Protein 5VCH (pdb70)

Nearest PDB structures (foldseek):
  5ve8-assembly2_B  TM=9.968E-01  e=1.366E-95  Kluyveromyces lactis
  5ve8-assembly1_A  TM=9.782E-01  e=2.622E-95  Kluyveromyces lactis
  5w0v-assembly1_A  TM=9.753E-01  e=1.033E-93  Kluyveromyces lactis
  5w0v-assembly2_B  TM=9.896E-01  e=2.270E-92  Kluyveromyces lactis
  5j3v-assembly2_B  TM=5.264E-01  e=2.386E-11  Homo sapiens

Sequence (2025 aa):
ALPALIHILQNSSNDGIKQLAGVEARKQVSKDAATQTSVKQSLLNSAFNEGKDAVRHANARVIASIGSEWPELIPNLLQAACDSNPKIRETAIFIILSLLESFNANLALHIDDFLNLFAQTINDSASLETRSLSAQALSYVSSLIEEEGEINPQYAAKFASLIPSVVQVLDATIREGDTTNTKLIFNCLNDFLLLDSQLTGNTIADLVKLALQIAVNSDVDEDIRVFAVQFVTSALVYRKSKINQAKLGPEITLAALKVASEEIDVEDELTNEDENTPALTALRLISNASGELSPSQVGVPIIEHLPTLSSSNPFERRSILLAISVLVTGSPDYTLSQFDKIIPATVTGLKDSEAVVQLAALKCIVQLSTNLQDEVARYHEQYLPLVIDIIDSAKHVVIYKYATLALDGLLEFIAHNDIIKYLDPLNKLFQLETQQSPKLRAAIVSAIGSCAFAAGSGFVPYFKTSVQYLQQFIQNVSQIEGLSEDDIELKALTFENISTGRAVKSAAFAEYAEPLVNAAYEAIKTDSARLRESGYAFIANAKVYGKDFAPFLQTIIPEIFKTLEQEEYTVNTGIAYEKEVAAAALSELAIASKEHFLEYVEPSLKVLAEQVNESYGLKETALHSWAIVKAVLLTANLKEGEYPKGVPSGSYVDASALAVIQTVREVSLNNVIEEVETSVISVFQDLSELRLFGPIIIDNGDSTHLDQLCCCREALSVLKGEHACQTILDASETEATLLDVALDIYVALSTNLVGGFAQVFTTAKPVILQLCQSKSKNKRSFAVGALSEIALGRDENPFIQELLEALIISLTNDKSLEVRCNASYGVGLLIEYSSFDVSAIYSPVLKSLYEILSVADEKNLATEDDEATKEIVDRTFSNVCGCVARILKHQNLVPLEHTIPALLSHLPFNTAFEEYDPIFKLFLKLFQEQNSTIINEAPKVIAIFATVFEKESERIELETNSTLGREENLEKRKQFQSEEIKQQVIELLKHLNQQFNGAVAQNPVLAQVIALPALIHILQNSSNDGIKQLAGVEARKQVSKHWGSLDAATQTSVKQSLLNSAFNEGKDAVRHANARVIASIGSEELDEKKWPELIPNLLQAACDSNPKIRETAIFIILSLLESFNANLALHIDDFLNLFAQTINDSASLETRSLSAQALSYVSSLIEEEGEINPQYAAKFASLIPSVVQVLDATIREGDTTNTKLIFNCLNDFLLLDSQLTGNTIADLVKLALQIAVNSDVDEDIRVFAVQFVTSALVYRKSKINQAKLGPEITLAALKVASEEIDVEDELTNEDEENTPALTALRLISNASGELSPSQVGVPIIEHLPTLSSSNPFERRSILLAISVLVTGSPDYTLSQFDKIIPATVTGLKDSEAVVQLAALKCIVQLSTNLQDEVARYHEQYLPLVIDIIDSAKHVVIYKYATLALDGLLEFIAHNDIIKYLDPLNKLFQLETQQSPKLRAAIVSAIGSCAFAAGSGFVPYFKTSVQYLQQFIQNVSQIEGLSEDDIELKALTFENISTGRAVKSAAFAEYAEPLVNAAYEAIKTDSARLRESGYAFIANAKVYGKDFAPFLQTIIPEIFKTLEQEEYTVNTGIAYEKEVAAAALSELAIASKEHFLEYVEEPSLKVLAEQVNESYGLKETALHSWAIVKAVLLTANLKEGEYPKGVPSGSYVDASALAVIQTVREVSLNNVIEEVETSVISVFQDLSELRLFGPIIIDNGDSTHLDQLCREALSVLKGEHACQTIDASETEATLLDVALDIYVALSTNLVGGFAQVFTTAKPVILQLCQSKSKNKRSFAVGALSEIALGRDENPFIQELLEALIISLTNDKSLEVRCNASYGVGLLIEYSSFDVSAIYSPVLKSLYEILSVADEKNLDDEATKEIVDRTFSNVCGCVARILKHQNLVPLEHTIPALLSHLPFNTAFEEYDPIFKLFLKLFQEQNSTIINEAPKVIAIFATVFEKESERIELETNSTLGREENLEKRKQFQSEEIKQQVIELLKHLNQQFNGAVAQNPVLAQVIA

Secondary structure (DSSP, 8-state):
-THHHHHHHHH-SSHHHHHHHHHHHHHHS----S--HHHHHHHHHHHHH-SSHHHHHHHHHHHHHHHH--TTHHHHHHHHTT-SSHHHHHHHHHHHHHHHHTT-GGGGGGHHHHHHHHHHHTT-SS-HHHHHHHHHHHHHHHHHHTTSSS--HHHHHHHHHHHHHHHHHHHHHHHTT-HHHHHHHHHHHHHHHTS-HHHHTT-HHHHHHHHHHHHH-TTS-HHHHHHHHHHHHHHHHHHHHHHHHHT-HHHHHHHHHHHHHS---HHHHHH-----SHHHHHHHHHHHHHHHS-GGGTHHHHHHHS-----S-HHHHHHHHHHHHHHTTT-HHHHHHTHHHHHHHHHHHHT-SSHHHHHHHHHHHHHHHHHSHHHHHTTHHHHHHHHHHHHHT--SHHHHHHHHHHHHHHHHTS-HHHHHHHHTT--TTT---S---HHHHHHHHHHHHHHHHHHGGGGHHHHHHHHHHHGGGGSSTT--TT--HHHHHHHHHHHHHHH---SS-HHHHGGGHHHHHHHHHHHHHSS-HHHHHHHHHHHH--TTTGGGGGGGHHHHHHHHHHHHHS------HHHHHHHHHHHHHHHHHHTTTGGGGSSSHHHHHHHHHHHHHH-SS-HHHHHH--HHHHHHHHHTT--TT-PPPS--SS-SS-HHHHHHHHHHHHHHHHTTTT------HHHHHHHH--TTT-GGG--TT--HHHHHHHHHHHHHHHT-STTT---PPPHHHHHHHHHHHHHHHHHHHHHGGGGHHHHHHHHHHHHHHTT-S-HHHHHHHHHHHHHHHH--TT-TTHHHHHHHHHHHHHH-S-HHHHHHHHHHHHHHHHH--S--HHHHHHHHHHHHHHHHHHHHHHHS-SS-HHHHHHHHHHHHHHHHHHH---S-GGGS-HHHHHHHHHTT-S-SS-GGGHHHHHHHHHHHHHTT-HHHHTTHHHHHHHHHHHHHHHHHHHHHHHHSPTT--TTHHHH-S-S-HHHHHHHHHHHHHHHHTTTTHHHHSHHHHHHH-/-HHHHHHHHH-S-HHHHHHHHHHHHHHHHHHTTSS-HHHHHHHHHHHHHHHHH-SSHHHHHHHHHHHHHHHHHHHHTT--TTHHHHHHHHTT-SSHHHHHHHHHHHHHHHHTT-GGGGGGHHHHHHHHHHHTT-SS-HHHHHHHHHHHHHHHHHHHHSSS--HHHHHHHHHHHHHHHHHHHHHHHTT-HHHHHHHHHHHHHHHHS-HHHHTTHHHHHHHHHHHHHH-TTS-HHHHHHHHHHHHHHHHH-HHHHHHTT-HHHHHHHHHHHHHS---HHHHHH------SHHHHHHHHHHHHHHHS-GGGTHHHHHHHS-----S-HHHHHHHHHHHHHHHHH-HHHHHHTHHHHHHHHHHHHT-SSHHHHHHHHHHHHHHHHHSHHHHHTTHHHHHHHHHHHHHT--SHHHHHHHHHHHHHHHHTS-HHHHHHHHTT--TTT---S---HHHHHHHHHHHHHHHHHHGGGGHHHHHHHHHHHHTTSSSTT--TT--HHHHHHHHHHHHHHH---SS-HHHHTTTHHHHHHHHHHHHHSS-HHHHHHHHHHHH--TTTGGGGGGGHHHHHHHHHHHHHS------HHHHHHHHHHHHHHHHHHHHHGGGGHHHHHHHHHHHHHHHHH-SS-HHHHHH--HHHHHHHHHTT--TT----S--SS-SS-HHHHHHHHHHHHHHHHTTTT------HHHHHHHH--TTT-GGG--TT--HHHHHHHHHHHHHHHT-STTT-----HHHHHHHHHHHHHHHHHHHHHTTTTHHHHHHHHHHHHHHTT-S-HHHHHHHHHHHHHHHH--TT-TTHHHHHHHHHHHHHH-S-HHHHHHHHHHHHHHHHH--S--HHHHHHHHHHHHHHHHHHHHHH--HHHHHHHHHHHHHHHHHHHH---S-GGGS-HHHHHHHHHTT-S-SS-GGGHHHHHHHHHHHHHTT-HHHHHTHHHHHHHHHHHHHHHHHHHHHHHHSPTT--TTTTTT-S-S-HHHHHHHHHHHHHHHHHT-GGGTTSHHHHHHH-

InterPro domains:
  IPR001494 Importin-beta, N-terminal domain [PF03810] (26-90)
  IPR001494 Importin-beta, N-terminal domain [PS50166] (26-93)
  IPR001494 Importin-beta, N-terminal domain [SM00913] (26-93)
  IPR011989 Armadillo-like helical [G3DSA:1.25.10.10] (1-1103)
  IPR016024 Armadillo-type fold [SSF48371] (2-711)
  IPR016024 Armadillo-type fold [SSF48371] (764-1100)
  IPR021133 HEAT, type 2 [PS50077] (399-437)
  IPR034085 TOG domain [SM01349] (348-597)
  IPR040122 Importin beta family [PTHR10527] (9-1095)
  IPR057672 IPO4/5-like, TPR repeats domain [PF25780] (97-230)
  IPR058584 Importin subunit beta-1/Transportin-1-like, TPR repeats [PF25574] (397-535)

Radius of gyration: 43.53 Å; Cα contacts (8 Å, |Δi|>4): 2813; chains: 2; bounding box: 102×116×120 Å

Foldseek 3Di:
DLVVLLVQLLDDPDNVRVLVSLVVSLVCLPVDDPPPVVSLVSLVVQLQDPDDNSSNLSSLLSNQSVVLVCVCLVVVLLVQLPDPDPSSVLSSLSSVQSNLVVVRVCVLVCLPSLLVSLLPQLPPPPDLSSVLSSLLSLLSSLVSQVPDPDRDLVSLVSLLVCPVSLVVSLVVCQVVVVVVSNLSSLVSLLSLLQGDCSNNPLCNVVLLVVLLVQLLPPVGDFQSNLSSLVSNLSCLVRPVVSCVVVLCLQVLQVSLLNQLLDDDDQVCVQAPDDDRGSNRSSLVSLLSSLQRFFCVRRVVSLLVCLVVCPDPRVSNVLSSLSSLLSNCVRPVPVSQQCCLPNVVSLLSQLVDPRVSSNLSSLSSLLSNCVRVPLSSLVCCVSLVVSLVVCCVPPPGPSSVLSSLSSLLSNLLNHAQVVLLVVLPVVVVLVVCVVDDPLSNVLSSLSSNLSSLQSNQQPCLVVLVVLCVVLVVLLPPLQDDPPDDPSSLSSNLSSLLSNLNCLRHADVSCVVCCVVSLVSLLSQLVHPFLSSVLSSLSSLLSLLRQFQVCLVCCVPVVVSLLVLLPDDQPVRNVSSVSSNLSSLSSLLSVLQRNQPSCVVVLVVLLVSLLVCLVDPDRCNLVSLLSVSNLVSPCVSVVQFFQPEDAAAALADPDDPVSLVSLVSSLVVLLVCQALHQALVCLSSLVSVLVCRTRAPSSLGNPDNPSVLSLLVSLLCLLVQNGNNRVSPRGGVSSVSSNLSSLSSLLSNLLRHVLNSQVVCVVNVVSLLVLCVDPDPSSVLSSLLSLLSSLVSALSHPCLPVSLVSLLCQLQDPPDLLSVLSSLQSNLRSLLNDDDDCLVPPVVSVVSLVVSLVVLVVVVVPPPSGVVSVVSSLSSLLSSLLSVLSCVSVVVSDDCQPSVVSNLVSPPGDFPLVSCASVLVSVLVCVVVVPVRCVVVVVSVLVRVLVLQVLQVVLVVCVVSRRRPPCPCVCGSHNDNDVVSVVSVLVVLLVVCVPPVRPNCVRPRSVVSND/DVVLLVCLQDPPDPVSVLVSLVVLLVCCVVCPPVDDPVVVVVSQVSLVCCLLPPDDPSSNLSSLLNNLSNVLVCVVVVNCVCLLVVLLVQCPDPDVSSVQSSLSSLQSNLVVVRVSCLVCLVSLLVSLVPQCVPVPDLSSNLSSLNSVLSSLVSQPPPPHRDLVSLVSQLVCPVSLVVSLVVCQVVVPVVSNLSSLVSLLSVLVGDQSNNPLNNVVLLVVLLVQLLPPVGDFQSNLSSLVSNLSCLVRPVVSCVVVLCLQVLQVSLLNQQLDDDDQVCVQAPPDVDGGSNRSSLVSLLSSLQRAACVRRVVSLLVCLVVCVDPRLSNVLSSLSSLLSNCVRPVPVSLVCCVPNVVSLLSQLVDPRLSSNLSSLSSLLSNCVRVPLSSLVVCVSLVVSLVVCCVPPPGVSSVLSSLSSLLSSLLNHAQVVLLVVVVVVVVLVVCVVDDDLSNVLSSLSSNLSSLQSNQQSCLVVLPVVCVVLVVLLPPLQDDPPDDPSSLSSNLSSLLSNLNCLRYADVSCPVCVVVSLVSLLSQLVHPFLSSVLSSLSSLLSLLRQFQNCLVCCVVVVVSLLVLLPDDQPVRNVSSLSSNLSSLSSLLSNLLRNQVSCVVVLVVLLVSLLVCLVDPDRCNLSSLLSLSNLVSPCVSQVQFFQPEDAADAQADPGDPVSLVSLVSSLVVLLVCQQLPQALVCLSSLVSVLVCRGRAPSSQGNPDCPSVLSLLVSLLCLLVQNGNNRVSVGGVSSLSSVLSSLSSLLSNLLRHVLSSAVSCPSCVVSLLVQCVDPDPSSVLSSLLSLLSSLVSALSHPCLVVSLVSLLCQLQDPPDLLSVLSSLSSNLRSLLNDDDDCLVPLVVSLVSLVVSLVVLVVCVVPPPVSVVSSLSSLLSSLLSVLSCVNCVPSDDCVPPVVSNLVSPPGPFPLVSVASVLVSLLVCVVVVPPPSVVVVVSVLVRVLVLLVLQVVLVVCVVSRRRPPCPCVCGSHNDPDPVSVVVVLVVLVVVCVPDHVCSCVRVSSVVSND

B-factor: mean 42.07, std 18.31, range [6.62, 131.08]

Solvent-accessible surface area: 85277 Å² total

Organism: Kluyveromyces lactis (strain ATCC 8585 / CBS 2359 / DSM 70799 / NBRC 1267 / NRRL Y-1140 / WM37) (NCBI:txid284590)

Structure (mmCIF, N/CA/C/O backbone):
data_5VCH
#
_entry.id   5VCH
#
_cell.length_a   79.050
_cell.length_b   88.120
_cell.length_c   102.010
_cell.angle_alpha   79.19
_cell.angle_beta   80.03
_cell.angle_gamma   70.98
#
_symmetry.space_group_name_H-M   'P 1'
#
loop_
_entity.id
_entity.type
_entity.pdbx_description
1 polymer Kap123
2 water water
#
loop_
_atom_site.group_PDB
_atom_site.id
_atom_site.type_symbol
_atom_site.label_atom_id
_atom_site.label_alt_id
_atom_site.label_comp_id
_atom_site.label_asym_id
_atom_site.label_entity_id
_atom_site.label_seq_id
_atom_site.pdbx_PDB_ins_code
_atom_site.Cartn_x
_atom_site.Cartn_y
_atom_site.Cartn_z
_atom_site.occupancy
_atom_site.B_iso_or_equiv
_atom_site.auth_seq_id
_atom_site.auth_comp_id
_atom_site.auth_asym_id
_atom_site.auth_atom_id
_atom_site.pdbx_PDB_model_num
ATOM 1 N N . ALA A 1 43 ? 72.166 -0.584 122.698 1.00 79.73 40 ALA A N 1
ATOM 2 C CA . ALA A 1 43 ? 72.691 -1.932 122.535 1.00 78.93 40 ALA A CA 1
ATOM 3 C C . ALA A 1 43 ? 73.964 -1.936 121.683 1.00 84.41 40 ALA A C 1
ATOM 4 O O . ALA A 1 43 ? 74.905 -1.198 121.987 1.00 82.42 40 ALA A O 1
ATOM 6 N N . LEU A 1 44 ? 73.942 -2.754 120.621 1.00 93.04 41 LEU A N 1
ATOM 7 C CA . LEU A 1 44 ? 75.106 -2.982 119.762 1.00 93.96 41 LEU A CA 1
ATOM 8 C C . LEU A 1 44 ? 75.726 -1.706 119.197 1.00 92.64 41 LEU A C 1
ATOM 9 O O . LEU A 1 44 ? 76.958 -1.563 119.271 1.00 89.64 41 LEU A O 1
ATOM 14 N N . PRO A 1 45 ? 74.958 -0.744 118.638 1.00 95.72 42 PRO A N 1
ATOM 15 C CA . PRO A 1 45 ? 75.581 0.301 117.807 1.00 92.34 42 PRO A CA 1
ATOM 16 C C . PRO A 1 45 ? 76.578 1.164 118.564 1.00 89.83 42 PRO A C 1
ATOM 17 O O . PRO A 1 45 ? 77.190 2.072 117.986 1.00 90.96 42 PRO A O 1
ATOM 21 N N . ALA A 1 46 ? 76.714 0.896 119.865 1.00 86.76 43 ALA A N 1
ATOM 22 C CA . ALA A 1 46 ? 77.744 1.515 120.686 1.00 80.70 43 ALA A CA 1
ATOM 23 C C . ALA A 1 46 ? 79.096 0.836 120.502 1.00 74.32 43 ALA A C 1
ATOM 24 O O . ALA A 1 46 ? 80.129 1.512 120.543 1.00 74.53 43 ALA A O 1
ATOM 26 N N . LEU A 1 47 ? 79.105 -0.487 120.294 1.00 71.52 44 LEU A N 1
ATOM 27 C CA . LEU A 1 47 ? 80.344 -1.197 119.983 1.00 70.78 44 LEU A CA 1
ATOM 28 C C . LEU A 1 47 ? 80.959 -0.721 118.662 1.00 75.54 44 LEU A C 1
ATOM 29 O O . LEU A 1 47 ? 82.180 -0.809 118.472 1.00 68.16 44 LEU A O 1
ATOM 34 N N . ILE A 1 48 ? 80.131 -0.238 117.730 1.00 82.01 45 ILE A N 1
ATOM 35 C CA . ILE A 1 48 ? 80.656 0.417 116.537 1.00 86.69 45 ILE A CA 1
ATOM 36 C C . ILE A 1 48 ? 81.296 1.750 116.901 1.00 91.87 45 ILE A C 1
ATOM 37 O O . ILE A 1 48 ? 82.356 2.104 116.373 1.00 93.22 45 ILE A O 1
ATOM 42 N N . HIS A 1 49 ? 80.669 2.511 117.804 1.00 94.57 46 HIS A N 1
ATOM 43 C CA . HIS A 1 49 ? 81.251 3.785 118.219 1.00 94.96 46 HIS A CA 1
ATOM 44 C C . HIS A 1 49 ? 82.612 3.578 118.874 1.00 82.22 46 HIS A C 1
ATOM 45 O O . HIS A 1 49 ? 83.566 4.311 118.591 1.00 86.76 46 HIS A O 1
ATOM 52 N N . ILE A 1 50 ? 82.717 2.589 119.764 1.00 67.25 47 ILE A N 1
ATOM 53 C CA . ILE A 1 50 ? 84.014 2.262 120.350 1.00 64.22 47 ILE A CA 1
ATOM 54 C C . ILE A 1 50 ? 85.023 1.928 119.259 1.00 69.57 47 ILE A C 1
ATOM 55 O O . ILE A 1 50 ? 86.207 2.262 119.369 1.00 73.85 47 ILE A O 1
ATOM 60 N N . LEU A 1 51 ? 84.576 1.246 118.199 1.00 73.96 48 LEU A N 1
ATOM 61 C CA . LEU A 1 51 ? 85.495 0.806 117.149 1.00 69.95 48 LEU A CA 1
ATOM 62 C C . LEU A 1 51 ? 86.172 2.002 116.485 1.00 65.95 48 LEU A C 1
ATOM 63 O O . LEU A 1 51 ? 87.395 2.025 116.305 1.00 65.60 48 LEU A O 1
ATOM 68 N N . GLN A 1 52 ? 85.384 3.008 116.120 1.00 69.38 49 GLN A N 1
ATOM 69 C CA . GLN A 1 52 ? 85.906 4.173 115.419 1.00 72.09 49 GLN A CA 1
ATOM 70 C C . GLN A 1 52 ? 86.861 5.018 116.274 1.00 80.85 49 GLN A C 1
ATOM 71 O O . GLN A 1 52 ? 87.704 5.731 115.716 1.00 88.34 49 GLN A O 1
ATOM 77 N N . ASN A 1 53 ? 86.753 4.978 117.613 1.00 72.58 50 ASN A N 1
ATOM 78 C CA . ASN A 1 53 ? 87.125 6.148 118.407 1.00 61.52 50 ASN A CA 1
ATOM 79 C C . ASN A 1 53 ? 88.131 5.948 119.546 1.00 60.10 50 ASN A C 1
ATOM 80 O O . ASN A 1 53 ? 88.773 6.933 119.923 1.00 65.78 50 ASN A O 1
ATOM 85 N N . SER A 1 54 ? 88.287 4.756 120.124 1.00 62.15 51 SER A N 1
ATOM 86 C CA . SER A 1 54 ? 89.209 4.616 121.254 1.00 70.82 51 SER A CA 1
ATOM 87 C C . SER A 1 54 ? 90.615 5.082 120.887 1.00 85.16 51 SER A C 1
ATOM 88 O O . SER A 1 54 ? 91.079 4.897 119.756 1.00 84.00 51 SER A O 1
ATOM 91 N N . SER A 1 55 ? 91.295 5.701 121.862 1.00 97.80 52 SER A N 1
ATOM 92 C CA . SER A 1 55 ? 92.729 5.937 121.718 1.00 101.77 52 SER A CA 1
ATOM 93 C C . SER A 1 55 ? 93.481 4.614 121.689 1.00 104.67 52 SER A C 1
ATOM 94 O O . SER A 1 55 ? 94.414 4.437 120.895 1.00 106.79 52 SER A O 1
ATOM 97 N N . ASN A 1 56 ? 93.071 3.670 122.537 1.00 105.18 53 ASN A N 1
ATOM 98 C CA . ASN A 1 56 ? 93.585 2.309 122.491 1.00 104.36 53 ASN A CA 1
ATOM 99 C C . ASN A 1 56 ? 93.130 1.639 121.197 1.00 106.23 53 ASN A C 1
ATOM 100 O O . ASN A 1 56 ? 91.926 1.451 120.983 1.00 107.44 53 ASN A O 1
ATOM 105 N N . ASP A 1 57 ? 94.085 1.292 120.322 1.00 104.96 54 ASP A N 1
ATOM 106 C CA . ASP A 1 57 ? 93.734 0.552 119.110 1.00 98.99 54 ASP A CA 1
ATOM 107 C C . ASP A 1 57 ? 93.270 -0.865 119.440 1.00 91.12 54 ASP A C 1
ATOM 108 O O . ASP A 1 57 ? 92.336 -1.377 118.812 1.00 87.05 54 ASP A O 1
ATOM 113 N N . GLY A 1 58 ? 93.900 -1.511 120.427 1.00 87.67 55 GLY A N 1
ATOM 114 C CA . GLY A 1 58 ? 93.456 -2.830 120.848 1.00 85.32 55 GLY A CA 1
ATOM 115 C C . GLY A 1 58 ? 92.043 -2.850 121.391 1.00 88.72 55 GLY A C 1
ATOM 116 O O . GLY A 1 58 ? 91.421 -3.920 121.434 1.00 88.06 55 GLY A O 1
ATOM 117 N N . ILE A 1 59 ? 91.518 -1.688 121.798 1.00 90.12 56 ILE A N 1
ATOM 118 C CA . ILE A 1 59 ? 90.118 -1.569 122.203 1.00 87.49 56 ILE A CA 1
ATOM 119 C C . ILE A 1 59 ? 89.204 -1.455 120.982 1.00 79.63 56 ILE A C 1
ATOM 120 O O . ILE A 1 59 ? 88.151 -2.099 120.927 1.00 84.54 56 ILE A O 1
ATOM 125 N N . LYS A 1 60 ? 89.578 -0.639 119.989 1.00 67.34 57 LYS A N 1
ATOM 126 C CA . LYS A 1 60 ? 88.835 -0.629 118.728 1.00 62.26 57 LYS A CA 1
ATOM 127 C C . LYS A 1 60 ? 88.805 -2.017 118.100 1.00 57.73 57 LYS A C 1
ATOM 128 O O . LYS A 1 60 ? 87.797 -2.421 117.510 1.00 58.81 57 LYS A O 1
ATOM 134 N N . GLN A 1 61 ? 89.922 -2.739 118.178 1.00 54.57 58 GLN A N 1
ATOM 135 C CA . GLN A 1 61 ? 90.020 -4.058 117.569 1.00 63.51 58 GLN A CA 1
ATOM 136 C C . GLN A 1 61 ? 89.091 -5.054 118.244 1.00 65.74 58 GLN A C 1
ATOM 137 O O . GLN A 1 61 ? 88.297 -5.729 117.575 1.00 57.29 58 GLN A O 1
ATOM 143 N N . LEU A 1 62 ? 89.204 -5.187 119.570 1.00 66.55 59 LEU A N 1
ATOM 144 C CA . LEU A 1 62 ? 88.377 -6.154 120.280 1.00 67.07 59 LEU A CA 1
ATOM 145 C C . LEU A 1 62 ? 86.930 -5.689 120.364 1.00 59.92 59 LEU A C 1
ATOM 146 O O . LEU A 1 62 ? 86.023 -6.520 120.469 1.00 57.32 59 LEU A O 1
ATOM 151 N N . ALA A 1 63 ? 86.682 -4.380 120.298 1.00 58.14 60 ALA A N 1
ATOM 152 C CA . ALA A 1 63 ? 85.309 -3.930 120.098 1.00 56.92 60 ALA A CA 1
ATOM 153 C C . ALA A 1 63 ? 84.748 -4.531 118.814 1.00 62.43 60 ALA A C 1
ATOM 154 O O . ALA A 1 63 ? 83.654 -5.106 118.807 1.00 68.66 60 ALA A O 1
ATOM 156 N N . GLY A 1 64 ? 85.517 -4.451 117.725 1.00 62.53 61 GLY A N 1
ATOM 157 C CA . GLY A 1 64 ? 85.073 -5.007 116.458 1.00 60.52 61 GLY A CA 1
ATOM 158 C C . GLY A 1 64 ? 84.956 -6.519 116.485 1.00 61.95 61 GLY A C 1
ATOM 159 O O . GLY A 1 64 ? 84.046 -7.088 115.876 1.00 70.54 61 GLY A O 1
ATOM 160 N N . VAL A 1 65 ? 85.891 -7.192 117.166 1.00 57.58 62 VAL A N 1
ATOM 161 C CA . VAL A 1 65 ? 85.855 -8.650 117.266 1.00 52.31 62 VAL A CA 1
ATOM 162 C C . VAL A 1 65 ? 84.601 -9.099 117.998 1.00 61.26 62 VAL A C 1
ATOM 163 O O . VAL A 1 65 ? 83.993 -10.122 117.655 1.00 57.43 62 VAL A O 1
ATOM 167 N N . GLU A 1 66 ? 84.205 -8.351 119.028 1.00 78.02 63 GLU A N 1
ATOM 168 C CA . GLU A 1 66 ? 82.931 -8.614 119.684 1.00 88.91 63 GLU A CA 1
ATOM 169 C C . GLU A 1 66 ? 81.778 -8.055 118.864 1.00 89.78 63 GLU A C 1
ATOM 170 O O . GLU A 1 66 ? 80.706 -8.667 118.795 1.00 100.12 63 GLU A O 1
ATOM 176 N N . ALA A 1 67 ? 81.986 -6.908 118.218 1.00 78.84 64 ALA A N 1
ATOM 177 C CA . ALA A 1 67 ? 80.891 -6.255 117.504 1.00 78.84 64 ALA A CA 1
ATOM 178 C C . ALA A 1 67 ? 80.357 -7.129 116.372 1.00 75.94 64 ALA A C 1
ATOM 179 O O . ALA A 1 67 ? 79.146 -7.152 116.118 1.00 74.18 64 ALA A O 1
ATOM 181 N N . ARG A 1 68 ? 81.235 -7.850 115.667 1.00 74.19 65 ARG A N 1
ATOM 182 C CA . ARG A 1 68 ? 80.735 -8.792 114.670 1.00 76.47 65 ARG A CA 1
ATOM 183 C C . ARG A 1 68 ? 79.767 -9.780 115.314 1.00 83.56 65 ARG A C 1
ATOM 184 O O . ARG A 1 68 ? 78.618 -9.918 114.876 1.00 84.73 65 ARG A O 1
ATOM 192 N N . LYS A 1 69 ? 80.205 -10.446 116.388 1.00 80.34 66 LYS A N 1
ATOM 193 C CA . LYS A 1 69 ? 79.381 -11.400 117.132 1.00 77.59 66 LYS A CA 1
ATOM 194 C C . LYS A 1 69 ? 77.959 -10.897 117.347 1.00 73.14 66 LYS A C 1
ATOM 195 O O . LYS A 1 69 ? 77.011 -11.686 117.378 1.00 80.81 66 LYS A O 1
ATOM 201 N N . GLN A 1 70 ? 77.801 -9.588 117.491 1.00 65.47 67 GLN A N 1
ATOM 202 C CA . GLN A 1 70 ? 76.533 -9.010 117.908 1.00 69.28 67 GLN A CA 1
ATOM 203 C C . GLN A 1 70 ? 75.560 -8.806 116.760 1.00 73.70 67 GLN A C 1
ATOM 204 O O . GLN A 1 70 ? 74.365 -8.628 117.009 1.00 76.47 67 GLN A O 1
ATOM 210 N N . VAL A 1 71 ? 76.035 -8.850 115.513 1.00 78.18 68 VAL A N 1
ATOM 211 C CA . VAL A 1 71 ? 75.290 -8.252 114.403 1.00 83.63 68 VAL A CA 1
ATOM 212 C C . VAL A 1 71 ? 73.924 -8.907 114.229 1.00 84.51 68 VAL A C 1
ATOM 213 O O . VAL A 1 71 ? 72.919 -8.219 114.005 1.00 84.67 68 VAL A O 1
ATOM 217 N N . SER A 1 72 ? 73.867 -10.242 114.292 1.00 84.39 69 SER A N 1
ATOM 218 C CA . SER A 1 72 ? 72.621 -10.964 114.042 1.00 84.60 69 SER A CA 1
ATOM 219 C C . SER A 1 72 ? 71.552 -10.565 115.056 1.00 83.05 69 SER A C 1
ATOM 220 O O . SER A 1 72 ? 70.549 -9.923 114.713 1.00 80.33 69 SER A O 1
ATOM 223 N N . LYS A 1 73 ? 71.759 -10.944 116.310 1.00 80.56 70 LYS A N 1
ATOM 224 C CA . LYS A 1 73 ? 70.860 -10.532 117.368 1.00 74.61 70 LYS A CA 1
ATOM 225 C C . LYS A 1 73 ? 70.851 -9.022 117.500 1.00 61.00 70 LYS A C 1
ATOM 226 O O . LYS A 1 73 ? 70.211 -8.487 118.397 1.00 68.08 70 LYS A O 1
ATOM 232 N N . ASP A 1 79 ? 66.766 -3.756 114.679 1.00 83.71 76 ASP A N 1
ATOM 233 C CA . ASP A 1 79 ? 66.816 -2.794 113.581 1.00 92.92 76 ASP A CA 1
ATOM 234 C C . ASP A 1 79 ? 67.103 -1.374 114.095 1.00 95.25 76 ASP A C 1
ATOM 235 O O . ASP A 1 79 ? 67.225 -1.155 115.304 1.00 98.68 76 ASP A O 1
ATOM 240 N N . ALA A 1 80 ? 67.202 -0.422 113.163 1.00 84.29 77 ALA A N 1
ATOM 241 C CA . ALA A 1 80 ? 67.334 0.997 113.471 1.00 77.25 77 ALA A CA 1
ATOM 242 C C . ALA A 1 80 ? 67.075 1.791 112.196 1.00 76.57 77 ALA A C 1
ATOM 243 O O . ALA A 1 80 ? 67.616 1.444 111.144 1.00 76.57 77 ALA A O 1
ATOM 245 N N . ALA A 1 81 ? 66.243 2.835 112.279 1.00 78.02 78 ALA A N 1
ATOM 246 C CA . ALA A 1 81 ? 65.937 3.643 111.100 1.00 80.27 78 ALA A CA 1
ATOM 247 C C . ALA A 1 81 ? 67.221 3.977 110.352 1.00 82.37 78 ALA A C 1
ATOM 248 O O . ALA A 1 81 ? 67.511 3.405 109.294 1.00 75.71 78 ALA A O 1
ATOM 250 N N . THR A 1 82 ? 68.004 4.894 110.912 1.00 92.61 79 THR A N 1
ATOM 251 C CA . THR A 1 82 ? 69.332 5.173 110.385 1.00 92.27 79 THR A CA 1
ATOM 252 C C . THR A 1 82 ? 70.277 4.020 110.695 1.00 95.73 79 THR A C 1
ATOM 253 O O . THR A 1 82 ? 70.965 4.036 111.722 1.00 96.74 79 THR A O 1
ATOM 257 N N . GLN A 1 83 ? 70.284 2.998 109.835 1.00 98.14 80 GLN A N 1
ATOM 258 C CA . GLN A 1 83 ? 71.414 2.082 109.741 1.00 93.36 80 GLN A CA 1
ATOM 259 C C . GLN A 1 83 ? 72.418 2.540 108.695 1.00 85.82 80 GLN A C 1
ATOM 260 O O . GLN A 1 83 ? 73.472 1.907 108.541 1.00 84.96 80 GLN A O 1
ATOM 266 N N . THR A 1 84 ? 72.107 3.623 107.976 1.00 78.98 81 THR A N 1
ATOM 267 C CA . THR A 1 84 ? 73.051 4.191 107.022 1.00 80.73 81 THR A CA 1
ATOM 268 C C . THR A 1 84 ? 74.248 4.816 107.732 1.00 82.78 81 THR A C 1
ATOM 269 O O . THR A 1 84 ? 75.357 4.836 107.181 1.00 79.23 81 THR A O 1
ATOM 273 N N . SER A 1 85 ? 74.046 5.311 108.957 1.00 89.38 82 SER A N 1
ATOM 274 C CA . SER A 1 85 ? 75.147 5.893 109.721 1.00 90.34 82 SER A CA 1
ATOM 275 C C . SER A 1 85 ? 76.232 4.862 110.018 1.00 84.92 82 SER A C 1
ATOM 276 O O . SER A 1 85 ? 77.427 5.167 109.929 1.00 85.45 82 SER A O 1
ATOM 279 N N . VAL A 1 86 ? 75.837 3.637 110.376 1.00 82.75 83 VAL A N 1
ATOM 280 C CA . VAL A 1 86 ? 76.813 2.634 110.804 1.00 79.74 83 VAL A CA 1
ATOM 281 C C . VAL A 1 86 ? 77.544 1.995 109.622 1.00 76.71 83 VAL A C 1
ATOM 282 O O . VAL A 1 86 ? 78.725 1.646 109.741 1.00 79.38 83 VAL A O 1
ATOM 286 N N . LYS A 1 87 ? 76.876 1.815 108.480 1.00 74.54 84 LYS A N 1
ATOM 287 C CA . LYS A 1 87 ? 77.576 1.377 107.276 1.00 72.45 84 LYS A CA 1
ATOM 288 C C . LYS A 1 87 ? 78.662 2.376 106.884 1.00 77.17 84 LYS A C 1
ATOM 289 O O . LYS A 1 87 ? 79.855 2.044 106.853 1.00 74.99 84 LYS A O 1
ATOM 295 N N . GLN A 1 88 ? 78.257 3.613 106.573 1.00 75.68 85 GLN A N 1
ATOM 296 C CA . GLN A 1 88 ? 79.193 4.594 106.034 1.00 74.44 85 GLN A CA 1
ATOM 297 C C . GLN A 1 88 ? 80.314 4.923 107.018 1.00 72.81 85 GLN A C 1
ATOM 298 O O . GLN A 1 88 ? 81.447 5.200 106.599 1.00 71.26 85 GLN A O 1
ATOM 304 N N . SER A 1 89 ? 80.029 4.895 108.322 1.00 69.22 86 SER A N 1
ATOM 305 C CA . SER A 1 89 ? 81.100 5.005 109.309 1.00 68.13 86 SER A CA 1
ATOM 306 C C . SER A 1 89 ? 82.110 3.869 109.151 1.00 65.88 86 SER A C 1
ATOM 307 O O . SER A 1 89 ? 83.326 4.096 109.153 1.00 60.87 86 SER A O 1
ATOM 310 N N . LEU A 1 90 ? 81.617 2.633 108.996 1.00 68.17 87 LEU A N 1
ATOM 311 C CA . LEU A 1 90 ? 82.498 1.470 108.896 1.00 68.08 87 LEU A CA 1
ATOM 312 C C . LEU A 1 90 ? 83.301 1.489 107.596 1.00 57.46 87 LEU A C 1
ATOM 313 O O . LEU A 1 90 ? 84.519 1.252 107.603 1.00 45.97 87 LEU A O 1
ATOM 318 N N . LEU A 1 91 ? 82.631 1.752 106.464 1.00 56.85 88 LEU A N 1
ATOM 319 C CA . LEU A 1 91 ? 83.340 1.830 105.188 1.00 50.61 88 LEU A CA 1
ATOM 320 C C . LEU A 1 91 ? 84.444 2.862 105.260 1.00 49.78 88 LEU A C 1
ATOM 321 O O . LEU A 1 91 ? 85.548 2.642 104.744 1.00 53.10 88 LEU A O 1
ATOM 326 N N . ASN A 1 92 ? 84.153 4.009 105.874 1.00 48.32 89 ASN A N 1
ATOM 327 C CA . ASN A 1 92 ? 85.168 5.041 106.023 1.00 48.84 89 ASN A CA 1
ATOM 328 C C . ASN A 1 92 ? 86.330 4.554 106.890 1.00 43.81 89 ASN A C 1
ATOM 329 O O . ASN A 1 92 ? 87.498 4.711 106.518 1.00 37.83 89 ASN A O 1
ATOM 334 N N . SER A 1 93 ? 86.031 3.907 108.019 1.00 42.13 90 SER A N 1
ATOM 335 C CA . SER A 1 93 ? 87.095 3.397 108.884 1.00 45.81 90 SER A CA 1
ATOM 336 C C . SER A 1 93 ? 87.876 2.255 108.236 1.00 47.09 90 SER A C 1
ATOM 337 O O . SER A 1 93 ? 89.081 2.106 108.477 1.00 46.40 90 SER A O 1
ATOM 340 N N . ALA A 1 94 ? 87.205 1.416 107.442 1.00 43.51 91 ALA A N 1
ATOM 341 C CA . ALA A 1 94 ? 87.876 0.265 106.849 1.00 33.30 91 ALA A CA 1
ATOM 342 C C . ALA A 1 94 ? 89.022 0.678 105.928 1.00 45.31 91 ALA A C 1
ATOM 343 O O . ALA A 1 94 ? 90.030 -0.039 105.828 1.00 41.98 91 ALA A O 1
ATOM 345 N N . PHE A 1 95 ? 88.881 1.817 105.236 1.00 47.28 92 PHE A N 1
ATOM 346 C CA . PHE A 1 95 ? 89.851 2.275 104.249 1.00 39.75 92 PHE A CA 1
ATOM 347 C C . PHE A 1 95 ? 90.820 3.331 104.770 1.00 49.36 92 PHE A C 1
ATOM 348 O O . PHE A 1 95 ? 91.705 3.752 104.016 1.00 52.56 92 PHE A O 1
ATOM 356 N N . ASN A 1 96 ? 90.629 3.844 105.990 1.00 56.72 93 ASN A N 1
ATOM 357 C CA . ASN A 1 96 ? 91.470 4.919 106.508 1.00 53.85 93 ASN A CA 1
ATOM 358 C C . ASN A 1 96 ? 92.290 4.588 107.740 1.00 46.91 93 ASN A C 1
ATOM 359 O O . ASN A 1 96 ? 93.305 5.246 107.971 1.00 53.89 93 ASN A O 1
ATOM 364 N N . GLU A 1 97 ? 91.876 3.629 108.548 1.00 43.63 94 GLU A N 1
ATOM 365 C CA . GLU A 1 97 ? 92.598 3.360 109.777 1.00 46.56 94 GLU A CA 1
ATOM 366 C C . GLU A 1 97 ? 94.060 3.037 109.460 1.00 48.93 94 GLU A C 1
ATOM 367 O O . GLU A 1 97 ? 94.382 2.455 108.420 1.00 48.29 94 GLU A O 1
ATOM 373 N N . GLY A 1 98 ? 94.952 3.419 110.376 1.00 52.33 95 GLY A N 1
ATOM 374 C CA . GLY A 1 98 ? 96.379 3.246 110.137 1.00 49.16 95 GLY A CA 1
ATOM 375 C C . GLY A 1 98 ? 96.856 1.803 110.174 1.00 48.62 95 GLY A C 1
ATOM 376 O O . GLY A 1 98 ? 97.697 1.404 109.367 1.00 49.18 95 GLY A O 1
ATOM 377 N N . LYS A 1 99 ? 96.362 1.011 111.121 1.00 51.03 96 LYS A N 1
ATOM 378 C CA . LYS A 1 99 ? 96.813 -0.368 111.255 1.00 55.77 96 LYS A CA 1
ATOM 379 C C . LYS A 1 99 ? 95.870 -1.311 110.516 1.00 54.35 96 LYS A C 1
ATOM 380 O O . LYS A 1 99 ? 94.675 -1.043 110.375 1.00 55.27 96 LYS A O 1
ATOM 386 N N . ASP A 1 100 ? 96.424 -2.431 110.050 1.00 44.74 97 ASP A N 1
ATOM 387 C CA . ASP A 1 100 ? 95.635 -3.360 109.247 1.00 43.36 97 ASP A CA 1
ATOM 388 C C . ASP A 1 100 ? 94.622 -4.117 110.101 1.00 46.57 97 ASP A C 1
ATOM 389 O O . ASP A 1 100 ? 93.483 -4.337 109.667 1.00 43.98 97 ASP A O 1
ATOM 394 N N . ALA A 1 101 ? 95.016 -4.529 111.314 1.00 44.10 98 ALA A N 1
ATOM 395 C CA . ALA A 1 101 ? 94.098 -5.281 112.163 1.00 37.30 98 ALA A CA 1
ATOM 396 C C . ALA A 1 101 ? 92.820 -4.488 112.425 1.00 40.57 98 ALA A C 1
ATOM 397 O O . ALA A 1 101 ? 91.730 -5.070 112.522 1.00 42.57 98 ALA A O 1
ATOM 399 N N . VAL A 1 102 ? 92.932 -3.164 112.541 1.00 28.70 99 VAL A N 1
ATOM 400 C CA . VAL A 1 102 ? 91.744 -2.342 112.746 1.00 44.90 99 VAL A CA 1
ATOM 401 C C . VAL A 1 102 ? 90.952 -2.158 111.457 1.00 47.40 99 VAL A C 1
ATOM 402 O O . VAL A 1 102 ? 89.722 -2.010 111.495 1.00 55.18 99 VAL A O 1
ATOM 406 N N . ARG A 1 103 ? 91.629 -2.106 110.313 1.00 35.69 100 ARG A N 1
ATOM 407 C CA . ARG A 1 103 ? 90.924 -2.158 109.035 1.00 40.01 100 ARG A CA 1
ATOM 408 C C . ARG A 1 103 ? 90.091 -3.426 108.927 1.00 34.14 100 ARG A C 1
ATOM 409 O O . ARG A 1 103 ? 88.885 -3.375 108.661 1.00 38.78 100 ARG A O 1
ATOM 417 N N . HIS A 1 104 ? 90.728 -4.579 109.122 1.00 32.25 101 HIS A N 1
ATOM 418 C CA . HIS A 1 104 ? 90.018 -5.840 108.974 1.00 39.15 101 HIS A CA 1
ATOM 419 C C . HIS A 1 104 ? 88.819 -5.906 109.921 1.00 45.12 101 HIS A C 1
ATOM 420 O O . HIS A 1 104 ? 87.731 -6.373 109.542 1.00 38.20 101 HIS A O 1
ATOM 427 N N . ALA A 1 105 ? 88.990 -5.412 111.149 1.00 46.03 102 ALA A N 1
ATOM 428 C CA . ALA A 1 105 ? 87.908 -5.473 112.121 1.00 43.48 102 ALA A CA 1
ATOM 429 C C . ALA A 1 105 ? 86.664 -4.783 111.582 1.00 45.39 102 ALA A C 1
ATOM 430 O O . ALA A 1 105 ? 85.556 -5.325 111.652 1.00 48.30 102 ALA A O 1
ATOM 432 N N . ASN A 1 106 ? 86.829 -3.575 111.043 1.00 45.60 103 ASN A N 1
ATOM 433 C CA . ASN A 1 106 ? 85.710 -2.896 110.403 1.00 47.34 103 ASN A CA 1
ATOM 434 C C . ASN A 1 106 ? 85.180 -3.696 109.218 1.00 48.97 103 ASN A C 1
ATOM 435 O O . ASN A 1 106 ? 83.957 -3.796 109.020 1.00 48.97 103 ASN A O 1
ATOM 440 N N . ALA A 1 107 ? 86.083 -4.280 108.422 1.00 45.37 104 ALA A N 1
ATOM 441 C CA . ALA A 1 107 ? 85.660 -5.055 107.256 1.00 48.09 104 ALA A CA 1
ATOM 442 C C . ALA A 1 107 ? 84.752 -6.207 107.662 1.00 51.95 104 ALA A C 1
ATOM 443 O O . ALA A 1 107 ? 83.674 -6.404 107.093 1.00 62.74 104 ALA A O 1
ATOM 445 N N . ARG A 1 108 ? 85.156 -6.963 108.674 1.00 50.79 105 ARG A N 1
ATOM 446 C CA . ARG A 1 108 ? 84.354 -8.104 109.078 1.00 47.88 105 ARG A CA 1
ATOM 447 C C . ARG A 1 108 ? 82.966 -7.678 109.542 1.00 50.21 105 ARG A C 1
ATOM 448 O O . ARG A 1 108 ? 81.981 -8.374 109.283 1.00 55.27 105 ARG A O 1
ATOM 456 N N . VAL A 1 109 ? 82.856 -6.528 110.204 1.00 52.60 106 VAL A N 1
ATOM 457 C CA . VAL A 1 109 ? 81.538 -6.062 110.621 1.00 59.96 106 VAL A CA 1
ATOM 458 C C . VAL A 1 109 ? 80.707 -5.653 109.412 1.00 68.28 106 VAL A C 1
ATOM 459 O O . VAL A 1 109 ? 79.481 -5.826 109.396 1.00 72.71 106 VAL A O 1
ATOM 463 N N . ILE A 1 110 ? 81.343 -5.077 108.391 1.00 67.71 107 ILE A N 1
ATOM 464 C CA . ILE A 1 110 ? 80.590 -4.724 107.189 1.00 67.35 107 ILE A CA 1
ATOM 465 C C . ILE A 1 110 ? 79.928 -5.966 106.615 1.00 65.16 107 ILE A C 1
ATOM 466 O O . ILE A 1 110 ? 78.740 -5.955 106.268 1.00 66.80 107 ILE A O 1
ATOM 471 N N . ALA A 1 111 ? 80.692 -7.061 106.524 1.00 58.84 108 ALA A N 1
ATOM 472 C CA . ALA A 1 111 ? 80.187 -8.280 105.899 1.00 56.16 108 ALA A CA 1
ATOM 473 C C . ALA A 1 111 ? 79.018 -8.854 106.681 1.00 54.05 108 ALA A C 1
ATOM 474 O O . ALA A 1 111 ? 77.934 -9.068 106.128 1.00 56.48 108 ALA A O 1
ATOM 476 N N . SER A 1 112 ? 79.199 -9.065 107.986 1.00 55.21 109 SER A N 1
ATOM 477 C CA . SER A 1 112 ? 78.094 -9.597 108.780 1.00 60.28 109 SER A CA 1
ATOM 478 C C . SER A 1 112 ? 76.858 -8.733 108.576 1.00 60.63 109 SER A C 1
ATOM 479 O O . SER A 1 112 ? 75.737 -9.243 108.486 1.00 62.18 109 SER A O 1
ATOM 482 N N . ILE A 1 113 ? 77.058 -7.416 108.471 1.00 65.73 110 ILE A N 1
ATOM 483 C CA . ILE A 1 113 ? 75.989 -6.522 108.038 1.00 71.29 110 ILE A CA 1
ATOM 484 C C . ILE A 1 113 ? 75.549 -6.870 106.621 1.00 76.18 110 ILE A C 1
ATOM 485 O O . ILE A 1 113 ? 74.352 -6.856 106.301 1.00 74.91 110 ILE A O 1
ATOM 490 N N . GLY A 1 114 ? 76.510 -7.226 105.763 1.00 77.31 111 GLY A N 1
ATOM 491 C CA . GLY A 1 114 ? 76.217 -7.456 104.357 1.00 77.17 111 GLY A CA 1
ATOM 492 C C . GLY A 1 114 ? 75.154 -8.508 104.097 1.00 79.12 111 GLY A C 1
ATOM 493 O O . GLY A 1 114 ? 74.398 -8.399 103.127 1.00 81.67 111 GLY A O 1
ATOM 494 N N . SER A 1 115 ? 75.067 -9.534 104.947 1.00 75.05 112 SER A N 1
ATOM 495 C CA . SER A 1 115 ? 74.051 -10.558 104.722 1.00 78.21 112 SER A CA 1
ATOM 496 C C . SER A 1 115 ? 72.653 -9.952 104.684 1.00 80.79 112 SER A C 1
ATOM 497 O O . SER A 1 115 ? 71.823 -10.337 103.851 1.00 89.06 112 SER A O 1
ATOM 500 N N . GLU A 1 116 ? 72.381 -8.987 105.552 1.00 72.95 113 GLU A N 1
ATOM 501 C CA . GLU A 1 116 ? 71.067 -8.377 105.594 1.00 64.05 113 GLU A CA 1
ATOM 502 C C . GLU A 1 116 ? 71.164 -6.876 105.382 1.00 57.35 113 GLU A C 1
ATOM 503 O O . GLU A 1 116 ? 71.413 -6.415 104.275 1.00 54.09 113 GLU A O 1
ATOM 509 N N . TRP A 1 123 ? 70.624 -3.199 100.255 1.00 65.94 120 TRP A N 1
ATOM 510 C CA . TRP A 1 123 ? 71.952 -2.618 100.118 1.00 64.69 120 TRP A CA 1
ATOM 511 C C . TRP A 1 123 ? 72.544 -2.965 98.757 1.00 66.31 120 TRP A C 1
ATOM 512 O O . TRP A 1 123 ? 73.674 -3.462 98.670 1.00 61.12 120 TRP A O 1
ATOM 523 N N . PRO A 1 124 ? 71.797 -2.661 97.692 1.00 69.40 121 PRO A N 1
ATOM 524 C CA . PRO A 1 124 ? 72.203 -3.129 96.355 1.00 67.58 121 PRO A CA 1
ATOM 525 C C . PRO A 1 124 ? 73.539 -2.577 95.890 1.00 63.57 121 PRO A C 1
ATOM 526 O O . PRO A 1 124 ? 74.117 -3.128 94.949 1.00 64.36 121 PRO A O 1
ATOM 530 N N . GLU A 1 125 ? 74.025 -1.490 96.491 1.00 63.74 122 GLU A N 1
ATOM 531 C CA . GLU A 1 125 ? 75.266 -0.835 96.082 1.00 64.98 122 GLU A CA 1
ATOM 532 C C . GLU A 1 125 ? 76.532 -1.490 96.632 1.00 65.15 122 GLU A C 1
ATOM 533 O O . GLU A 1 125 ? 77.623 -1.201 96.127 1.00 64.20 122 GLU A O 1
ATOM 539 N N . LEU A 1 126 ? 76.430 -2.345 97.654 1.00 62.44 123 LEU A N 1
ATOM 540 C CA . LEU A 1 126 ? 77.634 -2.809 98.343 1.00 55.96 123 LEU A CA 1
ATOM 541 C C . LEU A 1 126 ? 78.555 -3.596 97.412 1.00 57.70 123 LEU A C 1
ATOM 542 O O . LEU A 1 126 ? 79.728 -3.242 97.229 1.00 61.78 123 LEU A O 1
ATOM 547 N N . ILE A 1 127 ? 78.042 -4.659 96.801 1.00 47.84 124 ILE A N 1
ATOM 548 C CA . ILE A 1 127 ? 78.874 -5.525 95.967 1.00 46.10 124 ILE A CA 1
ATOM 549 C C . ILE A 1 127 ? 79.364 -4.759 94.739 1.00 47.62 124 ILE A C 1
ATOM 550 O O . ILE A 1 127 ? 80.528 -4.914 94.337 1.00 45.57 124 ILE A O 1
ATOM 555 N N . PRO A 1 128 ? 78.524 -3.939 94.095 1.00 54.08 125 PRO A N 1
ATOM 556 C CA . PRO A 1 128 ? 79.026 -3.165 92.951 1.00 49.60 125 PRO A CA 1
ATOM 557 C C . PRO A 1 128 ? 80.127 -2.207 93.332 1.00 44.14 125 PRO A C 1
ATOM 558 O O . PRO A 1 128 ? 81.044 -1.977 92.534 1.00 44.15 125 PRO A O 1
ATOM 562 N N . ASN A 1 129 ? 80.025 -1.597 94.517 1.00 47.93 126 ASN A N 1
ATOM 563 C CA . ASN A 1 129 ? 81.054 -0.670 94.975 1.00 45.50 126 ASN A CA 1
ATOM 564 C C . ASN A 1 129 ? 82.342 -1.379 95.338 1.00 41.63 126 ASN A C 1
ATOM 565 O O . ASN A 1 129 ? 83.426 -0.818 95.149 1.00 45.77 126 ASN A O 1
ATOM 570 N N . LEU A 1 130 ? 82.251 -2.593 95.875 1.00 41.33 127 LEU A N 1
ATOM 571 C CA . LEU A 1 130 ? 83.463 -3.338 96.184 1.00 35.91 127 LEU A CA 1
ATOM 572 C C . LEU A 1 130 ? 84.159 -3.798 94.907 1.00 40.15 127 LEU A C 1
ATOM 573 O O . LEU A 1 130 ? 85.382 -3.691 94.791 1.00 43.47 127 LEU A O 1
ATOM 578 N N . LEU A 1 131 ? 83.392 -4.259 93.911 1.00 40.44 128 LEU A N 1
ATOM 579 C CA . LEU A 1 131 ? 84.004 -4.670 92.653 1.00 37.88 128 LEU A CA 1
ATOM 580 C C . LEU A 1 131 ? 84.718 -3.495 92.010 1.00 39.43 128 LEU A C 1
ATOM 581 O O . LEU A 1 131 ? 85.792 -3.651 91.416 1.00 44.91 128 LEU A O 1
ATOM 586 N N . GLN A 1 132 ? 84.144 -2.304 92.147 1.00 34.63 129 GLN A N 1
ATOM 587 C CA . GLN A 1 132 ? 84.797 -1.086 91.686 1.00 34.57 129 GLN A CA 1
ATOM 588 C C . GLN A 1 132 ? 86.060 -0.797 92.497 1.00 38.52 129 GLN A C 1
ATOM 589 O O . GLN A 1 132 ? 87.119 -0.490 91.935 1.00 36.06 129 GLN A O 1
ATOM 595 N N . ALA A 1 133 ? 85.960 -0.857 93.827 1.00 38.02 130 ALA A N 1
ATOM 596 C CA . ALA A 1 133 ? 87.128 -0.585 94.656 1.00 32.64 130 ALA A CA 1
ATOM 597 C C . ALA A 1 133 ? 88.250 -1.585 94.414 1.00 33.18 130 ALA A C 1
ATOM 598 O O . ALA A 1 133 ? 89.429 -1.231 94.504 1.00 37.20 130 ALA A O 1
ATOM 600 N N . ALA A 1 134 ? 87.919 -2.837 94.131 1.00 28.30 131 ALA A N 1
ATOM 601 C CA . ALA A 1 134 ? 88.985 -3.807 93.899 1.00 29.45 131 ALA A CA 1
ATOM 602 C C . ALA A 1 134 ? 89.794 -3.495 92.643 1.00 32.39 131 ALA A C 1
ATOM 603 O O . ALA A 1 134 ? 90.866 -4.078 92.453 1.00 31.92 131 ALA A O 1
ATOM 605 N N . CYS A 1 135 ? 89.319 -2.585 91.791 1.00 28.30 132 CYS A N 1
ATOM 606 C CA . CYS A 1 135 ? 90.033 -2.202 90.581 1.00 25.59 132 CYS A CA 1
ATOM 607 C C . CYS A 1 135 ? 90.557 -0.783 90.666 1.00 27.90 132 CYS A C 1
ATOM 608 O O . CYS A 1 135 ? 90.874 -0.170 89.641 1.00 36.91 132 CYS A O 1
ATOM 611 N N . ASP A 1 136 ? 90.661 -0.251 91.868 1.00 27.37 133 ASP A N 1
ATOM 612 C CA . ASP A 1 136 ? 91.146 1.106 92.023 1.00 31.72 133 ASP A CA 1
ATOM 613 C C . ASP A 1 136 ? 92.634 1.197 91.705 1.00 24.78 133 ASP A C 1
ATOM 614 O O . ASP A 1 136 ? 93.393 0.238 91.874 1.00 30.82 133 ASP A O 1
ATOM 619 N N . SER A 1 137 ? 93.047 2.372 91.240 1.00 25.24 134 SER A N 1
ATOM 620 C CA . SER A 1 137 ? 94.462 2.618 90.998 1.00 25.23 134 SER A CA 1
ATOM 621 C C . SER A 1 137 ? 95.272 2.480 92.281 1.00 34.01 134 SER A C 1
ATOM 622 O O . SER A 1 137 ? 96.476 2.213 92.235 1.00 24.49 134 SER A O 1
ATOM 625 N N . ASN A 1 138 ? 94.646 2.724 93.423 1.00 32.83 135 ASN A N 1
ATOM 626 C CA . ASN A 1 138 ? 95.354 2.746 94.692 1.00 29.79 135 ASN A CA 1
ATOM 627 C C . ASN A 1 138 ? 95.468 1.332 95.251 1.00 25.08 135 ASN A C 1
ATOM 628 O O . ASN A 1 138 ? 94.444 0.714 95.568 1.00 29.01 135 ASN A O 1
ATOM 633 N N . PRO A 1 139 ? 96.678 0.783 95.376 1.00 27.63 136 PRO A N 1
ATOM 634 C CA . PRO A 1 139 ? 96.799 -0.635 95.792 1.00 22.42 136 PRO A CA 1
ATOM 635 C C . PRO A 1 139 ? 96.200 -0.947 97.160 1.00 28.88 136 PRO A C 1
ATOM 636 O O . PRO A 1 139 ? 95.638 -2.035 97.336 1.00 31.87 136 PRO A O 1
ATOM 640 N N . LYS A 1 140 ? 96.284 -0.042 98.136 1.00 22.33 137 LYS A N 1
ATOM 641 C CA . LYS A 1 140 ? 95.686 -0.352 99.436 1.00 29.12 137 LYS A CA 1
ATOM 642 C C . LYS A 1 140 ? 94.169 -0.384 99.374 1.00 31.20 137 LYS A C 1
ATOM 643 O O . LYS A 1 140 ? 93.525 -1.121 100.135 1.00 30.39 137 LYS A O 1
ATOM 649 N N . ILE A 1 141 ? 93.573 0.433 98.508 1.00 31.55 138 ILE A N 1
ATOM 650 C CA . ILE A 1 141 ? 92.125 0.393 98.376 1.00 31.06 138 ILE A CA 1
ATOM 651 C C . ILE A 1 141 ? 91.708 -0.935 97.784 1.00 27.24 138 ILE A C 1
ATOM 652 O O . ILE A 1 141 ? 90.716 -1.533 98.216 1.00 28.87 138 ILE A O 1
ATOM 657 N N . ARG A 1 142 ? 92.465 -1.422 96.791 1.00 24.75 139 ARG A N 1
ATOM 658 C CA . ARG A 1 142 ? 92.190 -2.739 96.221 1.00 27.52 139 ARG A CA 1
ATOM 659 C C . ARG A 1 142 ? 92.254 -3.810 97.295 1.00 29.37 139 ARG A C 1
ATOM 660 O O . ARG A 1 142 ? 91.331 -4.622 97.451 1.00 30.55 139 ARG A O 1
ATOM 668 N N . GLU A 1 143 ? 93.300 -3.775 98.100 1.00 30.56 140 GLU A N 1
ATOM 669 C CA . GLU A 1 143 ? 93.509 -4.845 99.063 1.00 28.82 140 GLU A CA 1
ATOM 670 C C . GLU A 1 143 ? 92.360 -4.915 100.060 1.00 24.23 140 GLU A C 1
ATOM 671 O O . GLU A 1 143 ? 91.787 -5.982 100.282 1.00 29.93 140 GLU A O 1
ATOM 677 N N . THR A 1 144 ? 91.959 -3.777 100.615 1.00 28.20 141 THR A N 1
ATOM 678 C CA . THR A 1 144 ? 90.891 -3.780 101.618 1.00 32.76 141 THR A CA 1
ATOM 679 C C . THR A 1 144 ? 89.537 -4.156 101.028 1.00 29.57 141 THR A C 1
ATOM 680 O O . THR A 1 144 ? 88.681 -4.704 101.736 1.00 32.01 141 THR A O 1
ATOM 684 N N . ALA A 1 145 ? 89.293 -3.815 99.764 1.00 32.50 142 ALA A N 1
ATOM 685 C CA . ALA A 1 145 ? 88.057 -4.251 99.118 1.00 28.19 142 ALA A CA 1
ATOM 686 C C . ALA A 1 145 ? 88.037 -5.767 98.959 1.00 26.56 142 ALA A C 1
ATOM 687 O O . ALA A 1 145 ? 87.041 -6.430 99.284 1.00 31.20 142 ALA A O 1
ATOM 689 N N . ILE A 1 146 ? 89.141 -6.338 98.474 1.00 25.89 143 ILE A N 1
ATOM 690 C CA . ILE A 1 146 ? 89.215 -7.786 98.324 1.00 28.57 143 ILE A CA 1
ATOM 691 C C . ILE A 1 146 ? 89.019 -8.468 99.668 1.00 25.66 143 ILE A C 1
ATOM 692 O O . ILE A 1 146 ? 88.294 -9.462 99.776 1.00 24.04 143 ILE A O 1
ATOM 697 N N . PHE A 1 147 ? 89.633 -7.931 100.720 1.00 26.72 144 PHE A N 1
ATOM 698 C CA . PHE A 1 147 ? 89.416 -8.506 102.039 1.00 26.62 144 PHE A CA 1
ATOM 699 C C . PHE A 1 147 ? 87.938 -8.497 102.402 1.00 29.30 144 PHE A C 1
ATOM 700 O O . PHE A 1 147 ? 87.411 -9.502 102.871 1.00 33.34 144 PHE A O 1
ATOM 708 N N . ILE A 1 148 ? 87.235 -7.394 102.133 1.00 43.14 145 ILE A N 1
ATOM 709 C CA . ILE A 1 148 ? 85.809 -7.337 102.455 1.00 39.47 145 ILE A CA 1
ATOM 710 C C . ILE A 1 148 ? 85.029 -8.312 101.582 1.00 35.82 145 ILE A C 1
ATOM 711 O O . ILE A 1 148 ? 84.094 -8.976 102.054 1.00 30.60 145 ILE A O 1
ATOM 716 N N . ILE A 1 149 ? 85.370 -8.394 100.286 1.00 36.09 146 ILE A N 1
ATOM 717 C CA . ILE A 1 149 ? 84.720 -9.396 99.440 1.00 30.48 146 ILE A CA 1
ATOM 718 C C . ILE A 1 149 ? 84.954 -10.775 100.008 1.00 31.48 146 ILE A C 1
ATOM 719 O O . ILE A 1 149 ? 84.058 -11.628 100.005 1.00 33.63 146 ILE A O 1
ATOM 724 N N . LEU A 1 150 ? 86.177 -11.026 100.476 1.00 27.96 147 LEU A N 1
ATOM 725 C CA . LEU A 1 150 ? 86.495 -12.334 101.033 1.00 32.82 147 LEU A CA 1
ATOM 726 C C . LEU A 1 150 ? 85.632 -12.621 102.256 1.00 34.44 147 LEU A C 1
ATOM 727 O O . LEU A 1 150 ? 85.146 -13.741 102.431 1.00 37.49 147 LEU A O 1
ATOM 732 N N . SER A 1 151 ? 85.472 -11.627 103.137 1.00 31.83 148 SER A N 1
ATOM 733 C CA . SER A 1 151 ? 84.630 -11.802 104.316 1.00 40.05 148 SER A CA 1
ATOM 734 C C . SER A 1 151 ? 83.173 -12.035 103.941 1.00 41.46 148 SER A C 1
ATOM 735 O O . SER A 1 151 ? 82.454 -12.736 104.658 1.00 45.56 148 SER A O 1
ATOM 738 N N . LEU A 1 152 ? 82.702 -11.425 102.855 1.00 47.03 149 LEU A N 1
ATOM 739 C CA . LEU A 1 152 ? 81.350 -11.722 102.398 1.00 44.32 149 LEU A CA 1
ATOM 740 C C . LEU A 1 152 ? 81.242 -13.174 101.955 1.00 45.41 149 LEU A C 1
ATOM 741 O O . LEU A 1 152 ? 80.325 -13.898 102.366 1.00 40.84 149 LEU A O 1
ATOM 746 N N . LEU A 1 153 ? 82.198 -13.636 101.144 1.00 42.53 150 LEU A N 1
ATOM 747 C CA . LEU A 1 153 ? 82.139 -15.030 100.735 1.00 43.73 150 LEU A CA 1
ATOM 748 C C . LEU A 1 153 ? 82.155 -15.945 101.951 1.00 44.57 150 LEU A C 1
ATOM 749 O O . LEU A 1 153 ? 81.492 -16.990 101.951 1.00 46.23 150 LEU A O 1
ATOM 754 N N . GLU A 1 154 ? 82.863 -15.538 103.010 1.00 39.83 151 GLU A N 1
ATOM 755 C CA . GLU A 1 154 ? 82.944 -16.314 104.245 1.00 42.14 151 GLU A CA 1
ATOM 756 C C . GLU A 1 154 ? 81.603 -16.449 104.975 1.00 38.93 151 GLU A C 1
ATOM 757 O O . GLU A 1 154 ? 81.475 -17.338 105.817 1.00 46.16 151 GLU A O 1
ATOM 763 N N . SER A 1 155 ? 80.615 -15.585 104.707 1.00 47.46 152 SER A N 1
ATOM 764 C CA . SER A 1 155 ? 79.286 -15.696 105.319 1.00 46.88 152 SER A CA 1
ATOM 765 C C . SER A 1 155 ? 78.358 -16.675 104.605 1.00 51.95 152 SER A C 1
ATOM 766 O O . SER A 1 155 ? 77.244 -16.914 105.092 1.00 49.76 152 SER A O 1
ATOM 769 N N . PHE A 1 156 ? 78.748 -17.181 103.433 1.00 54.75 153 PHE A N 1
ATOM 770 C CA . PHE A 1 156 ? 77.935 -18.110 102.643 1.00 50.43 153 PHE A CA 1
ATOM 771 C C . PHE A 1 156 ? 76.546 -17.551 102.343 1.00 58.74 153 PHE A C 1
ATOM 772 O O . PHE A 1 156 ? 75.585 -18.307 102.182 1.00 72.78 153 PHE A O 1
ATOM 780 N N . ASN A 1 157 ? 76.416 -16.235 102.223 1.00 53.10 154 ASN A N 1
ATOM 781 C CA . ASN A 1 157 ? 75.135 -15.684 101.814 1.00 59.23 154 ASN A CA 1
ATOM 782 C C . ASN A 1 157 ? 74.720 -16.276 100.470 1.00 64.49 154 ASN A C 1
ATOM 783 O O . ASN A 1 157 ? 75.534 -16.405 99.550 1.00 68.24 154 ASN A O 1
ATOM 788 N N . ALA A 1 158 ? 73.436 -16.637 100.361 1.00 65.96 155 ALA A N 1
ATOM 789 C CA . ALA A 1 158 ? 72.967 -17.360 99.179 1.00 67.03 155 ALA A CA 1
ATOM 790 C C . ALA A 1 158 ? 73.035 -16.491 97.926 1.00 72.81 155 ALA A C 1
ATOM 791 O O . ALA A 1 158 ? 73.325 -16.994 96.832 1.00 74.33 155 ALA A O 1
ATOM 793 N N . ASN A 1 159 ? 72.770 -15.187 98.060 1.00 71.92 156 ASN A N 1
ATOM 794 C CA . ASN A 1 159 ? 72.733 -14.320 96.889 1.00 67.37 156 ASN A CA 1
ATOM 795 C C . ASN A 1 159 ? 74.111 -14.027 96.333 1.00 68.21 156 ASN A C 1
ATOM 796 O O . ASN A 1 159 ? 74.205 -13.418 95.261 1.00 71.53 156 ASN A O 1
ATOM 801 N N . LEU A 1 160 ? 75.177 -14.447 97.015 1.00 65.11 157 LEU A N 1
ATOM 802 C CA . LEU A 1 160 ? 76.492 -14.333 96.403 1.00 62.96 157 LEU A CA 1
ATOM 803 C C . LEU A 1 160 ? 76.579 -15.200 95.159 1.00 63.25 157 LEU A C 1
ATOM 804 O O . LEU A 1 160 ? 77.321 -14.875 94.224 1.00 62.82 157 LEU A O 1
ATOM 809 N N . ALA A 1 161 ? 75.797 -16.284 95.114 1.00 53.79 158 ALA A N 1
ATOM 810 C CA . ALA A 1 161 ? 75.802 -17.152 93.947 1.00 51.89 158 ALA A CA 1
ATOM 811 C C . ALA A 1 161 ? 75.442 -16.401 92.672 1.00 55.57 158 ALA A C 1
ATOM 812 O O . ALA A 1 161 ? 75.821 -16.834 91.581 1.00 62.17 158 ALA A O 1
ATOM 814 N N . LEU A 1 162 ? 74.743 -15.275 92.782 1.00 52.17 159 LEU A N 1
ATOM 815 C CA . LEU A 1 162 ? 74.384 -14.485 91.611 1.00 55.41 159 LEU A CA 1
ATOM 816 C C . LEU A 1 162 ? 75.570 -13.744 91.001 1.00 61.01 159 LEU A C 1
ATOM 817 O O . LEU A 1 162 ? 75.379 -13.037 90.008 1.00 65.00 159 LEU A O 1
ATOM 822 N N . HIS A 1 163 ? 76.773 -13.846 91.576 1.00 59.40 160 HIS A N 1
ATOM 823 C CA . HIS A 1 163 ? 77.922 -13.094 91.084 1.00 54.34 160 HIS A CA 1
ATOM 824 C C . HIS A 1 163 ? 79.090 -13.981 90.624 1.00 42.79 160 HIS A C 1
ATOM 825 O O . HIS A 1 163 ? 80.195 -13.469 90.424 1.00 36.44 160 HIS A O 1
ATOM 832 N N . ILE A 1 164 ? 78.858 -15.280 90.383 1.00 42.34 161 ILE A N 1
ATOM 833 C CA . ILE A 1 164 ? 79.941 -16.205 90.023 1.00 43.25 161 ILE A CA 1
ATOM 834 C C . ILE A 1 164 ? 80.814 -15.637 88.916 1.00 52.63 161 ILE A C 1
ATOM 835 O O . ILE A 1 164 ? 82.052 -15.712 88.972 1.00 49.82 161 ILE A O 1
ATOM 840 N N . ASP A 1 165 ? 80.176 -15.125 87.857 1.00 53.16 162 ASP A N 1
ATOM 841 C CA . ASP A 1 165 ? 80.928 -14.609 86.719 1.00 42.68 162 ASP A CA 1
ATOM 842 C C . ASP A 1 165 ? 81.717 -13.369 87.094 1.00 40.35 162 ASP A C 1
ATOM 843 O O . ASP A 1 165 ? 82.896 -13.247 86.739 1.00 43.73 162 ASP A O 1
ATOM 848 N N . ASP A 1 166 ? 81.102 -12.435 87.818 1.00 36.66 163 ASP A N 1
ATOM 849 C CA . ASP A 1 166 ? 81.850 -11.239 88.195 1.00 44.14 163 ASP A CA 1
ATOM 850 C C . ASP A 1 166 ? 83.030 -11.576 89.101 1.00 42.05 163 ASP A C 1
ATOM 851 O O . ASP A 1 166 ? 84.086 -10.939 89.016 1.00 46.95 163 ASP A O 1
ATOM 856 N N . PHE A 1 167 ? 82.860 -12.551 89.997 1.00 46.21 164 PHE A N 1
ATOM 857 C CA . PHE A 1 167 ? 83.959 -12.959 90.867 1.00 46.41 164 PHE A CA 1
ATOM 858 C C . PHE A 1 167 ? 85.067 -13.646 90.079 1.00 44.36 164 PHE A C 1
ATOM 859 O O . PHE A 1 167 ? 86.253 -13.347 90.281 1.00 52.37 164 PHE A O 1
ATOM 867 N N . LEU A 1 168 ? 84.707 -14.543 89.156 1.00 41.65 165 LEU A N 1
ATOM 868 C CA . LEU A 1 168 ? 85.716 -15.176 88.310 1.00 36.25 165 LEU A CA 1
ATOM 869 C C . LEU A 1 168 ? 86.512 -14.145 87.513 1.00 40.51 165 LEU A C 1
ATOM 870 O O . LEU A 1 168 ? 87.733 -14.270 87.364 1.00 40.23 165 LEU A O 1
ATOM 875 N N . ASN A 1 169 ? 85.829 -13.146 86.946 1.00 38.30 166 ASN A N 1
ATOM 876 C CA . ASN A 1 169 ? 86.527 -12.145 86.146 1.00 41.99 166 ASN A CA 1
ATOM 877 C C . ASN A 1 169 ? 87.339 -11.218 87.024 1.00 40.84 166 ASN A C 1
ATOM 878 O O . ASN A 1 169 ? 88.402 -10.737 86.604 1.00 34.83 166 ASN A O 1
ATOM 883 N N . LEU A 1 170 ? 86.837 -10.918 88.228 1.00 33.30 167 LEU A N 1
ATOM 884 C CA . LEU A 1 170 ? 87.606 -10.065 89.129 1.00 35.37 167 LEU A CA 1
ATOM 885 C C . LEU A 1 170 ? 88.883 -10.763 89.563 1.00 34.85 167 LEU A C 1
ATOM 886 O O . LEU A 1 170 ? 89.987 -10.215 89.432 1.00 35.69 167 LEU A O 1
ATOM 891 N N . PHE A 1 171 ? 88.746 -11.989 90.058 1.00 32.98 168 PHE A N 1
ATOM 892 C CA . PHE A 1 171 ? 89.888 -12.706 90.608 1.00 30.67 168 PHE A CA 1
ATOM 893 C C . PHE A 1 171 ? 90.899 -13.106 89.539 1.00 33.74 168 PHE A C 1
ATOM 894 O O . PHE A 1 171 ? 92.089 -13.188 89.838 1.00 44.83 168 PHE A O 1
ATOM 902 N N . ALA A 1 172 ? 90.482 -13.322 88.289 1.00 36.41 169 ALA A N 1
ATOM 903 C CA . ALA A 1 172 ? 91.479 -13.594 87.250 1.00 30.56 169 ALA A CA 1
ATOM 904 C C . ALA A 1 172 ? 92.445 -12.433 87.139 1.00 35.74 169 ALA A C 1
ATOM 905 O O . ALA A 1 172 ? 93.600 -12.597 86.726 1.00 40.52 169 ALA A O 1
ATOM 907 N N . GLN A 1 173 ? 91.973 -11.249 87.491 1.00 33.70 170 GLN A N 1
ATOM 908 C CA . GLN A 1 173 ? 92.802 -10.063 87.483 1.00 39.46 170 GLN A CA 1
ATOM 909 C C . GLN A 1 173 ? 93.568 -9.920 88.799 1.00 37.64 170 GLN A C 1
ATOM 910 O O . GLN A 1 173 ? 94.800 -9.934 88.820 1.00 40.15 170 GLN A O 1
ATOM 916 N N . THR A 1 174 ? 92.860 -9.859 89.922 1.00 33.57 171 THR A N 1
ATOM 917 C CA . THR A 1 174 ? 93.547 -9.487 91.150 1.00 37.31 171 THR A CA 1
ATOM 918 C C . THR A 1 174 ? 94.495 -10.573 91.633 1.00 36.99 171 THR A C 1
ATOM 919 O O . THR A 1 174 ? 95.395 -10.272 92.417 1.00 43.84 171 THR A O 1
ATOM 923 N N . ILE A 1 175 ? 94.315 -11.820 91.185 1.00 35.41 172 ILE A N 1
ATOM 924 C CA . ILE A 1 175 ? 95.239 -12.899 91.556 1.00 36.99 172 ILE A CA 1
ATOM 925 C C . ILE A 1 175 ? 96.677 -12.535 91.193 1.00 35.09 172 ILE A C 1
ATOM 926 O O . ILE A 1 175 ? 97.625 -12.968 91.865 1.00 31.44 172 ILE A O 1
ATOM 931 N N . ASN A 1 176 ? 96.870 -11.748 90.129 1.00 32.26 173 ASN A N 1
ATOM 932 C CA . ASN A 1 176 ? 98.204 -11.312 89.728 1.00 31.85 173 ASN A CA 1
ATOM 933 C C . ASN A 1 176 ? 98.472 -9.829 90.018 1.00 27.24 173 ASN A C 1
ATOM 934 O O . ASN A 1 176 ? 99.267 -9.186 89.322 1.00 28.67 173 ASN A O 1
ATOM 939 N N . ASP A 1 177 ? 97.862 -9.280 91.071 1.00 30.53 174 ASP A N 1
ATOM 940 C CA . ASP A 1 177 ? 98.136 -7.898 91.467 1.00 28.96 174 ASP A CA 1
ATOM 941 C C . ASP A 1 177 ? 99.639 -7.687 91.669 1.00 34.16 174 ASP A C 1
ATOM 942 O O . ASP A 1 177 ? 100.242 -8.251 92.584 1.00 36.01 174 ASP A O 1
ATOM 947 N N . SER A 1 178 ? 100.236 -6.837 90.833 1.00 37.60 175 SER A N 1
ATOM 948 C CA . SER A 1 178 ? 101.680 -6.641 90.859 1.00 40.14 175 SER A CA 1
ATOM 949 C C . SER A 1 178 ? 102.163 -5.829 92.050 1.00 39.00 175 SER A C 1
ATOM 950 O O . SER A 1 178 ? 103.376 -5.744 92.258 1.00 46.07 175 SER A O 1
ATOM 953 N N . ALA A 1 179 ? 101.264 -5.202 92.812 1.00 36.94 176 ALA A N 1
ATOM 954 C CA . ALA A 1 179 ? 101.680 -4.289 93.868 1.00 32.28 176 ALA A CA 1
ATOM 955 C C . ALA A 1 179 ? 101.476 -4.841 95.266 1.00 32.46 176 ALA A C 1
ATOM 956 O O . ALA A 1 179 ? 102.040 -4.293 96.214 1.00 28.54 176 ALA A O 1
ATOM 958 N N . SER A 1 180 ? 100.616 -5.833 95.438 1.00 37.22 177 SER A N 1
ATOM 959 C CA . SER A 1 180 ? 100.369 -6.383 96.768 1.00 34.97 177 SER A CA 1
ATOM 960 C C . SER A 1 180 ? 100.315 -7.899 96.657 1.00 29.54 177 SER A C 1
ATOM 961 O O . SER A 1 180 ? 99.335 -8.457 96.155 1.00 24.87 177 SER A O 1
ATOM 964 N N . LEU A 1 181 ? 101.349 -8.559 97.169 1.00 31.00 178 LEU A N 1
ATOM 965 C CA . LEU A 1 181 ? 101.278 -10.000 97.346 1.00 30.59 178 LEU A CA 1
ATOM 966 C C . LEU A 1 181 ? 100.066 -10.370 98.193 1.00 27.35 178 LEU A C 1
ATOM 967 O O . LEU A 1 181 ? 99.391 -11.364 97.918 1.00 23.84 178 LEU A O 1
ATOM 972 N N . GLU A 1 182 ? 99.762 -9.565 99.215 1.00 26.35 179 GLU A N 1
ATOM 973 C CA . GLU A 1 182 ? 98.597 -9.838 100.058 1.00 23.41 179 GLU A CA 1
ATOM 974 C C . GLU A 1 182 ? 97.307 -9.877 99.234 1.00 19.70 179 GLU A C 1
ATOM 975 O O . GLU A 1 182 ? 96.421 -10.701 99.483 1.00 26.68 179 GLU A O 1
ATOM 981 N N . THR A 1 183 ? 97.183 -8.993 98.249 1.00 22.99 180 THR A N 1
ATOM 982 C CA . THR A 1 183 ? 96.012 -9.002 97.382 1.00 24.94 180 THR A CA 1
ATOM 983 C C . THR A 1 183 ? 95.945 -10.276 96.540 1.00 24.41 180 THR A C 1
ATOM 984 O O . THR A 1 183 ? 94.855 -10.770 96.227 1.00 30.19 180 THR A O 1
ATOM 988 N N . ARG A 1 184 ? 97.092 -10.782 96.102 1.00 29.30 181 ARG A N 1
ATOM 989 C CA . ARG A 1 184 ? 97.094 -12.028 95.341 1.00 29.15 181 ARG A CA 1
ATOM 990 C C . ARG A 1 184 ? 96.683 -13.211 96.230 1.00 23.41 181 ARG A C 1
ATOM 991 O O . ARG A 1 184 ? 95.908 -14.079 95.809 1.00 19.76 181 ARG A O 1
ATOM 999 N N . SER A 1 185 ? 97.181 -13.240 97.474 1.00 21.47 182 SER A N 1
ATOM 1000 C CA . SER A 1 185 ? 96.833 -14.308 98.405 1.00 25.18 182 SER A CA 1
ATOM 1001 C C . SER A 1 185 ? 95.360 -14.252 98.787 1.00 37.31 182 SER A C 1
ATOM 1002 O O . SER A 1 185 ? 94.715 -15.297 98.945 1.00 45.67 182 SER A O 1
ATOM 1005 N N . LEU A 1 186 ? 94.823 -13.048 99.019 1.00 45.70 183 LEU A N 1
ATOM 1006 C CA . LEU A 1 186 ? 93.391 -12.938 99.297 1.00 36.42 183 LEU A CA 1
ATOM 1007 C C . LEU A 1 186 ? 92.567 -13.367 98.088 1.00 34.99 183 LEU A C 1
ATOM 1008 O O . LEU A 1 186 ? 91.488 -13.954 98.242 1.00 39.76 183 LEU A O 1
ATOM 1013 N N . SER A 1 187 ? 93.052 -13.089 96.878 1.00 20.35 184 SER A N 1
ATOM 1014 C CA . SER A 1 187 ? 92.328 -13.545 95.698 1.00 22.30 184 SER A CA 1
ATOM 1015 C C . SER A 1 187 ? 92.338 -15.056 95.603 1.00 31.55 184 SER A C 1
ATOM 1016 O O . SER A 1 187 ? 91.323 -15.666 95.249 1.00 43.54 184 SER A O 1
ATOM 1019 N N . ALA A 1 188 ? 93.467 -15.685 95.934 1.00 34.32 185 ALA A N 1
ATOM 1020 C CA . ALA A 1 188 ? 93.485 -17.142 95.955 1.00 36.91 185 ALA A CA 1
ATOM 1021 C C . ALA A 1 188 ? 92.468 -17.644 96.957 1.00 27.03 185 ALA A C 1
ATOM 1022 O O . ALA A 1 188 ? 91.551 -18.391 96.602 1.00 24.08 185 ALA A O 1
ATOM 1024 N N . GLN A 1 189 ? 92.535 -17.130 98.187 1.00 27.73 186 GLN A N 1
ATOM 1025 C CA . GLN A 1 189 ? 91.625 -17.600 99.223 1.00 29.01 186 GLN A CA 1
ATOM 1026 C C . GLN A 1 189 ? 90.170 -17.450 98.791 1.00 38.32 186 GLN A C 1
ATOM 1027 O O . GLN A 1 189 ? 89.352 -18.340 99.050 1.00 45.24 186 GLN A O 1
ATOM 1033 N N . ALA A 1 190 ? 89.819 -16.336 98.133 1.00 44.81 187 ALA A N 1
ATOM 1034 C CA . ALA A 1 190 ? 88.432 -16.159 97.704 1.00 37.64 187 ALA A CA 1
ATOM 1035 C C . ALA A 1 190 ? 88.015 -17.235 96.712 1.00 45.27 187 ALA A C 1
ATOM 1036 O O . ALA A 1 190 ? 86.847 -17.647 96.703 1.00 45.43 187 ALA A O 1
ATOM 1038 N N . LEU A 1 191 ? 88.947 -17.694 95.868 1.00 46.19 188 LEU A N 1
ATOM 1039 C CA . LEU A 1 191 ? 88.585 -18.637 94.812 1.00 51.14 188 LEU A CA 1
ATOM 1040 C C . LEU A 1 191 ? 88.009 -19.934 95.368 1.00 55.09 188 LEU A C 1
ATOM 1041 O O . LEU A 1 191 ? 87.194 -20.589 94.700 1.00 51.75 188 LEU A O 1
ATOM 1046 N N . SER A 1 192 ? 88.418 -20.327 96.574 1.00 50.90 189 SER A N 1
ATOM 1047 C CA . SER A 1 192 ? 87.833 -21.518 97.173 1.00 56.91 189 SER A CA 1
ATOM 1048 C C . SER A 1 192 ? 86.318 -21.380 97.259 1.00 55.61 189 SER A C 1
ATOM 1049 O O . SER A 1 192 ? 85.572 -22.270 96.833 1.00 59.19 189 SER A O 1
ATOM 1052 N N . TYR A 1 193 ? 85.846 -20.233 97.746 1.00 41.60 190 TYR A N 1
ATOM 1053 C CA . TYR A 1 193 ? 84.411 -20.019 97.849 1.00 36.74 190 TYR A CA 1
ATOM 1054 C C . TYR A 1 193 ? 83.750 -19.953 96.479 1.00 45.47 190 TYR A C 1
ATOM 1055 O O . TYR A 1 193 ? 82.596 -20.382 96.324 1.00 46.66 190 TYR A O 1
ATOM 1064 N N . VAL A 1 194 ? 84.463 -19.446 95.472 1.00 46.31 191 VAL A N 1
ATOM 1065 C CA . VAL A 1 194 ? 83.852 -19.328 94.155 1.00 42.61 191 VAL A CA 1
ATOM 1066 C C . VAL A 1 194 ? 83.631 -20.702 93.542 1.00 45.84 191 VAL A C 1
ATOM 1067 O O . VAL A 1 194 ? 82.591 -20.943 92.925 1.00 38.79 191 VAL A O 1
ATOM 1071 N N . SER A 1 195 ? 84.612 -21.614 93.677 1.00 49.24 192 SER A N 1
ATOM 1072 C CA . SER A 1 195 ? 84.469 -22.955 93.105 1.00 51.47 192 SER A CA 1
ATOM 1073 C C . SER A 1 195 ? 83.320 -23.716 93.759 1.00 53.64 192 SER A C 1
ATOM 1074 O O . SER A 1 195 ? 82.537 -24.399 93.082 1.00 50.85 192 SER A O 1
ATOM 1077 N N . SER A 1 196 ? 83.224 -23.627 95.083 1.00 49.44 193 SER A N 1
ATOM 1078 C CA . SER A 1 196 ? 82.097 -24.217 95.777 1.00 47.74 193 SER A CA 1
ATOM 1079 C C . SER A 1 196 ? 80.783 -23.627 95.268 1.00 53.55 193 SER A C 1
ATOM 1080 O O . SER A 1 196 ? 79.823 -24.360 95.014 1.00 63.02 193 SER A O 1
ATOM 1083 N N . LEU A 1 197 ? 80.724 -22.307 95.091 1.00 54.23 194 LEU A N 1
ATOM 1084 C CA . LEU A 1 197 ? 79.520 -21.690 94.535 1.00 56.72 194 LEU A CA 1
ATOM 1085 C C . LEU A 1 197 ? 79.177 -22.256 93.155 1.00 52.99 194 LEU A C 1
ATOM 1086 O O . LEU A 1 197 ? 77.998 -22.416 92.819 1.00 60.40 194 LEU A O 1
ATOM 1091 N N . ILE A 1 198 ? 80.191 -22.532 92.330 1.00 48.02 195 ILE A N 1
ATOM 1092 C CA . ILE A 1 198 ? 79.946 -23.002 90.970 1.00 55.66 195 ILE A CA 1
ATOM 1093 C C . ILE A 1 198 ? 79.453 -24.441 90.967 1.00 64.75 195 ILE A C 1
ATOM 1094 O O . ILE A 1 198 ? 78.772 -24.859 90.024 1.00 71.71 195 ILE A O 1
ATOM 1099 N N . GLU A 1 199 ? 79.769 -25.209 92.000 1.00 61.72 196 GLU A N 1
ATOM 1100 C CA . GLU A 1 199 ? 79.332 -26.595 92.093 1.00 58.39 196 GLU A CA 1
ATOM 1101 C C . GLU A 1 199 ? 77.981 -26.743 92.761 1.00 58.28 196 GLU A C 1
ATOM 1102 O O . GLU A 1 199 ? 77.528 -27.877 92.949 1.00 52.66 196 GLU A O 1
ATOM 1108 N N . GLU A 1 200 ? 77.341 -25.638 93.147 1.00 68.24 197 GLU A N 1
ATOM 1109 C CA . GLU A 1 200 ? 75.955 -25.705 93.578 1.00 71.15 197 GLU A CA 1
ATOM 1110 C C . GLU A 1 200 ? 74.985 -25.607 92.416 1.00 69.84 197 GLU A C 1
ATOM 1111 O O . GLU A 1 200 ? 73.785 -25.805 92.621 1.00 70.70 197 GLU A O 1
ATOM 1117 N N . GLU A 1 201 ? 75.459 -25.312 91.206 1.00 74.22 198 GLU A N 1
ATOM 1118 C CA . GLU A 1 201 ? 74.544 -25.326 90.075 1.00 78.32 198 GLU A CA 1
ATOM 1119 C C . GLU A 1 201 ? 74.145 -26.769 89.774 1.00 79.38 198 GLU A C 1
ATOM 1120 O O . GLU A 1 201 ? 74.925 -27.707 89.963 1.00 74.98 198 GLU A O 1
ATOM 1126 N N . GLY A 1 202 ? 72.908 -26.947 89.311 1.00 88.27 199 GLY A N 1
ATOM 1127 C CA . GLY A 1 202 ? 72.447 -28.292 88.999 1.00 98.90 199 GLY A CA 1
ATOM 1128 C C . GLY A 1 202 ? 73.382 -28.987 88.031 1.00 107.32 199 GLY A C 1
ATOM 1129 O O . GLY A 1 202 ? 73.789 -30.134 88.238 1.00 109.43 199 GLY A O 1
ATOM 1130 N N . GLU A 1 203 ? 73.756 -28.277 86.973 1.00 112.68 200 GLU A N 1
ATOM 1131 C CA . GLU A 1 203 ? 74.756 -28.705 86.008 1.00 112.95 200 GLU A CA 1
ATOM 1132 C C . GLU A 1 203 ? 75.852 -27.651 86.030 1.00 103.32 200 GLU A C 1
ATOM 1133 O O . GLU A 1 203 ? 75.580 -26.473 85.776 1.00 110.32 200 GLU A O 1
ATOM 1139 N N . ILE A 1 204 ? 77.089 -28.059 86.325 1.00 84.96 201 ILE A N 1
ATOM 1140 C CA . ILE A 1 204 ? 78.139 -27.060 86.469 1.00 71.44 201 ILE A CA 1
ATOM 1141 C C . ILE A 1 204 ? 78.294 -26.319 85.154 1.00 69.47 201 ILE A C 1
ATOM 1142 O O . ILE A 1 204 ? 78.318 -26.916 84.069 1.00 68.36 201 ILE A O 1
ATOM 1147 N N . ASN A 1 205 ? 78.386 -25.010 85.242 1.00 62.60 202 ASN A N 1
ATOM 1148 C CA . ASN A 1 205 ? 78.484 -24.227 84.035 1.00 62.12 202 ASN A CA 1
ATOM 1149 C C . ASN A 1 205 ? 79.816 -24.558 83.366 1.00 66.96 202 ASN A C 1
ATOM 1150 O O . ASN A 1 205 ? 80.859 -24.531 84.030 1.00 73.99 202 ASN A O 1
ATOM 1155 N N . PRO A 1 206 ? 79.817 -24.957 82.088 1.00 74.05 203 PRO A N 1
ATOM 1156 C CA . PRO A 1 206 ? 81.094 -25.308 81.444 1.00 71.74 203 PRO A CA 1
ATOM 1157 C C . PRO A 1 206 ? 82.026 -24.130 81.315 1.00 72.32 203 PRO A C 1
ATOM 1158 O O . PRO A 1 206 ? 83.252 -24.292 81.363 1.00 65.67 203 PRO A O 1
ATOM 1162 N N . GLN A 1 207 ? 81.466 -22.939 81.153 1.00 74.64 204 GLN A N 1
ATOM 1163 C CA . GLN A 1 207 ? 82.288 -21.752 81.066 1.00 79.30 204 GLN A CA 1
ATOM 1164 C C . GLN A 1 207 ? 82.896 -21.355 82.406 1.00 68.81 204 GLN A C 1
ATOM 1165 O O . GLN A 1 207 ? 84.016 -20.819 82.445 1.00 73.19 204 GLN A O 1
ATOM 1171 N N . TYR A 1 208 ? 82.197 -21.599 83.510 1.00 53.21 205 TYR A N 1
ATOM 1172 C CA . TYR A 1 208 ? 82.785 -21.280 84.803 1.00 49.05 205 TYR A CA 1
ATOM 1173 C C . TYR A 1 208 ? 83.951 -22.205 85.079 1.00 48.57 205 TYR A C 1
ATOM 1174 O O . TYR A 1 208 ? 85.038 -21.765 85.467 1.00 45.81 205 TYR A O 1
ATOM 1183 N N . ALA A 1 209 ? 83.752 -23.496 84.823 1.00 51.45 206 ALA A N 1
ATOM 1184 C CA . ALA A 1 209 ? 84.810 -24.464 85.062 1.00 48.00 206 ALA A CA 1
ATOM 1185 C C . ALA A 1 209 ? 86.066 -24.103 84.278 1.00 54.25 206 ALA A C 1
ATOM 1186 O O . ALA A 1 209 ? 87.179 -24.118 84.822 1.00 59.50 206 ALA A O 1
ATOM 1188 N N . ALA A 1 210 ? 85.909 -23.742 83.004 1.00 51.48 207 ALA A N 1
ATOM 1189 C CA . ALA A 1 210 ? 87.078 -23.438 82.190 1.00 51.09 207 ALA A CA 1
ATOM 1190 C C . ALA A 1 210 ? 87.813 -22.219 82.731 1.00 54.11 207 ALA A C 1
ATOM 1191 O O . ALA A 1 210 ? 89.042 -22.241 82.880 1.00 56.72 207 ALA A O 1
ATOM 1193 N N . LYS A 1 211 ? 87.075 -21.145 83.050 1.00 52.97 208 LYS A N 1
ATOM 1194 C CA . LYS A 1 211 ? 87.717 -19.963 83.625 1.00 43.62 208 LYS A CA 1
ATOM 1195 C C . LYS A 1 211 ? 88.429 -20.313 84.913 1.00 41.40 208 LYS A C 1
ATOM 1196 O O . LYS A 1 211 ? 89.592 -19.945 85.112 1.00 43.60 208 LYS A O 1
ATOM 1202 N N . PHE A 1 212 ? 87.745 -21.043 85.798 1.00 41.83 209 PHE A N 1
ATOM 1203 C CA . PHE A 1 212 ? 88.351 -21.360 87.084 1.00 45.96 209 PHE A CA 1
ATOM 1204 C C . PHE A 1 212 ? 89.618 -22.175 86.881 1.00 51.85 209 PHE A C 1
ATOM 1205 O O . PHE A 1 212 ? 90.658 -21.882 87.488 1.00 53.80 209 PHE A O 1
ATOM 1213 N N . ALA A 1 213 ? 89.572 -23.166 85.987 1.00 51.16 210 ALA A N 1
ATOM 1214 C CA . ALA A 1 213 ? 90.772 -23.945 85.707 1.00 47.71 210 ALA A CA 1
ATOM 1215 C C . ALA A 1 213 ? 91.906 -23.053 85.216 1.00 50.00 210 ALA A C 1
ATOM 1216 O O . ALA A 1 213 ? 93.065 -23.245 85.601 1.00 54.02 210 ALA A O 1
ATOM 1218 N N . SER A 1 214 ? 91.587 -22.042 84.398 1.00 49.99 211 SER A N 1
ATOM 1219 C CA . SER A 1 214 ? 92.621 -21.128 83.912 1.00 43.65 211 SER A CA 1
ATOM 1220 C C . SER A 1 214 ? 93.331 -20.419 85.053 1.00 38.85 211 SER A C 1
ATOM 1221 O O . SER A 1 214 ? 94.503 -20.057 84.918 1.00 44.37 211 SER A O 1
ATOM 1224 N N . LEU A 1 215 ? 92.633 -20.168 86.164 1.00 33.28 212 LEU A N 1
ATOM 1225 C CA . LEU A 1 215 ? 93.262 -19.496 87.295 1.00 35.11 212 LEU A CA 1
ATOM 1226 C C . LEU A 1 215 ? 94.254 -20.387 88.050 1.00 42.68 212 LEU A C 1
ATOM 1227 O O . LEU A 1 215 ? 95.056 -19.863 88.833 1.00 39.06 212 LEU A O 1
ATOM 1232 N N . ILE A 1 216 ? 94.215 -21.718 87.865 1.00 42.94 213 ILE A N 1
ATOM 1233 C CA . ILE A 1 216 ? 95.016 -22.592 88.724 1.00 37.69 213 ILE A CA 1
ATOM 1234 C C . ILE A 1 216 ? 96.507 -22.323 88.544 1.00 31.31 213 ILE A C 1
ATOM 1235 O O . ILE A 1 216 ? 97.193 -22.078 89.550 1.00 32.73 213 ILE A O 1
ATOM 1240 N N . PRO A 1 217 ? 97.042 -22.251 87.333 1.00 30.74 214 PRO A N 1
ATOM 1241 C CA . PRO A 1 217 ? 98.445 -21.827 87.186 1.00 28.78 214 PRO A CA 1
ATOM 1242 C C . PRO A 1 217 ? 98.774 -20.499 87.860 1.00 40.07 214 PRO A C 1
ATOM 1243 O O . PRO A 1 217 ? 99.915 -20.333 88.324 1.00 43.15 214 PRO A O 1
ATOM 1247 N N . SER A 1 218 ? 97.827 -19.549 87.944 1.00 36.38 215 SER A N 1
ATOM 1248 C CA . SER A 1 218 ? 98.139 -18.292 88.628 1.00 35.75 215 SER A CA 1
ATOM 1249 C C . SER A 1 218 ? 98.314 -18.523 90.115 1.00 33.36 215 SER A C 1
ATOM 1250 O O . SER A 1 218 ? 99.226 -17.953 90.740 1.00 24.99 215 SER A O 1
ATOM 1253 N N . VAL A 1 219 ? 97.467 -19.378 90.696 1.00 27.59 216 VAL A N 1
ATOM 1254 C CA . VAL A 1 219 ? 97.621 -19.672 92.112 1.00 31.01 216 VAL A CA 1
ATOM 1255 C C . VAL A 1 219 ? 98.997 -20.256 92.364 1.00 23.53 216 VAL A C 1
ATOM 1256 O O . VAL A 1 219 ? 99.658 -19.924 93.357 1.00 29.60 216 VAL A O 1
ATOM 1260 N N . VAL A 1 220 ? 99.465 -21.113 91.457 1.00 21.69 217 VAL A N 1
ATOM 1261 C CA . VAL A 1 220 ? 100.795 -21.684 91.635 1.00 31.57 217 VAL A CA 1
ATOM 1262 C C . VAL A 1 220 ? 101.848 -20.588 91.650 1.00 32.85 217 VAL A C 1
ATOM 1263 O O . VAL A 1 220 ? 102.810 -20.637 92.427 1.00 36.60 217 VAL A O 1
ATOM 1267 N N . GLN A 1 221 ? 101.673 -19.573 90.805 1.00 33.58 218 GLN A N 1
ATOM 1268 C CA . GLN A 1 221 ? 102.596 -18.447 90.814 1.00 29.03 218 GLN A CA 1
ATOM 1269 C C . GLN A 1 221 ? 102.555 -17.710 92.136 1.00 21.81 218 GLN A C 1
ATOM 1270 O O . GLN A 1 221 ? 103.598 -17.294 92.655 1.00 23.31 218 GLN A O 1
ATOM 1276 N N . VAL A 1 222 ? 101.362 -17.514 92.692 1.00 21.14 219 VAL A N 1
ATOM 1277 C CA . VAL A 1 222 ? 101.278 -16.848 93.984 1.00 20.44 219 VAL A CA 1
ATOM 1278 C C . VAL A 1 222 ? 102.051 -17.640 95.017 1.00 30.37 219 VAL A C 1
ATOM 1279 O O . VAL A 1 222 ? 102.779 -17.078 95.846 1.00 35.05 219 VAL A O 1
ATOM 1283 N N . LEU A 1 223 ? 101.927 -18.964 94.965 1.00 35.51 220 LEU A N 1
ATOM 1284 C CA . LEU A 1 223 ? 102.633 -19.807 95.915 1.00 26.88 220 LEU A CA 1
ATOM 1285 C C . LEU A 1 223 ? 104.131 -19.604 95.788 1.00 21.63 220 LEU A C 1
ATOM 1286 O O . LEU A 1 223 ? 104.821 -19.354 96.782 1.00 21.34 220 LEU A O 1
ATOM 1291 N N . ASP A 1 224 ? 104.652 -19.643 94.559 1.00 21.60 221 ASP A N 1
ATOM 1292 C CA . ASP A 1 224 ? 106.078 -19.381 94.393 1.00 23.51 221 ASP A CA 1
ATOM 1293 C C . ASP A 1 224 ? 106.420 -17.978 94.859 1.00 28.70 221 ASP A C 1
ATOM 1294 O O . ASP A 1 224 ? 107.460 -17.760 95.495 1.00 35.83 221 ASP A O 1
ATOM 1299 N N . ALA A 1 225 ? 105.524 -17.023 94.622 1.00 24.74 222 ALA A N 1
ATOM 1300 C CA . ALA A 1 225 ? 105.765 -15.679 95.116 1.00 23.96 222 ALA A CA 1
ATOM 1301 C C . ALA A 1 225 ? 105.877 -15.671 96.633 1.00 23.73 222 ALA A C 1
ATOM 1302 O O . ALA A 1 225 ? 106.796 -15.061 97.189 1.00 27.61 222 ALA A O 1
ATOM 1304 N N . THR A 1 226 ? 104.956 -16.346 97.330 1.00 20.54 223 THR A N 1
ATOM 1305 C CA . THR A 1 226 ? 105.015 -16.289 98.787 1.00 24.76 223 THR A CA 1
ATOM 1306 C C . THR A 1 226 ? 106.261 -16.973 99.329 1.00 38.80 223 THR A C 1
ATOM 1307 O O . THR A 1 226 ? 106.791 -16.575 100.378 1.00 36.82 223 THR A O 1
ATOM 1311 N N . ILE A 1 227 ? 106.719 -18.027 98.661 1.00 36.86 224 ILE A N 1
ATOM 1312 C CA . ILE A 1 227 ? 107.901 -18.715 99.149 1.00 38.59 224 ILE A CA 1
ATOM 1313 C C . ILE A 1 227 ? 109.130 -17.870 98.893 1.00 38.31 224 ILE A C 1
ATOM 1314 O O . ILE A 1 227 ? 109.997 -17.714 99.760 1.00 43.26 224 ILE A O 1
ATOM 1319 N N . ARG A 1 228 ? 109.213 -17.292 97.704 1.00 40.68 225 ARG A N 1
ATOM 1320 C CA . ARG A 1 228 ? 110.316 -16.395 97.399 1.00 40.20 225 ARG A CA 1
ATOM 1321 C C . ARG A 1 228 ? 110.383 -15.246 98.396 1.00 37.52 225 ARG A C 1
ATOM 1322 O O . ARG A 1 228 ? 111.469 -14.876 98.856 1.00 39.21 225 ARG A O 1
ATOM 1330 N N . GLU A 1 229 ? 109.237 -14.665 98.736 1.00 32.93 226 GLU A N 1
ATOM 1331 C CA . GLU A 1 229 ? 109.216 -13.503 99.613 1.00 38.48 226 GLU A CA 1
ATOM 1332 C C . GLU A 1 229 ? 109.323 -13.858 101.087 1.00 39.69 226 GLU A C 1
ATOM 1333 O O . GLU A 1 229 ? 109.347 -12.949 101.922 1.00 46.47 226 GLU A O 1
ATOM 1339 N N . GLY A 1 230 ? 109.366 -15.138 101.437 1.00 36.03 227 GLY A N 1
ATOM 1340 C CA . GLY A 1 230 ? 109.410 -15.507 102.837 1.00 32.13 227 GLY A CA 1
ATOM 1341 C C . GLY A 1 230 ? 108.137 -15.234 103.614 1.00 37.00 227 GLY A C 1
ATOM 1342 O O . GLY A 1 230 ? 108.191 -15.083 104.846 1.00 35.47 227 GLY A O 1
ATOM 1343 N N . ASP A 1 231 ? 106.981 -15.216 102.941 1.00 38.18 228 ASP A N 1
ATOM 1344 C CA . ASP A 1 231 ? 105.706 -14.860 103.578 1.00 32.39 228 ASP A CA 1
ATOM 1345 C C . ASP A 1 231 ? 104.952 -16.141 103.925 1.00 31.95 228 ASP A C 1
ATOM 1346 O O . ASP A 1 231 ? 103.938 -16.497 103.315 1.00 34.99 228 ASP A O 1
ATOM 1351 N N . THR A 1 232 ? 105.426 -16.797 104.990 1.00 37.14 229 THR A N 1
ATOM 1352 C CA . THR A 1 232 ? 104.965 -18.141 105.345 1.00 33.60 229 THR A CA 1
ATOM 1353 C C . THR A 1 232 ? 103.506 -18.164 105.780 1.00 32.63 229 THR A C 1
ATOM 1354 O O . THR A 1 232 ? 102.826 -19.181 105.600 1.00 40.96 229 THR A O 1
ATOM 1358 N N . THR A 1 233 ? 103.001 -17.065 106.336 1.00 38.13 230 THR A N 1
ATOM 1359 C CA . THR A 1 233 ? 101.572 -16.976 106.631 1.00 40.59 230 THR A CA 1
ATOM 1360 C C . THR A 1 233 ? 100.737 -17.184 105.369 1.00 36.12 230 THR A C 1
ATOM 1361 O O . THR A 1 233 ? 99.729 -17.899 105.382 1.00 32.45 230 THR A O 1
ATOM 1365 N N . ASN A 1 234 ? 101.112 -16.519 104.274 1.00 31.10 231 ASN A N 1
ATOM 1366 C CA . ASN A 1 234 ? 100.345 -16.656 103.042 1.00 26.01 231 ASN A CA 1
ATOM 1367 C C . ASN A 1 234 ? 100.710 -17.909 102.269 1.00 26.38 231 ASN A C 1
ATOM 1368 O O . ASN A 1 234 ? 99.899 -18.378 101.470 1.00 24.17 231 ASN A O 1
ATOM 1373 N N . THR A 1 235 ? 101.928 -18.433 102.450 1.00 28.20 232 THR A N 1
ATOM 1374 C CA . THR A 1 235 ? 102.244 -19.742 101.886 1.00 34.82 232 THR A CA 1
ATOM 1375 C C . THR A 1 235 ? 101.273 -20.787 102.411 1.00 31.93 232 THR A C 1
ATOM 1376 O O . THR A 1 235 ? 100.712 -21.572 101.640 1.00 30.28 232 THR A O 1
ATOM 1380 N N . LYS A 1 236 ? 101.019 -20.766 103.719 1.00 32.99 233 LYS A N 1
ATOM 1381 C CA . LYS A 1 236 ? 100.057 -21.689 104.310 1.00 34.89 233 LYS A CA 1
ATOM 1382 C C . LYS A 1 236 ? 98.686 -21.536 103.675 1.00 30.81 233 LYS A C 1
ATOM 1383 O O . LYS A 1 236 ? 98.030 -22.526 103.346 1.00 31.30 233 LYS A O 1
ATOM 1389 N N . LEU A 1 237 ? 98.217 -20.300 103.526 1.00 39.43 234 LEU A N 1
ATOM 1390 C CA . LEU A 1 237 ? 96.878 -20.097 102.981 1.00 30.66 234 LEU A CA 1
ATOM 1391 C C . LEU A 1 237 ? 96.784 -20.600 101.549 1.00 23.32 234 LEU A C 1
ATOM 1392 O O . LEU A 1 237 ? 95.740 -21.114 101.132 1.00 20.73 234 LEU A O 1
ATOM 1397 N N . ILE A 1 238 ? 97.857 -20.447 100.771 1.00 22.99 235 ILE A N 1
ATOM 1398 C CA . ILE A 1 238 ? 97.853 -20.938 99.389 1.00 26.31 235 ILE A CA 1
ATOM 1399 C C . ILE A 1 238 ? 97.852 -22.461 99.349 1.00 31.26 235 ILE A C 1
ATOM 1400 O O . ILE A 1 238 ? 97.284 -23.077 98.437 1.00 26.60 235 ILE A O 1
ATOM 1405 N N . PHE A 1 239 ? 98.528 -23.102 100.301 1.00 40.66 236 PHE A N 1
ATOM 1406 C CA . PHE A 1 239 ? 98.454 -24.557 100.335 1.00 29.97 236 PHE A CA 1
ATOM 1407 C C . PHE A 1 239 ? 97.045 -25.018 100.696 1.00 28.81 236 PHE A C 1
ATOM 1408 O O . PHE A 1 239 ? 96.521 -25.961 100.086 1.00 28.13 236 PHE A O 1
ATOM 1416 N N . ASN A 1 240 ? 96.367 -24.309 101.603 1.00 21.07 237 ASN A N 1
ATOM 1417 C CA . ASN A 1 240 ? 94.951 -24.616 101.818 1.00 26.26 237 ASN A CA 1
ATOM 1418 C C . ASN A 1 240 ? 94.153 -24.506 100.520 1.00 27.62 237 ASN A C 1
ATOM 1419 O O . ASN A 1 240 ? 93.217 -25.283 100.294 1.00 30.36 237 ASN A O 1
ATOM 1424 N N . CYS A 1 241 ? 94.479 -23.524 99.671 1.00 26.64 238 CYS A N 1
ATOM 1425 C CA . CYS A 1 241 ? 93.751 -23.382 98.411 1.00 32.10 238 CYS A CA 1
ATOM 1426 C C . CYS A 1 241 ? 93.985 -24.577 97.503 1.00 34.25 238 CYS A C 1
ATOM 1427 O O . CYS A 1 241 ? 93.043 -25.087 96.885 1.00 35.62 238 CYS A O 1
ATOM 1430 N N . LEU A 1 242 ? 95.248 -25.013 97.380 1.00 38.98 239 LEU A N 1
ATOM 1431 C CA . LEU A 1 242 ? 95.554 -26.181 96.560 1.00 30.00 239 LEU A CA 1
ATOM 1432 C C . LEU A 1 242 ? 94.894 -27.436 97.142 1.00 33.96 239 LEU A C 1
ATOM 1433 O O . LEU A 1 242 ? 94.353 -28.274 96.403 1.00 20.70 239 LEU A O 1
ATOM 1438 N N . ASN A 1 243 ? 94.864 -27.552 98.474 1.00 38.10 240 ASN A N 1
ATOM 1439 C CA . ASN A 1 243 ? 94.159 -28.681 99.078 1.00 37.69 240 ASN A CA 1
ATOM 1440 C C . ASN A 1 243 ? 92.701 -28.700 98.642 1.00 33.11 240 ASN A C 1
ATOM 1441 O O . ASN A 1 243 ? 92.165 -29.755 98.294 1.00 38.83 240 ASN A O 1
ATOM 1446 N N . ASP A 1 244 ? 92.049 -27.534 98.636 1.00 33.92 241 ASP A N 1
ATOM 1447 C CA . ASP A 1 244 ? 90.653 -27.445 98.212 1.00 38.62 241 ASP A CA 1
ATOM 1448 C C . ASP A 1 244 ? 90.465 -27.815 96.752 1.00 30.77 241 ASP A C 1
ATOM 1449 O O . ASP A 1 244 ? 89.375 -28.244 96.361 1.00 43.21 241 ASP A O 1
ATOM 1454 N N . PHE A 1 245 ? 91.481 -27.607 95.922 1.00 27.59 242 PHE A N 1
ATOM 1455 C CA . PHE A 1 245 ? 91.392 -28.031 94.525 1.00 29.64 242 PHE A CA 1
ATOM 1456 C C . PHE A 1 245 ? 91.244 -29.544 94.401 1.00 33.12 242 PHE A C 1
ATOM 1457 O O . PHE A 1 245 ? 90.746 -30.042 93.383 1.00 32.77 242 PHE A O 1
ATOM 1465 N N . LEU A 1 246 ? 91.746 -30.300 95.384 1.00 31.87 243 LEU A N 1
ATOM 1466 C CA . LEU A 1 246 ? 91.703 -31.749 95.259 1.00 36.91 243 LEU A CA 1
ATOM 1467 C C . LEU A 1 246 ? 90.272 -32.238 95.301 1.00 39.88 243 LEU A C 1
ATOM 1468 O O . LEU A 1 246 ? 89.901 -33.153 94.560 1.00 38.72 243 LEU A O 1
ATOM 1473 N N . LEU A 1 247 ? 89.457 -31.618 96.160 1.00 43.83 244 LEU A N 1
ATOM 1474 C CA . LEU A 1 247 ? 88.058 -31.977 96.323 1.00 43.18 244 LEU A CA 1
ATOM 1475 C C . LEU A 1 247 ? 87.220 -31.622 95.110 1.00 48.97 244 LEU A C 1
ATOM 1476 O O . LEU A 1 247 ? 86.094 -32.108 94.991 1.00 58.99 244 LEU A O 1
ATOM 1481 N N . LEU A 1 248 ? 87.707 -30.748 94.238 1.00 50.17 245 LEU A N 1
ATOM 1482 C CA . LEU A 1 248 ? 86.857 -30.246 93.169 1.00 45.51 245 LEU A CA 1
ATOM 1483 C C . LEU A 1 248 ? 86.618 -31.293 92.098 1.00 45.53 245 LEU A C 1
ATOM 1484 O O . LEU A 1 248 ? 87.474 -32.130 91.807 1.00 48.33 245 LEU A O 1
ATOM 1489 N N . ASP A 1 249 ? 85.431 -31.213 91.504 1.00 47.93 246 ASP A N 1
ATOM 1490 C CA . ASP A 1 249 ? 85.144 -31.886 90.251 1.00 47.96 246 ASP A CA 1
ATOM 1491 C C . ASP A 1 249 ? 86.243 -31.574 89.245 1.00 47.87 246 ASP A C 1
ATOM 1492 O O . ASP A 1 249 ? 86.803 -30.478 89.237 1.00 55.59 246 ASP A O 1
ATOM 1497 N N . SER A 1 250 ? 86.571 -32.562 88.411 1.00 54.89 247 SER A N 1
ATOM 1498 C CA . SER A 1 250 ? 87.703 -32.430 87.496 1.00 56.17 247 SER A CA 1
ATOM 1499 C C . SER A 1 250 ? 87.512 -31.300 86.492 1.00 54.55 247 SER A C 1
ATOM 1500 O O . SER A 1 250 ? 88.498 -30.745 85.989 1.00 51.65 247 SER A O 1
ATOM 1503 N N . GLN A 1 251 ? 86.266 -30.957 86.162 1.00 64.44 248 GLN A N 1
ATOM 1504 C CA . GLN A 1 251 ? 86.056 -29.917 85.162 1.00 67.18 248 GLN A CA 1
ATOM 1505 C C . GLN A 1 251 ? 86.391 -28.536 85.690 1.00 64.85 248 GLN A C 1
ATOM 1506 O O . GLN A 1 251 ? 86.536 -27.607 84.890 1.00 67.12 248 GLN A O 1
ATOM 1512 N N . LEU A 1 252 ? 86.523 -28.387 87.009 1.00 66.80 249 LEU A N 1
ATOM 1513 C CA . LEU A 1 252 ? 86.990 -27.160 87.646 1.00 60.23 249 LEU A CA 1
ATOM 1514 C C . LEU A 1 252 ? 88.513 -27.097 87.716 1.00 61.67 249 LEU A C 1
ATOM 1515 O O . LEU A 1 252 ? 89.097 -26.027 87.514 1.00 68.65 249 LEU A O 1
ATOM 1520 N N . THR A 1 253 ? 89.168 -28.237 87.952 1.00 58.08 250 THR A N 1
ATOM 1521 C CA . THR A 1 253 ? 90.611 -28.306 88.146 1.00 56.34 250 THR A CA 1
ATOM 1522 C C . THR A 1 253 ? 91.374 -28.625 86.870 1.00 65.00 250 THR A C 1
ATOM 1523 O O . THR A 1 253 ? 92.606 -28.546 86.871 1.00 66.47 250 THR A O 1
ATOM 1527 N N . GLY A 1 254 ? 90.685 -28.998 85.795 1.00 72.13 251 GLY A N 1
ATOM 1528 C CA . GLY A 1 254 ? 91.356 -29.341 84.552 1.00 68.87 251 GLY A CA 1
ATOM 1529 C C . GLY A 1 254 ? 92.281 -30.530 84.729 1.00 62.87 251 GLY A C 1
ATOM 1530 O O . GLY A 1 254 ? 92.003 -31.458 85.495 1.00 59.77 251 GLY A O 1
ATOM 1531 N N . ASN A 1 255 ? 93.420 -30.487 84.044 1.00 62.34 252 ASN A N 1
ATOM 1532 C CA . ASN A 1 255 ? 94.358 -31.601 84.004 1.00 64.77 252 ASN A CA 1
ATOM 1533 C C . ASN A 1 255 ? 95.436 -31.490 85.076 1.00 54.27 252 ASN A C 1
ATOM 1534 O O . ASN A 1 255 ? 96.391 -32.274 85.070 1.00 50.67 252 ASN A O 1
ATOM 1539 N N . THR A 1 256 ? 95.283 -30.538 85.996 1.00 49.44 253 THR A N 1
ATOM 1540 C CA . THR A 1 256 ? 96.401 -29.995 86.756 1.00 49.63 253 THR A CA 1
ATOM 1541 C C . THR A 1 256 ? 96.920 -30.924 87.853 1.00 51.03 253 THR A C 1
ATOM 1542 O O . THR A 1 256 ? 98.111 -30.865 88.185 1.00 57.50 253 THR A O 1
ATOM 1546 N N . ILE A 1 257 ? 96.069 -31.776 88.434 1.00 42.10 254 ILE A N 1
ATOM 1547 C CA . ILE A 1 257 ? 96.341 -32.262 89.791 1.00 38.87 254 ILE A CA 1
ATOM 1548 C C . ILE A 1 257 ? 97.676 -32.997 89.874 1.00 33.89 254 ILE A C 1
ATOM 1549 O O . ILE A 1 257 ? 98.453 -32.790 90.818 1.00 33.82 254 ILE A O 1
ATOM 1554 N N . ALA A 1 258 ? 97.990 -33.839 88.893 1.00 36.95 255 ALA A N 1
ATOM 1555 C CA . ALA A 1 258 ? 99.300 -34.486 88.918 1.00 34.13 255 ALA A CA 1
ATOM 1556 C C . ALA A 1 258 ? 100.425 -33.451 88.958 1.00 40.22 255 ALA A C 1
ATOM 1557 O O . ALA A 1 258 ? 101.404 -33.616 89.695 1.00 42.15 255 ALA A O 1
ATOM 1559 N N . ASP A 1 259 ? 100.292 -32.359 88.194 1.00 41.12 256 ASP A N 1
ATOM 1560 C CA . ASP A 1 259 ? 101.343 -31.341 88.165 1.00 34.40 256 ASP A CA 1
ATOM 1561 C C . ASP A 1 259 ? 101.449 -30.592 89.494 1.00 28.13 256 ASP A C 1
ATOM 1562 O O . ASP A 1 259 ? 102.552 -30.219 89.919 1.00 24.83 256 ASP A O 1
ATOM 1567 N N . LEU A 1 260 ? 100.322 -30.361 90.169 1.00 25.15 257 LEU A N 1
ATOM 1568 C CA . LEU A 1 260 ? 100.400 -29.873 91.533 1.00 22.64 257 LEU A CA 1
ATOM 1569 C C . LEU A 1 260 ? 101.157 -30.852 92.433 1.00 27.08 257 LEU A C 1
ATOM 1570 O O . LEU A 1 260 ? 101.951 -30.428 93.283 1.00 29.49 257 LEU A O 1
ATOM 1575 N N . VAL A 1 261 ? 100.928 -32.164 92.272 1.00 24.49 258 VAL A N 1
ATOM 1576 C CA . VAL A 1 261 ? 101.669 -33.138 93.080 1.00 24.39 258 VAL A CA 1
ATOM 1577 C C . VAL A 1 261 ? 103.163 -33.005 92.815 1.00 26.22 258 VAL A C 1
ATOM 1578 O O . VAL A 1 261 ? 103.963 -32.827 93.742 1.00 24.47 258 VAL A O 1
ATOM 1582 N N . LYS A 1 262 ? 103.551 -33.027 91.539 1.00 26.13 259 LYS A N 1
ATOM 1583 C CA . LYS A 1 262 ? 104.965 -32.933 91.193 1.00 30.61 259 LYS A CA 1
ATOM 1584 C C . LYS A 1 262 ? 105.592 -31.652 91.731 1.00 33.83 259 LYS A C 1
ATOM 1585 O O . LYS A 1 262 ? 106.728 -31.664 92.228 1.00 28.59 259 LYS A O 1
ATOM 1591 N N . LEU A 1 263 ? 104.873 -30.533 91.621 1.00 30.33 260 LEU A N 1
ATOM 1592 C CA . LEU A 1 263 ? 105.392 -29.275 92.138 1.00 23.15 260 LEU A CA 1
ATOM 1593 C C . LEU A 1 263 ? 105.515 -29.327 93.647 1.00 26.87 260 LEU A C 1
ATOM 1594 O O . LEU A 1 263 ? 106.473 -28.788 94.213 1.00 37.47 260 LEU A O 1
ATOM 1599 N N . ALA A 1 264 ? 104.571 -29.992 94.324 1.00 27.82 261 ALA A N 1
ATOM 1600 C CA . ALA A 1 264 ? 104.716 -30.126 95.766 1.00 20.63 261 ALA A CA 1
ATOM 1601 C C . ALA A 1 264 ? 105.920 -30.982 96.120 1.00 20.99 261 ALA A C 1
ATOM 1602 O O . ALA A 1 264 ? 106.592 -30.726 97.125 1.00 24.58 261 ALA A O 1
ATOM 1604 N N . LEU A 1 265 ? 106.233 -31.983 95.305 1.00 28.29 262 LEU A N 1
ATOM 1605 C CA . LEU A 1 265 ? 107.382 -32.815 95.638 1.00 32.90 262 LEU A CA 1
ATOM 1606 C C . LEU A 1 265 ? 108.677 -32.022 95.531 1.00 31.72 262 LEU A C 1
ATOM 1607 O O . LEU A 1 265 ? 109.564 -32.136 96.389 1.00 29.42 262 LEU A O 1
ATOM 1612 N N . GLN A 1 266 ? 108.789 -31.184 94.505 1.00 35.40 263 GLN A N 1
ATOM 1613 C CA . GLN A 1 266 ? 109.993 -30.373 94.367 1.00 33.05 263 GLN A CA 1
ATOM 1614 C C . GLN A 1 266 ? 110.189 -29.468 95.571 1.00 27.64 263 GLN A C 1
ATOM 1615 O O . GLN A 1 266 ? 111.309 -29.336 96.076 1.00 36.23 263 GLN A O 1
ATOM 1621 N N . ILE A 1 267 ? 109.118 -28.856 96.075 1.00 24.89 264 ILE A N 1
ATOM 1622 C CA . ILE A 1 267 ? 109.279 -28.065 97.291 1.00 30.93 264 ILE A CA 1
ATOM 1623 C C . ILE A 1 267 ? 109.719 -28.946 98.460 1.00 33.75 264 ILE A C 1
ATOM 1624 O O . ILE A 1 267 ? 110.599 -28.566 99.244 1.00 33.71 264 ILE A O 1
ATOM 1629 N N . ALA A 1 268 ? 109.128 -30.141 98.590 1.00 36.58 265 ALA A N 1
ATOM 1630 C CA . ALA A 1 268 ? 109.358 -30.963 99.781 1.00 24.60 265 ALA A CA 1
ATOM 1631 C C . ALA A 1 268 ? 110.806 -31.432 99.869 1.00 26.26 265 ALA A C 1
ATOM 1632 O O . ALA A 1 268 ? 111.389 -31.468 100.960 1.00 27.58 265 ALA A O 1
ATOM 1634 N N . VAL A 1 269 ? 111.403 -31.811 98.739 1.00 26.99 266 VAL A N 1
ATOM 1635 C CA . VAL A 1 269 ? 112.780 -32.300 98.766 1.00 35.31 266 VAL A CA 1
ATOM 1636 C C . VAL A 1 269 ? 113.813 -31.186 98.832 1.00 37.87 266 VAL A C 1
ATOM 1637 O O . VAL A 1 269 ? 114.994 -31.473 99.051 1.00 40.99 266 VAL A O 1
ATOM 1641 N N . ASN A 1 270 ? 113.415 -29.933 98.597 1.00 38.63 267 ASN A N 1
ATOM 1642 C CA . ASN A 1 270 ? 114.331 -28.791 98.589 1.00 38.02 267 ASN A CA 1
ATOM 1643 C C . ASN A 1 270 ? 114.677 -28.387 100.020 1.00 36.02 267 ASN A C 1
ATOM 1644 O O . ASN A 1 270 ? 113.902 -27.700 100.691 1.00 34.23 267 ASN A O 1
ATOM 1649 N N . SER A 1 271 ? 115.859 -28.783 100.494 1.00 42.42 268 SER A N 1
ATOM 1650 C CA . SER A 1 271 ? 116.227 -28.464 101.871 1.00 46.90 268 SER A CA 1
ATOM 1651 C C . SER A 1 271 ? 116.487 -26.971 102.091 1.00 47.25 268 SER A C 1
ATOM 1652 O O . SER A 1 271 ? 116.483 -26.522 103.245 1.00 40.75 268 SER A O 1
ATOM 1655 N N . ASP A 1 272 ? 116.687 -26.192 101.015 1.00 45.64 269 ASP A N 1
ATOM 1656 C CA . ASP A 1 272 ? 116.797 -24.740 101.146 1.00 43.81 269 ASP A CA 1
ATOM 1657 C C . ASP A 1 272 ? 115.490 -24.118 101.628 1.00 45.06 269 ASP A C 1
ATOM 1658 O O . ASP A 1 272 ? 115.503 -23.105 102.336 1.00 54.08 269 ASP A O 1
ATOM 1663 N N . VAL A 1 273 ? 114.351 -24.665 101.204 1.00 34.46 270 VAL A N 1
ATOM 1664 C CA . VAL A 1 273 ? 113.071 -24.184 101.699 1.00 32.13 270 VAL A CA 1
ATOM 1665 C C . VAL A 1 273 ? 112.953 -24.411 103.205 1.00 33.05 270 VAL A C 1
ATOM 1666 O O . VAL A 1 273 ? 113.440 -25.410 103.749 1.00 39.40 270 VAL A O 1
ATOM 1670 N N . ASP A 1 274 ? 112.270 -23.491 103.879 1.00 37.75 271 ASP A N 1
ATOM 1671 C CA . ASP A 1 274 ? 111.981 -23.634 105.304 1.00 39.41 271 ASP A CA 1
ATOM 1672 C C . ASP A 1 274 ? 111.210 -24.913 105.585 1.00 39.50 271 ASP A C 1
ATOM 1673 O O . ASP A 1 274 ? 110.339 -25.315 104.817 1.00 38.03 271 ASP A O 1
ATOM 1678 N N . GLU A 1 275 ? 111.490 -25.507 106.751 1.00 49.79 272 GLU A N 1
ATOM 1679 C CA . GLU A 1 275 ? 110.922 -26.810 107.097 1.00 52.32 272 GLU A CA 1
ATOM 1680 C C . GLU A 1 275 ? 109.403 -26.767 107.168 1.00 40.46 272 GLU A C 1
ATOM 1681 O O . GLU A 1 275 ? 108.728 -27.684 106.689 1.00 40.94 272 GLU A O 1
ATOM 1687 N N . ASP A 1 276 ? 108.844 -25.719 107.767 1.00 32.49 273 ASP A N 1
ATOM 1688 C CA . ASP A 1 276 ? 107.391 -25.682 107.913 1.00 41.82 273 ASP A CA 1
ATOM 1689 C C . ASP A 1 276 ? 106.685 -25.628 106.551 1.00 30.28 273 ASP A C 1
ATOM 1690 O O . ASP A 1 276 ? 105.607 -26.213 106.389 1.00 32.04 273 ASP A O 1
ATOM 1695 N N . ILE A 1 277 ? 107.284 -24.958 105.559 1.00 23.81 274 ILE A N 1
ATOM 1696 C CA . ILE A 1 277 ? 106.740 -24.966 104.197 1.00 23.22 274 ILE A CA 1
ATOM 1697 C C . ILE A 1 277 ? 106.839 -26.361 103.596 1.00 31.85 274 ILE A C 1
ATOM 1698 O O . ILE A 1 277 ? 105.936 -26.825 102.894 1.00 33.47 274 ILE A O 1
ATOM 1703 N N . ARG A 1 278 ? 107.939 -27.053 103.882 1.00 31.79 275 ARG A N 1
ATOM 1704 C CA . ARG A 1 278 ? 108.129 -28.414 103.417 1.00 28.49 275 ARG A CA 1
ATOM 1705 C C . ARG A 1 278 ? 107.076 -29.356 103.992 1.00 25.16 275 ARG A C 1
ATOM 1706 O O . ARG A 1 278 ? 106.543 -30.213 103.275 1.00 26.88 275 ARG A O 1
ATOM 1714 N N . VAL A 1 279 ? 106.749 -29.210 105.277 1.00 24.23 276 VAL A N 1
ATOM 1715 C CA . VAL A 1 279 ? 105.687 -30.042 105.838 1.00 25.75 276 VAL A CA 1
ATOM 1716 C C . VAL A 1 279 ? 104.378 -29.802 105.098 1.00 26.92 276 VAL A C 1
ATOM 1717 O O . VAL A 1 279 ? 103.687 -30.752 104.725 1.00 35.66 276 VAL A O 1
ATOM 1721 N N . PHE A 1 280 ? 104.047 -28.535 104.808 1.00 31.22 277 PHE A N 1
ATOM 1722 C CA . PHE A 1 280 ? 102.823 -28.241 104.054 1.00 27.62 277 PHE A CA 1
ATOM 1723 C C . PHE A 1 280 ? 102.790 -29.047 102.773 1.00 24.34 277 PHE A C 1
ATOM 1724 O O . PHE A 1 280 ? 101.744 -29.573 102.378 1.00 18.15 277 PHE A O 1
ATOM 1732 N N . ALA A 1 281 ? 103.935 -29.095 102.088 1.00 27.81 278 ALA A N 1
ATOM 1733 C CA . ALA A 1 281 ? 104.048 -29.741 100.791 1.00 23.61 278 ALA A CA 1
ATOM 1734 C C . ALA A 1 281 ? 103.910 -31.245 100.926 1.00 25.91 278 ALA A C 1
ATOM 1735 O O . ALA A 1 281 ? 103.148 -31.879 100.185 1.00 25.38 278 ALA A O 1
ATOM 1737 N N . VAL A 1 282 ? 104.634 -31.834 101.881 1.00 30.86 279 VAL A N 1
ATOM 1738 C CA . VAL A 1 282 ? 104.473 -33.260 102.137 1.00 28.57 279 VAL A CA 1
ATOM 1739 C C . VAL A 1 282 ? 103.023 -33.562 102.443 1.00 23.82 279 VAL A C 1
ATOM 1740 O O . VAL A 1 282 ? 102.453 -34.534 101.936 1.00 27.52 279 VAL A O 1
ATOM 1744 N N . GLN A 1 283 ? 102.400 -32.718 103.274 1.00 22.28 280 GLN A N 1
ATOM 1745 C CA . GLN A 1 283 ? 101.017 -32.950 103.681 1.00 19.94 280 GLN A CA 1
ATOM 1746 C C . GLN A 1 283 ? 100.066 -32.852 102.508 1.00 19.85 280 GLN A C 1
ATOM 1747 O O . GLN A 1 283 ? 99.045 -33.540 102.483 1.00 29.93 280 GLN A O 1
ATOM 1753 N N . PHE A 1 284 ? 100.347 -31.957 101.553 1.00 21.31 281 PHE A N 1
ATOM 1754 C CA . PHE A 1 284 ? 99.478 -31.849 100.388 1.00 18.60 281 PHE A CA 1
ATOM 1755 C C . PHE A 1 284 ? 99.494 -33.142 99.594 1.00 23.39 281 PHE A C 1
ATOM 1756 O O . PHE A 1 284 ? 98.438 -33.659 99.214 1.00 29.90 281 PHE A O 1
ATOM 1764 N N . VAL A 1 285 ? 100.679 -33.710 99.374 1.00 28.76 282 VAL A N 1
ATOM 1765 C CA . VAL A 1 285 ? 100.744 -34.933 98.589 1.00 25.02 282 VAL A CA 1
ATOM 1766 C C . VAL A 1 285 ? 99.998 -36.049 99.300 1.00 29.34 282 VAL A C 1
ATOM 1767 O O . VAL A 1 285 ? 99.245 -36.810 98.671 1.00 20.05 282 VAL A O 1
ATOM 1771 N N . THR A 1 286 ? 100.181 -36.153 100.623 1.00 19.22 283 THR A N 1
ATOM 1772 C CA . THR A 1 286 ? 99.441 -37.146 101.393 1.00 25.90 283 THR A CA 1
ATOM 1773 C C . THR A 1 286 ? 97.950 -36.972 101.149 1.00 30.86 283 THR A C 1
ATOM 1774 O O . THR A 1 286 ? 97.232 -37.926 100.812 1.00 27.78 283 THR A O 1
ATOM 1778 N N . SER A 1 287 ? 97.489 -35.728 101.216 1.00 20.04 284 SER A N 1
ATOM 1779 C CA . SER A 1 287 ? 96.081 -35.468 101.001 1.00 25.98 284 SER A CA 1
ATOM 1780 C C . SER A 1 287 ? 95.652 -35.863 99.586 1.00 27.56 284 SER A C 1
ATOM 1781 O O . SER A 1 287 ? 94.501 -36.251 99.380 1.00 31.30 284 SER A O 1
ATOM 1784 N N . ALA A 1 288 ? 96.545 -35.739 98.593 1.00 29.28 285 ALA A N 1
ATOM 1785 C CA . ALA A 1 288 ? 96.219 -36.151 97.226 1.00 25.19 285 ALA A CA 1
ATOM 1786 C C . ALA A 1 288 ? 96.092 -37.669 97.105 1.00 28.82 285 ALA A C 1
ATOM 1787 O O . ALA A 1 288 ? 95.397 -38.172 96.210 1.00 30.67 285 ALA A O 1
ATOM 1789 N N . LEU A 1 289 ? 96.786 -38.414 97.961 1.00 31.73 286 LEU A N 1
ATOM 1790 C CA . LEU A 1 289 ? 96.624 -39.865 97.976 1.00 30.84 286 LEU A CA 1
ATOM 1791 C C . LEU A 1 289 ? 95.241 -40.249 98.473 1.00 26.46 286 LEU A C 1
ATOM 1792 O O . LEU A 1 289 ? 94.606 -41.153 97.932 1.00 27.69 286 LEU A O 1
ATOM 1797 N N . VAL A 1 290 ? 94.731 -39.526 99.457 1.00 32.25 287 VAL A N 1
ATOM 1798 C CA . VAL A 1 290 ? 93.424 -39.854 100.004 1.00 37.09 287 VAL A CA 1
ATOM 1799 C C . VAL A 1 290 ? 92.319 -39.453 99.040 1.00 39.12 287 VAL A C 1
ATOM 1800 O O . VAL A 1 290 ? 91.274 -40.102 98.987 1.00 51.89 287 VAL A O 1
ATOM 1804 N N . TYR A 1 291 ? 92.487 -38.344 98.316 1.00 37.70 288 TYR A N 1
ATOM 1805 C CA . TYR A 1 291 ? 91.384 -37.827 97.514 1.00 33.92 288 TYR A CA 1
ATOM 1806 C C . TYR A 1 291 ? 91.552 -37.971 96.010 1.00 37.14 288 TYR A C 1
ATOM 1807 O O . TYR A 1 291 ? 90.542 -37.935 95.301 1.00 40.04 288 TYR A O 1
ATOM 1816 N N . ARG A 1 292 ? 92.776 -38.110 95.488 1.00 33.18 289 ARG A N 1
ATOM 1817 C CA . ARG A 1 292 ? 92.933 -38.144 94.032 1.00 34.52 289 ARG A CA 1
ATOM 1818 C C . ARG A 1 292 ? 93.881 -39.240 93.581 1.00 36.67 289 ARG A C 1
ATOM 1819 O O . ARG A 1 292 ? 94.660 -39.051 92.644 1.00 40.87 289 ARG A O 1
ATOM 1827 N N . LYS A 1 293 ? 93.795 -40.427 94.183 1.00 38.92 290 LYS A N 1
ATOM 1828 C CA . LYS A 1 293 ? 94.778 -41.453 93.855 1.00 36.55 290 LYS A CA 1
ATOM 1829 C C . LYS A 1 293 ? 94.675 -41.892 92.398 1.00 34.09 290 LYS A C 1
ATOM 1830 O O . LYS A 1 293 ? 95.678 -42.317 91.807 1.00 30.77 290 LYS A O 1
ATOM 1836 N N . SER A 1 294 ? 93.495 -41.790 91.787 1.00 34.05 291 SER A N 1
ATOM 1837 C CA . SER A 1 294 ? 93.395 -42.168 90.376 1.00 41.74 291 SER A CA 1
ATOM 1838 C C . SER A 1 294 ? 94.319 -41.317 89.502 1.00 43.02 291 SER A C 1
ATOM 1839 O O . SER A 1 294 ? 94.936 -41.836 88.564 1.00 42.60 291 SER A O 1
ATOM 1842 N N . LYS A 1 295 ? 94.447 -40.012 89.809 1.00 35.33 292 LYS A N 1
ATOM 1843 C CA . LYS A 1 295 ? 95.392 -39.169 89.081 1.00 41.27 292 LYS A CA 1
ATOM 1844 C C . LYS A 1 295 ? 96.842 -39.544 89.384 1.00 37.86 292 LYS A C 1
ATOM 1845 O O . LYS A 1 295 ? 97.693 -39.560 88.481 1.00 35.14 292 LYS A O 1
ATOM 1851 N N . ILE A 1 296 ? 97.154 -39.835 90.642 1.00 32.96 293 ILE A N 1
ATOM 1852 C CA . ILE A 1 296 ? 98.502 -40.298 90.951 1.00 35.09 293 ILE A CA 1
ATOM 1853 C C . ILE A 1 296 ? 98.828 -41.536 90.124 1.00 30.21 293 ILE A C 1
ATOM 1854 O O . ILE A 1 296 ? 99.928 -41.670 89.579 1.00 37.42 293 ILE A O 1
ATOM 1859 N N . ASN A 1 297 ? 97.875 -42.455 90.011 1.00 32.80 294 ASN A N 1
ATOM 1860 C CA . ASN A 1 297 ? 98.114 -43.667 89.234 1.00 38.92 294 ASN A CA 1
ATOM 1861 C C . ASN A 1 297 ? 98.241 -43.351 87.751 1.00 38.88 294 ASN A C 1
ATOM 1862 O O . ASN A 1 297 ? 99.092 -43.920 87.062 1.00 37.20 294 ASN A O 1
ATOM 1867 N N . GLN A 1 298 ? 97.395 -42.458 87.237 1.00 47.20 295 GLN A N 1
ATOM 1868 C CA . GLN A 1 298 ? 97.440 -42.136 85.813 1.00 54.47 295 GLN A CA 1
ATOM 1869 C C . GLN A 1 298 ? 98.785 -41.549 85.423 1.00 49.11 295 GLN A C 1
ATOM 1870 O O . GLN A 1 298 ? 99.338 -41.898 84.376 1.00 48.50 295 GLN A O 1
ATOM 1876 N N . ALA A 1 299 ? 99.362 -40.706 86.281 1.00 42.29 296 ALA A N 1
ATOM 1877 C CA . ALA A 1 299 ? 100.709 -40.211 86.032 1.00 40.96 296 ALA A CA 1
ATOM 1878 C C . ALA A 1 299 ? 101.786 -41.176 86.509 1.00 45.79 296 ALA A C 1
ATOM 1879 O O . ALA A 1 299 ? 102.972 -40.934 86.251 1.00 47.77 296 ALA A O 1
ATOM 1881 N N . LYS A 1 300 ? 101.406 -42.256 87.187 1.00 38.52 297 LYS A N 1
ATOM 1882 C CA . LYS A 1 300 ? 102.365 -43.199 87.759 1.00 46.45 297 LYS A CA 1
ATOM 1883 C C . LYS A 1 300 ? 103.407 -42.476 88.609 1.00 41.23 297 LYS A C 1
ATOM 1884 O O . LYS A 1 300 ? 104.608 -42.730 88.524 1.00 39.82 297 LYS A O 1
ATOM 1890 N N . LEU A 1 301 ? 102.924 -41.574 89.457 1.00 32.55 298 LEU A N 1
ATOM 1891 C CA . LEU A 1 301 ? 103.792 -40.843 90.358 1.00 28.83 298 LEU A CA 1
ATOM 1892 C C . LEU A 1 301 ? 104.148 -41.619 91.617 1.00 36.15 298 LEU A C 1
ATOM 1893 O O . LEU A 1 301 ? 104.973 -41.142 92.403 1.00 42.26 298 LEU A O 1
ATOM 1898 N N . GLY A 1 302 ? 103.562 -42.791 91.836 1.00 35.22 299 GLY A N 1
ATOM 1899 C CA . GLY A 1 302 ? 103.799 -43.517 93.056 1.00 30.07 299 GLY A CA 1
ATOM 1900 C C . GLY A 1 302 ? 105.276 -43.642 93.385 1.00 26.30 299 GLY A C 1
ATOM 1901 O O . GLY A 1 302 ? 105.712 -43.337 94.496 1.00 26.39 299 GLY A O 1
ATOM 1902 N N . PRO A 1 303 ? 106.076 -44.124 92.436 1.00 31.23 300 PRO A N 1
ATOM 1903 C CA . PRO A 1 303 ? 107.518 -44.250 92.719 1.00 34.50 300 PRO A CA 1
ATOM 1904 C C . PRO A 1 303 ? 108.217 -42.932 93.012 1.00 36.92 300 PRO A C 1
ATOM 1905 O O . PRO A 1 303 ? 109.094 -42.890 93.884 1.00 38.79 300 PRO A O 1
ATOM 1909 N N . GLU A 1 304 ? 107.845 -41.844 92.333 1.00 32.85 301 GLU A N 1
ATOM 1910 C CA . GLU A 1 304 ? 108.475 -40.560 92.626 1.00 34.57 301 GLU A CA 1
ATOM 1911 C C . GLU A 1 304 ? 108.079 -40.060 94.012 1.00 32.33 301 GLU A C 1
ATOM 1912 O O . GLU A 1 304 ? 108.926 -39.558 94.765 1.00 26.47 301 GLU A O 1
ATOM 1918 N N . ILE A 1 305 ? 106.797 -40.200 94.372 1.00 30.02 302 ILE A N 1
ATOM 1919 C CA . ILE A 1 305 ? 106.364 -39.877 95.726 1.00 22.90 302 ILE A CA 1
ATOM 1920 C C . ILE A 1 305 ? 107.175 -40.669 96.742 1.00 22.81 302 ILE A C 1
ATOM 1921 O O . ILE A 1 305 ? 107.683 -40.118 97.725 1.00 29.07 302 ILE A O 1
ATOM 1926 N N . THR A 1 306 ? 107.328 -41.972 96.512 1.00 23.33 303 THR A N 1
ATOM 1927 C CA . THR A 1 306 ? 108.026 -42.806 97.483 1.00 23.31 303 THR A CA 1
ATOM 1928 C C . THR A 1 306 ? 109.482 -42.388 97.618 1.00 27.82 303 THR A C 1
ATOM 1929 O O . THR A 1 306 ? 110.031 -42.351 98.728 1.00 30.40 303 THR A O 1
ATOM 1933 N N . LEU A 1 307 ? 110.140 -42.098 96.494 1.00 28.26 304 LEU A N 1
ATOM 1934 C CA . LEU A 1 307 ? 111.564 -41.809 96.570 1.00 33.50 304 LEU A CA 1
ATOM 1935 C C . LEU A 1 307 ? 111.809 -40.438 97.177 1.00 25.30 304 LEU A C 1
ATOM 1936 O O . LEU A 1 307 ? 112.747 -40.262 97.960 1.00 32.86 304 LEU A O 1
ATOM 1941 N N . ALA A 1 308 ? 110.967 -39.463 96.840 1.00 24.67 305 ALA A N 1
ATOM 1942 C CA . ALA A 1 308 ? 111.046 -38.140 97.461 1.00 25.89 305 ALA A CA 1
ATOM 1943 C C . ALA A 1 308 ? 110.902 -38.242 98.970 1.00 30.24 305 ALA A C 1
ATOM 1944 O O . ALA A 1 308 ? 111.719 -37.700 99.727 1.00 30.41 305 ALA A O 1
ATOM 1946 N N . ALA A 1 309 ? 109.860 -38.948 99.422 1.00 32.72 306 ALA A N 1
ATOM 1947 C CA . ALA A 1 309 ? 109.650 -39.134 100.853 1.00 29.85 306 ALA A CA 1
ATOM 1948 C C . ALA A 1 309 ? 110.844 -39.822 101.503 1.00 25.46 306 ALA A C 1
ATOM 1949 O O . ALA A 1 309 ? 111.260 -39.462 102.609 1.00 28.06 306 ALA A O 1
ATOM 1951 N N . LEU A 1 310 ? 111.416 -40.812 100.829 1.00 29.38 307 LEU A N 1
ATOM 1952 C CA . LEU A 1 310 ? 112.581 -41.486 101.391 1.00 31.59 307 LEU A CA 1
ATOM 1953 C C . LEU A 1 310 ? 113.754 -40.522 101.547 1.00 31.75 307 LEU A C 1
ATOM 1954 O O . LEU A 1 310 ? 114.527 -40.617 102.508 1.00 30.94 307 LEU A O 1
ATOM 1959 N N . LYS A 1 311 ? 113.914 -39.590 100.608 1.00 25.71 308 LYS A N 1
ATOM 1960 C CA . LYS A 1 311 ? 115.000 -38.627 100.731 1.00 28.80 308 LYS A CA 1
ATOM 1961 C C . LYS A 1 311 ? 114.774 -37.688 101.919 1.00 27.81 308 LYS A C 1
ATOM 1962 O O . LYS A 1 311 ? 115.681 -37.468 102.732 1.00 27.11 308 LYS A O 1
ATOM 1968 N N . VAL A 1 312 ? 113.563 -37.146 102.059 1.00 29.01 309 VAL A N 1
ATOM 1969 C CA . VAL A 1 312 ? 113.274 -36.294 103.211 1.00 26.30 309 VAL A CA 1
ATOM 1970 C C . VAL A 1 312 ? 113.523 -37.032 104.521 1.00 30.51 309 VAL A C 1
ATOM 1971 O O . VAL A 1 312 ? 114.078 -36.466 105.474 1.00 36.11 309 VAL A O 1
ATOM 1975 N N . ALA A 1 313 ? 113.102 -38.299 104.609 1.00 29.92 310 ALA A N 1
ATOM 1976 C CA . ALA A 1 313 ? 113.308 -39.026 105.859 1.00 27.53 310 ALA A CA 1
ATOM 1977 C C . ALA A 1 313 ? 114.781 -39.295 106.132 1.00 29.23 310 ALA A C 1
ATOM 1978 O O . ALA A 1 313 ? 115.149 -39.583 107.276 1.00 26.47 310 ALA A O 1
ATOM 1980 N N . SER A 1 314 ? 115.625 -39.209 105.106 1.00 29.00 311 SER A N 1
ATOM 1981 C CA . SER A 1 314 ? 117.050 -39.420 105.264 1.00 28.68 311 SER A CA 1
ATOM 1982 C C . SER A 1 314 ? 117.765 -38.210 105.820 1.00 33.61 311 SER A C 1
ATOM 1983 O O . SER A 1 314 ? 118.913 -38.343 106.242 1.00 42.99 311 SER A O 1
ATOM 1986 N N . GLU A 1 315 ? 117.114 -37.053 105.870 1.00 33.74 312 GLU A N 1
ATOM 1987 C CA . GLU A 1 315 ? 117.769 -35.883 106.434 1.00 32.48 312 GLU A CA 1
ATOM 1988 C C . GLU A 1 315 ? 118.053 -36.115 107.913 1.00 39.39 312 GLU A C 1
ATOM 1989 O O . GLU A 1 315 ? 117.366 -36.883 108.585 1.00 41.60 312 GLU A O 1
ATOM 1995 N N . GLU A 1 316 ? 119.096 -35.471 108.423 1.00 41.83 313 GLU A N 1
ATOM 1996 C CA . GLU A 1 316 ? 119.445 -35.758 109.801 1.00 45.80 313 GLU A CA 1
ATOM 1997 C C . GLU A 1 316 ? 118.379 -35.209 110.734 1.00 34.47 313 GLU A C 1
ATOM 1998 O O . GLU A 1 316 ? 117.623 -34.306 110.397 1.00 33.77 313 GLU A O 1
ATOM 2004 N N . ILE A 1 317 ? 118.306 -35.803 111.917 1.00 36.07 314 ILE A N 1
ATOM 2005 C CA . ILE A 1 317 ? 117.322 -35.454 112.923 1.00 34.88 314 ILE A CA 1
ATOM 2006 C C . ILE A 1 317 ? 118.086 -35.292 114.226 1.00 42.91 314 ILE A C 1
ATOM 2007 O O . ILE A 1 317 ? 119.282 -35.598 114.315 1.00 49.39 314 ILE A O 1
ATOM 2012 N N . ASP A 1 318 ? 117.391 -34.814 115.251 1.00 33.56 315 ASP A N 1
ATOM 2013 C CA . ASP A 1 318 ? 118.051 -34.620 116.535 1.00 38.23 315 ASP A CA 1
ATOM 2014 C C . ASP A 1 318 ? 118.226 -35.994 117.179 1.00 36.05 315 ASP A C 1
ATOM 2015 O O . ASP A 1 318 ? 117.244 -36.627 117.582 1.00 34.89 315 ASP A O 1
ATOM 2020 N N . VAL A 1 319 ? 119.476 -36.471 117.248 1.00 37.45 316 VAL A N 1
ATOM 2021 C CA . VAL A 1 319 ? 119.717 -37.851 117.668 1.00 43.23 316 VAL A CA 1
ATOM 2022 C C . VAL A 1 319 ? 119.390 -38.043 119.145 1.00 47.24 316 VAL A C 1
ATOM 2023 O O . VAL A 1 319 ? 118.774 -39.045 119.534 1.00 44.66 316 VAL A O 1
ATOM 2027 N N . GLU A 1 320 ? 119.820 -37.107 119.996 1.00 46.58 317 GLU A N 1
ATOM 2028 C CA . GLU A 1 320 ? 119.572 -37.273 121.425 1.00 47.15 317 GLU A CA 1
ATOM 2029 C C . GLU A 1 320 ? 118.086 -37.149 121.757 1.00 40.45 317 GLU A C 1
ATOM 2030 O O . GLU A 1 320 ? 117.601 -37.805 122.685 1.00 45.02 317 GLU A O 1
ATOM 2036 N N . ASP A 1 321 ? 117.346 -36.304 121.049 1.00 38.83 318 ASP A N 1
ATOM 2037 C CA . ASP A 1 321 ? 115.904 -36.309 121.262 1.00 42.84 318 ASP A CA 1
ATOM 2038 C C . ASP A 1 321 ? 115.300 -37.663 120.889 1.00 44.63 318 ASP A C 1
ATOM 2039 O O . ASP A 1 321 ? 114.475 -38.217 121.629 1.00 42.88 318 ASP A O 1
ATOM 2044 N N . GLU A 1 322 ? 115.732 -38.229 119.764 1.00 38.49 319 GLU A N 1
ATOM 2045 C CA . GLU A 1 322 ? 115.158 -39.484 119.296 1.00 34.03 319 GLU A CA 1
ATOM 2046 C C . GLU A 1 322 ? 115.376 -40.607 120.295 1.00 39.71 319 GLU A C 1
ATOM 2047 O O . GLU A 1 322 ? 114.523 -41.490 120.436 1.00 41.51 319 GLU A O 1
ATOM 2053 N N . LEU A 1 323 ? 116.520 -40.609 120.975 1.00 37.20 320 LEU A N 1
ATOM 2054 C CA . LEU A 1 323 ? 116.861 -41.707 121.860 1.00 40.19 320 LEU A CA 1
ATOM 2055 C C . LEU A 1 323 ? 116.298 -41.564 123.269 1.00 47.06 320 LEU A C 1
ATOM 2056 O O . LEU A 1 323 ? 116.343 -42.543 124.027 1.00 48.82 320 LEU A O 1
ATOM 2061 N N . THR A 1 324 ? 115.796 -40.381 123.658 1.00 49.27 321 THR A N 1
ATOM 2062 C CA . THR A 1 324 ? 115.277 -40.198 125.012 1.00 50.57 321 THR A CA 1
ATOM 2063 C C . THR A 1 324 ? 113.810 -39.758 125.090 1.00 40.15 321 THR A C 1
ATOM 2064 O O . THR A 1 324 ? 113.160 -40.037 126.102 1.00 47.48 321 THR A O 1
ATOM 2068 N N . ASN A 1 325 ? 113.265 -39.121 124.062 1.00 38.27 322 ASN A N 1
ATOM 2069 C CA . ASN A 1 325 ? 111.913 -38.566 124.140 1.00 57.37 322 ASN A CA 1
ATOM 2070 C C . ASN A 1 325 ? 110.850 -39.670 124.098 1.00 54.52 322 ASN A C 1
ATOM 2071 O O . ASN A 1 325 ? 110.754 -40.415 123.114 1.00 46.89 322 ASN A O 1
ATOM 2076 N N . GLU A 1 326 ? 110.010 -39.724 125.131 1.00 57.33 323 GLU A N 1
ATOM 2077 C CA . GLU A 1 326 ? 108.948 -40.728 125.249 1.00 65.99 323 GLU A CA 1
ATOM 2078 C C . GLU A 1 326 ? 107.574 -40.152 124.879 1.00 72.18 323 GLU A C 1
ATOM 2079 O O . GLU A 1 326 ? 106.628 -40.159 125.675 1.00 74.99 323 GLU A O 1
ATOM 2085 N N . ASP A 1 327 ? 107.456 -39.667 123.636 1.00 70.99 324 ASP A N 1
ATOM 2086 C CA . ASP A 1 327 ? 106.190 -39.122 123.131 1.00 67.71 324 ASP A CA 1
ATOM 2087 C C . ASP A 1 327 ? 105.868 -39.652 121.739 1.00 68.86 324 ASP A C 1
ATOM 2088 O O . ASP A 1 327 ? 104.971 -39.141 121.056 1.00 69.93 324 ASP A O 1
ATOM 2093 N N . GLU A 1 334 ? 103.031 -34.349 115.233 1.00 65.06 331 GLU A N 1
ATOM 2094 C CA . GLU A 1 334 ? 103.581 -34.798 113.960 1.00 66.10 331 GLU A CA 1
ATOM 2095 C C . GLU A 1 334 ? 103.729 -33.594 113.035 1.00 66.25 331 GLU A C 1
ATOM 2096 O O . GLU A 1 334 ? 102.779 -33.161 112.381 1.00 66.98 331 GLU A O 1
ATOM 2102 N N . ASN A 1 335 ? 104.934 -33.032 113.008 1.00 65.20 332 ASN A N 1
ATOM 2103 C CA . ASN A 1 335 ? 105.126 -31.828 112.197 1.00 56.64 332 ASN A CA 1
ATOM 2104 C C . ASN A 1 335 ? 106.581 -31.607 111.812 1.00 59.21 332 ASN A C 1
ATOM 2105 O O . ASN A 1 335 ? 106.955 -30.458 111.558 1.00 66.32 332 ASN A O 1
ATOM 2110 N N . THR A 1 336 ? 107.411 -32.638 111.779 1.00 57.06 333 THR A N 1
ATOM 2111 C CA . THR A 1 336 ? 108.710 -32.530 111.137 1.00 58.32 333 THR A CA 1
ATOM 2112 C C . THR A 1 336 ? 108.605 -32.962 109.689 1.00 46.82 333 THR A C 1
ATOM 2113 O O . THR A 1 336 ? 107.671 -33.667 109.306 1.00 49.70 333 THR A O 1
ATOM 2117 N N . PRO A 1 337 ? 109.546 -32.548 108.849 1.00 35.98 334 PRO A N 1
ATOM 2118 C CA . PRO A 1 337 ? 109.585 -33.124 107.495 1.00 41.15 334 PRO A CA 1
ATOM 2119 C C . PRO A 1 337 ? 109.871 -34.609 107.539 1.00 44.31 334 PRO A C 1
ATOM 2120 O O . PRO A 1 337 ? 109.230 -35.398 106.830 1.00 47.69 334 PRO A O 1
ATOM 2124 N N . ALA A 1 338 ? 110.810 -35.014 108.395 1.00 49.63 335 ALA A N 1
ATOM 2125 C CA . ALA A 1 338 ? 111.147 -36.429 108.513 1.00 52.01 335 ALA A CA 1
ATOM 2126 C C . ALA A 1 338 ? 109.958 -37.253 108.993 1.00 46.66 335 ALA A C 1
ATOM 2127 O O . ALA A 1 338 ? 109.725 -38.354 108.488 1.00 48.19 335 ALA A O 1
ATOM 2129 N N . LEU A 1 339 ? 109.201 -36.756 109.978 1.00 43.39 336 LEU A N 1
ATOM 2130 C CA . LEU A 1 339 ? 108.041 -37.523 110.433 1.00 38.04 336 LEU A CA 1
ATOM 2131 C C . LEU A 1 339 ? 106.903 -37.494 109.419 1.00 32.08 336 LEU A C 1
ATOM 2132 O O . LEU A 1 339 ? 106.239 -38.512 109.195 1.00 37.11 336 LEU A O 1
ATOM 2137 N N . THR A 1 340 ? 106.649 -36.353 108.790 1.00 29.76 337 THR A N 1
ATOM 2138 C CA . THR A 1 340 ? 105.539 -36.338 107.849 1.00 34.22 337 THR A CA 1
ATOM 2139 C C . THR A 1 340 ? 105.864 -37.179 106.631 1.00 25.93 337 THR A C 1
ATOM 2140 O O . THR A 1 340 ? 104.952 -37.710 105.986 1.00 19.65 337 THR A O 1
ATOM 2144 N N . ALA A 1 341 ? 107.154 -37.276 106.297 1.00 23.55 338 ALA A N 1
ATOM 2145 C CA . ALA A 1 341 ? 107.583 -38.109 105.183 1.00 21.24 338 ALA A CA 1
ATOM 2146 C C . ALA A 1 341 ? 107.261 -39.576 105.443 1.00 20.58 338 ALA A C 1
ATOM 2147 O O . ALA A 1 341 ? 106.794 -40.283 104.545 1.00 23.00 338 ALA A O 1
ATOM 2149 N N . LEU A 1 342 ? 107.479 -40.045 106.674 1.00 20.88 339 LEU A N 1
ATOM 2150 C CA . LEU A 1 342 ? 107.115 -41.411 106.998 1.00 20.99 339 LEU A CA 1
ATOM 2151 C C . LEU A 1 342 ? 105.617 -41.589 106.912 1.00 24.34 339 LEU A C 1
ATOM 2152 O O . LEU A 1 342 ? 105.123 -42.608 106.419 1.00 32.17 339 LEU A O 1
ATOM 2157 N N . ARG A 1 343 ? 104.873 -40.596 107.344 1.00 21.12 340 ARG A N 1
ATOM 2158 C CA . ARG A 1 343 ? 103.434 -40.718 107.204 1.00 22.96 340 ARG A CA 1
ATOM 2159 C C . ARG A 1 343 ? 103.037 -40.754 105.730 1.00 21.43 340 ARG A C 1
ATOM 2160 O O . ARG A 1 343 ? 102.070 -41.436 105.363 1.00 19.93 340 ARG A O 1
ATOM 2168 N N . LEU A 1 344 ? 103.771 -40.047 104.866 1.00 19.69 341 LEU A N 1
ATOM 2169 C CA . LEU A 1 344 ? 103.473 -40.107 103.441 1.00 19.67 341 LEU A CA 1
ATOM 2170 C C . LEU A 1 344 ? 103.738 -41.502 102.893 1.00 20.05 341 LEU A C 1
ATOM 2171 O O . LEU A 1 344 ? 102.931 -42.045 102.140 1.00 24.72 341 LEU A O 1
ATOM 2176 N N . ILE A 1 345 ? 104.867 -42.100 103.259 1.00 20.33 342 ILE A N 1
ATOM 2177 C CA . ILE A 1 345 ? 105.144 -43.469 102.842 1.00 22.42 342 ILE A CA 1
ATOM 2178 C C . ILE A 1 345 ? 104.058 -44.395 103.342 1.00 20.78 342 ILE A C 1
ATOM 2179 O O . ILE A 1 345 ? 103.495 -45.199 102.588 1.00 21.07 342 ILE A O 1
ATOM 2184 N N . SER A 1 346 ? 103.724 -44.273 104.618 1.00 20.64 343 SER A N 1
ATOM 2185 C CA . SER A 1 346 ? 102.688 -45.129 105.182 1.00 23.02 343 SER A CA 1
ATOM 2186 C C . SER A 1 346 ? 101.394 -45.013 104.389 1.00 20.91 343 SER A C 1
ATOM 2187 O O . SER A 1 346 ? 100.783 -46.025 104.042 1.00 24.11 343 SER A O 1
ATOM 2190 N N . ASN A 1 347 ? 100.988 -43.793 104.034 1.00 25.70 344 ASN A N 1
ATOM 2191 C CA . ASN A 1 347 ? 99.729 -43.644 103.310 1.00 20.84 344 ASN A CA 1
ATOM 2192 C C . ASN A 1 347 ? 99.854 -44.142 101.882 1.00 21.17 344 ASN A C 1
ATOM 2193 O O . ASN A 1 347 ? 98.915 -44.747 101.351 1.00 23.56 344 ASN A O 1
ATOM 2198 N N . ALA A 1 348 ? 101.000 -43.903 101.235 1.00 28.69 345 ALA A N 1
ATOM 2199 C CA . ALA A 1 348 ? 101.184 -44.430 99.885 1.00 21.58 345 ALA A CA 1
ATOM 2200 C C . ALA A 1 348 ? 101.100 -45.952 99.891 1.00 26.92 345 ALA A C 1
ATOM 2201 O O . ALA A 1 348 ? 100.485 -46.556 99.010 1.00 22.81 345 ALA A O 1
ATOM 2203 N N . SER A 1 349 ? 101.672 -46.585 100.911 1.00 31.16 346 SER A N 1
ATOM 2204 C CA . SER A 1 349 ? 101.616 -48.035 100.995 1.00 25.87 346 SER A CA 1
ATOM 2205 C C . SER A 1 349 ? 100.188 -48.541 101.134 1.00 22.91 346 SER A C 1
ATOM 2206 O O . SER A 1 349 ? 99.849 -49.607 100.612 1.00 23.62 346 SER A O 1
ATOM 2209 N N . GLY A 1 350 ? 99.340 -47.815 101.856 1.00 25.91 347 GLY A N 1
ATOM 2210 C CA . GLY A 1 350 ? 97.944 -48.224 101.955 1.00 23.31 347 GLY A CA 1
ATOM 2211 C C . GLY A 1 350 ? 97.157 -47.925 100.692 1.00 24.69 347 GLY A C 1
ATOM 2212 O O . GLY A 1 350 ? 96.249 -48.673 100.320 1.00 32.04 347 GLY A O 1
ATOM 2213 N N . GLU A 1 351 ? 97.484 -46.817 100.021 1.00 27.47 348 GLU A N 1
ATOM 2214 C CA . GLU A 1 351 ? 96.653 -46.340 98.920 1.00 28.10 348 GLU A CA 1
ATOM 2215 C C . GLU A 1 351 ? 96.982 -47.002 97.592 1.00 24.82 348 GLU A C 1
ATOM 2216 O O . GLU A 1 351 ? 96.078 -47.193 96.773 1.00 25.82 348 GLU A O 1
ATOM 2222 N N . LEU A 1 352 ? 98.244 -47.326 97.342 1.00 24.58 349 LEU A N 1
ATOM 2223 C CA . LEU A 1 352 ? 98.678 -47.761 96.025 1.00 25.41 349 LEU A CA 1
ATOM 2224 C C . LEU A 1 352 ? 99.116 -49.224 96.040 1.00 29.03 349 LEU A C 1
ATOM 2225 O O . LEU A 1 352 ? 99.371 -49.819 97.092 1.00 38.01 349 LEU A O 1
ATOM 2230 N N . SER A 1 353 ? 99.217 -49.801 94.845 1.00 27.06 350 SER A N 1
ATOM 2231 C CA . SER A 1 353 ? 99.729 -51.153 94.725 1.00 27.69 350 SER A CA 1
ATOM 2232 C C . SER A 1 353 ? 101.209 -51.198 95.114 1.00 30.29 350 SER A C 1
ATOM 2233 O O . SER A 1 353 ? 101.938 -50.207 94.957 1.00 27.20 350 SER A O 1
ATOM 2236 N N . PRO A 1 354 ? 101.668 -52.330 95.657 1.00 27.18 351 PRO A N 1
ATOM 2237 C CA . PRO A 1 354 ? 103.051 -52.401 96.147 1.00 26.73 351 PRO A CA 1
ATOM 2238 C C . PRO A 1 354 ? 104.108 -52.184 95.082 1.00 27.50 351 PRO A C 1
ATOM 2239 O O . PRO A 1 354 ? 105.213 -51.729 95.412 1.00 29.76 351 PRO A O 1
ATOM 2243 N N . SER A 1 355 ? 103.820 -52.486 93.818 1.00 28.60 352 SER A N 1
ATOM 2244 C CA . SER A 1 355 ? 104.789 -52.163 92.776 1.00 37.36 352 SER A CA 1
ATOM 2245 C C . SER A 1 355 ? 105.139 -50.674 92.761 1.00 38.45 352 SER A C 1
ATOM 2246 O O . SER A 1 355 ? 106.196 -50.297 92.249 1.00 44.25 352 SER A O 1
ATOM 2249 N N . GLN A 1 356 ? 104.259 -49.813 93.270 1.00 29.06 353 GLN A N 1
ATOM 2250 C CA . GLN A 1 356 ? 104.485 -48.373 93.205 1.00 29.02 353 GLN A CA 1
ATOM 2251 C C . GLN A 1 356 ? 105.158 -47.793 94.438 1.00 30.71 353 GLN A C 1
ATOM 2252 O O . GLN A 1 356 ? 105.522 -46.616 94.409 1.00 31.38 353 GLN A O 1
ATOM 2258 N N . VAL A 1 357 ? 105.287 -48.553 95.527 1.00 32.36 354 VAL A N 1
ATOM 2259 C CA . VAL A 1 357 ? 105.756 -48.008 96.799 1.00 24.61 354 VAL A CA 1
ATOM 2260 C C . VAL A 1 357 ? 106.774 -48.945 97.430 1.00 24.85 354 VAL A C 1
ATOM 2261 O O . VAL A 1 357 ? 107.936 -48.578 97.649 1.00 29.67 354 VAL A O 1
ATOM 2265 N N . GLY A 1 358 ? 106.327 -50.149 97.763 1.00 25.01 355 GLY A N 1
ATOM 2266 C CA . GLY A 1 358 ? 107.222 -51.115 98.365 1.00 25.30 355 GLY A CA 1
ATOM 2267 C C . GLY A 1 358 ? 108.339 -51.555 97.438 1.00 31.11 355 GLY A C 1
ATOM 2268 O O . GLY A 1 358 ? 109.479 -51.737 97.868 1.00 32.13 355 GLY A O 1
ATOM 2269 N N . VAL A 1 359 ? 108.029 -51.768 96.166 1.00 27.21 356 VAL A N 1
ATOM 2270 C CA . VAL A 1 359 ? 109.068 -52.176 95.232 1.00 28.50 356 VAL A CA 1
ATOM 2271 C C . VAL A 1 359 ? 110.160 -51.123 95.140 1.00 32.90 356 VAL A C 1
ATOM 2272 O O . VAL A 1 359 ? 111.336 -51.461 95.373 1.00 31.34 356 VAL A O 1
ATOM 2276 N N . PRO A 1 360 ? 109.868 -49.843 94.899 1.00 32.90 357 PRO A N 1
ATOM 2277 C CA . PRO A 1 360 ? 110.934 -48.832 94.962 1.00 28.39 357 PRO A CA 1
ATOM 2278 C C . PRO A 1 360 ? 111.730 -48.882 96.249 1.00 34.25 357 PRO A C 1
ATOM 2279 O O . PRO A 1 360 ? 112.955 -48.724 96.218 1.00 36.39 357 PRO A O 1
ATOM 2283 N N . ILE A 1 361 ? 111.063 -49.102 97.386 1.00 32.07 358 ILE A N 1
ATOM 2284 C CA . ILE A 1 361 ? 111.756 -49.106 98.674 1.00 30.99 358 ILE A CA 1
ATOM 2285 C C . ILE A 1 361 ? 112.739 -50.269 98.750 1.00 27.65 358 ILE A C 1
ATOM 2286 O O . ILE A 1 361 ? 113.902 -50.094 99.119 1.00 28.32 358 ILE A O 1
ATOM 2291 N N . ILE A 1 362 ? 112.279 -51.478 98.414 1.00 35.20 359 ILE A N 1
ATOM 2292 C CA . ILE A 1 362 ? 113.145 -52.658 98.461 1.00 30.61 359 ILE A CA 1
ATOM 2293 C C . ILE A 1 362 ? 114.266 -52.544 97.421 1.00 34.02 359 ILE A C 1
ATOM 2294 O O . ILE A 1 362 ? 115.381 -53.016 97.656 1.00 39.33 359 ILE A O 1
ATOM 2299 N N . GLU A 1 363 ? 114.017 -51.911 96.268 1.00 33.00 360 GLU A N 1
ATOM 2300 C CA . GLU A 1 363 ? 115.126 -51.665 95.340 1.00 35.96 360 GLU A CA 1
ATOM 2301 C C . GLU A 1 363 ? 116.250 -50.892 96.011 1.00 40.67 360 GLU A C 1
ATOM 2302 O O . GLU A 1 363 ? 117.426 -51.222 95.839 1.00 45.41 360 GLU A O 1
ATOM 2308 N N . HIS A 1 364 ? 115.911 -49.858 96.779 1.00 37.43 361 HIS A N 1
ATOM 2309 C CA . HIS A 1 364 ? 116.928 -49.018 97.395 1.00 33.57 361 HIS A CA 1
ATOM 2310 C C . HIS A 1 364 ? 117.463 -49.587 98.695 1.00 34.90 361 HIS A C 1
ATOM 2311 O O . HIS A 1 364 ? 118.387 -49.003 99.259 1.00 38.12 361 HIS A O 1
ATOM 2318 N N . LEU A 1 365 ? 116.931 -50.710 99.178 1.00 33.61 362 LEU A N 1
ATOM 2319 C CA . LEU A 1 365 ? 117.416 -51.245 100.447 1.00 37.03 362 LEU A CA 1
ATOM 2320 C C . LEU A 1 365 ? 118.904 -51.591 100.407 1.00 42.82 362 LEU A C 1
ATOM 2321 O O . LEU A 1 365 ? 119.615 -51.233 101.359 1.00 42.96 362 LEU A O 1
ATOM 2326 N N . PRO A 1 366 ? 119.438 -52.246 99.372 1.00 45.75 363 PRO A N 1
ATOM 2327 C CA . PRO A 1 366 ? 120.883 -52.561 99.389 1.00 44.07 363 PRO A CA 1
ATOM 2328 C C . PRO A 1 366 ? 121.787 -51.354 99.611 1.00 38.52 363 PRO A C 1
ATOM 2329 O O . PRO A 1 366 ? 122.607 -51.356 100.534 1.00 38.17 363 PRO A O 1
ATOM 2333 N N . THR A 1 367 ? 121.635 -50.300 98.821 1.00 37.35 364 THR A N 1
ATOM 2334 C CA . THR A 1 367 ? 122.584 -49.203 98.915 1.00 44.33 364 THR A CA 1
ATOM 2335 C C . THR A 1 367 ? 122.366 -48.332 100.161 1.00 52.50 364 THR A C 1
ATOM 2336 O O . THR A 1 367 ? 123.340 -47.886 100.778 1.00 63.99 364 THR A O 1
ATOM 2348 N N . LEU A 1 369 ? 121.079 -49.306 103.198 1.00 34.69 366 LEU A N 1
ATOM 2349 C CA . LEU A 1 369 ? 121.458 -50.015 104.414 1.00 36.76 366 LEU A CA 1
ATOM 2350 C C . LEU A 1 369 ? 122.968 -50.111 104.583 1.00 46.83 366 LEU A C 1
ATOM 2351 O O . LEU A 1 369 ? 123.439 -50.356 105.699 1.00 47.67 366 LEU A O 1
ATOM 2356 N N . SER A 1 370 ? 123.732 -50.001 103.499 1.00 52.74 367 SER A N 1
ATOM 2357 C CA . SER A 1 370 ? 125.186 -50.014 103.571 1.00 58.44 367 SER A CA 1
ATOM 2358 C C . SER A 1 370 ? 125.775 -48.606 103.581 1.00 61.05 367 SER A C 1
ATOM 2359 O O . SER A 1 370 ? 126.995 -48.450 103.737 1.00 66.34 367 SER A O 1
ATOM 2362 N N . SER A 1 371 ? 124.938 -47.581 103.447 1.00 51.16 368 SER A N 1
ATOM 2363 C CA . SER A 1 371 ? 125.452 -46.228 103.340 1.00 48.05 368 SER A CA 1
ATOM 2364 C C . SER A 1 371 ? 126.325 -45.914 104.543 1.00 51.45 368 SER A C 1
ATOM 2365 O O . SER A 1 371 ? 126.149 -46.473 105.626 1.00 58.34 368 SER A O 1
ATOM 2368 N N . SER A 1 372 ? 127.331 -45.071 104.320 1.00 52.01 369 SER A N 1
ATOM 2369 C CA . SER A 1 372 ? 128.119 -44.535 105.424 1.00 53.98 369 SER A CA 1
ATOM 2370 C C . SER A 1 372 ? 127.322 -43.518 106.232 1.00 47.34 369 SER A C 1
ATOM 2371 O O . SER A 1 372 ? 127.669 -43.234 107.382 1.00 54.18 369 SER A O 1
ATOM 2374 N N . ASN A 1 373 ? 126.272 -42.970 105.654 1.00 42.44 370 ASN A N 1
ATOM 2375 C CA . ASN A 1 373 ? 125.381 -42.021 106.302 1.00 40.85 370 ASN A CA 1
ATOM 2376 C C . ASN A 1 373 ? 124.397 -42.762 107.201 1.00 49.24 370 ASN A C 1
ATOM 2377 O O . ASN A 1 373 ? 123.512 -43.475 106.702 1.00 46.05 370 ASN A O 1
ATOM 2382 N N . PRO A 1 374 ? 124.509 -42.630 108.524 1.00 52.74 371 PRO A N 1
ATOM 2383 C CA . PRO A 1 374 ? 123.637 -43.427 109.394 1.00 49.70 371 PRO A CA 1
ATOM 2384 C C . PRO A 1 374 ? 122.181 -43.028 109.261 1.00 47.56 371 PRO A C 1
ATOM 2385 O O . PRO A 1 374 ? 121.294 -43.876 109.405 1.00 55.51 371 PRO A O 1
ATOM 2389 N N . PHE A 1 375 ? 121.908 -41.762 108.973 1.00 41.25 372 PHE A N 1
ATOM 2390 C CA . PHE A 1 375 ? 120.536 -41.338 108.742 1.00 34.69 372 PHE A CA 1
ATOM 2391 C C . PHE A 1 375 ? 119.906 -42.010 107.531 1.00 32.27 372 PHE A C 1
ATOM 2392 O O . PHE A 1 375 ? 118.680 -41.997 107.416 1.00 32.67 372 PHE A O 1
ATOM 2400 N N . GLU A 1 376 ? 120.698 -42.551 106.600 1.00 33.27 373 GLU A N 1
ATOM 2401 C CA . GLU A 1 376 ? 120.098 -43.315 105.504 1.00 33.94 373 GLU A CA 1
ATOM 2402 C C . GLU A 1 376 ? 119.867 -44.763 105.900 1.00 33.50 373 GLU A C 1
ATOM 2403 O O . GLU A 1 376 ? 118.857 -45.361 105.516 1.00 43.20 373 GLU A O 1
ATOM 2409 N N . ARG A 1 377 ? 120.782 -45.345 106.667 1.00 33.53 374 ARG A N 1
ATOM 2410 C CA . ARG A 1 377 ? 120.498 -46.660 107.210 1.00 33.79 374 ARG A CA 1
ATOM 2411 C C . ARG A 1 377 ? 119.256 -46.613 108.080 1.00 36.71 374 ARG A C 1
ATOM 2412 O O . ARG A 1 377 ? 118.372 -47.471 107.968 1.00 38.11 374 ARG A O 1
ATOM 2420 N N . ARG A 1 378 ? 119.146 -45.577 108.909 1.00 31.71 375 ARG A N 1
ATOM 2421 C CA . ARG A 1 378 ? 117.947 -45.383 109.717 1.00 34.48 375 ARG A CA 1
ATOM 2422 C C . ARG A 1 378 ? 116.712 -45.190 108.846 1.00 28.81 375 ARG A C 1
ATOM 2423 O O . ARG A 1 378 ? 115.641 -45.727 109.139 1.00 35.30 375 ARG A O 1
ATOM 2431 N N . SER A 1 379 ? 116.855 -44.461 107.748 1.00 29.80 376 SER A N 1
ATOM 2432 C CA . SER A 1 379 ? 115.707 -44.093 106.937 1.00 27.29 376 SER A CA 1
ATOM 2433 C C . SER A 1 379 ? 115.092 -45.305 106.253 1.00 29.30 376 SER A C 1
ATOM 2434 O O . SER A 1 379 ? 113.864 -45.387 106.104 1.00 25.65 376 SER A O 1
ATOM 2437 N N . ILE A 1 380 ? 115.931 -46.238 105.786 1.00 27.71 377 ILE A N 1
ATOM 2438 C CA . ILE A 1 380 ? 115.413 -47.373 105.034 1.00 27.40 377 ILE A CA 1
ATOM 2439 C C . ILE A 1 380 ? 114.681 -48.334 105.957 1.00 26.89 377 ILE A C 1
ATOM 2440 O O . ILE A 1 380 ? 113.652 -48.915 105.591 1.00 30.76 377 ILE A O 1
ATOM 2445 N N . LEU A 1 381 ? 115.200 -48.522 107.166 1.00 30.19 378 LEU A N 1
ATOM 2446 C CA . LEU A 1 381 ? 114.527 -49.400 108.108 1.00 28.99 378 LEU A CA 1
ATOM 2447 C C . LEU A 1 381 ? 113.160 -48.847 108.471 1.00 30.19 378 LEU A C 1
ATOM 2448 O O . LEU A 1 381 ? 112.164 -49.589 108.462 1.00 25.44 378 LEU A O 1
ATOM 2453 N N . LEU A 1 382 ? 113.091 -47.533 108.752 1.00 30.39 379 LEU A N 1
ATOM 2454 C CA . LEU A 1 382 ? 111.831 -46.890 109.096 1.00 24.82 379 LEU A CA 1
ATOM 2455 C C . LEU A 1 382 ? 110.889 -46.885 107.909 1.00 23.96 379 LEU A C 1
ATOM 2456 O O . LEU A 1 382 ? 109.667 -46.978 108.079 1.00 23.33 379 LEU A O 1
ATOM 2461 N N . ALA A 1 383 ? 111.430 -46.790 106.700 1.00 25.03 380 ALA A N 1
ATOM 2462 C CA . ALA A 1 383 ? 110.583 -46.909 105.522 1.00 23.55 380 ALA A CA 1
ATOM 2463 C C . ALA A 1 383 ? 109.878 -48.251 105.499 1.00 23.49 380 ALA A C 1
ATOM 2464 O O . ALA A 1 383 ? 108.665 -48.320 105.269 1.00 22.94 380 ALA A O 1
ATOM 2466 N N . ILE A 1 384 ? 110.627 -49.339 105.719 1.00 24.17 381 ILE A N 1
ATOM 2467 C CA . ILE A 1 384 ? 110.007 -50.662 105.738 1.00 24.22 381 ILE A CA 1
ATOM 2468 C C . ILE A 1 384 ? 109.024 -50.763 106.890 1.00 27.16 381 ILE A C 1
ATOM 2469 O O . ILE A 1 384 ? 107.939 -51.338 106.744 1.00 29.08 381 ILE A O 1
ATOM 2474 N N . SER A 1 385 ? 109.358 -50.163 108.041 1.00 23.95 382 SER A N 1
ATOM 2475 C CA . SER A 1 385 ? 108.476 -50.273 109.205 1.00 24.03 382 SER A CA 1
ATOM 2476 C C . SER A 1 385 ? 107.116 -49.653 108.922 1.00 23.94 382 SER A C 1
ATOM 2477 O O . SER A 1 385 ? 106.100 -50.061 109.498 1.00 23.23 382 SER A O 1
ATOM 2480 N N . VAL A 1 386 ? 107.067 -48.675 108.034 1.00 22.72 383 VAL A N 1
ATOM 2481 C CA . VAL A 1 386 ? 105.804 -48.020 107.745 1.00 23.86 383 VAL A CA 1
ATOM 2482 C C . VAL A 1 386 ? 105.178 -48.568 106.463 1.00 25.47 383 VAL A C 1
ATOM 2483 O O . VAL A 1 386 ? 103.985 -48.339 106.207 1.00 33.60 383 VAL A O 1
ATOM 2487 N N . LEU A 1 387 ? 105.926 -49.354 105.698 1.00 22.42 384 LEU A N 1
ATOM 2488 C CA . LEU A 1 387 ? 105.398 -50.017 104.513 1.00 22.59 384 LEU A CA 1
ATOM 2489 C C . LEU A 1 387 ? 104.476 -51.178 104.866 1.00 22.89 384 LEU A C 1
ATOM 2490 O O . LEU A 1 387 ? 103.481 -51.412 104.171 1.00 23.03 384 LEU A O 1
ATOM 2495 N N . VAL A 1 388 ? 104.806 -51.932 105.925 1.00 23.17 385 VAL A N 1
ATOM 2496 C CA . VAL A 1 388 ? 104.234 -53.266 106.135 1.00 23.66 385 VAL A CA 1
ATOM 2497 C C . VAL A 1 388 ? 102.738 -53.200 106.425 1.00 23.72 385 VAL A C 1
ATOM 2498 O O . VAL A 1 388 ? 101.983 -54.084 106.019 1.00 24.20 385 VAL A O 1
ATOM 2502 N N . THR A 1 389 ? 102.281 -52.189 107.157 1.00 23.42 386 THR A N 1
ATOM 2503 C CA . THR A 1 389 ? 100.862 -52.146 107.517 1.00 26.02 386 THR A CA 1
ATOM 2504 C C . THR A 1 389 ? 99.980 -52.095 106.280 1.00 23.84 386 THR A C 1
ATOM 2505 O O . THR A 1 389 ? 98.943 -52.762 106.217 1.00 30.64 386 THR A O 1
ATOM 2509 N N . GLY A 1 390 ? 100.351 -51.268 105.307 1.00 23.36 387 GLY A N 1
ATOM 2510 C CA . GLY A 1 390 ? 99.549 -51.144 104.104 1.00 23.62 387 GLY A CA 1
ATOM 2511 C C . GLY A 1 390 ? 99.753 -52.260 103.106 1.00 24.20 387 GLY A C 1
ATOM 2512 O O . GLY A 1 390 ? 98.854 -52.549 102.309 1.00 24.83 387 GLY A O 1
ATOM 2513 N N . SER A 1 391 ? 100.929 -52.878 103.108 1.00 24.15 388 SER A N 1
ATOM 2514 C CA . SER A 1 391 ? 101.263 -53.931 102.154 1.00 24.79 388 SER A CA 1
ATOM 2515 C C . SER A 1 391 ? 101.874 -55.133 102.864 1.00 25.07 388 SER A C 1
ATOM 2516 O O . SER A 1 391 ? 103.028 -55.495 102.630 1.00 25.14 388 SER A O 1
ATOM 2519 N N . PRO A 1 392 ? 101.110 -55.787 103.741 1.00 25.39 389 PRO A N 1
ATOM 2520 C CA . PRO A 1 392 ? 101.701 -56.883 104.520 1.00 25.68 389 PRO A CA 1
ATOM 2521 C C . PRO A 1 392 ? 102.078 -58.075 103.659 1.00 26.36 389 PRO A C 1
ATOM 2522 O O . PRO A 1 392 ? 103.110 -58.697 103.919 1.00 26.46 389 PRO A O 1
ATOM 2526 N N . ASP A 1 393 ? 101.285 -58.404 102.626 1.00 26.98 390 ASP A N 1
ATOM 2527 C CA . ASP A 1 393 ? 101.619 -59.561 101.785 1.00 27.81 390 ASP A CA 1
ATOM 2528 C C . ASP A 1 393 ? 102.883 -59.321 100.982 1.00 27.73 390 ASP A C 1
ATOM 2529 O O . ASP A 1 393 ? 103.731 -60.210 100.890 1.00 28.17 390 ASP A O 1
ATOM 2534 N N . TYR A 1 394 ? 103.025 -58.130 100.393 1.00 27.30 391 TYR A N 1
ATOM 2535 C CA . TYR A 1 394 ? 104.243 -57.835 99.659 1.00 29.34 391 TYR A CA 1
ATOM 2536 C C . TYR A 1 394 ? 105.447 -57.831 100.586 1.00 26.99 391 TYR A C 1
ATOM 2537 O O . TYR A 1 394 ? 106.499 -58.373 100.240 1.00 27.54 391 TYR A O 1
ATOM 2546 N N . THR A 1 395 ? 105.312 -57.218 101.765 1.00 26.20 392 THR A N 1
ATOM 2547 C CA . THR A 1 395 ? 106.405 -57.212 102.730 1.00 26.02 392 THR A CA 1
ATOM 2548 C C . THR A 1 395 ? 106.816 -58.635 103.101 1.00 26.67 392 THR A C 1
ATOM 2549 O O . THR A 1 395 ? 108.006 -58.954 103.149 1.00 27.06 392 THR A O 1
ATOM 2553 N N . LEU A 1 396 ? 105.846 -59.504 103.374 1.00 26.92 393 LEU A N 1
ATOM 2554 C CA . LEU A 1 396 ? 106.172 -60.889 103.718 1.00 31.37 393 LEU A CA 1
ATOM 2555 C C . LEU A 1 396 ? 106.962 -61.572 102.607 1.00 28.36 393 LEU A C 1
ATOM 2556 O O . LEU A 1 396 ? 107.927 -62.293 102.877 1.00 28.84 393 LEU A O 1
ATOM 2561 N N . SER A 1 397 ? 106.576 -61.341 101.349 1.00 28.66 394 SER A N 1
ATOM 2562 C CA . SER A 1 397 ? 107.284 -61.926 100.214 1.00 29.62 394 SER A CA 1
ATOM 2563 C C . SER A 1 397 ? 108.713 -61.421 100.089 1.00 29.73 394 SER A C 1
ATOM 2564 O O . SER A 1 397 ? 109.525 -62.062 99.423 1.00 32.00 394 SER A O 1
ATOM 2567 N N . GLN A 1 398 ? 109.048 -60.298 100.710 1.00 28.93 395 GLN A N 1
ATOM 2568 C CA . GLN A 1 398 ? 110.400 -59.770 100.667 1.00 29.21 395 GLN A CA 1
ATOM 2569 C C . GLN A 1 398 ? 111.214 -60.108 101.911 1.00 29.23 395 GLN A C 1
ATOM 2570 O O . GLN A 1 398 ? 112.319 -59.595 102.076 1.00 29.53 395 GLN A O 1
ATOM 2576 N N . PHE A 1 399 ? 110.703 -60.985 102.772 1.00 34.20 396 PHE A N 1
ATOM 2577 C CA . PHE A 1 399 ? 111.410 -61.343 104.003 1.00 31.47 396 PHE A CA 1
ATOM 2578 C C . PHE A 1 399 ? 112.818 -61.857 103.757 1.00 31.22 396 PHE A C 1
ATOM 2579 O O . PHE A 1 399 ? 113.677 -61.743 104.639 1.00 30.62 396 PHE A O 1
ATOM 2587 N N . ASP A 1 400 ? 113.067 -62.484 102.603 1.00 31.68 397 ASP A N 1
ATOM 2588 C CA . ASP A 1 400 ? 114.420 -62.964 102.348 1.00 35.19 397 ASP A CA 1
ATOM 2589 C C . ASP A 1 400 ? 115.425 -61.810 102.360 1.00 36.09 397 ASP A C 1
ATOM 2590 O O . ASP A 1 400 ? 116.577 -61.997 102.778 1.00 35.25 397 ASP A O 1
ATOM 2595 N N . LYS A 1 401 ? 114.983 -60.598 102.001 1.00 34.46 398 LYS A N 1
ATOM 2596 C CA . LYS A 1 401 ? 115.790 -59.390 102.066 1.00 31.98 398 LYS A CA 1
ATOM 2597 C C . LYS A 1 401 ? 115.576 -58.602 103.347 1.00 35.72 398 LYS A C 1
ATOM 2598 O O . LYS A 1 401 ? 116.526 -58.015 103.867 1.00 38.54 398 LYS A O 1
ATOM 2604 N N . ILE A 1 402 ? 114.343 -58.542 103.849 1.00 43.98 399 ILE A N 1
ATOM 2605 C CA . ILE A 1 402 ? 114.025 -57.644 104.958 1.00 29.10 399 ILE A CA 1
ATOM 2606 C C . ILE A 1 402 ? 114.587 -58.175 106.270 1.00 29.59 399 ILE A C 1
ATOM 2607 O O . ILE A 1 402 ? 115.152 -57.420 107.061 1.00 33.32 399 ILE A O 1
ATOM 2612 N N . ILE A 1 403 ? 114.423 -59.466 106.551 1.00 31.83 400 ILE A N 1
ATOM 2613 C CA . ILE A 1 403 ? 114.903 -59.996 107.836 1.00 30.84 400 ILE A CA 1
ATOM 2614 C C . ILE A 1 403 ? 116.404 -59.808 107.996 1.00 31.69 400 ILE A C 1
ATOM 2615 O O . ILE A 1 403 ? 116.830 -59.265 109.026 1.00 40.06 400 ILE A O 1
ATOM 2620 N N . PRO A 1 404 ? 117.248 -60.237 107.061 1.00 38.07 401 PRO A N 1
ATOM 2621 C CA . PRO A 1 404 ? 118.677 -59.913 107.185 1.00 41.17 401 PRO A CA 1
ATOM 2622 C C . PRO A 1 404 ? 118.917 -58.434 107.418 1.00 33.73 401 PRO A C 1
ATOM 2623 O O . PRO A 1 404 ? 119.792 -58.055 108.200 1.00 35.74 401 PRO A O 1
ATOM 2627 N N . ALA A 1 405 ? 118.136 -57.586 106.768 1.00 32.62 402 ALA A N 1
ATOM 2628 C CA . ALA A 1 405 ? 118.309 -56.149 106.917 1.00 32.38 402 ALA A CA 1
ATOM 2629 C C . ALA A 1 405 ? 118.026 -55.692 108.345 1.00 37.15 402 ALA A C 1
ATOM 2630 O O . ALA A 1 405 ? 118.771 -54.872 108.897 1.00 34.39 402 ALA A O 1
ATOM 2632 N N . THR A 1 406 ? 116.956 -56.206 108.970 1.00 37.52 403 THR A N 1
ATOM 2633 C CA . THR A 1 406 ? 116.705 -55.859 110.372 1.00 32.63 403 THR A CA 1
ATOM 2634 C C . THR A 1 406 ? 117.822 -56.377 111.270 1.00 32.59 403 THR A C 1
ATOM 2635 O O . THR A 1 406 ? 118.150 -55.758 112.283 1.00 33.14 403 THR A O 1
ATOM 2639 N N . VAL A 1 407 ? 118.394 -57.534 110.932 1.00 33.39 404 VAL A N 1
ATOM 2640 C CA . VAL A 1 407 ? 119.485 -58.086 111.729 1.00 34.98 404 VAL A CA 1
ATOM 2641 C C . VAL A 1 407 ? 120.741 -57.243 111.558 1.00 42.17 404 VAL A C 1
ATOM 2642 O O . VAL A 1 407 ? 121.456 -56.966 112.529 1.00 42.95 404 VAL A O 1
ATOM 2646 N N . THR A 1 408 ? 121.041 -56.837 110.320 1.00 36.18 405 THR A N 1
ATOM 2647 C CA . THR A 1 408 ? 122.123 -55.882 110.101 1.00 37.37 405 THR A CA 1
ATOM 2648 C C . THR A 1 408 ? 121.893 -54.610 110.905 1.00 37.18 405 THR A C 1
ATOM 2649 O O . THR A 1 408 ? 122.825 -54.062 111.505 1.00 43.88 405 THR A O 1
ATOM 2653 N N . GLY A 1 409 ? 120.655 -54.125 110.930 1.00 41.34 406 GLY A N 1
ATOM 2654 C CA . GLY A 1 409 ? 120.372 -52.897 111.651 1.00 34.95 406 GLY A CA 1
ATOM 2655 C C . GLY A 1 409 ? 120.592 -53.028 113.142 1.00 35.87 406 GLY A C 1
ATOM 2656 O O . GLY A 1 409 ? 121.100 -52.107 113.779 1.00 36.73 406 GLY A O 1
ATOM 2657 N N . LEU A 1 410 ? 120.210 -54.174 113.720 1.00 35.84 407 LEU A N 1
ATOM 2658 C CA . LEU A 1 410 ? 120.434 -54.396 115.149 1.00 36.95 407 LEU A CA 1
ATOM 2659 C C . LEU A 1 410 ? 121.913 -54.389 115.504 1.00 39.10 407 LEU A C 1
ATOM 2660 O O . LEU A 1 410 ? 122.270 -54.124 116.657 1.00 43.06 407 LEU A O 1
ATOM 2665 N N . LYS A 1 411 ? 122.781 -54.718 114.549 1.00 44.52 408 LYS A N 1
ATOM 2666 C CA . LYS A 1 411 ? 124.223 -54.785 114.760 1.00 45.50 408 LYS A CA 1
ATOM 2667 C C . LYS A 1 411 ? 124.926 -53.470 114.451 1.00 46.62 408 LYS A C 1
ATOM 2668 O O . LYS A 1 411 ? 126.153 -53.395 114.579 1.00 44.99 408 LYS A O 1
ATOM 2674 N N . ASP A 1 412 ? 124.184 -52.458 114.009 1.00 44.59 409 ASP A N 1
ATOM 2675 C CA . ASP A 1 412 ? 124.766 -51.166 113.677 1.00 42.97 409 ASP A CA 1
ATOM 2676 C C . ASP A 1 412 ? 125.462 -50.592 114.900 1.00 47.33 409 ASP A C 1
ATOM 2677 O O . ASP A 1 412 ? 125.157 -50.959 116.036 1.00 47.37 409 ASP A O 1
ATOM 2682 N N . SER A 1 413 ? 126.455 -49.731 114.665 1.00 50.79 410 SER A N 1
ATOM 2683 C CA . SER A 1 413 ? 127.115 -49.084 115.796 1.00 50.79 410 SER A CA 1
ATOM 2684 C C . SER A 1 413 ? 126.289 -47.922 116.341 1.00 47.75 410 SER A C 1
ATOM 2685 O O . SER A 1 413 ? 126.356 -47.621 117.538 1.00 47.33 410 SER A O 1
ATOM 2688 N N . GLU A 1 414 ? 125.517 -47.268 115.481 1.00 44.32 411 GLU A N 1
ATOM 2689 C CA . GLU A 1 414 ? 124.699 -46.123 115.853 1.00 43.23 411 GLU A CA 1
ATOM 2690 C C . GLU A 1 414 ? 123.379 -46.533 116.491 1.00 41.54 411 GLU A C 1
ATOM 2691 O O . GLU A 1 414 ? 122.596 -47.264 115.886 1.00 46.70 411 GLU A O 1
ATOM 2697 N N . ALA A 1 415 ? 123.098 -46.003 117.689 1.00 44.09 412 ALA A N 1
ATOM 2698 C CA . ALA A 1 415 ? 121.854 -46.350 118.378 1.00 42.21 412 ALA A CA 1
ATOM 2699 C C . ALA A 1 415 ? 120.616 -45.955 117.582 1.00 40.50 412 ALA A C 1
ATOM 2700 O O . ALA A 1 415 ? 119.601 -46.653 117.634 1.00 46.18 412 ALA A O 1
ATOM 2702 N N . VAL A 1 416 ? 120.672 -44.852 116.843 1.00 42.38 413 VAL A N 1
ATOM 2703 C CA . VAL A 1 416 ? 119.517 -44.448 116.057 1.00 35.75 413 VAL A CA 1
ATOM 2704 C C . VAL A 1 416 ? 119.210 -45.484 115.005 1.00 37.37 413 VAL A C 1
ATOM 2705 O O . VAL A 1 416 ? 118.051 -45.655 114.611 1.00 34.72 413 VAL A O 1
ATOM 2709 N N . VAL A 1 417 ? 120.240 -46.135 114.471 1.00 45.40 414 VAL A N 1
ATOM 2710 C CA . VAL A 1 417 ? 119.990 -47.217 113.529 1.00 34.73 414 VAL A CA 1
ATOM 2711 C C . VAL A 1 417 ? 119.488 -48.447 114.266 1.00 34.59 414 VAL A C 1
ATOM 2712 O O . VAL A 1 417 ? 118.572 -49.128 113.801 1.00 34.27 414 VAL A O 1
ATOM 2716 N N . GLN A 1 418 ? 120.055 -48.748 115.433 1.00 36.07 415 GLN A N 1
ATOM 2717 C CA . GLN A 1 418 ? 119.544 -49.885 116.187 1.00 36.03 415 GLN A CA 1
ATOM 2718 C C . GLN A 1 418 ? 118.078 -49.693 116.559 1.00 38.97 415 GLN A C 1
ATOM 2719 O O . GLN A 1 418 ? 117.278 -50.628 116.449 1.00 33.72 415 GLN A O 1
ATOM 2725 N N . LEU A 1 419 ? 117.706 -48.489 117.007 1.00 37.70 416 LEU A N 1
ATOM 2726 C CA . LEU A 1 419 ? 116.300 -48.207 117.295 1.00 34.09 416 LEU A CA 1
ATOM 2727 C C . LEU A 1 419 ? 115.449 -48.329 116.041 1.00 31.82 416 LEU A C 1
ATOM 2728 O O . LEU A 1 419 ? 114.320 -48.834 116.088 1.00 32.58 416 LEU A O 1
ATOM 2733 N N . ALA A 1 420 ? 115.964 -47.851 114.915 1.00 31.05 417 ALA A N 1
ATOM 2734 C CA . ALA A 1 420 ? 115.223 -47.973 113.675 1.00 29.59 417 ALA A CA 1
ATOM 2735 C C . ALA A 1 420 ? 114.954 -49.441 113.342 1.00 33.66 417 ALA A C 1
ATOM 2736 O O . ALA A 1 420 ? 113.820 -49.820 113.036 1.00 28.31 417 ALA A O 1
ATOM 2738 N N . ALA A 1 421 ? 115.968 -50.297 113.475 1.00 31.81 418 ALA A N 1
ATOM 2739 C CA . ALA A 1 421 ? 115.749 -51.716 113.247 1.00 30.38 418 ALA A CA 1
ATOM 2740 C C . ALA A 1 421 ? 114.696 -52.275 114.198 1.00 30.08 418 ALA A C 1
ATOM 2741 O O . ALA A 1 421 ? 113.831 -53.044 113.774 1.00 29.32 418 ALA A O 1
ATOM 2743 N N . LEU A 1 422 ? 114.743 -51.890 115.482 1.00 30.85 419 LEU A N 1
ATOM 2744 C CA . LEU A 1 422 ? 113.759 -52.364 116.460 1.00 30.85 419 LEU A CA 1
ATOM 2745 C C . LEU A 1 422 ? 112.348 -51.906 116.120 1.00 29.55 419 LEU A C 1
ATOM 2746 O O . LEU A 1 422 ? 111.391 -52.671 116.242 1.00 29.23 419 LEU A O 1
ATOM 2751 N N . LYS A 1 423 ? 112.194 -50.661 115.701 1.00 28.93 420 LYS A N 1
ATOM 2752 C CA . LYS A 1 423 ? 110.874 -50.202 115.313 1.00 27.80 420 LYS A CA 1
ATOM 2753 C C . LYS A 1 423 ? 110.360 -50.998 114.137 1.00 26.94 420 LYS A C 1
ATOM 2754 O O . LYS A 1 423 ? 109.172 -51.307 114.073 1.00 29.62 420 LYS A O 1
ATOM 2760 N N . CYS A 1 424 ? 111.241 -51.329 113.192 1.00 26.95 421 CYS A N 1
ATOM 2761 C CA . CYS A 1 424 ? 110.822 -52.123 112.049 1.00 26.36 421 CYS A CA 1
ATOM 2762 C C . CYS A 1 424 ? 110.306 -53.489 112.501 1.00 31.61 421 CYS A C 1
ATOM 2763 O O . CYS A 1 424 ? 109.225 -53.926 112.084 1.00 26.15 421 CYS A O 1
ATOM 2766 N N . ILE A 1 425 ? 111.040 -54.150 113.402 1.00 27.64 422 ILE A N 1
ATOM 2767 C CA . ILE A 1 425 ? 110.643 -55.470 113.871 1.00 28.06 422 ILE A CA 1
ATOM 2768 C C . ILE A 1 425 ? 109.296 -55.402 114.585 1.00 37.18 422 ILE A C 1
ATOM 2769 O O . ILE A 1 425 ? 108.406 -56.224 114.339 1.00 31.47 422 ILE A O 1
ATOM 2774 N N . VAL A 1 426 ? 109.120 -54.418 115.474 1.00 28.09 423 VAL A N 1
ATOM 2775 C CA . VAL A 1 426 ? 107.845 -54.271 116.172 1.00 28.15 423 VAL A CA 1
ATOM 2776 C C . VAL A 1 426 ? 106.719 -54.185 115.157 1.00 27.20 423 VAL A C 1
ATOM 2777 O O . VAL A 1 426 ? 105.648 -54.777 115.324 1.00 27.37 423 VAL A O 1
ATOM 2781 N N . GLN A 1 427 ? 106.951 -53.451 114.081 1.00 26.36 424 GLN A N 1
ATOM 2782 C CA . GLN A 1 427 ? 105.921 -53.295 113.071 1.00 26.01 424 GLN A CA 1
ATOM 2783 C C . GLN A 1 427 ? 105.685 -54.599 112.309 1.00 27.15 424 GLN A C 1
ATOM 2784 O O . GLN A 1 427 ? 104.536 -54.967 112.036 1.00 25.61 424 GLN A O 1
ATOM 2790 N N . LEU A 1 428 ? 106.754 -55.316 111.962 1.00 25.88 425 LEU A N 1
ATOM 2791 C CA . LEU A 1 428 ? 106.577 -56.610 111.313 1.00 26.08 425 LEU A CA 1
ATOM 2792 C C . LEU A 1 428 ? 105.804 -57.576 112.208 1.00 26.72 425 LEU A C 1
ATOM 2793 O O . LEU A 1 428 ? 104.918 -58.279 111.725 1.00 26.80 425 LEU A O 1
ATOM 2798 N N . SER A 1 429 ? 106.111 -57.619 113.517 1.00 27.35 426 SER A N 1
ATOM 2799 C CA . SER A 1 429 ? 105.401 -58.537 114.418 1.00 28.16 426 SER A CA 1
ATOM 2800 C C . SER A 1 429 ? 103.917 -58.212 114.497 1.00 28.13 426 SER A C 1
ATOM 2801 O O . SER A 1 429 ? 103.073 -59.109 114.461 1.00 38.56 426 SER A O 1
ATOM 2804 N N . THR A 1 430 ? 103.586 -56.933 114.615 1.00 27.73 427 THR A N 1
ATOM 2805 C CA . THR A 1 430 ? 102.196 -56.509 114.718 1.00 27.85 427 THR A CA 1
ATOM 2806 C C . THR A 1 430 ? 101.376 -56.980 113.526 1.00 27.58 427 THR A C 1
ATOM 2807 O O . THR A 1 430 ? 100.210 -57.341 113.679 1.00 28.20 427 THR A O 1
ATOM 2811 N N . ASN A 1 431 ? 101.950 -56.932 112.322 1.00 26.83 428 ASN A N 1
ATOM 2812 C CA . ASN A 1 431 ? 101.222 -57.255 111.106 1.00 26.69 428 ASN A CA 1
ATOM 2813 C C . ASN A 1 431 ? 101.451 -58.672 110.580 1.00 27.33 428 ASN A C 1
ATOM 2814 O O . ASN A 1 431 ? 100.609 -59.178 109.836 1.00 30.13 428 ASN A O 1
ATOM 2819 N N . LEU A 1 432 ? 102.562 -59.317 110.912 1.00 27.25 429 LEU A N 1
ATOM 2820 C CA . LEU A 1 432 ? 102.913 -60.624 110.370 1.00 29.94 429 LEU A CA 1
ATOM 2821 C C . LEU A 1 432 ? 103.360 -61.548 111.518 1.00 37.60 429 LEU A C 1
ATOM 2822 O O . LEU A 1 432 ? 104.459 -62.093 111.534 1.00 47.03 429 LEU A O 1
ATOM 2827 N N . GLN A 1 433 ? 102.447 -61.804 112.444 1.00 37.96 430 GLN A N 1
ATOM 2828 C CA . GLN A 1 433 ? 102.772 -62.200 113.814 1.00 32.83 430 GLN A CA 1
ATOM 2829 C C . GLN A 1 433 ? 103.702 -63.408 113.924 1.00 26.87 430 GLN A C 1
ATOM 2830 O O . GLN A 1 433 ? 104.890 -63.271 114.221 1.00 27.47 430 GLN A O 1
ATOM 2836 N N . ASP A 1 434 ? 103.197 -64.590 113.623 1.00 26.33 431 ASP A N 1
ATOM 2837 C CA . ASP A 1 434 ? 104.020 -65.782 113.742 1.00 27.44 431 ASP A CA 1
ATOM 2838 C C . ASP A 1 434 ? 105.090 -65.862 112.651 1.00 30.02 431 ASP A C 1
ATOM 2839 O O . ASP A 1 434 ? 106.082 -66.576 112.821 1.00 26.78 431 ASP A O 1
ATOM 2844 N N . GLU A 1 435 ? 104.925 -65.127 111.547 1.00 29.39 432 GLU A N 1
ATOM 2845 C CA . GLU A 1 435 ? 105.924 -65.156 110.486 1.00 25.97 432 GLU A CA 1
ATOM 2846 C C . GLU A 1 435 ? 107.238 -64.538 110.940 1.00 26.85 432 GLU A C 1
ATOM 2847 O O . GLU A 1 435 ? 108.308 -64.972 110.504 1.00 36.17 432 GLU A O 1
ATOM 2853 N N . VAL A 1 436 ? 107.185 -63.503 111.786 1.00 27.36 433 VAL A N 1
ATOM 2854 C CA . VAL A 1 436 ? 108.406 -62.915 112.326 1.00 28.28 433 VAL A CA 1
ATOM 2855 C C . VAL A 1 436 ? 108.975 -63.800 113.415 1.00 28.83 433 VAL A C 1
ATOM 2856 O O . VAL A 1 436 ? 110.192 -63.974 113.523 1.00 29.48 433 VAL A O 1
ATOM 2860 N N . ALA A 1 437 ? 108.109 -64.361 114.255 1.00 28.67 434 ALA A N 1
ATOM 2861 C CA . ALA A 1 437 ? 108.599 -65.151 115.382 1.00 29.31 434 ALA A CA 1
ATOM 2862 C C . ALA A 1 437 ? 109.428 -66.360 114.941 1.00 33.93 434 ALA A C 1
ATOM 2863 O O . ALA A 1 437 ? 110.274 -66.816 115.717 1.00 38.11 434 ALA A O 1
ATOM 2865 N N . ARG A 1 438 ? 109.239 -66.861 113.705 1.00 28.64 435 ARG A N 1
ATOM 2866 C CA . ARG A 1 438 ? 110.052 -67.973 113.207 1.00 28.74 435 ARG A CA 1
ATOM 2867 C C . ARG A 1 438 ? 111.535 -67.656 113.243 1.00 29.63 435 ARG A C 1
ATOM 2868 O O . ARG A 1 438 ? 112.357 -68.567 113.394 1.00 34.53 435 ARG A O 1
ATOM 2876 N N . TYR A 1 439 ? 111.906 -66.387 113.118 1.00 29.93 436 TYR A N 1
ATOM 2877 C CA . TYR A 1 439 ? 113.307 -65.989 113.160 1.00 30.86 436 TYR A CA 1
ATOM 2878 C C . TYR A 1 439 ? 113.802 -65.721 114.569 1.00 31.81 436 TYR A C 1
ATOM 2879 O O . TYR A 1 439 ? 114.852 -65.100 114.735 1.00 32.66 436 TYR A O 1
ATOM 2888 N N . HIS A 1 440 ? 113.101 -66.229 115.588 1.00 31.78 437 HIS A N 1
ATOM 2889 C CA . HIS A 1 440 ? 113.454 -65.896 116.970 1.00 34.13 437 HIS A CA 1
ATOM 2890 C C . HIS A 1 440 ? 114.889 -66.283 117.306 1.00 33.77 437 HIS A C 1
ATOM 2891 O O . HIS A 1 440 ? 115.521 -65.661 118.160 1.00 37.81 437 HIS A O 1
ATOM 2898 N N . GLU A 1 441 ? 115.407 -67.328 116.683 1.00 35.22 438 GLU A N 1
ATOM 2899 C CA . GLU A 1 441 ? 116.739 -67.801 117.029 1.00 37.51 438 GLU A CA 1
ATOM 2900 C C . GLU A 1 441 ? 117.819 -66.761 116.741 1.00 35.53 438 GLU A C 1
ATOM 2901 O O . GLU A 1 441 ? 118.791 -66.661 117.487 1.00 39.26 438 GLU A O 1
ATOM 2907 N N . GLN A 1 442 ? 117.709 -66.021 115.633 1.00 41.44 439 GLN A N 1
ATOM 2908 C CA . GLN A 1 442 ? 118.632 -64.908 115.413 1.00 45.75 439 GLN A CA 1
ATOM 2909 C C . GLN A 1 442 ? 118.287 -63.685 116.260 1.00 46.67 439 GLN A C 1
ATOM 2910 O O . GLN A 1 442 ? 119.191 -63.004 116.749 1.00 45.24 439 GLN A O 1
ATOM 2916 N N . TYR A 1 443 ? 116.992 -63.350 116.376 1.00 49.33 440 TYR A N 1
ATOM 2917 C CA . TYR A 1 443 ? 116.583 -62.087 116.993 1.00 36.39 440 TYR A CA 1
ATOM 2918 C C . TYR A 1 443 ? 116.817 -62.085 118.505 1.00 36.27 440 TYR A C 1
ATOM 2919 O O . TYR A 1 443 ? 117.375 -61.123 119.054 1.00 37.13 440 TYR A O 1
ATOM 2928 N N . LEU A 1 444 ? 116.388 -63.150 119.199 1.00 36.15 441 LEU A N 1
ATOM 2929 C CA . LEU A 1 444 ? 116.375 -63.122 120.663 1.00 36.95 441 LEU A CA 1
ATOM 2930 C C . LEU A 1 444 ? 117.739 -62.837 121.257 1.00 40.66 441 LEU A C 1
ATOM 2931 O O . LEU A 1 444 ? 117.836 -61.971 122.145 1.00 42.93 441 LEU A O 1
ATOM 2936 N N . PRO A 1 445 ? 118.816 -63.494 120.830 1.00 40.97 442 PRO A N 1
ATOM 2937 C CA . PRO A 1 445 ? 120.136 -63.125 121.360 1.00 42.18 442 PRO A CA 1
ATOM 2938 C C . PRO A 1 445 ? 120.489 -61.670 121.098 1.00 42.34 442 PRO A C 1
ATOM 2939 O O . PRO A 1 445 ? 121.049 -60.999 121.972 1.00 41.54 442 PRO A O 1
ATOM 2943 N N . LEU A 1 446 ? 120.160 -61.157 119.910 1.00 46.60 443 LEU A N 1
ATOM 2944 C CA . LEU A 1 446 ? 120.485 -59.773 119.581 1.00 44.04 443 LEU A CA 1
ATOM 2945 C C . LEU A 1 446 ? 119.678 -58.791 120.425 1.00 40.07 443 LEU A C 1
ATOM 2946 O O . LEU A 1 446 ? 120.225 -57.813 120.945 1.00 41.58 443 LEU A O 1
ATOM 2951 N N . VAL A 1 447 ? 118.382 -59.053 120.590 1.00 44.99 444 VAL A N 1
ATOM 2952 C CA . VAL A 1 447 ? 117.505 -58.134 121.309 1.00 42.74 444 VAL A CA 1
ATOM 2953 C C . VAL A 1 447 ? 117.847 -58.087 122.795 1.00 41.05 444 VAL A C 1
ATOM 2954 O O . VAL A 1 447 ? 117.770 -57.022 123.423 1.00 40.77 444 VAL A O 1
ATOM 2958 N N . ILE A 1 448 ? 118.177 -59.238 123.397 1.00 41.70 445 ILE A N 1
ATOM 2959 C CA . ILE A 1 448 ? 118.569 -59.237 124.808 1.00 41.75 445 ILE A CA 1
ATOM 2960 C C . ILE A 1 448 ? 119.855 -58.453 124.999 1.00 42.90 445 ILE A C 1
ATOM 2961 O O . ILE A 1 448 ? 119.950 -57.587 125.874 1.00 43.73 445 ILE A O 1
ATOM 2966 N N . ASP A 1 449 ? 120.855 -58.716 124.158 1.00 49.12 446 ASP A N 1
ATOM 2967 C CA . ASP A 1 449 ? 122.122 -58.011 124.320 1.00 50.68 446 ASP A CA 1
ATOM 2968 C C . ASP A 1 449 ? 121.907 -56.511 124.272 1.00 46.85 446 ASP A C 1
ATOM 2969 O O . ASP A 1 449 ? 122.587 -55.756 124.978 1.00 52.26 446 ASP A O 1
ATOM 2974 N N . ILE A 1 450 ? 120.978 -56.055 123.425 1.00 45.74 447 ILE A N 1
ATOM 2975 C CA . ILE A 1 450 ? 120.684 -54.627 123.362 1.00 44.75 447 ILE A CA 1
ATOM 2976 C C . ILE A 1 450 ? 120.025 -54.158 124.654 1.00 44.01 447 ILE A C 1
ATOM 2977 O O . ILE A 1 450 ? 120.321 -53.068 125.153 1.00 44.91 447 ILE A O 1
ATOM 2982 N N . ILE A 1 451 ? 119.117 -54.967 125.213 1.00 48.64 448 ILE A N 1
ATOM 2983 C CA . ILE A 1 451 ? 118.495 -54.628 126.493 1.00 43.88 448 ILE A CA 1
ATOM 2984 C C . ILE A 1 451 ? 119.558 -54.519 127.573 1.00 45.38 448 ILE A C 1
ATOM 2985 O O . ILE A 1 451 ? 119.580 -53.563 128.359 1.00 46.23 448 ILE A O 1
ATOM 2990 N N . ASP A 1 452 ? 120.464 -55.493 127.616 1.00 45.80 449 ASP A N 1
ATOM 2991 C CA . ASP A 1 452 ? 121.493 -55.499 128.646 1.00 47.30 449 ASP A CA 1
ATOM 2992 C C . ASP A 1 452 ? 122.411 -54.295 128.532 1.00 48.29 449 ASP A C 1
ATOM 2993 O O . ASP A 1 452 ? 122.826 -53.730 129.546 1.00 49.49 449 ASP A O 1
ATOM 2998 N N . SER A 1 453 ? 122.745 -53.882 127.314 1.00 47.89 450 SER A N 1
ATOM 2999 C CA . SER A 1 453 ? 123.712 -52.806 127.142 1.00 50.26 450 SER A CA 1
ATOM 3000 C C . SER A 1 453 ? 123.086 -51.499 126.665 1.00 48.60 450 SER A C 1
ATOM 3001 O O . SER A 1 453 ? 123.803 -50.626 126.175 1.00 51.15 450 SER A O 1
ATOM 3004 N N . ALA A 1 454 ? 121.782 -51.318 126.842 1.00 51.44 451 ALA A N 1
ATOM 3005 C CA . ALA A 1 454 ? 121.138 -50.097 126.369 1.00 49.22 451 ALA A CA 1
ATOM 3006 C C . ALA A 1 454 ? 121.587 -48.914 127.211 1.00 48.79 451 ALA A C 1
ATOM 3007 O O . ALA A 1 454 ? 121.727 -49.020 128.430 1.00 49.61 451 ALA A O 1
ATOM 3009 N N . LYS A 1 455 ? 121.828 -47.782 126.550 1.00 49.10 452 LYS A N 1
ATOM 3010 C CA . LYS A 1 455 ? 122.182 -46.553 127.243 1.00 52.91 452 LYS A CA 1
ATOM 3011 C C . LYS A 1 455 ? 121.119 -45.480 127.118 1.00 54.01 452 LYS A C 1
ATOM 3012 O O . LYS A 1 455 ? 121.320 -44.372 127.621 1.00 58.11 452 LYS A O 1
ATOM 3018 N N . HIS A 1 456 ? 120.008 -45.767 126.448 1.00 56.30 453 HIS A N 1
ATOM 3019 C CA . HIS A 1 456 ? 118.923 -44.816 126.268 1.00 50.50 453 HIS A CA 1
ATOM 3020 C C . HIS A 1 456 ? 117.601 -45.492 126.588 1.00 47.23 453 HIS A C 1
ATOM 3021 O O . HIS A 1 456 ? 117.418 -46.686 126.338 1.00 50.61 453 HIS A O 1
ATOM 3028 N N . VAL A 1 457 ? 116.676 -44.713 127.139 1.00 47.40 454 VAL A N 1
ATOM 3029 C CA . VAL A 1 457 ? 115.413 -45.269 127.601 1.00 46.60 454 VAL A CA 1
ATOM 3030 C C . VAL A 1 457 ? 114.545 -45.743 126.426 1.00 52.66 454 VAL A C 1
ATOM 3031 O O . VAL A 1 457 ? 113.801 -46.722 126.541 1.00 44.25 454 VAL A O 1
ATOM 3035 N N . VAL A 1 458 ? 114.606 -45.042 125.293 1.00 57.43 455 VAL A N 1
ATOM 3036 C CA . VAL A 1 458 ? 113.758 -45.378 124.158 1.00 43.57 455 VAL A CA 1
ATOM 3037 C C . VAL A 1 458 ? 114.239 -46.647 123.482 1.00 42.77 455 VAL A C 1
ATOM 3038 O O . VAL A 1 458 ? 113.434 -47.406 122.938 1.00 41.62 455 VAL A O 1
ATOM 3042 N N . ILE A 1 459 ? 115.548 -46.897 123.491 1.00 43.43 456 ILE A N 1
ATOM 3043 C CA . ILE A 1 459 ? 116.067 -48.167 122.998 1.00 42.83 456 ILE A CA 1
ATOM 3044 C C . ILE A 1 459 ? 115.595 -49.297 123.891 1.00 42.47 456 ILE A C 1
ATOM 3045 O O . ILE A 1 459 ? 115.171 -50.353 123.414 1.00 41.46 456 ILE A O 1
ATOM 3050 N N . TYR A 1 460 ? 115.686 -49.093 125.203 1.00 43.38 457 TYR A N 1
ATOM 3051 C CA . TYR A 1 460 ? 115.236 -50.094 126.151 1.00 43.22 457 TYR A CA 1
ATOM 3052 C C . TYR A 1 460 ? 113.751 -50.405 125.984 1.00 45.48 457 TYR A C 1
ATOM 3053 O O . TYR A 1 460 ? 113.343 -51.569 126.044 1.00 41.45 457 TYR A O 1
ATOM 3062 N N . LYS A 1 461 ? 112.922 -49.386 125.774 1.00 41.99 458 LYS A N 1
ATOM 3063 C CA . LYS A 1 461 ? 111.509 -49.659 125.588 1.00 41.02 458 LYS A CA 1
ATOM 3064 C C . LYS A 1 461 ? 111.291 -50.496 124.337 1.00 39.77 458 LYS A C 1
ATOM 3065 O O . LYS A 1 461 ? 110.662 -51.561 124.382 1.00 39.03 458 LYS A O 1
ATOM 3071 N N . TYR A 1 462 ? 111.808 -50.029 123.205 1.00 39.59 459 TYR A N 1
ATOM 3072 C CA . TYR A 1 462 ? 111.560 -50.724 121.950 1.00 38.45 459 TYR A CA 1
ATOM 3073 C C . TYR A 1 462 ? 112.241 -52.081 121.890 1.00 38.19 459 TYR A C 1
ATOM 3074 O O . TYR A 1 462 ? 111.785 -52.951 121.151 1.00 37.19 459 TYR A O 1
ATOM 3083 N N . ALA A 1 463 ? 113.352 -52.272 122.605 1.00 39.12 460 ALA A N 1
ATOM 3084 C CA . ALA A 1 463 ? 113.916 -53.609 122.701 1.00 38.97 460 ALA A CA 1
ATOM 3085 C C . ALA A 1 463 ? 112.960 -54.529 123.439 1.00 38.52 460 ALA A C 1
ATOM 3086 O O . ALA A 1 463 ? 112.676 -55.641 122.988 1.00 37.73 460 ALA A O 1
ATOM 3088 N N . THR A 1 464 ? 112.437 -54.075 124.575 1.00 39.09 461 THR A N 1
ATOM 3089 C CA . THR A 1 464 ? 111.476 -54.881 125.311 1.00 38.78 461 THR A CA 1
ATOM 3090 C C . THR A 1 464 ? 110.238 -55.157 124.476 1.00 37.55 461 THR A C 1
ATOM 3091 O O . THR A 1 464 ? 109.709 -56.271 124.471 1.00 36.94 461 THR A O 1
ATOM 3095 N N . LEU A 1 465 ? 109.759 -54.155 123.768 1.00 37.22 462 LEU A N 1
ATOM 3096 C CA . LEU A 1 465 ? 108.549 -54.332 122.988 1.00 36.14 462 LEU A CA 1
ATOM 3097 C C . LEU A 1 465 ? 108.799 -55.243 121.788 1.00 35.22 462 LEU A C 1
ATOM 3098 O O . LEU A 1 465 ? 107.914 -56.003 121.389 1.00 34.35 462 LEU A O 1
ATOM 3103 N N . ALA A 1 466 ? 109.992 -55.192 121.202 1.00 35.46 463 ALA A N 1
ATOM 3104 C CA . ALA A 1 466 ? 110.327 -56.152 120.158 1.00 34.73 463 ALA A CA 1
ATOM 3105 C C . ALA A 1 466 ? 110.375 -57.567 120.722 1.00 37.51 463 ALA A C 1
ATOM 3106 O O . ALA A 1 466 ? 109.818 -58.510 120.135 1.00 33.75 463 ALA A O 1
ATOM 3108 N N . LEU A 1 467 ? 111.010 -57.727 121.881 1.00 35.56 464 LEU A N 1
ATOM 3109 C CA . LEU A 1 467 ? 111.042 -59.025 122.528 1.00 35.63 464 LEU A CA 1
ATOM 3110 C C . LEU A 1 467 ? 109.624 -59.520 122.770 1.00 34.96 464 LEU A C 1
ATOM 3111 O O . LEU A 1 467 ? 109.276 -60.656 122.419 1.00 34.32 464 LEU A O 1
ATOM 3116 N N . ASP A 1 468 ? 108.769 -58.634 123.284 1.00 35.10 465 ASP A N 1
ATOM 3117 C CA . ASP A 1 468 ? 107.362 -58.942 123.530 1.00 34.59 465 ASP A CA 1
ATOM 3118 C C . ASP A 1 468 ? 106.690 -59.506 122.277 1.00 33.38 465 ASP A C 1
ATOM 3119 O O . ASP A 1 468 ? 106.078 -60.583 122.318 1.00 32.93 465 ASP A O 1
ATOM 3127 N N . GLY A 1 469 ? 106.838 -58.815 121.143 1.00 32.92 466 GLY A N 1
ATOM 3128 C CA . GLY A 1 469 ? 106.135 -59.225 119.938 1.00 31.84 466 GLY A CA 1
ATOM 3129 C C . GLY A 1 469 ? 106.617 -60.557 119.394 1.00 31.39 466 GLY A C 1
ATOM 3130 O O . GLY A 1 469 ? 105.833 -61.334 118.845 1.00 30.60 466 GLY A O 1
ATOM 3131 N N . LEU A 1 470 ? 107.917 -60.827 119.527 1.00 36.73 467 LEU A N 1
ATOM 3132 C CA . LEU A 1 470 ? 108.472 -62.125 119.170 1.00 31.73 467 LEU A CA 1
ATOM 3133 C C . LEU A 1 470 ? 107.942 -63.214 120.081 1.00 31.83 467 LEU A C 1
ATOM 3134 O O . LEU A 1 470 ? 107.399 -64.221 119.618 1.00 42.29 467 LEU A O 1
ATOM 3139 N N . LEU A 1 471 ? 108.091 -63.029 121.389 1.00 44.21 468 LEU A N 1
ATOM 3140 C CA . LEU A 1 471 ? 107.731 -64.091 122.317 1.00 36.72 468 LEU A CA 1
ATOM 3141 C C . LEU A 1 471 ? 106.277 -64.490 122.151 1.00 32.25 468 LEU A C 1
ATOM 3142 O O . LEU A 1 471 ? 105.936 -65.671 122.253 1.00 37.11 468 LEU A O 1
ATOM 3147 N N . GLU A 1 472 ? 105.407 -63.519 121.868 1.00 32.66 469 GLU A N 1
ATOM 3148 C CA . GLU A 1 472 ? 103.979 -63.795 121.861 1.00 31.33 469 GLU A CA 1
ATOM 3149 C C . GLU A 1 472 ? 103.610 -64.835 120.817 1.00 31.47 469 GLU A C 1
ATOM 3150 O O . GLU A 1 472 ? 102.681 -65.620 121.034 1.00 30.63 469 GLU A O 1
ATOM 3161 N N . PHE A 1 473 ? 104.321 -64.876 119.692 1.00 29.93 470 PHE A N 1
ATOM 3162 C CA . PHE A 1 473 ? 103.963 -65.781 118.613 1.00 29.05 470 PHE A CA 1
ATOM 3163 C C . PHE A 1 473 ? 105.012 -66.875 118.383 1.00 29.18 470 PHE A C 1
ATOM 3164 O O . PHE A 1 473 ? 104.994 -67.536 117.342 1.00 40.95 470 PHE A O 1
ATOM 3172 N N . ILE A 1 474 ? 105.917 -67.101 119.333 1.00 30.08 471 ILE A N 1
ATOM 3173 C CA . ILE A 1 474 ? 106.860 -68.202 119.182 1.00 30.55 471 ILE A CA 1
ATOM 3174 C C . ILE A 1 474 ? 106.090 -69.516 119.179 1.00 36.83 471 ILE A C 1
ATOM 3175 O O . ILE A 1 474 ? 105.061 -69.658 119.852 1.00 39.61 471 ILE A O 1
ATOM 3180 N N . ALA A 1 475 ? 106.562 -70.469 118.374 1.00 44.00 472 ALA A N 1
ATOM 3181 C CA . ALA A 1 475 ? 105.948 -71.794 118.343 1.00 49.36 472 ALA A CA 1
ATOM 3182 C C . ALA A 1 475 ? 105.954 -72.406 119.731 1.00 52.41 472 ALA A C 1
ATOM 3183 O O . ALA A 1 475 ? 106.907 -72.243 120.501 1.00 45.37 472 ALA A O 1
ATOM 3185 N N . HIS A 1 476 ? 104.873 -73.111 120.056 1.00 68.16 473 HIS A N 1
ATOM 3186 C CA . HIS A 1 476 ? 104.718 -73.579 121.425 1.00 75.08 473 HIS A CA 1
ATOM 3187 C C . HIS A 1 476 ? 105.895 -74.445 121.845 1.00 67.79 473 HIS A C 1
ATOM 3188 O O . HIS A 1 476 ? 106.403 -74.307 122.962 1.00 68.09 473 HIS A O 1
ATOM 3195 N N . ASN A 1 477 ? 106.337 -75.350 120.967 1.00 60.92 474 ASN A N 1
ATOM 3196 C CA . ASN A 1 477 ? 107.491 -76.183 121.290 1.00 59.84 474 ASN A CA 1
ATOM 3197 C C . ASN A 1 477 ? 108.711 -75.340 121.622 1.00 57.06 474 ASN A C 1
ATOM 3198 O O . ASN A 1 477 ? 109.391 -75.586 122.624 1.00 62.78 474 ASN A O 1
ATOM 3203 N N . ASP A 1 478 ? 108.998 -74.332 120.795 1.00 47.79 475 ASP A N 1
ATOM 3204 C CA . ASP A 1 478 ? 110.223 -73.545 120.947 1.00 46.43 475 ASP A CA 1
ATOM 3205 C C . ASP A 1 478 ? 110.215 -72.682 122.208 1.00 40.97 475 ASP A C 1
ATOM 3206 O O . ASP A 1 478 ? 111.274 -72.417 122.790 1.00 39.62 475 ASP A O 1
ATOM 3211 N N . ILE A 1 479 ? 109.055 -72.160 122.602 1.00 33.65 476 ILE A N 1
ATOM 3212 C CA . ILE A 1 479 ? 109.051 -71.265 123.757 1.00 36.03 476 ILE A CA 1
ATOM 3213 C C . ILE A 1 479 ? 109.535 -72.002 124.979 1.00 35.62 476 ILE A C 1
ATOM 3214 O O . ILE A 1 479 ? 110.096 -71.396 125.898 1.00 44.01 476 ILE A O 1
ATOM 3219 N N . ILE A 1 480 ? 109.323 -73.316 125.025 1.00 35.70 477 ILE A N 1
ATOM 3220 C CA . ILE A 1 480 ? 109.639 -74.065 126.235 1.00 37.20 477 ILE A CA 1
ATOM 3221 C C . ILE A 1 480 ? 111.142 -74.098 126.478 1.00 37.99 477 ILE A C 1
ATOM 3222 O O . ILE A 1 480 ? 111.584 -74.010 127.624 1.00 39.42 477 ILE A O 1
ATOM 3227 N N . LYS A 1 481 ? 111.954 -74.201 125.417 1.00 42.21 478 LYS A N 1
ATOM 3228 C CA . LYS A 1 481 ? 113.404 -74.066 125.591 1.00 45.12 478 LYS A CA 1
ATOM 3229 C C . LYS A 1 481 ? 113.796 -72.713 126.170 1.00 45.56 478 LYS A C 1
ATOM 3230 O O . LYS A 1 481 ? 114.833 -72.596 126.830 1.00 50.06 478 LYS A O 1
ATOM 3236 N N . TYR A 1 482 ? 113.012 -71.674 125.912 1.00 39.19 479 TYR A N 1
ATOM 3237 C CA . TYR A 1 482 ? 113.353 -70.350 126.397 1.00 41.71 479 TYR A CA 1
ATOM 3238 C C . TYR A 1 482 ? 112.651 -69.970 127.691 1.00 40.37 479 TYR A C 1
ATOM 3239 O O . TYR A 1 482 ? 113.098 -69.040 128.370 1.00 42.04 479 TYR A O 1
ATOM 3248 N N . LEU A 1 483 ? 111.581 -70.677 128.057 1.00 42.48 480 LEU A N 1
ATOM 3249 C CA . LEU A 1 483 ? 110.618 -70.134 129.012 1.00 39.86 480 LEU A CA 1
ATOM 3250 C C . LEU A 1 483 ? 111.268 -69.810 130.343 1.00 40.69 480 LEU A C 1
ATOM 3251 O O . LEU A 1 483 ? 110.970 -68.772 130.951 1.00 43.45 480 LEU A O 1
ATOM 3256 N N . ASP A 1 484 ? 112.138 -70.680 130.823 1.00 45.12 481 ASP A N 1
ATOM 3257 C CA . ASP A 1 484 ? 112.671 -70.453 132.165 1.00 43.13 481 ASP A CA 1
ATOM 3258 C C . ASP A 1 484 ? 113.726 -69.349 132.229 1.00 43.66 481 ASP A C 1
ATOM 3259 O O . ASP A 1 484 ? 113.669 -68.473 133.107 1.00 44.36 481 ASP A O 1
ATOM 3264 N N . PRO A 1 485 ? 114.732 -69.370 131.361 1.00 43.60 482 PRO A N 1
ATOM 3265 C CA . PRO A 1 485 ? 115.648 -68.226 131.316 1.00 47.08 482 PRO A CA 1
ATOM 3266 C C . PRO A 1 485 ? 114.947 -66.919 130.958 1.00 43.12 482 PRO A C 1
ATOM 3267 O O . PRO A 1 485 ? 115.315 -65.867 131.483 1.00 43.78 482 PRO A O 1
ATOM 3271 N N . LEU A 1 486 ? 113.927 -66.950 130.103 1.00 41.79 483 LEU A N 1
ATOM 3272 C CA . LEU A 1 486 ? 113.220 -65.709 129.803 1.00 41.14 483 LEU A CA 1
ATOM 3273 C C . LEU A 1 486 ? 112.518 -65.172 131.039 1.00 41.82 483 LEU A C 1
ATOM 3274 O O . LEU A 1 486 ? 112.618 -63.981 131.367 1.00 42.20 483 LEU A O 1
ATOM 3287 N N . ASN A 1 488 ? 113.069 -65.576 134.127 1.00 45.49 485 ASN A N 1
ATOM 3288 C CA . ASN A 1 488 ? 113.952 -65.050 135.155 1.00 46.32 485 ASN A CA 1
ATOM 3289 C C . ASN A 1 488 ? 114.500 -63.694 134.767 1.00 46.29 485 ASN A C 1
ATOM 3290 O O . ASN A 1 488 ? 114.738 -62.854 135.632 1.00 47.27 485 ASN A O 1
ATOM 3295 N N . LYS A 1 489 ? 114.746 -63.481 133.478 1.00 45.26 486 LYS A N 1
ATOM 3296 C CA . LYS A 1 489 ? 115.267 -62.202 133.003 1.00 45.23 486 LYS A CA 1
ATOM 3297 C C . LYS A 1 489 ? 114.217 -61.095 133.072 1.00 44.79 486 LYS A C 1
ATOM 3298 O O . LYS A 1 489 ? 114.530 -59.963 133.440 1.00 45.43 486 LYS A O 1
ATOM 3304 N N . LEU A 1 490 ? 112.974 -61.391 132.689 1.00 43.75 487 LEU A N 1
ATOM 3305 C CA . LEU A 1 490 ? 111.947 -60.356 132.675 1.00 43.34 487 LEU A CA 1
ATOM 3306 C C . LEU A 1 490 ? 111.625 -59.871 134.079 1.00 44.49 487 LEU A C 1
ATOM 3307 O O . LEU A 1 490 ? 111.407 -58.669 134.292 1.00 44.77 487 LEU A O 1
ATOM 3312 N N . PHE A 1 491 ? 111.561 -60.783 135.045 1.00 45.23 488 PHE A N 1
ATOM 3313 C CA . PHE A 1 491 ? 111.317 -60.342 136.411 1.00 46.46 488 PHE A CA 1
ATOM 3314 C C . PHE A 1 491 ? 112.527 -59.643 137.003 1.00 47.70 488 PHE A C 1
ATOM 3315 O O . PHE A 1 491 ? 112.366 -58.699 137.780 1.00 48.51 488 PHE A O 1
ATOM 3323 N N . GLN A 1 492 ? 113.741 -60.038 136.632 1.00 47.91 489 GLN A N 1
ATOM 3324 C CA . GLN A 1 492 ? 114.866 -59.222 137.061 1.00 49.04 489 GLN A CA 1
ATOM 3325 C C . GLN A 1 492 ? 114.757 -57.818 136.484 1.00 52.10 489 GLN A C 1
ATOM 3326 O O . GLN A 1 492 ? 114.958 -56.826 137.197 1.00 49.61 489 GLN A O 1
ATOM 3340 N N . LEU A 1 494 ? 112.040 -56.280 135.581 1.00 46.71 491 LEU A N 1
ATOM 3341 C CA . LEU A 1 494 ? 110.910 -55.643 136.233 1.00 46.94 491 LEU A CA 1
ATOM 3342 C C . LEU A 1 494 ? 111.319 -55.022 137.556 1.00 48.52 491 LEU A C 1
ATOM 3343 O O . LEU A 1 494 ? 110.819 -53.955 137.933 1.00 48.93 491 LEU A O 1
ATOM 3348 N N . GLU A 1 495 ? 112.196 -55.701 138.298 1.00 49.48 492 GLU A N 1
ATOM 3349 C CA . GLU A 1 495 ? 112.696 -55.159 139.553 1.00 51.08 492 GLU A CA 1
ATOM 3350 C C . GLU A 1 495 ? 113.583 -53.951 139.310 1.00 51.56 492 GLU A C 1
ATOM 3351 O O . GLU A 1 495 ? 113.414 -52.897 139.930 1.00 52.36 492 GLU A O 1
ATOM 3357 N N . THR A 1 496 ? 114.555 -54.106 138.417 1.00 52.08 493 THR A N 1
ATOM 3358 C CA . THR A 1 496 ? 115.550 -53.070 138.193 1.00 51.76 493 THR A CA 1
ATOM 3359 C C . THR A 1 496 ? 114.905 -51.773 137.729 1.00 53.69 493 THR A C 1
ATOM 3360 O O . THR A 1 496 ? 115.199 -50.696 138.255 1.00 64.54 493 THR A O 1
ATOM 3364 N N . GLN A 1 497 ? 114.023 -51.851 136.740 1.00 54.54 494 GLN A N 1
ATOM 3365 C CA . GLN A 1 497 ? 113.441 -50.653 136.163 1.00 49.55 494 GLN A CA 1
ATOM 3366 C C . GLN A 1 497 ? 112.305 -50.130 137.027 1.00 49.96 494 GLN A C 1
ATOM 3367 O O . GLN A 1 497 ? 111.490 -50.899 137.543 1.00 49.79 494 GLN A O 1
ATOM 3373 N N . GLN A 1 498 ? 112.265 -48.804 137.190 1.00 56.11 495 GLN A N 1
ATOM 3374 C CA . GLN A 1 498 ? 111.217 -48.143 137.951 1.00 52.45 495 GLN A CA 1
ATOM 3375 C C . GLN A 1 498 ? 110.369 -47.221 137.103 1.00 50.37 495 GLN A C 1
ATOM 3376 O O . GLN A 1 498 ? 109.304 -46.805 137.564 1.00 53.19 495 GLN A O 1
ATOM 3382 N N . SER A 1 499 ? 110.816 -46.866 135.907 1.00 49.66 496 SER A N 1
ATOM 3383 C CA . SER A 1 499 ? 109.956 -46.123 134.999 1.00 50.83 496 SER A CA 1
ATOM 3384 C C . SER A 1 499 ? 108.675 -46.917 134.765 1.00 51.25 496 SER A C 1
ATOM 3385 O O . SER A 1 499 ? 108.743 -48.123 134.516 1.00 50.84 496 SER A O 1
ATOM 3388 N N . PRO A 1 500 ? 107.500 -46.302 134.876 1.00 52.29 497 PRO A N 1
ATOM 3389 C CA . PRO A 1 500 ? 106.270 -47.032 134.536 1.00 46.77 497 PRO A CA 1
ATOM 3390 C C . PRO A 1 500 ? 106.105 -47.306 133.049 1.00 45.35 497 PRO A C 1
ATOM 3391 O O . PRO A 1 500 ? 105.405 -48.255 132.684 1.00 44.41 497 PRO A O 1
ATOM 3395 N N . LYS A 1 501 ? 106.693 -46.494 132.174 1.00 45.23 498 LYS A N 1
ATOM 3396 C CA . LYS A 1 501 ? 106.689 -46.826 130.756 1.00 43.96 498 LYS A CA 1
ATOM 3397 C C . LYS A 1 501 ? 107.452 -48.119 130.506 1.00 43.40 498 LYS A C 1
ATOM 3398 O O . LYS A 1 501 ? 107.037 -48.951 129.688 1.00 47.26 498 LYS A O 1
ATOM 3404 N N . LEU A 1 502 ? 108.597 -48.285 131.169 1.00 44.25 499 LEU A N 1
ATOM 3405 C CA . LEU A 1 502 ? 109.384 -49.495 130.998 1.00 43.89 499 LEU A CA 1
ATOM 3406 C C . LEU A 1 502 ? 108.745 -50.678 131.717 1.00 43.71 499 LEU A C 1
ATOM 3407 O O . LEU A 1 502 ? 108.712 -51.790 131.177 1.00 54.96 499 LEU A O 1
ATOM 3412 N N . ARG A 1 503 ? 108.207 -50.471 132.915 1.00 44.56 500 ARG A N 1
ATOM 3413 C CA . ARG A 1 503 ? 107.548 -51.586 133.588 1.00 44.47 500 ARG A CA 1
ATOM 3414 C C . ARG A 1 503 ? 106.352 -52.089 132.788 1.00 43.21 500 ARG A C 1
ATOM 3415 O O . ARG A 1 503 ? 106.097 -53.294 132.730 1.00 42.67 500 ARG A O 1
ATOM 3423 N N . ALA A 1 504 ? 105.605 -51.182 132.171 1.00 42.81 501 ALA A N 1
ATOM 3424 C CA . ALA A 1 504 ? 104.459 -51.600 131.388 1.00 41.68 501 ALA A CA 1
ATOM 3425 C C . ALA A 1 504 ? 104.883 -52.527 130.254 1.00 40.54 501 ALA A C 1
ATOM 3426 O O . ALA A 1 504 ? 104.234 -53.542 129.999 1.00 39.80 501 ALA A O 1
ATOM 3428 N N . ALA A 1 505 ? 105.979 -52.199 129.573 1.00 40.47 502 ALA A N 1
ATOM 3429 C CA . ALA A 1 505 ? 106.447 -53.031 128.475 1.00 39.49 502 ALA A CA 1
ATOM 3430 C C . ALA A 1 505 ? 106.950 -54.385 128.961 1.00 39.56 502 ALA A C 1
ATOM 3431 O O . ALA A 1 505 ? 106.888 -55.360 128.211 1.00 38.67 502 ALA A O 1
ATOM 3433 N N . ILE A 1 506 ? 107.496 -54.453 130.174 1.00 40.68 503 ILE A N 1
ATOM 3434 C CA . ILE A 1 506 ? 107.968 -55.720 130.718 1.00 40.92 503 ILE A CA 1
ATOM 3435 C C . ILE A 1 506 ? 106.801 -56.598 131.113 1.00 40.58 503 ILE A C 1
ATOM 3436 O O . ILE A 1 506 ? 106.826 -57.811 130.906 1.00 40.13 503 ILE A O 1
ATOM 3441 N N . VAL A 1 507 ? 105.769 -56.007 131.708 1.00 40.89 504 VAL A N 1
ATOM 3442 C CA . VAL A 1 507 ? 104.598 -56.784 132.096 1.00 40.68 504 VAL A CA 1
ATOM 3443 C C . VAL A 1 507 ? 103.956 -57.412 130.866 1.00 42.07 504 VAL A C 1
ATOM 3444 O O . VAL A 1 507 ? 103.516 -58.569 130.897 1.00 38.95 504 VAL A O 1
ATOM 3448 N N . SER A 1 508 ? 103.899 -56.660 129.762 1.00 38.57 505 SER A N 1
ATOM 3449 C CA . SER A 1 508 ? 103.354 -57.198 128.520 1.00 37.29 505 SER A CA 1
ATOM 3450 C C . SER A 1 508 ? 104.186 -58.365 128.004 1.00 36.83 505 SER A C 1
ATOM 3451 O O . SER A 1 508 ? 103.638 -59.355 127.524 1.00 36.08 505 SER A O 1
ATOM 3458 N N . ALA A 1 509 ? 105.511 -58.245 128.051 1.00 37.30 506 ALA A N 1
ATOM 3459 C CA . ALA A 1 509 ? 106.358 -59.348 127.638 1.00 37.02 506 ALA A CA 1
ATOM 3460 C C . ALA A 1 509 ? 106.107 -60.581 128.496 1.00 37.37 506 ALA A C 1
ATOM 3461 O O . ALA A 1 509 ? 106.083 -61.702 127.986 1.00 36.78 506 ALA A O 1
ATOM 3463 N N . ILE A 1 510 ? 105.901 -60.399 129.798 1.00 38.38 507 ILE A N 1
ATOM 3464 C CA . ILE A 1 510 ? 105.622 -61.539 130.666 1.00 38.85 507 ILE A CA 1
ATOM 3465 C C . ILE A 1 510 ? 104.310 -62.205 130.267 1.00 38.02 507 ILE A C 1
ATOM 3466 O O . ILE A 1 510 ? 104.229 -63.428 130.165 1.00 38.90 507 ILE A O 1
ATOM 3471 N N . GLY A 1 511 ? 103.253 -61.428 130.089 1.00 37.68 508 GLY A N 1
ATOM 3472 C CA . GLY A 1 511 ? 101.987 -62.016 129.684 1.00 36.95 508 GLY A CA 1
ATOM 3473 C C . GLY A 1 511 ? 102.079 -62.758 128.364 1.00 48.31 508 GLY A C 1
ATOM 3474 O O . GLY A 1 511 ? 101.437 -63.794 128.170 1.00 35.34 508 GLY A O 1
ATOM 3477 N N . SER A 1 512 ? 102.863 -62.224 127.432 1.00 35.28 509 SER A N 1
ATOM 3478 C CA . SER A 1 512 ? 103.083 -62.884 126.162 1.00 34.25 509 SER A CA 1
ATOM 3479 C C . SER A 1 512 ? 103.794 -64.216 126.326 1.00 34.43 509 SER A C 1
ATOM 3480 O O . SER A 1 512 ? 103.577 -65.126 125.520 1.00 33.66 509 SER A O 1
ATOM 3488 N N . CYS A 1 513 ? 104.673 -64.342 127.322 1.00 35.47 510 CYS A N 1
ATOM 3489 C CA . CYS A 1 513 ? 105.222 -65.652 127.640 1.00 35.81 510 CYS A CA 1
ATOM 3490 C C . CYS A 1 513 ? 104.118 -66.619 128.031 1.00 35.74 510 CYS A C 1
ATOM 3491 O O . CYS A 1 513 ? 104.055 -67.743 127.527 1.00 35.28 510 CYS A O 1
ATOM 3494 N N . ALA A 1 514 ? 103.234 -66.196 128.934 1.00 36.26 511 ALA A N 1
ATOM 3495 C CA . ALA A 1 514 ? 102.128 -67.058 129.324 1.00 38.05 511 ALA A CA 1
ATOM 3496 C C . ALA A 1 514 ? 101.303 -67.487 128.113 1.00 35.05 511 ALA A C 1
ATOM 3497 O O . ALA A 1 514 ? 100.913 -68.652 127.996 1.00 36.78 511 ALA A O 1
ATOM 3499 N N . PHE A 1 515 ? 101.011 -66.548 127.220 1.00 34.26 512 PHE A N 1
ATOM 3500 C CA . PHE A 1 515 ? 100.184 -66.818 126.050 1.00 33.13 512 PHE A CA 1
ATOM 3501 C C . PHE A 1 515 ? 100.815 -67.886 125.174 1.00 32.53 512 PHE A C 1
ATOM 3502 O O . PHE A 1 515 ? 100.145 -68.824 124.737 1.00 32.04 512 PHE A O 1
ATOM 3518 N N . ALA A 1 516 ? 102.110 -67.759 124.916 1.00 32.65 513 ALA A N 1
ATOM 3519 C CA . ALA A 1 516 ? 102.789 -68.734 124.090 1.00 32.19 513 ALA A CA 1
ATOM 3520 C C . ALA A 1 516 ? 102.904 -70.071 124.811 1.00 39.60 513 ALA A C 1
ATOM 3521 O O . ALA A 1 516 ? 102.703 -71.121 124.202 1.00 32.31 513 ALA A O 1
ATOM 3523 N N . ALA A 1 517 ? 103.187 -70.060 126.116 1.00 33.92 514 ALA A N 1
ATOM 3524 C CA . ALA A 1 517 ? 103.466 -71.314 126.811 1.00 34.65 514 ALA A CA 1
ATOM 3525 C C . ALA A 1 517 ? 102.211 -72.117 127.142 1.00 39.90 514 ALA A C 1
ATOM 3526 O O . ALA A 1 517 ? 102.303 -73.337 127.307 1.00 34.96 514 ALA A O 1
ATOM 3528 N N . GLY A 1 518 ? 101.052 -71.478 127.251 1.00 50.35 515 GLY A N 1
ATOM 3529 C CA . GLY A 1 518 ? 99.864 -72.214 127.655 1.00 34.57 515 GLY A CA 1
ATOM 3530 C C . GLY A 1 518 ? 100.069 -72.864 129.014 1.00 35.91 515 GLY A C 1
ATOM 3531 O O . GLY A 1 518 ? 100.414 -72.208 130.007 1.00 36.81 515 GLY A O 1
ATOM 3532 N N . SER A 1 519 ? 99.852 -74.181 129.059 1.00 36.10 516 SER A N 1
ATOM 3533 C CA . SER A 1 519 ? 99.975 -74.935 130.300 1.00 37.43 516 SER A CA 1
ATOM 3534 C C . SER A 1 519 ? 101.409 -75.027 130.788 1.00 38.21 516 SER A C 1
ATOM 3535 O O . SER A 1 519 ? 101.621 -75.229 131.983 1.00 39.48 516 SER A O 1
ATOM 3538 N N . GLY A 1 520 ? 102.392 -74.857 129.908 1.00 37.58 517 GLY A N 1
ATOM 3539 C CA . GLY A 1 520 ? 103.765 -74.717 130.357 1.00 38.36 517 GLY A CA 1
ATOM 3540 C C . GLY A 1 520 ? 104.012 -73.514 131.251 1.00 39.07 517 GLY A C 1
ATOM 3541 O O . GLY A 1 520 ? 105.097 -73.406 131.825 1.00 39.94 517 GLY A O 1
ATOM 3542 N N . PHE A 1 521 ? 103.050 -72.606 131.368 1.00 38.77 518 PHE A N 1
ATOM 3543 C CA . PHE A 1 521 ? 103.195 -71.478 132.265 1.00 39.53 518 PHE A CA 1
ATOM 3544 C C . PHE A 1 521 ? 102.875 -71.819 133.719 1.00 40.93 518 PHE A C 1
ATOM 3545 O O . PHE A 1 521 ? 103.242 -71.049 134.607 1.00 41.83 518 PHE A O 1
ATOM 3553 N N . VAL A 1 522 ? 102.237 -72.952 133.994 1.00 41.23 519 VAL A N 1
ATOM 3554 C CA . VAL A 1 522 ? 101.776 -73.248 135.351 1.00 42.61 519 VAL A CA 1
ATOM 3555 C C . VAL A 1 522 ? 102.866 -73.053 136.405 1.00 43.96 519 VAL A C 1
ATOM 3556 O O . VAL A 1 522 ? 102.569 -72.506 137.474 1.00 44.97 519 VAL A O 1
ATOM 3560 N N . PRO A 1 523 ? 104.115 -73.478 136.181 1.00 44.12 520 PRO A N 1
ATOM 3561 C CA . PRO A 1 523 ? 105.130 -73.308 137.236 1.00 45.53 520 PRO A CA 1
ATOM 3562 C C . PRO A 1 523 ? 105.329 -71.870 137.660 1.00 45.79 520 PRO A C 1
ATOM 3563 O O . PRO A 1 523 ? 105.748 -71.613 138.793 1.00 47.14 520 PRO A O 1
ATOM 3567 N N . TYR A 1 524 ? 105.026 -70.915 136.788 1.00 52.08 521 TYR A N 1
ATOM 3568 C CA . TYR A 1 524 ? 105.261 -69.512 137.047 1.00 44.77 521 TYR A CA 1
ATOM 3569 C C . TYR A 1 524 ? 104.008 -68.765 137.457 1.00 44.79 521 TYR A C 1
ATOM 3570 O O . TYR A 1 524 ? 104.070 -67.552 137.664 1.00 44.94 521 TYR A O 1
ATOM 3579 N N . PHE A 1 525 ? 102.863 -69.433 137.507 1.00 44.63 522 PHE A N 1
ATOM 3580 C CA . PHE A 1 525 ? 101.613 -68.702 137.659 1.00 44.47 522 PHE A CA 1
ATOM 3581 C C . PHE A 1 525 ? 101.498 -68.048 139.026 1.00 45.92 522 PHE A C 1
ATOM 3582 O O . PHE A 1 525 ? 101.145 -66.868 139.129 1.00 61.84 522 PHE A O 1
ATOM 3590 N N . LYS A 1 526 ? 101.773 -68.792 140.095 1.00 47.26 523 LYS A N 1
ATOM 3591 C CA . LYS A 1 526 ? 101.567 -68.229 141.421 1.00 48.72 523 LYS A CA 1
ATOM 3592 C C . LYS A 1 526 ? 102.594 -67.142 141.729 1.00 49.18 523 LYS A C 1
ATOM 3593 O O . LYS A 1 526 ? 102.238 -66.088 142.268 1.00 49.69 523 LYS A O 1
ATOM 3599 N N . THR A 1 527 ? 103.868 -67.351 141.382 1.00 49.06 524 THR A N 1
ATOM 3600 C CA . THR A 1 527 ? 104.843 -66.288 141.618 1.00 49.51 524 THR A CA 1
ATOM 3601 C C . THR A 1 527 ? 104.508 -65.036 140.821 1.00 49.52 524 THR A C 1
ATOM 3602 O O . THR A 1 527 ? 104.589 -63.924 141.354 1.00 49.08 524 THR A O 1
ATOM 3606 N N . SER A 1 528 ? 104.116 -65.189 139.555 1.00 46.94 525 SER A N 1
ATOM 3607 C CA . SER A 1 528 ? 103.799 -64.027 138.737 1.00 45.97 525 SER A CA 1
ATOM 3608 C C . SER A 1 528 ? 102.643 -63.228 139.319 1.00 46.37 525 SER A C 1
ATOM 3609 O O . SER A 1 528 ? 102.696 -61.997 139.379 1.00 46.52 525 SER A O 1
ATOM 3612 N N . VAL A 1 529 ? 101.566 -63.904 139.714 1.00 46.59 526 VAL A N 1
ATOM 3613 C CA . VAL A 1 529 ? 100.422 -63.175 140.254 1.00 47.05 526 VAL A CA 1
ATOM 3614 C C . VAL A 1 529 ? 100.779 -62.518 141.576 1.00 48.64 526 VAL A C 1
ATOM 3615 O O . VAL A 1 529 ? 100.428 -61.355 141.819 1.00 48.95 526 VAL A O 1
ATOM 3619 N N . GLN A 1 530 ? 101.481 -63.241 142.452 1.00 49.78 527 GLN A N 1
ATOM 3620 C CA . GLN A 1 530 ? 101.917 -62.616 143.692 1.00 51.31 527 GLN A CA 1
ATOM 3621 C C . GLN A 1 530 ? 102.573 -61.299 143.372 1.00 51.09 527 GLN A C 1
ATOM 3622 O O . GLN A 1 530 ? 102.202 -60.244 143.898 1.00 52.88 527 GLN A O 1
ATOM 3628 N N . TYR A 1 531 ? 103.533 -61.350 142.460 1.00 50.20 528 TYR A N 1
ATOM 3629 C CA . TYR A 1 531 ? 104.330 -60.179 142.167 1.00 50.13 528 TYR A CA 1
ATOM 3630 C C . TYR A 1 531 ? 103.473 -59.079 141.570 1.00 49.39 528 TYR A C 1
ATOM 3631 O O . TYR A 1 531 ? 103.441 -57.953 142.076 1.00 65.88 528 TYR A O 1
ATOM 3640 N N . LEU A 1 532 ? 102.721 -59.407 140.529 1.00 54.72 529 LEU A N 1
ATOM 3641 C CA . LEU A 1 532 ? 101.982 -58.409 139.773 1.00 47.23 529 LEU A CA 1
ATOM 3642 C C . LEU A 1 532 ? 100.784 -57.873 140.541 1.00 47.98 529 LEU A C 1
ATOM 3643 O O . LEU A 1 532 ? 100.273 -56.804 140.206 1.00 47.75 529 LEU A O 1
ATOM 3648 N N . GLN A 1 533 ? 100.313 -58.586 141.560 1.00 53.33 530 GLN A N 1
ATOM 3649 C CA . GLN A 1 533 ? 99.234 -58.027 142.359 1.00 56.63 530 GLN A CA 1
ATOM 3650 C C . GLN A 1 533 ? 99.632 -56.684 142.948 1.00 56.14 530 GLN A C 1
ATOM 3651 O O . GLN A 1 533 ? 98.758 -55.872 143.267 1.00 57.37 530 GLN A O 1
ATOM 3657 N N . GLN A 1 534 ? 100.934 -56.422 143.069 1.00 51.11 531 GLN A N 1
ATOM 3658 C CA . GLN A 1 534 ? 101.374 -55.162 143.642 1.00 52.09 531 GLN A CA 1
ATOM 3659 C C . GLN A 1 534 ? 100.979 -53.981 142.764 1.00 54.90 531 GLN A C 1
ATOM 3660 O O . GLN A 1 534 ? 100.724 -52.887 143.276 1.00 61.95 531 GLN A O 1
ATOM 3666 N N . PHE A 1 535 ? 100.925 -54.174 141.445 1.00 54.17 532 PHE A N 1
ATOM 3667 C CA . PHE A 1 535 ? 100.552 -53.108 140.520 1.00 49.03 532 PHE A CA 1
ATOM 3668 C C . PHE A 1 535 ? 99.048 -52.928 140.378 1.00 48.80 532 PHE A C 1
ATOM 3669 O O . PHE A 1 535 ? 98.619 -52.065 139.609 1.00 48.22 532 PHE A O 1
ATOM 3677 N N . ILE A 1 536 ? 98.228 -53.723 141.055 1.00 49.25 533 ILE A N 1
ATOM 3678 C CA . ILE A 1 536 ? 96.790 -53.510 140.943 1.00 50.20 533 ILE A CA 1
ATOM 3679 C C . ILE A 1 536 ? 96.198 -53.396 142.337 1.00 58.70 533 ILE A C 1
ATOM 3680 O O . ILE A 1 536 ? 95.211 -54.058 142.669 1.00 54.98 533 ILE A O 1
ATOM 3685 N N . GLN A 1 537 ? 96.784 -52.533 143.153 1.00 67.36 534 GLN A N 1
ATOM 3686 C CA . GLN A 1 537 ? 96.202 -52.165 144.432 1.00 66.57 534 GLN A CA 1
ATOM 3687 C C . GLN A 1 537 ? 95.506 -50.830 144.265 1.00 60.44 534 GLN A C 1
ATOM 3688 O O . GLN A 1 537 ? 95.901 -50.011 143.434 1.00 63.11 534 GLN A O 1
ATOM 3694 N N . ASN A 1 538 ? 94.429 -50.641 145.010 1.00 60.86 535 ASN A N 1
ATOM 3695 C CA . ASN A 1 538 ? 93.683 -49.388 144.960 1.00 71.06 535 ASN A CA 1
ATOM 3696 C C . ASN A 1 538 ? 93.263 -49.032 143.531 1.00 62.72 535 ASN A C 1
ATOM 3697 O O . ASN A 1 538 ? 93.454 -47.910 143.059 1.00 63.37 535 ASN A O 1
ATOM 3702 N N . VAL A 1 539 ? 92.667 -50.005 142.844 1.00 60.10 536 VAL A N 1
ATOM 3703 C CA . VAL A 1 539 ? 92.219 -49.788 141.471 1.00 51.80 536 VAL A CA 1
ATOM 3704 C C . VAL A 1 539 ? 91.286 -48.588 141.404 1.00 54.65 536 VAL A C 1
ATOM 3705 O O . VAL A 1 539 ? 91.357 -47.767 140.481 1.00 51.20 536 VAL A O 1
ATOM 3709 N N . SER A 1 540 ? 90.414 -48.459 142.400 1.00 55.96 537 SER A N 1
ATOM 3710 C CA . SER A 1 540 ? 89.346 -47.473 142.386 1.00 59.63 537 SER A CA 1
ATOM 3711 C C . SER A 1 540 ? 89.856 -46.041 142.446 1.00 55.95 537 SER A C 1
ATOM 3712 O O . SER A 1 540 ? 89.108 -45.113 142.128 1.00 55.86 537 SER A O 1
ATOM 3715 N N . GLN A 1 541 ? 91.098 -45.838 142.847 1.00 55.56 538 GLN A N 1
ATOM 3716 C CA . GLN A 1 541 ? 91.612 -44.516 143.171 1.00 55.66 538 GLN A CA 1
ATOM 3717 C C . GLN A 1 541 ? 92.500 -44.053 142.019 1.00 56.15 538 GLN A C 1
ATOM 3718 O O . GLN A 1 541 ? 93.630 -44.525 141.870 1.00 58.63 538 GLN A O 1
ATOM 3724 N N . ILE A 1 542 ? 91.997 -43.125 141.203 1.00 54.19 539 ILE A N 1
ATOM 3725 C CA . ILE A 1 542 ? 92.715 -42.664 140.019 1.00 58.92 539 ILE A CA 1
ATOM 3726 C C . ILE A 1 542 ? 93.237 -41.253 140.164 1.00 63.16 539 ILE A C 1
ATOM 3727 O O . ILE A 1 542 ? 93.831 -40.719 139.212 1.00 65.44 539 ILE A O 1
ATOM 3732 N N . GLU A 1 543 ? 93.028 -40.620 141.309 1.00 76.82 540 GLU A N 1
ATOM 3733 C CA . GLU A 1 543 ? 93.440 -39.238 141.513 1.00 78.03 540 GLU A CA 1
ATOM 3734 C C . GLU A 1 543 ? 94.887 -39.228 141.986 1.00 69.39 540 GLU A C 1
ATOM 3735 O O . GLU A 1 543 ? 95.217 -39.847 143.003 1.00 64.37 540 GLU A O 1
ATOM 3741 N N . GLY A 1 544 ? 95.744 -38.537 141.243 1.00 65.69 541 GLY A N 1
ATOM 3742 C CA . GLY A 1 544 ? 97.153 -38.487 141.559 1.00 64.98 541 GLY A CA 1
ATOM 3743 C C . GLY A 1 544 ? 98.016 -39.454 140.785 1.00 64.13 541 GLY A C 1
ATOM 3744 O O . GLY A 1 544 ? 99.209 -39.573 141.091 1.00 63.11 541 GLY A O 1
ATOM 3745 N N . LEU A 1 545 ? 97.444 -40.180 139.829 1.00 66.50 542 LEU A N 1
ATOM 3746 C CA . LEU A 1 545 ? 98.188 -41.102 138.990 1.00 52.72 542 LEU A CA 1
ATOM 3747 C C . LEU A 1 545 ? 98.444 -40.480 137.627 1.00 51.83 542 LEU A C 1
ATOM 3748 O O . LEU A 1 545 ? 97.544 -39.883 137.037 1.00 51.65 542 LEU A O 1
ATOM 3753 N N . SER A 1 546 ? 99.652 -40.666 137.1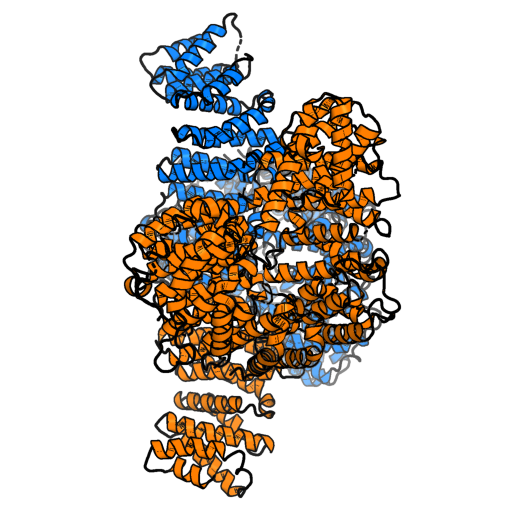07 1.00 51.31 543 SER A N 1
ATOM 3754 C CA . SER A 1 546 ? 99.931 -40.208 135.756 1.00 50.43 543 SER A CA 1
ATOM 3755 C C . SER A 1 546 ? 99.323 -41.155 134.723 1.00 52.13 543 SER A C 1
ATOM 3756 O O . SER A 1 546 ? 99.049 -42.330 134.996 1.00 48.37 543 SER A O 1
ATOM 3759 N N . GLU A 1 547 ? 99.150 -40.637 133.508 1.00 48.19 544 GLU A N 1
ATOM 3760 C CA . GLU A 1 547 ? 98.647 -41.475 132.431 1.00 46.74 544 GLU A CA 1
ATOM 3761 C C . GLU A 1 547 ? 99.434 -42.782 132.346 1.00 46.28 544 GLU A C 1
ATOM 3762 O O . GLU A 1 547 ? 98.853 -43.849 132.125 1.00 50.70 544 GLU A O 1
ATOM 3768 N N . ASP A 1 548 ? 100.755 -42.725 132.536 1.00 49.55 545 ASP A N 1
ATOM 3769 C CA . ASP A 1 548 ? 101.554 -43.949 132.486 1.00 45.61 545 ASP A CA 1
ATOM 3770 C C . ASP A 1 548 ? 101.275 -44.856 133.678 1.00 46.04 545 ASP A C 1
ATOM 3771 O O . ASP A 1 548 ? 101.269 -46.080 133.534 1.00 45.27 545 ASP A O 1
ATOM 3776 N N . ASP A 1 549 ? 101.063 -44.288 134.870 1.00 51.86 546 ASP A N 1
ATOM 3777 C CA . ASP A 1 549 ? 100.720 -45.137 136.010 1.00 53.30 546 ASP A CA 1
ATOM 3778 C C . ASP A 1 549 ? 99.419 -45.882 135.745 1.00 47.09 546 ASP A C 1
ATOM 3779 O O . ASP A 1 549 ? 99.243 -47.030 136.166 1.00 46.89 546 ASP A O 1
ATOM 3784 N N . ILE A 1 550 ? 98.488 -45.220 135.065 1.00 48.54 547 ILE A N 1
ATOM 3785 C CA . ILE A 1 550 ? 97.227 -45.845 134.715 1.00 46.05 547 ILE A CA 1
ATOM 3786 C C . ILE A 1 550 ? 97.465 -46.987 133.744 1.00 44.62 547 ILE A C 1
ATOM 3787 O O . ILE A 1 550 ? 96.941 -48.087 133.927 1.00 44.23 547 ILE A O 1
ATOM 3792 N N . GLU A 1 551 ? 98.314 -46.764 132.740 1.00 43.92 548 GLU A N 1
ATOM 3793 C CA . GLU A 1 551 ? 98.616 -47.799 131.762 1.00 42.61 548 GLU A CA 1
ATOM 3794 C C . GLU A 1 551 ? 99.246 -49.016 132.409 1.00 42.64 548 GLU A C 1
ATOM 3795 O O . GLU A 1 551 ? 98.894 -50.147 132.071 1.00 44.54 548 GLU A O 1
ATOM 3801 N N . LEU A 1 552 ? 100.171 -48.817 133.344 1.00 43.64 549 LEU A N 1
ATOM 3802 C CA . LEU A 1 552 ? 100.813 -49.964 133.981 1.00 43.79 549 LEU A CA 1
ATOM 3803 C C . LEU A 1 552 ? 99.800 -50.809 134.743 1.00 49.93 549 LEU A C 1
ATOM 3804 O O . LEU A 1 552 ? 99.851 -52.047 134.707 1.00 43.51 549 LEU A O 1
ATOM 3809 N N . LYS A 1 553 ? 98.864 -50.155 135.428 1.00 44.80 550 LYS A N 1
ATOM 3810 C CA . LYS A 1 553 ? 97.786 -50.861 136.114 1.00 45.10 550 LYS A CA 1
ATOM 3811 C C . LYS A 1 553 ? 96.915 -51.619 135.124 1.00 43.84 550 LYS A C 1
ATOM 3812 O O . LYS A 1 553 ? 96.556 -52.774 135.351 1.00 43.63 550 LYS A O 1
ATOM 3818 N N . ALA A 1 554 ? 96.531 -50.957 134.036 1.00 43.08 551 ALA A N 1
ATOM 3819 C CA . ALA A 1 554 ? 95.673 -51.575 133.039 1.00 45.37 551 ALA A CA 1
ATOM 3820 C C . ALA A 1 554 ? 96.355 -52.768 132.385 1.00 40.90 551 ALA A C 1
ATOM 3821 O O . ALA A 1 554 ? 95.733 -53.808 132.186 1.00 40.35 551 ALA A O 1
ATOM 3823 N N . LEU A 1 555 ? 97.627 -52.633 132.033 1.00 40.70 552 LEU A N 1
ATOM 3824 C CA . LEU A 1 555 ? 98.332 -53.739 131.409 1.00 39.83 552 LEU A CA 1
ATOM 3825 C C . LEU A 1 555 ? 98.480 -54.926 132.347 1.00 40.28 552 LEU A C 1
ATOM 3826 O O . LEU A 1 555 ? 98.599 -56.059 131.880 1.00 39.54 552 LEU A O 1
ATOM 3831 N N . THR A 1 556 ? 98.531 -54.701 133.654 1.00 41.53 553 THR A N 1
ATOM 3832 C CA . THR A 1 556 ? 98.651 -55.835 134.565 1.00 42.07 553 THR A CA 1
ATOM 3833 C C . THR A 1 556 ? 97.347 -56.624 134.625 1.00 42.75 553 THR A C 1
ATOM 3834 O O . THR A 1 556 ? 97.359 -57.864 134.598 1.00 41.51 553 THR A O 1
ATOM 3838 N N . PHE A 1 557 ? 96.213 -55.922 134.676 1.00 42.02 554 PHE A N 1
ATOM 3839 C CA . PHE A 1 557 ? 94.922 -56.590 134.562 1.00 44.93 554 PHE A CA 1
ATOM 3840 C C . PHE A 1 557 ? 94.841 -57.413 133.281 1.00 43.83 554 PHE A C 1
ATOM 3841 O O . PHE A 1 557 ? 94.382 -58.560 133.286 1.00 46.31 554 PHE A O 1
ATOM 3849 N N . GLU A 1 558 ? 95.265 -56.838 132.168 1.00 39.41 555 GLU A N 1
ATOM 3850 C CA . GLU A 1 558 ? 95.112 -57.544 130.912 1.00 38.10 555 GLU A CA 1
ATOM 3851 C C . GLU A 1 558 ? 95.981 -58.789 130.888 1.00 37.80 555 GLU A C 1
ATOM 3852 O O . GLU A 1 558 ? 95.538 -59.859 130.447 1.00 37.17 555 GLU A O 1
ATOM 3858 N N . ASN A 1 559 ? 97.224 -58.670 131.338 1.00 38.29 556 ASN A N 1
ATOM 3859 C CA . ASN A 1 559 ? 98.125 -59.804 131.243 1.00 38.05 556 ASN A CA 1
ATOM 3860 C C . ASN A 1 559 ? 97.876 -60.846 132.333 1.00 38.84 556 ASN A C 1
ATOM 3861 O O . ASN A 1 559 ? 98.136 -62.028 132.111 1.00 38.49 556 ASN A O 1
ATOM 3871 N N . ILE A 1 560 ? 97.349 -60.460 133.491 1.00 39.95 557 ILE A N 1
ATOM 3872 C CA . ILE A 1 560 ? 96.971 -61.488 134.446 1.00 40.71 557 ILE A CA 1
ATOM 3873 C C . ILE A 1 560 ? 95.823 -62.311 133.885 1.00 40.01 557 ILE A C 1
ATOM 3874 O O . ILE A 1 560 ? 95.823 -63.534 133.978 1.00 39.99 557 ILE A O 1
ATOM 3879 N N . SER A 1 561 ? 94.842 -61.667 133.266 1.00 39.48 558 SER A N 1
ATOM 3880 C CA . SER A 1 561 ? 93.764 -62.430 132.649 1.00 38.80 558 SER A CA 1
ATOM 3881 C C . SER A 1 561 ? 94.286 -63.306 131.517 1.00 37.60 558 SER A C 1
ATOM 3882 O O . SER A 1 561 ? 93.719 -64.370 131.247 1.00 37.26 558 SER A O 1
ATOM 3885 N N . THR A 1 562 ? 95.357 -62.877 130.843 1.00 37.04 559 THR A N 1
ATOM 3886 C CA . THR A 1 562 ? 95.962 -63.703 129.800 1.00 36.02 559 THR A CA 1
ATOM 3887 C C . THR A 1 562 ? 96.614 -64.937 130.393 1.00 36.49 559 THR A C 1
ATOM 3888 O O . THR A 1 562 ? 96.666 -65.985 129.742 1.00 35.84 559 THR A O 1
ATOM 3906 N N . GLY A 1 564 ? 95.373 -66.397 133.012 1.00 38.87 561 GLY A N 1
ATOM 3907 C CA . GLY A 1 564 ? 94.191 -67.228 133.196 1.00 39.64 561 GLY A CA 1
ATOM 3908 C C . GLY A 1 564 ? 93.801 -67.989 131.944 1.00 40.80 561 GLY A C 1
ATOM 3909 O O . GLY A 1 564 ? 93.218 -69.068 132.019 1.00 42.19 561 GLY A O 1
ATOM 3910 N N . ARG A 1 565 ? 94.084 -67.426 130.776 1.00 39.83 562 ARG A N 1
ATOM 3911 C CA . ARG A 1 565 ? 93.858 -68.156 129.544 1.00 35.50 562 ARG A CA 1
ATOM 3912 C C . ARG A 1 565 ? 94.881 -69.273 129.356 1.00 35.36 562 ARG A C 1
ATOM 3913 O O . ARG A 1 565 ? 94.557 -70.328 128.803 1.00 39.31 562 ARG A O 1
ATOM 3921 N N . ALA A 1 566 ? 96.127 -69.055 129.779 1.00 35.81 563 ALA A N 1
ATOM 3922 C CA . ALA A 1 566 ? 97.174 -70.060 129.594 1.00 35.76 563 ALA A CA 1
ATOM 3923 C C . ALA A 1 566 ? 96.968 -71.256 130.512 1.00 36.70 563 ALA A C 1
ATOM 3924 O O . ALA A 1 566 ? 96.839 -72.395 130.056 1.00 36.37 563 ALA A O 1
ATOM 3926 N N . VAL A 1 567 ? 96.971 -71.029 131.782 1.00 44.72 564 VAL A N 1
ATOM 3927 C CA . VAL A 1 567 ? 96.606 -72.047 132.756 1.00 43.46 564 VAL A CA 1
ATOM 3928 C C . VAL A 1 567 ? 95.098 -71.947 132.832 1.00 54.10 564 VAL A C 1
ATOM 3929 O O . VAL A 1 567 ? 94.548 -70.859 132.648 1.00 77.16 564 VAL A O 1
ATOM 3933 N N . LYS A 1 568 ? 94.398 -73.030 133.057 1.00 45.24 565 LYS A N 1
ATOM 3934 C CA . LYS A 1 568 ? 92.968 -72.880 132.845 1.00 39.11 565 LYS A CA 1
ATOM 3935 C C . LYS A 1 568 ? 92.271 -72.596 134.172 1.00 40.51 565 LYS A C 1
ATOM 3936 O O . LYS A 1 568 ? 92.889 -72.084 135.108 1.00 45.20 565 LYS A O 1
ATOM 3942 N N . SER A 1 569 ? 90.975 -72.914 134.251 1.00 40.74 566 SER A N 1
ATOM 3943 C CA . SER A 1 569 ? 90.143 -72.464 135.367 1.00 42.47 566 SER A CA 1
ATOM 3944 C C . SER A 1 569 ? 90.624 -73.026 136.699 1.00 48.99 566 SER A C 1
ATOM 3945 O O . SER A 1 569 ? 90.644 -72.310 137.710 1.00 52.39 566 SER A O 1
ATOM 3948 N N . ALA A 1 570 ? 91.009 -74.305 136.732 1.00 51.28 567 ALA A N 1
ATOM 3949 C CA . ALA A 1 570 ? 91.440 -74.895 137.999 1.00 53.29 567 ALA A CA 1
ATOM 3950 C C . ALA A 1 570 ? 92.663 -74.175 138.559 1.00 55.53 567 ALA A C 1
ATOM 3951 O O . ALA A 1 570 ? 92.693 -73.809 139.739 1.00 57.89 567 ALA A O 1
ATOM 3953 N N . ALA A 1 571 ? 93.676 -73.933 137.721 1.00 52.39 568 ALA A N 1
ATOM 3954 C CA . ALA A 1 571 ? 94.884 -73.279 138.219 1.00 50.15 568 ALA A CA 1
ATOM 3955 C C . ALA A 1 571 ? 94.643 -71.824 138.589 1.00 54.48 568 ALA A C 1
ATOM 3956 O O . ALA A 1 571 ? 95.398 -71.265 139.396 1.00 66.60 568 ALA A O 1
ATOM 3958 N N . PHE A 1 572 ? 93.600 -71.210 138.046 1.00 49.60 569 PHE A N 1
ATOM 3959 C CA . PHE A 1 572 ? 93.273 -69.822 138.339 1.00 56.53 569 PHE A CA 1
ATOM 3960 C C . PHE A 1 572 ? 92.412 -69.699 139.592 1.00 46.32 569 PHE A C 1
ATOM 3961 O O . PHE A 1 572 ? 92.148 -68.581 140.049 1.00 46.79 569 PHE A O 1
ATOM 3969 N N . ALA A 1 573 ? 91.996 -70.829 140.167 1.00 47.85 570 ALA A N 1
ATOM 3970 C CA . ALA A 1 573 ? 90.937 -70.817 141.170 1.00 52.14 570 ALA A CA 1
ATOM 3971 C C . ALA A 1 573 ? 91.326 -69.973 142.371 1.00 54.46 570 ALA A C 1
ATOM 3972 O O . ALA A 1 573 ? 90.489 -69.261 142.941 1.00 62.19 570 ALA A O 1
ATOM 3974 N N . GLU A 1 574 ? 92.600 -70.004 142.744 1.00 50.23 571 GLU A N 1
ATOM 3975 C CA . GLU A 1 574 ? 93.029 -69.264 143.922 1.00 55.93 571 GLU A CA 1
ATOM 3976 C C . GLU A 1 574 ? 92.641 -67.788 143.847 1.00 52.71 571 GLU A C 1
ATOM 3977 O O . GLU A 1 574 ? 92.113 -67.228 144.810 1.00 53.96 571 GLU A O 1
ATOM 3983 N N . TYR A 1 575 ? 92.860 -67.149 142.699 1.00 52.78 572 TYR A N 1
ATOM 3984 C CA . TYR A 1 575 ? 92.752 -65.697 142.607 1.00 51.54 572 TYR A CA 1
ATOM 3985 C C . TYR A 1 575 ? 91.491 -65.230 141.920 1.00 50.07 572 TYR A C 1
ATOM 3986 O O . TYR A 1 575 ? 91.289 -64.022 141.793 1.00 54.90 572 TYR A O 1
ATOM 3995 N N . ALA A 1 576 ? 90.623 -66.142 141.501 1.00 51.59 573 ALA A N 1
ATOM 3996 C CA . ALA A 1 576 ? 89.500 -65.722 140.682 1.00 47.81 573 ALA A CA 1
ATOM 3997 C C . ALA A 1 576 ? 88.703 -64.642 141.387 1.00 52.37 573 ALA A C 1
ATOM 3998 O O . ALA A 1 576 ? 88.424 -63.591 140.810 1.00 56.85 573 ALA A O 1
ATOM 4000 N N . GLU A 1 577 ? 88.388 -64.851 142.668 1.00 60.58 574 GLU A N 1
ATOM 4001 C CA . GLU A 1 577 ? 87.506 -63.911 143.358 1.00 59.54 574 GLU A CA 1
ATOM 4002 C C . GLU A 1 577 ? 88.157 -62.555 143.550 1.00 53.33 574 GLU A C 1
ATOM 4003 O O . GLU A 1 577 ? 87.539 -61.538 143.191 1.00 53.17 574 GLU A O 1
ATOM 4009 N N . PRO A 1 578 ? 89.349 -62.447 144.131 1.00 57.12 575 PRO A N 1
ATOM 4010 C CA . PRO A 1 578 ? 89.950 -61.116 144.276 1.00 52.36 575 PRO A CA 1
ATOM 4011 C C . PRO A 1 578 ? 90.207 -60.433 142.942 1.00 50.71 575 PRO A C 1
ATOM 4012 O O . PRO A 1 578 ? 89.916 -59.238 142.799 1.00 50.74 575 PRO A O 1
ATOM 4016 N N . LEU A 1 579 ? 90.731 -61.165 141.952 1.00 49.34 576 LEU A N 1
ATOM 4017 C CA . LEU A 1 579 ? 90.985 -60.560 140.647 1.00 49.18 576 LEU A CA 1
ATOM 4018 C C . LEU A 1 579 ? 89.692 -60.125 139.974 1.00 47.31 576 LEU A C 1
ATOM 4019 O O . LEU A 1 579 ? 89.603 -59.016 139.437 1.00 46.89 576 LEU A O 1
ATOM 4024 N N . VAL A 1 580 ? 88.672 -60.975 139.997 1.00 47.43 577 VAL A N 1
ATOM 4025 C CA . VAL A 1 580 ? 87.405 -60.577 139.401 1.00 47.09 577 VAL A CA 1
ATOM 4026 C C . VAL A 1 580 ? 86.846 -59.363 140.123 1.00 48.25 577 VAL A C 1
ATOM 4027 O O . VAL A 1 580 ? 86.355 -58.423 139.492 1.00 50.71 577 VAL A O 1
ATOM 4031 N N . ASN A 1 581 ? 86.930 -59.339 141.451 1.00 54.57 578 ASN A N 1
ATOM 4032 C CA . ASN A 1 581 ? 86.418 -58.174 142.166 1.00 52.91 578 ASN A CA 1
ATOM 4033 C C . ASN A 1 581 ? 87.197 -56.923 141.786 1.00 50.58 578 ASN A C 1
ATOM 4034 O O . ASN A 1 581 ? 86.613 -55.857 141.565 1.00 50.73 578 ASN A O 1
ATOM 4039 N N . ALA A 1 582 ? 88.518 -57.043 141.682 1.00 50.09 579 ALA A N 1
ATOM 4040 C CA . ALA A 1 582 ? 89.327 -55.914 141.251 1.00 49.66 579 ALA A CA 1
ATOM 4041 C C . ALA A 1 582 ? 88.913 -55.411 139.871 1.00 48.30 579 ALA A C 1
ATOM 4042 O O . ALA A 1 582 ? 88.814 -54.197 139.659 1.00 52.27 579 ALA A O 1
ATOM 4044 N N . ALA A 1 583 ? 88.662 -56.320 138.917 1.00 47.06 580 ALA A N 1
ATOM 4045 C CA . ALA A 1 583 ? 88.274 -55.873 137.579 1.00 52.86 580 ALA A CA 1
ATOM 4046 C C . ALA A 1 583 ? 86.900 -55.218 137.588 1.00 56.22 580 ALA A C 1
ATOM 4047 O O . ALA A 1 583 ? 86.658 -54.262 136.837 1.00 45.89 580 ALA A O 1
ATOM 4049 N N . TYR A 1 584 ? 85.988 -55.708 138.425 1.00 51.29 581 TYR A N 1
ATOM 4050 C CA . TYR A 1 584 ? 84.700 -55.040 138.511 1.00 52.36 581 TYR A CA 1
ATOM 4051 C C . TYR A 1 584 ? 84.830 -53.640 139.098 1.00 53.84 581 TYR A C 1
ATOM 4052 O O . TYR A 1 584 ? 83.965 -52.794 138.850 1.00 58.43 581 TYR A O 1
ATOM 4061 N N . GLU A 1 585 ? 85.893 -53.380 139.862 1.00 49.68 582 GLU A N 1
ATOM 4062 C CA . GLU A 1 585 ? 86.214 -52.010 140.252 1.00 52.77 582 GLU A CA 1
ATOM 4063 C C . GLU A 1 585 ? 86.650 -51.192 139.048 1.00 49.31 582 GLU A C 1
ATOM 4064 O O . GLU A 1 585 ? 86.214 -50.050 138.866 1.00 49.69 582 GLU A O 1
ATOM 4070 N N . ALA A 1 586 ? 87.525 -51.768 138.221 1.00 48.85 583 ALA A N 1
ATOM 4071 C CA . ALA A 1 586 ? 88.026 -51.072 137.043 1.00 46.88 583 ALA A CA 1
ATOM 4072 C C . ALA A 1 586 ? 86.889 -50.512 136.198 1.00 46.53 583 ALA A C 1
ATOM 4073 O O . ALA A 1 586 ? 86.954 -49.368 135.737 1.00 46.54 583 ALA A O 1
ATOM 4075 N N . ILE A 1 587 ? 85.834 -51.304 135.995 1.00 46.31 584 ILE A N 1
ATOM 4076 C CA . ILE A 1 587 ? 84.736 -50.923 135.107 1.00 48.19 584 ILE A CA 1
ATOM 4077 C C . ILE A 1 587 ? 83.976 -49.692 135.588 1.00 50.00 584 ILE A C 1
ATOM 4078 O O . ILE A 1 587 ? 83.414 -48.947 134.772 1.00 49.28 584 ILE A O 1
ATOM 4083 N N . LYS A 1 588 ? 83.905 -49.472 136.903 1.00 57.57 585 LYS A N 1
ATOM 4084 C CA . LYS A 1 588 ? 83.172 -48.335 137.463 1.00 65.21 585 LYS A CA 1
ATOM 4085 C C . LYS A 1 588 ? 84.024 -47.078 137.574 1.00 64.73 585 LYS A C 1
ATOM 4086 O O . LYS A 1 588 ? 83.486 -45.973 137.724 1.00 56.96 585 LYS A O 1
ATOM 4092 N N . THR A 1 589 ? 85.330 -47.231 137.428 1.00 65.45 586 THR A N 1
ATOM 4093 C CA . THR A 1 589 ? 86.302 -46.173 137.571 1.00 57.86 586 THR A CA 1
ATOM 4094 C C . THR A 1 589 ? 86.079 -45.079 136.512 1.00 61.37 586 THR A C 1
ATOM 4095 O O . THR A 1 589 ? 85.237 -45.202 135.614 1.00 60.45 586 THR A O 1
ATOM 4099 N N . ASP A 1 590 ? 86.816 -43.972 136.660 1.00 66.00 587 ASP A N 1
ATOM 4100 C CA . ASP A 1 590 ? 86.717 -42.810 135.776 1.00 69.27 587 ASP A CA 1
ATOM 4101 C C . ASP A 1 590 ? 87.828 -42.742 134.737 1.00 68.64 587 ASP A C 1
ATOM 4102 O O . ASP A 1 590 ? 87.922 -41.744 134.013 1.00 65.21 587 ASP A O 1
ATOM 4107 N N . SER A 1 591 ? 88.686 -43.755 134.678 1.00 66.43 588 SER A N 1
ATOM 4108 C CA . SER A 1 591 ? 89.668 -43.903 133.617 1.00 46.77 588 SER A CA 1
ATOM 4109 C C . SER A 1 591 ? 89.064 -44.757 132.513 1.00 52.84 588 SER A C 1
ATOM 4110 O O . SER A 1 591 ? 88.672 -45.902 132.757 1.00 53.21 588 SER A O 1
ATOM 4113 N N . ALA A 1 592 ? 88.994 -44.209 131.299 1.00 46.26 589 ALA A N 1
ATOM 4114 C CA . ALA A 1 592 ? 88.563 -45.025 130.175 1.00 43.40 589 ALA A CA 1
ATOM 4115 C C . ALA A 1 592 ? 89.567 -46.138 129.910 1.00 42.35 589 ALA A C 1
ATOM 4116 O O . ALA A 1 592 ? 89.183 -47.258 129.567 1.00 42.21 589 ALA A O 1
ATOM 4118 N N . ARG A 1 593 ? 90.857 -45.855 130.083 1.00 42.45 590 ARG A N 1
ATOM 4119 C CA . ARG A 1 593 ? 91.868 -46.881 129.886 1.00 41.61 590 ARG A CA 1
ATOM 4120 C C . ARG A 1 593 ? 91.695 -48.009 130.888 1.00 41.86 590 ARG A C 1
ATOM 4121 O O . ARG A 1 593 ? 91.837 -49.188 130.548 1.00 40.99 590 ARG A O 1
ATOM 4129 N N . LEU A 1 594 ? 91.383 -47.661 132.128 1.00 43.13 591 LEU A N 1
ATOM 4130 C CA . LEU A 1 594 ? 91.232 -48.661 133.173 1.00 43.59 591 LEU A CA 1
ATOM 4131 C C . LEU A 1 594 ? 89.956 -49.471 132.973 1.00 43.22 591 LEU A C 1
ATOM 4132 O O . LEU A 1 594 ? 89.954 -50.693 133.155 1.00 42.85 591 LEU A O 1
ATOM 4137 N N . ARG A 1 595 ? 88.860 -48.813 132.600 1.00 43.39 592 ARG A N 1
ATOM 4138 C CA . ARG A 1 595 ? 87.652 -49.544 132.256 1.00 43.00 592 ARG A CA 1
ATOM 4139 C C . ARG A 1 595 ? 87.915 -50.496 131.092 1.00 42.27 592 ARG A C 1
ATOM 4140 O O . ARG A 1 595 ? 87.430 -51.632 131.083 1.00 41.09 592 ARG A O 1
ATOM 4148 N N . GLU A 1 596 ? 88.681 -50.048 130.095 1.00 40.67 593 GLU A N 1
ATOM 4149 C CA . GLU A 1 596 ? 89.024 -50.932 128.992 1.00 39.29 593 GLU A CA 1
ATOM 4150 C C . GLU A 1 596 ? 89.701 -52.193 129.512 1.00 39.07 593 GLU A C 1
ATOM 4151 O O . GLU A 1 596 ? 89.370 -53.306 129.091 1.00 38.32 593 GLU A O 1
ATOM 4157 N N . SER A 1 597 ? 90.637 -52.047 130.448 1.00 39.79 594 SER A N 1
ATOM 4158 C CA . SER A 1 597 ? 91.332 -53.231 130.931 1.00 42.68 594 SER A CA 1
ATOM 4159 C C . SER A 1 597 ? 90.409 -54.113 131.770 1.00 41.42 594 SER A C 1
ATOM 4160 O O . SER A 1 597 ? 90.608 -55.330 131.842 1.00 39.84 594 SER A O 1
ATOM 4163 N N . GLY A 1 598 ? 89.395 -53.534 132.404 1.00 41.15 595 GLY A N 1
ATOM 4164 C CA . GLY A 1 598 ? 88.423 -54.363 133.084 1.00 41.68 595 GLY A CA 1
ATOM 4165 C C . GLY A 1 598 ? 87.667 -55.240 132.113 1.00 40.64 595 GLY A C 1
ATOM 4166 O O . GLY A 1 598 ? 87.510 -56.440 132.327 1.00 40.51 595 GLY A O 1
ATOM 4167 N N . TYR A 1 599 ? 87.221 -54.651 131.006 1.00 39.92 596 TYR A N 1
ATOM 4168 C CA . TYR A 1 599 ? 86.486 -55.411 130.009 1.00 38.94 596 TYR A CA 1
ATOM 4169 C C . TYR A 1 599 ? 87.367 -56.470 129.363 1.00 37.83 596 TYR A C 1
ATOM 4170 O O . TYR A 1 599 ? 86.915 -57.593 129.123 1.00 37.39 596 TYR A O 1
ATOM 4179 N N . ALA A 1 600 ? 88.627 -56.140 129.077 1.00 37.44 597 ALA A N 1
ATOM 4180 C CA . ALA A 1 600 ? 89.537 -57.156 128.563 1.00 36.55 597 ALA A CA 1
ATOM 4181 C C . ALA A 1 600 ? 89.702 -58.289 129.562 1.00 37.08 597 ALA A C 1
ATOM 4182 O O . ALA A 1 600 ? 89.789 -59.460 129.176 1.00 36.44 597 ALA A O 1
ATOM 4184 N N . PHE A 1 601 ? 89.736 -57.960 130.855 1.00 38.31 598 PHE A N 1
ATOM 4185 C CA . PHE A 1 601 ? 89.855 -58.992 131.874 1.00 39.00 598 PHE A CA 1
ATOM 4186 C C . PHE A 1 601 ? 88.639 -59.905 131.850 1.00 38.98 598 PHE A C 1
ATOM 4187 O O . PHE A 1 601 ? 88.764 -61.132 131.887 1.00 38.76 598 PHE A O 1
ATOM 4195 N N . ILE A 1 602 ? 87.450 -59.310 131.770 1.00 39.26 599 ILE A N 1
ATOM 4196 C CA . ILE A 1 602 ? 86.214 -60.081 131.726 1.00 39.34 599 ILE A CA 1
ATOM 4197 C C . ILE A 1 602 ? 86.147 -60.946 130.475 1.00 38.00 599 ILE A C 1
ATOM 4198 O O . ILE A 1 602 ? 85.682 -62.089 130.527 1.00 42.92 599 ILE A O 1
ATOM 4203 N N . ALA A 1 603 ? 86.593 -60.422 129.330 1.00 36.95 600 ALA A N 1
ATOM 4204 C CA . ALA A 1 603 ? 86.518 -61.193 128.095 1.00 35.70 600 ALA A CA 1
ATOM 4205 C C . ALA A 1 603 ? 87.226 -62.525 128.249 1.00 43.05 600 ALA A C 1
ATOM 4206 O O . ALA A 1 603 ? 86.693 -63.579 127.881 1.00 35.07 600 ALA A O 1
ATOM 4208 N N . ASN A 1 604 ? 88.423 -62.499 128.826 1.00 38.91 601 ASN A N 1
ATOM 4209 C CA . ASN A 1 604 ? 89.157 -63.733 129.058 1.00 35.67 601 ASN A CA 1
ATOM 4210 C C . ASN A 1 604 ? 88.475 -64.615 130.108 1.00 36.65 601 ASN A C 1
ATOM 4211 O O . ASN A 1 604 ? 88.485 -65.848 129.997 1.00 36.45 601 ASN A O 1
ATOM 4224 N N . ALA A 1 606 ? 85.461 -64.976 130.497 1.00 39.44 603 ALA A N 1
ATOM 4225 C CA . ALA A 1 606 ? 84.409 -65.685 129.782 1.00 37.16 603 ALA A CA 1
ATOM 4226 C C . ALA A 1 606 ? 84.965 -66.906 129.075 1.00 36.26 603 ALA A C 1
ATOM 4227 O O . ALA A 1 606 ? 84.360 -67.976 129.110 1.00 36.41 603 ALA A O 1
ATOM 4229 N N . LYS A 1 607 ? 86.140 -66.780 128.459 1.00 41.29 604 LYS A N 1
ATOM 4230 C CA . LYS A 1 607 ? 86.778 -67.944 127.857 1.00 34.66 604 LYS A CA 1
ATOM 4231 C C . LYS A 1 607 ? 87.143 -68.980 128.903 1.00 35.55 604 LYS A C 1
ATOM 4232 O O . LYS A 1 607 ? 87.104 -70.181 128.631 1.00 39.65 604 LYS A O 1
ATOM 4238 N N . VAL A 1 608 ? 87.530 -68.545 130.067 1.00 36.60 605 VAL A N 1
ATOM 4239 C CA . VAL A 1 608 ? 87.973 -69.458 131.053 1.00 37.50 605 VAL A CA 1
ATOM 4240 C C . VAL A 1 608 ? 86.896 -70.172 131.857 1.00 45.73 605 VAL A C 1
ATOM 4241 O O . VAL A 1 608 ? 86.949 -71.334 132.052 1.00 38.75 605 VAL A O 1
ATOM 4245 N N . TYR A 1 609 ? 85.849 -69.477 132.167 1.00 43.98 606 TYR A N 1
ATOM 4246 C CA . TYR A 1 609 ? 84.813 -70.032 132.955 1.00 40.21 606 TYR A CA 1
ATOM 4247 C C . TYR A 1 609 ? 83.537 -70.394 132.294 1.00 39.88 606 TYR A C 1
ATOM 4248 O O . TYR A 1 609 ? 82.687 -70.854 132.947 1.00 40.93 606 TYR A O 1
ATOM 4257 N N . GLY A 1 610 ? 83.423 -70.228 131.011 1.00 38.57 607 GLY A N 1
ATOM 4258 C CA . GLY A 1 610 ? 82.216 -70.511 130.292 1.00 38.29 607 GLY A CA 1
ATOM 4259 C C . GLY A 1 610 ? 80.903 -70.120 130.909 1.00 39.51 607 GLY A C 1
ATOM 4260 O O . GLY A 1 610 ? 80.684 -69.045 131.289 1.00 40.04 607 GLY A O 1
ATOM 4261 N N . LYS A 1 611 ? 80.054 -71.087 131.141 1.00 40.05 608 LYS A N 1
ATOM 4262 C CA . LYS A 1 611 ? 78.763 -70.814 131.730 1.00 45.49 608 LYS A CA 1
ATOM 4263 C C . LYS A 1 611 ? 78.766 -70.573 133.231 1.00 43.82 608 LYS A C 1
ATOM 4264 O O . LYS A 1 611 ? 77.840 -70.144 133.741 1.00 54.69 608 LYS A O 1
ATOM 4270 N N . ASP A 1 612 ? 79.877 -70.730 133.900 1.00 43.01 609 ASP A N 1
ATOM 4271 C CA . ASP A 1 612 ? 80.031 -70.397 135.269 1.00 44.48 609 ASP A CA 1
ATOM 4272 C C . ASP A 1 612 ? 80.131 -68.902 135.512 1.00 44.60 609 ASP A C 1
ATOM 4273 O O . ASP A 1 612 ? 79.884 -68.458 136.562 1.00 45.97 609 ASP A O 1
ATOM 4278 N N . PHE A 1 613 ? 80.406 -68.105 134.489 1.00 43.29 610 PHE A N 1
ATOM 4279 C CA . PHE A 1 613 ? 80.447 -66.704 134.592 1.00 43.47 610 PHE A CA 1
ATOM 4280 C C . PHE A 1 613 ? 79.055 -66.035 134.512 1.00 46.17 610 PHE A C 1
ATOM 4281 O O . PHE A 1 613 ? 78.908 -64.868 134.665 1.00 44.43 610 PHE A O 1
ATOM 4289 N N . ALA A 1 614 ? 78.006 -66.793 134.320 1.00 46.84 611 ALA A N 1
ATOM 4290 C CA . ALA A 1 614 ? 76.692 -66.233 134.227 1.00 44.80 611 ALA A CA 1
ATOM 4291 C C . ALA A 1 614 ? 76.131 -65.519 135.431 1.00 47.84 611 ALA A C 1
ATOM 4292 O O . ALA A 1 614 ? 75.262 -64.703 135.303 1.00 52.34 611 ALA A O 1
ATOM 4294 N N . PRO A 1 615 ? 76.539 -65.892 136.622 1.00 49.06 612 PRO A N 1
ATOM 4295 C CA . PRO A 1 615 ? 76.016 -65.087 137.737 1.00 51.38 612 PRO A CA 1
ATOM 4296 C C . PRO A 1 615 ? 76.414 -63.622 137.665 1.00 55.01 612 PRO A C 1
ATOM 4297 O O . PRO A 1 615 ? 75.745 -62.782 138.275 1.00 61.09 612 PRO A O 1
ATOM 4301 N N . PHE A 1 616 ? 77.456 -63.283 136.912 1.00 54.58 613 PHE A N 1
ATOM 4302 C CA . PHE A 1 616 ? 77.964 -61.921 136.842 1.00 47.56 613 PHE A CA 1
ATOM 4303 C C . PHE A 1 616 ? 77.286 -61.080 135.773 1.00 46.83 613 PHE A C 1
ATOM 4304 O O . PHE A 1 616 ? 77.556 -59.872 135.700 1.00 46.83 613 PHE A O 1
ATOM 4312 N N . LEU A 1 617 ? 76.430 -61.693 134.944 1.00 48.76 614 LEU A N 1
ATOM 4313 C CA . LEU A 1 617 ? 75.819 -60.988 133.822 1.00 45.52 614 LEU A CA 1
ATOM 4314 C C . LEU A 1 617 ? 74.954 -59.846 134.303 1.00 54.45 614 LEU A C 1
ATOM 4315 O O . LEU A 1 617 ? 75.032 -58.726 133.778 1.00 50.16 614 LEU A O 1
ATOM 4320 N N . GLN A 1 618 ? 74.115 -60.115 135.308 1.00 52.65 615 GLN A N 1
ATOM 4321 C CA . GLN A 1 618 ? 73.194 -59.099 135.792 1.00 49.66 615 GLN A CA 1
ATOM 4322 C C . GLN A 1 618 ? 73.951 -57.837 136.166 1.00 49.89 615 GLN A C 1
ATOM 4323 O O . GLN A 1 618 ? 73.457 -56.723 135.958 1.00 52.73 615 GLN A O 1
ATOM 4329 N N . THR A 1 619 ? 75.168 -57.997 136.697 1.00 50.78 616 THR A N 1
ATOM 4330 C CA . THR A 1 619 ? 76.005 -56.865 137.093 1.00 49.94 616 THR A CA 1
ATOM 4331 C C . THR A 1 619 ? 76.761 -56.234 135.928 1.00 48.47 616 THR A C 1
ATOM 4332 O O . THR A 1 619 ? 76.856 -55.006 135.840 1.00 48.63 616 THR A O 1
ATOM 4336 N N . ILE A 1 620 ? 77.333 -57.054 135.046 1.00 47.32 617 ILE A N 1
ATOM 4337 C CA . ILE A 1 620 ? 78.272 -56.540 134.056 1.00 45.53 617 ILE A CA 1
ATOM 4338 C C . ILE A 1 620 ? 77.561 -55.882 132.883 1.00 44.90 617 ILE A C 1
ATOM 4339 O O . ILE A 1 620 ? 77.928 -54.782 132.464 1.00 44.71 617 ILE A O 1
ATOM 4344 N N . ILE A 1 621 ? 76.533 -56.520 132.331 1.00 47.59 618 ILE A N 1
ATOM 4345 C CA . ILE A 1 621 ? 75.924 -55.996 131.104 1.00 46.77 618 ILE A CA 1
ATOM 4346 C C . ILE A 1 621 ? 75.479 -54.557 131.294 1.00 44.92 618 ILE A C 1
ATOM 4347 O O . ILE A 1 621 ? 75.715 -53.734 130.396 1.00 44.48 618 ILE A O 1
ATOM 4352 N N . PRO A 1 622 ? 74.858 -54.171 132.407 1.00 47.94 619 PRO A N 1
ATOM 4353 C CA . PRO A 1 622 ? 74.488 -52.757 132.554 1.00 47.43 619 PRO A CA 1
ATOM 4354 C C . PRO A 1 622 ? 75.683 -51.828 132.445 1.00 47.00 619 PRO A C 1
ATOM 4355 O O . PRO A 1 622 ? 75.549 -50.724 131.904 1.00 47.05 619 PRO A O 1
ATOM 4359 N N . GLU A 1 623 ? 76.854 -52.236 132.943 1.00 46.66 620 GLU A N 1
ATOM 4360 C CA . GLU A 1 623 ? 78.044 -51.408 132.762 1.00 46.41 620 GLU A CA 1
ATOM 4361 C C . GLU A 1 623 ? 78.458 -51.338 131.293 1.00 46.74 620 GLU A C 1
ATOM 4362 O O . GLU A 1 623 ? 78.800 -50.260 130.787 1.00 44.50 620 GLU A O 1
ATOM 4368 N N . ILE A 1 624 ? 78.412 -52.469 130.584 1.00 43.51 621 ILE A N 1
ATOM 4369 C CA . ILE A 1 624 ? 78.811 -52.482 129.181 1.00 42.05 621 ILE A CA 1
ATOM 4370 C C . ILE A 1 624 ? 77.886 -51.603 128.349 1.00 42.16 621 ILE A C 1
ATOM 4371 O O . ILE A 1 624 ? 78.340 -50.814 127.510 1.00 44.90 621 ILE A O 1
ATOM 4376 N N . PHE A 1 625 ? 76.578 -51.719 128.564 1.00 42.97 622 PHE A N 1
ATOM 4377 C CA . PHE A 1 625 ? 75.652 -50.890 127.805 1.00 43.20 622 PHE A CA 1
ATOM 4378 C C . PHE A 1 625 ? 75.967 -49.423 128.019 1.00 48.87 622 PHE A C 1
ATOM 4379 O O . PHE A 1 625 ? 75.925 -48.623 127.075 1.00 43.61 622 PHE A O 1
ATOM 4387 N N . LYS A 1 626 ? 76.308 -49.064 129.260 1.00 47.64 623 LYS A N 1
ATOM 4388 C CA . LYS A 1 626 ? 76.681 -47.696 129.586 1.00 45.82 623 LYS A CA 1
ATOM 4389 C C . LYS A 1 626 ? 77.934 -47.286 128.825 1.00 44.74 623 LYS A C 1
ATOM 4390 O O . LYS A 1 626 ? 77.982 -46.205 128.228 1.00 44.84 623 LYS A O 1
ATOM 4396 N N . THR A 1 627 ? 78.949 -48.162 128.802 1.00 44.94 624 THR A N 1
ATOM 4397 C CA . THR A 1 627 ? 80.183 -47.869 128.068 1.00 44.52 624 THR A CA 1
ATOM 4398 C C . THR A 1 627 ? 79.909 -47.658 126.582 1.00 41.78 624 THR A C 1
ATOM 4399 O O . THR A 1 627 ? 80.439 -46.722 125.974 1.00 41.63 624 THR A O 1
ATOM 4403 N N . LEU A 1 628 ? 79.071 -48.511 125.986 1.00 41.22 625 LEU A N 1
ATOM 4404 C CA . LEU A 1 628 ? 78.847 -48.453 124.543 1.00 49.85 625 LEU A CA 1
ATOM 4405 C C . LEU A 1 628 ? 78.089 -47.196 124.128 1.00 49.16 625 LEU A C 1
ATOM 4406 O O . LEU A 1 628 ? 78.266 -46.710 123.009 1.00 40.45 625 LEU A O 1
ATOM 4411 N N . GLU A 1 629 ? 77.235 -46.664 125.001 1.00 52.58 626 GLU A N 1
ATOM 4412 C CA . GLU A 1 629 ? 76.403 -45.510 124.670 1.00 59.19 626 GLU A CA 1
ATOM 4413 C C . GLU A 1 629 ? 77.105 -44.157 124.851 1.00 57.75 626 GLU A C 1
ATOM 4414 O O . GLU A 1 629 ? 76.568 -43.144 124.393 1.00 59.83 626 GLU A O 1
ATOM 4420 N N . GLN A 1 630 ? 78.271 -44.108 125.500 1.00 56.75 627 GLN A N 1
ATOM 4421 C CA . GLN A 1 630 ? 78.943 -42.842 125.780 1.00 44.63 627 GLN A CA 1
ATOM 4422 C C . GLN A 1 630 ? 79.092 -41.991 124.527 1.00 52.20 627 GLN A C 1
ATOM 4423 O O . GLN A 1 630 ? 79.250 -42.500 123.411 1.00 52.52 627 GLN A O 1
ATOM 4429 N N . GLU A 1 631 ? 79.064 -40.675 124.736 1.00 47.05 628 GLU A N 1
ATOM 4430 C CA . GLU A 1 631 ? 79.446 -39.726 123.702 1.00 51.84 628 GLU A CA 1
ATOM 4431 C C . GLU A 1 631 ? 80.911 -39.938 123.338 1.00 49.11 628 GLU A C 1
ATOM 4432 O O . GLU A 1 631 ? 81.757 -40.181 124.202 1.00 50.02 628 GLU A O 1
ATOM 4438 N N . GLU A 1 632 ? 81.210 -39.887 122.048 1.00 47.97 629 GLU A N 1
ATOM 4439 C CA . GLU A 1 632 ? 82.560 -40.182 121.607 1.00 51.00 629 GLU A CA 1
ATOM 4440 C C . GLU A 1 632 ? 83.391 -38.931 121.376 1.00 52.75 629 GLU A C 1
ATOM 4441 O O . GLU A 1 632 ? 84.621 -39.024 121.301 1.00 52.99 629 GLU A O 1
ATOM 4447 N N . TYR A 1 633 ? 82.747 -37.773 121.286 1.00 60.89 630 TYR A N 1
ATOM 4448 C CA . TYR A 1 633 ? 83.410 -36.478 121.187 1.00 57.91 630 TYR A CA 1
ATOM 4449 C C . TYR A 1 633 ? 83.460 -35.739 122.510 1.00 57.28 630 TYR A C 1
ATOM 4450 O O . TYR A 1 633 ? 84.531 -35.330 122.945 1.00 62.86 630 TYR A O 1
ATOM 4459 N N . THR A 1 660 ? 88.963 -33.735 118.436 1.00 82.34 657 THR A N 1
ATOM 4460 C CA . THR A 1 660 ? 88.129 -33.941 119.614 1.00 86.02 657 THR A CA 1
ATOM 4461 C C . THR A 1 660 ? 87.356 -35.259 119.518 1.00 77.91 657 THR A C 1
ATOM 4462 O O . THR A 1 660 ? 86.212 -35.354 119.967 1.00 75.96 657 THR A O 1
ATOM 4466 N N . VAL A 1 661 ? 87.982 -36.268 118.920 1.00 72.47 658 VAL A N 1
ATOM 4467 C CA . VAL A 1 661 ? 87.505 -37.642 119.020 1.00 65.79 658 VAL A CA 1
ATOM 4468 C C . VAL A 1 661 ? 88.212 -38.270 120.212 1.00 57.25 658 VAL A C 1
ATOM 4469 O O . VAL A 1 661 ? 89.445 -38.355 120.234 1.00 64.39 658 VAL A O 1
ATOM 4473 N N . ASN A 1 662 ? 87.438 -38.727 121.196 1.00 43.15 659 ASN A N 1
ATOM 4474 C CA . ASN A 1 662 ? 88.023 -39.252 122.427 1.00 42.07 659 ASN A CA 1
ATOM 4475 C C . ASN A 1 662 ? 88.525 -40.657 122.156 1.00 47.17 659 ASN A C 1
ATOM 4476 O O . ASN A 1 662 ? 87.774 -41.630 122.257 1.00 61.27 659 ASN A O 1
ATOM 4481 N N . THR A 1 663 ? 89.827 -40.759 121.871 1.00 50.88 660 THR A N 1
ATOM 4482 C CA . THR A 1 663 ? 90.417 -42.030 121.460 1.00 47.73 660 THR A CA 1
ATOM 4483 C C . THR A 1 663 ? 90.306 -43.080 122.561 1.00 50.82 660 THR A C 1
ATOM 4484 O O . THR A 1 663 ? 90.104 -44.270 122.277 1.00 46.45 660 THR A O 1
ATOM 4488 N N . GLY A 1 664 ? 90.456 -42.657 123.824 1.00 48.49 661 GLY A N 1
ATOM 4489 C CA . GLY A 1 664 ? 90.330 -43.583 124.941 1.00 45.91 661 GLY A CA 1
ATOM 4490 C C . GLY A 1 664 ? 88.965 -44.240 125.018 1.00 43.60 661 GLY A C 1
ATOM 4491 O O . GLY A 1 664 ? 88.858 -45.431 125.320 1.00 41.49 661 GLY A O 1
ATOM 4492 N N . ILE A 1 665 ? 87.901 -43.473 124.753 1.00 43.13 662 ILE A N 1
ATOM 4493 C CA . ILE A 1 665 ? 86.566 -44.059 124.718 1.00 40.37 662 ILE A CA 1
ATOM 4494 C C . ILE A 1 665 ? 86.412 -45.002 123.530 1.00 39.00 662 ILE A C 1
ATOM 4495 O O . ILE A 1 665 ? 85.650 -45.976 123.590 1.00 38.62 662 ILE A O 1
ATOM 4500 N N . ALA A 1 666 ? 87.112 -44.737 122.435 1.00 38.31 663 ALA A N 1
ATOM 4501 C CA . ALA A 1 666 ? 86.967 -45.600 121.272 1.00 39.33 663 ALA A CA 1
ATOM 4502 C C . ALA A 1 666 ? 87.587 -46.963 121.535 1.00 36.27 663 ALA A C 1
ATOM 4503 O O . ALA A 1 666 ? 87.015 -47.996 121.165 1.00 35.55 663 ALA A O 1
ATOM 4505 N N . TYR A 1 667 ? 88.747 -46.982 122.189 1.00 36.46 664 TYR A N 1
ATOM 4506 C CA . TYR A 1 667 ? 89.363 -48.244 122.577 1.00 35.89 664 TYR A CA 1
ATOM 4507 C C . TYR A 1 667 ? 88.501 -48.976 123.590 1.00 36.29 664 TYR A C 1
ATOM 4508 O O . TYR A 1 667 ? 88.262 -50.181 123.461 1.00 35.62 664 TYR A O 1
ATOM 4517 N N . GLU A 1 668 ? 88.006 -48.253 124.593 1.00 37.46 665 GLU A N 1
ATOM 4518 C CA . GLU A 1 668 ? 87.138 -48.875 125.579 1.00 39.83 665 GLU A CA 1
ATOM 4519 C C . GLU A 1 668 ? 85.920 -49.516 124.927 1.00 37.48 665 GLU A C 1
ATOM 4520 O O . GLU A 1 668 ? 85.516 -50.618 125.299 1.00 37.30 665 GLU A O 1
ATOM 4526 N N . LYS A 1 669 ? 85.300 -48.832 123.974 1.00 37.32 666 LYS A N 1
ATOM 4527 C CA . LYS A 1 669 ? 84.129 -49.412 123.337 1.00 36.89 666 LYS A CA 1
ATOM 4528 C C . LYS A 1 669 ? 84.486 -50.670 122.545 1.00 35.59 666 LYS A C 1
ATOM 4529 O O . LYS A 1 669 ? 83.740 -51.651 122.570 1.00 35.34 666 LYS A O 1
ATOM 4535 N N . GLU A 1 670 ? 85.634 -50.668 121.860 1.00 34.84 667 GLU A N 1
ATOM 4536 C CA . GLU A 1 670 ? 86.057 -51.845 121.110 1.00 33.67 667 GLU A CA 1
ATOM 4537 C C . GLU A 1 670 ? 86.142 -53.057 122.015 1.00 33.69 667 GLU A C 1
ATOM 4538 O O . GLU A 1 670 ? 85.675 -54.150 121.666 1.00 33.08 667 GLU A O 1
ATOM 4544 N N . VAL A 1 671 ? 86.738 -52.875 123.190 1.00 34.45 668 VAL A N 1
ATOM 4545 C CA . VAL A 1 671 ? 86.984 -53.997 124.079 1.00 34.56 668 VAL A CA 1
ATOM 4546 C C . VAL A 1 671 ? 85.710 -54.395 124.809 1.00 35.22 668 VAL A C 1
ATOM 4547 O O . VAL A 1 671 ? 85.456 -55.576 125.021 1.00 35.00 668 VAL A O 1
ATOM 4551 N N . ALA A 1 672 ? 84.869 -53.432 125.171 1.00 36.11 669 ALA A N 1
ATOM 4552 C CA . ALA A 1 672 ? 83.597 -53.777 125.800 1.00 36.82 669 ALA A CA 1
ATOM 4553 C C . ALA A 1 672 ? 82.711 -54.582 124.863 1.00 36.05 669 ALA A C 1
ATOM 4554 O O . ALA A 1 672 ? 81.996 -55.490 125.301 1.00 36.29 669 ALA A O 1
ATOM 4556 N N . ALA A 1 673 ? 82.707 -54.233 123.576 1.00 35.22 670 ALA A N 1
ATOM 4557 C CA . ALA A 1 673 ? 81.918 -54.985 122.613 1.00 34.48 670 ALA A CA 1
ATOM 4558 C C . ALA A 1 673 ? 82.426 -56.413 122.507 1.00 33.69 670 ALA A C 1
ATOM 4559 O O . ALA A 1 673 ? 81.637 -57.358 122.402 1.00 33.54 670 ALA A O 1
ATOM 4561 N N . ALA A 1 674 ? 83.743 -56.589 122.543 1.00 33.25 671 ALA A N 1
ATOM 4562 C CA . ALA A 1 674 ? 84.314 -57.924 122.534 1.00 32.63 671 ALA A CA 1
ATOM 4563 C C . ALA A 1 674 ? 83.952 -58.682 123.813 1.00 36.61 671 ALA A C 1
ATOM 4564 O O . ALA A 1 674 ? 83.650 -59.879 123.776 1.00 44.71 671 ALA A O 1
ATOM 4566 N N . ALA A 1 675 ? 83.965 -58.003 124.951 1.00 34.53 672 ALA A N 1
ATOM 4567 C CA . ALA A 1 675 ? 83.523 -58.629 126.187 1.00 35.48 672 ALA A CA 1
ATOM 4568 C C . ALA A 1 675 ? 82.086 -59.104 126.065 1.00 35.72 672 ALA A C 1
ATOM 4569 O O . ALA A 1 675 ? 81.761 -60.232 126.439 1.00 35.85 672 ALA A O 1
ATOM 4571 N N . LEU A 1 676 ? 81.203 -58.253 125.555 1.00 35.86 673 LEU A N 1
ATOM 4572 C CA . LEU A 1 676 ? 79.813 -58.657 125.413 1.00 36.16 673 LEU A CA 1
ATOM 4573 C C . LEU A 1 676 ? 79.704 -59.891 124.536 1.00 35.14 673 LEU A C 1
ATOM 4574 O O . LEU A 1 676 ? 78.945 -60.818 124.843 1.00 35.47 673 LEU A O 1
ATOM 4579 N N . SER A 1 677 ? 80.486 -59.931 123.453 1.00 33.96 674 SER A N 1
ATOM 4580 C CA . SER A 1 677 ? 80.452 -61.069 122.545 1.00 32.97 674 SER A CA 1
ATOM 4581 C C . SER A 1 677 ? 80.894 -62.334 123.253 1.00 33.06 674 SER A C 1
ATOM 4582 O O . SER A 1 677 ? 80.246 -63.377 123.138 1.00 33.00 674 SER A O 1
ATOM 4585 N N . GLU A 1 678 ? 82.023 -62.267 123.960 1.00 33.25 675 GLU A N 1
ATOM 4586 C CA . GLU A 1 678 ? 82.537 -63.448 124.642 1.00 33.41 675 GLU A CA 1
ATOM 4587 C C . GLU A 1 678 ? 81.565 -63.936 125.709 1.00 34.56 675 GLU A C 1
ATOM 4588 O O . GLU A 1 678 ? 81.357 -65.145 125.860 1.00 34.59 675 GLU A O 1
ATOM 4594 N N . LEU A 1 679 ? 80.960 -63.006 126.454 1.00 35.58 676 LEU A N 1
ATOM 4595 C CA . LEU A 1 679 ? 79.979 -63.379 127.469 1.00 36.80 676 LEU A CA 1
ATOM 4596 C C . LEU A 1 679 ? 78.769 -64.051 126.843 1.00 36.64 676 LEU A C 1
ATOM 4597 O O . LEU A 1 679 ? 78.181 -64.963 127.432 1.00 37.31 676 LEU A O 1
ATOM 4602 N N . ALA A 1 680 ? 78.345 -63.601 125.701 1.00 35.86 677 ALA A N 1
ATOM 4603 C CA . ALA A 1 680 ? 77.223 -64.201 125.049 1.00 35.68 677 ALA A CA 1
ATOM 4604 C C . ALA A 1 680 ? 77.535 -65.610 124.572 1.00 37.15 677 ALA A C 1
ATOM 4605 O O . ALA A 1 680 ? 76.761 -66.469 124.742 1.00 35.45 677 ALA A O 1
ATOM 4607 N N . ILE A 1 681 ? 78.714 -65.849 124.055 1.00 33.91 678 ILE A N 1
ATOM 4608 C CA . ILE A 1 681 ? 79.073 -67.161 123.662 1.00 33.31 678 ILE A CA 1
ATOM 4609 C C . ILE A 1 681 ? 79.533 -68.035 124.795 1.00 37.10 678 ILE A C 1
ATOM 4610 O O . ILE A 1 681 ? 80.024 -69.064 124.559 1.00 47.00 678 ILE A O 1
ATOM 4615 N N . ALA A 1 682 ? 79.453 -67.597 126.023 1.00 37.73 679 ALA A N 1
ATOM 4616 C CA . ALA A 1 682 ? 79.909 -68.365 127.115 1.00 35.93 679 ALA A CA 1
ATOM 4617 C C . ALA A 1 682 ? 78.884 -68.402 128.183 1.00 40.83 679 ALA A C 1
ATOM 4618 O O . ALA A 1 682 ? 79.178 -68.816 129.200 1.00 48.33 679 ALA A O 1
ATOM 4620 N N . SER A 1 683 ? 77.657 -68.092 127.916 1.00 37.90 680 SER A N 1
ATOM 4621 C CA . SER A 1 683 ? 76.654 -68.026 128.901 1.00 39.09 680 SER A CA 1
ATOM 4622 C C . SER A 1 683 ? 75.567 -68.930 128.387 1.00 58.15 680 SER A C 1
ATOM 4623 O O . SER A 1 683 ? 74.871 -69.581 129.171 1.00 75.50 680 SER A O 1
ATOM 4626 N N . LYS A 1 684 ? 75.374 -68.932 127.089 1.00 55.05 681 LYS A N 1
ATOM 4627 C CA . LYS A 1 684 ? 74.352 -69.710 126.418 1.00 38.96 681 LYS A CA 1
ATOM 4628 C C . LYS A 1 684 ? 73.000 -69.296 126.931 1.00 39.90 681 LYS A C 1
ATOM 4629 O O . LYS A 1 684 ? 72.709 -68.194 127.069 1.00 41.19 681 LYS A O 1
ATOM 4635 N N . GLU A 1 685 ? 72.161 -70.225 127.270 1.00 45.88 682 GLU A N 1
ATOM 4636 C CA . GLU A 1 685 ? 70.855 -69.925 127.773 1.00 48.99 682 GLU A CA 1
ATOM 4637 C C . GLU A 1 685 ? 70.606 -68.771 128.736 1.00 51.32 682 GLU A C 1
ATOM 4638 O O . GLU A 1 685 ? 69.524 -68.253 128.807 1.00 50.68 682 GLU A O 1
ATOM 4644 N N . HIS A 1 686 ? 71.637 -68.355 129.448 1.00 50.70 683 HIS A N 1
ATOM 4645 C CA . HIS A 1 686 ? 71.598 -67.246 130.354 1.00 47.09 683 HIS A CA 1
ATOM 4646 C C . HIS A 1 686 ? 71.988 -65.914 129.724 1.00 46.13 683 HIS A C 1
ATOM 4647 O O . HIS A 1 686 ? 72.408 -65.033 130.423 1.00 47.94 683 HIS A O 1
ATOM 4654 N N . PHE A 1 687 ? 71.843 -65.764 128.422 1.00 41.47 684 PHE A N 1
ATOM 4655 C CA . PHE A 1 687 ? 72.192 -64.555 127.764 1.00 40.93 684 PHE A CA 1
ATOM 4656 C C . PHE A 1 687 ? 71.004 -64.312 126.880 1.00 45.65 684 PHE A C 1
ATOM 4657 O O . PHE A 1 687 ? 71.046 -63.531 125.976 1.00 54.73 684 PHE A O 1
ATOM 4665 N N . LEU A 1 688 ? 69.894 -64.905 127.220 1.00 46.49 685 LEU A N 1
ATOM 4666 C CA . LEU A 1 688 ? 68.708 -64.794 126.445 1.00 48.89 685 LEU A CA 1
ATOM 4667 C C . LEU A 1 688 ? 67.844 -63.657 126.810 1.00 47.63 685 LEU A C 1
ATOM 4668 O O . LEU A 1 688 ? 66.998 -63.272 126.072 1.00 46.40 685 LEU A O 1
ATOM 4673 N N . GLU A 1 689 ? 68.057 -63.138 127.988 1.00 49.93 686 GLU A N 1
ATOM 4674 C CA . GLU A 1 689 ? 67.329 -62.011 128.460 1.00 57.29 686 GLU A CA 1
ATOM 4675 C C . GLU A 1 689 ? 68.049 -60.787 127.961 1.00 53.29 686 GLU A C 1
ATOM 4676 O O . GLU A 1 689 ? 67.485 -59.755 127.889 1.00 58.65 686 GLU A O 1
ATOM 4682 N N . TYR A 1 690 ? 69.298 -60.929 127.603 1.00 45.56 687 TYR A N 1
ATOM 4683 C CA . TYR A 1 690 ? 70.074 -59.789 127.145 1.00 45.58 687 TYR A CA 1
ATOM 4684 C C . TYR A 1 690 ? 70.174 -59.682 125.628 1.00 43.81 687 TYR A C 1
ATOM 4685 O O . TYR A 1 690 ? 70.689 -58.675 125.132 1.00 43.42 687 TYR A O 1
ATOM 4694 N N . VAL A 1 691 ? 69.658 -60.666 124.886 1.00 45.56 688 VAL A N 1
ATOM 4695 C CA . VAL A 1 691 ? 69.824 -60.691 123.434 1.00 39.42 688 VAL A CA 1
ATOM 4696 C C . VAL A 1 691 ? 69.193 -59.458 122.799 1.00 42.91 688 VAL A C 1
ATOM 4697 O O . VAL A 1 691 ? 69.865 -58.682 122.110 1.00 47.18 688 VAL A O 1
ATOM 4701 N N . GLU A 1 692 ? 67.888 -59.273 123.001 1.00 42.21 689 GLU A N 1
ATOM 4702 C CA . GLU A 1 692 ? 67.197 -58.130 122.404 1.00 44.77 689 GLU A CA 1
ATOM 4703 C C . GLU A 1 692 ? 67.769 -56.800 122.864 1.00 45.66 689 GLU A C 1
ATOM 4704 O O . GLU A 1 692 ? 67.971 -55.912 122.017 1.00 49.06 689 GLU A O 1
ATOM 4710 N N . PRO A 1 693 ? 68.012 -56.570 124.155 1.00 42.68 690 PRO A N 1
ATOM 4711 C CA . PRO A 1 693 ? 68.646 -55.302 124.542 1.00 43.03 690 PRO A CA 1
ATOM 4712 C C . PRO A 1 693 ? 70.035 -55.138 123.953 1.00 45.00 690 PRO A C 1
ATOM 4713 O O . PRO A 1 693 ? 70.399 -54.020 123.562 1.00 44.24 690 PRO A O 1
ATOM 4717 N N . SER A 1 694 ? 70.825 -56.217 123.880 1.00 40.59 691 SER A N 1
ATOM 4718 C CA . SER A 1 694 ? 72.148 -56.121 123.262 1.00 39.85 691 SER A CA 1
ATOM 4719 C C . SER A 1 694 ? 72.062 -55.768 121.781 1.00 38.32 691 SER A C 1
ATOM 4720 O O . SER A 1 694 ? 72.804 -54.906 121.302 1.00 37.87 691 SER A O 1
ATOM 4723 N N . LEU A 1 695 ? 71.178 -56.430 121.026 1.00 42.52 692 LEU A N 1
ATOM 4724 C CA . LEU A 1 695 ? 71.030 -56.054 119.620 1.00 37.28 692 LEU A CA 1
ATOM 4725 C C . LEU A 1 695 ? 70.570 -54.604 119.472 1.00 43.07 692 LEU A C 1
ATOM 4726 O O . LEU A 1 695 ? 70.998 -53.904 118.547 1.00 42.45 692 LEU A O 1
ATOM 4731 N N . LYS A 1 696 ? 69.695 -54.126 120.356 1.00 39.54 693 LYS A N 1
ATOM 4732 C CA . LYS A 1 696 ? 69.276 -52.735 120.220 1.00 45.53 693 LYS A CA 1
ATOM 4733 C C . LYS A 1 696 ? 70.421 -51.769 120.525 1.00 42.32 693 LYS A C 1
ATOM 4734 O O . LYS A 1 696 ? 70.554 -50.733 119.862 1.00 42.88 693 LYS A O 1
ATOM 4740 N N . VAL A 1 697 ? 71.238 -52.061 121.538 1.00 40.36 694 VAL A N 1
ATOM 4741 C CA . VAL A 1 697 ? 72.352 -51.171 121.844 1.00 40.32 694 VAL A CA 1
ATOM 4742 C C . VAL A 1 697 ? 73.363 -51.177 120.705 1.00 38.90 694 VAL A C 1
ATOM 4743 O O . VAL A 1 697 ? 73.832 -50.124 120.267 1.00 38.90 694 VAL A O 1
ATOM 4747 N N . LEU A 1 698 ? 73.704 -52.364 120.197 1.00 37.74 695 LEU A N 1
ATOM 4748 C CA . LEU A 1 698 ? 74.713 -52.457 119.144 1.00 36.43 695 LEU A CA 1
ATOM 4749 C C . LEU A 1 698 ? 74.223 -51.823 117.850 1.00 41.50 695 LEU A C 1
ATOM 4750 O O . LEU A 1 698 ? 74.948 -51.039 117.227 1.00 35.86 695 LEU A O 1
ATOM 4755 N N . ALA A 1 699 ? 72.976 -52.114 117.454 1.00 39.78 696 ALA A N 1
ATOM 4756 C CA . ALA A 1 699 ? 72.388 -51.483 116.273 1.00 36.49 696 ALA A CA 1
ATOM 4757 C C . ALA A 1 699 ? 72.426 -49.965 116.372 1.00 38.55 696 ALA A C 1
ATOM 4758 O O . ALA A 1 699 ? 72.674 -49.270 115.377 1.00 40.23 696 ALA A O 1
ATOM 4760 N N . GLU A 1 700 ? 72.191 -49.428 117.562 1.00 38.56 697 GLU A N 1
ATOM 4761 C CA . GLU A 1 700 ? 72.275 -47.984 117.729 1.00 45.03 697 GLU A CA 1
ATOM 4762 C C . GLU A 1 700 ? 73.695 -47.489 117.455 1.00 42.63 697 GLU A C 1
ATOM 4763 O O . GLU A 1 700 ? 73.892 -46.451 116.807 1.00 40.94 697 GLU A O 1
ATOM 4769 N N . GLN A 1 701 ? 74.700 -48.235 117.924 1.00 41.14 698 GLN A N 1
ATOM 4770 C CA . GLN A 1 701 ? 76.094 -47.898 117.638 1.00 37.35 698 GLN A CA 1
ATOM 4771 C C . GLN A 1 701 ? 76.438 -48.037 116.152 1.00 38.13 698 GLN A C 1
ATOM 4772 O O . GLN A 1 701 ? 77.204 -47.221 115.617 1.00 38.78 698 GLN A O 1
ATOM 4778 N N . VAL A 1 702 ? 75.908 -49.061 115.462 1.00 35.52 699 VAL A N 1
ATOM 4779 C CA . VAL A 1 702 ? 76.179 -49.165 114.027 1.00 34.59 699 VAL A CA 1
ATOM 4780 C C . VAL A 1 702 ? 75.661 -47.929 113.301 1.00 46.08 699 VAL A C 1
ATOM 4781 O O . VAL A 1 702 ? 76.320 -47.390 112.400 1.00 45.67 699 VAL A O 1
ATOM 4785 N N . ASN A 1 703 ? 74.455 -47.485 113.661 1.00 44.07 700 ASN A N 1
ATOM 4786 C CA . ASN A 1 703 ? 73.853 -46.323 113.025 1.00 47.04 700 ASN A CA 1
ATOM 4787 C C . ASN A 1 703 ? 74.575 -45.040 113.383 1.00 44.85 700 ASN A C 1
ATOM 4788 O O . ASN A 1 703 ? 74.703 -44.148 112.538 1.00 43.71 700 ASN A O 1
ATOM 4793 N N . GLU A 1 704 ? 75.044 -44.909 114.622 1.00 46.49 701 GLU A N 1
ATOM 4794 C CA . GLU A 1 704 ? 75.434 -43.589 115.080 1.00 43.00 701 GLU A CA 1
ATOM 4795 C C . GLU A 1 704 ? 76.891 -43.431 115.470 1.00 40.39 701 GLU A C 1
ATOM 4796 O O . GLU A 1 704 ? 77.318 -42.299 115.681 1.00 51.21 701 GLU A O 1
ATOM 4802 N N . SER A 1 705 ? 77.679 -44.491 115.544 1.00 46.75 702 SER A N 1
ATOM 4803 C CA . SER A 1 705 ? 78.995 -44.329 116.145 1.00 45.23 702 SER A CA 1
ATOM 4804 C C . SER A 1 705 ? 80.041 -43.965 115.099 1.00 46.11 702 SER A C 1
ATOM 4805 O O . SER A 1 705 ? 79.892 -44.234 113.906 1.00 47.94 702 SER A O 1
ATOM 4808 N N . TYR A 1 706 ? 81.128 -43.368 115.583 1.00 49.56 703 TYR A N 1
ATOM 4809 C CA . TYR A 1 706 ? 82.175 -42.856 114.712 1.00 58.11 703 TYR A CA 1
ATOM 4810 C C . TYR A 1 706 ? 83.143 -43.939 114.275 1.00 54.04 703 TYR A C 1
ATOM 4811 O O . TYR A 1 706 ? 83.589 -43.947 113.124 1.00 63.25 703 TYR A O 1
ATOM 4820 N N . GLY A 1 707 ? 83.507 -44.837 115.182 1.00 44.05 704 GLY A N 1
ATOM 4821 C CA . GLY A 1 707 ? 84.518 -45.815 114.858 1.00 41.04 704 GLY A CA 1
ATOM 4822 C C . GLY A 1 707 ? 84.190 -47.215 115.318 1.00 39.07 704 GLY A C 1
ATOM 4823 O O . GLY A 1 707 ? 85.039 -48.109 115.243 1.00 41.40 704 GLY A O 1
ATOM 4824 N N . LEU A 1 708 ? 82.973 -47.420 115.818 1.00 40.70 705 LEU A N 1
ATOM 4825 C CA . LEU A 1 708 ? 82.568 -48.711 116.345 1.00 33.52 705 LEU A CA 1
ATOM 4826 C C . LEU A 1 708 ? 81.617 -49.459 115.417 1.00 32.90 705 LEU A C 1
ATOM 4827 O O . LEU A 1 708 ? 81.159 -50.549 115.781 1.00 37.86 705 LEU A O 1
ATOM 4832 N N . LYS A 1 709 ? 81.322 -48.922 114.226 1.00 32.74 706 LYS A N 1
ATOM 4833 C CA . LYS A 1 709 ? 80.358 -49.576 113.345 1.00 32.26 706 LYS A CA 1
ATOM 4834 C C . LYS A 1 709 ? 80.787 -50.999 113.031 1.00 31.13 706 LYS A C 1
ATOM 4835 O O . LYS A 1 709 ? 80.041 -51.948 113.282 1.00 39.00 706 LYS A O 1
ATOM 4841 N N . GLU A 1 710 ? 82.007 -51.176 112.523 1.00 30.41 707 GLU A N 1
ATOM 4842 C CA . GLU A 1 710 ? 82.404 -52.512 112.108 1.00 29.38 707 GLU A CA 1
ATOM 4843 C C . GLU A 1 710 ? 82.325 -53.461 113.284 1.00 31.98 707 GLU A C 1
ATOM 4844 O O . GLU A 1 710 ? 81.718 -54.534 113.187 1.00 29.06 707 GLU A O 1
ATOM 4850 N N . THR A 1 711 ? 82.907 -53.059 114.420 1.00 30.04 708 THR A N 1
ATOM 4851 C CA . THR A 1 711 ? 82.918 -53.920 115.593 1.00 30.22 708 THR A CA 1
ATOM 4852 C C . THR A 1 711 ? 81.511 -54.140 116.127 1.00 30.84 708 THR A C 1
ATOM 4853 O O . THR A 1 711 ? 81.132 -55.275 116.437 1.00 31.65 708 THR A O 1
ATOM 4857 N N . ALA A 1 712 ? 80.703 -53.085 116.193 1.00 31.66 709 ALA A N 1
ATOM 4858 C CA . ALA A 1 712 ? 79.325 -53.257 116.642 1.00 32.34 709 ALA A CA 1
ATOM 4859 C C . ALA A 1 712 ? 78.588 -54.297 115.799 1.00 31.66 709 ALA A C 1
ATOM 4860 O O . ALA A 1 712 ? 77.866 -55.140 116.336 1.00 37.09 709 ALA A O 1
ATOM 4862 N N . LEU A 1 713 ? 78.745 -54.244 114.477 1.00 30.90 710 LEU A N 1
ATOM 4863 C CA . LEU A 1 713 ? 78.058 -55.203 113.617 1.00 37.16 710 LEU A CA 1
ATOM 4864 C C . LEU A 1 713 ? 78.632 -56.605 113.794 1.00 29.76 710 LEU A C 1
ATOM 4865 O O . LEU A 1 713 ? 77.898 -57.603 113.791 1.00 29.39 710 LEU A O 1
ATOM 4870 N N . HIS A 1 714 ? 79.943 -56.694 113.943 1.00 29.06 711 HIS A N 1
ATOM 4871 C CA . HIS A 1 714 ? 80.565 -57.982 114.182 1.00 28.45 711 HIS A CA 1
ATOM 4872 C C . HIS A 1 714 ? 80.044 -58.619 115.470 1.00 29.11 711 HIS A C 1
ATOM 4873 O O . HIS A 1 714 ? 79.816 -59.833 115.533 1.00 28.81 711 HIS A O 1
ATOM 4880 N N . SER A 1 715 ? 79.848 -57.803 116.506 1.00 30.09 712 SER A N 1
ATOM 4881 C CA . SER A 1 715 ? 79.347 -58.293 117.773 1.00 30.88 712 SER A CA 1
ATOM 4882 C C . SER A 1 715 ? 77.915 -58.762 117.658 1.00 31.23 712 SER A C 1
ATOM 4883 O O . SER A 1 715 ? 77.510 -59.669 118.383 1.00 32.19 712 SER A O 1
ATOM 4894 N N . TRP A 1 717 ? 76.603 -60.297 115.120 1.00 29.72 714 TRP A N 1
ATOM 4895 C CA . TRP A 1 717 ? 76.674 -61.657 114.607 1.00 31.78 714 TRP A CA 1
ATOM 4896 C C . TRP A 1 717 ? 77.217 -62.596 115.664 1.00 29.66 714 TRP A C 1
ATOM 4897 O O . TRP A 1 717 ? 76.819 -63.765 115.710 1.00 31.33 714 TRP A O 1
ATOM 4908 N N . ALA A 1 718 ? 78.097 -62.103 116.536 1.00 29.40 715 ALA A N 1
ATOM 4909 C CA . ALA A 1 718 ? 78.524 -62.923 117.666 1.00 29.76 715 ALA A CA 1
ATOM 4910 C C . ALA A 1 718 ? 77.337 -63.267 118.544 1.00 30.78 715 ALA A C 1
ATOM 4911 O O . ALA A 1 718 ? 77.204 -64.404 118.994 1.00 30.91 715 ALA A O 1
ATOM 4913 N N . ILE A 1 719 ? 76.453 -62.300 118.792 1.00 31.58 716 ILE A N 1
ATOM 4914 C CA . ILE A 1 719 ? 75.250 -62.604 119.562 1.00 32.65 716 ILE A CA 1
ATOM 4915 C C . ILE A 1 719 ? 74.432 -63.670 118.844 1.00 32.30 716 ILE A C 1
ATOM 4916 O O . ILE A 1 719 ? 73.917 -64.603 119.468 1.00 32.84 716 ILE A O 1
ATOM 4921 N N . VAL A 1 720 ? 74.307 -63.551 117.517 1.00 31.46 717 VAL A N 1
ATOM 4922 C CA . VAL A 1 720 ? 73.573 -64.538 116.729 1.00 31.09 717 VAL A CA 1
ATOM 4923 C C . VAL A 1 720 ? 74.225 -65.906 116.860 1.00 30.56 717 VAL A C 1
ATOM 4924 O O . VAL A 1 720 ? 73.558 -66.916 117.103 1.00 39.27 717 VAL A O 1
ATOM 4928 N N . LYS A 1 721 ? 75.547 -65.951 116.728 1.00 31.40 718 LYS A N 1
ATOM 4929 C CA . LYS A 1 721 ? 76.264 -67.208 116.868 1.00 29.36 718 LYS A CA 1
ATOM 4930 C C . LYS A 1 721 ? 75.980 -67.854 118.220 1.00 30.36 718 LYS A C 1
ATOM 4931 O O . LYS A 1 721 ? 75.841 -69.075 118.315 1.00 30.37 718 LYS A O 1
ATOM 4937 N N . ALA A 1 722 ? 75.907 -67.049 119.281 1.00 31.28 719 ALA A N 1
ATOM 4938 C CA . ALA A 1 722 ? 75.587 -67.572 120.602 1.00 32.39 719 ALA A CA 1
ATOM 4939 C C . ALA A 1 722 ? 74.161 -68.119 120.646 1.00 34.62 719 ALA A C 1
ATOM 4940 O O . ALA A 1 722 ? 73.922 -69.212 121.168 1.00 33.55 719 ALA A O 1
ATOM 4942 N N . VAL A 1 723 ? 73.196 -67.373 120.100 1.00 33.62 720 VAL A N 1
ATOM 4943 C CA . VAL A 1 723 ? 71.818 -67.861 120.057 1.00 33.98 720 VAL A CA 1
ATOM 4944 C C . VAL A 1 723 ? 71.721 -69.154 119.249 1.00 33.28 720 VAL A C 1
ATOM 4945 O O . VAL A 1 723 ? 71.001 -70.082 119.620 1.00 33.94 720 VAL A O 1
ATOM 4949 N N . LEU A 1 724 ? 72.442 -69.248 118.143 1.00 32.00 721 LEU A N 1
ATOM 4950 C CA . LEU A 1 724 ? 72.346 -70.466 117.348 1.00 31.37 721 LEU A CA 1
ATOM 4951 C C . LEU A 1 724 ? 72.991 -71.648 118.062 1.00 42.39 721 LEU A C 1
ATOM 4952 O O . LEU A 1 724 ? 72.496 -72.774 117.981 1.00 42.30 721 LEU A O 1
ATOM 4957 N N . LEU A 1 725 ? 74.100 -71.421 118.763 1.00 42.94 722 LEU A N 1
ATOM 4958 C CA . LEU A 1 725 ? 74.709 -72.516 119.505 1.00 34.92 722 LEU A CA 1
ATOM 4959 C C . LEU A 1 725 ? 73.838 -72.916 120.685 1.00 33.11 722 LEU A C 1
ATOM 4960 O O . LEU A 1 725 ? 73.679 -74.105 120.973 1.00 34.75 722 LEU A O 1
ATOM 4965 N N . THR A 1 726 ? 73.265 -71.939 121.380 1.00 34.00 723 THR A N 1
ATOM 4966 C CA . THR A 1 726 ? 72.375 -72.266 122.481 1.00 36.39 723 THR A CA 1
ATOM 4967 C C . THR A 1 726 ? 71.189 -73.093 122.015 1.00 37.86 723 THR A C 1
ATOM 4968 O O . THR A 1 726 ? 70.625 -73.857 122.801 1.00 48.09 723 THR A O 1
ATOM 4972 N N . ALA A 1 727 ? 70.775 -72.938 120.762 1.00 34.95 724 ALA A N 1
ATOM 4973 C CA . ALA A 1 727 ? 69.724 -73.776 120.199 1.00 39.27 724 ALA A CA 1
ATOM 4974 C C . ALA A 1 727 ? 70.248 -75.120 119.691 1.00 38.43 724 ALA A C 1
ATOM 4975 O O . ALA A 1 727 ? 69.491 -75.885 119.090 1.00 48.82 724 ALA A O 1
ATOM 4977 N N . ASN A 1 728 ? 71.523 -75.414 119.910 1.00 38.56 725 ASN A N 1
ATOM 4978 C CA . ASN A 1 728 ? 72.145 -76.672 119.517 1.00 42.32 725 ASN A CA 1
ATOM 4979 C C . ASN A 1 728 ? 72.088 -76.903 118.012 1.00 46.95 725 ASN A C 1
ATOM 4980 O O . ASN A 1 728 ? 71.811 -78.011 117.543 1.00 49.32 725 ASN A O 1
ATOM 4985 N N . LEU A 1 729 ? 72.340 -75.837 117.256 1.00 40.83 726 LEU A N 1
ATOM 4986 C CA . LEU A 1 729 ? 72.778 -75.943 115.871 1.00 34.05 726 LEU A CA 1
ATOM 4987 C C . LEU A 1 729 ? 74.291 -76.076 115.907 1.00 40.59 726 LEU A C 1
ATOM 4988 O O . LEU A 1 729 ? 74.994 -75.119 116.227 1.00 57.77 726 LEU A O 1
ATOM 4993 N N . LYS A 1 730 ? 74.792 -77.266 115.626 1.00 41.66 727 LYS A N 1
ATOM 4994 C CA . LYS A 1 730 ? 76.222 -77.490 115.682 1.00 41.58 727 LYS A CA 1
ATOM 4995 C C . LYS A 1 730 ? 76.883 -76.952 114.426 1.00 39.31 727 LYS A C 1
ATOM 4996 O O . LYS A 1 730 ? 76.325 -76.999 113.326 1.00 37.56 727 LYS A O 1
ATOM 5002 N N . GLU A 1 731 ? 78.095 -76.447 114.603 1.00 36.87 728 GLU A N 1
ATOM 5003 C CA . GLU A 1 731 ? 78.779 -75.765 113.528 1.00 34.17 728 GLU A CA 1
ATOM 5004 C C . GLU A 1 731 ? 78.945 -76.704 112.349 1.00 37.15 728 GLU A C 1
ATOM 5005 O O . GLU A 1 731 ? 79.256 -77.878 112.520 1.00 40.60 728 GLU A O 1
ATOM 5011 N N . GLY A 1 732 ? 78.648 -76.208 111.155 1.00 35.08 729 GLY A N 1
ATOM 5012 C CA . GLY A 1 732 ? 78.743 -77.024 109.968 1.00 24.11 729 GLY A CA 1
ATOM 5013 C C . GLY A 1 732 ? 77.712 -78.120 109.815 1.00 28.46 729 GLY A C 1
ATOM 5014 O O . GLY A 1 732 ? 77.764 -78.841 108.812 1.00 36.94 729 GLY A O 1
ATOM 5015 N N . GLU A 1 733 ? 76.759 -78.262 110.733 1.00 32.20 730 GLU A N 1
ATOM 5016 C CA . GLU A 1 733 ? 75.747 -79.321 110.620 1.00 33.47 730 GLU A CA 1
ATOM 5017 C C . GLU A 1 733 ? 74.416 -78.779 110.124 1.00 37.96 730 GLU A C 1
ATOM 5018 O O . GLU A 1 733 ? 73.366 -79.101 110.668 1.00 53.58 730 GLU A O 1
ATOM 5024 N N . TYR A 1 734 ? 74.406 -78.050 109.112 1.00 38.53 731 TYR A N 1
ATOM 5025 C CA . TYR A 1 734 ? 73.125 -77.553 108.666 1.00 36.40 731 TYR A CA 1
ATOM 5026 C C . TYR A 1 734 ? 72.666 -78.333 107.436 1.00 40.15 731 TYR A C 1
ATOM 5027 O O . TYR A 1 734 ? 73.472 -78.957 106.746 1.00 33.42 731 TYR A O 1
ATOM 5036 N N . PRO A 1 735 ? 71.370 -78.319 107.126 1.00 33.15 732 PRO A N 1
ATOM 5037 C CA . PRO A 1 735 ? 70.905 -78.954 105.885 1.00 27.04 732 PRO A CA 1
ATOM 5038 C C . PRO A 1 735 ? 71.271 -78.106 104.673 1.00 30.44 732 PRO A C 1
ATOM 5039 O O . PRO A 1 735 ? 70.956 -76.913 104.628 1.00 25.70 732 PRO A O 1
ATOM 5043 N N . LYS A 1 736 ? 71.932 -78.730 103.688 1.00 23.37 733 LYS A N 1
ATOM 5044 C CA . LYS A 1 736 ? 72.331 -78.024 102.473 1.00 22.62 733 LYS A CA 1
ATOM 5045 C C . LYS A 1 736 ? 71.128 -77.647 101.598 1.00 24.60 733 LYS A C 1
ATOM 5046 O O . LYS A 1 736 ? 70.027 -78.179 101.725 1.00 29.89 733 LYS A O 1
ATOM 5052 N N . GLY A 1 737 ? 71.351 -76.714 100.688 1.00 26.68 734 GLY A N 1
ATOM 5053 C CA . GLY A 1 737 ? 70.335 -76.366 99.719 1.00 22.59 734 GLY A CA 1
ATOM 5054 C C . GLY A 1 737 ? 69.495 -75.181 100.163 1.00 28.02 734 GLY A C 1
ATOM 5055 O O . GLY A 1 737 ? 69.495 -74.766 101.324 1.00 38.86 734 GLY A O 1
ATOM 5056 N N . VAL A 1 738 ? 68.767 -74.622 99.206 1.00 27.16 735 VAL A N 1
ATOM 5057 C CA . VAL A 1 738 ? 67.882 -73.517 99.568 1.00 28.58 735 VAL A CA 1
ATOM 5058 C C . VAL A 1 738 ? 66.857 -74.026 100.560 1.00 31.55 735 VAL A C 1
ATOM 5059 O O . VAL A 1 738 ? 66.268 -75.105 100.337 1.00 29.58 735 VAL A O 1
ATOM 5063 N N . PRO A 1 739 ? 66.644 -73.337 101.681 1.00 35.53 736 PRO A N 1
ATOM 5064 C CA . PRO A 1 739 ? 65.633 -73.765 102.666 1.00 34.87 736 PRO A CA 1
ATOM 5065 C C . PRO A 1 739 ? 64.246 -73.301 102.236 1.00 43.10 736 PRO A C 1
ATOM 5066 O O . PRO A 1 739 ? 64.001 -72.103 102.071 1.00 37.70 736 PRO A O 1
ATOM 5070 N N . SER A 1 740 ? 63.330 -74.252 102.053 1.00 48.98 737 SER A N 1
ATOM 5071 C CA . SER A 1 740 ? 61.967 -73.878 101.685 1.00 46.54 737 SER A CA 1
ATOM 5072 C C . SER A 1 740 ? 61.245 -73.209 102.840 1.00 42.50 737 SER A C 1
ATOM 5073 O O . SER A 1 740 ? 60.315 -72.427 102.616 1.00 41.76 737 SER A O 1
ATOM 5076 N N . GLY A 1 741 ? 61.616 -73.555 104.071 1.00 43.91 738 GLY A N 1
ATOM 5077 C CA . GLY A 1 741 ? 61.116 -72.941 105.282 1.00 41.94 738 GLY A CA 1
ATOM 5078 C C . GLY A 1 741 ? 62.260 -72.537 106.196 1.00 41.52 738 GLY A C 1
ATOM 5079 O O . GLY A 1 741 ? 63.019 -71.623 105.875 1.00 42.37 738 GLY A O 1
ATOM 5080 N N . SER A 1 742 ? 62.410 -73.218 107.330 1.00 42.03 739 SER A N 1
ATOM 5081 C CA . SER A 1 742 ? 63.415 -72.864 108.320 1.00 34.88 739 SER A CA 1
ATOM 5082 C C . SER A 1 742 ? 63.818 -74.115 109.081 1.00 32.69 739 SER A C 1
ATOM 5083 O O . SER A 1 742 ? 62.964 -74.921 109.454 1.00 34.17 739 SER A O 1
ATOM 5086 N N . TYR A 1 743 ? 65.121 -74.267 109.311 1.00 33.02 740 TYR A N 1
ATOM 5087 C CA . TYR A 1 743 ? 65.643 -75.296 110.196 1.00 30.63 740 TYR A CA 1
ATOM 5088 C C . TYR A 1 743 ? 66.018 -74.721 111.546 1.00 31.81 740 TYR A C 1
ATOM 5089 O O . TYR A 1 743 ? 66.674 -75.389 112.353 1.00 36.61 740 TYR A O 1
ATOM 5098 N N . VAL A 1 744 ? 65.573 -73.508 111.820 1.00 32.08 741 VAL A N 1
ATOM 5099 C CA . VAL A 1 744 ? 65.815 -72.846 113.082 1.00 32.45 741 VAL A CA 1
ATOM 5100 C C . VAL A 1 744 ? 64.473 -72.382 113.630 1.00 38.63 741 VAL A C 1
ATOM 5101 O O . VAL A 1 744 ? 63.572 -72.027 112.867 1.00 41.43 741 VAL A O 1
ATOM 5105 N N . ASP A 1 745 ? 64.337 -72.374 114.959 1.00 40.28 742 ASP A N 1
ATOM 5106 C CA . ASP A 1 745 ? 63.042 -72.027 115.535 1.00 46.97 742 ASP A CA 1
ATOM 5107 C C . ASP A 1 745 ? 62.765 -70.536 115.344 1.00 45.45 742 ASP A C 1
ATOM 5108 O O . ASP A 1 745 ? 63.647 -69.757 114.992 1.00 48.00 742 ASP A O 1
ATOM 5113 N N . ALA A 1 746 ? 61.508 -70.143 115.574 1.00 45.29 743 ALA A N 1
ATOM 5114 C CA . ALA A 1 746 ? 61.063 -68.805 115.189 1.00 44.23 743 ALA A CA 1
ATOM 5115 C C . ALA A 1 746 ? 61.808 -67.719 115.953 1.00 45.02 743 ALA A C 1
ATOM 5116 O O . ALA A 1 746 ? 62.044 -66.625 115.423 1.00 46.78 743 ALA A O 1
ATOM 5118 N N . SER A 1 747 ? 62.147 -67.977 117.217 1.00 48.70 744 SER A N 1
ATOM 5119 C CA . SER A 1 747 ? 62.895 -66.988 117.992 1.00 44.26 744 SER A CA 1
ATOM 5120 C C . SER A 1 747 ? 64.274 -66.747 117.396 1.00 41.11 744 SER A C 1
ATOM 5121 O O . SER A 1 747 ? 64.722 -65.599 117.268 1.00 44.06 744 SER A O 1
ATOM 5124 N N . ALA A 1 748 ? 64.953 -67.826 117.011 1.00 36.40 745 ALA A N 1
ATOM 5125 C CA . ALA A 1 748 ? 66.271 -67.722 116.409 1.00 34.97 745 ALA A CA 1
ATOM 5126 C C . ALA A 1 748 ? 66.204 -67.059 115.036 1.00 37.73 745 ALA A C 1
ATOM 5127 O O . ALA A 1 748 ? 67.027 -66.194 114.712 1.00 33.50 745 ALA A O 1
ATOM 5129 N N . LEU A 1 749 ? 65.224 -67.438 114.219 1.00 34.27 746 LEU A N 1
ATOM 5130 C CA . LEU A 1 749 ? 65.141 -66.861 112.886 1.00 36.09 746 LEU A CA 1
ATOM 5131 C C . LEU A 1 749 ? 64.954 -65.352 112.975 1.00 37.97 746 LEU A C 1
ATOM 5132 O O . LEU A 1 749 ? 65.498 -64.597 112.159 1.00 39.32 746 LEU A O 1
ATOM 5137 N N . ALA A 1 750 ? 64.199 -64.895 113.979 1.00 35.45 747 ALA A N 1
ATOM 5138 C CA . ALA A 1 750 ? 63.966 -63.465 114.149 1.00 36.13 747 ALA A CA 1
ATOM 5139 C C . ALA A 1 750 ? 65.248 -62.731 114.495 1.00 35.55 747 ALA A C 1
ATOM 5140 O O . ALA A 1 750 ? 65.485 -61.618 114.011 1.00 43.29 747 ALA A O 1
ATOM 5142 N N . VAL A 1 751 ? 66.068 -63.315 115.363 1.00 39.32 748 VAL A N 1
ATOM 5143 C CA . VAL A 1 751 ? 67.372 -62.723 115.656 1.00 37.33 748 VAL A CA 1
ATOM 5144 C C . VAL A 1 751 ? 68.237 -62.687 114.403 1.00 33.31 748 VAL A C 1
ATOM 5145 O O . VAL A 1 751 ? 68.944 -61.709 114.146 1.00 32.97 748 VAL A O 1
ATOM 5149 N N . ILE A 1 752 ? 68.211 -63.766 113.614 1.00 32.54 749 ILE A N 1
ATOM 5150 C CA . ILE A 1 752 ? 69.007 -63.817 112.393 1.00 31.25 749 ILE A CA 1
ATOM 5151 C C . ILE A 1 752 ? 68.571 -62.720 111.435 1.00 45.52 749 ILE A C 1
ATOM 5152 O O . ILE A 1 752 ? 69.396 -62.017 110.842 1.00 46.82 749 ILE A O 1
ATOM 5157 N N . GLN A 1 753 ? 67.261 -62.578 111.249 1.00 32.15 750 GLN A N 1
ATOM 5158 C CA . GLN A 1 753 ? 66.766 -61.629 110.266 1.00 32.28 750 GLN A CA 1
ATOM 5159 C C . GLN A 1 753 ? 67.127 -60.215 110.660 1.00 35.10 750 GLN A C 1
ATOM 5160 O O . GLN A 1 753 ? 67.406 -59.372 109.795 1.00 35.27 750 GLN A O 1
ATOM 5166 N N . THR A 1 754 ? 67.112 -59.934 111.964 1.00 37.49 751 THR A N 1
ATOM 5167 C CA . THR A 1 754 ? 67.493 -58.615 112.448 1.00 34.37 751 THR A CA 1
ATOM 5168 C C . THR A 1 754 ? 68.875 -58.252 111.939 1.00 33.52 751 THR A C 1
ATOM 5169 O O . THR A 1 754 ? 69.066 -57.225 111.274 1.00 33.90 751 THR A O 1
ATOM 5173 N N . VAL A 1 755 ? 69.856 -59.105 112.235 1.00 32.18 752 VAL A N 1
ATOM 5174 C CA . VAL A 1 755 ? 71.236 -58.793 111.876 1.00 31.77 752 VAL A CA 1
ATOM 5175 C C . VAL A 1 755 ? 71.432 -58.882 110.360 1.00 30.34 752 VAL A C 1
ATOM 5176 O O . VAL A 1 755 ? 72.201 -58.112 109.775 1.00 29.94 752 VAL A O 1
ATOM 5180 N N . ARG A 1 756 ? 70.741 -59.818 109.699 1.00 30.05 753 ARG A N 1
ATOM 5181 C CA . ARG A 1 756 ? 70.827 -59.900 108.244 1.00 29.29 753 ARG A CA 1
ATOM 5182 C C . ARG A 1 756 ? 70.433 -58.575 107.593 1.00 32.94 753 ARG A C 1
ATOM 5183 O O . ARG A 1 756 ? 71.101 -58.107 106.663 1.00 36.01 753 ARG A O 1
ATOM 5191 N N . GLU A 1 757 ? 69.371 -57.937 108.093 1.00 30.94 754 GLU A N 1
ATOM 5192 C CA . GLU A 1 757 ? 68.944 -56.640 107.560 1.00 38.12 754 GLU A CA 1
ATOM 5193 C C . GLU A 1 757 ? 70.017 -55.576 107.757 1.00 38.22 754 GLU A C 1
ATOM 5194 O O . GLU A 1 757 ? 70.346 -54.824 106.827 1.00 38.66 754 GLU A O 1
ATOM 5200 N N . VAL A 1 758 ? 70.550 -55.479 108.981 1.00 35.61 755 VAL A N 1
ATOM 5201 C CA . VAL A 1 758 ? 71.585 -54.496 109.278 1.00 31.79 755 VAL A CA 1
ATOM 5202 C C . VAL A 1 758 ? 72.816 -54.735 108.412 1.00 36.08 755 VAL A C 1
ATOM 5203 O O . VAL A 1 758 ? 73.441 -53.785 107.925 1.00 37.63 755 VAL A O 1
ATOM 5207 N N . SER A 1 759 ? 73.179 -56.002 108.190 1.00 29.68 756 SER A N 1
ATOM 5208 C CA . SER A 1 759 ? 74.335 -56.285 107.347 1.00 29.41 756 SER A CA 1
ATOM 5209 C C . SER A 1 759 ? 74.143 -55.733 105.945 1.00 28.48 756 SER A C 1
ATOM 5210 O O . SER A 1 759 ? 75.002 -55.011 105.429 1.00 31.29 756 SER A O 1
ATOM 5213 N N . LEU A 1 760 ? 73.017 -56.060 105.309 1.00 33.02 757 LEU A N 1
ATOM 5214 C CA . LEU A 1 760 ? 72.832 -55.656 103.918 1.00 28.52 757 LEU A CA 1
ATOM 5215 C C . LEU A 1 760 ? 72.641 -54.157 103.783 1.00 34.61 757 LEU A C 1
ATOM 5216 O O . LEU A 1 760 ? 72.960 -53.592 102.731 1.00 39.52 757 LEU A O 1
ATOM 5221 N N . ASN A 1 761 ? 72.085 -53.501 104.801 1.00 30.38 758 ASN A N 1
ATOM 5222 C CA . ASN A 1 761 ? 71.978 -52.046 104.752 1.00 33.49 758 ASN A CA 1
ATOM 5223 C C . ASN A 1 761 ? 73.331 -51.359 104.887 1.00 31.04 758 ASN A C 1
ATOM 5224 O O . ASN A 1 761 ? 73.457 -50.186 104.534 1.00 37.23 758 ASN A O 1
ATOM 5229 N N . ASN A 1 762 ? 74.332 -52.041 105.422 1.00 30.36 759 ASN A N 1
ATOM 5230 C CA . ASN A 1 762 ? 75.665 -51.478 105.533 1.00 30.02 759 ASN A CA 1
ATOM 5231 C C . ASN A 1 762 ? 76.595 -51.930 104.424 1.00 33.88 759 ASN A C 1
ATOM 5232 O O . ASN A 1 762 ? 77.801 -51.709 104.512 1.00 37.05 759 ASN A O 1
ATOM 5237 N N . VAL A 1 763 ? 76.068 -52.555 103.385 1.00 36.16 760 VAL A N 1
ATOM 5238 C CA . VAL A 1 763 ? 76.871 -52.802 102.202 1.00 32.39 760 VAL A CA 1
ATOM 5239 C C . VAL A 1 763 ? 76.218 -52.105 101.009 1.00 34.98 760 VAL A C 1
ATOM 5240 O O . VAL A 1 763 ? 76.907 -51.557 100.145 1.00 43.34 760 VAL A O 1
ATOM 5244 N N . ILE A 1 764 ? 74.889 -52.054 100.978 1.00 39.08 761 ILE A N 1
ATOM 5245 C CA . ILE A 1 764 ? 74.201 -51.317 99.919 1.00 35.08 761 ILE A CA 1
ATOM 5246 C C . ILE A 1 764 ? 74.567 -49.838 99.999 1.00 32.63 761 ILE A C 1
ATOM 5247 O O . ILE A 1 764 ? 74.347 -49.187 101.025 1.00 40.92 761 ILE A O 1
ATOM 5252 N N . GLU A 1 765 ? 75.146 -49.307 98.915 1.00 35.72 762 GLU A N 1
ATOM 5253 C CA . GLU A 1 765 ? 75.578 -47.911 98.792 1.00 39.18 762 GLU A CA 1
ATOM 5254 C C . GLU A 1 765 ? 76.682 -47.546 99.776 1.00 37.30 762 GLU A C 1
ATOM 5255 O O . GLU A 1 765 ? 76.907 -46.368 100.048 1.00 43.69 762 GLU A O 1
ATOM 5261 N N . GLU A 1 766 ? 77.407 -48.518 100.309 1.00 36.75 763 GLU A N 1
ATOM 5262 C CA . GLU A 1 766 ? 78.388 -48.215 101.339 1.00 33.69 763 GLU A CA 1
ATOM 5263 C C . GLU A 1 766 ? 79.675 -47.655 100.728 1.00 38.43 763 GLU A C 1
ATOM 5264 O O . GLU A 1 766 ? 80.279 -48.273 99.841 1.00 34.00 763 GLU A O 1
ATOM 5270 N N . VAL A 1 767 ? 80.114 -46.494 101.226 1.00 36.28 764 VAL A N 1
ATOM 5271 C CA . VAL A 1 767 ? 81.288 -45.858 100.636 1.00 39.15 764 VAL A CA 1
ATOM 5272 C C . VAL A 1 767 ? 82.610 -46.376 101.215 1.00 34.78 764 VAL A C 1
ATOM 5273 O O . VAL A 1 767 ? 83.635 -46.339 100.525 1.00 37.03 764 VAL A O 1
ATOM 5277 N N . GLU A 1 768 ? 82.650 -46.829 102.470 1.00 31.91 765 GLU A N 1
ATOM 5278 C CA . GLU A 1 768 ? 83.919 -47.279 103.061 1.00 29.52 765 GLU A CA 1
ATOM 5279 C C . GLU A 1 768 ? 84.186 -48.735 102.702 1.00 30.64 765 GLU A C 1
ATOM 5280 O O . GLU A 1 768 ? 83.388 -49.625 103.036 1.00 32.66 765 GLU A O 1
ATOM 5286 N N . THR A 1 769 ? 85.334 -48.991 102.077 1.00 27.90 766 THR A N 1
ATOM 5287 C CA . THR A 1 769 ? 85.654 -50.362 101.725 1.00 29.51 766 THR A CA 1
ATOM 5288 C C . THR A 1 769 ? 85.895 -51.190 102.970 1.00 36.35 766 THR A C 1
ATOM 5289 O O . THR A 1 769 ? 85.590 -52.391 102.990 1.00 39.41 766 THR A O 1
ATOM 5293 N N . SER A 1 770 ? 86.442 -50.576 104.017 1.00 33.25 767 SER A N 1
ATOM 5294 C CA . SER A 1 770 ? 86.636 -51.322 105.247 1.00 26.84 767 SER A CA 1
ATOM 5295 C C . SER A 1 770 ? 85.301 -51.820 105.781 1.00 26.88 767 SER A C 1
ATOM 5296 O O . SER A 1 770 ? 85.214 -52.943 106.278 1.00 27.49 767 SER A O 1
ATOM 5307 N N . VAL A 1 772 ? 82.528 -52.574 103.904 1.00 26.54 769 VAL A N 1
ATOM 5308 C CA . VAL A 1 772 ? 82.171 -53.673 103.002 1.00 25.79 769 VAL A CA 1
ATOM 5309 C C . VAL A 1 772 ? 83.012 -54.904 103.301 1.00 24.99 769 VAL A C 1
ATOM 5310 O O . VAL A 1 772 ? 82.484 -56.007 103.449 1.00 30.51 769 VAL A O 1
ATOM 5314 N N . ILE A 1 773 ? 84.337 -54.746 103.367 1.00 24.82 770 ILE A N 1
ATOM 5315 C CA . ILE A 1 773 ? 85.189 -55.893 103.676 1.00 24.15 770 ILE A CA 1
ATOM 5316 C C . ILE A 1 773 ? 84.675 -56.590 104.921 1.00 24.22 770 ILE A C 1
ATOM 5317 O O . ILE A 1 773 ? 84.524 -57.818 104.960 1.00 23.70 770 ILE A O 1
ATOM 5322 N N . SER A 1 774 ? 84.378 -55.801 105.951 1.00 24.95 771 SER A N 1
ATOM 5323 C CA . SER A 1 774 ? 83.998 -56.346 107.247 1.00 29.81 771 SER A CA 1
ATOM 5324 C C . SER A 1 774 ? 82.650 -57.044 107.188 1.00 25.15 771 SER A C 1
ATOM 5325 O O . SER A 1 774 ? 82.475 -58.092 107.809 1.00 27.92 771 SER A O 1
ATOM 5328 N N . VAL A 1 775 ? 81.672 -56.469 106.487 1.00 25.43 772 VAL A N 1
ATOM 5329 C CA . VAL A 1 775 ? 80.379 -57.139 106.347 1.00 25.44 772 VAL A CA 1
ATOM 5330 C C . VAL A 1 775 ? 80.525 -58.455 105.587 1.00 24.56 772 VAL A C 1
ATOM 5331 O O . VAL A 1 775 ? 79.955 -59.481 105.984 1.00 25.69 772 VAL A O 1
ATOM 5335 N N . PHE A 1 776 ? 81.280 -58.449 104.487 1.00 24.01 773 PHE A N 1
ATOM 5336 C CA . PHE A 1 776 ? 81.464 -59.669 103.708 1.00 23.22 773 PHE A CA 1
ATOM 5337 C C . PHE A 1 776 ? 82.143 -60.747 104.533 1.00 22.87 773 PHE A C 1
ATOM 5338 O O . PHE A 1 776 ? 81.772 -61.924 104.462 1.00 22.51 773 PHE A O 1
ATOM 5346 N N . GLN A 1 777 ? 83.142 -60.365 105.330 1.00 23.03 774 GLN A N 1
ATOM 5347 C CA . GLN A 1 777 ? 83.848 -61.343 106.152 1.00 22.80 774 GLN A CA 1
ATOM 5348 C C . GLN A 1 777 ? 82.905 -61.994 107.153 1.00 23.15 774 GLN A C 1
ATOM 5349 O O . GLN A 1 777 ? 82.902 -63.216 107.313 1.00 22.83 774 GLN A O 1
ATOM 5355 N N . ASP A 1 778 ? 82.095 -61.186 107.845 1.00 26.63 775 ASP A N 1
ATOM 5356 C CA . ASP A 1 778 ? 81.120 -61.744 108.775 1.00 24.34 775 ASP A CA 1
ATOM 5357 C C . ASP A 1 778 ? 80.134 -62.658 108.059 1.00 24.04 775 ASP A C 1
ATOM 5358 O O . ASP A 1 778 ? 79.847 -63.751 108.542 1.00 29.59 775 ASP A O 1
ATOM 5363 N N . LEU A 1 779 ? 79.616 -62.251 106.898 1.00 23.87 776 LEU A N 1
ATOM 5364 C CA . LEU A 1 779 ? 78.596 -63.079 106.250 1.00 23.69 776 LEU A CA 1
ATOM 5365 C C . LEU A 1 779 ? 79.152 -64.435 105.827 1.00 22.94 776 LEU A C 1
ATOM 5366 O O . LEU A 1 779 ? 78.498 -65.465 106.025 1.00 29.85 776 LEU A O 1
ATOM 5371 N N . SER A 1 780 ? 80.362 -64.455 105.253 1.00 22.35 777 SER A N 1
ATOM 5372 C CA . SER A 1 780 ? 81.003 -65.713 104.877 1.00 21.71 777 SER A CA 1
ATOM 5373 C C . SER A 1 780 ? 81.204 -66.609 106.079 1.00 21.89 777 SER A C 1
ATOM 5374 O O . SER A 1 780 ? 81.032 -67.828 105.993 1.00 26.22 777 SER A O 1
ATOM 5377 N N . GLU A 1 781 ? 81.629 -66.032 107.193 1.00 22.35 778 GLU A N 1
ATOM 5378 C CA . GLU A 1 781 ? 81.916 -66.854 108.354 1.00 22.60 778 GLU A CA 1
ATOM 5379 C C . GLU A 1 781 ? 80.639 -67.490 108.879 1.00 23.07 778 GLU A C 1
ATOM 5380 O O . GLU A 1 781 ? 80.600 -68.696 109.137 1.00 23.00 778 GLU A O 1
ATOM 5394 N N . LEU A 1 783 ? 77.718 -67.915 107.257 1.00 23.21 780 LEU A N 1
ATOM 5395 C CA . LEU A 1 783 ? 77.254 -68.880 106.265 1.00 22.78 780 LEU A CA 1
ATOM 5396 C C . LEU A 1 783 ? 78.018 -70.194 106.391 1.00 22.36 780 LEU A C 1
ATOM 5397 O O . LEU A 1 783 ? 77.419 -71.266 106.340 1.00 22.42 780 LEU A O 1
ATOM 5402 N N . ARG A 1 784 ? 79.333 -70.127 106.618 1.00 22.03 781 ARG A N 1
ATOM 5403 C CA . ARG A 1 784 ? 80.144 -71.334 106.744 1.00 21.70 781 ARG A CA 1
ATOM 5404 C C . ARG A 1 784 ? 79.750 -72.142 107.958 1.00 22.31 781 ARG A C 1
ATOM 5405 O O . ARG A 1 784 ? 79.708 -73.368 107.894 1.00 22.22 781 ARG A O 1
ATOM 5413 N N . LEU A 1 785 ? 79.519 -71.485 109.090 1.00 22.99 782 LEU A N 1
ATOM 5414 C CA . LEU A 1 785 ? 79.211 -72.212 110.316 1.00 23.68 782 LEU A CA 1
ATOM 5415 C C . LEU A 1 785 ? 77.769 -72.719 110.361 1.00 31.06 782 LEU A C 1
ATOM 5416 O O . LEU A 1 785 ? 77.534 -73.862 110.768 1.00 33.80 782 LEU A O 1
ATOM 5421 N N . PHE A 1 786 ? 76.792 -71.905 109.940 1.00 26.97 783 PHE A N 1
ATOM 5422 C CA . PHE A 1 786 ? 75.386 -72.192 110.196 1.00 25.09 783 PHE A CA 1
ATOM 5423 C C . PHE A 1 786 ? 74.520 -72.324 108.950 1.00 28.73 783 PHE A C 1
ATOM 5424 O O . PHE A 1 786 ? 73.321 -72.600 109.078 1.00 29.15 783 PHE A O 1
ATOM 5432 N N . GLY A 1 787 ? 75.080 -72.134 107.760 1.00 26.88 784 GLY A N 1
ATOM 5433 C CA . GLY A 1 787 ? 74.394 -72.454 106.531 1.00 27.26 784 GLY A CA 1
ATOM 5434 C C . GLY A 1 787 ? 73.547 -71.318 105.996 1.00 29.86 784 GLY A C 1
ATOM 5435 O O . GLY A 1 787 ? 73.554 -70.194 106.523 1.00 24.27 784 GLY A O 1
ATOM 5436 N N . PRO A 1 788 ? 72.762 -71.618 104.950 1.00 31.18 785 PRO A N 1
ATOM 5437 C CA . PRO A 1 788 ? 72.097 -70.556 104.187 1.00 26.28 785 PRO A CA 1
ATOM 5438 C C . PRO A 1 788 ? 70.999 -69.852 104.956 1.00 28.21 785 PRO A C 1
ATOM 5439 O O . PRO A 1 788 ? 70.541 -68.791 104.508 1.00 25.20 785 PRO A O 1
ATOM 5443 N N . ILE A 1 789 ? 70.572 -70.396 106.099 1.00 29.28 786 ILE A N 1
ATOM 5444 C CA . ILE A 1 789 ? 69.575 -69.731 106.933 1.00 26.69 786 ILE A CA 1
ATOM 5445 C C . ILE A 1 789 ? 70.039 -68.355 107.352 1.00 26.86 786 ILE A C 1
ATOM 5446 O O . ILE A 1 789 ? 69.222 -67.515 107.732 1.00 33.41 786 ILE A O 1
ATOM 5451 N N . ILE A 1 790 ? 71.343 -68.110 107.336 1.00 26.15 787 ILE A N 1
ATOM 5452 C CA . ILE A 1 790 ? 71.848 -66.780 107.656 1.00 26.30 787 ILE A CA 1
ATOM 5453 C C . ILE A 1 790 ? 71.337 -65.753 106.645 1.00 30.26 787 ILE A C 1
ATOM 5454 O O . ILE A 1 790 ? 70.966 -64.636 107.008 1.00 27.04 787 ILE A O 1
ATOM 5459 N N . ILE A 1 791 ? 71.340 -66.102 105.355 1.00 34.52 788 ILE A N 1
ATOM 5460 C CA . ILE A 1 791 ? 71.004 -65.128 104.321 1.00 25.76 788 ILE A CA 1
ATOM 5461 C C . ILE A 1 791 ? 69.575 -65.269 103.810 1.00 37.96 788 ILE A C 1
ATOM 5462 O O . ILE A 1 791 ? 69.057 -64.324 103.195 1.00 26.73 788 ILE A O 1
ATOM 5475 N N . ASP A 1 793 ? 65.502 -67.559 104.138 1.00 32.33 790 ASP A N 1
ATOM 5476 C CA . ASP A 1 793 ? 64.588 -68.487 104.788 1.00 35.84 790 ASP A CA 1
ATOM 5477 C C . ASP A 1 793 ? 63.272 -68.514 104.013 1.00 36.65 790 ASP A C 1
ATOM 5478 O O . ASP A 1 793 ? 62.947 -67.586 103.266 1.00 35.73 790 ASP A O 1
ATOM 5483 N N . ASN A 1 794 ? 62.520 -69.600 104.166 1.00 39.58 791 ASN A N 1
ATOM 5484 C CA . ASN A 1 794 ? 61.156 -69.656 103.619 1.00 50.34 791 ASN A CA 1
ATOM 5485 C C . ASN A 1 794 ? 61.111 -69.308 102.125 1.00 44.53 791 ASN A C 1
ATOM 5486 O O . ASN A 1 794 ? 60.210 -68.609 101.656 1.00 48.76 791 ASN A O 1
ATOM 5491 N N . GLY A 1 795 ? 62.081 -69.806 101.368 1.00 29.48 792 GLY A N 1
ATOM 5492 C CA . GLY A 1 795 ? 62.060 -69.664 99.932 1.00 29.00 792 GLY A CA 1
ATOM 5493 C C . GLY A 1 795 ? 62.186 -68.252 99.411 1.00 44.06 792 GLY A C 1
ATOM 5494 O O . GLY A 1 795 ? 62.111 -68.044 98.196 1.00 51.44 792 GLY A O 1
ATOM 5495 N N . ASP A 1 796 ? 62.400 -67.278 100.277 1.00 39.69 793 ASP A N 1
ATOM 5496 C CA . ASP A 1 796 ? 62.473 -65.880 99.875 1.00 38.20 793 ASP A CA 1
ATOM 5497 C C . ASP A 1 796 ? 63.941 -65.482 99.742 1.00 40.98 793 ASP A C 1
ATOM 5498 O O . ASP A 1 796 ? 64.667 -65.410 100.736 1.00 41.96 793 ASP A O 1
ATOM 5503 N N . SER A 1 797 ? 64.368 -65.195 98.515 1.00 37.23 794 SER A N 1
ATOM 5504 C CA . SER A 1 797 ? 65.764 -64.917 98.226 1.00 30.99 794 SER A CA 1
ATOM 5505 C C . SER A 1 797 ? 66.048 -63.437 98.050 1.00 32.46 794 SER A C 1
ATOM 5506 O O . SER A 1 797 ? 67.051 -63.078 97.427 1.00 39.73 794 SER A O 1
ATOM 5509 N N . THR A 1 798 ? 65.217 -62.570 98.619 1.00 36.82 795 THR A N 1
ATOM 5510 C CA . THR A 1 798 ? 65.437 -61.133 98.471 1.00 38.41 795 THR A CA 1
ATOM 5511 C C . THR A 1 798 ? 66.819 -60.718 98.948 1.00 32.51 795 THR A C 1
ATOM 5512 O O . THR A 1 798 ? 67.528 -59.982 98.255 1.00 39.88 795 THR A O 1
ATOM 5516 N N . HIS A 1 799 ? 67.205 -61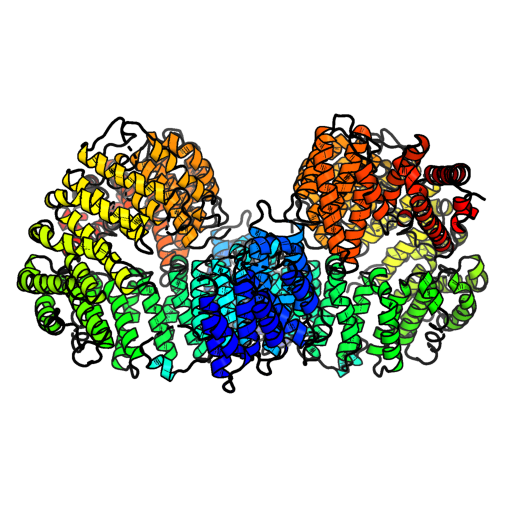.142 100.156 1.00 31.35 796 HIS A N 1
ATOM 5517 C CA . HIS A 1 799 ? 68.508 -60.736 100.680 1.00 28.54 796 HIS A CA 1
ATOM 5518 C C . HIS A 1 799 ? 69.656 -61.460 99.990 1.00 32.05 796 HIS A C 1
ATOM 5519 O O . HIS A 1 799 ? 70.728 -60.875 99.803 1.00 39.97 796 HIS A O 1
ATOM 5526 N N . LEU A 1 800 ? 69.461 -62.722 99.618 1.00 25.95 797 LEU A N 1
ATOM 5527 C CA . LEU A 1 800 ? 70.471 -63.429 98.860 1.00 24.92 797 LEU A CA 1
ATOM 5528 C C . LEU A 1 800 ? 70.776 -62.698 97.563 1.00 32.57 797 LEU A C 1
ATOM 5529 O O . LEU A 1 800 ? 71.940 -62.474 97.217 1.00 35.83 797 LEU A O 1
ATOM 5534 N N . ASP A 1 801 ? 69.736 -62.322 96.821 1.00 30.38 798 ASP A N 1
ATOM 5535 C CA . ASP A 1 801 ? 69.968 -61.626 95.558 1.00 33.43 798 ASP A CA 1
ATOM 5536 C C . ASP A 1 801 ? 70.593 -60.254 95.783 1.00 31.21 798 ASP A C 1
ATOM 5537 O O . ASP A 1 801 ? 71.456 -59.829 95.001 1.00 26.63 798 ASP A O 1
ATOM 5542 N N . GLN A 1 802 ? 70.188 -59.553 96.849 1.00 26.33 799 GLN A N 1
ATOM 5543 C CA . GLN A 1 802 ? 70.854 -58.296 97.183 1.00 32.61 799 GLN A CA 1
ATOM 5544 C C . GLN A 1 802 ? 72.340 -58.518 97.442 1.00 29.47 799 GLN A C 1
ATOM 5545 O O . GLN A 1 802 ? 73.196 -57.744 96.976 1.00 25.71 799 GLN A O 1
ATOM 5551 N N . LEU A 1 803 ? 72.665 -59.577 98.184 1.00 29.30 800 LEU A N 1
ATOM 5552 C CA . LEU A 1 803 ? 74.057 -59.835 98.538 1.00 24.55 800 LEU A CA 1
ATOM 5553 C C . LEU A 1 803 ? 74.883 -60.132 97.296 1.00 23.84 800 LEU A C 1
ATOM 5554 O O . LEU A 1 803 ? 75.947 -59.533 97.088 1.00 31.04 800 LEU A O 1
ATOM 5559 N N A CYS A 1 804 ? 74.390 -61.039 96.445 0.73 23.52 801 CYS A N 1
ATOM 5560 N N C CYS A 1 804 ? 74.425 -61.066 96.454 0.18 23.49 801 CYS A N 1
ATOM 5561 C CA A CYS A 1 804 ? 75.110 -61.379 95.222 0.73 22.91 801 CYS A CA 1
ATOM 5562 C CA B CYS A 1 804 ? 75.909 -62.031 94.459 0.09 22.25 801 CYS A CA 1
ATOM 5563 C CA C CYS A 1 804 ? 75.178 -61.350 95.235 0.18 22.90 801 CYS A CA 1
ATOM 5564 C C A CYS A 1 804 ? 75.270 -60.169 94.315 0.73 23.84 801 CYS A C 1
ATOM 5565 C C C CYS A 1 804 ? 75.323 -60.096 94.387 0.18 24.47 801 CYS A C 1
ATOM 5566 O O A CYS A 1 804 ? 76.331 -59.965 93.715 0.73 25.46 801 CYS A O 1
ATOM 5567 O O C CYS A 1 804 ? 76.414 -59.798 93.886 0.18 25.81 801 CYS A O 1
ATOM 5574 N N . ARG A 1 805 ? 74.234 -59.342 94.218 1.00 24.13 802 ARG A N 1
ATOM 5575 C CA . ARG A 1 805 ? 74.325 -58.113 93.444 1.00 24.68 802 ARG A CA 1
ATOM 5576 C C . ARG A 1 805 ? 75.477 -57.253 93.937 1.00 27.09 802 ARG A C 1
ATOM 5577 O O . ARG A 1 805 ? 76.277 -56.751 93.143 1.00 28.19 802 ARG A O 1
ATOM 5585 N N . GLU A 1 806 ? 75.573 -57.055 95.253 1.00 27.89 803 GLU A N 1
ATOM 5586 C CA . GLU A 1 806 ? 76.665 -56.242 95.776 1.00 24.93 803 GLU A CA 1
ATOM 5587 C C . GLU A 1 806 ? 78.016 -56.890 95.494 1.00 27.30 803 GLU A C 1
ATOM 5588 O O . GLU A 1 806 ? 78.948 -56.236 95.006 1.00 24.12 803 GLU A O 1
ATOM 5594 N N . ALA A 1 807 ? 78.132 -58.186 95.799 1.00 24.09 804 ALA A N 1
ATOM 5595 C CA . ALA A 1 807 ? 79.386 -58.895 95.616 1.00 24.60 804 ALA A CA 1
ATOM 5596 C C . ALA A 1 807 ? 79.806 -58.859 94.156 1.00 29.78 804 ALA A C 1
ATOM 5597 O O . ALA A 1 807 ? 80.959 -58.535 93.831 1.00 30.04 804 ALA A O 1
ATOM 5599 N N . LEU A 1 808 ? 78.866 -59.151 93.256 1.00 22.53 805 LEU A N 1
ATOM 5600 C CA . LEU A 1 808 ? 79.191 -59.112 91.837 1.00 26.34 805 LEU A CA 1
ATOM 5601 C C . LEU A 1 808 ? 79.738 -57.753 91.461 1.00 30.68 805 LEU A C 1
ATOM 5602 O O . LEU A 1 808 ? 80.738 -57.649 90.742 1.00 30.45 805 LEU A O 1
ATOM 5607 N N . SER A 1 809 ? 79.100 -56.698 91.970 1.00 28.26 806 SER A N 1
ATOM 5608 C CA . SER A 1 809 ? 79.519 -55.341 91.664 1.00 28.47 806 SER A CA 1
ATOM 5609 C C . SER A 1 809 ? 80.944 -55.101 92.141 1.00 31.63 806 SER A C 1
ATOM 5610 O O . SER A 1 809 ? 81.765 -54.525 91.416 1.00 24.44 806 SER A O 1
ATOM 5613 N N . VAL A 1 810 ? 81.257 -55.551 93.359 1.00 29.54 807 VAL A N 1
ATOM 5614 C CA . VAL A 1 810 ? 82.623 -55.454 93.853 1.00 26.59 807 VAL A CA 1
ATOM 5615 C C . VAL A 1 810 ? 83.587 -56.193 92.934 1.00 23.83 807 VAL A C 1
ATOM 5616 O O . VAL A 1 810 ? 84.682 -55.695 92.646 1.00 32.50 807 VAL A O 1
ATOM 5620 N N . LEU A 1 811 ? 83.214 -57.397 92.474 1.00 22.47 808 LEU A N 1
ATOM 5621 C CA . LEU A 1 811 ? 84.097 -58.144 91.573 1.00 21.97 808 LEU A CA 1
ATOM 5622 C C . LEU A 1 811 ? 84.386 -57.348 90.311 1.00 25.13 808 LEU A C 1
ATOM 5623 O O . LEU A 1 811 ? 85.518 -57.350 89.818 1.00 30.80 808 LEU A O 1
ATOM 5628 N N . LYS A 1 812 ? 83.383 -56.623 89.798 1.00 29.67 809 LYS A N 1
ATOM 5629 C CA . LYS A 1 812 ? 83.534 -55.788 88.610 1.00 24.40 809 LYS A CA 1
ATOM 5630 C C . LYS A 1 812 ? 84.187 -54.443 88.881 1.00 26.77 809 LYS A C 1
ATOM 5631 O O . LYS A 1 812 ? 84.508 -53.740 87.921 1.00 38.95 809 LYS A O 1
ATOM 5637 N N . GLY A 1 813 ? 84.357 -54.041 90.139 1.00 24.44 810 GLY A N 1
ATOM 5638 C CA . GLY A 1 813 ? 84.940 -52.742 90.413 1.00 25.19 810 GLY A CA 1
ATOM 5639 C C . GLY A 1 813 ? 83.972 -51.593 90.344 1.00 34.85 810 GLY A C 1
ATOM 5640 O O . GLY A 1 813 ? 84.400 -50.440 90.246 1.00 42.28 810 GLY A O 1
ATOM 5641 N N . GLU A 1 814 ? 82.669 -51.870 90.414 1.00 30.66 811 GLU A N 1
ATOM 5642 C CA . GLU A 1 814 ? 81.630 -50.876 90.178 1.00 32.92 811 GLU A CA 1
ATOM 5643 C C . GLU A 1 814 ? 80.815 -50.543 91.428 1.00 39.99 811 GLU A C 1
ATOM 5644 O O . GLU A 1 814 ? 79.779 -49.885 91.315 1.00 49.73 811 GLU A O 1
ATOM 5650 N N . HIS A 1 815 ? 81.214 -51.023 92.604 1.00 36.34 812 HIS A N 1
ATOM 5651 C CA . HIS A 1 815 ? 80.459 -50.750 93.819 1.00 33.06 812 HIS A CA 1
ATOM 5652 C C . HIS A 1 815 ? 80.756 -49.347 94.352 1.00 35.57 812 HIS A C 1
ATOM 5653 O O . HIS A 1 815 ? 81.848 -48.798 94.157 1.00 28.23 812 HIS A O 1
ATOM 5660 N N . ALA A 1 816 ? 79.779 -48.791 95.079 1.00 31.40 813 ALA A N 1
ATOM 5661 C CA . ALA A 1 816 ? 79.931 -47.445 95.624 1.00 35.09 813 ALA A CA 1
ATOM 5662 C C . ALA A 1 816 ? 81.251 -47.280 96.369 1.00 38.00 813 ALA A C 1
ATOM 5663 O O . ALA A 1 816 ? 81.870 -46.212 96.307 1.00 42.07 813 ALA A O 1
ATOM 5665 N N . CYS A 1 817 ? 81.697 -48.324 97.087 1.00 31.83 814 CYS A N 1
ATOM 5666 C CA . CYS A 1 817 ? 82.915 -48.196 97.883 1.00 30.53 814 CYS A CA 1
ATOM 5667 C C . CYS A 1 817 ? 84.169 -48.138 97.024 1.00 30.00 814 CYS A C 1
ATOM 5668 O O . CYS A 1 817 ? 85.225 -47.757 97.529 1.00 31.77 814 CYS A O 1
ATOM 5671 N N . GLN A 1 818 ? 84.081 -48.510 95.748 1.00 29.27 815 GLN A N 1
ATOM 5672 C CA . GLN A 1 818 ? 85.214 -48.415 94.827 1.00 35.27 815 GLN A CA 1
ATOM 5673 C C . GLN A 1 818 ? 85.180 -47.185 93.910 1.00 41.46 815 GLN A C 1
ATOM 5674 O O . GLN A 1 818 ? 86.234 -46.762 93.427 1.00 40.39 815 GLN A O 1
ATOM 5680 N N . THR A 1 819 ? 83.999 -46.627 93.621 1.00 45.10 816 THR A N 1
ATOM 5681 C CA . THR A 1 819 ? 83.831 -45.570 92.630 1.00 46.00 816 THR A CA 1
ATOM 5682 C C . THR A 1 819 ? 83.789 -44.151 93.217 1.00 47.90 816 THR A C 1
ATOM 5683 O O . THR A 1 819 ? 83.054 -43.302 92.705 1.00 54.30 816 THR A O 1
ATOM 5687 N N . ILE A 1 820 ? 84.562 -43.849 94.252 1.00 51.97 817 ILE A N 1
ATOM 5688 C CA . ILE A 1 820 ? 84.568 -42.468 94.732 1.00 61.35 817 ILE A CA 1
ATOM 5689 C C . ILE A 1 820 ? 85.357 -41.580 93.770 1.00 66.57 817 ILE A C 1
ATOM 5690 O O . ILE A 1 820 ? 86.567 -41.395 93.921 1.00 67.63 817 ILE A O 1
ATOM 5695 N N . LEU A 1 832 ? 94.357 -52.980 86.142 1.00 52.03 829 LEU A N 1
ATOM 5696 C CA . LEU A 1 832 ? 95.237 -52.175 86.981 1.00 62.19 829 LEU A CA 1
ATOM 5697 C C . LEU A 1 832 ? 95.871 -53.038 88.056 1.00 69.03 829 LEU A C 1
ATOM 5698 O O . LEU A 1 832 ? 95.337 -54.091 88.404 1.00 73.85 829 LEU A O 1
ATOM 5703 N N . ASP A 1 833 ? 97.001 -52.601 88.603 1.00 69.88 830 ASP A N 1
ATOM 5704 C CA . ASP A 1 833 ? 97.528 -53.228 89.810 1.00 75.09 830 ASP A CA 1
ATOM 5705 C C . ASP A 1 833 ? 96.872 -52.589 91.035 1.00 61.68 830 ASP A C 1
ATOM 5706 O O . ASP A 1 833 ? 96.821 -51.359 91.154 1.00 53.28 830 ASP A O 1
ATOM 5711 N N . ALA A 1 834 ? 96.369 -53.430 91.937 1.00 46.66 831 ALA A N 1
ATOM 5712 C CA . ALA A 1 834 ? 95.529 -52.992 93.042 1.00 40.50 831 ALA A CA 1
ATOM 5713 C C . ALA A 1 834 ? 96.334 -52.882 94.330 1.00 34.56 831 ALA A C 1
ATOM 5714 O O . ALA A 1 834 ? 97.308 -53.611 94.528 1.00 35.25 831 ALA A O 1
ATOM 5716 N N . SER A 1 835 ? 95.921 -51.967 95.209 1.00 25.74 832 SER A N 1
ATOM 5717 C CA . SER A 1 835 ? 96.440 -51.998 96.571 1.00 25.78 832 SER A CA 1
ATOM 5718 C C . SER A 1 835 ? 96.059 -53.316 97.232 1.00 24.90 832 SER A C 1
ATOM 5719 O O . SER A 1 835 ? 95.194 -54.036 96.757 1.00 33.98 832 SER A O 1
ATOM 5722 N N . GLU A 1 836 ? 96.712 -53.636 98.345 1.00 24.87 833 GLU A N 1
ATOM 5723 C CA . GLU A 1 836 ? 96.312 -54.840 99.074 1.00 28.55 833 GLU A CA 1
ATOM 5724 C C . GLU A 1 836 ? 94.921 -54.681 99.688 1.00 24.06 833 GLU A C 1
ATOM 5725 O O . GLU A 1 836 ? 94.139 -55.630 99.734 1.00 33.78 833 GLU A O 1
ATOM 5731 N N . THR A 1 837 ? 94.574 -53.492 100.144 1.00 25.07 834 THR A N 1
ATOM 5732 C CA . THR A 1 837 ? 93.211 -53.290 100.600 1.00 24.73 834 THR A CA 1
ATOM 5733 C C . THR A 1 837 ? 92.238 -53.636 99.489 1.00 25.44 834 THR A C 1
ATOM 5734 O O . THR A 1 837 ? 91.277 -54.377 99.700 1.00 28.38 834 THR A O 1
ATOM 5738 N N . GLU A 1 838 ? 92.492 -53.127 98.281 1.00 24.58 835 GLU A N 1
ATOM 5739 C CA . GLU A 1 838 ? 91.640 -53.455 97.149 1.00 24.28 835 GLU A CA 1
ATOM 5740 C C . GLU A 1 838 ? 91.652 -54.957 96.852 1.00 24.36 835 GLU A C 1
ATOM 5741 O O . GLU A 1 838 ? 90.620 -55.533 96.497 1.00 27.06 835 GLU A O 1
ATOM 5747 N N . ALA A 1 839 ? 92.797 -55.619 97.031 1.00 23.15 836 ALA A N 1
ATOM 5748 C CA . ALA A 1 839 ? 92.852 -57.071 96.861 1.00 22.39 836 ALA A CA 1
ATOM 5749 C C . ALA A 1 839 ? 92.024 -57.806 97.924 1.00 22.03 836 ALA A C 1
ATOM 5750 O O . ALA A 1 839 ? 91.433 -58.853 97.650 1.00 21.48 836 ALA A O 1
ATOM 5752 N N . THR A 1 840 ? 92.012 -57.300 99.153 1.00 22.38 837 THR A N 1
ATOM 5753 C CA . THR A 1 840 ? 91.204 -57.920 100.193 1.00 22.17 837 THR A CA 1
ATOM 5754 C C . THR A 1 840 ? 89.728 -57.828 99.846 1.00 26.21 837 THR A C 1
ATOM 5755 O O . THR A 1 840 ? 88.982 -58.794 100.011 1.00 24.89 837 THR A O 1
ATOM 5759 N N . LEU A 1 841 ? 89.290 -56.667 99.363 1.00 22.64 838 LEU A N 1
ATOM 5760 C CA . LEU A 1 841 ? 87.903 -56.535 98.952 1.00 23.15 838 LEU A CA 1
ATOM 5761 C C . LEU A 1 841 ? 87.563 -57.570 97.882 1.00 29.67 838 LEU A C 1
ATOM 5762 O O . LEU A 1 841 ? 86.484 -58.175 97.907 1.00 21.89 838 LEU A O 1
ATOM 5767 N N . LEU A 1 842 ? 88.485 -57.810 96.946 1.00 26.53 839 LEU A N 1
ATOM 5768 C CA . LEU A 1 842 ? 88.236 -58.837 95.941 1.00 26.28 839 LEU A CA 1
ATOM 5769 C C . LEU A 1 842 ? 88.162 -60.218 96.578 1.00 20.74 839 LEU A C 1
ATOM 5770 O O . LEU A 1 842 ? 87.222 -60.979 96.347 1.00 23.51 839 LEU A O 1
ATOM 5775 N N . ASP A 1 843 ? 89.144 -60.547 97.394 1.00 20.66 840 ASP A N 1
ATOM 5776 C CA . ASP A 1 843 ? 89.178 -61.839 98.052 1.00 20.22 840 ASP A CA 1
ATOM 5777 C C . ASP A 1 843 ? 87.884 -62.109 98.816 1.00 20.25 840 ASP A C 1
ATOM 5778 O O . ASP A 1 843 ? 87.252 -63.160 98.647 1.00 19.88 840 ASP A O 1
ATOM 5783 N N . VAL A 1 844 ? 87.459 -61.169 99.658 1.00 20.75 841 VAL A N 1
ATOM 5784 C CA . VAL A 1 844 ? 86.275 -61.440 100.455 1.00 20.89 841 VAL A CA 1
ATOM 5785 C C . VAL A 1 844 ? 85.019 -61.401 99.598 1.00 20.89 841 VAL A C 1
ATOM 5786 O O . VAL A 1 844 ? 84.017 -62.023 99.946 1.00 20.87 841 VAL A O 1
ATOM 5790 N N . ALA A 1 845 ? 85.029 -60.703 98.466 1.00 24.91 842 ALA A N 1
ATOM 5791 C CA . ALA A 1 845 ? 83.862 -60.794 97.597 1.00 23.44 842 ALA A CA 1
ATOM 5792 C C . ALA A 1 845 ? 83.784 -62.182 96.979 1.00 24.95 842 ALA A C 1
ATOM 5793 O O . ALA A 1 845 ? 82.742 -62.843 97.032 1.00 20.31 842 ALA A O 1
ATOM 5795 N N . LEU A 1 846 ? 84.894 -62.656 96.423 1.00 19.98 843 LEU A N 1
ATOM 5796 C CA . LEU A 1 846 ? 84.917 -64.021 95.937 1.00 19.44 843 LEU A CA 1
ATOM 5797 C C . LEU A 1 846 ? 84.460 -64.977 97.020 1.00 19.30 843 LEU A C 1
ATOM 5798 O O . LEU A 1 846 ? 83.748 -65.954 96.757 1.00 19.29 843 LEU A O 1
ATOM 5803 N N . ASP A 1 847 ? 84.835 -64.703 98.257 1.00 19.99 844 ASP A N 1
ATOM 5804 C CA . ASP A 1 847 ? 84.581 -65.690 99.283 1.00 19.45 844 ASP A CA 1
ATOM 5805 C C . ASP A 1 847 ? 83.108 -65.773 99.659 1.00 19.74 844 ASP A C 1
ATOM 5806 O O . ASP A 1 847 ? 82.683 -66.798 100.210 1.00 19.67 844 ASP A O 1
ATOM 5811 N N . ILE A 1 848 ? 82.317 -64.731 99.386 1.00 20.14 845 ILE A N 1
ATOM 5812 C CA . ILE A 1 848 ? 80.866 -64.861 99.496 1.00 20.45 845 ILE A CA 1
ATOM 5813 C C . ILE A 1 848 ? 80.374 -66.015 98.607 1.00 24.83 845 ILE A C 1
ATOM 5814 O O . ILE A 1 848 ? 79.643 -66.907 99.053 1.00 20.08 845 ILE A O 1
ATOM 5819 N N . TYR A 1 849 ? 80.796 -66.026 97.340 1.00 19.70 846 TYR A N 1
ATOM 5820 C CA . TYR A 1 849 ? 80.380 -67.090 96.437 1.00 19.35 846 TYR A CA 1
ATOM 5821 C C . TYR A 1 849 ? 80.911 -68.437 96.894 1.00 23.60 846 TYR A C 1
ATOM 5822 O O . TYR A 1 849 ? 80.218 -69.457 96.782 1.00 21.45 846 TYR A O 1
ATOM 5831 N N . VAL A 1 850 ? 82.150 -68.470 97.383 1.00 28.82 847 VAL A N 1
ATOM 5832 C CA . VAL A 1 850 ? 82.711 -69.732 97.852 1.00 28.63 847 VAL A CA 1
ATOM 5833 C C . VAL A 1 850 ? 81.815 -70.327 98.921 1.00 18.78 847 VAL A C 1
ATOM 5834 O O . VAL A 1 850 ? 81.378 -71.474 98.821 1.00 26.28 847 VAL A O 1
ATOM 5838 N N . ALA A 1 851 ? 81.518 -69.540 99.953 1.00 19.24 848 ALA A N 1
ATOM 5839 C CA . ALA A 1 851 ? 80.674 -69.995 101.047 1.00 19.65 848 ALA A CA 1
ATOM 5840 C C . ALA A 1 851 ? 79.280 -70.400 100.556 1.00 27.87 848 ALA A C 1
ATOM 5841 O O . ALA A 1 851 ? 78.717 -71.404 101.012 1.00 19.96 848 ALA A O 1
ATOM 5843 N N . LEU A 1 852 ? 78.703 -69.646 99.617 1.00 24.87 849 LEU A N 1
ATOM 5844 C CA . LEU A 1 852 ? 77.376 -70.020 99.120 1.00 25.60 849 LEU A CA 1
ATOM 5845 C C . LEU A 1 852 ? 77.413 -71.339 98.343 1.00 26.75 849 LEU A C 1
ATOM 5846 O O . LEU A 1 852 ? 76.489 -72.157 98.453 1.00 23.85 849 LEU A O 1
ATOM 5851 N N . SER A 1 853 ? 78.464 -71.577 97.549 1.00 21.48 850 SER A N 1
ATOM 5852 C CA . SER A 1 853 ? 78.543 -72.858 96.849 1.00 18.74 850 SER A CA 1
ATOM 5853 C C . SER A 1 853 ? 78.525 -74.019 97.838 1.00 18.84 850 SER A C 1
ATOM 5854 O O . SER A 1 853 ? 77.870 -75.040 97.606 1.00 18.89 850 SER A O 1
ATOM 5857 N N . THR A 1 854 ? 79.215 -73.884 98.961 1.00 18.95 851 THR A N 1
ATOM 5858 C CA . THR A 1 854 ? 79.141 -74.954 99.945 1.00 19.43 851 THR A CA 1
ATOM 5859 C C . THR A 1 854 ? 77.778 -75.005 100.624 1.00 24.44 851 THR A C 1
ATOM 5860 O O . THR A 1 854 ? 77.315 -76.090 100.995 1.00 21.20 851 THR A O 1
ATOM 5864 N N . ASN A 1 855 ? 77.120 -73.856 100.806 1.00 26.34 852 ASN A N 1
ATOM 5865 C CA . ASN A 1 855 ? 75.801 -73.869 101.432 1.00 20.83 852 ASN A CA 1
ATOM 5866 C C . ASN A 1 855 ? 74.778 -74.560 100.543 1.00 26.51 852 ASN A C 1
ATOM 5867 O O . ASN A 1 855 ? 74.053 -75.447 100.995 1.00 31.28 852 ASN A O 1
ATOM 5872 N N . LEU A 1 856 ? 74.645 -74.072 99.350 1.00 20.53 853 LEU A N 1
ATOM 5873 C CA . LEU A 1 856 ? 73.733 -74.522 98.361 1.00 24.71 853 LEU A CA 1
ATOM 5874 C C . LEU A 1 856 ? 73.849 -75.817 97.578 1.00 32.13 853 LEU A C 1
ATOM 5875 O O . LEU A 1 856 ? 72.852 -76.396 97.251 1.00 31.70 853 LEU A O 1
ATOM 5880 N N . VAL A 1 857 ? 75.073 -76.175 97.225 1.00 29.87 854 VAL A N 1
ATOM 5881 C CA . VAL A 1 857 ? 75.448 -77.311 96.430 1.00 21.63 854 VAL A CA 1
ATOM 5882 C C . VAL A 1 857 ? 74.781 -77.077 95.145 1.00 19.22 854 VAL A C 1
ATOM 5883 O O . VAL A 1 857 ? 74.829 -76.036 94.693 1.00 31.27 854 VAL A O 1
ATOM 5887 N N . GLY A 1 858 ? 74.043 -78.013 94.606 1.00 23.26 855 GLY A N 1
ATOM 5888 C CA . GLY A 1 858 ? 73.353 -77.862 93.367 1.00 19.43 855 GLY A CA 1
ATOM 5889 C C . GLY A 1 858 ? 72.595 -76.584 93.159 1.00 22.39 855 GLY A C 1
ATOM 5890 O O . GLY A 1 858 ? 72.611 -76.049 92.100 1.00 32.24 855 GLY A O 1
ATOM 5891 N N . GLY A 1 859 ? 71.960 -76.079 94.207 1.00 22.06 856 GLY A N 1
ATOM 5892 C CA . GLY A 1 859 ? 71.229 -74.858 94.272 1.00 25.31 856 GLY A CA 1
ATOM 5893 C C . GLY A 1 859 ? 71.956 -73.608 93.939 1.00 28.36 856 GLY A C 1
ATOM 5894 O O . GLY A 1 859 ? 71.386 -72.664 93.652 1.00 37.73 856 GLY A O 1
ATOM 5895 N N . PHE A 1 860 ? 73.228 -73.604 94.079 1.00 31.44 857 PHE A N 1
ATOM 5896 C CA . PHE A 1 860 ? 74.062 -72.527 93.757 1.00 33.55 857 PHE A CA 1
ATOM 5897 C C . PHE A 1 860 ? 74.192 -72.209 92.300 1.00 26.80 857 PHE A C 1
ATOM 5898 O O . PHE A 1 860 ? 74.498 -71.121 92.005 1.00 33.88 857 PHE A O 1
ATOM 5906 N N . ALA A 1 861 ? 73.893 -73.129 91.409 1.00 27.64 858 ALA A N 1
ATOM 5907 C CA . ALA A 1 861 ? 74.204 -72.926 89.997 1.00 26.08 858 ALA A CA 1
ATOM 5908 C C . ALA A 1 861 ? 73.470 -71.719 89.444 1.00 24.70 858 ALA A C 1
ATOM 5909 O O . ALA A 1 861 ? 74.029 -70.938 88.661 1.00 26.64 858 ALA A O 1
ATOM 5911 N N . GLN A 1 862 ? 72.226 -71.529 89.869 1.00 34.00 859 GLN A N 1
ATOM 5912 C CA . GLN A 1 862 ? 71.456 -70.397 89.380 1.00 42.13 859 GLN A CA 1
ATOM 5913 C C . GLN A 1 862 ? 72.009 -69.081 89.908 1.00 38.28 859 GLN A C 1
ATOM 5914 O O . GLN A 1 862 ? 71.984 -68.075 89.198 1.00 46.56 859 GLN A O 1
ATOM 5920 N N . VAL A 1 863 ? 72.541 -69.067 91.130 1.00 38.70 860 VAL A N 1
ATOM 5921 C CA . VAL A 1 863 ? 73.107 -67.836 91.676 1.00 32.53 860 VAL A CA 1
ATOM 5922 C C . VAL A 1 863 ? 74.418 -67.508 90.994 1.00 32.24 860 VAL A C 1
ATOM 5923 O O . VAL A 1 863 ? 74.745 -66.338 90.775 1.00 44.73 860 VAL A O 1
ATOM 5927 N N . PHE A 1 864 ? 75.180 -68.538 90.636 1.00 34.61 861 PHE A N 1
ATOM 5928 C CA . PHE A 1 864 ? 76.535 -68.407 90.106 1.00 24.46 861 PHE A CA 1
ATOM 5929 C C . PHE A 1 864 ? 76.557 -67.847 88.685 1.00 32.50 861 PHE A C 1
ATOM 5930 O O . PHE A 1 864 ? 77.594 -67.339 88.235 1.00 34.78 861 PHE A O 1
ATOM 5938 N N . THR A 1 865 ? 75.440 -67.946 87.967 1.00 38.19 862 THR A N 1
ATOM 5939 C CA . THR A 1 865 ? 75.437 -67.703 86.527 1.00 35.38 862 THR A CA 1
ATOM 5940 C C . THR A 1 865 ? 75.955 -66.322 86.177 1.00 27.87 862 THR A C 1
ATOM 5941 O O . THR A 1 865 ? 76.687 -66.159 85.192 1.00 30.13 862 THR A O 1
ATOM 5945 N N . THR A 1 866 ? 75.583 -65.309 86.953 1.00 29.84 863 THR A N 1
ATOM 5946 C CA . THR A 1 866 ? 76.028 -63.961 86.606 1.00 35.80 863 THR A CA 1
ATOM 5947 C C . THR A 1 866 ? 77.494 -63.763 86.938 1.00 31.17 863 THR A C 1
ATOM 5948 O O . THR A 1 866 ? 78.222 -63.081 86.205 1.00 31.23 863 THR A O 1
ATOM 5952 N N . ALA A 1 867 ? 77.946 -64.344 88.041 1.00 24.28 864 ALA A N 1
ATOM 5953 C CA . ALA A 1 867 ? 79.312 -64.096 88.465 1.00 27.19 864 ALA A CA 1
ATOM 5954 C C . ALA A 1 867 ? 80.315 -64.962 87.724 1.00 27.65 864 ALA A C 1
ATOM 5955 O O . ALA A 1 867 ? 81.490 -64.579 87.638 1.00 30.92 864 ALA A O 1
ATOM 5957 N N . LYS A 1 868 ? 79.871 -66.096 87.164 1.00 20.81 865 LYS A N 1
ATOM 5958 C CA . LYS A 1 868 ? 80.811 -67.048 86.579 1.00 18.96 865 LYS A CA 1
ATOM 5959 C C . LYS A 1 868 ? 81.647 -66.443 85.462 1.00 23.96 865 LYS A C 1
ATOM 5960 O O . LYS A 1 868 ? 82.881 -66.577 85.505 1.00 29.22 865 LYS A O 1
ATOM 5966 N N . PRO A 1 869 ? 81.079 -65.758 84.469 1.00 21.81 866 PRO A N 1
ATOM 5967 C CA . PRO A 1 869 ? 81.940 -65.136 83.436 1.00 22.76 866 PRO A CA 1
ATOM 5968 C C . PRO A 1 869 ? 82.929 -64.112 83.986 1.00 23.23 866 PRO A C 1
ATOM 5969 O O . PRO A 1 869 ? 84.067 -64.031 83.497 1.00 23.23 866 PRO A O 1
ATOM 5973 N N . VAL A 1 870 ? 82.521 -63.301 84.971 1.00 23.52 867 VAL A N 1
ATOM 5974 C CA . VAL A 1 870 ? 83.447 -62.346 85.589 1.00 23.52 867 VAL A CA 1
ATOM 5975 C C . VAL A 1 870 ? 84.591 -63.054 86.309 1.00 22.40 867 VAL A C 1
ATOM 5976 O O . VAL A 1 870 ? 85.742 -62.594 86.282 1.00 25.42 867 VAL A O 1
ATOM 5980 N N . ILE A 1 871 ? 84.297 -64.151 87.005 1.00 19.53 868 ILE A N 1
ATOM 5981 C CA . ILE A 1 871 ? 85.367 -64.831 87.723 1.00 19.24 868 ILE A CA 1
ATOM 5982 C C . ILE A 1 871 ? 86.314 -65.520 86.745 1.00 19.96 868 ILE A C 1
ATOM 5983 O O . ILE A 1 871 ? 87.541 -65.436 86.897 1.00 21.61 868 ILE A O 1
ATOM 5988 N N . LEU A 1 872 ? 85.770 -66.173 85.703 1.00 22.85 869 LEU A N 1
ATOM 5989 C CA . LEU A 1 872 ? 86.613 -66.735 84.639 1.00 25.78 869 LEU A CA 1
ATOM 5990 C C . LEU A 1 872 ? 87.480 -65.657 83.989 1.00 21.01 869 LEU A C 1
ATOM 5991 O O . LEU A 1 872 ? 88.632 -65.898 83.630 1.00 24.38 869 LEU A O 1
ATOM 5996 N N . GLN A 1 873 ? 86.933 -64.467 83.811 1.00 19.81 870 GLN A N 1
ATOM 5997 C CA . GLN A 1 873 ? 87.713 -63.352 83.287 1.00 20.41 870 GLN A CA 1
ATOM 5998 C C . GLN A 1 873 ? 88.787 -62.884 84.273 1.00 25.10 870 GLN A C 1
ATOM 5999 O O . GLN A 1 873 ? 89.915 -62.586 83.870 1.00 31.30 870 GLN A O 1
ATOM 6005 N N . LEU A 1 874 ? 88.478 -62.824 85.569 1.00 20.19 871 LEU A N 1
ATOM 6006 C CA . LEU A 1 874 ? 89.521 -62.467 86.525 1.00 21.91 871 LEU A CA 1
ATOM 6007 C C . LEU A 1 874 ? 90.680 -63.458 86.524 1.00 29.38 871 LEU A C 1
ATOM 6008 O O . LEU A 1 874 ? 91.802 -63.087 86.884 1.00 33.79 871 LEU A O 1
ATOM 6013 N N . CYS A 1 875 ? 90.422 -64.734 86.193 1.00 22.52 872 CYS A N 1
ATOM 6014 C CA . CYS A 1 875 ? 91.499 -65.710 86.033 1.00 20.44 872 CYS A CA 1
ATOM 6015 C C . CYS A 1 875 ? 92.493 -65.296 84.958 1.00 28.93 872 CYS A C 1
ATOM 6016 O O . CYS A 1 875 ? 93.603 -65.835 84.916 1.00 28.90 872 CYS A O 1
ATOM 6019 N N . GLN A 1 876 ? 92.114 -64.383 84.064 1.00 31.76 873 GLN A N 1
ATOM 6020 C CA . GLN A 1 876 ? 93.009 -63.933 83.007 1.00 32.35 873 GLN A CA 1
ATOM 6021 C C . GLN A 1 876 ? 93.595 -62.567 83.292 1.00 24.83 873 GLN A C 1
ATOM 6022 O O . GLN A 1 876 ? 94.253 -61.996 82.424 1.00 28.36 873 GLN A O 1
ATOM 6028 N N . SER A 1 877 ? 93.380 -62.026 84.484 1.00 25.86 874 SER A N 1
ATOM 6029 C CA . SER A 1 877 ? 93.803 -60.655 84.746 1.00 22.70 874 SER A CA 1
ATOM 6030 C C . SER A 1 877 ? 95.294 -60.489 84.490 1.00 25.68 874 SER A C 1
ATOM 6031 O O . SER A 1 877 ? 96.094 -61.410 84.695 1.00 33.80 874 SER A O 1
ATOM 6034 N N . LYS A 1 878 ? 95.671 -59.291 84.045 1.00 29.52 875 LYS A N 1
ATOM 6035 C CA . LYS A 1 878 ? 97.094 -58.983 83.970 1.00 37.20 875 LYS A CA 1
ATOM 6036 C C . LYS A 1 878 ? 97.747 -59.046 85.342 1.00 33.06 875 LYS A C 1
ATOM 6037 O O . LYS A 1 878 ? 98.974 -59.166 85.426 1.00 39.39 875 LYS A O 1
ATOM 6043 N N . SER A 1 879 ? 96.960 -58.982 86.418 1.00 31.54 876 SER A N 1
ATOM 6044 C CA . SER A 1 879 ? 97.494 -59.005 87.774 1.00 28.60 876 SER A CA 1
ATOM 6045 C C . SER A 1 879 ? 97.606 -60.434 88.279 1.00 35.04 876 SER A C 1
ATOM 6046 O O . SER A 1 879 ? 96.614 -61.170 88.332 1.00 40.24 876 SER A O 1
ATOM 6049 N N . LYS A 1 880 ? 98.812 -60.811 88.683 1.00 35.13 877 LYS A N 1
ATOM 6050 C CA . LYS A 1 880 ? 99.031 -62.171 89.132 1.00 34.27 877 LYS A CA 1
ATOM 6051 C C . LYS A 1 880 ? 98.196 -62.467 90.368 1.00 31.05 877 LYS A C 1
ATOM 6052 O O . LYS A 1 880 ? 97.584 -63.538 90.468 1.00 31.02 877 LYS A O 1
ATOM 6058 N N . ASN A 1 881 ? 98.151 -61.529 91.320 1.00 21.54 878 ASN A N 1
ATOM 6059 C CA . ASN A 1 881 ? 97.412 -61.790 92.551 1.00 24.12 878 ASN A CA 1
ATOM 6060 C C . ASN A 1 881 ? 95.925 -61.970 92.273 1.00 23.98 878 ASN A C 1
ATOM 6061 O O . ASN A 1 881 ? 95.285 -62.856 92.845 1.00 25.78 878 ASN A O 1
ATOM 6066 N N . LYS A 1 882 ? 95.356 -61.168 91.379 1.00 22.36 879 LYS A N 1
ATOM 6067 C CA . LYS A 1 882 ? 93.962 -61.406 91.032 1.00 30.63 879 LYS A CA 1
ATOM 6068 C C . LYS A 1 882 ? 93.788 -62.787 90.419 1.00 27.76 879 LYS A C 1
ATOM 6069 O O . LYS A 1 882 ? 92.850 -63.511 90.769 1.00 30.68 879 LYS A O 1
ATOM 6075 N N . ARG A 1 883 ? 94.698 -63.184 89.527 1.00 26.27 880 ARG A N 1
ATOM 6076 C CA . ARG A 1 883 ? 94.585 -64.510 88.936 1.00 27.29 880 ARG A CA 1
ATOM 6077 C C . ARG A 1 883 ? 94.657 -65.578 90.019 1.00 21.15 880 ARG A C 1
ATOM 6078 O O . ARG A 1 883 ? 93.921 -66.568 89.985 1.00 27.00 880 ARG A O 1
ATOM 6086 N N . SER A 1 884 ? 95.513 -65.372 91.009 1.00 19.46 881 SER A N 1
ATOM 6087 C CA . SER A 1 884 ? 95.652 -66.345 92.077 1.00 20.32 881 SER A CA 1
ATOM 6088 C C . SER A 1 884 ? 94.367 -66.458 92.898 1.00 22.41 881 SER A C 1
ATOM 6089 O O . SER A 1 884 ? 93.940 -67.564 93.250 1.00 23.51 881 SER A O 1
ATOM 6092 N N . PHE A 1 885 ? 93.737 -65.328 93.219 1.00 21.90 882 PHE A N 1
ATOM 6093 C CA . PHE A 1 885 ? 92.480 -65.352 93.976 1.00 27.31 882 PHE A CA 1
ATOM 6094 C C . PHE A 1 885 ? 91.374 -66.031 93.187 1.00 18.68 882 PHE A C 1
ATOM 6095 O O . PHE A 1 885 ? 90.575 -66.805 93.735 1.00 21.44 882 PHE A O 1
ATOM 6103 N N . ALA A 1 886 ? 91.269 -65.685 91.910 1.00 18.66 883 ALA A N 1
ATOM 6104 C CA . ALA A 1 886 ? 90.170 -66.172 91.097 1.00 20.47 883 ALA A CA 1
ATOM 6105 C C . ALA A 1 886 ? 90.260 -67.682 90.913 1.00 20.75 883 ALA A C 1
ATOM 6106 O O . ALA A 1 886 ? 89.300 -68.416 91.181 1.00 23.38 883 ALA A O 1
ATOM 6108 N N . VAL A 1 887 ? 91.435 -68.165 90.514 1.00 17.99 884 VAL A N 1
ATOM 6109 C CA . VAL A 1 887 ? 91.637 -69.594 90.328 1.00 17.66 884 VAL A CA 1
ATOM 6110 C C . VAL A 1 887 ? 91.439 -70.332 91.649 1.00 18.64 884 VAL A C 1
ATOM 6111 O O . VAL A 1 887 ? 90.800 -71.390 91.691 1.00 20.07 884 VAL A O 1
ATOM 6115 N N . GLY A 1 888 ? 91.939 -69.774 92.753 1.00 17.65 885 GLY A N 1
ATOM 6116 C CA . GLY A 1 888 ? 91.669 -70.378 94.043 1.00 17.56 885 GLY A CA 1
ATOM 6117 C C . GLY A 1 888 ? 90.187 -70.429 94.379 1.00 20.56 885 GLY A C 1
ATOM 6118 O O . GLY A 1 888 ? 89.709 -71.389 94.983 1.00 21.29 885 GLY A O 1
ATOM 6119 N N . ALA A 1 889 ? 89.445 -69.377 94.028 1.00 24.41 886 ALA A N 1
ATOM 6120 C CA . ALA A 1 889 ? 88.027 -69.325 94.371 1.00 17.61 886 ALA A CA 1
ATOM 6121 C C . ALA A 1 889 ? 87.192 -70.265 93.499 1.00 30.61 886 ALA A C 1
ATOM 6122 O O . ALA A 1 889 ? 86.227 -70.877 93.992 1.00 23.14 886 ALA A O 1
ATOM 6124 N N . LEU A 1 890 ? 87.540 -70.387 92.204 1.00 17.26 887 LEU A N 1
ATOM 6125 C CA . LEU A 1 890 ? 86.824 -71.304 91.324 1.00 19.48 887 LEU A CA 1
ATOM 6126 C C . LEU A 1 890 ? 86.967 -72.730 91.803 1.00 18.25 887 LEU A C 1
ATOM 6127 O O . LEU A 1 890 ? 86.024 -73.524 91.719 1.00 19.30 887 LEU A O 1
ATOM 6132 N N . SER A 1 891 ? 88.146 -73.073 92.299 1.00 22.35 888 SER A N 1
ATOM 6133 C CA . SER A 1 891 ? 88.370 -74.418 92.792 1.00 16.68 888 SER A CA 1
ATOM 6134 C C . SER A 1 891 ? 87.533 -74.682 94.031 1.00 16.77 888 SER A C 1
ATOM 6135 O O . SER A 1 891 ? 86.954 -75.759 94.170 1.00 21.82 888 SER A O 1
ATOM 6138 N N . GLU A 1 892 ? 87.447 -73.714 94.943 1.00 16.97 889 GLU A N 1
ATOM 6139 C CA . GLU A 1 892 ? 86.628 -73.939 96.126 1.00 17.15 889 GLU A CA 1
ATOM 6140 C C . GLU A 1 892 ? 85.154 -73.998 95.756 1.00 18.72 889 GLU A C 1
ATOM 6141 O O . GLU A 1 892 ? 84.401 -74.800 96.325 1.00 19.16 889 GLU A O 1
ATOM 6147 N N . ILE A 1 893 ? 84.725 -73.173 94.793 1.00 17.16 890 ILE A N 1
ATOM 6148 C CA . ILE A 1 893 ? 83.352 -73.269 94.302 1.00 18.47 890 ILE A CA 1
ATOM 6149 C C . ILE A 1 893 ? 83.089 -74.665 93.733 1.00 21.10 890 ILE A C 1
ATOM 6150 O O . ILE A 1 893 ? 82.061 -75.289 94.032 1.00 20.80 890 ILE A O 1
ATOM 6155 N N . ALA A 1 894 ? 84.057 -75.217 92.990 1.00 16.80 891 ALA A N 1
ATOM 6156 C CA . ALA A 1 894 ? 83.902 -76.575 92.464 1.00 16.66 891 ALA A CA 1
ATOM 6157 C C . ALA A 1 894 ? 83.771 -77.593 93.592 1.00 22.15 891 ALA A C 1
ATOM 6158 O O . ALA A 1 894 ? 82.989 -78.549 93.497 1.00 24.14 891 ALA A O 1
ATOM 6160 N N . LEU A 1 895 ? 84.545 -77.418 94.662 1.00 22.83 892 LEU A N 1
ATOM 6161 C CA . LEU A 1 895 ? 84.396 -78.284 95.818 1.00 17.08 892 LEU A CA 1
ATOM 6162 C C . LEU A 1 895 ? 83.013 -78.113 96.435 1.00 17.37 892 LEU A C 1
ATOM 6163 O O . LEU A 1 895 ? 82.416 -79.076 96.918 1.00 26.16 892 LEU A O 1
ATOM 6168 N N . GLY A 1 896 ? 82.484 -76.890 96.426 1.00 17.46 893 GLY A N 1
ATOM 6169 C CA . GLY A 1 896 ? 81.157 -76.674 96.990 1.00 21.44 893 GLY A CA 1
ATOM 6170 C C . GLY A 1 896 ? 80.052 -77.390 96.229 1.00 22.27 893 GLY A C 1
ATOM 6171 O O . GLY A 1 896 ? 79.141 -77.952 96.830 1.00 22.55 893 GLY A O 1
ATOM 6180 N N . ARG A 1 898 ? 80.529 -79.974 93.956 1.00 20.34 895 ARG A N 1
ATOM 6181 C CA . ARG A 1 898 ? 80.872 -81.382 93.769 1.00 21.67 895 ARG A CA 1
ATOM 6182 C C . ARG A 1 898 ? 80.283 -81.928 92.471 1.00 17.25 895 ARG A C 1
ATOM 6183 O O . ARG A 1 898 ? 80.451 -81.356 91.390 1.00 17.05 895 ARG A O 1
ATOM 6191 N N . ASP A 1 899 ? 79.586 -83.044 92.586 1.00 25.08 896 ASP A N 1
ATOM 6192 C CA . ASP A 1 899 ? 79.050 -83.727 91.414 1.00 36.24 896 ASP A CA 1
ATOM 6193 C C . ASP A 1 899 ? 77.695 -83.168 91.024 1.00 29.80 896 ASP A C 1
ATOM 6194 O O . ASP A 1 899 ? 77.059 -83.729 90.135 1.00 34.73 896 ASP A O 1
ATOM 6199 N N . GLU A 1 900 ? 77.245 -82.077 91.646 1.00 23.67 897 GLU A N 1
ATOM 6200 C CA . GLU A 1 900 ? 75.961 -81.481 91.293 1.00 19.12 897 GLU A CA 1
ATOM 6201 C C . GLU A 1 900 ? 76.229 -80.235 90.485 1.00 19.58 897 GLU A C 1
ATOM 6202 O O . GLU A 1 900 ? 75.327 -79.424 90.277 1.00 35.51 897 GLU A O 1
ATOM 6208 N N . ASN A 1 901 ? 77.447 -80.071 90.028 1.00 24.95 898 ASN A N 1
ATOM 6209 C CA . ASN A 1 901 ? 77.866 -78.861 89.357 1.00 23.94 898 ASN A CA 1
ATOM 6210 C C . ASN A 1 901 ? 77.587 -78.991 87.869 1.00 25.69 898 ASN A C 1
ATOM 6211 O O . ASN A 1 901 ? 78.222 -79.818 87.207 1.00 30.33 898 ASN A O 1
ATOM 6216 N N . PRO A 1 902 ? 76.679 -78.194 87.299 1.00 27.07 899 PRO A N 1
ATOM 6217 C CA . PRO A 1 902 ? 76.383 -78.294 85.862 1.00 27.44 899 PRO A CA 1
ATOM 6218 C C . PRO A 1 902 ? 77.425 -77.681 84.942 1.00 28.20 899 PRO A C 1
ATOM 6219 O O . PRO A 1 902 ? 77.217 -77.678 83.729 1.00 36.62 899 PRO A O 1
ATOM 6223 N N . PHE A 1 903 ? 78.517 -77.122 85.439 1.00 22.44 900 PHE A N 1
ATOM 6224 C CA . PHE A 1 903 ? 79.483 -76.479 84.553 1.00 17.61 900 PHE A CA 1
ATOM 6225 C C . PHE A 1 903 ? 80.858 -77.154 84.583 1.00 16.89 900 PHE A C 1
ATOM 6226 O O . PHE A 1 903 ? 81.866 -76.506 84.289 1.00 21.84 900 PHE A O 1
ATOM 6234 N N . ILE A 1 904 ? 80.933 -78.436 84.946 1.00 23.60 901 ILE A N 1
ATOM 6235 C CA . ILE A 1 904 ? 82.238 -79.047 85.187 1.00 22.45 901 ILE A CA 1
ATOM 6236 C C . ILE A 1 904 ? 83.127 -78.902 83.958 1.00 25.98 901 ILE A C 1
ATOM 6237 O O . ILE A 1 904 ? 84.307 -78.555 84.065 1.00 29.79 901 ILE A O 1
ATOM 6242 N N . GLN A 1 905 ? 82.576 -79.148 82.769 1.00 22.97 902 GLN A N 1
ATOM 6243 C CA . GLN A 1 905 ? 83.407 -79.111 81.567 1.00 18.02 902 GLN A CA 1
ATOM 6244 C C . GLN A 1 905 ? 83.874 -77.694 81.242 1.00 18.61 902 GLN A C 1
ATOM 6245 O O . GLN A 1 905 ? 85.037 -77.484 80.880 1.00 19.54 902 GLN A O 1
ATOM 6251 N N . GLU A 1 906 ? 83.007 -76.695 81.396 1.00 23.31 903 GLU A N 1
ATOM 6252 C CA . GLU A 1 906 ? 83.468 -75.330 81.174 1.00 24.78 903 GLU A CA 1
ATOM 6253 C C . GLU A 1 906 ? 84.564 -74.942 82.164 1.00 22.11 903 GLU A C 1
ATOM 6254 O O . GLU A 1 906 ? 85.589 -74.373 81.784 1.00 20.78 903 GLU A O 1
ATOM 6260 N N . LEU A 1 907 ? 84.371 -75.255 83.444 1.00 21.78 904 LEU A N 1
ATOM 6261 C CA . LEU A 1 907 ? 85.348 -74.849 84.450 1.00 18.37 904 LEU A CA 1
ATOM 6262 C C . LEU A 1 907 ? 86.625 -75.662 84.320 1.00 27.02 904 LEU A C 1
ATOM 6263 O O . LEU A 1 907 ? 87.735 -75.128 84.477 1.00 19.71 904 LEU A O 1
ATOM 6268 N N . LEU A 1 908 ? 86.478 -76.959 84.022 1.00 24.53 905 LEU A N 1
ATOM 6269 C CA . LEU A 1 908 ? 87.630 -77.824 83.821 1.00 16.57 905 LEU A CA 1
ATOM 6270 C C . LEU A 1 908 ? 88.509 -77.313 82.698 1.00 16.82 905 LEU A C 1
ATOM 6271 O O . LEU A 1 908 ? 89.735 -77.286 82.814 1.00 30.75 905 LEU A O 1
ATOM 6276 N N . GLU A 1 909 ? 87.907 -76.911 81.593 1.00 18.55 906 GLU A N 1
ATOM 6277 C CA . GLU A 1 909 ? 88.733 -76.467 80.487 1.00 21.55 906 GLU A CA 1
ATOM 6278 C C . GLU A 1 909 ? 89.376 -75.123 80.794 1.00 17.55 906 GLU A C 1
ATOM 6279 O O . GLU A 1 909 ? 90.465 -74.828 80.290 1.00 25.30 906 GLU A O 1
ATOM 6285 N N . ALA A 1 910 ? 88.756 -74.306 81.642 1.00 17.44 907 ALA A N 1
ATOM 6286 C CA . ALA A 1 910 ? 89.380 -73.026 81.969 1.00 20.46 907 ALA A CA 1
ATOM 6287 C C . ALA A 1 910 ? 90.566 -73.206 82.913 1.00 26.27 907 ALA A C 1
ATOM 6288 O O . ALA A 1 910 ? 91.609 -72.548 82.760 1.00 24.47 907 ALA A O 1
ATOM 6290 N N . LEU A 1 911 ? 90.433 -74.093 83.897 1.00 21.08 908 LEU A N 1
ATOM 6291 C CA . LEU A 1 911 ? 91.537 -74.281 84.821 1.00 17.23 908 LEU A CA 1
ATOM 6292 C C . LEU A 1 911 ? 92.682 -75.020 84.158 1.00 18.60 908 LEU A C 1
ATOM 6293 O O . LEU A 1 911 ? 93.848 -74.837 84.548 1.00 21.74 908 LEU A O 1
ATOM 6298 N N . ILE A 1 912 ? 92.377 -75.848 83.154 1.00 23.97 909 ILE A N 1
ATOM 6299 C CA . ILE A 1 912 ? 93.441 -76.516 82.415 1.00 24.52 909 ILE A CA 1
ATOM 6300 C C . ILE A 1 912 ? 94.252 -75.503 81.619 1.00 18.18 909 ILE A C 1
ATOM 6301 O O . ILE A 1 912 ? 95.479 -75.621 81.500 1.00 23.16 909 ILE A O 1
ATOM 6306 N N . ILE A 1 913 ? 93.599 -74.468 81.095 1.00 20.50 910 ILE A N 1
ATOM 6307 C CA . ILE A 1 913 ? 94.357 -73.411 80.422 1.00 29.81 910 ILE A CA 1
ATOM 6308 C C . ILE A 1 913 ? 95.278 -72.698 81.410 1.00 21.26 910 ILE A C 1
ATOM 6309 O O . ILE A 1 913 ? 96.419 -72.362 81.080 1.00 28.72 910 ILE A O 1
ATOM 6314 N N . SER A 1 914 ? 94.799 -72.440 82.627 1.00 18.61 911 SER A N 1
ATOM 6315 C CA . SER A 1 914 ? 95.666 -71.836 83.634 1.00 18.75 911 SER A CA 1
ATOM 6316 C C . SER A 1 914 ? 96.816 -72.765 83.978 1.00 19.62 911 SER A C 1
ATOM 6317 O O . SER A 1 914 ? 97.979 -72.346 84.038 1.00 22.31 911 SER A O 1
ATOM 6320 N N . LEU A 1 915 ? 96.502 -74.039 84.211 1.00 21.28 912 LEU A N 1
ATOM 6321 C CA . LEU A 1 915 ? 97.531 -74.997 84.594 1.00 22.70 912 LEU A CA 1
ATOM 6322 C C . LEU A 1 915 ? 98.613 -75.077 83.539 1.00 27.79 912 LEU A C 1
ATOM 6323 O O . LEU A 1 915 ? 99.795 -75.243 83.859 1.00 24.83 912 LEU A O 1
ATOM 6328 N N . THR A 1 916 ? 98.207 -75.020 82.272 1.00 25.21 913 THR A N 1
ATOM 6329 C CA . THR A 1 916 ? 99.115 -75.196 81.155 1.00 26.00 913 THR A CA 1
ATOM 6330 C C . THR A 1 916 ? 99.920 -73.939 80.847 1.00 29.44 913 THR A C 1
ATOM 6331 O O . THR A 1 916 ? 101.132 -74.027 80.619 1.00 28.72 913 THR A O 1
ATOM 6335 N N . ASN A 1 917 ? 99.285 -72.759 80.825 1.00 22.56 914 ASN A N 1
ATOM 6336 C CA . ASN A 1 917 ? 99.925 -71.599 80.208 1.00 21.15 914 ASN A CA 1
ATOM 6337 C C . ASN A 1 917 ? 100.261 -70.463 81.159 1.00 28.75 914 ASN A C 1
ATOM 6338 O O . ASN A 1 917 ? 100.974 -69.537 80.758 1.00 43.11 914 ASN A O 1
ATOM 6343 N N . ASP A 1 918 ? 99.788 -70.486 82.390 1.00 26.80 915 ASP A N 1
ATOM 6344 C CA . ASP A 1 918 ? 100.051 -69.344 83.235 1.00 26.06 915 ASP A CA 1
ATOM 6345 C C . ASP A 1 918 ? 101.532 -69.263 83.578 1.00 33.82 915 ASP A C 1
ATOM 6346 O O . ASP A 1 918 ? 102.190 -70.273 83.823 1.00 29.00 915 ASP A O 1
ATOM 6351 N N . LYS A 1 919 ? 102.060 -68.040 83.560 1.00 39.10 916 LYS A N 1
ATOM 6352 C CA . LYS A 1 919 ? 103.464 -67.821 83.854 1.00 35.27 916 LYS A CA 1
ATOM 6353 C C . LYS A 1 919 ? 103.763 -67.952 85.332 1.00 38.17 916 LYS A C 1
ATOM 6354 O O . LYS A 1 919 ? 104.922 -68.181 85.694 1.00 43.04 916 LYS A O 1
ATOM 6360 N N . SER A 1 920 ? 102.763 -67.777 86.192 1.00 28.09 917 SER A N 1
ATOM 6361 C CA . SER A 1 920 ? 102.992 -67.829 87.630 1.00 27.27 917 SER A CA 1
ATOM 6362 C C . SER A 1 920 ? 102.933 -69.262 88.137 1.00 32.23 917 SER A C 1
ATOM 6363 O O . SER A 1 920 ? 101.946 -69.974 87.911 1.00 30.61 917 SER A O 1
ATOM 6366 N N . LEU A 1 921 ? 103.977 -69.672 88.859 1.00 25.63 918 LEU A N 1
ATOM 6367 C CA . LEU A 1 921 ? 103.945 -71.000 89.456 1.00 31.33 918 LEU A CA 1
ATOM 6368 C C . LEU A 1 921 ? 102.785 -71.125 90.438 1.00 31.06 918 LEU A C 1
ATOM 6369 O O . LEU A 1 921 ? 102.110 -72.159 90.484 1.00 30.49 918 LEU A O 1
ATOM 6374 N N . GLU A 1 922 ? 102.537 -70.081 91.232 1.00 26.46 919 GLU A N 1
ATOM 6375 C CA . GLU A 1 922 ? 101.519 -70.186 92.266 1.00 21.76 919 GLU A CA 1
ATOM 6376 C C . GLU A 1 922 ? 100.121 -70.255 91.666 1.00 27.06 919 GLU A C 1
ATOM 6377 O O . GLU A 1 922 ? 99.250 -70.951 92.201 1.00 25.97 919 GLU A O 1
ATOM 6383 N N . VAL A 1 923 ? 99.876 -69.524 90.576 1.00 19.64 920 VAL A N 1
ATOM 6384 C CA . VAL A 1 923 ? 98.617 -69.670 89.861 1.00 19.23 920 VAL A CA 1
ATOM 6385 C C . VAL A 1 923 ? 98.480 -71.095 89.340 1.00 24.53 920 VAL A C 1
ATOM 6386 O O . VAL A 1 923 ? 97.425 -71.729 89.474 1.00 20.47 920 VAL A O 1
ATOM 6390 N N . ARG A 1 924 ? 99.546 -71.638 88.761 1.00 19.26 921 ARG A N 1
ATOM 6391 C CA . ARG A 1 924 ? 99.449 -73.005 88.262 1.00 27.68 921 ARG A CA 1
ATOM 6392 C C . ARG A 1 924 ? 99.227 -73.982 89.407 1.00 23.80 921 ARG A C 1
ATOM 6393 O O . ARG A 1 924 ? 98.527 -74.986 89.250 1.00 28.39 921 ARG A O 1
ATOM 6401 N N . CYS A 1 925 ? 99.790 -73.685 90.567 1.00 21.55 922 CYS A N 1
ATOM 6402 C CA . CYS A 1 925 ? 99.613 -74.525 91.745 1.00 18.77 922 CYS A CA 1
ATOM 6403 C C . CYS A 1 925 ? 98.165 -74.506 92.239 1.00 18.29 922 CYS A C 1
ATOM 6404 O O . CYS A 1 925 ? 97.621 -75.541 92.640 1.00 18.07 922 CYS A O 1
ATOM 6407 N N . ASN A 1 926 ? 97.543 -73.331 92.251 1.00 18.22 923 ASN A N 1
ATOM 6408 C CA . ASN A 1 926 ? 96.152 -73.216 92.679 1.00 18.83 923 ASN A CA 1
ATOM 6409 C C . ASN A 1 926 ? 95.231 -73.912 91.698 1.00 17.55 923 ASN A C 1
ATOM 6410 O O . ASN A 1 926 ? 94.244 -74.532 92.099 1.00 22.12 923 ASN A O 1
ATOM 6415 N N . ALA A 1 927 ? 95.578 -73.860 90.412 1.00 24.66 924 ALA A N 1
ATOM 6416 C CA . ALA A 1 927 ? 94.766 -74.487 89.377 1.00 17.41 924 ALA A CA 1
ATOM 6417 C C . ALA A 1 927 ? 94.791 -76.001 89.490 1.00 17.28 924 ALA A C 1
ATOM 6418 O O . ALA A 1 927 ? 93.792 -76.664 89.199 1.00 21.05 924 ALA A O 1
ATOM 6420 N N . SER A 1 928 ? 95.930 -76.572 89.871 1.00 17.52 925 SER A N 1
ATOM 6421 C CA . SER A 1 928 ? 96.018 -78.019 89.890 1.00 17.49 925 SER A CA 1
ATOM 6422 C C . SER A 1 928 ? 95.081 -78.613 90.934 1.00 17.27 925 SER A C 1
ATOM 6423 O O . SER A 1 928 ? 94.609 -79.747 90.779 1.00 25.05 925 SER A O 1
ATOM 6426 N N . TYR A 1 929 ? 94.777 -77.854 91.983 1.00 17.24 926 TYR A N 1
ATOM 6427 C CA . TYR A 1 929 ? 93.785 -78.294 92.953 1.00 17.10 926 TYR A CA 1
ATOM 6428 C C . TYR A 1 929 ? 92.402 -78.328 92.319 1.00 16.81 926 TYR A C 1
ATOM 6429 O O . TYR A 1 929 ? 91.668 -79.311 92.440 1.00 16.74 926 TYR A O 1
ATOM 6438 N N . GLY A 1 930 ? 92.038 -77.265 91.616 1.00 16.73 927 GLY A N 1
ATOM 6439 C CA . GLY A 1 930 ? 90.742 -77.246 90.989 1.00 16.54 927 GLY A CA 1
ATOM 6440 C C . GLY A 1 930 ? 90.617 -78.288 89.909 1.00 16.47 927 GLY A C 1
ATOM 6441 O O . GLY A 1 930 ? 89.543 -78.879 89.743 1.00 25.14 927 GLY A O 1
ATOM 6442 N N . VAL A 1 931 ? 91.717 -78.572 89.204 1.00 16.60 928 VAL A N 1
ATOM 6443 C CA . VAL A 1 931 ? 91.668 -79.533 88.106 1.00 26.05 928 VAL A CA 1
ATOM 6444 C C . VAL A 1 931 ? 91.388 -80.933 88.639 1.00 18.98 928 VAL A C 1
ATOM 6445 O O . VAL A 1 931 ? 90.540 -81.658 88.113 1.00 20.11 928 VAL A O 1
ATOM 6449 N N . GLY A 1 932 ? 92.066 -81.328 89.706 1.00 20.42 929 GLY A N 1
ATOM 6450 C CA . GLY A 1 932 ? 91.810 -82.647 90.259 1.00 16.82 929 GLY A CA 1
ATOM 6451 C C . GLY A 1 932 ? 90.386 -82.811 90.760 1.00 16.68 929 GLY A C 1
ATOM 6452 O O . GLY A 1 932 ? 89.762 -83.845 90.553 1.00 20.75 929 GLY A O 1
ATOM 6453 N N . LEU A 1 933 ? 89.852 -81.789 91.420 1.00 19.69 930 LEU A N 1
ATOM 6454 C CA . LEU A 1 933 ? 88.488 -81.862 91.923 1.00 16.55 930 LEU A CA 1
ATOM 6455 C C . LEU A 1 933 ? 87.495 -82.021 90.785 1.00 16.42 930 LEU A C 1
ATOM 6456 O O . LEU A 1 933 ? 86.603 -82.861 90.853 1.00 16.96 930 LEU A O 1
ATOM 6461 N N . LEU A 1 934 ? 87.591 -81.165 89.763 1.00 16.30 931 LEU A N 1
ATOM 6462 C CA . LEU A 1 934 ? 86.629 -81.215 88.670 1.00 16.25 931 LEU A CA 1
ATOM 6463 C C . LEU A 1 934 ? 86.671 -82.578 87.974 1.00 20.05 931 LEU A C 1
ATOM 6464 O O . LEU A 1 934 ? 85.625 -83.138 87.624 1.00 20.70 931 LEU A O 1
ATOM 6469 N N . ILE A 1 935 ? 87.865 -83.152 87.815 1.00 17.68 932 ILE A N 1
ATOM 6470 C CA . ILE A 1 935 ? 87.973 -84.511 87.294 1.00 18.14 932 ILE A CA 1
ATOM 6471 C C . ILE A 1 935 ? 87.323 -85.496 88.253 1.00 22.56 932 ILE A C 1
ATOM 6472 O O . ILE A 1 935 ? 86.643 -86.439 87.831 1.00 26.08 932 ILE A O 1
ATOM 6477 N N . GLU A 1 936 ? 87.509 -85.294 89.557 1.00 16.70 933 GLU A N 1
ATOM 6478 C CA . GLU A 1 936 ? 86.914 -86.218 90.512 1.00 16.93 933 GLU A CA 1
ATOM 6479 C C . GLU A 1 936 ? 85.396 -86.186 90.404 1.00 22.06 933 GLU A C 1
ATOM 6480 O O . GLU A 1 936 ? 84.732 -87.221 90.506 1.00 22.37 933 GLU A O 1
ATOM 6486 N N . TYR A 1 937 ? 84.834 -85.005 90.178 1.00 19.21 934 TYR A N 1
ATOM 6487 C CA . TYR A 1 937 ? 83.391 -84.833 90.089 1.00 28.23 934 TYR A CA 1
ATOM 6488 C C . TYR A 1 937 ? 82.841 -85.064 88.687 1.00 23.76 934 TYR A C 1
ATOM 6489 O O . TYR A 1 937 ? 81.637 -85.281 88.544 1.00 20.64 934 TYR A O 1
ATOM 6498 N N . SER A 1 938 ? 83.686 -85.025 87.662 1.00 20.22 935 SER A N 1
ATOM 6499 C CA . SER A 1 938 ? 83.188 -85.120 86.307 1.00 24.50 935 SER A CA 1
ATOM 6500 C C . SER A 1 938 ? 82.507 -86.467 86.112 1.00 25.89 935 SER A C 1
ATOM 6501 O O . SER A 1 938 ? 82.830 -87.459 86.771 1.00 22.53 935 SER A O 1
ATOM 6504 N N . SER A 1 939 ? 81.572 -86.504 85.184 1.00 24.65 936 SER A N 1
ATOM 6505 C CA . SER A 1 939 ? 80.889 -87.746 84.864 1.00 34.25 936 SER A CA 1
ATOM 6506 C C . SER A 1 939 ? 80.978 -88.060 83.385 1.00 31.24 936 SER A C 1
ATOM 6507 O O . SER A 1 939 ? 80.463 -89.085 82.949 1.00 41.80 936 SER A O 1
ATOM 6510 N N . PHE A 1 940 ? 81.607 -87.203 82.618 1.00 32.24 937 PHE A N 1
ATOM 6511 C CA . PHE A 1 940 ? 81.817 -87.364 81.202 1.00 22.81 937 PHE A CA 1
ATOM 6512 C C . PHE A 1 940 ? 83.245 -87.859 80.944 1.00 36.00 937 PHE A C 1
ATOM 6513 O O . PHE A 1 940 ? 84.057 -88.025 81.859 1.00 36.89 937 PHE A O 1
ATOM 6521 N N . ASP A 1 941 ? 83.550 -88.089 79.672 1.00 34.64 938 ASP A N 1
ATOM 6522 C CA . ASP A 1 941 ? 84.791 -88.741 79.281 1.00 32.63 938 ASP A CA 1
ATOM 6523 C C . ASP A 1 941 ? 85.887 -87.698 79.253 1.00 27.83 938 ASP A C 1
ATOM 6524 O O . ASP A 1 941 ? 85.772 -86.689 78.552 1.00 28.96 938 ASP A O 1
ATOM 6529 N N . VAL A 1 942 ? 86.948 -87.947 80.010 1.00 32.41 939 VAL A N 1
ATOM 6530 C CA . VAL A 1 942 ? 88.075 -87.031 80.128 1.00 22.31 939 VAL A CA 1
ATOM 6531 C C . VAL A 1 942 ? 89.366 -87.676 79.622 1.00 23.62 939 VAL A C 1
ATOM 6532 O O . VAL A 1 942 ? 90.449 -87.181 79.879 1.00 26.67 939 VAL A O 1
ATOM 6536 N N . SER A 1 943 ? 89.251 -88.780 78.879 1.00 18.08 940 SER A N 1
ATOM 6537 C CA . SER A 1 943 ? 90.441 -89.473 78.415 1.00 25.19 940 SER A CA 1
ATOM 6538 C C . SER A 1 943 ? 91.295 -88.577 77.540 1.00 27.22 940 SER A C 1
ATOM 6539 O O . SER A 1 943 ? 92.526 -88.715 77.518 1.00 35.41 940 SER A O 1
ATOM 6542 N N . ALA A 1 944 ? 90.664 -87.660 76.811 1.00 21.76 941 ALA A N 1
ATOM 6543 C CA . ALA A 1 944 ? 91.405 -86.769 75.926 1.00 23.62 941 ALA A CA 1
ATOM 6544 C C . ALA A 1 944 ? 92.243 -85.750 76.699 1.00 27.41 941 ALA A C 1
ATOM 6545 O O . ALA A 1 944 ? 93.228 -85.227 76.164 1.00 29.38 941 ALA A O 1
ATOM 6547 N N . ILE A 1 945 ? 91.831 -85.385 77.912 1.00 25.37 942 ILE A N 1
ATOM 6548 C CA . ILE A 1 945 ? 92.603 -84.409 78.676 1.00 29.62 942 ILE A CA 1
ATOM 6549 C C . ILE A 1 945 ? 93.672 -85.030 79.587 1.00 33.39 942 ILE A C 1
ATOM 6550 O O . ILE A 1 945 ? 94.562 -84.305 80.056 1.00 38.99 942 ILE A O 1
ATOM 6555 N N . TYR A 1 946 ? 93.613 -86.340 79.867 1.00 22.94 943 TYR A N 1
ATOM 6556 C CA . TYR A 1 946 ? 94.493 -86.896 80.895 1.00 19.98 943 TYR A CA 1
ATOM 6557 C C . TYR A 1 946 ? 95.964 -86.739 80.528 1.00 23.06 943 TYR A C 1
ATOM 6558 O O . TYR A 1 946 ? 96.775 -86.320 81.358 1.00 26.90 943 TYR A O 1
ATOM 6567 N N . SER A 1 947 ? 96.325 -87.035 79.279 1.00 27.81 944 SER A N 1
ATOM 6568 C CA . SER A 1 947 ? 97.735 -86.975 78.889 1.00 29.77 944 SER A CA 1
ATOM 6569 C C . SER A 1 947 ? 98.306 -85.555 78.882 1.00 24.37 944 SER A C 1
ATOM 6570 O O . SER A 1 947 ? 99.434 -85.358 79.373 1.00 20.33 944 SER A O 1
ATOM 6573 N N . PRO A 1 948 ? 97.642 -84.549 78.315 1.00 19.79 945 PRO A N 1
ATOM 6574 C CA . PRO A 1 948 ? 98.193 -83.186 78.406 1.00 19.90 945 PRO A CA 1
ATOM 6575 C C . PRO A 1 948 ? 98.278 -82.673 79.834 1.00 25.64 945 PRO A C 1
ATOM 6576 O O . PRO A 1 948 ? 99.305 -82.130 80.252 1.00 27.37 945 PRO A O 1
ATOM 6580 N N . VAL A 1 949 ? 97.226 -82.888 80.614 1.00 20.68 946 VAL A N 1
ATOM 6581 C CA . VAL A 1 949 ? 97.218 -82.429 81.993 1.00 23.97 946 VAL A CA 1
ATOM 6582 C C . VAL A 1 949 ? 98.376 -83.053 82.764 1.00 22.39 946 VAL A C 1
ATOM 6583 O O . VAL A 1 949 ? 99.054 -82.373 83.541 1.00 31.09 946 VAL A O 1
ATOM 6587 N N . LEU A 1 950 ? 98.635 -84.354 82.547 1.00 19.26 947 LEU A N 1
ATOM 6588 C CA . LEU A 1 950 ? 99.728 -85.029 83.251 1.00 19.68 947 LEU A CA 1
ATOM 6589 C C . LEU A 1 950 ? 101.068 -84.429 82.859 1.00 23.07 947 LEU A C 1
ATOM 6590 O O . LEU A 1 950 ? 101.947 -84.231 83.706 1.00 26.85 947 LEU A O 1
ATOM 6595 N N . LYS A 1 951 ? 101.236 -84.114 81.578 1.00 20.53 948 LYS A N 1
ATOM 6596 C CA . LYS A 1 951 ? 102.461 -83.468 81.142 1.00 22.92 948 LYS A CA 1
ATOM 6597 C C . LYS A 1 951 ? 102.643 -82.134 81.852 1.00 21.88 948 LYS A C 1
ATOM 6598 O O . LYS A 1 951 ? 103.719 -81.843 82.389 1.00 24.58 948 LYS A O 1
ATOM 6604 N N . SER A 1 952 ? 101.574 -81.338 81.925 1.00 20.45 949 SER A N 1
ATOM 6605 C CA . SER A 1 952 ? 101.663 -80.039 82.580 1.00 25.48 949 SER A CA 1
ATOM 6606 C C . SER A 1 952 ? 101.944 -80.175 84.074 1.00 22.10 949 SER A C 1
ATOM 6607 O O . SER A 1 952 ? 102.745 -79.416 84.628 1.00 22.86 949 SER A O 1
ATOM 6610 N N . LEU A 1 953 ? 101.281 -81.126 84.739 1.00 19.81 950 LEU A N 1
ATOM 6611 C CA . LEU A 1 953 ? 101.524 -81.370 86.153 1.00 19.76 950 LEU A CA 1
ATOM 6612 C C . LEU A 1 953 ? 102.970 -81.740 86.401 1.00 20.44 950 LEU A C 1
ATOM 6613 O O . LEU A 1 953 ? 103.544 -81.375 87.430 1.00 32.32 950 LEU A O 1
ATOM 6618 N N . TYR A 1 954 ? 103.568 -82.502 85.489 1.00 20.91 951 TYR A N 1
ATOM 6619 C CA . TYR A 1 954 ? 104.969 -82.867 85.649 1.00 27.76 951 TYR A CA 1
ATOM 6620 C C . TYR A 1 954 ? 105.891 -81.659 85.452 1.00 22.12 951 TYR A C 1
ATOM 6621 O O . TYR A 1 954 ? 106.874 -81.501 86.177 1.00 24.18 951 TYR A O 1
ATOM 6630 N N . GLU A 1 955 ? 105.599 -80.795 84.472 1.00 28.02 952 GLU A N 1
ATOM 6631 C CA . GLU A 1 955 ? 106.402 -79.586 84.294 1.00 27.46 952 GLU A CA 1
ATOM 6632 C C . GLU A 1 955 ? 106.331 -78.705 85.528 1.00 31.75 952 GLU A C 1
ATOM 6633 O O . GLU A 1 955 ? 107.344 -78.149 85.961 1.00 28.72 952 GLU A O 1
ATOM 6639 N N . ILE A 1 956 ? 105.128 -78.546 86.091 1.00 34.98 953 ILE A N 1
ATOM 6640 C CA . ILE A 1 956 ? 104.951 -77.759 87.313 1.00 28.08 953 ILE A CA 1
ATOM 6641 C C . ILE A 1 956 ? 105.776 -78.358 88.435 1.00 22.59 953 ILE A C 1
ATOM 6642 O O . ILE A 1 956 ? 106.409 -77.649 89.221 1.00 30.44 953 ILE A O 1
ATOM 6647 N N . LEU A 1 957 ? 105.781 -79.682 88.517 1.00 24.28 954 LEU A N 1
ATOM 6648 C CA . LEU A 1 957 ? 106.580 -80.361 89.516 1.00 22.63 954 LEU A CA 1
ATOM 6649 C C . LEU A 1 957 ? 108.043 -80.035 89.317 1.00 26.19 954 LEU A C 1
ATOM 6650 O O . LEU A 1 957 ? 108.782 -79.823 90.286 1.00 29.85 954 LEU A O 1
ATOM 6655 N N . SER A 1 958 ? 108.479 -80.002 88.057 1.00 31.94 955 SER A N 1
ATOM 6656 C CA . SER A 1 958 ? 109.881 -79.740 87.766 1.00 32.92 955 SER A CA 1
ATOM 6657 C C . SER A 1 958 ? 110.273 -78.301 88.073 1.00 28.47 955 SER A C 1
ATOM 6658 O O . SER A 1 958 ? 111.366 -78.069 88.602 1.00 32.72 955 SER A O 1
ATOM 6661 N N . VAL A 1 959 ? 109.406 -77.316 87.792 1.00 23.89 956 VAL A N 1
ATOM 6662 C CA . VAL A 1 959 ? 109.778 -75.952 88.172 1.00 26.08 956 VAL A CA 1
ATOM 6663 C C . VAL A 1 959 ? 109.840 -75.816 89.693 1.00 33.99 956 VAL A C 1
ATOM 6664 O O . VAL A 1 959 ? 110.752 -75.175 90.233 1.00 45.24 956 VAL A O 1
ATOM 6668 N N . ALA A 1 960 ? 108.896 -76.428 90.412 1.00 29.29 957 ALA A N 1
ATOM 6669 C CA . ALA A 1 960 ? 108.966 -76.399 91.873 1.00 32.33 957 ALA A CA 1
ATOM 6670 C C . ALA A 1 960 ? 110.194 -77.141 92.396 1.00 31.86 957 ALA A C 1
ATOM 6671 O O . ALA A 1 960 ? 110.779 -76.739 93.414 1.00 33.34 957 ALA A O 1
ATOM 6673 N N . ASP A 1 961 ? 110.601 -78.222 91.727 1.00 29.80 958 ASP A N 1
ATOM 6674 C CA . ASP A 1 961 ? 111.787 -78.946 92.182 1.00 35.46 958 ASP A CA 1
ATOM 6675 C C . ASP A 1 961 ? 113.032 -78.074 92.082 1.00 36.09 958 ASP A C 1
ATOM 6676 O O . ASP A 1 961 ? 113.920 -78.148 92.937 1.00 36.33 958 ASP A O 1
ATOM 6681 N N . GLU A 1 962 ? 113.139 -77.284 91.015 1.00 39.77 959 GLU A N 1
ATOM 6682 C CA . GLU A 1 962 ? 114.308 -76.433 90.852 1.00 49.65 959 GLU A CA 1
ATOM 6683 C C . GLU A 1 962 ? 114.324 -75.339 91.903 1.00 51.47 959 GLU A C 1
ATOM 6684 O O . GLU A 1 962 ? 115.359 -75.091 92.534 1.00 62.68 959 GLU A O 1
ATOM 6690 N N . LYS A 1 963 ? 113.177 -74.700 92.134 1.00 38.94 960 LYS A N 1
ATOM 6691 C CA . LYS A 1 963 ? 113.103 -73.707 93.197 1.00 30.44 960 LYS A CA 1
ATOM 6692 C C . LYS A 1 963 ? 113.489 -74.314 94.542 1.00 41.86 960 LYS A C 1
ATOM 6693 O O . LYS A 1 963 ? 114.151 -73.663 95.360 1.00 50.71 960 LYS A O 1
ATOM 6699 N N . ASN A 1 964 ? 113.106 -75.572 94.783 1.00 42.72 961 ASN A N 1
ATOM 6700 C CA . ASN A 1 964 ? 113.417 -76.209 96.062 1.00 44.36 961 ASN A CA 1
ATOM 6701 C C . ASN A 1 964 ? 114.921 -76.318 96.317 1.00 51.10 961 ASN A C 1
ATOM 6702 O O . ASN A 1 964 ? 115.325 -76.516 97.469 1.00 51.98 961 ASN A O 1
ATOM 6707 N N . LEU A 1 965 ? 115.752 -76.253 95.268 1.00 59.71 962 LEU A N 1
ATOM 6708 C CA . LEU A 1 965 ? 117.206 -76.348 95.440 1.00 62.29 962 LEU A CA 1
ATOM 6709 C C . LEU A 1 965 ? 117.817 -75.143 96.160 1.00 64.55 962 LEU A C 1
ATOM 6710 O O . LEU A 1 965 ? 118.838 -75.292 96.842 1.00 73.65 962 LEU A O 1
ATOM 6715 N N . ALA A 1 966 ? 117.244 -73.949 96.015 1.00 65.07 963 ALA A N 1
ATOM 6716 C CA . ALA A 1 966 ? 117.771 -72.747 96.670 1.00 70.81 963 ALA A CA 1
ATOM 6717 C C . ALA A 1 966 ? 116.638 -72.074 97.456 1.00 88.40 963 ALA A C 1
ATOM 6718 O O . ALA A 1 966 ? 116.045 -71.094 96.993 1.00 94.38 963 ALA A O 1
ATOM 6720 N N . THR A 1 967 ? 116.333 -72.602 98.649 1.00 100.11 964 THR A N 1
ATOM 6721 C CA . THR A 1 967 ? 115.305 -71.994 99.500 1.00 104.16 964 THR A CA 1
ATOM 6722 C C . THR A 1 967 ? 115.502 -72.311 100.986 1.00 108.72 964 THR A C 1
ATOM 6723 O O . THR A 1 967 ? 114.525 -72.493 101.724 1.00 110.08 964 THR A O 1
ATOM 6727 N N . GLU A 1 968 ? 116.759 -72.379 101.437 1.00 114.02 965 GLU A N 1
ATOM 6728 C CA . GLU A 1 968 ? 117.082 -72.256 102.857 1.00 111.01 965 GLU A CA 1
ATOM 6729 C C . GLU A 1 968 ? 117.022 -70.808 103.331 1.00 103.19 965 GLU A C 1
ATOM 6730 O O . GLU A 1 968 ? 117.402 -70.512 104.471 1.00 104.64 965 GLU A O 1
ATOM 6736 N N . ASP A 1 969 ? 116.534 -69.915 102.484 1.00 90.03 966 ASP A N 1
ATOM 6737 C CA . ASP A 1 969 ? 116.707 -68.489 102.661 1.00 78.53 966 ASP A CA 1
ATOM 6738 C C . ASP A 1 969 ? 115.461 -67.690 102.304 1.00 72.09 966 ASP A C 1
ATOM 6739 O O . ASP A 1 969 ? 115.489 -66.458 102.425 1.00 74.28 966 ASP A O 1
ATOM 6744 N N . ASP A 1 970 ? 114.372 -68.351 101.877 1.00 59.98 967 ASP A N 1
ATOM 6745 C CA . ASP A 1 970 ? 113.195 -67.685 101.308 1.00 54.83 967 ASP A CA 1
ATOM 6746 C C . ASP A 1 970 ? 111.964 -68.557 101.573 1.00 56.35 967 ASP A C 1
ATOM 6747 O O . ASP A 1 970 ? 111.693 -69.494 100.815 1.00 56.76 967 ASP A O 1
ATOM 6752 N N . GLU A 1 971 ? 111.202 -68.220 102.620 1.00 50.12 968 GLU A N 1
ATOM 6753 C CA . GLU A 1 971 ? 110.071 -69.060 103.002 1.00 48.59 968 GLU A CA 1
ATOM 6754 C C . GLU A 1 971 ? 108.836 -68.804 102.154 1.00 50.46 968 GLU A C 1
ATOM 6755 O O . GLU A 1 971 ? 107.976 -69.691 102.032 1.00 43.01 968 GLU A O 1
ATOM 6761 N N . ALA A 1 972 ? 108.720 -67.598 101.588 1.00 48.86 969 ALA A N 1
ATOM 6762 C CA . ALA A 1 972 ? 107.588 -67.278 100.723 1.00 44.62 969 ALA A CA 1
ATOM 6763 C C . ALA A 1 972 ? 107.555 -68.205 99.509 1.00 40.34 969 ALA A C 1
ATOM 6764 O O . ALA A 1 972 ? 106.495 -68.719 99.128 1.00 33.04 969 ALA A O 1
ATOM 6766 N N . THR A 1 973 ? 108.718 -68.402 98.882 1.00 30.01 970 THR A N 1
ATOM 6767 C CA . THR A 1 973 ? 108.873 -69.370 97.813 1.00 33.17 970 THR A CA 1
ATOM 6768 C C . THR A 1 973 ? 108.690 -70.782 98.345 1.00 41.63 970 THR A C 1
ATOM 6769 O O . THR A 1 973 ? 107.974 -71.596 97.743 1.00 40.83 970 THR A O 1
ATOM 6773 N N . LYS A 1 974 ? 109.285 -71.072 99.506 1.00 36.74 971 LYS A N 1
ATOM 6774 C CA . LYS A 1 974 ? 109.180 -72.414 100.068 1.00 34.56 971 LYS A CA 1
ATOM 6775 C C . LYS A 1 974 ? 107.721 -72.799 100.324 1.00 29.62 971 LYS A C 1
ATOM 6776 O O . LYS A 1 974 ? 107.323 -73.933 100.048 1.00 24.63 971 LYS A O 1
ATOM 6782 N N . GLU A 1 975 ? 106.887 -71.860 100.792 1.00 25.71 972 GLU A N 1
ATOM 6783 C CA . GLU A 1 975 ? 105.464 -72.170 100.927 1.00 22.23 972 GLU A CA 1
ATOM 6784 C C . GLU A 1 975 ? 104.810 -72.442 99.565 1.00 25.64 972 GLU A C 1
ATOM 6785 O O . GLU A 1 975 ? 104.053 -73.410 99.422 1.00 28.95 972 GLU A O 1
ATOM 6791 N N . ILE A 1 976 ? 105.116 -71.639 98.539 1.00 23.55 973 ILE A N 1
ATOM 6792 C CA . ILE A 1 976 ? 104.580 -71.929 97.208 1.00 21.31 973 ILE A CA 1
ATOM 6793 C C . ILE A 1 976 ? 105.067 -73.286 96.724 1.00 23.39 973 ILE A C 1
ATOM 6794 O O . ILE A 1 976 ? 104.281 -74.127 96.282 1.00 20.92 973 ILE A O 1
ATOM 6799 N N . VAL A 1 977 ? 106.371 -73.527 96.832 1.00 26.87 974 VAL A N 1
ATOM 6800 C CA . VAL A 1 977 ? 106.948 -74.794 96.398 1.00 22.26 974 VAL A CA 1
ATOM 6801 C C . VAL A 1 977 ? 106.277 -75.962 97.109 1.00 24.06 974 VAL A C 1
ATOM 6802 O O . VAL A 1 977 ? 105.868 -76.952 96.483 1.00 25.37 974 VAL A O 1
ATOM 6806 N N . ASP A 1 978 ? 106.175 -75.877 98.435 1.00 23.08 975 ASP A N 1
ATOM 6807 C CA . ASP A 1 978 ? 105.576 -76.971 99.192 1.00 23.25 975 ASP A CA 1
ATOM 6808 C C . ASP A 1 978 ? 104.092 -77.139 98.865 1.00 26.66 975 ASP A C 1
ATOM 6809 O O . ASP A 1 978 ? 103.600 -78.272 98.774 1.00 27.01 975 ASP A O 1
ATOM 6814 N N . ARG A 1 979 ? 103.363 -76.036 98.669 1.00 20.76 976 ARG A N 1
ATOM 6815 C CA . ARG A 1 979 ? 101.962 -76.184 98.289 1.00 21.89 976 ARG A CA 1
ATOM 6816 C C . ARG A 1 979 ? 101.823 -76.822 96.912 1.00 22.42 976 ARG A C 1
ATOM 6817 O O . ARG A 1 979 ? 100.881 -77.583 96.675 1.00 21.47 976 ARG A O 1
ATOM 6825 N N . THR A 1 980 ? 102.737 -76.509 95.988 1.00 23.13 977 THR A N 1
ATOM 6826 C CA . THR A 1 980 ? 102.701 -77.133 94.675 1.00 20.01 977 THR A CA 1
ATOM 6827 C C . THR A 1 980 ? 102.876 -78.635 94.803 1.00 20.39 977 THR A C 1
ATOM 6828 O O . THR A 1 980 ? 102.181 -79.409 94.142 1.00 32.52 977 THR A O 1
ATOM 6832 N N . PHE A 1 981 ? 103.797 -79.069 95.661 1.00 20.67 978 PHE A N 1
ATOM 6833 C CA . PHE A 1 981 ? 103.997 -80.498 95.821 1.00 20.91 978 PHE A CA 1
ATOM 6834 C C . PHE A 1 981 ? 102.721 -81.154 96.319 1.00 27.57 978 PHE A C 1
ATOM 6835 O O . PHE A 1 981 ? 102.329 -82.210 95.811 1.00 23.48 978 PHE A O 1
ATOM 6843 N N . SER A 1 982 ? 102.059 -80.542 97.316 1.00 22.52 979 SER A N 1
ATOM 6844 C CA . SER A 1 982 ? 100.820 -81.099 97.845 1.00 19.94 979 SER A CA 1
ATOM 6845 C C . SER A 1 982 ? 99.727 -81.087 96.792 1.00 19.35 979 SER A C 1
ATOM 6846 O O . SER A 1 982 ? 99.045 -82.091 96.594 1.00 19.21 979 SER A O 1
ATOM 6849 N N . ASN A 1 983 ? 99.539 -79.965 96.104 1.00 19.06 980 ASN A N 1
ATOM 6850 C CA . ASN A 1 983 ? 98.432 -79.890 95.161 1.00 18.57 980 ASN A CA 1
ATOM 6851 C C . ASN A 1 983 ? 98.629 -80.829 93.983 1.00 30.74 980 ASN A C 1
ATOM 6852 O O . ASN A 1 983 ? 97.680 -81.498 93.552 1.00 28.51 980 ASN A O 1
ATOM 6857 N N . VAL A 1 984 ? 99.837 -80.878 93.422 1.00 22.30 981 VAL A N 1
ATOM 6858 C CA . VAL A 1 984 ? 100.036 -81.719 92.251 1.00 19.02 981 VAL A CA 1
ATOM 6859 C C . VAL A 1 984 ? 99.863 -83.178 92.617 1.00 22.09 981 VAL A C 1
ATOM 6860 O O . VAL A 1 984 ? 99.164 -83.923 91.918 1.00 21.22 981 VAL A O 1
ATOM 6864 N N . CYS A 1 985 ? 100.452 -83.604 93.737 1.00 19.56 982 CYS A N 1
ATOM 6865 C CA . CYS A 1 985 ? 100.263 -84.980 94.173 1.00 19.78 982 CYS A CA 1
ATOM 6866 C C . CYS A 1 985 ? 98.792 -85.280 94.464 1.00 23.50 982 CYS A C 1
ATOM 6867 O O . CYS A 1 985 ? 98.287 -86.364 94.136 1.00 21.52 982 CYS A O 1
ATOM 6870 N N . GLY A 1 986 ? 98.089 -84.342 95.087 1.00 19.03 983 GLY A N 1
ATOM 6871 C CA . GLY A 1 986 ? 96.684 -84.561 95.343 1.00 18.69 983 GLY A CA 1
ATOM 6872 C C . GLY A 1 986 ? 95.884 -84.698 94.067 1.00 18.31 983 GLY A C 1
ATOM 6873 O O . GLY A 1 986 ? 95.006 -85.553 93.963 1.00 24.81 983 GLY A O 1
ATOM 6874 N N . CYS A 1 987 ? 96.172 -83.847 93.084 1.00 18.12 984 CYS A N 1
ATOM 6875 C CA . CYS A 1 987 ? 95.481 -83.893 91.810 1.00 17.82 984 CYS A CA 1
ATOM 6876 C C . CYS A 1 987 ? 95.781 -85.194 91.057 1.00 18.05 984 CYS A C 1
ATOM 6877 O O . CYS A 1 987 ? 94.913 -85.734 90.366 1.00 17.88 984 CYS A O 1
ATOM 6880 N N . VAL A 1 988 ? 97.039 -85.648 91.103 1.00 18.50 985 VAL A N 1
ATOM 6881 C CA . VAL A 1 988 ? 97.425 -86.892 90.452 1.00 18.83 985 VAL A CA 1
ATOM 6882 C C . VAL A 1 988 ? 96.743 -88.073 91.129 1.00 27.43 985 VAL A C 1
ATOM 6883 O O . VAL A 1 988 ? 96.213 -88.973 90.462 1.00 28.28 985 VAL A O 1
ATOM 6887 N N . ALA A 1 989 ? 96.705 -88.079 92.456 1.00 19.07 986 ALA A N 1
ATOM 6888 C CA . ALA A 1 989 ? 95.993 -89.169 93.121 1.00 26.23 986 ALA A CA 1
ATOM 6889 C C . ALA A 1 989 ? 94.520 -89.163 92.739 1.00 25.56 986 ALA A C 1
ATOM 6890 O O . ALA A 1 989 ? 93.929 -90.222 92.488 1.00 18.97 986 ALA A O 1
ATOM 6892 N N . ARG A 1 990 ? 93.911 -87.981 92.684 1.00 18.37 987 ARG A N 1
ATOM 6893 C CA . ARG A 1 990 ? 92.515 -87.913 92.286 1.00 18.03 987 ARG A CA 1
ATOM 6894 C C . ARG A 1 990 ? 92.311 -88.458 90.875 1.00 17.96 987 ARG A C 1
ATOM 6895 O O . ARG A 1 990 ? 91.280 -89.056 90.590 1.00 17.91 987 ARG A O 1
ATOM 6911 N N . ILE A 1 992 ? 94.064 -90.743 89.289 1.00 18.81 989 ILE A N 1
ATOM 6912 C CA . ILE A 1 992 ? 94.236 -92.188 89.328 1.00 19.31 989 ILE A CA 1
ATOM 6913 C C . ILE A 1 992 ? 93.008 -92.856 89.905 1.00 32.06 989 ILE A C 1
ATOM 6914 O O . ILE A 1 992 ? 92.557 -93.895 89.412 1.00 35.93 989 ILE A O 1
ATOM 6919 N N . LEU A 1 993 ? 92.474 -92.293 90.988 1.00 28.62 990 LEU A N 1
ATOM 6920 C CA . LEU A 1 993 ? 91.287 -92.856 91.612 1.00 26.41 990 LEU A CA 1
ATOM 6921 C C . LEU A 1 993 ? 90.089 -92.740 90.688 1.00 28.09 990 LEU A C 1
ATOM 6922 O O . LEU A 1 993 ? 89.234 -93.630 90.678 1.00 26.89 990 LEU A O 1
ATOM 6927 N N . LYS A 1 994 ? 90.017 -91.662 89.903 1.00 22.52 991 LYS A N 1
ATOM 6928 C CA . LYS A 1 994 ? 88.894 -91.482 88.988 1.00 21.63 991 LYS A CA 1
ATOM 6929 C C . LYS A 1 994 ? 88.986 -92.429 87.799 1.00 21.96 991 LYS A C 1
ATOM 6930 O O . LYS A 1 994 ? 87.981 -93.027 87.407 1.00 22.48 991 LYS A O 1
ATOM 6936 N N . HIS A 1 995 ? 90.189 -92.543 87.167 1.00 29.21 992 HIS A N 1
ATOM 6937 C CA . HIS A 1 995 ? 90.388 -93.406 85.975 1.00 18.78 992 HIS A CA 1
ATOM 6938 C C . HIS A 1 995 ? 91.778 -94.055 86.026 1.00 26.00 992 HIS A C 1
ATOM 6939 O O . HIS A 1 995 ? 92.708 -93.633 85.319 1.00 19.29 992 HIS A O 1
ATOM 6946 N N . GLN A 1 996 ? 91.907 -95.124 86.828 1.00 23.13 993 GLN A N 1
ATOM 6947 C CA . GLN A 1 996 ? 93.225 -95.717 87.052 1.00 20.24 993 GLN A CA 1
ATOM 6948 C C . GLN A 1 996 ? 93.860 -96.152 85.746 1.00 26.38 993 GLN A C 1
ATOM 6949 O O . GLN A 1 996 ? 95.081 -96.066 85.575 1.00 24.37 993 GLN A O 1
ATOM 6955 N N . ASN A 1 997 ? 93.062 -96.626 84.811 1.00 31.88 994 ASN A N 1
ATOM 6956 C CA . ASN A 1 997 ? 93.657 -97.280 83.663 1.00 46.38 994 ASN A CA 1
ATOM 6957 C C . ASN A 1 997 ? 93.966 -96.310 82.538 1.00 38.01 994 ASN A C 1
ATOM 6958 O O . ASN A 1 997 ? 94.399 -96.741 81.466 1.00 44.47 994 ASN A O 1
ATOM 6963 N N . LEU A 1 998 ? 93.809 -95.010 82.788 1.00 26.74 995 LEU A N 1
ATOM 6964 C CA . LEU A 1 998 ? 94.334 -93.947 81.938 1.00 26.33 995 LEU A CA 1
ATOM 6965 C C . LEU A 1 998 ? 95.664 -93.375 82.425 1.00 34.43 995 LEU A C 1
ATOM 6966 O O . LEU A 1 998 ? 96.294 -92.608 81.682 1.00 30.48 995 LEU A O 1
ATOM 6971 N N . VAL A 1 999 ? 96.094 -93.698 83.641 1.00 26.37 996 VAL A N 1
ATOM 6972 C CA . VAL A 1 999 ? 97.338 -93.184 84.204 1.00 20.53 996 VAL A CA 1
ATOM 6973 C C . VAL A 1 999 ? 98.356 -94.317 84.228 1.00 23.71 996 VAL A C 1
ATOM 6974 O O . VAL A 1 999 ? 98.128 -95.332 84.896 1.00 36.19 996 VAL A O 1
ATOM 6978 N N . PRO A 1 1000 ? 99.481 -94.183 83.571 1.00 23.56 997 PRO A N 1
ATOM 6979 C CA . PRO A 1 1000 ? 100.537 -95.201 83.664 1.00 22.61 997 PRO A CA 1
ATOM 6980 C C . PRO A 1 1000 ? 101.303 -95.062 84.975 1.00 29.21 997 PRO A C 1
ATOM 6981 O O . PRO A 1 1000 ? 102.064 -94.109 85.180 1.00 36.24 997 PRO A O 1
ATOM 6985 N N . LEU A 1 1001 ? 101.081 -96.020 85.875 1.00 25.72 998 LEU A N 1
ATOM 6986 C CA . LEU A 1 1001 ? 101.549 -95.971 87.260 1.00 37.67 998 LEU A CA 1
ATOM 6987 C C . LEU A 1 1001 ? 103.069 -96.068 87.403 1.00 33.43 998 LEU A C 1
ATOM 6988 O O . LEU A 1 1001 ? 103.617 -95.582 88.397 1.00 37.77 998 LEU A O 1
ATOM 6993 N N . GLU A 1 1002 ? 103.756 -96.706 86.449 1.00 38.05 999 GLU A N 1
ATOM 6994 C CA . GLU A 1 1002 ? 105.166 -97.085 86.622 1.00 35.56 999 GLU A CA 1
ATOM 6995 C C . GLU A 1 1002 ? 106.064 -95.898 86.972 1.00 39.03 999 GLU A C 1
ATOM 6996 O O . GLU A 1 1002 ? 106.993 -96.034 87.778 1.00 35.99 999 GLU A O 1
ATOM 7002 N N . HIS A 1 1003 ? 105.820 -94.729 86.380 1.00 43.44 1000 HIS A N 1
ATOM 7003 C CA . HIS A 1 1003 ? 106.591 -93.544 86.742 1.00 44.64 1000 HIS A CA 1
ATOM 7004 C C . HIS A 1 1003 ? 105.856 -92.622 87.701 1.00 39.06 1000 HIS A C 1
ATOM 7005 O O . HIS A 1 1003 ? 106.510 -91.884 88.450 1.00 43.73 1000 HIS A O 1
ATOM 7012 N N . THR A 1 1004 ? 104.522 -92.666 87.705 1.00 33.17 1001 THR A N 1
ATOM 7013 C CA . THR A 1 1004 ? 103.735 -91.738 88.512 1.00 28.00 1001 THR A CA 1
ATOM 7014 C C . THR A 1 1004 ? 103.865 -92.047 90.001 1.00 27.49 1001 THR A C 1
ATOM 7015 O O . THR A 1 1004 ? 104.058 -91.133 90.811 1.00 31.32 1001 THR A O 1
ATOM 7019 N N . ILE A 1 1005 ? 103.783 -93.328 90.381 1.00 23.48 1002 ILE A N 1
ATOM 7020 C CA . ILE A 1 1005 ? 103.867 -93.686 91.797 1.00 23.79 1002 ILE A CA 1
ATOM 7021 C C . ILE A 1 1005 ? 105.198 -93.240 92.389 1.00 32.43 1002 ILE A C 1
ATOM 7022 O O . ILE A 1 1005 ? 105.194 -92.579 93.443 1.00 33.58 1002 ILE A O 1
ATOM 7027 N N . PRO A 1 1006 ? 106.344 -93.498 91.757 1.00 25.77 1003 PRO A N 1
ATOM 7028 C CA . PRO A 1 1006 ? 107.604 -93.013 92.335 1.00 28.36 1003 PRO A CA 1
ATOM 7029 C C . PRO A 1 1006 ? 107.660 -91.501 92.431 1.00 34.84 1003 PRO A C 1
ATOM 7030 O O . PRO A 1 1006 ? 108.214 -90.974 93.402 1.00 30.25 1003 PRO A O 1
ATOM 7034 N N . ALA A 1 1007 ? 107.101 -90.777 91.452 1.00 26.55 1004 ALA A N 1
ATOM 7035 C CA . ALA A 1 1007 ? 107.138 -89.322 91.553 1.00 24.05 1004 ALA A CA 1
ATOM 7036 C C . ALA A 1 1007 ? 106.290 -88.839 92.718 1.00 27.11 1004 ALA A C 1
ATOM 7037 O O . ALA A 1 1007 ? 106.611 -87.828 93.357 1.00 34.24 1004 ALA A O 1
ATOM 7039 N N . LEU A 1 1008 ? 105.178 -89.529 92.975 1.00 25.04 1005 LEU A N 1
ATOM 7040 C CA . LEU A 1 1008 ? 104.357 -89.241 94.146 1.00 27.31 1005 LEU A CA 1
ATOM 7041 C C . LEU A 1 1008 ? 105.121 -89.506 95.436 1.00 27.50 1005 LEU A C 1
ATOM 7042 O O . LEU A 1 1008 ? 105.148 -88.665 96.336 1.00 33.11 1005 LEU A O 1
ATOM 7047 N N . LEU A 1 1009 ? 105.755 -90.676 95.543 1.00 24.16 1006 LEU A N 1
ATOM 7048 C CA . LEU A 1 1009 ? 106.409 -91.027 96.796 1.00 24.89 1006 LEU A CA 1
ATOM 7049 C C . LEU A 1 1009 ? 107.564 -90.092 97.115 1.00 31.94 1006 LEU A C 1
ATOM 7050 O O . LEU A 1 1009 ? 107.838 -89.832 98.293 1.00 34.35 1006 LEU A O 1
ATOM 7055 N N . SER A 1 1010 ? 108.257 -89.585 96.091 1.00 26.75 1007 SER A N 1
ATOM 7056 C CA . SER A 1 1010 ? 109.393 -88.707 96.332 1.00 25.79 1007 SER A CA 1
ATOM 7057 C C . SER A 1 1010 ? 108.980 -87.359 96.900 1.00 30.35 1007 SER A C 1
ATOM 7058 O O . SER A 1 1010 ? 109.843 -86.613 97.367 1.00 38.13 1007 SER A O 1
ATOM 7061 N N . HIS A 1 1011 ? 107.705 -86.988 96.811 1.00 27.73 1008 HIS A N 1
ATOM 7062 C CA . HIS A 1 1011 ? 107.259 -85.709 97.348 1.00 23.79 1008 HIS A CA 1
ATOM 7063 C C . HIS A 1 1011 ? 106.447 -85.851 98.628 1.00 29.08 1008 HIS A C 1
ATOM 7064 O O . HIS A 1 1011 ? 105.849 -84.872 99.076 1.00 25.12 1008 HIS A O 1
ATOM 7071 N N . LEU A 1 1012 ? 106.422 -87.067 99.233 1.00 32.21 1009 LEU A N 1
ATOM 7072 C CA . LEU A 1 1012 ? 105.808 -87.436 100.493 1.00 27.84 1009 LEU A CA 1
ATOM 7073 C C . LEU A 1 1012 ? 106.878 -87.740 101.532 1.00 25.16 1009 LEU A C 1
ATOM 7074 O O . LEU A 1 1012 ? 107.880 -88.375 101.199 1.00 30.31 1009 LEU A O 1
ATOM 7079 N N . PRO A 1 1013 ? 106.701 -87.349 102.804 1.00 25.67 1010 PRO A N 1
ATOM 7080 C CA . PRO A 1 1013 ? 105.568 -86.630 103.393 1.00 26.42 1010 PRO A CA 1
ATOM 7081 C C . PRO A 1 1013 ? 105.458 -85.214 102.922 1.00 32.96 1010 PRO A C 1
ATOM 7082 O O . PRO A 1 1013 ? 106.428 -84.692 102.393 1.00 46.68 1010 PRO A O 1
ATOM 7086 N N . PHE A 1 1014 ? 104.284 -84.613 103.091 1.00 29.63 1011 PHE A N 1
ATOM 7087 C CA . PHE A 1 1014 ? 104.097 -83.201 102.809 1.00 29.98 1011 PHE A CA 1
ATOM 7088 C C . PHE A 1 1014 ? 104.581 -82.349 103.988 1.00 30.48 1011 PHE A C 1
ATOM 7089 O O . PHE A 1 1014 ? 104.757 -82.831 105.104 1.00 26.69 1011 PHE A O 1
ATOM 7097 N N . ASN A 1 1015 ? 104.783 -81.055 103.720 1.00 33.81 1012 ASN A N 1
ATOM 7098 C CA . ASN A 1 1015 ? 105.129 -80.062 104.734 1.00 29.93 1012 ASN A CA 1
ATOM 7099 C C . ASN A 1 1015 ? 104.025 -79.049 104.975 1.00 28.37 1012 ASN A C 1
ATOM 7100 O O . ASN A 1 1015 ? 104.097 -78.284 105.943 1.00 38.10 1012 ASN A O 1
ATOM 7105 N N . THR A 1 1016 ? 103.015 -79.021 104.124 1.00 23.38 1013 THR A N 1
ATOM 7106 C CA . THR A 1 1016 ? 101.900 -78.110 104.279 1.00 24.18 1013 THR A CA 1
ATOM 7107 C C . THR A 1 1016 ? 100.732 -78.663 103.473 1.00 35.53 1013 THR A C 1
ATOM 7108 O O . THR A 1 1016 ? 100.872 -79.640 102.722 1.00 31.39 1013 THR A O 1
ATOM 7112 N N . ALA A 1 1017 ? 99.568 -78.040 103.644 1.00 25.42 1014 ALA A N 1
ATOM 7113 C CA . ALA A 1 1017 ? 98.387 -78.451 102.897 1.00 22.41 1014 ALA A CA 1
ATOM 7114 C C . ALA A 1 1017 ? 98.090 -79.941 103.089 1.00 25.13 1014 ALA A C 1
ATOM 7115 O O . ALA A 1 1017 ? 97.869 -80.690 102.133 1.00 19.99 1014 ALA A O 1
ATOM 7117 N N . PHE A 1 1018 ? 98.033 -80.362 104.352 1.00 20.73 1015 PHE A N 1
ATOM 7118 C CA . PHE A 1 1018 ? 97.833 -81.759 104.664 1.00 21.03 1015 PHE A CA 1
ATOM 7119 C C . PHE A 1 1018 ? 96.479 -82.287 104.198 1.00 29.78 1015 PHE A C 1
ATOM 7120 O O . PHE A 1 1018 ? 96.293 -83.517 104.152 1.00 23.25 1015 PHE A O 1
ATOM 7128 N N . GLU A 1 1019 ? 95.547 -81.408 103.817 1.00 20.13 1016 GLU A N 1
ATOM 7129 C CA . GLU A 1 1019 ? 94.285 -81.879 103.257 1.00 19.78 1016 GLU A CA 1
ATOM 7130 C C . GLU A 1 1019 ? 94.494 -82.706 101.997 1.00 25.62 1016 GLU A C 1
ATOM 7131 O O . GLU A 1 1019 ? 93.606 -83.480 101.621 1.00 28.20 1016 GLU A O 1
ATOM 7137 N N . GLU A 1 1020 ? 95.623 -82.531 101.311 1.00 19.49 1017 GLU A N 1
ATOM 7138 C CA . GLU A 1 1020 ? 95.874 -83.284 100.093 1.00 19.32 1017 GLU A CA 1
ATOM 7139 C C . GLU A 1 1020 ? 96.296 -84.712 100.385 1.00 19.80 1017 GLU A C 1
ATOM 7140 O O . GLU A 1 1020 ? 96.365 -85.516 99.464 1.00 19.89 1017 GLU A O 1
ATOM 7146 N N . TYR A 1 1021 ? 96.601 -85.040 101.636 1.00 20.35 1018 TYR A N 1
ATOM 7147 C CA . TYR A 1 1021 ? 96.785 -86.436 101.998 1.00 20.88 1018 TYR A CA 1
ATOM 7148 C C . TYR A 1 1021 ? 95.533 -87.257 101.730 1.00 21.18 1018 TYR A C 1
ATOM 7149 O O . TYR A 1 1021 ? 95.624 -88.471 101.493 1.00 21.05 1018 TYR A O 1
ATOM 7158 N N . ASP A 1 1022 ? 94.353 -86.628 101.773 1.00 24.95 1019 ASP A N 1
ATOM 7159 C CA . ASP A 1 1022 ? 93.121 -87.414 101.737 1.00 20.98 1019 ASP A CA 1
ATOM 7160 C C . ASP A 1 1022 ? 93.020 -88.261 100.473 1.00 25.10 1019 ASP A C 1
ATOM 7161 O O . ASP A 1 1022 ? 92.825 -89.485 100.592 1.00 22.50 1019 ASP A O 1
ATOM 7166 N N . PRO A 1 1023 ? 93.152 -87.709 99.258 1.00 27.72 1020 PRO A N 1
ATOM 7167 C CA . PRO A 1 1023 ? 93.205 -88.588 98.078 1.00 19.53 1020 PRO A CA 1
ATOM 7168 C C . PRO A 1 1023 ? 94.413 -89.522 98.077 1.00 27.82 1020 PRO A C 1
ATOM 7169 O O . PRO A 1 1023 ? 94.337 -90.621 97.513 1.00 20.25 1020 PRO A O 1
ATOM 7173 N N . ILE A 1 1024 ? 95.536 -89.131 98.678 1.00 20.34 1021 ILE A N 1
ATOM 7174 C CA . ILE A 1 1024 ? 96.695 -90.012 98.626 1.00 20.92 1021 ILE A CA 1
ATOM 7175 C C . ILE A 1 1024 ? 96.496 -91.228 99.526 1.00 21.58 1021 ILE A C 1
ATOM 7176 O O . ILE A 1 1024 ? 96.807 -92.358 99.127 1.00 25.52 1021 ILE A O 1
ATOM 7181 N N . PHE A 1 1025 ? 95.936 -91.042 100.732 1.00 23.47 1022 PHE A N 1
ATOM 7182 C CA . PHE A 1 1025 ? 95.667 -92.214 101.580 1.00 22.50 1022 PHE A CA 1
ATOM 7183 C C . PHE A 1 1025 ? 94.672 -93.161 100.915 1.00 23.67 1022 PHE A C 1
ATOM 7184 O O . PHE A 1 1025 ? 94.829 -94.386 100.968 1.00 23.67 1022 PHE A O 1
ATOM 7192 N N . LYS A 1 1026 ? 93.623 -92.610 100.310 1.00 21.78 1023 LYS A N 1
ATOM 7193 C CA . LYS A 1 1026 ? 92.657 -93.448 99.615 1.00 24.33 1023 LYS A CA 1
ATOM 7194 C C . LYS A 1 1026 ? 93.320 -94.216 98.491 1.00 26.35 1023 LYS A C 1
ATOM 7195 O O . LYS A 1 1026 ? 92.988 -95.381 98.243 1.00 28.64 1023 LYS A O 1
ATOM 7201 N N . LEU A 1 1027 ? 94.269 -93.583 97.807 1.00 27.20 1024 LEU A N 1
ATOM 7202 C CA . LEU A 1 1027 ? 94.987 -94.266 96.745 1.00 25.03 1024 LEU A CA 1
ATOM 7203 C C . LEU A 1 1027 ? 95.833 -95.402 97.306 1.00 25.01 1024 LEU A C 1
ATOM 7204 O O . LEU A 1 1027 ? 95.850 -96.503 96.747 1.00 28.81 1024 LEU A O 1
ATOM 7209 N N . PHE A 1 1028 ? 96.523 -95.161 98.422 1.00 23.25 1025 PHE A N 1
ATOM 7210 C CA . PHE A 1 1028 ? 97.321 -96.214 99.040 1.00 25.31 1025 PHE A CA 1
ATOM 7211 C C . PHE A 1 1028 ? 96.449 -97.367 99.516 1.00 32.73 1025 PHE A C 1
ATOM 7212 O O . PHE A 1 1028 ? 96.856 -98.534 99.439 1.00 29.75 1025 PHE A O 1
ATOM 7220 N N . LEU A 1 1029 ? 95.250 -97.063 100.015 1.00 34.40 1026 LEU A N 1
ATOM 7221 C CA . LEU A 1 1029 ? 94.344 -98.128 100.423 1.00 31.54 1026 LEU A CA 1
ATOM 7222 C C . LEU A 1 1029 ? 93.967 -98.999 99.232 1.00 24.62 1026 LEU A C 1
ATOM 7223 O O . LEU A 1 1029 ? 93.966 -100.234 99.330 1.00 25.39 1026 LEU A O 1
ATOM 7228 N N . LYS A 1 1030 ? 93.682 -98.371 98.087 1.00 23.95 1027 LYS A N 1
ATOM 7229 C CA . LYS A 1 1030 ? 93.314 -99.116 96.885 1.00 25.56 1027 LYS A CA 1
ATOM 7230 C C . LYS A 1 1030 ? 94.488 -99.929 96.312 1.00 30.29 1027 LYS A C 1
ATOM 7231 O O . LYS A 1 1030 ? 94.330 -101.105 95.958 1.00 32.14 1027 LYS A O 1
ATOM 7237 N N . LEU A 1 1031 ? 95.681 -99.338 96.226 1.00 26.74 1028 LEU A N 1
ATOM 7238 C CA . LEU A 1 1031 ? 96.811 -100.067 95.649 1.00 27.28 1028 LEU A CA 1
ATOM 7239 C C . LEU A 1 1031 ? 97.224 -101.261 96.519 1.00 38.36 1028 LEU A C 1
ATOM 7240 O O . LEU A 1 1031 ? 97.521 -102.342 95.994 1.00 33.68 1028 LEU A O 1
ATOM 7245 N N . PHE A 1 1032 ? 97.278 -101.094 97.845 1.00 26.24 1029 PHE A N 1
ATOM 7246 C CA . PHE A 1 1032 ? 97.622 -102.243 98.682 1.00 27.38 1029 PHE A CA 1
ATOM 7247 C C . PHE A 1 1032 ? 96.528 -103.299 98.681 1.00 28.96 1029 PHE A C 1
ATOM 7248 O O . PHE A 1 1032 ? 96.824 -104.495 98.703 1.00 35.11 1029 PHE A O 1
ATOM 7256 N N . GLN A 1 1033 ? 95.261 -102.896 98.655 1.00 27.13 1030 GLN A N 1
ATOM 7257 C CA . GLN A 1 1033 ? 94.231 -103.922 98.639 1.00 31.01 1030 GLN A CA 1
ATOM 7258 C C . GLN A 1 1033 ? 94.288 -104.770 97.363 1.00 43.49 1030 GLN A C 1
ATOM 7259 O O . GLN A 1 1033 ? 93.993 -105.966 97.415 1.00 52.19 1030 GLN A O 1
ATOM 7265 N N . GLU A 1 1034 ? 94.639 -104.178 96.208 1.00 41.16 1031 GLU A N 1
ATOM 7266 C CA . GLU A 1 1034 ? 94.843 -104.961 94.990 1.00 34.90 1031 GLU A CA 1
ATOM 7267 C C . GLU A 1 1034 ? 96.220 -105.548 94.910 1.00 32.01 1031 GLU A C 1
ATOM 7268 O O . GLU A 1 1034 ? 96.581 -106.079 93.863 1.00 34.26 1031 GLU A O 1
ATOM 7274 N N . GLN A 1 1035 ? 97.034 -105.415 95.941 1.00 35.22 1032 GLN A N 1
ATOM 7275 C CA . GLN A 1 1035 ? 98.391 -105.953 95.879 1.00 48.79 1032 GLN A CA 1
ATOM 7276 C C . GLN A 1 1035 ? 99.052 -105.471 94.587 1.00 48.12 1032 GLN A C 1
ATOM 7277 O O . GLN A 1 1035 ? 99.592 -106.250 93.803 1.00 48.84 1032 GLN A O 1
ATOM 7283 N N . ASN A 1 1036 ? 98.904 -104.178 94.313 1.00 44.54 1033 ASN A N 1
ATOM 7284 C CA . ASN A 1 1036 ? 99.484 -103.626 93.106 1.00 46.27 1033 ASN A CA 1
ATOM 7285 C C . ASN A 1 1036 ? 100.989 -103.762 93.194 1.00 46.98 1033 ASN A C 1
ATOM 7286 O O . ASN A 1 1036 ? 101.592 -103.388 94.202 1.00 49.44 1033 ASN A O 1
ATOM 7291 N N . SER A 1 1037 ? 101.609 -104.220 92.110 1.00 50.66 1034 SER A N 1
ATOM 7292 C CA . SER A 1 1037 ? 103.044 -104.472 92.153 1.00 45.58 1034 SER A CA 1
ATOM 7293 C C . SER A 1 1037 ? 103.813 -103.202 92.484 1.00 50.02 1034 SER A C 1
ATOM 7294 O O . SER A 1 1037 ? 104.815 -103.244 93.207 1.00 60.29 1034 SER A O 1
ATOM 7297 N N . THR A 1 1038 ? 103.362 -102.060 91.964 1.00 51.57 1035 THR A N 1
ATOM 7298 C CA . THR A 1 1038 ? 104.133 -100.828 92.102 1.00 53.49 1035 THR A CA 1
ATOM 7299 C C . THR A 1 1038 ? 104.304 -100.423 93.568 1.00 52.68 1035 THR A C 1
ATOM 7300 O O . THR A 1 1038 ? 105.428 -100.197 94.036 1.00 49.20 1035 THR A O 1
ATOM 7304 N N . ILE A 1 1039 ? 103.204 -100.385 94.325 1.00 43.15 1036 ILE A N 1
ATOM 7305 C CA . ILE A 1 1039 ? 103.304 -100.025 95.735 1.00 36.60 1036 ILE A CA 1
ATOM 7306 C C . ILE A 1 1039 ? 103.945 -101.140 96.547 1.00 40.87 1036 ILE A C 1
ATOM 7307 O O . ILE A 1 1039 ? 104.591 -100.877 97.578 1.00 46.22 1036 ILE A O 1
ATOM 7312 N N . ILE A 1 1040 ? 103.779 -102.396 96.117 1.00 43.53 1037 ILE A N 1
ATOM 7313 C CA . ILE A 1 1040 ? 104.254 -103.517 96.923 1.00 41.31 1037 ILE A CA 1
ATOM 7314 C C . ILE A 1 1040 ? 105.756 -103.464 97.102 1.00 44.26 1037 ILE A C 1
ATOM 7315 O O . ILE A 1 1040 ? 106.264 -103.737 98.192 1.00 50.94 1037 ILE A O 1
ATOM 7320 N N . ASN A 1 1041 ? 106.496 -103.111 96.060 1.00 53.63 1038 ASN A N 1
ATOM 7321 C CA . ASN A 1 1041 ? 107.931 -102.964 96.285 1.00 69.58 1038 ASN A CA 1
ATOM 7322 C C . ASN A 1 1041 ? 108.268 -101.705 97.091 1.00 67.24 1038 ASN A C 1
ATOM 7323 O O . ASN A 1 1041 ? 109.393 -101.581 97.586 1.00 70.56 1038 ASN A O 1
ATOM 7328 N N . GLU A 1 1042 ? 107.331 -100.766 97.219 1.00 61.42 1039 GLU A N 1
ATOM 7329 C CA . GLU A 1 1042 ? 107.577 -99.490 97.875 1.00 61.24 1039 GLU A CA 1
ATOM 7330 C C . GLU A 1 1042 ? 107.195 -99.490 99.356 1.00 65.12 1039 GLU A C 1
ATOM 7331 O O . GLU A 1 1042 ? 107.066 -98.413 99.949 1.00 60.52 1039 GLU A O 1
ATOM 7337 N N . ALA A 1 1043 ? 107.019 -100.667 99.965 1.00 62.40 1040 ALA A N 1
ATOM 7338 C CA . ALA A 1 1043 ? 106.485 -100.721 101.324 1.00 54.70 1040 ALA A CA 1
ATOM 7339 C C . ALA A 1 1043 ? 107.347 -100.008 102.362 1.00 57.30 1040 ALA A C 1
ATOM 7340 O O . ALA A 1 1043 ? 106.778 -99.406 103.290 1.00 59.30 1040 ALA A O 1
ATOM 7342 N N . PRO A 1 1044 ? 108.676 -100.020 102.288 1.00 56.43 1041 PRO A N 1
ATOM 7343 C CA . PRO A 1 1044 ? 109.435 -99.225 103.271 1.00 52.98 1041 PRO A CA 1
ATOM 7344 C C . PRO A 1 1044 ? 109.134 -97.737 103.188 1.00 50.19 1041 PRO A C 1
ATOM 7345 O O . PRO A 1 1044 ? 108.984 -97.077 104.222 1.00 56.96 1041 PRO A O 1
ATOM 7349 N N . LYS A 1 1045 ? 109.054 -97.175 101.987 1.00 39.05 1042 LYS A N 1
ATOM 7350 C CA . LYS A 1 1045 ? 108.782 -95.751 101.899 1.00 35.63 1042 LYS A CA 1
ATOM 7351 C C . LYS A 1 1045 ? 107.385 -95.420 102.421 1.00 38.09 1042 LYS A C 1
ATOM 7352 O O . LYS A 1 1045 ? 107.188 -94.372 103.037 1.00 41.81 1042 LYS A O 1
ATOM 7358 N N . VAL A 1 1046 ? 106.411 -96.306 102.199 1.00 31.37 1043 VAL A N 1
ATOM 7359 C CA . VAL A 1 1046 ? 105.043 -96.056 102.648 1.00 28.23 1043 VAL A CA 1
ATOM 7360 C C . VAL A 1 1046 ? 104.945 -96.124 104.165 1.00 41.61 1043 VAL A C 1
ATOM 7361 O O . VAL A 1 1046 ? 104.307 -95.272 104.794 1.00 45.09 1043 VAL A O 1
ATOM 7365 N N . ILE A 1 1047 ? 105.577 -97.121 104.792 1.00 42.77 1044 ILE A N 1
ATOM 7366 C CA . ILE A 1 1047 ? 105.485 -97.151 106.245 1.00 33.05 1044 ILE A CA 1
ATOM 7367 C C . ILE A 1 1047 ? 106.277 -95.987 106.811 1.00 36.68 1044 ILE A C 1
ATOM 7368 O O . ILE A 1 1047 ? 105.912 -95.414 107.845 1.00 39.02 1044 ILE A O 1
ATOM 7373 N N . ALA A 1 1048 ? 107.338 -95.578 106.125 1.00 35.92 1045 ALA A N 1
ATOM 7374 C CA . ALA A 1 1048 ? 108.078 -94.415 106.584 1.00 33.75 1045 ALA A CA 1
ATOM 7375 C C . ALA A 1 1048 ? 107.230 -93.147 106.495 1.00 36.26 1045 ALA A C 1
ATOM 7376 O O . ALA A 1 1048 ? 107.302 -92.285 107.377 1.00 43.96 1045 ALA A O 1
ATOM 7378 N N . ILE A 1 1049 ? 106.396 -93.022 105.462 1.00 36.45 1046 ILE A N 1
ATOM 7379 C CA . ILE A 1 1049 ? 105.558 -91.830 105.349 1.00 35.35 1046 ILE A CA 1
ATOM 7380 C C . ILE A 1 1049 ? 104.547 -91.793 106.490 1.00 38.21 1046 ILE A C 1
ATOM 7381 O O . ILE A 1 1049 ? 104.357 -90.759 107.138 1.00 34.81 1046 ILE A O 1
ATOM 7386 N N . PHE A 1 1050 ? 103.891 -92.924 106.765 1.00 27.84 1047 PHE A N 1
ATOM 7387 C CA . PHE A 1 1050 ? 102.960 -92.950 107.885 1.00 31.32 1047 PHE A CA 1
ATOM 7388 C C . PHE A 1 1050 ? 103.681 -92.732 109.221 1.00 38.67 1047 PHE A C 1
ATOM 7389 O O . PHE A 1 1050 ? 103.078 -92.258 110.193 1.00 32.53 1047 PHE A O 1
ATOM 7397 N N . ALA A 1 1051 ? 104.969 -93.058 109.294 1.00 39.47 1048 ALA A N 1
ATOM 7398 C CA . ALA A 1 1051 ? 105.698 -92.781 110.522 1.00 42.74 1048 ALA A CA 1
ATOM 7399 C C . ALA A 1 1051 ? 105.764 -91.284 110.764 1.00 39.63 1048 ALA A C 1
ATOM 7400 O O . ALA A 1 1051 ? 105.613 -90.819 111.901 1.00 45.42 1048 ALA A O 1
ATOM 7402 N N . THR A 1 1052 ? 106.003 -90.509 109.707 1.00 37.05 1049 THR A N 1
ATOM 7403 C CA . THR A 1 1052 ? 105.944 -89.054 109.835 1.00 33.83 1049 THR A CA 1
ATOM 7404 C C . THR A 1 1052 ? 104.526 -88.596 110.158 1.00 32.54 1049 THR A C 1
ATOM 7405 O O . THR A 1 1052 ? 104.313 -87.791 111.064 1.00 29.86 1049 THR A O 1
ATOM 7409 N N . VAL A 1 1053 ? 103.536 -89.116 109.431 1.00 32.49 1050 VAL A N 1
ATOM 7410 C CA . VAL A 1 1053 ? 102.173 -88.623 109.584 1.00 30.11 1050 VAL A CA 1
ATOM 7411 C C . VAL A 1 1053 ? 101.669 -88.834 111.006 1.00 31.17 1050 VAL A C 1
ATOM 7412 O O . VAL A 1 1053 ? 100.979 -87.977 111.562 1.00 34.23 1050 VAL A O 1
ATOM 7416 N N . PHE A 1 1054 ? 101.971 -89.985 111.608 1.00 31.18 1051 PHE A N 1
ATOM 7417 C CA . PHE A 1 1054 ? 101.433 -90.269 112.932 1.00 29.74 1051 PHE A CA 1
ATOM 7418 C C . PHE A 1 1054 ? 102.190 -89.535 114.037 1.00 35.61 1051 PHE A C 1
ATOM 7419 O O . PHE A 1 1054 ? 101.605 -89.201 115.076 1.00 33.38 1051 PHE A O 1
ATOM 7427 N N . GLU A 1 1055 ? 103.492 -89.325 113.858 1.00 31.58 1052 GLU A N 1
ATOM 7428 C CA . GLU A 1 1055 ? 104.232 -88.458 114.757 1.00 30.40 1052 GLU A CA 1
ATOM 7429 C C . GLU A 1 1055 ? 103.649 -87.055 114.739 1.00 34.60 1052 GLU A C 1
ATOM 7430 O O . GLU A 1 1055 ? 103.449 -86.440 115.793 1.00 36.13 1052 GLU A O 1
ATOM 7436 N N . LYS A 1 1056 ? 103.377 -86.532 113.532 1.00 32.52 1053 LYS A N 1
ATOM 7437 C CA . LYS A 1 1056 ? 102.767 -85.219 113.404 1.00 31.46 1053 LYS A CA 1
ATOM 7438 C C . LYS A 1 1056 ? 101.418 -85.180 114.087 1.00 33.28 1053 LYS A C 1
ATOM 7439 O O . LYS A 1 1056 ? 101.060 -84.178 114.715 1.00 37.24 1053 LYS A O 1
ATOM 7445 N N . GLU A 1 1057 ? 100.643 -86.247 113.948 1.00 27.72 1054 GLU A N 1
ATOM 7446 C CA . GLU A 1 1057 ? 99.327 -86.278 114.558 1.00 30.29 1054 GLU A CA 1
ATOM 7447 C C . GLU A 1 1057 ? 99.422 -86.256 116.080 1.00 33.69 1054 GLU A C 1
ATOM 7448 O O . GLU A 1 1057 ? 98.602 -85.620 116.753 1.00 34.44 1054 GLU A O 1
ATOM 7454 N N . SER A 1 1058 ? 100.400 -86.959 116.648 1.00 29.71 1055 SER A N 1
ATOM 7455 C CA . SER A 1 1058 ? 100.512 -86.958 118.096 1.00 32.59 1055 SER A CA 1
ATOM 7456 C C . SER A 1 1058 ? 100.965 -85.584 118.603 1.00 37.47 1055 SER A C 1
ATOM 7457 O O . SER A 1 1058 ? 100.394 -85.059 119.566 1.00 40.31 1055 SER A O 1
ATOM 7460 N N . GLU A 1 1059 ? 101.938 -84.952 117.934 1.00 34.82 1056 GLU A N 1
ATOM 7461 C CA . GLU A 1 1059 ? 102.301 -83.587 118.304 1.00 39.80 1056 GLU A CA 1
ATOM 7462 C C . GLU A 1 1059 ? 101.097 -82.663 118.231 1.00 36.17 1056 GLU A C 1
ATOM 7463 O O . GLU A 1 1059 ? 100.886 -81.829 119.117 1.00 41.70 1056 GLU A O 1
ATOM 7469 N N . ARG A 1 1060 ? 100.277 -82.817 117.201 1.00 32.72 1057 ARG A N 1
ATOM 7470 C CA . ARG A 1 1060 ? 99.108 -81.959 117.074 1.00 29.95 1057 ARG A CA 1
ATOM 7471 C C . ARG A 1 1060 ? 98.172 -82.136 118.257 1.00 30.21 1057 ARG A C 1
ATOM 7472 O O . ARG A 1 1060 ? 97.637 -81.159 118.779 1.00 38.86 1057 ARG A O 1
ATOM 7480 N N . ILE A 1 1061 ? 97.986 -83.374 118.714 1.00 32.83 1058 ILE A N 1
ATOM 7481 C CA . ILE A 1 1061 ? 97.070 -83.636 119.819 1.00 33.23 1058 ILE A CA 1
ATOM 7482 C C . ILE A 1 1061 ? 97.613 -83.069 121.116 1.00 40.95 1058 ILE A C 1
ATOM 7483 O O . ILE A 1 1061 ? 96.852 -82.584 121.968 1.00 40.48 1058 ILE A O 1
ATOM 7488 N N . GLU A 1 1062 ? 98.927 -83.165 121.308 1.00 33.44 1059 GLU A N 1
ATOM 7489 C CA . GLU A 1 1062 ? 99.543 -82.597 122.490 1.00 42.96 1059 GLU A CA 1
ATOM 7490 C C . GLU A 1 1062 ? 99.495 -81.072 122.456 1.00 38.89 1059 GLU A C 1
ATOM 7491 O O . GLU A 1 1062 ? 99.146 -80.421 123.448 1.00 38.98 1059 GLU A O 1
ATOM 7497 N N . LEU A 1 1063 ? 99.830 -80.488 121.319 1.00 33.49 1060 LEU A N 1
ATOM 7498 C CA . LEU A 1 1063 ? 99.772 -79.041 121.202 1.00 31.06 1060 LEU A CA 1
ATOM 7499 C C . LEU A 1 1063 ? 98.371 -78.538 121.521 1.00 34.29 1060 LEU A C 1
ATOM 7500 O O . LEU A 1 1063 ? 98.211 -77.495 122.152 1.00 45.17 1060 LEU A O 1
ATOM 7505 N N . GLU A 1 1064 ? 97.342 -79.287 121.121 1.00 44.23 1061 GLU A N 1
ATOM 7506 C CA . GLU A 1 1064 ? 95.967 -78.869 121.387 1.00 43.58 1061 GLU A CA 1
ATOM 7507 C C . GLU A 1 1064 ? 95.640 -78.883 122.879 1.00 38.27 1061 GLU A C 1
ATOM 7508 O O . GLU A 1 1064 ? 94.940 -77.993 123.371 1.00 38.09 1061 GLU A O 1
ATOM 7514 N N . THR A 1 1065 ? 96.114 -79.885 123.616 1.00 32.38 1062 THR A N 1
ATOM 7515 C CA . THR A 1 1065 ? 95.761 -79.952 125.027 1.00 42.44 1062 THR A CA 1
ATOM 7516 C C . THR A 1 1065 ? 96.539 -78.915 125.838 1.00 41.35 1062 THR A C 1
ATOM 7517 O O . THR A 1 1065 ? 96.025 -78.376 126.828 1.00 45.50 1062 THR A O 1
ATOM 7521 N N . ASN A 1 1066 ? 97.793 -78.651 125.470 1.00 33.41 1063 ASN A N 1
ATOM 7522 C CA . ASN A 1 1066 ? 98.572 -77.655 126.203 1.00 40.60 1063 ASN A CA 1
ATOM 7523 C C . ASN A 1 1066 ? 98.225 -76.201 125.863 1.00 44.55 1063 ASN A C 1
ATOM 7524 O O . ASN A 1 1066 ? 98.385 -75.319 126.722 1.00 45.79 1063 ASN A O 1
ATOM 7529 N N . SER A 1 1067 ? 97.705 -75.926 124.677 1.00 32.15 1064 SER A N 1
ATOM 7530 C CA . SER A 1 1067 ? 97.742 -74.558 124.201 1.00 31.55 1064 SER A CA 1
ATOM 7531 C C . SER A 1 1067 ? 96.882 -73.628 125.069 1.00 32.52 1064 SER A C 1
ATOM 7532 O O . SER A 1 1067 ? 96.042 -74.061 125.856 1.00 36.23 1064 SER A O 1
ATOM 7535 N N . THR A 1 1068 ? 97.111 -72.326 124.915 1.00 31.81 1065 THR A N 1
ATOM 7536 C CA . THR A 1 1068 ? 96.305 -71.330 125.603 1.00 32.23 1065 THR A CA 1
ATOM 7537 C C . THR A 1 1068 ? 94.895 -71.367 125.037 1.00 31.65 1065 THR A C 1
ATOM 7538 O O . THR A 1 1068 ? 94.694 -71.627 123.852 1.00 30.68 1065 THR A O 1
ATOM 7542 N N . LEU A 1 1069 ? 93.911 -71.132 125.896 1.00 32.32 1066 LEU A N 1
ATOM 7543 C CA . LEU A 1 1069 ? 92.524 -71.136 125.450 1.00 31.94 1066 LEU A CA 1
ATOM 7544 C C . LEU A 1 1069 ? 92.308 -70.126 124.336 1.00 30.98 1066 LEU A C 1
ATOM 7545 O O . LEU A 1 1069 ? 92.856 -69.025 124.360 1.00 41.42 1066 LEU A O 1
ATOM 7550 N N . GLY A 1 1070 ? 91.491 -70.499 123.356 1.00 35.97 1067 GLY A N 1
ATOM 7551 C CA . GLY A 1 1070 ? 91.153 -69.580 122.289 1.00 30.64 1067 GLY A CA 1
ATOM 7552 C C . GLY A 1 1070 ? 92.223 -69.335 121.246 1.00 28.59 1067 GLY A C 1
ATOM 7553 O O . GLY A 1 1070 ? 92.301 -68.229 120.712 1.00 28.25 1067 GLY A O 1
ATOM 7554 N N . ARG A 1 1071 ? 93.072 -70.315 120.945 1.00 36.92 1068 ARG A N 1
ATOM 7555 C CA . ARG A 1 1071 ? 93.967 -70.120 119.801 1.00 39.92 1068 ARG A CA 1
ATOM 7556 C C . ARG A 1 1071 ? 93.659 -71.130 118.698 1.00 56.89 1068 ARG A C 1
ATOM 7557 O O . ARG A 1 1071 ? 94.548 -71.855 118.231 1.00 63.56 1068 ARG A O 1
ATOM 7565 N N . GLU A 1 1072 ? 92.398 -71.194 118.279 1.00 59.50 1069 GLU A N 1
ATOM 7566 C CA . GLU A 1 1072 ? 91.938 -72.207 117.342 1.00 66.69 1069 GLU A CA 1
ATOM 7567 C C . GLU A 1 1072 ? 91.920 -71.717 115.893 1.00 64.66 1069 GLU A C 1
ATOM 7568 O O . GLU A 1 1072 ? 91.067 -72.144 115.107 1.00 66.03 1069 GLU A O 1
ATOM 7574 N N . GLU A 1 1073 ? 92.868 -70.853 115.514 1.00 70.56 1070 GLU A N 1
ATOM 7575 C CA . GLU A 1 1073 ? 92.957 -70.388 114.130 1.00 73.36 1070 GLU A CA 1
ATOM 7576 C C . GLU A 1 1073 ? 93.334 -71.528 113.182 1.00 71.07 1070 GLU A C 1
ATOM 7577 O O . GLU A 1 1073 ? 92.647 -71.781 112.186 1.00 66.87 1070 GLU A O 1
ATOM 7583 N N . ASN A 1 1074 ? 94.431 -72.233 113.489 1.00 82.45 1071 ASN A N 1
ATOM 7584 C CA . ASN A 1 1074 ? 95.040 -73.245 112.627 1.00 83.28 1071 ASN A CA 1
ATOM 7585 C C . ASN A 1 1074 ? 94.527 -74.660 112.893 1.00 68.91 1071 ASN A C 1
ATOM 7586 O O . ASN A 1 1074 ? 95.186 -75.628 112.506 1.00 74.82 1071 ASN A O 1
ATOM 7591 N N . LEU A 1 1075 ? 93.380 -74.802 113.547 1.00 58.07 1072 LEU A N 1
ATOM 7592 C CA . LEU A 1 1075 ? 92.958 -76.112 114.024 1.00 57.69 1072 LEU A CA 1
ATOM 7593 C C . LEU A 1 1075 ? 92.755 -77.098 112.872 1.00 52.79 1072 LEU A C 1
ATOM 7594 O O . LEU A 1 1075 ? 93.303 -78.209 112.883 1.00 49.68 1072 LEU A O 1
ATOM 7599 N N . GLU A 1 1076 ? 91.910 -76.732 111.901 1.00 42.48 1073 GLU A N 1
ATOM 7600 C CA . GLU A 1 1076 ? 91.617 -77.624 110.786 1.00 46.07 1073 GLU A CA 1
ATOM 7601 C C . GLU A 1 1076 ? 92.861 -77.897 109.959 1.00 39.55 1073 GLU A C 1
ATOM 7602 O O . GLU A 1 1076 ? 93.080 -79.026 109.515 1.00 34.30 1073 GLU A O 1
ATOM 7608 N N . LYS A 1 1077 ? 93.689 -76.874 109.741 1.00 37.13 1074 LYS A N 1
ATOM 7609 C CA . LYS A 1 1077 ? 94.837 -77.033 108.857 1.00 36.97 1074 LYS A CA 1
ATOM 7610 C C . LYS A 1 1077 ? 95.952 -77.876 109.471 1.00 29.31 1074 LYS A C 1
ATOM 7611 O O . LYS A 1 1077 ? 96.758 -78.437 108.734 1.00 30.45 1074 LYS A O 1
ATOM 7617 N N . ARG A 1 1078 ? 96.060 -77.957 110.788 1.00 30.33 1075 ARG A N 1
ATOM 7618 C CA . ARG A 1 1078 ? 97.148 -78.765 111.325 1.00 38.65 1075 ARG A CA 1
ATOM 7619 C C . ARG A 1 1078 ? 96.828 -80.264 111.303 1.00 40.13 1075 ARG A C 1
ATOM 7620 O O . ARG A 1 1078 ? 97.727 -81.086 111.518 1.00 39.07 1075 ARG A O 1
ATOM 7628 N N . LYS A 1 1079 ? 95.569 -80.623 111.060 1.00 32.19 1076 LYS A N 1
ATOM 7629 C CA . LYS A 1 1079 ? 95.137 -82.012 111.059 1.00 23.50 1076 LYS A CA 1
ATOM 7630 C C . LYS A 1 1079 ? 95.808 -82.815 109.957 1.00 23.20 1076 LYS A C 1
ATOM 7631 O O . LYS A 1 1079 ? 95.853 -82.389 108.801 1.00 22.52 1076 LYS A O 1
ATOM 7637 N N . GLN A 1 1080 ? 96.246 -84.034 110.305 1.00 32.84 1077 GLN A N 1
ATOM 7638 C CA . GLN A 1 1080 ? 96.776 -84.986 109.327 1.00 24.22 1077 GLN A CA 1
ATOM 7639 C C . GLN A 1 1080 ? 95.704 -85.813 108.637 1.00 24.94 1077 GLN A C 1
ATOM 7640 O O . GLN A 1 1080 ? 95.949 -86.308 107.535 1.00 28.80 1077 GLN A O 1
ATOM 7646 N N . PHE A 1 1081 ? 94.523 -85.962 109.241 1.00 27.97 1078 PHE A N 1
ATOM 7647 C CA . PHE A 1 1081 ? 93.440 -86.771 108.688 1.00 27.91 1078 PHE A CA 1
ATOM 7648 C C . PHE A 1 1081 ? 92.180 -85.935 108.585 1.00 26.09 1078 PHE A C 1
ATOM 7649 O O . PHE A 1 1081 ? 91.800 -85.260 109.541 1.00 28.39 1078 PHE A O 1
ATOM 7657 N N . GLN A 1 1082 ? 91.536 -85.980 107.432 1.00 26.42 1079 GLN A N 1
ATOM 7658 C CA . GLN A 1 1082 ? 90.319 -85.216 107.245 1.00 26.71 1079 GLN A CA 1
ATOM 7659 C C . GLN A 1 1082 ? 89.111 -85.840 107.928 1.00 32.36 1079 GLN A C 1
ATOM 7660 O O . GLN A 1 1082 ? 88.077 -85.167 108.050 1.00 34.51 1079 GLN A O 1
ATOM 7666 N N . SER A 1 1083 ? 89.205 -87.101 108.354 1.00 32.04 1080 SER A N 1
ATOM 7667 C CA . SER A 1 1083 ? 88.097 -87.767 109.018 1.00 23.59 1080 SER A CA 1
ATOM 7668 C C . SER A 1 1083 ? 88.617 -88.880 109.919 1.00 29.45 1080 SER A C 1
ATOM 7669 O O . SER A 1 1083 ? 89.647 -89.503 109.642 1.00 34.57 1080 SER A O 1
ATOM 7672 N N . GLU A 1 1084 ? 87.885 -89.150 111.001 1.00 36.16 1081 GLU A N 1
ATOM 7673 C CA . GLU A 1 1084 ? 88.260 -90.287 111.828 1.00 29.22 1081 GLU A CA 1
ATOM 7674 C C . GLU A 1 1084 ? 88.177 -91.575 111.023 1.00 34.89 1081 GLU A C 1
ATOM 7675 O O . GLU A 1 1084 ? 88.991 -92.491 111.212 1.00 36.31 1081 GLU A O 1
ATOM 7681 N N . GLU A 1 1085 ? 87.235 -91.644 110.078 1.00 34.50 1082 GLU A N 1
ATOM 7682 C CA . GLU A 1 1085 ? 87.085 -92.855 109.285 1.00 32.60 1082 GLU A CA 1
ATOM 7683 C C . GLU A 1 1085 ? 88.347 -93.156 108.480 1.00 33.54 1082 GLU A C 1
ATOM 7684 O O . GLU A 1 1085 ? 88.863 -94.283 108.517 1.00 34.32 1082 GLU A O 1
ATOM 7690 N N . ILE A 1 1086 ? 88.887 -92.150 107.774 1.00 29.35 1083 ILE A N 1
ATOM 7691 C CA . ILE A 1 1086 ? 90.061 -92.410 106.935 1.00 28.02 1083 ILE A CA 1
ATOM 7692 C C . ILE A 1 1086 ? 91.261 -92.703 107.817 1.00 29.33 1083 ILE A C 1
ATOM 7693 O O . ILE A 1 1086 ? 92.142 -93.494 107.451 1.00 29.36 1083 ILE A O 1
ATOM 7698 N N . LYS A 1 1087 ? 91.290 -92.113 109.014 1.00 32.97 1084 LYS A N 1
ATOM 7699 C CA . LYS A 1 1087 ? 92.344 -92.424 109.967 1.00 27.80 1084 LYS A CA 1
ATOM 7700 C C . LYS A 1 1087 ? 92.299 -93.890 110.370 1.00 32.89 1084 LYS A C 1
ATOM 7701 O O . LYS A 1 1087 ? 93.333 -94.567 110.414 1.00 35.40 1084 LYS A O 1
ATOM 7707 N N . GLN A 1 1088 ? 91.112 -94.395 110.706 1.00 35.43 1085 GLN A N 1
ATOM 7708 C CA . GLN A 1 1088 ? 91.034 -95.782 111.159 1.00 37.03 1085 GLN A CA 1
ATOM 7709 C C . GLN A 1 1088 ? 91.332 -96.752 110.028 1.00 32.43 1085 GLN A C 1
ATOM 7710 O O . GLN A 1 1088 ? 92.023 -97.756 110.241 1.00 37.66 1085 GLN A O 1
ATOM 7716 N N . GLN A 1 1089 ? 90.865 -96.447 108.808 1.00 31.93 1086 GLN A N 1
ATOM 7717 C CA . GLN A 1 1089 ? 91.208 -97.284 107.659 1.00 27.29 1086 GLN A CA 1
ATOM 7718 C C . GLN A 1 1089 ? 92.714 -97.420 107.514 1.00 29.94 1086 GLN A C 1
ATOM 7719 O O . GLN A 1 1089 ? 93.223 -98.513 107.237 1.00 38.09 1086 GLN A O 1
ATOM 7725 N N . VAL A 1 1090 ? 93.442 -96.318 107.715 1.00 27.03 1087 VAL A N 1
ATOM 7726 C CA . VAL A 1 1090 ? 94.898 -96.339 107.610 1.00 34.78 1087 VAL A CA 1
ATOM 7727 C C . VAL A 1 1090 ? 95.511 -97.219 108.691 1.00 28.48 1087 VAL A C 1
ATOM 7728 O O . VAL A 1 1090 ? 96.528 -97.887 108.468 1.00 42.66 1087 VAL A O 1
ATOM 7732 N N . ILE A 1 1091 ? 94.931 -97.210 109.889 1.00 29.09 1088 ILE A N 1
ATOM 7733 C CA . ILE A 1 1091 ? 95.480 -98.031 110.957 1.00 32.96 1088 ILE A CA 1
ATOM 7734 C C . ILE A 1 1091 ? 95.323 -99.508 110.623 1.00 35.98 1088 ILE A C 1
ATOM 7735 O O . ILE A 1 1091 ? 96.275 -100.292 110.763 1.00 34.56 1088 ILE A O 1
ATOM 7740 N N . GLU A 1 1092 ? 94.136 -99.912 110.149 1.00 30.84 1089 GLU A N 1
ATOM 7741 C CA . GLU A 1 1092 ? 93.971 -101.287 109.676 1.00 35.22 1089 GLU A CA 1
ATOM 7742 C C . GLU A 1 1092 ? 94.960 -101.625 108.572 1.00 45.46 1089 GLU A C 1
ATOM 7743 O O . GLU A 1 1092 ? 95.538 -102.721 108.568 1.00 51.26 1089 GLU A O 1
ATOM 7749 N N . LEU A 1 1093 ? 95.185 -100.693 107.640 1.00 34.82 1090 LEU A N 1
ATOM 7750 C CA . LEU A 1 1093 ? 96.158 -100.946 106.590 1.00 29.78 1090 LEU A CA 1
ATOM 7751 C C . LEU A 1 1093 ? 97.535 -101.221 107.177 1.00 36.65 1090 LEU A C 1
ATOM 7752 O O . LEU A 1 1093 ? 98.236 -102.143 106.734 1.00 39.31 1090 LEU A O 1
ATOM 7757 N N . LEU A 1 1094 ? 97.942 -100.444 108.185 1.00 34.78 1091 LEU A N 1
ATOM 7758 C CA . LEU A 1 1094 ? 99.239 -100.704 108.804 1.00 32.51 1091 LEU A CA 1
ATOM 7759 C C . LEU A 1 1094 ? 99.228 -102.011 109.582 1.00 39.50 1091 LEU A C 1
ATOM 7760 O O . LEU A 1 1094 ? 100.287 -102.608 109.819 1.00 40.37 1091 LEU A O 1
ATOM 7765 N N . LYS A 1 1095 ? 98.052 -102.437 110.037 1.00 42.68 1092 LYS A N 1
ATOM 7766 C CA . LYS A 1 1095 ? 97.944 -103.746 110.660 1.00 44.20 1092 LYS A CA 1
ATOM 7767 C C . LYS A 1 1095 ? 98.205 -104.861 109.652 1.00 42.86 1092 LYS A C 1
ATOM 7768 O O . LYS A 1 1095 ? 98.972 -105.791 109.942 1.00 39.49 1092 LYS A O 1
ATOM 7774 N N . HIS A 1 1096 ? 97.573 -104.791 108.465 1.00 41.42 1093 HIS A N 1
ATOM 7775 C CA . HIS A 1 1096 ? 97.865 -105.783 107.424 1.00 44.38 1093 HIS A CA 1
ATOM 7776 C C . HIS A 1 1096 ? 99.334 -105.742 107.065 1.00 43.21 1093 HIS A C 1
ATOM 7777 O O . HIS A 1 1096 ? 100.000 -106.781 106.993 1.00 43.49 1093 HIS A O 1
ATOM 7784 N N . LEU A 1 1097 ? 99.854 -104.537 106.820 1.00 43.30 1094 LEU A N 1
ATOM 7785 C CA . LEU A 1 1097 ? 101.220 -104.416 106.331 1.00 38.10 1094 LEU A CA 1
ATOM 7786 C C . LEU A 1 1097 ? 102.193 -105.032 107.304 1.00 35.19 1094 LEU A C 1
ATOM 7787 O O . LEU A 1 1097 ? 103.221 -105.567 106.891 1.00 42.18 1094 LEU A O 1
ATOM 7792 N N . ASN A 1 1098 ? 101.883 -104.954 108.601 1.00 40.83 1095 ASN A N 1
ATOM 7793 C CA . ASN A 1 1098 ? 102.671 -105.623 109.631 1.00 39.26 1095 ASN A CA 1
ATOM 7794 C C . ASN A 1 1098 ? 102.571 -107.151 109.532 1.00 42.63 1095 ASN A C 1
ATOM 7795 O O . ASN A 1 1098 ? 103.523 -107.842 109.893 1.00 44.35 1095 ASN A O 1
ATOM 7800 N N . GLN A 1 1099 ? 101.443 -107.692 109.029 1.00 48.95 1096 GLN A N 1
ATOM 7801 C CA . GLN A 1 1099 ? 101.300 -109.136 108.789 1.00 51.60 1096 GLN A CA 1
ATOM 7802 C C . GLN A 1 1099 ? 102.102 -109.593 107.573 1.00 56.65 1096 GLN A C 1
ATOM 7803 O O . GLN A 1 1099 ? 102.662 -110.691 107.581 1.00 66.95 1096 GLN A O 1
ATOM 7809 N N . GLN A 1 1100 ? 102.194 -108.765 106.527 1.00 57.70 1097 GLN A N 1
ATOM 7810 C CA . GLN A 1 1100 ? 103.141 -109.026 105.456 1.00 53.66 1097 GLN A CA 1
ATOM 7811 C C . GLN A 1 1100 ? 104.437 -108.366 105.892 1.00 67.17 1097 GLN A C 1
ATOM 7812 O O . GLN A 1 1100 ? 104.553 -107.858 107.012 1.00 79.06 1097 GLN A O 1
ATOM 7818 N N . PHE A 1 1101 ? 105.448 -108.413 105.039 1.00 65.57 1098 PHE A N 1
ATOM 7819 C CA . PHE A 1 1101 ? 106.732 -107.777 105.346 1.00 61.94 1098 PHE A CA 1
ATOM 7820 C C . PHE A 1 1101 ? 107.229 -108.054 106.774 1.00 61.21 1098 PHE A C 1
ATOM 7821 O O . PHE A 1 1101 ? 107.995 -107.261 107.329 1.00 61.48 1098 PHE A O 1
ATOM 7829 N N . ASN A 1 1102 ? 106.794 -109.167 107.368 1.00 64.09 1099 ASN A N 1
ATOM 7830 C CA . ASN A 1 1102 ? 107.413 -109.740 108.559 1.00 67.13 1099 ASN A CA 1
ATOM 7831 C C . ASN A 1 1102 ? 107.599 -108.699 109.656 1.00 64.49 1099 ASN A C 1
ATOM 7832 O O . ASN A 1 1102 ? 108.681 -108.540 110.224 1.00 66.00 1099 ASN A O 1
ATOM 7837 N N . GLY A 1 1103 ? 106.518 -107.990 109.959 1.00 64.98 1100 GLY A N 1
ATOM 7838 C CA . GLY A 1 1103 ? 106.536 -107.018 111.036 1.00 66.50 1100 GLY A CA 1
ATOM 7839 C C . GLY A 1 1103 ? 107.318 -105.757 110.750 1.00 56.47 1100 GLY A C 1
ATOM 7840 O O . GLY A 1 1103 ? 107.942 -105.210 111.659 1.00 58.91 1100 GLY A O 1
ATOM 7841 N N . ALA A 1 1104 ? 107.300 -105.277 109.506 1.00 55.58 1101 ALA A N 1
ATOM 7842 C CA . ALA A 1 1104 ? 108.012 -104.039 109.184 1.00 57.29 1101 ALA A CA 1
ATOM 7843 C C . ALA A 1 1104 ? 107.481 -102.862 109.997 1.00 52.97 1101 ALA A C 1
ATOM 7844 O O . ALA A 1 1104 ? 108.250 -101.976 110.387 1.00 58.59 1101 ALA A O 1
ATOM 7846 N N . VAL A 1 1105 ? 106.170 -102.839 110.261 1.00 55.03 1102 VAL A N 1
ATOM 7847 C CA . VAL A 1 1105 ? 105.538 -101.698 110.926 1.00 53.81 1102 VAL A CA 1
ATOM 7848 C C . VAL A 1 1105 ? 105.944 -101.637 112.398 1.00 53.15 1102 VAL A C 1
ATOM 7849 O O . VAL A 1 1105 ? 106.328 -100.580 112.914 1.00 50.70 1102 VAL A O 1
ATOM 7853 N N . ALA A 1 1106 ? 105.874 -102.771 113.095 1.00 57.84 1103 ALA A N 1
ATOM 7854 C CA . ALA A 1 1106 ? 106.232 -102.783 114.509 1.00 58.43 1103 ALA A CA 1
ATOM 7855 C C . ALA A 1 1106 ? 107.653 -102.275 114.733 1.00 51.54 1103 ALA A C 1
ATOM 7856 O O . ALA A 1 1106 ? 107.923 -101.607 115.736 1.00 59.31 1103 ALA A O 1
ATOM 7858 N N . GLN A 1 1107 ? 108.579 -102.577 113.812 1.00 46.34 1104 GLN A N 1
ATOM 7859 C CA . GLN A 1 1107 ? 109.963 -102.123 113.973 1.00 47.34 1104 GLN A CA 1
ATOM 7860 C C . GLN A 1 1107 ? 110.037 -100.629 114.242 1.00 49.24 1104 GLN A C 1
ATOM 7861 O O . GLN A 1 1107 ? 110.950 -100.164 114.931 1.00 53.92 1104 GLN A O 1
ATOM 7867 N N . ASN A 1 1108 ? 109.121 -99.859 113.664 1.00 54.63 1105 ASN A N 1
ATOM 7868 C CA . ASN A 1 1108 ? 109.115 -98.413 113.823 1.00 50.49 1105 ASN A CA 1
ATOM 7869 C C . ASN A 1 1108 ? 108.425 -98.043 115.132 1.00 52.35 1105 ASN A C 1
ATOM 7870 O O . ASN A 1 1108 ? 107.277 -98.448 115.353 1.00 49.41 1105 ASN A O 1
ATOM 7875 N N . PRO A 1 1109 ? 109.086 -97.279 116.016 1.00 57.23 1106 PRO A N 1
ATOM 7876 C CA . PRO A 1 1109 ? 108.486 -96.983 117.335 1.00 57.88 1106 PRO A CA 1
ATOM 7877 C C . PRO A 1 1109 ? 107.134 -96.299 117.256 1.00 58.76 1106 PRO A C 1
ATOM 7878 O O . PRO A 1 1109 ? 106.197 -96.672 117.976 1.00 60.12 1106 PRO A O 1
ATOM 7882 N N . VAL A 1 1110 ? 107.010 -95.306 116.377 1.00 51.74 1107 VAL A N 1
ATOM 7883 C CA . VAL A 1 1110 ? 105.770 -94.549 116.258 1.00 41.89 1107 VAL A CA 1
ATOM 7884 C C . VAL A 1 1110 ? 104.616 -95.459 115.864 1.00 39.38 1107 VAL A C 1
ATOM 7885 O O . VAL A 1 1110 ? 103.528 -95.403 116.446 1.00 44.19 1107 VAL A O 1
ATOM 7889 N N . LEU A 1 1111 ? 104.816 -96.293 114.853 1.00 38.42 1108 LEU A N 1
ATOM 7890 C CA . LEU A 1 1111 ? 103.672 -97.056 114.380 1.00 36.16 1108 LEU A CA 1
ATOM 7891 C C . LEU A 1 1111 ? 103.380 -98.264 115.265 1.00 42.03 1108 LEU A C 1
ATOM 7892 O O . LEU A 1 1111 ? 102.218 -98.676 115.368 1.00 43.87 1108 LEU A O 1
ATOM 7897 N N . ALA A 1 1112 ? 104.399 -98.838 115.921 1.00 43.07 1109 ALA A N 1
ATOM 7898 C CA . ALA A 1 1112 ? 104.125 -99.889 116.901 1.00 45.01 1109 ALA A CA 1
ATOM 7899 C C . ALA A 1 1112 ? 103.087 -99.410 117.904 1.00 40.38 1109 ALA A C 1
ATOM 7900 O O . ALA A 1 1112 ? 102.182 -100.155 118.292 1.00 42.64 1109 ALA A O 1
ATOM 7902 N N . GLN A 1 1113 ? 103.172 -98.140 118.287 1.00 41.99 1110 GLN A N 1
ATOM 7903 C CA . GLN A 1 1113 ? 102.233 -97.585 119.253 1.00 50.56 1110 GLN A CA 1
ATOM 7904 C C . GLN A 1 1113 ? 100.811 -97.521 118.680 1.00 45.40 1110 GLN A C 1
ATOM 7905 O O . GLN A 1 1113 ? 99.835 -97.728 119.413 1.00 44.29 1110 GLN A O 1
ATOM 7911 N N . VAL A 1 1114 ? 100.673 -97.189 117.387 1.00 42.83 1111 VAL A N 1
ATOM 7912 C CA . VAL A 1 1114 ? 99.358 -97.079 116.744 1.00 40.23 1111 VAL A CA 1
ATOM 7913 C C . VAL A 1 1114 ? 98.785 -98.438 116.351 1.00 40.13 1111 VAL A C 1
ATOM 7914 O O . VAL A 1 1114 ? 97.562 -98.604 116.294 1.00 41.35 1111 VAL A O 1
ATOM 7918 N N . ILE A 1 1115 ? 99.646 -99.416 116.054 1.00 44.96 1112 ILE A N 1
ATOM 7919 C CA . ILE A 1 1115 ? 99.202 -100.702 115.517 1.00 50.81 1112 ILE A CA 1
ATOM 7920 C C . ILE A 1 1115 ? 98.557 -101.568 116.596 1.00 54.90 1112 ILE A C 1
ATOM 7921 O O . ILE A 1 1115 ? 97.600 -102.301 116.327 1.00 61.84 1112 ILE A O 1
ATOM 7926 N N . ALA A 1 1116 ? 99.057 -101.508 117.819 1.00 54.06 1113 ALA A N 1
ATOM 7927 C CA . ALA A 1 1116 ? 98.523 -102.364 118.867 1.00 54.73 1113 ALA A CA 1
ATOM 7928 C C . ALA A 1 1116 ? 97.200 -101.810 119.389 1.00 58.69 1113 ALA A C 1
ATOM 7929 O O . ALA A 1 1116 ? 96.187 -102.507 119.397 1.00 66.89 1113 ALA A O 1
ATOM 7931 N N . LEU B 1 44 ? 150.072 -78.679 59.515 1.00 79.24 41 LEU B N 1
ATOM 7932 C CA . LEU B 1 44 ? 149.358 -78.518 60.785 1.00 79.61 41 LEU B CA 1
ATOM 7933 C C . LEU B 1 44 ? 150.185 -78.992 61.999 1.00 69.60 41 LEU B C 1
ATOM 7934 O O . LEU B 1 44 ? 150.446 -78.206 62.907 1.00 71.14 41 LEU B O 1
ATOM 7939 N N . PRO B 1 45 ? 150.599 -80.267 62.026 1.00 63.49 42 PRO B N 1
ATOM 7940 C CA . PRO B 1 45 ? 151.410 -80.722 63.171 1.00 64.03 42 PRO B CA 1
ATOM 7941 C C . PRO B 1 45 ? 152.695 -79.933 63.302 1.00 63.60 42 PRO B C 1
ATOM 7942 O O . PRO B 1 45 ? 153.125 -79.609 64.418 1.00 59.84 42 PRO B O 1
ATOM 7946 N N . ALA B 1 46 ? 153.315 -79.615 62.164 1.00 71.51 43 ALA B N 1
ATOM 7947 C CA . ALA B 1 46 ? 154.438 -78.691 62.105 1.00 77.17 43 ALA B CA 1
ATOM 7948 C C . ALA B 1 46 ? 154.217 -77.468 62.994 1.00 79.95 43 ALA B C 1
ATOM 7949 O O . ALA B 1 46 ? 154.999 -77.193 63.912 1.00 80.13 43 ALA B O 1
ATOM 7951 N N . LEU B 1 47 ? 153.143 -76.721 62.734 1.00 75.99 44 LEU B N 1
ATOM 7952 C CA . LEU B 1 47 ? 152.935 -75.476 63.463 1.00 73.21 44 LEU B CA 1
ATOM 7953 C C . LEU B 1 47 ? 152.684 -75.725 64.944 1.00 67.98 44 LEU B C 1
ATOM 7954 O O . LEU B 1 47 ? 153.137 -74.942 65.786 1.00 71.32 44 LEU B O 1
ATOM 7959 N N . ILE B 1 48 ? 151.961 -76.798 65.287 1.00 62.05 45 ILE B N 1
ATOM 7960 C CA . ILE B 1 48 ? 151.684 -77.063 66.698 1.00 66.38 45 ILE B CA 1
ATOM 7961 C C . ILE B 1 48 ? 152.943 -77.561 67.403 1.00 62.86 45 ILE B C 1
ATOM 7962 O O . ILE B 1 48 ? 153.099 -77.382 68.618 1.00 53.17 45 ILE B O 1
ATOM 7967 N N . HIS B 1 49 ? 153.860 -78.186 66.666 1.00 67.78 46 HIS B N 1
ATOM 7968 C CA . HIS B 1 49 ? 155.141 -78.555 67.257 1.00 72.84 46 HIS B CA 1
ATOM 7969 C C . HIS B 1 49 ? 155.913 -77.317 67.705 1.00 72.23 46 HIS B C 1
ATOM 7970 O O . HIS B 1 49 ? 156.488 -77.286 68.801 1.00 63.45 46 HIS B O 1
ATOM 7977 N N . ILE B 1 50 ? 155.933 -76.285 66.860 1.00 82.80 47 ILE B N 1
ATOM 7978 C CA . ILE B 1 50 ? 156.695 -75.073 67.150 1.00 89.32 47 ILE B CA 1
ATOM 7979 C C . ILE B 1 50 ? 155.957 -74.178 68.154 1.00 87.90 47 ILE B C 1
ATOM 7980 O O . ILE B 1 50 ? 156.592 -73.510 68.979 1.00 86.44 47 ILE B O 1
ATOM 7985 N N . LEU B 1 51 ? 154.622 -74.149 68.106 1.00 87.85 48 LEU B N 1
ATOM 7986 C CA . LEU B 1 51 ? 153.842 -73.623 69.225 1.00 86.78 48 LEU B CA 1
ATOM 7987 C C . LEU B 1 51 ? 154.305 -74.225 70.548 1.00 89.66 48 LEU B C 1
ATOM 7988 O O . LEU B 1 51 ? 154.491 -73.516 71.545 1.00 92.25 48 LEU B O 1
ATOM 7993 N N . GLN B 1 52 ? 154.487 -75.546 70.568 1.00 86.31 49 GLN B N 1
ATOM 7994 C CA . GLN B 1 52 ? 154.793 -76.257 71.804 1.00 86.17 49 GLN B CA 1
ATOM 7995 C C . GLN B 1 52 ? 156.110 -75.792 72.405 1.00 87.77 49 GLN B C 1
ATOM 7996 O O . GLN B 1 52 ? 156.154 -75.286 73.532 1.00 86.63 49 GLN B O 1
ATOM 8002 N N . ASN B 1 53 ? 157.202 -75.966 71.666 1.00 87.54 50 ASN B N 1
ATOM 8003 C CA . ASN B 1 53 ? 158.528 -75.985 72.267 1.00 92.62 50 ASN B CA 1
ATOM 8004 C C . ASN B 1 53 ? 159.475 -74.990 71.603 1.00 96.15 50 ASN B C 1
ATOM 8005 O O . ASN B 1 53 ? 160.688 -75.216 71.563 1.00 101.69 50 ASN B O 1
ATOM 8010 N N . SER B 1 54 ? 158.946 -73.880 71.090 1.00 96.61 51 SER B N 1
ATOM 8011 C CA . SER B 1 54 ? 159.793 -72.881 70.452 1.00 96.92 51 SER B CA 1
ATOM 8012 C C . SER B 1 54 ? 160.533 -72.049 71.499 1.00 97.19 51 SER B C 1
ATOM 8013 O O . SER B 1 54 ? 160.023 -71.783 72.593 1.00 90.96 51 SER B O 1
ATOM 8016 N N . SER B 1 55 ? 161.760 -71.642 71.146 1.00 99.39 52 SER B N 1
ATOM 8017 C CA . SER B 1 55 ? 162.580 -70.815 72.028 1.00 96.87 52 SER B CA 1
ATOM 8018 C C . SER B 1 55 ? 161.999 -69.419 72.236 1.00 96.08 52 SER B C 1
ATOM 8019 O O . SER B 1 55 ? 162.346 -68.762 73.225 1.00 97.02 52 SER B O 1
ATOM 8022 N N . ASN B 1 56 ? 161.130 -68.953 71.337 1.00 92.25 53 ASN B N 1
ATOM 8023 C CA . ASN B 1 56 ? 160.632 -67.584 71.356 1.00 90.30 53 ASN B CA 1
ATOM 8024 C C . ASN B 1 56 ? 159.129 -67.560 71.609 1.00 87.50 53 ASN B C 1
ATOM 8025 O O . ASN B 1 56 ? 158.380 -68.364 71.045 1.00 88.13 53 ASN B O 1
ATOM 8030 N N . ASP B 1 57 ? 158.692 -66.614 72.449 1.00 89.48 54 ASP B N 1
ATOM 8031 C CA . ASP B 1 57 ? 157.286 -66.527 72.841 1.00 87.75 54 ASP B CA 1
ATOM 8032 C C . ASP B 1 57 ? 156.443 -65.879 71.749 1.00 81.28 54 ASP B C 1
ATOM 8033 O O . ASP B 1 57 ? 155.294 -66.279 71.528 1.00 79.61 54 ASP B O 1
ATOM 8038 N N . GLY B 1 58 ? 156.982 -64.850 71.086 1.00 79.61 55 GLY B N 1
ATOM 8039 C CA . GLY B 1 58 ? 156.301 -64.277 69.936 1.00 74.98 55 GLY B CA 1
ATOM 8040 C C . GLY B 1 58 ? 156.197 -65.247 68.777 1.00 68.50 55 GLY B C 1
ATOM 8041 O O . GLY B 1 58 ? 155.215 -65.227 68.030 1.00 64.78 55 GLY B O 1
ATOM 8042 N N . ILE B 1 59 ? 157.210 -66.099 68.603 1.00 68.71 56 ILE B N 1
ATOM 8043 C CA . ILE B 1 59 ? 157.156 -67.138 67.577 1.00 72.81 56 ILE B CA 1
ATOM 8044 C C . ILE B 1 59 ? 156.048 -68.145 67.878 1.00 70.23 56 ILE B C 1
ATOM 8045 O O . ILE B 1 59 ? 155.094 -68.291 67.102 1.00 73.99 56 ILE B O 1
ATOM 8047 N N . LYS B 1 60 ? 156.149 -68.844 69.016 1.00 64.90 57 LYS B N 1
ATOM 8048 C CA . LYS B 1 60 ? 155.138 -69.837 69.365 1.00 60.15 57 LYS B CA 1
ATOM 8049 C C . LYS B 1 60 ? 153.738 -69.237 69.393 1.00 61.08 57 LYS B C 1
ATOM 8050 O O . LYS B 1 60 ? 152.754 -69.974 69.266 1.00 61.74 57 LYS B O 1
ATOM 8052 N N . GLN B 1 61 ? 153.634 -67.915 69.524 1.00 59.46 58 GLN B N 1
ATOM 8053 C CA . GLN B 1 61 ? 152.342 -67.253 69.654 1.00 62.44 58 GLN B CA 1
ATOM 8054 C C . GLN B 1 61 ? 151.679 -67.057 68.297 1.00 60.67 58 GLN B C 1
ATOM 8055 O O . GLN B 1 61 ? 150.508 -67.409 68.112 1.00 51.83 58 GLN B O 1
ATOM 8061 N N . LEU B 1 62 ? 152.410 -66.474 67.343 1.00 63.62 59 LEU B N 1
ATOM 8062 C CA . LEU B 1 62 ? 151.951 -66.446 65.959 1.00 65.34 59 LEU B CA 1
ATOM 8063 C C . LEU B 1 62 ? 151.602 -67.854 65.486 1.00 67.00 59 LEU B C 1
ATOM 8064 O O . LEU B 1 62 ? 150.505 -68.096 64.968 1.00 66.01 59 LEU B O 1
ATOM 8069 N N . ALA B 1 63 ? 152.518 -68.803 65.692 1.00 65.87 60 ALA B N 1
ATOM 8070 C CA . ALA B 1 63 ? 152.281 -70.218 65.414 1.00 71.55 60 ALA B CA 1
ATOM 8071 C C . ALA B 1 63 ? 150.905 -70.676 65.890 1.00 68.84 60 ALA B C 1
ATOM 8072 O O . ALA B 1 63 ? 150.213 -71.414 65.181 1.00 73.41 60 ALA B O 1
ATOM 8074 N N . GLY B 1 64 ? 150.506 -70.267 67.095 1.00 61.08 61 GLY B N 1
ATOM 8075 C CA . GLY B 1 64 ? 149.215 -70.687 67.605 1.00 57.75 61 GLY B CA 1
ATOM 8076 C C . GLY B 1 64 ? 148.070 -70.168 66.760 1.00 60.89 61 GLY B C 1
ATOM 8077 O O . GLY B 1 64 ? 147.097 -70.882 66.511 1.00 70.99 61 GLY B O 1
ATOM 8078 N N . VAL B 1 65 ? 148.163 -68.913 66.320 1.00 59.68 62 VAL B N 1
ATOM 8079 C CA . VAL B 1 65 ? 147.149 -68.335 65.442 1.00 51.72 62 VAL B CA 1
ATOM 8080 C C . VAL B 1 65 ? 147.135 -69.027 64.078 1.00 54.21 62 VAL B C 1
ATOM 8081 O O . VAL B 1 65 ? 146.107 -69.035 63.390 1.00 59.71 62 VAL B O 1
ATOM 8085 N N . GLU B 1 66 ? 148.261 -69.622 63.670 1.00 50.58 63 GLU B N 1
ATOM 8086 C CA . GLU B 1 66 ? 148.381 -70.226 62.345 1.00 51.43 63 GLU B CA 1
ATOM 8087 C C . GLU B 1 66 ? 147.831 -71.650 62.309 1.00 53.80 63 GLU B C 1
ATOM 8088 O O . GLU B 1 66 ? 146.989 -71.972 61.459 1.00 58.56 63 GLU B O 1
ATOM 8094 N N . ALA B 1 67 ? 148.305 -72.522 63.203 1.00 52.59 64 ALA B N 1
ATOM 8095 C CA . ALA B 1 67 ? 147.724 -73.855 63.342 1.00 50.01 64 ALA B CA 1
ATOM 8096 C C . ALA B 1 67 ? 146.200 -73.771 63.344 1.00 53.13 64 ALA B C 1
ATOM 8097 O O . ALA B 1 67 ? 145.523 -74.562 62.681 1.00 63.38 64 ALA B O 1
ATOM 8099 N N . ARG B 1 68 ? 145.666 -72.784 64.069 1.00 46.44 65 ARG B N 1
ATOM 8100 C CA . ARG B 1 68 ? 144.223 -72.587 64.188 1.00 50.39 65 ARG B CA 1
ATOM 8101 C C . ARG B 1 68 ? 143.522 -72.546 62.826 1.00 62.08 65 ARG B C 1
ATOM 8102 O O . ARG B 1 68 ? 142.524 -73.246 62.602 1.00 58.03 65 ARG B O 1
ATOM 8110 N N . LYS B 1 69 ? 144.016 -71.705 61.912 1.00 63.56 66 LYS B N 1
ATOM 8111 C CA . LYS B 1 69 ? 143.407 -71.596 60.591 1.00 62.71 66 LYS B CA 1
ATOM 8112 C C . LYS B 1 69 ? 143.589 -72.863 59.767 1.00 60.46 66 LYS B C 1
ATOM 8113 O O . LYS B 1 69 ? 142.837 -73.089 58.810 1.00 59.43 66 LYS B O 1
ATOM 8119 N N . GLN B 1 70 ? 144.571 -73.688 60.108 1.00 57.50 67 GLN B N 1
ATOM 8120 C CA . GLN B 1 70 ? 144.835 -74.906 59.369 1.00 56.01 67 GLN B CA 1
ATOM 8121 C C . GLN B 1 70 ? 144.278 -76.137 60.055 1.00 58.00 67 GLN B C 1
ATOM 8122 O O . GLN B 1 70 ? 144.583 -77.253 59.636 1.00 70.86 67 GLN B O 1
ATOM 8128 N N . VAL B 1 71 ? 143.470 -75.968 61.100 1.00 58.05 68 VAL B N 1
ATOM 8129 C CA . VAL B 1 71 ? 142.759 -77.110 61.665 1.00 64.96 68 VAL B CA 1
ATOM 8130 C C . VAL B 1 71 ? 141.671 -77.564 60.699 1.00 73.62 68 VAL B C 1
ATOM 8131 O O . VAL B 1 71 ? 141.635 -78.725 60.272 1.00 71.19 68 VAL B O 1
ATOM 8135 N N . SER B 1 72 ? 140.793 -76.636 60.309 1.00 79.36 69 SER B N 1
ATOM 8136 C CA . SER B 1 72 ? 139.690 -76.990 59.425 1.00 81.73 69 SER B CA 1
ATOM 8137 C C . SER B 1 72 ? 140.195 -77.777 58.225 1.00 83.44 69 SER B C 1
ATOM 8138 O O . SER B 1 72 ? 139.746 -78.899 57.970 1.00 91.64 69 SER B O 1
ATOM 8141 N N . LYS B 1 73 ? 141.167 -77.224 57.502 1.00 79.04 70 LYS B N 1
ATOM 8142 C CA . LYS B 1 73 ? 141.623 -77.878 56.281 1.00 80.08 70 LYS B CA 1
ATOM 8143 C C . LYS B 1 73 ? 142.307 -79.202 56.594 1.00 74.32 70 LYS B C 1
ATOM 8144 O O . LYS B 1 73 ? 141.975 -80.239 56.011 1.00 78.44 70 LYS B O 1
ATOM 8150 N N . HIS B 1 74 ? 143.247 -79.197 57.537 1.00 68.53 71 HIS B N 1
ATOM 8151 C CA . HIS B 1 74 ? 144.260 -80.240 57.582 1.00 80.49 71 HIS B CA 1
ATOM 8152 C C . HIS B 1 74 ? 144.064 -81.290 58.676 1.00 90.40 71 HIS B C 1
ATOM 8153 O O . HIS B 1 74 ? 144.736 -82.329 58.627 1.00 92.25 71 HIS B O 1
ATOM 8160 N N . TRP B 1 75 ? 143.193 -81.060 59.661 1.00 95.91 72 TRP B N 1
ATOM 8161 C CA . TRP B 1 75 ? 142.905 -82.111 60.634 1.00 98.24 72 TRP B CA 1
ATOM 8162 C C . TRP B 1 75 ? 141.973 -83.148 60.008 1.00 102.15 72 TRP B C 1
ATOM 8163 O O . TRP B 1 75 ? 141.276 -82.883 59.020 1.00 103.09 72 TRP B O 1
ATOM 8174 N N . GLY B 1 76 ? 141.979 -84.350 60.584 1.00 99.36 73 GLY B N 1
ATOM 8175 C CA . GLY B 1 76 ? 141.312 -85.480 59.974 1.00 101.18 73 GLY B CA 1
ATOM 8176 C C . GLY B 1 76 ? 142.115 -86.165 58.890 1.00 98.87 73 GLY B C 1
ATOM 8177 O O . GLY B 1 76 ? 141.749 -87.274 58.473 1.00 99.76 73 GLY B O 1
ATOM 8178 N N . SER B 1 77 ? 143.187 -85.531 58.409 1.00 92.42 74 SER B N 1
ATOM 8179 C CA . SER B 1 77 ? 144.154 -86.178 57.536 1.00 89.93 74 SER B CA 1
ATOM 8180 C C . SER B 1 77 ? 145.434 -86.412 58.326 1.00 90.65 74 SER B C 1
ATOM 8181 O O . SER B 1 77 ? 146.540 -86.132 57.853 1.00 92.61 74 SER B O 1
ATOM 8184 N N . LEU B 1 78 ? 145.275 -86.903 59.550 1.00 94.87 75 LEU B N 1
ATOM 8185 C CA . LEU B 1 78 ? 146.376 -87.333 60.397 1.00 101.17 75 LEU B CA 1
ATOM 8186 C C . LEU B 1 78 ? 146.055 -88.717 60.940 1.00 104.95 75 LEU B C 1
ATOM 8187 O O . LEU B 1 78 ? 144.892 -89.048 61.193 1.00 107.48 75 LEU B O 1
ATOM 8192 N N . ASP B 1 79 ? 147.098 -89.523 61.117 1.00 107.02 76 ASP B N 1
ATOM 8193 C CA . ASP B 1 79 ? 146.944 -90.821 61.761 1.00 105.86 76 ASP B CA 1
ATOM 8194 C C . ASP B 1 79 ? 146.226 -90.667 63.107 1.00 98.42 76 ASP B C 1
ATOM 8195 O O . ASP B 1 79 ? 146.417 -89.682 63.826 1.00 94.34 76 ASP B O 1
ATOM 8200 N N . ALA B 1 80 ? 145.357 -91.632 63.430 1.00 91.33 77 ALA B N 1
ATOM 8201 C CA . ALA B 1 80 ? 144.569 -91.534 64.658 1.00 82.23 77 ALA B CA 1
ATOM 8202 C C . ALA B 1 80 ? 145.457 -91.404 65.893 1.00 77.62 77 ALA B C 1
ATOM 8203 O O . ALA B 1 80 ? 145.069 -90.753 66.871 1.00 71.04 77 ALA B O 1
ATOM 8205 N N . ALA B 1 81 ? 146.649 -92.013 65.866 1.00 78.50 78 ALA B N 1
ATOM 8206 C CA . ALA B 1 81 ? 147.570 -91.942 66.996 1.00 74.86 78 ALA B CA 1
ATOM 8207 C C . ALA B 1 81 ? 148.369 -90.643 67.008 1.00 68.37 78 ALA B C 1
ATOM 8208 O O . ALA B 1 81 ? 148.829 -90.222 68.075 1.00 66.86 78 ALA B O 1
ATOM 8210 N N . THR B 1 82 ? 148.553 -89.993 65.853 1.00 65.61 79 THR B N 1
ATOM 8211 C CA . THR B 1 82 ? 149.183 -88.675 65.875 1.00 78.98 79 THR B CA 1
ATOM 8212 C C . THR B 1 82 ? 148.214 -87.612 66.393 1.00 77.67 79 THR B C 1
ATOM 8213 O O . THR B 1 82 ? 148.645 -86.618 66.996 1.00 73.32 79 THR B O 1
ATOM 8217 N N . GLN B 1 83 ? 146.907 -87.817 66.183 1.00 75.33 80 GLN B N 1
ATOM 8218 C CA . GLN B 1 83 ? 145.892 -86.924 66.741 1.00 67.67 80 GLN B CA 1
ATOM 8219 C C . GLN B 1 83 ? 145.851 -87.019 68.259 1.00 67.24 80 GLN B C 1
ATOM 8220 O O . GLN B 1 83 ? 145.784 -85.998 68.956 1.00 68.07 80 GLN B O 1
ATOM 8226 N N . THR B 1 84 ? 145.865 -88.243 68.790 1.00 68.60 81 THR B N 1
ATOM 8227 C CA . THR B 1 84 ? 145.796 -88.413 70.235 1.00 67.92 81 THR B CA 1
ATOM 8228 C C . THR B 1 84 ? 146.981 -87.739 70.926 1.00 69.75 81 THR B C 1
ATOM 8229 O O . THR B 1 84 ? 146.833 -87.166 72.013 1.00 71.73 81 THR B O 1
ATOM 8233 N N . SER B 1 85 ? 148.161 -87.773 70.303 1.00 66.44 82 SER B N 1
ATOM 8234 C CA . SER B 1 85 ? 149.326 -87.136 70.911 1.00 61.94 82 SER B CA 1
ATOM 8235 C C . SER B 1 85 ? 149.244 -85.607 70.829 1.00 57.36 82 SER B C 1
ATOM 8236 O O . SER B 1 85 ? 149.559 -84.911 71.802 1.00 55.53 82 SER B O 1
ATOM 8239 N N . VAL B 1 86 ? 148.819 -85.059 69.684 1.00 52.30 83 VAL B N 1
ATOM 8240 C CA . VAL B 1 86 ? 148.639 -83.610 69.588 1.00 53.58 83 VAL B CA 1
ATOM 8241 C C . VAL B 1 86 ? 147.621 -83.129 70.617 1.00 58.86 83 VAL B C 1
ATOM 8242 O O . VAL B 1 86 ? 147.767 -82.049 71.208 1.00 62.16 83 VAL B O 1
ATOM 8246 N N . LYS B 1 87 ? 146.573 -83.931 70.843 1.00 57.94 84 LYS B N 1
ATOM 8247 C CA . LYS B 1 87 ? 145.469 -83.540 71.713 1.00 46.19 84 LYS B CA 1
ATOM 8248 C C . LYS B 1 87 ? 145.910 -83.308 73.155 1.00 53.57 84 LYS B C 1
ATOM 8249 O O . LYS B 1 87 ? 145.331 -82.465 73.840 1.00 62.51 84 LYS B O 1
ATOM 8255 N N . GLN B 1 88 ? 146.908 -84.044 73.651 1.00 60.02 85 GLN B N 1
ATOM 8256 C CA . GLN B 1 88 ? 147.293 -83.883 75.050 1.00 67.24 85 GLN B CA 1
ATOM 8257 C C . GLN B 1 88 ? 148.480 -82.953 75.255 1.00 65.03 85 GLN B C 1
ATOM 8258 O O . GLN B 1 88 ? 148.623 -82.386 76.345 1.00 60.62 85 GLN B O 1
ATOM 8264 N N . SER B 1 89 ? 149.328 -82.770 74.246 1.00 71.92 86 SER B N 1
ATOM 8265 C CA . SER B 1 89 ? 150.362 -81.748 74.368 1.00 74.32 86 SER B CA 1
ATOM 8266 C C . SER B 1 89 ? 149.750 -80.354 74.434 1.00 66.53 86 SER B C 1
ATOM 8267 O O . SER B 1 89 ? 150.274 -79.474 75.130 1.00 60.58 86 SER B O 1
ATOM 8270 N N . LEU B 1 90 ? 148.630 -80.138 73.745 1.00 59.44 87 LEU B N 1
ATOM 8271 C CA . LEU B 1 90 ? 147.991 -78.829 73.797 1.00 58.01 87 LEU B CA 1
ATOM 8272 C C . LEU B 1 90 ? 147.412 -78.569 75.183 1.00 52.73 87 LEU B C 1
ATOM 8273 O O . LEU B 1 90 ? 147.627 -77.501 75.772 1.00 49.14 87 LEU B O 1
ATOM 8278 N N . LEU B 1 91 ? 146.679 -79.547 75.724 1.00 53.44 88 LEU B N 1
ATOM 8279 C CA . LEU B 1 91 ? 146.067 -79.385 77.042 1.00 55.31 88 LEU B CA 1
ATOM 8280 C C . LEU B 1 91 ? 147.113 -79.095 78.116 1.00 50.15 88 LEU B C 1
ATOM 8281 O O . LEU B 1 91 ? 146.967 -78.152 78.909 1.00 42.84 88 LEU B O 1
ATOM 8286 N N . ASN B 1 92 ? 148.200 -79.865 78.132 1.00 51.76 89 ASN B N 1
ATOM 8287 C CA . ASN B 1 92 ? 149.225 -79.619 79.140 1.00 57.42 89 ASN B CA 1
ATOM 8288 C C . ASN B 1 92 ? 149.831 -78.233 78.955 1.00 49.07 89 ASN B C 1
ATOM 8289 O O . ASN B 1 92 ? 149.929 -77.455 79.912 1.00 52.51 89 ASN B O 1
ATOM 8294 N N . SER B 1 93 ? 150.166 -77.867 77.720 1.00 45.25 90 SER B N 1
ATOM 8295 C CA . SER B 1 93 ? 150.679 -76.518 77.500 1.00 48.15 90 SER B CA 1
ATOM 8296 C C . SER B 1 93 ? 149.612 -75.468 77.792 1.00 54.48 90 SER B C 1
ATOM 8297 O O . SER B 1 93 ? 149.932 -74.369 78.271 1.00 56.53 90 SER B O 1
ATOM 8300 N N . ALA B 1 94 ? 148.342 -75.781 77.499 1.00 45.31 91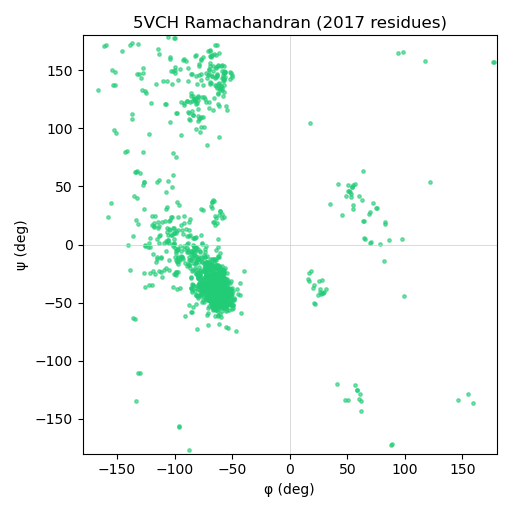 ALA B N 1
ATOM 8301 C CA . ALA B 1 94 ? 147.269 -74.825 77.740 1.00 42.98 91 ALA B CA 1
ATOM 8302 C C . ALA B 1 94 ? 147.103 -74.532 79.229 1.00 43.46 91 ALA B C 1
ATOM 8303 O O . ALA B 1 94 ? 146.762 -73.406 79.607 1.00 35.72 91 ALA B O 1
ATOM 8305 N N . PHE B 1 95 ? 147.299 -75.541 80.096 1.00 48.46 92 PHE B N 1
ATOM 8306 C CA . PHE B 1 95 ? 147.112 -75.351 81.537 1.00 52.85 92 PHE B CA 1
ATOM 8307 C C . PHE B 1 95 ? 148.396 -75.086 82.298 1.00 64.40 92 PHE B C 1
ATOM 8308 O O . PHE B 1 95 ? 148.321 -74.595 83.432 1.00 65.33 92 PHE B O 1
ATOM 8316 N N . ASN B 1 96 ? 149.561 -75.327 81.690 1.00 74.20 93 ASN B N 1
ATOM 8317 C CA . ASN B 1 96 ? 150.821 -75.208 82.405 1.00 76.49 93 ASN B CA 1
ATOM 8318 C C . ASN B 1 96 ? 151.662 -74.038 81.937 1.00 78.14 93 ASN B C 1
ATOM 8319 O O . ASN B 1 96 ? 152.403 -73.475 82.742 1.00 81.44 93 ASN B O 1
ATOM 8324 N N . GLU B 1 97 ? 151.527 -73.626 80.679 1.00 79.89 94 GLU B N 1
ATOM 8325 C CA . GLU B 1 97 ? 152.319 -72.513 80.177 1.00 81.02 94 GLU B CA 1
ATOM 8326 C C . GLU B 1 97 ? 152.117 -71.276 81.035 1.00 71.62 94 GLU B C 1
ATOM 8327 O O . GLU B 1 97 ? 151.050 -71.056 81.611 1.00 75.20 94 GLU B O 1
ATOM 8333 N N . GLY B 1 98 ? 153.174 -70.473 81.122 1.00 62.25 95 GLY B N 1
ATOM 8334 C CA . GLY B 1 98 ? 153.179 -69.277 81.929 1.00 51.55 95 GLY B CA 1
ATOM 8335 C C . GLY B 1 98 ? 152.312 -68.174 81.382 1.00 57.08 95 GLY B C 1
ATOM 8336 O O . GLY B 1 98 ? 151.264 -67.878 81.964 1.00 68.10 95 GLY B O 1
ATOM 8337 N N . LYS B 1 99 ? 152.720 -67.580 80.255 1.00 62.08 96 LYS B N 1
ATOM 8338 C CA . LYS B 1 99 ? 152.128 -66.330 79.778 1.00 57.35 96 LYS B CA 1
ATOM 8339 C C . LYS B 1 99 ? 150.721 -66.553 79.250 1.00 59.45 96 LYS B C 1
ATOM 8340 O O . LYS B 1 99 ? 150.443 -67.564 78.604 1.00 66.89 96 LYS B O 1
ATOM 8346 N N . ASP B 1 100 ? 149.839 -65.580 79.494 1.00 70.89 97 ASP B N 1
ATOM 8347 C CA . ASP B 1 100 ? 148.432 -65.744 79.129 1.00 76.47 97 ASP B CA 1
ATOM 8348 C C . ASP B 1 100 ? 148.250 -65.903 77.624 1.00 67.42 97 ASP B C 1
ATOM 8349 O O . ASP B 1 100 ? 147.509 -66.783 77.174 1.00 65.10 97 ASP B O 1
ATOM 8354 N N . ALA B 1 101 ? 148.933 -65.073 76.830 1.00 59.07 98 ALA B N 1
ATOM 8355 C CA . ALA B 1 101 ? 148.773 -65.141 75.382 1.00 56.39 98 ALA B CA 1
ATOM 8356 C C . ALA B 1 101 ? 149.146 -66.514 74.847 1.00 57.35 98 ALA B C 1
ATOM 8357 O O . ALA B 1 101 ? 148.577 -66.962 73.846 1.00 66.06 98 ALA B O 1
ATOM 8359 N N . VAL B 1 102 ? 150.108 -67.184 75.480 1.00 43.85 99 VAL B N 1
ATOM 8360 C CA . VAL B 1 102 ? 150.490 -68.523 75.050 1.00 43.05 99 VAL B CA 1
ATOM 8361 C C . VAL B 1 102 ? 149.450 -69.562 75.474 1.00 50.60 99 VAL B C 1
ATOM 8362 O O . VAL B 1 102 ? 149.249 -70.568 74.781 1.00 50.17 99 VAL B O 1
ATOM 8366 N N . ARG B 1 103 ? 148.775 -69.351 76.606 1.00 50.80 100 ARG B N 1
ATOM 8367 C CA . ARG B 1 103 ? 147.696 -70.258 76.992 1.00 50.30 100 ARG B CA 1
ATOM 8368 C C . ARG B 1 103 ? 146.496 -70.079 76.070 1.00 36.69 100 ARG B C 1
ATOM 8369 O O . ARG B 1 103 ? 145.906 -71.061 75.597 1.00 37.04 100 ARG B O 1
ATOM 8377 N N . HIS B 1 104 ? 146.118 -68.821 75.811 1.00 34.23 101 HIS B N 1
ATOM 8378 C CA . HIS B 1 104 ? 145.028 -68.545 74.878 1.00 36.09 101 HIS B CA 1
ATOM 8379 C C . HIS B 1 104 ? 145.321 -69.152 73.512 1.00 42.61 101 HIS B C 1
ATOM 8380 O O . HIS B 1 104 ? 144.428 -69.730 72.877 1.00 38.47 101 HIS B O 1
ATOM 8387 N N . ALA B 1 105 ? 146.575 -69.072 73.058 1.00 44.80 102 ALA B N 1
ATOM 8388 C CA . ALA B 1 105 ? 146.910 -69.679 71.777 1.00 45.64 102 ALA B CA 1
ATOM 8389 C C . ALA B 1 105 ? 146.593 -71.167 71.798 1.00 48.80 102 ALA B C 1
ATOM 8390 O O . ALA B 1 105 ? 145.788 -71.656 70.992 1.00 52.33 102 ALA B O 1
ATOM 8392 N N . ASN B 1 106 ? 147.118 -71.880 72.795 1.00 48.43 103 ASN B N 1
ATOM 8393 C CA . ASN B 1 106 ? 146.800 -73.300 72.920 1.00 54.08 103 ASN B CA 1
ATOM 8394 C C . ASN B 1 106 ? 145.299 -73.524 73.091 1.00 45.74 103 ASN B C 1
ATOM 8395 O O . ASN B 1 106 ? 144.740 -74.474 72.526 1.00 45.22 103 ASN B O 1
ATOM 8400 N N . ALA B 1 107 ? 144.629 -72.682 73.885 1.00 34.18 104 ALA B N 1
ATOM 8401 C CA . ALA B 1 107 ? 143.196 -72.895 74.088 1.00 43.58 104 ALA B CA 1
ATOM 8402 C C . ALA B 1 107 ? 142.434 -72.840 72.756 1.00 44.22 104 ALA B C 1
ATOM 8403 O O . ALA B 1 107 ? 141.628 -73.726 72.448 1.00 47.38 104 ALA B O 1
ATOM 8405 N N . ARG B 1 108 ? 142.702 -71.820 71.938 1.00 36.04 105 ARG B N 1
ATOM 8406 C CA . ARG B 1 108 ? 142.005 -71.681 70.663 1.00 33.20 105 ARG B CA 1
ATOM 8407 C C . ARG B 1 108 ? 142.318 -72.830 69.720 1.00 46.63 105 ARG B C 1
ATOM 8408 O O . ARG B 1 108 ? 141.474 -73.189 68.887 1.00 50.23 105 ARG B O 1
ATOM 8416 N N . VAL B 1 109 ? 143.539 -73.371 69.771 1.00 47.01 106 VAL B N 1
ATOM 8417 C CA . VAL B 1 109 ? 143.813 -74.546 68.947 1.00 47.46 106 VAL B CA 1
ATOM 8418 C C . VAL B 1 109 ? 143.000 -75.730 69.452 1.00 49.25 106 VAL B C 1
ATOM 8419 O O . VAL B 1 109 ? 142.392 -76.467 68.663 1.00 47.06 106 VAL B O 1
ATOM 8423 N N . ILE B 1 110 ? 142.922 -75.885 70.777 1.00 45.30 107 ILE B N 1
ATOM 8424 C CA . ILE B 1 110 ? 142.074 -76.915 71.366 1.00 38.78 107 ILE B CA 1
ATOM 8425 C C . ILE B 1 110 ? 140.641 -76.707 70.916 1.00 44.39 107 ILE B C 1
ATOM 8426 O O . ILE B 1 110 ? 139.956 -77.651 70.506 1.00 51.67 107 ILE B O 1
ATOM 8431 N N . ALA B 1 111 ? 140.178 -75.456 70.956 1.00 38.88 108 ALA B N 1
ATOM 8432 C CA . ALA B 1 111 ? 138.799 -75.168 70.601 1.00 38.06 108 ALA B CA 1
ATOM 8433 C C . ALA B 1 111 ? 138.527 -75.549 69.154 1.00 49.01 108 ALA B C 1
ATOM 8434 O O . ALA B 1 111 ? 137.566 -76.268 68.855 1.00 49.71 108 ALA B O 1
ATOM 8436 N N . SER B 1 112 ? 139.370 -75.073 68.238 1.00 53.98 109 SER B N 1
ATOM 8437 C CA . SER B 1 112 ? 139.180 -75.391 66.828 1.00 58.63 109 SER B CA 1
ATOM 8438 C C . SER B 1 112 ? 139.216 -76.891 66.571 1.00 59.59 109 SER B C 1
ATOM 8439 O O . SER B 1 112 ? 138.402 -77.415 65.801 1.00 61.65 109 SER B O 1
ATOM 8442 N N . ILE B 1 113 ? 140.151 -77.604 67.200 1.00 54.19 110 ILE B N 1
ATOM 8443 C CA . ILE B 1 113 ? 140.163 -79.052 67.038 1.00 48.97 110 ILE B CA 1
ATOM 8444 C C . ILE B 1 113 ? 138.917 -79.663 67.654 1.00 54.37 110 ILE B C 1
ATOM 8445 O O . ILE B 1 113 ? 138.342 -80.615 67.108 1.00 59.44 110 ILE B O 1
ATOM 8450 N N . GLY B 1 114 ? 138.489 -79.147 68.809 1.00 56.06 111 GLY B N 1
ATOM 8451 C CA . GLY B 1 114 ? 137.317 -79.709 69.462 1.00 57.35 111 GLY B CA 1
ATOM 8452 C C . GLY B 1 114 ? 136.080 -79.612 68.590 1.00 58.53 111 GLY B C 1
ATOM 8453 O O . GLY B 1 114 ? 135.234 -80.514 68.582 1.00 62.07 111 GLY B O 1
ATOM 8454 N N . SER B 1 115 ? 135.955 -78.513 67.845 1.00 54.95 112 SER B N 1
ATOM 8455 C CA . SER B 1 115 ? 134.848 -78.379 66.909 1.00 57.29 112 SER B CA 1
ATOM 8456 C C . SER B 1 115 ? 134.918 -79.462 65.849 1.00 63.56 112 SER B C 1
ATOM 8457 O O . SER B 1 115 ? 133.889 -80.006 65.433 1.00 69.52 112 SER B O 1
ATOM 8460 N N . GLU B 1 116 ? 136.130 -79.796 65.411 1.00 65.97 113 GLU B N 1
ATOM 8461 C CA . GLU B 1 116 ? 136.297 -80.797 64.365 1.00 69.97 113 GLU B CA 1
ATOM 8462 C C . GLU B 1 116 ? 135.915 -82.193 64.858 1.00 71.45 113 GLU B C 1
ATOM 8463 O O . GLU B 1 116 ? 135.124 -82.894 64.211 1.00 66.66 113 GLU B O 1
ATOM 8469 N N . GLU B 1 117 ? 136.463 -82.614 66.006 1.00 67.73 114 GLU B N 1
ATOM 8470 C CA . GLU B 1 117 ? 136.185 -83.960 66.507 1.00 63.76 114 GLU B CA 1
ATOM 8471 C C . GLU B 1 117 ? 134.728 -84.120 66.939 1.00 63.48 114 GLU B C 1
ATOM 8472 O O . GLU B 1 117 ? 134.164 -85.208 66.802 1.00 66.64 114 GLU B O 1
ATOM 8478 N N . LEU B 1 118 ? 134.101 -83.070 67.467 1.00 61.85 115 LEU B N 1
ATOM 8479 C CA . LEU B 1 118 ? 132.681 -83.173 67.785 1.00 62.63 115 LEU B CA 1
ATOM 8480 C C . LEU B 1 118 ? 131.882 -83.623 66.575 1.00 65.64 115 LEU B C 1
ATOM 8481 O O . LEU B 1 118 ? 130.878 -84.331 66.721 1.00 59.61 115 LEU B O 1
ATOM 8486 N N . ASP B 1 119 ? 132.321 -83.224 65.373 1.00 79.88 116 ASP B N 1
ATOM 8487 C CA . ASP B 1 119 ? 131.608 -83.555 64.140 1.00 96.59 116 ASP B CA 1
ATOM 8488 C C . ASP B 1 119 ? 131.605 -85.055 63.862 1.00 99.14 116 ASP B C 1
ATOM 8489 O O . ASP B 1 119 ? 130.635 -85.577 63.300 1.00 103.41 116 ASP B O 1
ATOM 8494 N N . GLU B 1 120 ? 132.677 -85.756 64.227 1.00 93.05 117 GLU B N 1
ATOM 8495 C CA . GLU B 1 120 ? 132.716 -87.211 64.193 1.00 93.51 117 GLU B CA 1
ATOM 8496 C C . GLU B 1 120 ? 132.657 -87.815 65.595 1.00 90.69 117 GLU B C 1
ATOM 8497 O O . GLU B 1 120 ? 132.943 -89.004 65.768 1.00 91.57 117 GLU B O 1
ATOM 8503 N N . LYS B 1 121 ? 132.300 -87.012 66.597 1.00 87.17 118 LYS B N 1
ATOM 8504 C CA . LYS B 1 121 ? 132.209 -87.445 67.991 1.00 81.94 118 LYS B CA 1
ATOM 8505 C C . LYS B 1 121 ? 133.460 -88.202 68.436 1.00 74.25 118 LYS B C 1
ATOM 8506 O O . LYS B 1 121 ? 133.386 -89.190 69.167 1.00 80.28 118 LYS B O 1
ATOM 8512 N N . LYS B 1 122 ? 134.627 -87.710 68.027 1.00 64.61 119 LYS B N 1
ATOM 8513 C CA . LYS B 1 122 ? 135.883 -88.417 68.234 1.00 61.27 119 LYS B CA 1
ATOM 8514 C C . LYS B 1 122 ? 136.682 -87.945 69.456 1.00 71.46 119 LYS B C 1
ATOM 8515 O O . LYS B 1 122 ? 137.709 -88.557 69.768 1.00 81.93 119 LYS B O 1
ATOM 8521 N N . TRP B 1 123 ? 136.249 -86.899 70.176 1.00 65.82 120 TRP B N 1
ATOM 8522 C CA . TRP B 1 123 ? 136.954 -86.453 71.387 1.00 58.68 120 TRP B CA 1
ATOM 8523 C C . TRP B 1 123 ? 135.989 -86.367 72.566 1.00 57.83 120 TRP B C 1
ATOM 8524 O O . TRP B 1 123 ? 135.929 -85.352 73.261 1.00 57.00 120 TRP B O 1
ATOM 8535 N N . PRO B 1 124 ? 135.262 -87.451 72.856 1.00 58.08 121 PRO B N 1
ATOM 8536 C CA . PRO B 1 124 ? 134.136 -87.356 73.804 1.00 50.93 121 PRO B CA 1
ATOM 8537 C C . PRO B 1 124 ? 134.530 -86.956 75.209 1.00 49.37 121 PRO B C 1
ATOM 8538 O O . PRO B 1 124 ? 133.653 -86.534 75.973 1.00 49.68 121 PRO B O 1
ATOM 8542 N N . GLU B 1 125 ? 135.805 -87.097 75.587 1.00 46.23 122 GLU B N 1
ATOM 8543 C CA . GLU B 1 125 ? 136.253 -86.731 76.925 1.00 50.76 122 GLU B CA 1
ATOM 8544 C C . GLU B 1 125 ? 136.532 -85.232 77.087 1.00 51.29 122 GLU B C 1
ATOM 8545 O O . GLU B 1 125 ? 136.601 -84.752 78.225 1.00 53.56 122 GLU B O 1
ATOM 8551 N N . LEU B 1 126 ? 136.676 -84.472 75.996 1.00 44.74 123 LEU B N 1
ATOM 8552 C CA . LEU B 1 126 ? 137.138 -83.087 76.127 1.00 42.78 123 LEU B CA 1
ATOM 8553 C C . LEU B 1 126 ? 136.197 -82.246 76.977 1.00 38.86 123 LEU B C 1
ATOM 8554 O O . LEU B 1 126 ? 136.634 -81.581 77.922 1.00 38.64 123 LEU B O 1
ATOM 8559 N N . ILE B 1 127 ? 134.912 -82.220 76.634 1.00 38.96 124 ILE B N 1
ATOM 8560 C CA . ILE B 1 127 ? 133.982 -81.368 77.369 1.00 35.72 124 ILE B CA 1
ATOM 8561 C C . ILE B 1 127 ? 133.855 -81.832 78.820 1.00 43.95 124 ILE B C 1
ATOM 8562 O O . ILE B 1 127 ? 133.938 -80.989 79.721 1.00 52.57 124 ILE B O 1
ATOM 8567 N N . PRO B 1 128 ? 133.723 -83.135 79.123 1.00 43.84 125 PRO B N 1
ATOM 8568 C CA . PRO B 1 128 ? 133.621 -83.528 80.547 1.00 43.73 125 PRO B CA 1
ATOM 8569 C C . PRO B 1 128 ? 134.846 -83.155 81.369 1.00 42.66 125 PRO B C 1
ATOM 8570 O O . PRO B 1 128 ? 134.703 -82.737 82.526 1.00 44.12 125 PRO B O 1
ATOM 8574 N N . ASN B 1 129 ? 136.046 -83.269 80.789 1.00 38.20 126 ASN B N 1
ATOM 8575 C CA . ASN B 1 129 ? 137.268 -82.898 81.497 1.00 36.41 126 ASN B CA 1
ATOM 8576 C C . ASN B 1 129 ? 137.367 -81.393 81.734 1.00 38.19 126 ASN B C 1
ATOM 8577 O O . ASN B 1 129 ? 137.989 -80.967 82.720 1.00 34.93 126 ASN B O 1
ATOM 8582 N N . LEU B 1 130 ? 136.811 -80.577 80.824 1.00 36.11 127 LEU B N 1
ATOM 8583 C CA . LEU B 1 130 ? 136.795 -79.125 81.010 1.00 38.32 127 LEU B CA 1
ATOM 8584 C C . LEU B 1 130 ? 135.838 -78.709 82.124 1.00 42.19 127 LEU B C 1
ATOM 8585 O O . LEU B 1 130 ? 136.124 -77.767 82.875 1.00 39.18 127 LEU B O 1
ATOM 8590 N N . LEU B 1 131 ? 134.668 -79.350 82.204 1.00 36.28 128 LEU B N 1
ATOM 8591 C CA . LEU B 1 131 ? 133.754 -79.061 83.302 1.00 41.46 128 LEU B CA 1
ATOM 8592 C C . LEU B 1 131 ? 134.354 -79.479 84.634 1.00 42.35 128 LEU B C 1
ATOM 8593 O O . LEU B 1 131 ? 134.098 -78.845 85.662 1.00 46.93 128 LEU B O 1
ATOM 8598 N N . GLN B 1 132 ? 135.122 -80.562 84.633 1.00 34.94 129 GLN B N 1
ATOM 8599 C CA . GLN B 1 132 ? 135.832 -80.984 85.831 1.00 45.70 129 GLN B CA 1
ATOM 8600 C C . GLN B 1 132 ? 136.862 -79.939 86.263 1.00 41.66 129 GLN B C 1
ATOM 8601 O O . GLN B 1 132 ? 136.851 -79.470 87.410 1.00 38.11 129 GLN B O 1
ATOM 8607 N N . ALA B 1 133 ? 137.734 -79.521 85.348 1.00 37.49 130 ALA B N 1
ATOM 8608 C CA . ALA B 1 133 ? 138.714 -78.519 85.743 1.00 35.82 130 ALA B CA 1
ATOM 8609 C C . ALA B 1 133 ? 138.033 -77.234 86.188 1.00 37.68 130 ALA B C 1
ATOM 8610 O O . ALA B 1 133 ? 138.516 -76.569 87.104 1.00 46.06 130 ALA B O 1
ATOM 8612 N N . ALA B 1 134 ? 136.889 -76.889 85.594 1.00 35.69 131 ALA B N 1
ATOM 8613 C CA . ALA B 1 134 ? 136.224 -75.648 85.972 1.00 32.69 131 ALA B CA 1
ATOM 8614 C C . ALA B 1 134 ? 135.793 -75.652 87.430 1.00 37.20 131 ALA B C 1
ATOM 8615 O O . ALA B 1 134 ? 135.363 -74.608 87.933 1.00 42.40 131 ALA B O 1
ATOM 8617 N N . CYS B 1 135 ? 135.868 -76.799 88.104 1.00 33.25 132 CYS B N 1
ATOM 8618 C CA . CYS B 1 135 ? 135.596 -76.907 89.530 1.00 34.22 132 CYS B CA 1
ATOM 8619 C C . CYS B 1 135 ? 136.843 -77.292 90.327 1.00 37.95 132 CYS B C 1
ATOM 8620 O O . CYS B 1 135 ? 136.744 -77.770 91.463 1.00 35.75 132 CYS B O 1
ATOM 8623 N N . ASP B 1 136 ? 138.016 -77.089 89.749 1.00 37.03 133 ASP B N 1
ATOM 8624 C CA . ASP B 1 136 ? 139.261 -77.365 90.437 1.00 34.53 133 ASP B CA 1
ATOM 8625 C C . ASP B 1 136 ? 139.483 -76.351 91.561 1.00 39.59 133 ASP B C 1
ATOM 8626 O O . ASP B 1 136 ? 139.054 -75.194 91.484 1.00 46.91 133 ASP B O 1
ATOM 8631 N N . SER B 1 137 ? 140.177 -76.788 92.616 1.00 39.54 134 SER B N 1
ATOM 8632 C CA . SER B 1 137 ? 140.464 -75.880 93.720 1.00 36.60 134 SER B CA 1
ATOM 8633 C C . SER B 1 137 ? 141.295 -74.680 93.267 1.00 43.24 134 SER B C 1
ATOM 8634 O O . SER B 1 137 ? 141.158 -73.578 93.81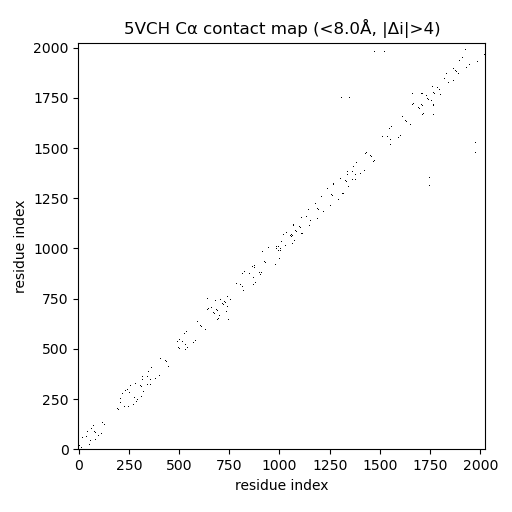9 1.00 36.19 134 SER B O 1
ATOM 8637 N N . ASN B 1 138 ? 142.131 -74.865 92.251 1.00 35.34 135 ASN B N 1
ATOM 8638 C CA . ASN B 1 138 ? 143.102 -73.883 91.807 1.00 35.01 135 ASN B CA 1
ATOM 8639 C C . ASN B 1 138 ? 142.423 -72.897 90.856 1.00 41.17 135 ASN B C 1
ATOM 8640 O O . ASN B 1 138 ? 142.066 -73.260 89.725 1.00 46.46 135 ASN B O 1
ATOM 8645 N N . PRO B 1 139 ? 142.262 -71.632 91.264 1.00 41.81 136 PRO B N 1
ATOM 8646 C CA . PRO B 1 139 ? 141.462 -70.703 90.448 1.00 32.97 136 PRO B CA 1
ATOM 8647 C C . PRO B 1 139 ? 142.031 -70.513 89.069 1.00 38.70 136 PRO B C 1
ATOM 8648 O O . PRO B 1 139 ? 141.274 -70.240 88.129 1.00 49.39 136 PRO B O 1
ATOM 8652 N N . LYS B 1 140 ? 143.350 -70.618 88.907 1.00 32.70 137 LYS B N 1
ATOM 8653 C CA . LYS B 1 140 ? 143.888 -70.480 87.561 1.00 38.54 137 LYS B CA 1
ATOM 8654 C C . LYS B 1 140 ? 143.455 -71.644 86.688 1.00 37.36 137 LYS B C 1
ATOM 8655 O O . LYS B 1 140 ? 143.247 -71.472 85.477 1.00 40.82 137 LYS B O 1
ATOM 8661 N N . ILE B 1 141 ? 143.308 -72.833 87.273 1.00 38.98 138 ILE B N 1
ATOM 8662 C CA . ILE B 1 141 ? 142.811 -73.951 86.482 1.00 40.36 138 ILE B CA 1
ATOM 8663 C C . ILE B 1 141 ? 141.358 -73.716 86.107 1.00 35.64 138 ILE B C 1
ATOM 8664 O O . ILE B 1 141 ? 140.961 -73.938 84.955 1.00 40.46 138 ILE B O 1
ATOM 8669 N N . ARG B 1 142 ? 140.552 -73.212 87.052 1.00 31.13 139 ARG B N 1
ATOM 8670 C CA . ARG B 1 142 ? 139.170 -72.843 86.723 1.00 37.26 139 ARG B CA 1
ATOM 8671 C C . ARG B 1 142 ? 139.127 -71.809 85.599 1.00 36.62 139 ARG B C 1
ATOM 8672 O O . ARG B 1 142 ? 138.336 -71.923 84.659 1.00 36.69 139 ARG B O 1
ATOM 8680 N N . GLU B 1 143 ? 139.968 -70.783 85.683 1.00 29.79 140 GLU B N 1
ATOM 8681 C CA . GLU B 1 143 ? 139.917 -69.731 84.684 1.00 32.78 140 GLU B CA 1
ATOM 8682 C C . GLU B 1 143 ? 140.236 -70.285 83.298 1.00 40.33 140 GLU B C 1
ATOM 8683 O O . GLU B 1 143 ? 139.576 -69.938 82.302 1.00 35.00 140 GLU B O 1
ATOM 8689 N N . THR B 1 144 ? 141.280 -71.111 83.209 1.00 34.55 141 THR B N 1
ATOM 8690 C CA . THR B 1 144 ? 141.675 -71.652 81.915 1.00 38.26 141 THR B CA 1
ATOM 8691 C C . THR B 1 144 ? 140.643 -72.632 81.386 1.00 36.41 141 THR B C 1
ATOM 8692 O O . THR B 1 144 ? 140.457 -72.748 80.163 1.00 38.59 141 THR B O 1
ATOM 8696 N N . ALA B 1 145 ? 139.972 -73.342 82.288 1.00 29.55 142 ALA B N 1
ATOM 8697 C CA . ALA B 1 145 ? 138.893 -74.228 81.874 1.00 38.60 142 ALA B CA 1
ATOM 8698 C C . ALA B 1 145 ? 137.737 -73.430 81.284 1.00 29.21 142 ALA B C 1
ATOM 8699 O O . ALA B 1 145 ? 137.247 -73.734 80.186 1.00 37.73 142 ALA B O 1
ATOM 8701 N N . ILE B 1 146 ? 137.317 -72.373 81.980 1.00 31.79 143 ILE B N 1
ATOM 8702 C CA . ILE B 1 146 ? 136.263 -71.508 81.458 1.00 28.70 143 ILE B CA 1
ATOM 8703 C C . ILE B 1 146 ? 136.689 -70.847 80.145 1.00 28.07 143 ILE B C 1
ATOM 8704 O O . ILE B 1 146 ? 135.913 -70.790 79.187 1.00 28.02 143 ILE B O 1
ATOM 8709 N N . PHE B 1 147 ? 137.935 -70.368 80.059 1.00 33.74 144 PHE B N 1
ATOM 8710 C CA . PHE B 1 147 ? 138.381 -69.780 78.794 1.00 30.44 144 PHE B CA 1
ATOM 8711 C C . PHE B 1 147 ? 138.301 -70.777 77.645 1.00 37.01 144 PHE B C 1
ATOM 8712 O O . PHE B 1 147 ? 137.970 -70.394 76.511 1.00 35.24 144 PHE B O 1
ATOM 8720 N N . ILE B 1 148 ? 138.679 -72.041 77.885 1.00 39.79 145 ILE B N 1
ATOM 8721 C CA . ILE B 1 148 ? 138.559 -73.019 76.810 1.00 29.37 145 ILE B CA 1
ATOM 8722 C C . ILE B 1 148 ? 137.092 -73.253 76.471 1.00 29.45 145 ILE B C 1
ATOM 8723 O O . ILE B 1 148 ? 136.710 -73.279 75.294 1.00 32.85 145 ILE B O 1
ATOM 8728 N N . ILE B 1 149 ? 136.233 -73.358 77.482 1.00 29.32 146 ILE B N 1
ATOM 8729 C CA . ILE B 1 149 ? 134.817 -73.533 77.177 1.00 29.61 146 ILE B CA 1
ATOM 8730 C C . ILE B 1 149 ? 134.329 -72.379 76.313 1.00 38.79 146 ILE B C 1
ATOM 8731 O O . ILE B 1 149 ? 133.563 -72.575 75.362 1.00 38.92 146 ILE B O 1
ATOM 8736 N N . LEU B 1 150 ? 134.798 -71.163 76.600 1.00 38.08 147 LEU B N 1
ATOM 8737 C CA . LEU B 1 150 ? 134.358 -70.011 75.817 1.00 41.13 147 LEU B CA 1
ATOM 8738 C C . LEU B 1 150 ? 134.754 -70.155 74.358 1.00 38.65 147 LEU B C 1
ATOM 8739 O O . LEU B 1 150 ? 133.928 -69.969 73.455 1.00 44.01 147 LEU B O 1
ATOM 8744 N N . SER B 1 151 ? 136.013 -70.510 74.106 1.00 34.87 148 SER B N 1
ATOM 8745 C CA . SER B 1 151 ? 136.429 -70.676 72.722 1.00 39.85 148 SER B CA 1
ATOM 8746 C C . SER B 1 151 ? 135.602 -71.748 72.037 1.00 41.29 148 SER B C 1
ATOM 8747 O O . SER B 1 151 ? 135.334 -71.650 70.836 1.00 41.48 148 SER B O 1
ATOM 8750 N N . LEU B 1 152 ? 135.176 -72.766 72.786 1.00 36.02 149 LEU B N 1
ATOM 8751 C CA . LEU B 1 152 ? 134.316 -73.778 72.202 1.00 39.32 149 LEU B CA 1
ATOM 8752 C C . LEU B 1 152 ? 132.996 -73.164 71.772 1.00 34.87 149 LEU B C 1
ATOM 8753 O O . LEU B 1 152 ? 132.544 -73.353 70.636 1.00 32.55 149 LEU B O 1
ATOM 8758 N N . LEU B 1 153 ? 132.377 -72.393 72.659 1.00 35.31 150 LEU B N 1
ATOM 8759 C CA . LEU B 1 153 ? 131.127 -71.758 72.285 1.00 32.87 150 LEU B CA 1
ATOM 8760 C C . LEU B 1 153 ? 131.323 -70.838 71.097 1.00 39.80 150 LEU B C 1
ATOM 8761 O O . LEU B 1 153 ? 130.433 -70.747 70.241 1.00 45.06 150 LEU B O 1
ATOM 8766 N N . GLU B 1 154 ? 132.498 -70.197 70.992 1.00 38.52 151 GLU B N 1
ATOM 8767 C CA . GLU B 1 154 ? 132.779 -69.300 69.865 1.00 36.54 151 GLU B CA 1
ATOM 8768 C C . GLU B 1 154 ? 132.806 -70.012 68.515 1.00 42.58 151 GLU B C 1
ATOM 8769 O O . GLU B 1 154 ? 132.614 -69.357 67.489 1.00 48.09 151 GLU B O 1
ATOM 8775 N N . SER B 1 155 ? 133.006 -71.331 68.481 1.00 46.48 152 SER B N 1
ATOM 8776 C CA . SER B 1 155 ? 133.014 -72.043 67.208 1.00 44.98 152 SER B CA 1
ATOM 8777 C C . SER B 1 155 ? 131.624 -72.344 66.677 1.00 44.64 152 SER B C 1
ATOM 8778 O O . SER B 1 155 ? 131.498 -72.716 65.510 1.00 53.83 152 SER B O 1
ATOM 8781 N N . PHE B 1 156 ? 130.578 -72.179 67.479 1.00 43.94 153 PHE B N 1
ATOM 8782 C CA . PHE B 1 156 ? 129.230 -72.491 67.024 1.00 42.96 153 PHE B CA 1
ATOM 8783 C C . PHE B 1 156 ? 129.134 -73.923 66.512 1.00 49.83 153 PHE B C 1
ATOM 8784 O O . PHE B 1 156 ? 128.414 -74.213 65.557 1.00 48.85 153 PHE B O 1
ATOM 8792 N N . ASN B 1 157 ? 129.894 -74.832 67.112 1.00 54.79 154 ASN B N 1
ATOM 8793 C CA . ASN B 1 157 ? 129.730 -76.229 66.755 1.00 56.20 154 ASN B CA 1
ATOM 8794 C C . ASN B 1 157 ? 128.295 -76.644 67.064 1.00 58.19 154 ASN B C 1
ATOM 8795 O O . ASN B 1 157 ? 127.738 -76.271 68.099 1.00 53.55 154 ASN B O 1
ATOM 8800 N N . ALA B 1 158 ? 127.675 -77.383 66.139 1.00 68.42 155 ALA B N 1
ATOM 8801 C CA . ALA B 1 158 ? 126.245 -77.665 66.266 1.00 68.07 155 ALA B CA 1
ATOM 8802 C C . ALA B 1 158 ? 125.963 -78.583 67.448 1.00 66.39 155 ALA B C 1
ATOM 8803 O O . ALA B 1 158 ? 124.942 -78.436 68.131 1.00 62.42 155 ALA B O 1
ATOM 8805 N N . ASN B 1 159 ? 126.859 -79.530 67.709 1.00 69.24 156 ASN B N 1
ATOM 8806 C CA . ASN B 1 159 ? 126.668 -80.526 68.757 1.00 74.24 156 ASN B CA 1
ATOM 8807 C C . ASN B 1 159 ? 126.836 -79.953 70.159 1.00 65.24 156 ASN B C 1
ATOM 8808 O O . ASN B 1 159 ? 126.652 -80.682 71.140 1.00 65.79 156 ASN B O 1
ATOM 8813 N N . LEU B 1 160 ? 127.202 -78.679 70.272 1.00 58.96 157 LEU B N 1
ATOM 8814 C CA . LEU B 1 160 ? 127.250 -78.015 71.569 1.00 56.47 157 LEU B CA 1
ATOM 8815 C C . LEU B 1 160 ? 125.889 -77.955 72.251 1.00 50.66 157 LEU B C 1
ATOM 8816 O O . LEU B 1 160 ? 125.838 -77.813 73.477 1.00 50.96 157 LEU B O 1
ATOM 8821 N N . ALA B 1 161 ? 124.792 -78.034 71.489 1.00 49.34 158 ALA B N 1
ATOM 8822 C CA . ALA B 1 161 ? 123.452 -77.995 72.074 1.00 52.12 158 ALA B CA 1
ATOM 8823 C C . ALA B 1 161 ? 123.212 -79.100 73.089 1.00 54.33 158 ALA B C 1
ATOM 8824 O O . ALA B 1 161 ? 122.289 -78.986 73.902 1.00 62.94 158 ALA B O 1
ATOM 8826 N N . LEU B 1 162 ? 123.977 -80.187 73.031 1.00 53.12 159 LEU B N 1
ATOM 8827 C CA . LEU B 1 162 ? 123.774 -81.296 73.954 1.00 51.29 159 LEU B CA 1
ATOM 8828 C C . LEU B 1 162 ? 124.270 -81.017 75.370 1.00 48.97 159 LEU B C 1
ATOM 8829 O O . LEU B 1 162 ? 123.974 -81.808 76.270 1.00 56.65 159 LEU B O 1
ATOM 8834 N N . HIS B 1 163 ? 124.982 -79.912 75.605 1.00 49.60 160 HIS B N 1
ATOM 8835 C CA . HIS B 1 163 ? 125.527 -79.609 76.925 1.00 51.19 160 HIS B CA 1
ATOM 8836 C C . HIS B 1 163 ? 124.970 -78.318 77.530 1.00 45.93 160 HIS B C 1
ATOM 8837 O O . HIS B 1 163 ? 125.571 -77.781 78.466 1.00 37.79 160 HIS B O 1
ATOM 8844 N N . ILE B 1 164 ? 123.830 -77.819 77.031 1.00 44.80 161 ILE B N 1
ATOM 8845 C CA . ILE B 1 164 ? 123.232 -76.604 77.593 1.00 40.03 161 ILE B CA 1
ATOM 8846 C C . ILE B 1 164 ? 123.127 -76.718 79.111 1.00 44.95 161 ILE B C 1
ATOM 8847 O O . ILE B 1 164 ? 123.563 -75.829 79.858 1.00 42.96 161 ILE B O 1
ATOM 8852 N N . ASP B 1 165 ? 122.599 -77.852 79.585 1.00 50.37 162 ASP B N 1
ATOM 8853 C CA . ASP B 1 165 ? 122.374 -78.059 81.015 1.00 58.36 162 ASP B CA 1
ATOM 8854 C C . ASP B 1 165 ? 123.682 -78.083 81.804 1.00 51.43 162 ASP B C 1
ATOM 8855 O O . ASP B 1 165 ? 123.758 -77.544 82.915 1.00 51.41 162 ASP B O 1
ATOM 8860 N N . ASP B 1 166 ? 124.708 -78.747 81.278 1.00 46.56 163 ASP B N 1
ATOM 8861 C CA . ASP B 1 166 ? 125.991 -78.758 81.970 1.00 45.21 163 ASP B CA 1
ATOM 8862 C C . ASP B 1 166 ? 126.587 -77.353 82.050 1.00 50.12 163 ASP B C 1
ATOM 8863 O O . ASP B 1 166 ? 127.191 -76.979 83.063 1.00 51.40 163 ASP B O 1
ATOM 8868 N N . PHE B 1 167 ? 126.441 -76.566 80.977 1.00 49.71 164 PHE B N 1
ATOM 8869 C CA . PHE B 1 167 ? 126.978 -75.208 80.955 1.00 46.46 164 PHE B CA 1
ATOM 8870 C C . PHE B 1 167 ? 126.227 -74.302 81.916 1.00 45.09 164 PHE B C 1
ATOM 8871 O O . PHE B 1 167 ? 126.845 -73.514 82.640 1.00 45.59 164 PHE B O 1
ATOM 8879 N N . LEU B 1 168 ? 124.894 -74.397 81.941 1.00 42.45 165 LEU B N 1
ATOM 8880 C CA . LEU B 1 168 ? 124.135 -73.598 82.892 1.00 36.18 165 LEU B CA 1
ATOM 8881 C C . LEU B 1 168 ? 124.574 -73.879 84.327 1.00 43.75 165 LEU B C 1
ATOM 8882 O O . LEU B 1 168 ? 124.771 -72.950 85.117 1.00 46.42 165 LEU B O 1
ATOM 8887 N N . ASN B 1 169 ? 124.760 -75.153 84.680 1.00 39.71 166 ASN B N 1
ATOM 8888 C CA . ASN B 1 169 ? 125.089 -75.464 86.066 1.00 41.35 166 ASN B CA 1
ATOM 8889 C C . ASN B 1 169 ? 126.516 -75.049 86.412 1.00 46.59 166 ASN B C 1
ATOM 8890 O O . ASN B 1 169 ? 126.787 -74.656 87.552 1.00 48.35 166 ASN B O 1
ATOM 8895 N N . LEU B 1 170 ? 127.454 -75.166 85.471 1.00 39.00 167 LEU B N 1
ATOM 8896 C CA . LEU B 1 170 ? 128.805 -74.687 85.756 1.00 40.76 167 LEU B CA 1
ATOM 8897 C C . LEU B 1 170 ? 128.820 -73.168 85.892 1.00 38.48 167 LEU B C 1
ATOM 8898 O O . LEU B 1 170 ? 129.248 -72.625 86.914 1.00 43.18 167 LEU B O 1
ATOM 8903 N N . PHE B 1 171 ? 128.284 -72.466 84.899 1.00 37.34 168 PHE B N 1
ATOM 8904 C CA . PHE B 1 171 ? 128.356 -71.011 84.917 1.00 42.07 168 PHE B CA 1
ATOM 8905 C C . PHE B 1 171 ? 127.577 -70.424 86.086 1.00 48.95 168 PHE B C 1
ATOM 8906 O O . PHE B 1 171 ? 127.883 -69.316 86.534 1.00 55.01 168 PHE B O 1
ATOM 8914 N N . ALA B 1 172 ? 126.558 -71.131 86.578 1.00 52.98 169 ALA B N 1
ATOM 8915 C CA . ALA B 1 172 ? 125.845 -70.652 87.760 1.00 50.54 169 ALA B CA 1
ATOM 8916 C C . ALA B 1 172 ? 126.782 -70.539 88.944 1.00 43.66 169 ALA B C 1
ATOM 8917 O O . ALA B 1 172 ? 126.564 -69.714 89.835 1.00 43.39 169 ALA B O 1
ATOM 8919 N N . GLN B 1 173 ? 127.810 -71.376 88.976 1.00 40.49 170 GLN B N 1
ATOM 8920 C CA . GLN B 1 173 ? 128.863 -71.326 89.977 1.00 41.92 170 GLN B CA 1
ATOM 8921 C C . GLN B 1 173 ? 129.994 -70.374 89.552 1.00 40.66 170 GLN B C 1
ATOM 8922 O O . GLN B 1 173 ? 130.357 -69.467 90.304 1.00 38.40 170 GLN B O 1
ATOM 8928 N N . THR B 1 174 ? 130.548 -70.529 88.347 1.00 38.58 171 THR B N 1
ATOM 8929 C CA . THR B 1 174 ? 131.738 -69.749 88.010 1.00 43.04 171 THR B CA 1
ATOM 8930 C C . THR B 1 174 ? 131.449 -68.276 87.747 1.00 51.14 171 THR B C 1
ATOM 8931 O O . THR B 1 174 ? 132.382 -67.469 87.803 1.00 52.11 171 THR B O 1
ATOM 8935 N N . ILE B 1 175 ? 130.205 -67.906 87.417 1.00 52.75 172 ILE B N 1
ATOM 8936 C CA . ILE B 1 175 ? 129.888 -66.489 87.220 1.00 42.91 172 ILE B CA 1
ATOM 8937 C C . ILE B 1 175 ? 130.229 -65.700 88.478 1.00 46.16 172 ILE B C 1
ATOM 8938 O O . ILE B 1 175 ? 130.633 -64.531 88.403 1.00 48.53 172 ILE B O 1
ATOM 8943 N N . ASN B 1 176 ? 130.086 -66.337 89.648 1.00 48.23 173 ASN B N 1
ATOM 8944 C CA . ASN B 1 176 ? 130.376 -65.770 90.957 1.00 42.00 173 ASN B CA 1
ATOM 8945 C C . ASN B 1 176 ? 131.654 -66.346 91.567 1.00 43.35 173 ASN B C 1
ATOM 8946 O O . ASN B 1 176 ? 131.747 -66.506 92.783 1.00 45.67 173 ASN B O 1
ATOM 8951 N N . ASP B 1 177 ? 132.634 -66.685 90.733 1.00 42.90 174 ASP B N 1
ATOM 8952 C CA . ASP B 1 177 ? 133.909 -67.193 91.224 1.00 45.47 174 ASP B CA 1
ATOM 8953 C C . ASP B 1 177 ? 134.536 -66.222 92.222 1.00 44.67 174 ASP B C 1
ATOM 8954 O O . ASP B 1 177 ? 134.869 -65.083 91.877 1.00 43.13 174 ASP B O 1
ATOM 8959 N N . SER B 1 178 ? 134.738 -66.690 93.450 1.00 52.80 175 SER B N 1
ATOM 8960 C CA . SER B 1 178 ? 135.221 -65.819 94.514 1.00 56.20 175 SER B CA 1
ATOM 8961 C C . SER B 1 178 ? 136.684 -65.423 94.362 1.00 47.04 175 SER B C 1
ATOM 8962 O O . SER B 1 178 ? 137.150 -64.576 95.127 1.00 50.02 175 SER B O 1
ATOM 8965 N N . ALA B 1 179 ? 137.428 -66.027 93.435 1.00 38.64 176 ALA B N 1
ATOM 8966 C CA . ALA B 1 179 ? 138.851 -65.756 93.329 1.00 36.84 176 ALA B CA 1
ATOM 8967 C C . ALA B 1 179 ? 139.295 -65.001 92.081 1.00 43.71 176 ALA B C 1
ATOM 8968 O O . ALA B 1 179 ? 140.363 -64.386 92.114 1.00 51.88 176 ALA B O 1
ATOM 8970 N N . SER B 1 180 ? 138.547 -65.035 90.980 1.00 40.75 177 SER B N 1
ATOM 8971 C CA . SER B 1 180 ? 139.056 -64.462 89.726 1.00 49.18 177 SER B CA 1
ATOM 8972 C C . SER B 1 180 ? 137.988 -63.645 89.008 1.00 50.52 177 SER B C 1
ATOM 8973 O O . SER B 1 180 ? 137.010 -64.210 88.506 1.00 52.30 177 SER B O 1
ATOM 8976 N N . LEU B 1 181 ? 138.186 -62.321 88.946 1.00 41.08 178 LEU B N 1
ATOM 8977 C CA . LEU B 1 181 ? 137.303 -61.469 88.154 1.00 38.40 178 LEU B CA 1
ATOM 8978 C C . LEU B 1 181 ? 137.340 -61.849 86.676 1.00 42.85 178 LEU B C 1
ATOM 8979 O O . LEU B 1 181 ? 136.302 -61.837 86.002 1.00 37.44 178 LEU B O 1
ATOM 8984 N N . GLU B 1 182 ? 138.525 -62.183 86.154 1.00 43.76 179 GLU B N 1
ATOM 8985 C CA . GLU B 1 182 ? 138.625 -62.637 84.766 1.00 37.27 179 GLU B CA 1
ATOM 8986 C C . GLU B 1 182 ? 137.787 -63.882 84.510 1.00 40.19 179 GLU B C 1
ATOM 8987 O O . GLU B 1 182 ? 137.182 -64.018 83.443 1.00 45.92 179 GLU B O 1
ATOM 8993 N N . THR B 1 183 ? 137.763 -64.818 85.463 1.00 41.25 180 THR B N 1
ATOM 8994 C CA . THR B 1 183 ? 136.921 -66.001 85.304 1.00 41.55 180 THR B CA 1
ATOM 8995 C C . THR B 1 183 ? 135.461 -65.595 85.229 1.00 37.92 180 THR B C 1
ATOM 8996 O O . THR B 1 183 ? 134.696 -66.134 84.422 1.00 40.26 180 THR B O 1
ATOM 9000 N N . ARG B 1 184 ? 135.076 -64.602 86.030 1.00 37.95 181 ARG B N 1
ATOM 9001 C CA . ARG B 1 184 ? 133.698 -64.138 86.057 1.00 39.53 181 ARG B CA 1
ATOM 9002 C C . ARG B 1 184 ? 133.315 -63.468 84.742 1.00 33.88 181 ARG B C 1
ATOM 9003 O O . ARG B 1 184 ? 132.208 -63.664 84.236 1.00 38.43 181 ARG B O 1
ATOM 9011 N N . SER B 1 185 ? 134.212 -62.664 84.186 1.00 27.74 182 SER B N 1
ATOM 9012 C CA . SER B 1 185 ? 133.904 -61.990 82.942 1.00 29.20 182 SER B CA 1
ATOM 9013 C C . SER B 1 185 ? 133.761 -62.994 81.805 1.00 43.49 182 SER B C 1
ATOM 9014 O O . SER B 1 185 ? 132.810 -62.924 81.012 1.00 53.61 182 SER B O 1
ATOM 9017 N N . LEU B 1 186 ? 134.672 -63.965 81.733 1.00 32.46 183 LEU B N 1
ATOM 9018 C CA . LEU B 1 186 ? 134.561 -64.996 80.713 1.00 28.98 183 LEU B CA 1
ATOM 9019 C C . LEU B 1 186 ? 133.274 -65.783 80.903 1.00 26.96 183 LEU B C 1
ATOM 9020 O O . LEU B 1 186 ? 132.572 -66.088 79.936 1.00 42.47 183 LEU B O 1
ATOM 9025 N N . SER B 1 187 ? 132.902 -66.054 82.152 1.00 27.38 184 SER B N 1
ATOM 9026 C CA . SER B 1 187 ? 131.632 -66.724 82.392 1.00 40.90 184 SER B CA 1
ATOM 9027 C C . SER B 1 187 ? 130.467 -65.891 81.870 1.00 46.04 184 SER B C 1
ATOM 9028 O O . SER B 1 187 ? 129.465 -66.444 81.404 1.00 52.39 184 SER B O 1
ATOM 9031 N N . ALA B 1 188 ? 130.552 -64.563 81.987 1.00 45.47 185 ALA B N 1
ATOM 9032 C CA . ALA B 1 188 ? 129.505 -63.704 81.432 1.00 51.17 185 ALA B CA 1
ATOM 9033 C C . ALA B 1 188 ? 129.441 -63.837 79.916 1.00 41.25 185 ALA B C 1
ATOM 9034 O O . ALA B 1 188 ? 128.377 -64.122 79.347 1.00 31.28 185 ALA B O 1
ATOM 9036 N N . GLN B 1 189 ? 130.588 -63.667 79.251 1.00 34.83 186 GLN B N 1
ATOM 9037 C CA . GLN B 1 189 ? 130.638 -63.754 77.796 1.00 31.41 186 GLN B CA 1
ATOM 9038 C C . GLN B 1 189 ? 130.117 -65.097 77.274 1.00 40.86 186 GLN B C 1
ATOM 9039 O O . GLN B 1 189 ? 129.342 -65.138 76.312 1.00 49.35 186 GLN B O 1
ATOM 9045 N N . ALA B 1 190 ? 130.502 -66.206 77.909 1.00 40.88 187 ALA B N 1
ATOM 9046 C CA . ALA B 1 190 ? 130.047 -67.506 77.426 1.00 47.25 187 ALA B CA 1
ATOM 9047 C C . ALA B 1 190 ? 128.525 -67.619 77.461 1.00 49.34 187 ALA B C 1
ATOM 9048 O O . ALA B 1 190 ? 127.921 -68.249 76.581 1.00 53.41 187 ALA B O 1
ATOM 9050 N N . LEU B 1 191 ? 127.885 -67.022 78.469 1.00 46.96 188 LEU B N 1
ATOM 9051 C CA . LEU B 1 191 ? 126.440 -67.180 78.613 1.00 47.92 188 LEU B CA 1
ATOM 9052 C C . LEU B 1 191 ? 125.699 -66.669 77.393 1.00 45.31 188 LEU B C 1
ATOM 9053 O O . LEU B 1 191 ? 124.599 -67.148 77.089 1.00 45.38 188 LEU B O 1
ATOM 9058 N N . SER B 1 192 ? 126.280 -65.696 76.693 1.00 47.57 189 SER B N 1
ATOM 9059 C CA . SER B 1 192 ? 125.656 -65.167 75.489 1.00 54.05 189 SER B CA 1
ATOM 9060 C C . SER B 1 192 ? 125.412 -66.270 74.464 1.00 49.61 189 SER B C 1
ATOM 9061 O O . SER B 1 192 ? 124.333 -66.346 73.864 1.00 48.63 189 SER B O 1
ATOM 9064 N N . TYR B 1 193 ? 126.403 -67.132 74.247 1.00 41.06 190 TYR B N 1
ATOM 9065 C CA . TYR B 1 193 ? 126.224 -68.235 73.311 1.00 36.80 190 TYR B CA 1
ATOM 9066 C C . TYR B 1 193 ? 125.224 -69.255 73.833 1.00 37.73 190 TYR B C 1
ATOM 9067 O O . TYR B 1 193 ? 124.518 -69.887 73.044 1.00 41.15 190 TYR B O 1
ATOM 9076 N N . VAL B 1 194 ? 125.154 -69.442 75.149 1.00 39.05 191 VAL B N 1
ATOM 9077 C CA . VAL B 1 194 ? 124.200 -70.398 75.706 1.00 38.64 191 VAL B CA 1
ATOM 9078 C C . VAL B 1 194 ? 122.775 -69.905 75.502 1.00 42.68 191 VAL B C 1
ATOM 9079 O O . VAL B 1 194 ? 121.881 -70.678 75.140 1.00 41.26 191 VAL B O 1
ATOM 9083 N N . SER B 1 195 ? 122.538 -68.610 75.725 1.00 51.78 192 SER B N 1
ATOM 9084 C CA . SER B 1 195 ? 121.206 -68.065 75.478 1.00 60.02 192 SER B CA 1
ATOM 9085 C C . SER B 1 195 ? 120.819 -68.240 74.016 1.00 57.84 192 SER B C 1
ATOM 9086 O O . SER B 1 195 ? 119.682 -68.610 73.704 1.00 59.54 192 SER B O 1
ATOM 9089 N N . SER B 1 196 ? 121.761 -67.992 73.108 1.00 52.75 193 SER B N 1
ATOM 9090 C CA . SER B 1 196 ? 121.517 -68.259 71.699 1.00 47.09 193 SER B CA 1
ATOM 9091 C C . SER B 1 196 ? 121.166 -69.733 71.484 1.00 49.29 193 SER B C 1
ATOM 9092 O O . SER B 1 196 ? 120.127 -70.052 70.902 1.00 56.30 193 SER B O 1
ATOM 9095 N N . LEU B 1 197 ? 121.954 -70.646 72.056 1.00 47.83 194 LEU B N 1
ATOM 9096 C CA . LEU B 1 197 ? 121.614 -72.064 71.962 1.00 47.64 194 LEU B CA 1
ATOM 9097 C C . LEU B 1 197 ? 120.215 -72.334 72.499 1.00 56.68 194 LEU B C 1
ATOM 9098 O O . LEU B 1 197 ? 119.460 -73.122 71.918 1.00 60.21 194 LEU B O 1
ATOM 9103 N N . ILE B 1 198 ? 119.833 -71.657 73.583 1.00 57.84 195 ILE B N 1
ATOM 9104 C CA . ILE B 1 198 ? 118.568 -71.990 74.224 1.00 57.88 195 ILE B CA 1
ATOM 9105 C C . ILE B 1 198 ? 117.396 -71.618 73.339 1.00 60.48 195 ILE B C 1
ATOM 9106 O O . ILE B 1 198 ? 116.370 -72.308 73.339 1.00 67.91 195 ILE B O 1
ATOM 9111 N N . GLU B 1 199 ? 117.519 -70.558 72.549 1.00 60.10 196 GLU B N 1
ATOM 9112 C CA . GLU B 1 199 ? 116.427 -70.187 71.660 1.00 58.91 196 GLU B CA 1
ATOM 9113 C C . GLU B 1 199 ? 116.602 -70.739 70.248 1.00 57.98 196 GLU B C 1
ATOM 9114 O O . GLU B 1 199 ? 115.708 -70.557 69.416 1.00 55.97 196 GLU B O 1
ATOM 9120 N N . GLU B 1 200 ? 117.701 -71.457 69.978 1.00 65.23 197 GLU B N 1
ATOM 9121 C CA . GLU B 1 200 ? 117.856 -72.217 68.740 1.00 69.35 197 GLU B CA 1
ATOM 9122 C C . GLU B 1 200 ? 117.229 -73.604 68.827 1.00 71.04 197 GLU B C 1
ATOM 9123 O O . GLU B 1 200 ? 117.150 -74.303 67.811 1.00 71.66 197 GLU B O 1
ATOM 9129 N N . GLU B 1 201 ? 116.764 -74.011 70.003 1.00 69.76 198 GLU B N 1
ATOM 9130 C CA . GLU B 1 201 ? 116.038 -75.258 70.115 1.00 66.09 198 GLU B CA 1
ATOM 9131 C C . GLU B 1 201 ? 114.691 -75.118 69.429 1.00 72.17 198 GLU B C 1
ATOM 9132 O O . GLU B 1 201 ? 114.145 -74.020 69.302 1.00 76.65 198 GLU B O 1
ATOM 9138 N N . GLY B 1 202 ? 114.154 -76.247 68.969 1.00 79.40 199 GLY B N 1
ATOM 9139 C CA . GLY B 1 202 ? 112.903 -76.185 68.233 1.00 84.52 199 GLY B CA 1
ATOM 9140 C C . GLY B 1 202 ? 111.847 -75.398 68.980 1.00 85.38 199 GLY B C 1
ATOM 9141 O O . GLY B 1 202 ? 111.222 -74.489 68.430 1.00 92.75 199 GLY B O 1
ATOM 9142 N N . GLU B 1 203 ? 111.636 -75.734 70.247 1.00 78.93 200 GLU B N 1
ATOM 9143 C CA . GLU B 1 203 ? 110.801 -74.944 71.138 1.00 75.31 200 GLU B CA 1
ATOM 9144 C C . GLU B 1 203 ? 111.582 -74.645 72.407 1.00 68.25 200 GLU B C 1
ATOM 9145 O O . GLU B 1 203 ? 112.212 -75.543 72.972 1.00 71.71 200 GLU B O 1
ATOM 9151 N N . ILE B 1 204 ? 111.560 -73.386 72.845 1.00 59.83 201 ILE B N 1
ATOM 9152 C CA . ILE B 1 204 ? 112.385 -72.988 73.979 1.00 61.70 201 ILE B CA 1
ATOM 9153 C C . ILE B 1 204 ? 112.051 -73.837 75.200 1.00 61.97 201 ILE B C 1
ATOM 9154 O O . ILE B 1 204 ? 110.888 -73.957 75.598 1.00 69.84 201 ILE B O 1
ATOM 9159 N N . ASN B 1 205 ? 113.077 -74.426 75.806 1.00 62.93 202 ASN B N 1
ATOM 9160 C CA . ASN B 1 205 ? 112.885 -75.247 76.999 1.00 69.13 202 ASN B CA 1
ATOM 9161 C C . ASN B 1 205 ? 112.585 -74.374 78.206 1.00 76.20 202 ASN B C 1
ATOM 9162 O O . ASN B 1 205 ? 113.384 -73.482 78.522 1.00 76.82 202 ASN B O 1
ATOM 9167 N N . PRO B 1 206 ? 111.479 -74.598 78.918 1.00 83.17 203 PRO B N 1
ATOM 9168 C CA . PRO B 1 206 ? 111.195 -73.762 80.096 1.00 82.57 203 PRO B CA 1
ATOM 9169 C C . PRO B 1 206 ? 112.192 -73.945 81.227 1.00 75.18 203 PRO B C 1
ATOM 9170 O O . PRO B 1 206 ? 112.448 -72.991 81.971 1.00 74.06 203 PRO B O 1
ATOM 9174 N N . GLN B 1 207 ? 112.773 -75.138 81.375 1.00 72.29 204 GLN B N 1
ATOM 9175 C CA . GLN B 1 207 ? 113.705 -75.395 82.471 1.00 68.75 204 GLN B CA 1
ATOM 9176 C C . GLN B 1 207 ? 115.026 -74.674 82.229 1.00 63.54 204 GLN B C 1
ATOM 9177 O O . GLN B 1 207 ? 115.661 -74.198 83.175 1.00 65.73 204 GLN B O 1
ATOM 9183 N N . TYR B 1 208 ? 115.449 -74.579 80.961 1.00 60.04 205 TYR B N 1
ATOM 9184 C CA . TYR B 1 208 ? 116.656 -73.835 80.602 1.00 55.46 205 TYR B CA 1
ATOM 9185 C C . TYR B 1 208 ? 116.449 -72.332 80.761 1.00 55.39 205 TYR B C 1
ATOM 9186 O O . TYR B 1 208 ? 117.275 -71.636 81.369 1.00 48.24 205 TYR B O 1
ATOM 9195 N N . ALA B 1 209 ? 115.331 -71.819 80.235 1.00 57.36 206 ALA B N 1
ATOM 9196 C CA . ALA B 1 209 ? 115.086 -70.382 80.253 1.00 56.94 206 ALA B CA 1
ATOM 9197 C C . ALA B 1 209 ? 115.102 -69.836 81.670 1.00 60.96 206 ALA B C 1
ATOM 9198 O O . ALA B 1 209 ? 115.694 -68.780 81.927 1.00 64.45 206 ALA B O 1
ATOM 9200 N N . ALA B 1 210 ? 114.463 -70.544 82.606 1.00 59.31 207 ALA B N 1
ATOM 9201 C CA . ALA B 1 210 ? 114.403 -70.059 83.979 1.00 59.38 207 ALA B CA 1
ATOM 9202 C C . ALA B 1 210 ? 115.793 -69.994 84.601 1.00 58.62 207 ALA B C 1
ATOM 9203 O O . ALA B 1 210 ? 116.145 -68.997 85.244 1.00 57.39 207 ALA B O 1
ATOM 9205 N N . LYS B 1 211 ? 116.605 -71.040 84.406 1.00 55.77 208 LYS B N 1
ATOM 9206 C CA . LYS B 1 211 ? 117.964 -71.025 84.937 1.00 53.40 208 LYS B CA 1
ATOM 9207 C C . LYS B 1 211 ? 118.727 -69.816 84.418 1.00 52.82 208 LYS B C 1
ATOM 9208 O O . LYS B 1 211 ? 119.425 -69.138 85.179 1.00 53.87 208 LYS B O 1
ATOM 9214 N N . PHE B 1 212 ? 118.600 -69.537 83.118 1.00 56.08 209 PHE B N 1
ATOM 9215 C CA . PHE B 1 212 ? 119.279 -68.399 82.502 1.00 57.49 209 PHE B CA 1
ATOM 9216 C C . PHE B 1 212 ? 118.798 -67.063 83.074 1.00 56.83 209 PHE B C 1
ATOM 9217 O O . PHE B 1 212 ? 119.607 -66.162 83.343 1.00 46.35 209 PHE B O 1
ATOM 9225 N N . ALA B 1 213 ? 117.485 -66.904 83.253 1.00 57.99 210 ALA B N 1
ATOM 9226 C CA . ALA B 1 213 ? 116.988 -65.667 83.842 1.00 46.69 210 ALA B CA 1
ATOM 9227 C C . ALA B 1 213 ? 117.613 -65.430 85.210 1.00 48.64 210 ALA B C 1
ATOM 9228 O O . ALA B 1 213 ? 117.932 -64.289 85.567 1.00 48.19 210 ALA B O 1
ATOM 9230 N N . SER B 1 214 ? 117.803 -66.503 85.986 1.00 52.82 211 SER B N 1
ATOM 9231 C CA . SER B 1 214 ? 118.415 -66.381 87.304 1.00 56.12 211 SER B CA 1
ATOM 9232 C C . SER B 1 214 ? 119.829 -65.830 87.230 1.00 60.74 211 SER B C 1
ATOM 9233 O O . SER B 1 214 ? 120.275 -65.142 88.156 1.00 71.00 211 SER B O 1
ATOM 9236 N N . LEU B 1 215 ? 120.556 -66.142 86.156 1.00 54.51 212 LEU B N 1
ATOM 9237 C CA . LEU B 1 215 ? 121.949 -65.729 86.031 1.00 47.57 212 LEU B CA 1
ATOM 9238 C C . LEU B 1 215 ? 122.123 -64.240 85.752 1.00 50.90 212 LEU B C 1
ATOM 9239 O O . LEU B 1 215 ? 123.242 -63.729 85.887 1.00 53.13 212 LEU B O 1
ATOM 9244 N N . ILE B 1 216 ? 121.078 -63.535 85.328 1.00 51.67 213 ILE B N 1
ATOM 9245 C CA . ILE B 1 216 ? 121.285 -62.151 84.902 1.00 43.93 213 ILE B CA 1
ATOM 9246 C C . ILE B 1 216 ? 121.699 -61.284 86.088 1.00 43.57 213 ILE B C 1
ATOM 9247 O O . ILE B 1 216 ? 122.685 -60.544 85.979 1.00 48.31 213 ILE B O 1
ATOM 9252 N N . PRO B 1 217 ? 121.039 -61.368 87.246 1.00 48.82 214 PRO B N 1
ATOM 9253 C CA . PRO B 1 217 ? 121.535 -60.618 88.418 1.00 51.54 214 PRO B CA 1
ATOM 9254 C C . PRO B 1 217 ? 123.010 -60.840 88.715 1.00 53.41 214 PRO B C 1
ATOM 9255 O O . PRO B 1 217 ? 123.663 -59.931 89.241 1.00 55.02 214 PRO B O 1
ATOM 9259 N N . SER B 1 218 ? 123.549 -62.028 88.416 1.00 52.36 215 SER B N 1
ATOM 9260 C CA . SER B 1 218 ? 124.968 -62.288 88.648 1.00 50.48 215 SER B CA 1
ATOM 9261 C C . SER B 1 218 ? 125.857 -61.555 87.640 1.00 47.97 215 SER B C 1
ATOM 9262 O O . SER B 1 218 ? 126.945 -61.078 87.997 1.00 42.33 215 SER B O 1
ATOM 9265 N N . VAL B 1 219 ? 125.446 -61.486 86.370 1.00 41.02 216 VAL B N 1
ATOM 9266 C CA . VAL B 1 219 ? 126.238 -60.728 85.399 1.00 39.79 216 VAL B CA 1
ATOM 9267 C C . VAL B 1 219 ? 126.312 -59.256 85.800 1.00 33.76 216 VAL B C 1
ATOM 9268 O O . VAL B 1 219 ? 127.348 -58.601 85.624 1.00 30.28 216 VAL B O 1
ATOM 9272 N N . VAL B 1 220 ? 125.211 -58.707 86.328 1.00 35.59 217 VAL B N 1
ATOM 9273 C CA . VAL B 1 220 ? 125.231 -57.324 86.801 1.00 36.62 217 VAL B CA 1
ATOM 9274 C C . VAL B 1 220 ? 126.266 -57.144 87.903 1.00 38.55 217 VAL B C 1
ATOM 9275 O O . VAL B 1 220 ? 126.936 -56.110 87.981 1.00 33.70 217 VAL B O 1
ATOM 9279 N N . GLN B 1 221 ? 126.404 -58.141 88.779 1.00 43.74 218 GLN B N 1
ATOM 9280 C CA . GLN B 1 221 ? 127.441 -58.074 89.804 1.00 42.21 218 GLN B CA 1
ATOM 9281 C C . GLN B 1 221 ? 128.830 -58.031 89.184 1.00 35.47 218 GLN B C 1
ATOM 9282 O O . GLN B 1 221 ? 129.707 -57.303 89.664 1.00 39.02 218 GLN B O 1
ATOM 9288 N N . VAL B 1 222 ? 129.064 -58.815 88.131 1.00 36.30 219 VAL B N 1
ATOM 9289 C CA . VAL B 1 222 ? 130.380 -58.789 87.501 1.00 33.87 219 VAL B CA 1
ATOM 9290 C C . VAL B 1 222 ? 130.679 -57.392 86.998 1.00 34.87 219 VAL B C 1
ATOM 9291 O O . VAL B 1 222 ? 131.801 -56.890 87.129 1.00 39.88 219 VAL B O 1
ATOM 9295 N N . LEU B 1 223 ? 129.668 -56.735 86.432 1.00 43.14 220 LEU B N 1
ATOM 9296 C CA . LEU B 1 223 ? 129.828 -55.376 85.934 1.00 31.71 220 LEU B CA 1
ATOM 9297 C C . LEU B 1 223 ? 130.236 -54.439 87.060 1.00 35.00 220 LEU B C 1
ATOM 9298 O O . LEU B 1 223 ? 131.207 -53.685 86.936 1.00 36.29 220 LEU B O 1
ATOM 9303 N N . ASP B 1 224 ? 129.523 -54.508 88.188 1.00 32.48 221 ASP B N 1
ATOM 9304 C CA . ASP B 1 224 ? 129.876 -53.691 89.343 1.00 33.81 221 ASP B CA 1
ATOM 9305 C C . ASP B 1 224 ? 131.262 -54.039 89.839 1.00 37.80 221 ASP B C 1
ATOM 9306 O O . ASP B 1 224 ? 132.029 -53.158 90.243 1.00 47.53 221 ASP B O 1
ATOM 9311 N N . ALA B 1 225 ? 131.605 -55.322 89.802 1.00 33.42 222 ALA B N 1
ATOM 9312 C CA . ALA B 1 225 ? 132.936 -55.741 90.208 1.00 33.62 222 ALA B CA 1
ATOM 9313 C C . ALA B 1 225 ? 133.988 -55.087 89.334 1.00 33.10 222 ALA B C 1
ATOM 9314 O O . ALA B 1 225 ? 134.935 -54.482 89.836 1.00 44.66 222 ALA B O 1
ATOM 9316 N N . THR B 1 226 ? 133.807 -55.142 88.016 1.00 32.82 223 THR B N 1
ATOM 9317 C CA . THR B 1 226 ? 134.816 -54.558 87.143 1.00 39.56 223 THR B CA 1
ATOM 9318 C C . THR B 1 226 ? 134.896 -53.056 87.340 1.00 47.06 223 THR B C 1
ATOM 9319 O O . THR B 1 226 ? 135.976 -52.465 87.190 1.00 49.46 223 THR B O 1
ATOM 9323 N N . ILE B 1 227 ? 133.763 -52.419 87.654 1.00 44.15 224 ILE B N 1
ATOM 9324 C CA . ILE B 1 227 ? 133.774 -50.979 87.872 1.00 40.86 224 ILE B CA 1
ATOM 9325 C C . ILE B 1 227 ? 134.498 -50.663 89.168 1.00 43.28 224 ILE B C 1
ATOM 9326 O O . ILE B 1 227 ? 135.376 -49.792 89.201 1.00 48.94 224 ILE B O 1
ATOM 9331 N N . ARG B 1 228 ? 134.199 -51.411 90.237 1.00 44.37 225 ARG B N 1
ATOM 9332 C CA . ARG B 1 228 ? 134.929 -51.227 91.490 1.00 46.05 225 ARG B CA 1
ATOM 9333 C C . ARG B 1 228 ? 136.427 -51.404 91.289 1.00 45.63 225 ARG B C 1
ATOM 9334 O O . ARG B 1 228 ? 137.223 -50.584 91.756 1.00 52.86 225 ARG B O 1
ATOM 9342 N N . GLU B 1 229 ? 136.831 -52.440 90.562 1.00 42.52 226 GLU B N 1
ATOM 9343 C CA . GLU B 1 229 ? 138.248 -52.746 90.431 1.00 45.93 226 GLU B CA 1
ATOM 9344 C C . GLU B 1 229 ? 138.957 -51.893 89.388 1.00 42.13 226 GLU B C 1
ATOM 9345 O O . GLU B 1 229 ? 140.161 -52.069 89.187 1.00 47.46 226 GLU B O 1
ATOM 9351 N N . GLY B 1 230 ? 138.256 -51.011 88.691 1.00 37.00 227 GLY B N 1
ATOM 9352 C CA . GLY B 1 230 ? 138.916 -50.221 87.670 1.00 39.14 227 GLY B CA 1
ATOM 9353 C C . GLY B 1 230 ? 139.361 -50.981 86.437 1.00 47.09 227 GLY B C 1
ATOM 9354 O O . GLY B 1 230 ? 140.336 -50.575 85.793 1.00 51.05 227 GLY B O 1
ATOM 9355 N N . ASP B 1 231 ? 138.678 -52.075 86.086 1.00 47.03 228 ASP B N 1
ATOM 9356 C CA . ASP B 1 231 ? 139.081 -52.933 84.968 1.00 43.92 228 ASP B CA 1
ATOM 9357 C C . ASP B 1 231 ? 138.222 -52.654 83.737 1.00 42.11 228 ASP B C 1
ATOM 9358 O O . ASP B 1 231 ? 137.308 -53.405 83.396 1.00 39.89 228 ASP B O 1
ATOM 9363 N N . THR B 1 232 ? 138.549 -51.568 83.036 1.00 47.63 229 THR B N 1
ATOM 9364 C CA . THR B 1 232 ? 137.686 -51.108 81.950 1.00 46.37 229 THR B CA 1
ATOM 9365 C C . THR B 1 232 ? 137.649 -52.068 80.754 1.00 52.35 229 THR B C 1
ATOM 9366 O O . THR B 1 232 ? 136.666 -52.065 80.002 1.00 57.55 229 THR B O 1
ATOM 9370 N N . THR B 1 233 ? 138.690 -52.877 80.533 1.00 50.25 230 THR B N 1
ATOM 9371 C CA . THR B 1 233 ? 138.597 -53.895 79.484 1.00 47.99 230 THR B CA 1
ATOM 9372 C C . THR B 1 233 ? 137.403 -54.811 79.714 1.00 46.96 230 THR B C 1
ATOM 9373 O O . THR B 1 233 ? 136.611 -55.068 78.797 1.00 49.38 230 THR B O 1
ATOM 93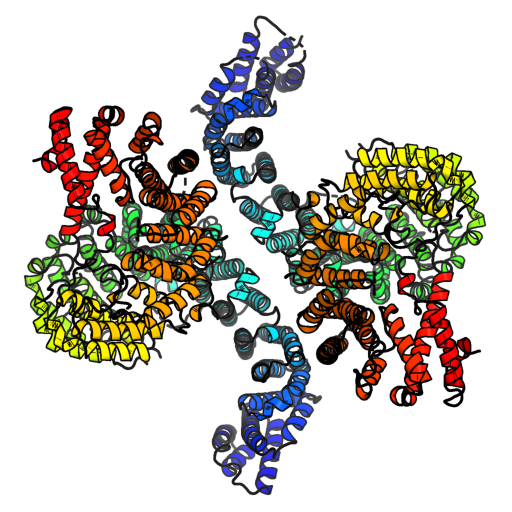77 N N . ASN B 1 234 ? 137.257 -55.320 80.938 1.00 41.61 231 ASN B N 1
ATOM 9378 C CA . ASN B 1 234 ? 136.152 -56.229 81.204 1.00 37.42 231 ASN B CA 1
ATOM 9379 C C . ASN B 1 234 ? 134.846 -55.489 81.410 1.00 30.94 231 ASN B C 1
ATOM 9380 O O . ASN B 1 234 ? 133.782 -56.051 81.134 1.00 40.38 231 ASN B O 1
ATOM 9385 N N . THR B 1 235 ? 134.900 -54.234 81.852 1.00 28.51 232 THR B N 1
ATOM 9386 C CA . THR B 1 235 ? 133.678 -53.455 81.956 1.00 35.91 232 THR B CA 1
ATOM 9387 C C . THR B 1 235 ? 132.973 -53.385 80.610 1.00 34.78 232 THR B C 1
ATOM 9388 O O . THR B 1 235 ? 131.776 -53.668 80.508 1.00 39.01 232 THR B O 1
ATOM 9392 N N . LYS B 1 236 ? 133.719 -53.063 79.555 1.00 30.13 233 LYS B N 1
ATOM 9393 C CA . LYS B 1 236 ? 133.130 -53.010 78.224 1.00 35.06 233 LYS B CA 1
ATOM 9394 C C . LYS B 1 236 ? 132.582 -54.369 77.805 1.00 36.79 233 LYS B C 1
ATOM 9395 O O . LYS B 1 236 ? 131.450 -54.471 77.322 1.00 45.54 233 LYS B O 1
ATOM 9401 N N . LEU B 1 237 ? 133.356 -55.433 78.001 1.00 35.14 234 LEU B N 1
ATOM 9402 C CA . LEU B 1 237 ? 132.891 -56.736 77.549 1.00 30.78 234 LEU B CA 1
ATOM 9403 C C . LEU B 1 237 ? 131.587 -57.099 78.230 1.00 31.32 234 LEU B C 1
ATOM 9404 O O . LEU B 1 237 ? 130.699 -57.710 77.613 1.00 31.65 234 LEU B O 1
ATOM 9409 N N . ILE B 1 238 ? 131.454 -56.727 79.505 1.00 30.82 235 ILE B N 1
ATOM 9410 C CA . ILE B 1 238 ? 130.212 -56.969 80.225 1.00 30.37 235 ILE B CA 1
ATOM 9411 C C . ILE B 1 238 ? 129.100 -56.098 79.650 1.00 33.87 235 ILE B C 1
ATOM 9412 O O . ILE B 1 238 ? 127.931 -56.504 79.612 1.00 39.10 235 ILE B O 1
ATOM 9417 N N . PHE B 1 239 ? 129.432 -54.895 79.184 1.00 35.20 236 PHE B N 1
ATOM 9418 C CA . PHE B 1 239 ? 128.418 -54.089 78.514 1.00 36.78 236 PHE B CA 1
ATOM 9419 C C . PHE B 1 239 ? 127.992 -54.713 77.186 1.00 37.33 236 PHE B C 1
ATOM 9420 O O . PHE B 1 239 ? 126.805 -54.670 76.830 1.00 36.67 236 PHE B O 1
ATOM 9428 N N . ASN B 1 240 ? 128.926 -55.309 76.441 1.00 30.81 237 ASN B N 1
ATOM 9429 C CA . ASN B 1 240 ? 128.497 -56.086 75.283 1.00 35.07 237 ASN B CA 1
ATOM 9430 C C . ASN B 1 240 ? 127.542 -57.203 75.702 1.00 39.81 237 ASN B C 1
ATOM 9431 O O . ASN B 1 240 ? 126.546 -57.467 75.018 1.00 47.02 237 ASN B O 1
ATOM 9436 N N . CYS B 1 241 ? 127.801 -57.848 76.844 1.00 38.52 238 CYS B N 1
ATOM 9437 C CA . CYS B 1 241 ? 126.903 -58.911 77.290 1.00 44.93 238 CYS B CA 1
ATOM 9438 C C . CYS B 1 241 ? 125.510 -58.370 77.571 1.00 45.32 238 CYS B C 1
ATOM 9439 O O . CYS B 1 241 ? 124.502 -59.011 77.235 1.00 41.82 238 CYS B O 1
ATOM 9442 N N . LEU B 1 242 ? 125.432 -57.212 78.227 1.00 42.04 239 LEU B N 1
ATOM 9443 C CA . LEU B 1 242 ? 124.130 -56.620 78.491 1.00 35.80 239 LEU B CA 1
ATOM 9444 C C . LEU B 1 242 ? 123.441 -56.226 77.184 1.00 37.70 239 LEU B C 1
ATOM 9445 O O . LEU B 1 242 ? 122.223 -56.378 77.045 1.00 37.69 239 LEU B O 1
ATOM 9450 N N . ASN B 1 243 ? 124.205 -55.749 76.199 1.00 38.96 240 ASN B N 1
ATOM 9451 C CA . ASN B 1 243 ? 123.603 -55.420 74.907 1.00 43.97 240 ASN B CA 1
ATOM 9452 C C . ASN B 1 243 ? 122.971 -56.648 74.271 1.00 43.24 240 ASN B C 1
ATOM 9453 O O . ASN B 1 243 ? 121.822 -56.603 73.823 1.00 45.21 240 ASN B O 1
ATOM 9458 N N . ASP B 1 244 ? 123.683 -57.777 74.285 1.00 42.02 241 ASP B N 1
ATOM 9459 C CA . ASP B 1 244 ? 123.138 -59.000 73.711 1.00 43.11 241 ASP B CA 1
ATOM 9460 C C . ASP B 1 244 ? 121.865 -59.412 74.416 1.00 44.22 241 ASP B C 1
ATOM 9461 O O . ASP B 1 244 ? 120.968 -59.987 73.793 1.00 54.95 241 ASP B O 1
ATOM 9466 N N . PHE B 1 245 ? 121.745 -59.096 75.705 1.00 39.38 242 PHE B N 1
ATOM 9467 C CA . PHE B 1 245 ? 120.499 -59.390 76.396 1.00 44.05 242 PHE B CA 1
ATOM 9468 C C . PHE B 1 245 ? 119.321 -58.700 75.739 1.00 37.11 242 PHE B C 1
ATOM 9469 O O . PHE B 1 245 ? 118.185 -59.175 75.852 1.00 47.37 242 PHE B O 1
ATOM 9477 N N . LEU B 1 246 ? 119.555 -57.572 75.074 1.00 33.79 243 LEU B N 1
ATOM 9478 C CA . LEU B 1 246 ? 118.428 -56.829 74.526 1.00 39.76 243 LEU B CA 1
ATOM 9479 C C . LEU B 1 246 ? 117.748 -57.632 73.435 1.00 42.41 243 LEU B C 1
ATOM 9480 O O . LEU B 1 246 ? 116.522 -57.606 73.308 1.00 49.79 243 LEU B O 1
ATOM 9485 N N . LEU B 1 247 ? 118.540 -58.363 72.650 1.00 48.13 244 LEU B N 1
ATOM 9486 C CA . LEU B 1 247 ? 118.050 -59.196 71.558 1.00 48.79 244 LEU B CA 1
ATOM 9487 C C . LEU B 1 247 ? 117.282 -60.445 72.015 1.00 55.32 244 LEU B C 1
ATOM 9488 O O . LEU B 1 247 ? 116.570 -61.045 71.206 1.00 55.81 244 LEU B O 1
ATOM 9493 N N . LEU B 1 248 ? 117.415 -60.868 73.269 1.00 58.22 245 LEU B N 1
ATOM 9494 C CA . LEU B 1 248 ? 116.879 -62.167 73.652 1.00 58.15 245 LEU B CA 1
ATOM 9495 C C . LEU B 1 248 ? 115.355 -62.185 73.695 1.00 57.05 245 LEU B C 1
ATOM 9496 O O . LEU B 1 248 ? 114.707 -61.213 74.086 1.00 62.19 245 LEU B O 1
ATOM 9501 N N . ASP B 1 249 ? 114.796 -63.345 73.334 1.00 51.43 246 ASP B N 1
ATOM 9502 C CA . ASP B 1 249 ? 113.395 -63.650 73.579 1.00 55.89 246 ASP B CA 1
ATOM 9503 C C . ASP B 1 249 ? 113.038 -63.380 75.036 1.00 64.87 246 ASP B C 1
ATOM 9504 O O . ASP B 1 249 ? 113.837 -63.607 75.952 1.00 64.04 246 ASP B O 1
ATOM 9509 N N . SER B 1 250 ? 111.798 -62.936 75.248 1.00 72.55 247 SER B N 1
ATOM 9510 C CA . SER B 1 250 ? 111.398 -62.438 76.560 1.00 79.17 247 SER B CA 1
ATOM 9511 C C . SER B 1 250 ? 111.616 -63.482 77.651 1.00 80.19 247 SER B C 1
ATOM 9512 O O . SER B 1 250 ? 112.282 -63.205 78.654 1.00 82.24 247 SER B O 1
ATOM 9515 N N . GLN B 1 251 ? 111.077 -64.695 77.472 1.00 76.89 248 GLN B N 1
ATOM 9516 C CA . GLN B 1 251 ? 111.132 -65.696 78.541 1.00 74.76 248 GLN B CA 1
ATOM 9517 C C . GLN B 1 251 ? 112.561 -66.076 78.946 1.00 65.20 248 GLN B C 1
ATOM 9518 O O . GLN B 1 251 ? 112.740 -66.806 79.930 1.00 57.51 248 GLN B O 1
ATOM 9524 N N . LEU B 1 252 ? 113.585 -65.606 78.237 1.00 61.21 249 LEU B N 1
ATOM 9525 C CA . LEU B 1 252 ? 114.928 -65.812 78.770 1.00 68.40 249 LEU B CA 1
ATOM 9526 C C . LEU B 1 252 ? 115.294 -64.734 79.785 1.00 76.91 249 LEU B C 1
ATOM 9527 O O . LEU B 1 252 ? 116.022 -65.010 80.747 1.00 77.78 249 LEU B O 1
ATOM 9532 N N . THR B 1 253 ? 114.829 -63.496 79.575 1.00 80.91 250 THR B N 1
ATOM 9533 C CA . THR B 1 253 ? 115.182 -62.378 80.444 1.00 75.60 250 THR B CA 1
ATOM 9534 C C . THR B 1 253 ? 114.126 -62.031 81.494 1.00 78.71 250 THR B C 1
ATOM 9535 O O . THR B 1 253 ? 114.440 -61.293 82.431 1.00 84.39 250 THR B O 1
ATOM 9539 N N . GLY B 1 254 ? 112.905 -62.543 81.392 1.00 80.46 251 GLY B N 1
ATOM 9540 C CA . GLY B 1 254 ? 111.922 -62.174 82.398 1.00 83.88 251 GLY B CA 1
ATOM 9541 C C . GLY B 1 254 ? 111.663 -60.677 82.390 1.00 85.73 251 GLY B C 1
ATOM 9542 O O . GLY B 1 254 ? 111.485 -60.050 81.338 1.00 86.63 251 GLY B O 1
ATOM 9543 N N . ASN B 1 255 ? 111.634 -60.101 83.588 1.00 87.26 252 ASN B N 1
ATOM 9544 C CA . ASN B 1 255 ? 111.310 -58.703 83.829 1.00 87.15 252 ASN B CA 1
ATOM 9545 C C . ASN B 1 255 ? 112.546 -57.814 83.738 1.00 72.27 252 ASN B C 1
ATOM 9546 O O . ASN B 1 255 ? 112.484 -56.632 84.088 1.00 76.18 252 ASN B O 1
ATOM 9551 N N . THR B 1 256 ? 113.643 -58.358 83.220 1.00 58.93 253 THR B N 1
ATOM 9552 C CA . THR B 1 256 ? 114.977 -57.851 83.516 1.00 54.10 253 THR B CA 1
ATOM 9553 C C . THR B 1 256 ? 115.270 -56.502 82.873 1.00 60.49 253 THR B C 1
ATOM 9554 O O . THR B 1 256 ? 115.978 -55.675 83.462 1.00 60.30 253 THR B O 1
ATOM 9558 N N . ILE B 1 257 ? 114.760 -56.262 81.664 1.00 56.95 254 ILE B N 1
ATOM 9559 C CA . ILE B 1 257 ? 115.354 -55.222 80.830 1.00 56.52 254 ILE B CA 1
ATOM 9560 C C . ILE B 1 257 ? 115.202 -53.856 81.492 1.00 50.83 254 ILE B C 1
ATOM 9561 O O . ILE B 1 257 ? 116.169 -53.085 81.603 1.00 36.65 254 ILE B O 1
ATOM 9566 N N . ALA B 1 258 ? 114.008 -53.567 82.012 1.00 48.12 255 ALA B N 1
ATOM 9567 C CA . ALA B 1 258 ? 113.787 -52.290 82.675 1.00 44.92 255 ALA B CA 1
ATOM 9568 C C . ALA B 1 258 ? 114.812 -52.061 83.778 1.00 48.20 255 ALA B C 1
ATOM 9569 O O . ALA B 1 258 ? 115.345 -50.955 83.921 1.00 53.76 255 ALA B O 1
ATOM 9571 N N . ASP B 1 259 ? 115.127 -53.102 84.548 1.00 46.18 256 ASP B N 1
ATOM 9572 C CA . ASP B 1 259 ? 116.078 -52.954 85.643 1.00 39.59 256 ASP B CA 1
ATOM 9573 C C . ASP B 1 259 ? 117.503 -52.740 85.135 1.00 37.65 256 ASP B C 1
ATOM 9574 O O . ASP B 1 259 ? 118.285 -52.003 85.748 1.00 40.87 256 ASP B O 1
ATOM 9579 N N . LEU B 1 260 ? 117.874 -53.388 84.032 1.00 38.43 257 LEU B N 1
ATOM 9580 C CA . LEU B 1 260 ? 119.146 -53.065 83.394 1.00 34.76 257 LEU B CA 1
ATOM 9581 C C . LEU B 1 260 ? 119.187 -51.608 82.921 1.00 41.60 257 LEU B C 1
ATOM 9582 O O . LEU B 1 260 ? 120.209 -50.929 83.063 1.00 41.18 257 LEU B O 1
ATOM 9587 N N . VAL B 1 261 ? 118.089 -51.102 82.348 1.00 35.32 258 VAL B N 1
ATOM 9588 C CA . VAL B 1 261 ? 118.074 -49.697 81.954 1.00 35.36 258 VAL B CA 1
ATOM 9589 C C . VAL B 1 261 ? 118.305 -48.831 83.180 1.00 42.28 258 VAL B C 1
ATOM 9590 O O . VAL B 1 261 ? 119.218 -47.996 83.216 1.00 43.27 258 VAL B O 1
ATOM 9594 N N . LYS B 1 262 ? 117.535 -49.085 84.240 1.00 41.31 259 LYS B N 1
ATOM 9595 C CA . LYS B 1 262 ? 117.642 -48.273 85.443 1.00 40.11 259 LYS B CA 1
ATOM 9596 C C . LYS B 1 262 ? 119.058 -48.308 86.005 1.00 38.02 259 LYS B C 1
ATOM 9597 O O . LYS B 1 262 ? 119.601 -47.276 86.416 1.00 38.39 259 LYS B O 1
ATOM 9603 N N . LEU B 1 263 ? 119.677 -49.485 86.005 1.00 43.18 260 LEU B N 1
ATOM 9604 C CA . LEU B 1 263 ? 121.046 -49.618 86.486 1.00 37.14 260 LEU B CA 1
ATOM 9605 C C . LEU B 1 263 ? 122.026 -48.857 85.597 1.00 38.82 260 LEU B C 1
ATOM 9606 O O . LEU B 1 263 ? 122.977 -48.244 86.096 1.00 45.79 260 LEU B O 1
ATOM 9611 N N . ALA B 1 264 ? 121.819 -48.865 84.280 1.00 42.65 261 ALA B N 1
ATOM 9612 C CA . ALA B 1 264 ? 122.719 -48.098 83.425 1.00 33.56 261 ALA B CA 1
ATOM 9613 C C . ALA B 1 264 ? 122.576 -46.603 83.662 1.00 34.49 261 ALA B C 1
ATOM 9614 O O . ALA B 1 264 ? 123.547 -45.857 83.507 1.00 34.32 261 ALA B O 1
ATOM 9616 N N . LEU B 1 265 ? 121.374 -46.139 84.005 1.00 35.63 262 LEU B N 1
ATOM 9617 C CA . LEU B 1 265 ? 121.192 -44.716 84.266 1.00 40.92 262 LEU B CA 1
ATOM 9618 C C . LEU B 1 265 ? 121.951 -44.293 85.520 1.00 41.35 262 LEU B C 1
ATOM 9619 O O . LEU B 1 265 ? 122.522 -43.195 85.576 1.00 38.10 262 LEU B O 1
ATOM 9624 N N . GLN B 1 266 ? 121.963 -45.151 86.539 1.00 40.10 263 GLN B N 1
ATOM 9625 C CA . GLN B 1 266 ? 122.715 -44.846 87.748 1.00 45.10 263 GLN B CA 1
ATOM 9626 C C . GLN B 1 266 ? 124.200 -44.688 87.438 1.00 44.50 263 GLN B C 1
ATOM 9627 O O . GLN B 1 266 ? 124.844 -43.719 87.866 1.00 45.64 263 GLN B O 1
ATOM 9633 N N . ILE B 1 267 ? 124.757 -45.607 86.655 1.00 36.67 264 ILE B N 1
ATOM 9634 C CA . ILE B 1 267 ? 126.156 -45.460 86.276 1.00 40.26 264 ILE B CA 1
ATOM 9635 C C . ILE B 1 267 ? 126.364 -44.184 85.468 1.00 43.00 264 ILE B C 1
ATOM 9636 O O . ILE B 1 267 ? 127.374 -43.489 85.635 1.00 36.77 264 ILE B O 1
ATOM 9641 N N . ALA B 1 268 ? 125.430 -43.865 84.561 1.00 43.81 265 ALA B N 1
ATOM 9642 C CA . ALA B 1 268 ? 125.633 -42.719 83.671 1.00 35.88 265 ALA B CA 1
ATOM 9643 C C . ALA B 1 268 ? 125.607 -41.397 84.434 1.00 43.88 265 ALA B C 1
ATOM 9644 O O . ALA B 1 268 ? 126.421 -40.504 84.161 1.00 41.68 265 ALA B O 1
ATOM 9646 N N . VAL B 1 269 ? 124.681 -41.242 85.385 1.00 38.70 266 VAL B N 1
ATOM 9647 C CA . VAL B 1 269 ? 124.605 -39.970 86.097 1.00 44.29 266 VAL B CA 1
ATOM 9648 C C . VAL B 1 269 ? 125.674 -39.853 87.170 1.00 48.82 266 VAL B C 1
ATOM 9649 O O . VAL B 1 269 ? 125.941 -38.741 87.643 1.00 52.09 266 VAL B O 1
ATOM 9653 N N . ASN B 1 270 ? 126.312 -40.959 87.540 1.00 42.84 267 ASN B N 1
ATOM 9654 C CA . ASN B 1 270 ? 127.335 -40.975 88.583 1.00 45.42 267 ASN B CA 1
ATOM 9655 C C . ASN B 1 270 ? 128.626 -40.366 88.044 1.00 44.29 267 ASN B C 1
ATOM 9656 O O . ASN B 1 270 ? 129.395 -41.021 87.337 1.00 42.18 267 ASN B O 1
ATOM 9661 N N . SER B 1 271 ? 128.887 -39.109 88.400 1.00 48.54 268 SER B N 1
ATOM 9662 C CA . SER B 1 271 ? 130.081 -38.417 87.919 1.00 55.78 268 SER B CA 1
ATOM 9663 C C . SER B 1 271 ? 131.380 -38.999 88.477 1.00 64.15 268 SER B C 1
ATOM 9664 O O . SER B 1 271 ? 132.457 -38.640 87.982 1.00 64.31 268 SER B O 1
ATOM 9667 N N . ASP B 1 272 ? 131.307 -39.868 89.497 1.00 65.86 269 ASP B N 1
ATOM 9668 C CA . ASP B 1 272 ? 132.495 -40.567 89.989 1.00 71.03 269 ASP B CA 1
ATOM 9669 C C . ASP B 1 272 ? 133.061 -41.525 88.949 1.00 63.07 269 ASP B C 1
ATOM 9670 O O . ASP B 1 272 ? 134.282 -41.632 88.791 1.00 71.15 269 ASP B O 1
ATOM 9675 N N . VAL B 1 273 ? 132.185 -42.224 88.230 1.00 51.52 270 VAL B N 1
ATOM 9676 C CA . VAL B 1 273 ? 132.623 -43.203 87.253 1.00 39.19 270 VAL B CA 1
ATOM 9677 C C . VAL B 1 273 ? 133.428 -42.546 86.130 1.00 45.70 270 VAL B C 1
ATOM 9678 O O . VAL B 1 273 ? 133.172 -41.405 85.732 1.00 50.39 270 VAL B O 1
ATOM 9682 N N . ASP B 1 274 ? 134.405 -43.289 85.605 1.00 50.35 271 ASP B N 1
ATOM 9683 C CA . ASP B 1 274 ? 135.219 -42.825 84.485 1.00 50.19 271 ASP B CA 1
ATOM 9684 C C . ASP B 1 274 ? 134.328 -42.474 83.308 1.00 52.22 271 ASP B C 1
ATOM 9685 O O . ASP B 1 274 ? 133.247 -43.035 83.135 1.00 48.49 271 ASP B O 1
ATOM 9690 N N . GLU B 1 275 ? 134.816 -41.570 82.462 1.00 57.68 272 GLU B N 1
ATOM 9691 C CA . GLU B 1 275 ? 133.973 -41.060 81.391 1.00 59.25 272 GLU B CA 1
ATOM 9692 C C . GLU B 1 275 ? 133.622 -42.148 80.391 1.00 50.11 272 GLU B C 1
ATOM 9693 O O . GLU B 1 275 ? 132.462 -42.257 79.968 1.00 42.88 272 GLU B O 1
ATOM 9699 N N . ASP B 1 276 ? 134.595 -42.970 80.000 1.00 42.50 273 ASP B N 1
ATOM 9700 C CA . ASP B 1 276 ? 134.289 -43.960 78.971 1.00 52.09 273 ASP B CA 1
ATOM 9701 C C . ASP B 1 276 ? 133.290 -45.004 79.472 1.00 40.34 273 ASP B C 1
ATOM 9702 O O . ASP B 1 276 ? 132.473 -45.498 78.685 1.00 41.18 273 ASP B O 1
ATOM 9707 N N . ILE B 1 277 ? 133.324 -45.341 80.766 1.00 33.90 274 ILE B N 1
ATOM 9708 C CA . ILE B 1 277 ? 132.312 -46.234 81.329 1.00 34.70 274 ILE B CA 1
ATOM 9709 C C . ILE B 1 277 ? 130.934 -45.574 81.290 1.00 42.04 274 ILE B C 1
ATOM 9710 O O . ILE B 1 277 ? 129.915 -46.237 81.058 1.00 41.71 274 ILE B O 1
ATOM 9715 N N . ARG B 1 278 ? 130.885 -44.263 81.530 1.00 40.02 275 ARG B N 1
ATOM 9716 C CA . ARG B 1 278 ? 129.633 -43.524 81.471 1.00 36.18 275 ARG B CA 1
ATOM 9717 C C . ARG B 1 278 ? 129.064 -43.512 80.056 1.00 32.80 275 ARG B C 1
ATOM 9718 O O . ARG B 1 278 ? 127.855 -43.681 79.860 1.00 32.69 275 ARG B O 1
ATOM 9726 N N . VAL B 1 279 ? 129.917 -43.303 79.054 1.00 32.58 276 VAL B N 1
ATOM 9727 C CA . VAL B 1 279 ? 129.450 -43.377 77.676 1.00 31.96 276 VAL B CA 1
ATOM 9728 C C . VAL B 1 279 ? 128.899 -44.763 77.388 1.00 34.84 276 VAL B C 1
ATOM 9729 O O . VAL B 1 279 ? 127.847 -44.903 76.756 1.00 39.42 276 VAL B O 1
ATOM 9733 N N . PHE B 1 280 ? 129.574 -45.812 77.881 1.00 35.18 277 PHE B N 1
ATOM 9734 C CA . PHE B 1 280 ? 129.033 -47.156 77.717 1.00 31.98 277 PHE B CA 1
ATOM 9735 C C . PHE B 1 280 ? 127.602 -47.212 78.211 1.00 32.55 277 PHE B C 1
ATOM 9736 O O . PHE B 1 280 ? 126.729 -47.783 77.551 1.00 29.44 277 PHE B O 1
ATOM 9744 N N . ALA B 1 281 ? 127.354 -46.623 79.385 1.00 39.95 278 ALA B N 1
ATOM 9745 C CA . ALA B 1 281 ? 126.049 -46.703 80.027 1.00 36.52 278 ALA B CA 1
ATOM 9746 C C . ALA B 1 281 ? 125.004 -45.927 79.237 1.00 31.77 278 ALA B C 1
ATOM 9747 O O . ALA B 1 281 ? 123.929 -46.450 78.922 1.00 31.26 278 ALA B O 1
ATOM 9749 N N . VAL B 1 282 ? 125.325 -44.691 78.861 1.00 38.57 279 VAL B N 1
ATOM 9750 C CA . VAL B 1 282 ? 124.415 -43.929 78.015 1.00 34.77 279 VAL B CA 1
ATOM 9751 C C . VAL B 1 282 ? 124.120 -44.698 76.740 1.00 33.88 279 VAL B C 1
ATOM 9752 O O . VAL B 1 282 ? 122.971 -44.778 76.290 1.00 36.98 279 VAL B O 1
ATOM 9756 N N . GLN B 1 283 ? 125.157 -45.286 76.145 1.00 30.60 280 GLN B N 1
ATOM 9757 C CA . GLN B 1 283 ? 124.988 -45.995 74.883 1.00 31.10 280 GLN B CA 1
ATOM 9758 C C . GLN B 1 283 ? 124.115 -47.227 75.035 1.00 31.65 280 GLN B C 1
ATOM 9759 O O . GLN B 1 283 ? 123.353 -47.555 74.121 1.00 40.81 280 GLN B O 1
ATOM 9765 N N . PHE B 1 284 ? 124.224 -47.941 76.163 1.00 29.72 281 PHE B N 1
ATOM 9766 C CA . PHE B 1 284 ? 123.349 -49.086 76.380 1.00 29.74 281 PHE B CA 1
ATOM 9767 C C . PHE B 1 284 ? 121.894 -48.636 76.422 1.00 38.17 281 PHE B C 1
ATOM 9768 O O . PHE B 1 284 ? 121.019 -49.281 75.836 1.00 33.54 281 PHE B O 1
ATOM 9776 N N . VAL B 1 285 ? 121.615 -47.524 77.110 1.00 41.24 282 VAL B N 1
ATOM 9777 C CA . VAL B 1 285 ? 120.242 -47.049 77.183 1.00 32.25 282 VAL B CA 1
ATOM 9778 C C . VAL B 1 285 ? 119.748 -46.655 75.803 1.00 32.48 282 VAL B C 1
ATOM 9779 O O . VAL B 1 285 ? 118.613 -46.961 75.430 1.00 32.97 282 VAL B O 1
ATOM 9783 N N . THR B 1 286 ? 120.591 -45.974 75.021 1.00 31.91 283 THR B N 1
ATOM 9784 C CA . THR B 1 286 ? 120.229 -45.643 73.646 1.00 32.07 283 THR B CA 1
ATOM 9785 C C . THR B 1 286 ? 119.857 -46.904 72.873 1.00 31.88 283 THR B C 1
ATOM 9786 O O . THR B 1 286 ? 118.842 -46.951 72.168 1.00 32.56 283 THR B O 1
ATOM 9790 N N . SER B 1 287 ? 120.658 -47.949 73.020 1.00 31.13 284 SER B N 1
ATOM 9791 C CA . SER B 1 287 ? 120.370 -49.206 72.345 1.00 33.84 284 SER B CA 1
ATOM 9792 C C . SER B 1 287 ? 119.054 -49.831 72.828 1.00 37.73 284 SER B C 1
ATOM 9793 O O . SER B 1 287 ? 118.318 -50.431 72.038 1.00 39.24 284 SER B O 1
ATOM 9796 N N . ALA B 1 288 ? 118.733 -49.694 74.116 1.00 33.46 285 ALA B N 1
ATOM 9797 C CA . ALA B 1 288 ? 117.500 -50.281 74.622 1.00 33.17 285 ALA B CA 1
ATOM 9798 C C . ALA B 1 288 ? 116.286 -49.612 74.003 1.00 37.95 285 ALA B C 1
ATOM 9799 O O . ALA B 1 288 ? 115.220 -50.234 73.882 1.00 37.38 285 ALA B O 1
ATOM 9801 N N . LEU B 1 289 ? 116.435 -48.353 73.591 1.00 37.08 286 LEU B N 1
ATOM 9802 C CA . LEU B 1 289 ? 115.350 -47.663 72.904 1.00 37.56 286 LEU B CA 1
ATOM 9803 C C . LEU B 1 289 ? 115.061 -48.298 71.550 1.00 37.01 286 LEU B C 1
ATOM 9804 O O . LEU B 1 289 ? 113.904 -48.341 71.111 1.00 40.33 286 LEU B O 1
ATOM 9809 N N . VAL B 1 290 ? 116.096 -48.776 70.863 1.00 36.12 287 VAL B N 1
ATOM 9810 C CA . VAL B 1 290 ? 115.886 -49.368 69.549 1.00 42.26 287 VAL B CA 1
ATOM 9811 C C . VAL B 1 290 ? 115.287 -50.756 69.658 1.00 50.25 287 VAL B C 1
ATOM 9812 O O . VAL B 1 290 ? 114.413 -51.129 68.868 1.00 61.77 287 VAL B O 1
ATOM 9816 N N . TYR B 1 291 ? 115.715 -51.540 70.642 1.00 42.60 288 TYR B N 1
ATOM 9817 C CA . TYR B 1 291 ? 115.313 -52.933 70.660 1.00 43.48 288 TYR B CA 1
ATOM 9818 C C . TYR B 1 291 ? 114.255 -53.257 71.697 1.00 47.15 288 TYR B C 1
ATOM 9819 O O . TYR B 1 291 ? 113.518 -54.234 71.512 1.00 45.89 288 TYR B O 1
ATOM 9828 N N . ARG B 1 292 ? 114.112 -52.446 72.742 1.00 41.48 289 ARG B N 1
ATOM 9829 C CA . ARG B 1 292 ? 113.204 -52.792 73.823 1.00 44.83 289 ARG B CA 1
ATOM 9830 C C . ARG B 1 292 ? 112.311 -51.630 74.198 1.00 42.96 289 ARG B C 1
ATOM 9831 O O . ARG B 1 292 ? 112.006 -51.411 75.370 1.00 51.51 289 ARG B O 1
ATOM 9839 N N . LYS B 1 293 ? 111.837 -50.891 73.203 1.00 39.57 290 LYS B N 1
ATOM 9840 C CA . LYS B 1 293 ? 111.043 -49.712 73.509 1.00 41.69 290 LYS B CA 1
ATOM 9841 C C . LYS B 1 293 ? 109.750 -50.101 74.216 1.00 48.28 290 LYS B C 1
ATOM 9842 O O . LYS B 1 293 ? 109.258 -49.363 75.079 1.00 52.05 290 LYS B O 1
ATOM 9848 N N . SER B 1 294 ? 109.205 -51.274 73.895 1.00 51.45 291 SER B N 1
ATOM 9849 C CA . SER B 1 294 ? 108.003 -51.734 74.578 1.00 55.64 291 SER B CA 1
ATOM 9850 C C . SER B 1 294 ? 108.257 -51.932 76.067 1.00 50.13 291 SER B C 1
ATOM 9851 O O . SER B 1 294 ? 107.399 -51.616 76.895 1.00 50.93 291 SER B O 1
ATOM 9854 N N . LYS B 1 295 ? 109.439 -52.439 76.429 1.00 44.94 292 LYS B N 1
ATOM 9855 C CA . LYS B 1 295 ? 109.769 -52.587 77.841 1.00 45.80 292 LYS B CA 1
ATOM 9856 C C . LYS B 1 295 ? 109.949 -51.229 78.519 1.00 48.00 292 LYS B C 1
ATOM 9857 O O . LYS B 1 295 ? 109.488 -51.025 79.650 1.00 49.58 292 LYS B O 1
ATOM 9863 N N . ILE B 1 296 ? 110.618 -50.286 77.852 1.00 51.43 293 ILE B N 1
ATOM 9864 C CA . ILE B 1 296 ? 110.743 -48.937 78.403 1.00 48.42 293 ILE B CA 1
ATOM 9865 C C . ILE B 1 296 ? 109.368 -48.308 78.625 1.00 44.06 293 ILE B C 1
ATOM 9866 O O . ILE B 1 296 ? 109.123 -47.657 79.649 1.00 44.98 293 ILE B O 1
ATOM 9871 N N . ASN B 1 297 ? 108.452 -48.475 77.675 1.00 45.02 294 ASN B N 1
ATOM 9872 C CA . ASN B 1 297 ? 107.139 -47.868 77.859 1.00 51.80 294 ASN B CA 1
ATOM 9873 C C . ASN B 1 297 ? 106.388 -48.526 79.005 1.00 56.63 294 ASN B C 1
ATOM 9874 O O . ASN B 1 297 ? 105.914 -47.843 79.921 1.00 56.04 294 ASN B O 1
ATOM 9879 N N . GLN B 1 298 ? 106.330 -49.856 79.010 1.00 67.63 295 GLN B N 1
ATOM 9880 C CA . GLN B 1 298 ? 105.567 -50.535 80.050 1.00 78.48 295 GLN B CA 1
ATOM 9881 C C . GLN B 1 298 ? 106.154 -50.277 81.426 1.00 67.72 295 GLN B C 1
ATOM 9882 O O . GLN B 1 298 ? 105.415 -50.217 82.410 1.00 72.69 295 GLN B O 1
ATOM 9888 N N . ALA B 1 299 ? 107.460 -50.102 81.523 1.00 61.43 296 ALA B N 1
ATOM 9889 C CA . ALA B 1 299 ? 108.008 -49.629 82.783 1.00 54.18 296 ALA B CA 1
ATOM 9890 C C . ALA B 1 299 ? 107.932 -48.112 82.917 1.00 54.45 296 ALA B C 1
ATOM 9891 O O . ALA B 1 299 ? 108.321 -47.584 83.966 1.00 56.85 296 ALA B O 1
ATOM 9893 N N . LYS B 1 300 ? 107.437 -47.415 81.890 1.00 50.10 297 LYS B N 1
ATOM 9894 C CA . LYS B 1 300 ? 107.420 -45.944 81.808 1.00 51.31 297 LYS B CA 1
ATOM 9895 C C . LYS B 1 300 ? 108.726 -45.312 82.302 1.00 47.67 297 LYS B C 1
ATOM 9896 O O . LYS B 1 300 ? 108.742 -44.393 83.124 1.00 49.46 297 LYS B O 1
ATOM 9902 N N . LEU B 1 301 ? 109.842 -45.792 81.761 1.00 45.55 298 LEU B N 1
ATOM 9903 C CA . LEU B 1 301 ? 111.138 -45.212 82.086 1.00 44.17 298 LEU B CA 1
ATOM 9904 C C . LEU B 1 301 ? 111.447 -43.947 81.291 1.00 47.41 298 LEU B C 1
ATOM 9905 O O . LEU B 1 301 ? 112.477 -43.318 81.549 1.00 49.49 298 LEU B O 1
ATOM 9910 N N . GLY B 1 302 ? 110.598 -43.556 80.339 1.00 44.16 299 GLY B N 1
ATOM 9911 C CA . GLY B 1 302 ? 110.894 -42.443 79.470 1.00 43.62 299 GLY B CA 1
ATOM 9912 C C . GLY B 1 302 ? 111.328 -41.178 80.191 1.00 44.05 299 GLY B C 1
ATOM 9913 O O . GLY B 1 302 ? 112.404 -40.631 79.935 1.00 42.92 299 GLY B O 1
ATOM 9914 N N . PRO B 1 303 ? 110.507 -40.686 81.119 1.00 45.92 300 PRO B N 1
ATOM 9915 C CA . PRO B 1 303 ? 110.911 -39.479 81.855 1.00 46.59 300 PRO B CA 1
ATOM 9916 C C . PRO B 1 303 ? 112.191 -39.650 82.664 1.00 51.85 300 PRO B C 1
ATOM 9917 O O . PRO B 1 303 ? 112.954 -38.683 82.798 1.00 46.26 300 PRO B O 1
ATOM 9921 N N . GLU B 1 304 ? 112.462 -40.839 83.211 1.00 45.22 301 GLU B N 1
ATOM 9922 C CA . GLU B 1 304 ? 113.710 -41.018 83.950 1.00 44.44 301 GLU B CA 1
ATOM 9923 C C . GLU B 1 304 ? 114.915 -40.956 83.017 1.00 42.48 301 GLU B C 1
ATOM 9924 O O . GLU B 1 304 ? 115.923 -40.313 83.334 1.00 42.23 301 GLU B O 1
ATOM 9930 N N . ILE B 1 305 ? 114.817 -41.610 81.856 1.00 41.30 302 ILE B N 1
ATOM 9931 C CA . ILE B 1 305 ? 115.859 -41.521 80.840 1.00 39.68 302 ILE B CA 1
ATOM 9932 C C . ILE B 1 305 ? 116.109 -40.067 80.465 1.00 40.05 302 ILE B C 1
ATOM 9933 O O . ILE B 1 305 ? 117.257 -39.604 80.432 1.00 39.45 302 ILE B O 1
ATOM 9938 N N . THR B 1 306 ? 115.035 -39.314 80.214 1.00 41.25 303 THR B N 1
ATOM 9939 C CA . THR B 1 306 ? 115.202 -37.933 79.780 1.00 41.71 303 THR B CA 1
ATOM 9940 C C . THR B 1 306 ? 115.897 -37.109 80.847 1.00 42.47 303 THR B C 1
ATOM 9941 O O . THR B 1 306 ? 116.766 -36.287 80.542 1.00 42.26 303 THR B O 1
ATOM 9945 N N . LEU B 1 307 ? 115.507 -37.290 82.104 1.00 46.68 304 LEU B N 1
ATOM 9946 C CA . LEU B 1 307 ? 116.067 -36.444 83.149 1.00 49.09 304 LEU B CA 1
ATOM 9947 C C . LEU B 1 307 ? 117.510 -36.828 83.432 1.00 43.66 304 LEU B C 1
ATOM 9948 O O . LEU B 1 307 ? 118.366 -35.957 83.609 1.00 44.04 304 LEU B O 1
ATOM 9953 N N . ALA B 1 308 ? 117.813 -38.121 83.404 1.00 42.40 305 ALA B N 1
ATOM 9954 C CA . ALA B 1 308 ? 119.201 -38.559 83.544 1.00 41.33 305 ALA B CA 1
ATOM 9955 C C . ALA B 1 308 ? 120.079 -37.931 82.472 1.00 40.48 305 ALA B C 1
ATOM 9956 O O . ALA B 1 308 ? 121.108 -37.313 82.774 1.00 40.83 305 ALA B O 1
ATOM 9958 N N . ALA B 1 309 ? 119.662 -38.052 81.205 1.00 39.63 306 ALA B N 1
ATOM 9959 C CA . ALA B 1 309 ? 120.434 -37.468 80.116 1.00 39.03 306 ALA B CA 1
ATOM 9960 C C . ALA B 1 309 ? 120.583 -35.965 80.287 1.00 40.46 306 ALA B C 1
ATOM 9961 O O . ALA B 1 309 ? 121.654 -35.401 80.030 1.00 40.54 306 ALA B O 1
ATOM 9963 N N . LEU B 1 310 ? 119.520 -35.302 80.728 1.00 41.75 307 LEU B N 1
ATOM 9964 C CA . LEU B 1 310 ? 119.572 -33.861 80.931 1.00 43.29 307 LEU B CA 1
ATOM 9965 C C . LEU B 1 310 ? 120.600 -33.483 81.996 1.00 44.47 307 LEU B C 1
ATOM 9966 O O . LEU B 1 310 ? 121.287 -32.463 81.869 1.00 44.99 307 LEU B O 1
ATOM 9971 N N . LYS B 1 311 ? 120.720 -34.293 83.055 1.00 44.15 308 LYS B N 1
ATOM 9972 C CA . LYS B 1 311 ? 121.708 -34.006 84.089 1.00 45.12 308 LYS B CA 1
ATOM 9973 C C . LYS B 1 311 ? 123.130 -34.139 83.547 1.00 44.23 308 LYS B C 1
ATOM 9974 O O . LYS B 1 311 ? 123.948 -33.233 83.709 1.00 45.29 308 LYS B O 1
ATOM 9980 N N . VAL B 1 312 ? 123.426 -35.234 82.846 1.00 42.43 309 VAL B N 1
ATOM 9981 C CA . VAL B 1 312 ? 124.748 -35.406 82.243 1.00 41.63 309 VAL B CA 1
ATOM 9982 C C . VAL B 1 312 ? 125.089 -34.244 81.316 1.00 45.20 309 VAL B C 1
ATOM 9983 O O . VAL B 1 312 ? 126.211 -33.718 81.342 1.00 42.77 309 VAL B O 1
ATOM 9987 N N . ALA B 1 313 ? 124.135 -33.818 80.483 1.00 42.07 310 ALA B N 1
ATOM 9988 C CA . ALA B 1 313 ? 124.419 -32.706 79.589 1.00 42.68 310 ALA B CA 1
ATOM 9989 C C . ALA B 1 313 ? 124.610 -31.400 80.343 1.00 44.68 310 ALA B C 1
ATOM 9990 O O . ALA B 1 313 ? 125.166 -30.449 79.783 1.00 45.44 310 ALA B O 1
ATOM 9992 N N . SER B 1 314 ? 124.149 -31.327 81.588 1.00 45.70 311 SER B N 1
ATOM 9993 C CA . SER B 1 314 ? 124.351 -30.142 82.407 1.00 47.81 311 SER B CA 1
ATOM 9994 C C . SER B 1 314 ? 125.734 -30.088 83.014 1.00 48.45 311 SER B C 1
ATOM 9995 O O . SER B 1 314 ? 126.131 -29.034 83.517 1.00 50.32 311 SER B O 1
ATOM 9998 N N . GLU B 1 315 ? 126.480 -31.183 82.962 1.00 33.58 312 GLU B N 1
ATOM 9999 C CA . GLU B 1 315 ? 127.818 -31.169 83.508 1.00 34.89 312 GLU B CA 1
ATOM 10000 C C . GLU B 1 315 ? 128.682 -30.201 82.719 1.00 38.45 312 GLU B C 1
ATOM 10001 O O . GLU B 1 315 ? 128.453 -29.937 81.537 1.00 38.84 312 GLU B O 1
ATOM 10007 N N . GLU B 1 316 ? 129.686 -29.674 83.394 1.00 41.00 313 GLU B N 1
ATOM 10008 C CA . GLU B 1 316 ? 130.524 -28.652 82.810 1.00 39.43 313 GLU B CA 1
ATOM 10009 C C . GLU B 1 316 ? 131.320 -29.239 81.660 1.00 35.80 313 GLU B C 1
ATOM 10010 O O . GLU B 1 316 ? 131.544 -30.448 81.587 1.00 43.22 313 GLU B O 1
ATOM 10016 N N . ILE B 1 317 ? 131.691 -28.380 80.714 1.00 38.00 314 ILE B N 1
ATOM 10017 C CA . ILE B 1 317 ? 132.436 -28.787 79.528 1.00 33.53 314 ILE B CA 1
ATOM 10018 C C . ILE B 1 317 ? 133.519 -27.747 79.282 1.00 38.52 314 ILE B C 1
ATOM 10019 O O . ILE B 1 317 ? 133.571 -26.704 79.937 1.00 45.55 314 ILE B O 1
ATOM 10024 N N . ASP B 1 318 ? 134.388 -28.025 78.316 1.00 35.58 315 ASP B N 1
ATOM 10025 C CA . ASP B 1 318 ? 135.458 -27.081 78.018 1.00 41.60 315 ASP B CA 1
ATOM 10026 C C . ASP B 1 318 ? 134.863 -25.928 77.225 1.00 39.63 315 ASP B C 1
ATOM 10027 O O . ASP B 1 318 ? 134.511 -26.098 76.050 1.00 39.39 315 ASP B O 1
ATOM 10032 N N . VAL B 1 319 ? 134.780 -24.747 77.851 1.00 38.13 316 VAL B N 1
ATOM 10033 C CA . VAL B 1 319 ? 134.124 -23.609 77.209 1.00 32.99 316 VAL B CA 1
ATOM 10034 C C . VAL B 1 319 ? 134.920 -23.117 76.003 1.00 35.12 316 VAL B C 1
ATOM 10035 O O . VAL B 1 319 ? 134.352 -22.813 74.948 1.00 36.26 316 VAL B O 1
ATOM 10039 N N . GLU B 1 320 ? 136.242 -23.011 76.135 1.00 45.66 317 GLU B N 1
ATOM 10040 C CA . GLU B 1 320 ? 137.033 -22.482 75.028 1.00 44.67 317 GLU B CA 1
ATOM 10041 C C . GLU B 1 320 ? 137.009 -23.424 73.833 1.00 42.30 317 GLU B C 1
ATOM 10042 O O . GLU B 1 320 ? 136.901 -22.977 72.683 1.00 46.19 317 GLU B O 1
ATOM 10048 N N . ASP B 1 321 ? 137.057 -24.734 74.077 1.00 44.28 318 ASP B N 1
ATOM 10049 C CA . ASP B 1 321 ? 136.945 -25.671 72.964 1.00 49.31 318 ASP B CA 1
ATOM 10050 C C . ASP B 1 321 ? 135.596 -25.541 72.261 1.00 49.23 318 ASP B C 1
ATOM 10051 O O . ASP B 1 321 ? 135.526 -25.570 71.022 1.00 45.74 318 ASP B O 1
ATOM 10056 N N . GLU B 1 322 ? 134.513 -25.399 73.035 1.00 42.48 319 GLU B N 1
ATOM 10057 C CA . GLU B 1 322 ? 133.182 -25.306 72.445 1.00 39.40 319 GLU B CA 1
ATOM 10058 C C . GLU B 1 322 ? 133.073 -24.092 71.531 1.00 41.55 319 GLU B C 1
ATOM 10059 O O . GLU B 1 322 ? 132.378 -24.133 70.509 1.00 48.58 319 GLU B O 1
ATOM 10065 N N . LEU B 1 323 ? 133.742 -22.997 71.891 1.00 37.78 320 LEU B N 1
ATOM 10066 C CA . LEU B 1 323 ? 133.651 -21.741 71.159 1.00 33.88 320 LEU B CA 1
ATOM 10067 C C . LEU B 1 323 ? 134.625 -21.632 69.988 1.00 43.29 320 LEU B C 1
ATOM 10068 O O . LEU B 1 323 ? 134.482 -20.711 69.171 1.00 46.26 320 LEU B O 1
ATOM 10073 N N . THR B 1 324 ? 135.619 -22.521 69.891 1.00 48.03 321 THR B N 1
ATOM 10074 C CA . THR B 1 324 ? 136.605 -22.464 68.818 1.00 47.32 321 THR B CA 1
ATOM 10075 C C . THR B 1 324 ? 136.624 -23.694 67.923 1.00 46.72 321 THR B C 1
ATOM 10076 O O . THR B 1 324 ? 137.016 -23.570 66.759 1.00 47.36 321 THR B O 1
ATOM 10080 N N . ASN B 1 325 ? 136.150 -24.846 68.396 1.00 50.02 322 ASN B N 1
ATOM 10081 C CA . ASN B 1 325 ? 136.288 -26.087 67.642 1.00 52.69 322 ASN B CA 1
ATOM 10082 C C . ASN B 1 325 ? 135.400 -26.070 66.405 1.00 52.53 322 ASN B C 1
ATOM 10083 O O . ASN B 1 325 ? 134.169 -26.024 66.514 1.00 50.06 322 ASN B O 1
ATOM 10088 N N . GLU B 1 326 ? 136.019 -26.139 65.225 1.00 54.33 323 GLU B N 1
ATOM 10089 C CA . GLU B 1 326 ? 135.273 -26.157 63.976 1.00 59.47 323 GLU B CA 1
ATOM 10090 C C . GLU B 1 326 ? 135.209 -27.552 63.344 1.00 64.71 323 GLU B C 1
ATOM 10091 O O . GLU B 1 326 ? 134.941 -27.671 62.142 1.00 66.64 323 GLU B O 1
ATOM 10097 N N . ASP B 1 327 ? 135.414 -28.604 64.139 1.00 69.65 324 ASP B N 1
ATOM 10098 C CA . ASP B 1 327 ? 135.243 -29.994 63.707 1.00 71.39 324 ASP B CA 1
ATOM 10099 C C . ASP B 1 327 ? 134.565 -30.821 64.790 1.00 72.01 324 ASP B C 1
ATOM 10100 O O . ASP B 1 327 ? 133.463 -31.338 64.587 1.00 72.66 324 ASP B O 1
ATOM 10105 N N . GLU B 1 333 ? 130.250 -41.311 65.784 1.00 70.10 330 GLU B N 1
ATOM 10106 C CA . GLU B 1 333 ? 131.584 -40.950 66.265 1.00 68.86 330 GLU B CA 1
ATOM 10107 C C . GLU B 1 333 ? 131.545 -40.198 67.607 1.00 72.03 330 GLU B C 1
ATOM 10108 O O . GLU B 1 333 ? 132.593 -39.827 68.141 1.00 74.78 330 GLU B O 1
ATOM 10110 N N . GLU B 1 334 ? 130.345 -39.981 68.152 1.00 77.96 331 GLU B N 1
ATOM 10111 C CA . GLU B 1 334 ? 130.219 -39.307 69.442 1.00 78.82 331 GLU B CA 1
ATOM 10112 C C . GLU B 1 334 ? 130.988 -40.062 70.520 1.00 74.26 331 GLU B C 1
ATOM 10113 O O . GLU B 1 334 ? 130.995 -41.296 70.557 1.00 75.67 331 GLU B O 1
ATOM 10119 N N . ASN B 1 335 ? 131.632 -39.309 71.407 1.00 66.36 332 ASN B N 1
ATOM 10120 C CA . ASN B 1 335 ? 132.573 -39.906 72.345 1.00 61.12 332 ASN B CA 1
ATOM 10121 C C . ASN B 1 335 ? 132.504 -39.364 73.758 1.00 61.64 332 ASN B C 1
ATOM 10122 O O . ASN B 1 335 ? 132.958 -40.055 74.673 1.00 68.61 332 ASN B O 1
ATOM 10127 N N . THR B 1 336 ? 131.993 -38.174 73.988 1.00 61.76 333 THR B N 1
ATOM 10128 C CA . THR B 1 336 ? 131.927 -37.661 75.349 1.00 61.98 333 THR B CA 1
ATOM 10129 C C . THR B 1 336 ? 130.587 -38.005 75.990 1.00 49.77 333 THR B C 1
ATOM 10130 O O . THR B 1 336 ? 129.603 -38.285 75.299 1.00 57.08 333 THR B O 1
ATOM 10134 N N . PRO B 1 337 ? 130.510 -38.006 77.316 1.00 37.03 334 PRO B N 1
ATOM 10135 C CA . PRO B 1 337 ? 129.197 -38.236 77.954 1.00 36.85 334 PRO B CA 1
ATOM 10136 C C . PRO B 1 337 ? 128.197 -37.165 77.614 1.00 43.45 334 PRO B C 1
ATOM 10137 O O . PRO B 1 337 ? 127.009 -37.462 77.410 1.00 53.06 334 PRO B O 1
ATOM 10141 N N . ALA B 1 338 ? 128.641 -35.909 77.575 1.00 43.72 335 ALA B N 1
ATOM 10142 C CA . ALA B 1 338 ? 127.729 -34.830 77.233 1.00 44.04 335 ALA B CA 1
ATOM 10143 C C . ALA B 1 338 ? 127.195 -35.012 75.822 1.00 45.85 335 ALA B C 1
ATOM 10144 O O . ALA B 1 338 ? 125.991 -34.866 75.579 1.00 39.49 335 ALA B O 1
ATOM 10146 N N . LEU B 1 339 ? 128.065 -35.382 74.885 1.00 37.28 336 LEU B N 1
ATOM 10147 C CA . LEU B 1 339 ? 127.586 -35.576 73.528 1.00 34.12 336 LEU B CA 1
ATOM 10148 C C . LEU B 1 339 ? 126.682 -36.799 73.431 1.00 34.57 336 LEU B C 1
ATOM 10149 O O . LEU B 1 339 ? 125.666 -36.772 72.728 1.00 41.02 336 LEU B O 1
ATOM 10154 N N . THR B 1 340 ? 127.018 -37.881 74.125 1.00 43.62 337 THR B N 1
ATOM 10155 C CA . THR B 1 340 ? 126.179 -39.061 73.999 1.00 38.58 337 THR B CA 1
ATOM 10156 C C . THR B 1 340 ? 124.828 -38.830 74.656 1.00 32.74 337 THR B C 1
ATOM 10157 O O . THR B 1 340 ? 123.819 -39.399 74.224 1.00 27.04 337 THR B O 1
ATOM 10161 N N . ALA B 1 341 ? 124.805 -38.003 75.697 1.00 28.07 338 ALA B N 1
ATOM 10162 C CA . ALA B 1 341 ? 123.554 -37.686 76.363 1.00 27.49 338 ALA B CA 1
ATOM 10163 C C . ALA B 1 341 ? 122.610 -36.931 75.438 1.00 25.69 338 ALA B C 1
ATOM 10164 O O . ALA B 1 341 ? 121.411 -37.211 75.407 1.00 27.08 338 ALA B O 1
ATOM 10166 N N . LEU B 1 342 ? 123.127 -35.975 74.672 1.00 24.95 339 LEU B N 1
ATOM 10167 C CA . LEU B 1 342 ? 122.268 -35.304 73.717 1.00 26.57 339 LEU B CA 1
ATOM 10168 C C . LEU B 1 342 ? 121.789 -36.285 72.666 1.00 22.80 339 LEU B C 1
ATOM 10169 O O . LEU B 1 342 ? 120.620 -36.280 72.288 1.00 29.43 339 LEU B O 1
ATOM 10174 N N . ARG B 1 343 ? 122.650 -37.198 72.252 1.00 33.00 340 ARG B N 1
ATOM 10175 C CA . ARG B 1 343 ? 122.202 -38.201 71.306 1.00 30.16 340 ARG B CA 1
ATOM 10176 C C . ARG B 1 343 ? 121.129 -39.076 71.937 1.00 25.34 340 ARG B C 1
ATOM 10177 O O . ARG B 1 343 ? 120.179 -39.485 71.258 1.00 27.91 340 ARG B O 1
ATOM 10185 N N . LEU B 1 344 ? 121.219 -39.313 73.249 1.00 24.52 341 LEU B N 1
ATOM 10186 C CA . LEU B 1 344 ? 120.198 -40.098 73.930 1.00 29.32 341 LEU B CA 1
ATOM 10187 C C . LEU B 1 344 ? 118.841 -39.385 73.927 1.00 23.66 341 LEU B C 1
ATOM 10188 O O . LEU B 1 344 ? 117.812 -39.989 73.624 1.00 24.56 341 LEU B O 1
ATOM 10193 N N . ILE B 1 345 ? 118.819 -38.108 74.290 1.00 23.19 342 ILE B N 1
ATOM 10194 C CA . ILE B 1 345 ? 117.584 -37.335 74.223 1.00 23.07 342 ILE B CA 1
ATOM 10195 C C . ILE B 1 345 ? 117.048 -37.335 72.804 1.00 21.98 342 ILE B C 1
ATOM 10196 O O . ILE B 1 345 ? 115.868 -37.610 72.559 1.00 20.31 342 ILE B O 1
ATOM 10201 N N . SER B 1 346 ? 117.918 -37.071 71.842 1.00 20.51 343 SER B N 1
ATOM 10202 C CA . SER B 1 346 ? 117.468 -37.061 70.459 1.00 19.41 343 SER B CA 1
ATOM 10203 C C . SER B 1 346 ? 116.758 -38.356 70.103 1.00 19.51 343 SER B C 1
ATOM 10204 O O . SER B 1 346 ? 115.702 -38.334 69.465 1.00 27.74 343 SER B O 1
ATOM 10207 N N . ASN B 1 347 ? 117.308 -39.496 70.524 1.00 20.67 344 ASN B N 1
ATOM 10208 C CA . ASN B 1 347 ? 116.721 -40.778 70.153 1.00 20.85 344 ASN B CA 1
ATOM 10209 C C . ASN B 1 347 ? 115.433 -41.039 70.914 1.00 28.77 344 ASN B C 1
ATOM 10210 O O . ASN B 1 347 ? 114.477 -41.612 70.368 1.00 23.13 344 ASN B O 1
ATOM 10215 N N . ALA B 1 348 ? 115.389 -40.640 72.184 1.00 28.71 345 ALA B N 1
ATOM 10216 C CA . ALA B 1 348 ? 114.165 -40.810 72.950 1.00 21.60 345 ALA B CA 1
ATOM 10217 C C . ALA B 1 348 ? 113.020 -40.030 72.308 1.00 27.33 345 ALA B C 1
ATOM 10218 O O . ALA B 1 348 ? 111.879 -40.501 72.264 1.00 32.95 345 ALA B O 1
ATOM 10220 N N . SER B 1 349 ? 113.312 -38.841 71.791 1.00 26.45 346 SER B N 1
ATOM 10221 C CA . SER B 1 349 ? 112.285 -38.039 71.141 1.00 23.07 346 SER B CA 1
ATOM 10222 C C . SER B 1 349 ? 111.757 -38.708 69.881 1.00 20.97 346 SER B C 1
ATOM 10223 O O . SER B 1 349 ? 110.568 -38.596 69.556 1.00 24.02 346 SER B O 1
ATOM 10226 N N . GLY B 1 350 ? 112.619 -39.395 69.144 1.00 19.45 347 GLY B N 1
ATOM 10227 C CA . GLY B 1 350 ? 112.146 -40.098 67.962 1.00 20.21 347 GLY B CA 1
ATOM 10228 C C . GLY B 1 350 ? 111.373 -41.356 68.306 1.00 19.77 347 GLY B C 1
ATOM 10229 O O . GLY B 1 350 ? 110.364 -41.667 67.667 1.00 21.48 347 GLY B O 1
ATOM 10230 N N . GLU B 1 351 ? 111.806 -42.071 69.355 1.00 19.19 348 GLU B N 1
ATOM 10231 C CA . GLU B 1 351 ? 111.255 -43.393 69.651 1.00 27.29 348 GLU B CA 1
ATOM 10232 C C . GLU B 1 351 ? 109.966 -43.335 70.462 1.00 24.72 348 GLU B C 1
ATOM 10233 O O . GLU B 1 351 ? 109.089 -44.179 70.279 1.00 35.99 348 GLU B O 1
ATOM 10239 N N . LEU B 1 352 ? 109.832 -42.377 71.369 1.00 25.63 349 LEU B N 1
ATOM 10240 C CA . LEU B 1 352 ? 108.767 -42.405 72.355 1.00 20.37 349 LEU B CA 1
ATOM 10241 C C . LEU B 1 352 ? 107.785 -41.261 72.171 1.00 29.02 349 LEU B C 1
ATOM 10242 O O . LEU B 1 352 ? 108.016 -40.290 71.442 1.00 35.59 349 LEU B O 1
ATOM 10247 N N . SER B 1 353 ? 106.683 -41.397 72.897 1.00 26.27 350 SER B N 1
ATOM 10248 C CA . SER B 1 353 ? 105.644 -40.392 72.931 1.00 22.12 350 SER B CA 1
ATOM 10249 C C . SER B 1 353 ? 106.195 -39.092 73.517 1.00 19.09 350 SER B C 1
ATOM 10250 O O . SER B 1 353 ? 107.042 -39.119 74.418 1.00 19.59 350 SER B O 1
ATOM 10253 N N . PRO B 1 354 ? 105.734 -37.935 73.023 1.00 22.04 351 PRO B N 1
ATOM 10254 C CA . PRO B 1 354 ? 106.259 -36.664 73.544 1.00 20.84 351 PRO B CA 1
ATOM 10255 C C . PRO B 1 354 ? 105.973 -36.474 75.007 1.00 21.34 351 PRO B C 1
ATOM 10256 O O . PRO B 1 354 ? 106.749 -35.802 75.697 1.00 25.45 351 PRO B O 1
ATOM 10260 N N . SER B 1 355 ? 104.882 -37.061 75.507 1.00 21.87 352 SER B N 1
ATOM 10261 C CA . SER B 1 355 ? 104.612 -37.012 76.940 1.00 32.28 352 SER B CA 1
ATOM 10262 C C . SER B 1 355 ? 105.759 -37.597 77.761 1.00 31.96 352 SER B C 1
ATOM 10263 O O . SER B 1 355 ? 105.894 -37.264 78.940 1.00 44.33 352 SER B O 1
ATOM 10266 N N . GLN B 1 356 ? 106.565 -38.492 77.185 1.00 26.06 353 GLN B N 1
ATOM 10267 C CA . GLN B 1 356 ? 107.617 -39.149 77.953 1.00 32.77 353 GLN B CA 1
ATOM 10268 C C . GLN B 1 356 ? 108.958 -38.442 77.875 1.00 35.11 353 GLN B C 1
ATOM 10269 O O . GLN B 1 356 ? 109.859 -38.797 78.634 1.00 29.41 353 GLN B O 1
ATOM 10275 N N . VAL B 1 357 ? 109.126 -37.483 76.965 1.00 33.74 354 VAL B N 1
ATOM 10276 C CA . VAL B 1 357 ? 110.431 -36.876 76.715 1.00 24.93 354 VAL B CA 1
ATOM 10277 C C . VAL B 1 357 ? 110.292 -35.365 76.649 1.00 20.62 354 VAL B C 1
ATOM 10278 O O . VAL B 1 357 ? 110.826 -34.641 77.497 1.00 30.00 354 VAL B O 1
ATOM 10282 N N . GLY B 1 358 ? 109.551 -34.887 75.657 1.00 19.09 355 GLY B N 1
ATOM 10283 C CA . GLY B 1 358 ? 109.401 -33.456 75.497 1.00 23.86 355 GLY B CA 1
ATOM 10284 C C . GLY B 1 358 ? 108.720 -32.799 76.681 1.00 29.80 355 GLY B C 1
ATOM 10285 O O . GLY B 1 358 ? 109.138 -31.728 77.127 1.00 34.70 355 GLY B O 1
ATOM 10286 N N . VAL B 1 359 ? 107.675 -33.430 77.216 1.00 19.22 356 VAL B N 1
ATOM 10287 C CA . VAL B 1 359 ? 106.998 -32.867 78.383 1.00 24.74 356 VAL B CA 1
ATOM 10288 C C . VAL B 1 359 ? 107.941 -32.747 79.576 1.00 28.90 356 VAL B C 1
ATOM 10289 O O . VAL B 1 359 ? 108.049 -31.647 80.146 1.00 30.54 356 VAL B O 1
ATOM 10293 N N . PRO B 1 360 ? 108.653 -33.792 79.988 1.00 28.25 357 PRO B N 1
ATOM 10294 C CA . PRO B 1 360 ? 109.640 -33.614 81.062 1.00 22.50 357 PRO B CA 1
ATOM 10295 C C . PRO B 1 360 ? 110.584 -32.474 80.784 1.00 31.15 357 PRO B C 1
ATOM 10296 O O . PRO B 1 360 ? 110.919 -31.703 81.689 1.00 31.29 357 PRO B O 1
ATOM 10300 N N . ILE B 1 361 ? 111.013 -32.329 79.532 1.00 30.80 358 ILE B N 1
ATOM 10301 C CA . ILE B 1 361 ? 111.972 -31.278 79.210 1.00 27.36 358 ILE B CA 1
ATOM 10302 C C . ILE B 1 361 ? 111.348 -29.908 79.428 1.00 24.70 358 ILE B C 1
ATOM 10303 O O . ILE B 1 361 ? 111.939 -29.035 80.070 1.00 23.44 358 ILE B O 1
ATOM 10308 N N . ILE B 1 362 ? 110.146 -29.693 78.886 1.00 29.77 359 ILE B N 1
ATOM 10309 C CA . ILE B 1 362 ? 109.492 -28.394 79.014 1.00 26.88 359 ILE B CA 1
ATOM 10310 C C . ILE B 1 362 ? 109.133 -28.109 80.470 1.00 28.30 359 ILE B C 1
ATOM 10311 O O . ILE B 1 362 ? 109.242 -26.966 80.923 1.00 36.11 359 ILE B O 1
ATOM 10316 N N . GLU B 1 363 ? 108.764 -29.135 81.247 1.00 31.59 360 GLU B N 1
ATOM 10317 C CA . GLU B 1 363 ? 108.540 -28.928 82.683 1.00 34.13 360 GLU B CA 1
ATOM 10318 C C . GLU B 1 363 ? 109.744 -28.285 83.352 1.00 35.87 360 GLU B C 1
ATOM 10319 O O . GLU B 1 363 ? 109.592 -27.439 84.239 1.00 44.79 360 GLU B O 1
ATOM 10325 N N . HIS B 1 364 ? 110.948 -28.725 82.994 1.00 34.78 361 HIS B N 1
ATOM 10326 C CA . HIS B 1 364 ? 112.164 -28.225 83.621 1.00 33.78 361 HIS B CA 1
ATOM 10327 C C . HIS B 1 364 ? 112.682 -26.947 82.991 1.00 27.19 361 HIS B C 1
ATOM 10328 O O . HIS B 1 364 ? 113.626 -26.356 83.518 1.00 26.95 361 HIS B O 1
ATOM 10335 N N . LEU B 1 365 ? 112.073 -26.482 81.911 1.00 28.59 362 LEU B N 1
ATOM 10336 C CA . LEU B 1 365 ? 112.624 -25.311 81.235 1.00 36.35 362 LEU B CA 1
ATOM 10337 C C . LEU B 1 365 ? 112.670 -24.084 82.144 1.00 29.82 362 LEU B C 1
ATOM 10338 O O . LEU B 1 365 ? 113.739 -23.460 82.249 1.00 33.58 362 LEU B O 1
ATOM 10343 N N . PRO B 1 366 ? 111.613 -23.730 82.870 1.00 29.63 363 PRO B N 1
ATOM 10344 C CA . PRO B 1 366 ? 111.673 -22.513 83.709 1.00 37.64 363 PRO B CA 1
ATOM 10345 C C . PRO B 1 366 ? 112.854 -22.452 84.661 1.00 28.70 363 PRO B C 1
ATOM 10346 O O . PRO B 1 366 ? 113.569 -21.444 84.703 1.00 26.49 363 PRO B O 1
ATOM 10350 N N . THR B 1 367 ? 113.070 -23.492 85.452 1.00 27.53 364 THR B N 1
ATOM 10351 C CA . THR B 1 367 ? 114.138 -23.398 86.431 1.00 30.42 364 THR B CA 1
ATOM 10352 C C . THR B 1 367 ? 115.519 -23.583 85.804 1.00 37.82 364 THR B C 1
ATOM 10353 O O . THR B 1 367 ? 116.488 -22.958 86.244 1.00 44.92 364 THR B O 1
ATOM 10365 N N . LEU B 1 369 ? 116.435 -22.749 82.686 1.00 29.24 366 LEU B N 1
ATOM 10366 C CA . LEU B 1 369 ? 116.774 -21.541 81.938 1.00 30.92 366 LEU B CA 1
ATOM 10367 C C . LEU B 1 369 ? 117.100 -20.372 82.856 1.00 34.43 366 LEU B C 1
ATOM 10368 O O . LEU B 1 369 ? 117.844 -19.470 82.462 1.00 37.39 366 LEU B O 1
ATOM 10373 N N . SER B 1 370 ? 116.590 -20.380 84.079 1.00 36.35 367 SER B N 1
ATOM 10374 C CA . SER B 1 370 ? 116.870 -19.302 85.013 1.00 39.86 367 SER B CA 1
ATOM 10375 C C . SER B 1 370 ? 118.052 -19.611 85.936 1.00 36.69 367 SER B C 1
ATOM 10376 O O . SER B 1 370 ? 118.499 -18.715 86.665 1.00 37.54 367 SER B O 1
ATOM 10379 N N . SER B 1 371 ? 118.597 -20.828 85.869 1.00 32.61 368 SER B N 1
ATOM 10380 C CA . SER B 1 371 ? 119.639 -21.257 86.797 1.00 36.65 368 SER B CA 1
ATOM 10381 C C . SER B 1 371 ? 120.829 -20.316 86.751 1.00 38.06 368 SER B C 1
ATOM 10382 O O . SER B 1 371 ? 121.121 -19.694 85.727 1.00 46.59 368 SER B O 1
ATOM 10385 N N . SER B 1 372 ? 121.502 -20.204 87.896 1.00 40.73 369 SER B N 1
ATOM 10386 C CA . SER B 1 372 ? 122.769 -19.484 88.002 1.00 40.97 369 SER B CA 1
ATOM 10387 C C . SER B 1 372 ? 123.905 -20.228 87.328 1.00 30.99 369 SER B C 1
ATOM 10388 O O . SER B 1 372 ? 124.976 -19.648 87.112 1.00 35.84 369 SER B O 1
ATOM 10391 N N . ASN B 1 373 ? 123.725 -21.519 87.091 1.00 32.68 370 ASN B N 1
ATOM 10392 C CA . ASN B 1 373 ? 124.700 -22.387 86.446 1.00 38.22 370 ASN B CA 1
ATOM 10393 C C . ASN B 1 373 ? 124.582 -22.279 84.931 1.00 40.18 370 ASN B C 1
ATOM 10394 O O . ASN B 1 373 ? 123.580 -22.728 84.354 1.00 44.60 370 ASN B O 1
ATOM 10399 N N . PRO B 1 374 ? 125.571 -21.706 84.243 1.00 35.80 371 PRO B N 1
ATOM 10400 C CA . PRO B 1 374 ? 125.409 -21.509 82.796 1.00 33.25 371 PRO B CA 1
ATOM 10401 C C . PRO B 1 374 ? 125.322 -22.821 82.044 1.00 38.67 371 PRO B C 1
ATOM 10402 O O . PRO B 1 374 ? 124.596 -22.918 81.048 1.00 47.39 371 PRO B O 1
ATOM 10406 N N . PHE B 1 375 ? 126.010 -23.852 82.522 1.00 37.43 372 PHE B N 1
ATOM 10407 C CA . PHE B 1 375 ? 125.897 -25.159 81.903 1.00 33.99 372 PHE B CA 1
ATOM 10408 C C . PHE B 1 375 ? 124.490 -25.734 82.002 1.00 30.86 372 PHE B C 1
ATOM 10409 O O . PHE B 1 375 ? 124.148 -26.627 81.211 1.00 27.00 372 PHE B O 1
ATOM 10417 N N . GLU B 1 376 ? 123.663 -25.256 82.941 1.00 27.77 373 GLU B N 1
ATOM 10418 C CA . GLU B 1 376 ? 122.276 -25.727 82.947 1.00 34.65 373 GLU B CA 1
ATOM 10419 C C . GLU B 1 376 ? 121.396 -24.922 81.991 1.00 29.81 373 GLU B C 1
ATOM 10420 O O . GLU B 1 376 ? 120.531 -25.493 81.318 1.00 38.83 373 GLU B O 1
ATOM 10426 N N . ARG B 1 377 ? 121.604 -23.608 81.910 1.00 25.07 374 ARG B N 1
ATOM 10427 C CA . ARG B 1 377 ? 120.938 -22.816 80.881 1.00 23.63 374 ARG B CA 1
ATOM 10428 C C . ARG B 1 377 ? 121.334 -23.296 79.496 1.00 31.41 374 ARG B C 1
ATOM 10429 O O . ARG B 1 377 ? 120.495 -23.381 78.588 1.00 33.65 374 ARG B O 1
ATOM 10437 N N . ARG B 1 378 ? 122.617 -23.606 79.314 1.00 23.56 375 ARG B N 1
ATOM 10438 C CA . ARG B 1 378 ? 123.073 -24.182 78.054 1.00 31.83 375 ARG B CA 1
ATOM 10439 C C . ARG B 1 378 ? 122.418 -25.534 77.790 1.00 28.92 375 ARG B C 1
ATOM 10440 O O . ARG B 1 378 ? 122.049 -25.854 76.654 1.00 35.88 375 ARG B O 1
ATOM 10448 N N . SER B 1 379 ? 122.261 -26.332 78.834 1.00 30.57 376 SER B N 1
ATOM 10449 C CA . SER B 1 379 ? 121.825 -27.714 78.685 1.00 27.69 376 SER B CA 1
ATOM 10450 C C . SER B 1 379 ? 120.385 -27.806 78.234 1.00 23.92 376 SER B C 1
ATOM 10451 O O . SER B 1 379 ? 120.032 -28.688 77.434 1.00 22.94 376 SER B O 1
ATOM 10454 N N . ILE B 1 380 ? 119.528 -26.934 78.772 1.00 27.88 377 ILE B N 1
ATOM 10455 C CA . ILE B 1 380 ? 118.105 -26.996 78.452 1.00 21.89 377 ILE B CA 1
ATOM 10456 C C . ILE B 1 380 ? 117.864 -26.546 77.014 1.00 20.02 377 ILE B C 1
ATOM 10457 O O . ILE B 1 380 ? 117.024 -27.105 76.302 1.00 26.95 377 ILE B O 1
ATOM 10462 N N . LEU B 1 381 ? 118.604 -25.536 76.558 1.00 26.63 378 LEU B N 1
ATOM 10463 C CA . LEU B 1 381 ? 118.477 -25.103 75.171 1.00 26.78 378 LEU B CA 1
ATOM 10464 C C . LEU B 1 381 ? 118.913 -26.200 74.210 1.00 31.06 378 LEU B C 1
ATOM 10465 O O . LEU B 1 381 ? 118.258 -26.433 73.187 1.00 26.21 378 LEU B O 1
ATOM 10470 N N . LEU B 1 382 ? 120.034 -26.871 74.513 1.00 33.73 379 LEU B N 1
ATOM 10471 C CA . LEU B 1 382 ? 120.501 -27.952 73.655 1.00 19.39 379 LEU B CA 1
ATOM 10472 C C . LEU B 1 382 ? 119.534 -29.126 73.699 1.00 19.29 379 LEU B C 1
ATOM 10473 O O . LEU B 1 382 ? 119.270 -29.767 72.677 1.00 18.71 379 LEU B O 1
ATOM 10478 N N . ALA B 1 383 ? 118.938 -29.375 74.859 1.00 19.86 380 ALA B N 1
ATOM 10479 C CA . ALA B 1 383 ? 117.926 -30.424 74.960 1.00 19.81 380 ALA B CA 1
ATOM 10480 C C . ALA B 1 383 ? 116.777 -30.180 74.001 1.00 18.59 380 ALA B C 1
ATOM 10481 O O . ALA B 1 383 ? 116.351 -31.086 73.283 1.00 22.97 380 ALA B O 1
ATOM 10483 N N . ILE B 1 384 ? 116.254 -28.957 73.979 1.00 19.84 381 ILE B N 1
ATOM 10484 C CA . ILE B 1 384 ? 115.170 -28.638 73.060 1.00 16.93 381 ILE B CA 1
ATOM 10485 C C . ILE B 1 384 ? 115.631 -28.779 71.621 1.00 18.00 381 ILE B C 1
ATOM 10486 O O . ILE B 1 384 ? 114.854 -29.169 70.743 1.00 23.17 381 ILE B O 1
ATOM 10491 N N . SER B 1 385 ? 116.888 -28.425 71.341 1.00 16.54 382 SER B N 1
ATOM 10492 C CA . SER B 1 385 ? 117.373 -28.477 69.967 1.00 15.86 382 SER B CA 1
ATOM 10493 C C . SER B 1 385 ? 117.406 -29.902 69.432 1.00 17.50 382 SER B C 1
ATOM 10494 O O . SER B 1 385 ? 117.320 -30.107 68.215 1.00 15.35 382 SER B O 1
ATOM 10497 N N . VAL B 1 386 ? 117.570 -30.904 70.301 1.00 16.86 383 VAL B N 1
ATOM 10498 C CA . VAL B 1 386 ? 117.572 -32.281 69.818 1.00 21.26 383 VAL B CA 1
ATOM 10499 C C . VAL B 1 386 ? 116.206 -32.901 69.993 1.00 22.35 383 VAL B C 1
ATOM 10500 O O . VAL B 1 386 ? 115.925 -33.950 69.392 1.00 38.28 383 VAL B O 1
ATOM 10504 N N . LEU B 1 387 ? 115.317 -32.237 70.717 1.00 16.69 384 LEU B N 1
ATOM 10505 C CA . LEU B 1 387 ? 113.943 -32.706 70.850 1.00 16.48 384 LEU B CA 1
ATOM 10506 C C . LEU B 1 387 ? 113.161 -32.537 69.552 1.00 15.47 384 LEU B C 1
ATOM 10507 O O . LEU B 1 387 ? 112.366 -33.405 69.189 1.00 24.62 384 LEU B O 1
ATOM 10512 N N . VAL B 1 388 ? 113.377 -31.428 68.836 1.00 14.79 385 VAL B N 1
ATOM 10513 C CA . VAL B 1 388 ? 112.436 -30.997 67.806 1.00 13.91 385 VAL B CA 1
ATOM 10514 C C . VAL B 1 388 ? 112.401 -31.974 66.633 1.00 13.61 385 VAL B C 1
ATOM 10515 O O . VAL B 1 388 ? 111.349 -32.206 66.034 1.00 23.17 385 VAL B O 1
ATOM 10519 N N . THR B 1 389 ? 113.530 -32.554 66.267 1.00 17.57 386 THR B N 1
ATOM 10520 C CA . THR B 1 389 ? 113.518 -33.423 65.094 1.00 18.61 386 THR B CA 1
ATOM 10521 C C . THR B 1 389 ? 112.589 -34.608 65.296 1.00 17.46 386 THR B C 1
ATOM 10522 O O . THR B 1 389 ? 111.838 -34.985 64.384 1.00 19.87 386 THR B O 1
ATOM 10526 N N . GLY B 1 390 ? 112.645 -35.232 66.474 1.00 15.79 387 GLY B N 1
ATOM 10527 C CA . GLY B 1 390 ? 111.787 -36.379 66.719 1.00 20.51 387 GLY B CA 1
ATOM 10528 C C . GLY B 1 390 ? 110.350 -36.024 67.040 1.00 14.72 387 GLY B C 1
ATOM 10529 O O . GLY B 1 390 ? 109.457 -36.847 66.830 1.00 23.65 387 GLY B O 1
ATOM 10530 N N . SER B 1 391 ? 110.104 -34.831 67.590 1.00 14.52 388 SER B N 1
ATOM 10531 C CA . SER B 1 391 ? 108.764 -34.414 68.021 1.00 14.39 388 SER B CA 1
ATOM 10532 C C . SER B 1 391 ? 108.441 -32.993 67.557 1.00 13.69 388 SER B C 1
ATOM 10533 O O . SER B 1 391 ? 108.223 -32.096 68.376 1.00 16.37 388 SER B O 1
ATOM 10536 N N . PRO B 1 392 ? 108.392 -32.751 66.242 1.00 13.01 389 PRO B N 1
ATOM 10537 C CA . PRO B 1 392 ? 108.216 -31.358 65.778 1.00 12.44 389 PRO B CA 1
ATOM 10538 C C . PRO B 1 392 ? 106.846 -30.797 66.104 1.00 12.39 389 PRO B C 1
ATOM 10539 O O . PRO B 1 392 ? 106.717 -29.604 66.422 1.00 20.08 389 PRO B O 1
ATOM 10543 N N . ASP B 1 393 ? 105.805 -31.620 66.056 1.00 17.45 390 ASP B N 1
ATOM 10544 C CA . ASP B 1 393 ? 104.468 -31.103 66.360 1.00 14.53 390 ASP B CA 1
ATOM 10545 C C . ASP B 1 393 ? 104.332 -30.727 67.823 1.00 15.63 390 ASP B C 1
ATOM 10546 O O . ASP B 1 393 ? 103.785 -29.669 68.144 1.00 16.02 390 ASP B O 1
ATOM 10551 N N . TYR B 1 394 ? 104.847 -31.561 68.729 1.00 21.87 391 TYR B N 1
ATOM 10552 C CA . TYR B 1 394 ? 104.807 -31.189 70.134 1.00 20.85 391 TYR B CA 1
ATOM 10553 C C . TYR B 1 394 ? 105.636 -29.939 70.396 1.00 14.17 391 TYR B C 1
ATOM 10554 O O . TYR B 1 394 ? 105.204 -29.054 71.137 1.00 21.54 391 TYR B O 1
ATOM 10563 N N . THR B 1 395 ? 106.842 -29.863 69.813 1.00 13.89 392 THR B N 1
ATOM 10564 C CA . THR B 1 395 ? 107.665 -28.663 69.954 1.00 13.76 392 THR B CA 1
ATOM 10565 C C . THR B 1 395 ? 106.920 -27.432 69.433 1.00 13.27 392 THR B C 1
ATOM 10566 O O . THR B 1 395 ? 106.949 -26.366 70.052 1.00 17.23 392 THR B O 1
ATOM 10570 N N . LEU B 1 396 ? 106.269 -27.544 68.281 1.00 12.76 393 LEU B N 1
ATOM 10571 C CA . LEU B 1 396 ? 105.525 -26.393 67.788 1.00 22.08 393 LEU B CA 1
ATOM 10572 C C . LEU B 1 396 ? 104.483 -25.956 68.796 1.00 19.83 393 LEU B C 1
ATOM 10573 O O . LEU B 1 396 ? 104.362 -24.760 69.091 1.00 17.14 393 LEU B O 1
ATOM 10578 N N . SER B 1 397 ? 103.775 -26.922 69.399 1.00 19.07 394 SER B N 1
ATOM 10579 C CA . SER B 1 397 ? 102.745 -26.583 70.381 1.00 13.83 394 SER B CA 1
ATOM 10580 C C . SER B 1 397 ? 103.316 -25.912 71.618 1.00 18.29 394 SER B C 1
ATOM 10581 O O . SER B 1 397 ? 102.561 -25.313 72.377 1.00 26.21 394 SER B O 1
ATOM 10584 N N . GLN B 1 398 ? 104.620 -26.015 71.864 1.00 20.56 395 GLN B N 1
ATOM 10585 C CA . GLN B 1 398 ? 105.226 -25.379 73.024 1.00 21.29 395 GLN B CA 1
ATOM 10586 C C . GLN B 1 398 ? 105.944 -24.064 72.703 1.00 14.46 395 GLN B C 1
ATOM 10587 O O . GLN B 1 398 ? 106.597 -23.496 73.584 1.00 14.86 395 GLN B O 1
ATOM 10593 N N . PHE B 1 399 ? 105.782 -23.540 71.478 1.00 18.67 396 PHE B N 1
ATOM 10594 C CA . PHE B 1 399 ? 106.440 -22.292 71.078 1.00 16.69 396 PHE B CA 1
ATOM 10595 C C . PHE B 1 399 ? 106.141 -21.137 72.025 1.00 19.43 396 PHE B C 1
ATOM 10596 O O . PHE B 1 399 ? 106.963 -20.227 72.163 1.00 22.74 396 PHE B O 1
ATOM 10604 N N . ASP B 1 400 ? 104.969 -21.125 72.668 1.00 14.33 397 ASP B N 1
ATOM 10605 C CA . ASP B 1 400 ? 104.683 -20.015 73.582 1.00 21.72 397 ASP B CA 1
ATOM 10606 C C . ASP B 1 400 ? 105.718 -19.938 74.700 1.00 26.29 397 ASP B C 1
ATOM 10607 O O . ASP B 1 400 ? 105.977 -18.853 75.243 1.00 30.69 397 ASP B O 1
ATOM 10612 N N . LYS B 1 401 ? 106.316 -21.076 75.056 1.00 17.78 398 LYS B N 1
ATOM 10613 C CA . LYS B 1 401 ? 107.391 -21.170 76.019 1.00 16.02 398 LYS B CA 1
ATOM 10614 C C . LYS B 1 401 ? 108.760 -21.221 75.373 1.00 25.25 398 LYS B C 1
ATOM 10615 O O . LYS B 1 401 ? 109.702 -20.629 75.889 1.00 28.56 398 LYS B O 1
ATOM 10621 N N . ILE B 1 402 ? 108.894 -21.922 74.253 1.00 25.00 399 ILE B N 1
ATOM 10622 C CA . ILE B 1 402 ? 110.216 -22.173 73.708 1.00 21.63 399 ILE B CA 1
ATOM 10623 C C . ILE B 1 402 ? 110.793 -20.905 73.097 1.00 15.42 399 ILE B C 1
ATOM 10624 O O . ILE B 1 402 ? 111.948 -20.557 73.358 1.00 20.27 399 ILE B O 1
ATOM 10629 N N . ILE B 1 403 ? 110.009 -20.174 72.290 1.00 14.07 400 ILE B N 1
ATOM 10630 C CA . ILE B 1 403 ? 110.560 -18.983 71.620 1.00 16.85 400 ILE B CA 1
ATOM 10631 C C . ILE B 1 403 ? 111.109 -17.980 72.626 1.00 20.05 400 ILE B C 1
ATOM 10632 O O . ILE B 1 403 ? 112.277 -17.586 72.499 1.00 25.45 400 ILE B O 1
ATOM 10637 N N . PRO B 1 404 ? 110.354 -17.543 73.633 1.00 21.45 401 PRO B N 1
ATOM 10638 C CA . PRO B 1 404 ? 110.955 -16.656 74.647 1.00 17.87 401 PRO B CA 1
ATOM 10639 C C . PRO B 1 404 ? 112.215 -17.246 75.247 1.00 17.64 401 PRO B C 1
ATOM 10640 O O . PRO B 1 404 ? 113.180 -16.525 75.517 1.00 22.13 401 PRO B O 1
ATOM 10644 N N . ALA B 1 405 ? 112.241 -18.557 75.455 1.00 18.38 402 ALA B N 1
ATOM 10645 C CA . ALA B 1 405 ? 113.440 -19.179 75.998 1.00 16.60 402 ALA B CA 1
ATOM 10646 C C . ALA B 1 405 ? 114.637 -19.007 75.065 1.00 21.96 402 ALA B C 1
ATOM 10647 O O . ALA B 1 405 ? 115.749 -18.729 75.527 1.00 27.64 402 ALA B O 1
ATOM 10649 N N . THR B 1 406 ? 114.449 -19.172 73.743 1.00 23.22 403 THR B N 1
ATOM 10650 C CA . THR B 1 406 ? 115.580 -18.923 72.844 1.00 21.00 403 THR B CA 1
ATOM 10651 C C . THR B 1 406 ? 116.010 -17.459 72.885 1.00 16.26 403 THR B C 1
ATOM 10652 O O . THR B 1 406 ? 117.212 -17.157 72.812 1.00 15.59 403 THR B O 1
ATOM 10656 N N . VAL B 1 407 ? 115.043 -16.541 73.030 1.00 15.08 404 VAL B N 1
ATOM 10657 C CA . VAL B 1 407 ? 115.356 -15.116 73.087 1.00 22.21 404 VAL B CA 1
ATOM 10658 C C . VAL B 1 407 ? 116.104 -14.789 74.371 1.00 25.16 404 VAL B C 1
ATOM 10659 O O . VAL B 1 407 ? 117.142 -14.118 74.347 1.00 29.83 404 VAL B O 1
ATOM 10663 N N . THR B 1 408 ? 115.628 -15.314 75.506 1.00 18.44 405 THR B N 1
ATOM 10664 C CA . THR B 1 408 ? 116.384 -15.194 76.749 1.00 17.67 405 THR B CA 1
ATOM 10665 C C . THR B 1 408 ? 117.802 -15.754 76.586 1.00 31.40 405 THR B C 1
ATOM 10666 O O . THR B 1 408 ? 118.782 -15.175 77.077 1.00 31.97 405 THR B O 1
ATOM 10670 N N . GLY B 1 409 ? 117.927 -16.895 75.910 1.00 24.69 406 GLY B N 1
ATOM 10671 C CA . GLY B 1 409 ? 119.238 -17.492 75.730 1.00 18.20 406 GLY B CA 1
ATOM 10672 C C . GLY B 1 409 ? 120.161 -16.627 74.902 1.00 18.02 406 GLY B C 1
ATOM 10673 O O . GLY B 1 409 ? 121.347 -16.515 75.206 1.00 21.53 406 GLY B O 1
ATOM 10674 N N . LEU B 1 410 ? 119.628 -15.995 73.845 1.00 17.08 407 LEU B N 1
ATOM 10675 C CA . LEU B 1 410 ? 120.432 -15.077 73.035 1.00 18.34 407 LEU B CA 1
ATOM 10676 C C . LEU B 1 410 ? 120.943 -13.884 73.846 1.00 24.93 407 LEU B C 1
ATOM 10677 O O . LEU B 1 410 ? 121.981 -13.300 73.507 1.00 27.01 407 LEU B O 1
ATOM 10682 N N . LYS B 1 411 ? 120.244 -13.517 74.918 1.00 22.27 408 LYS B N 1
ATOM 10683 C CA . LYS B 1 411 ? 120.611 -12.367 75.732 1.00 26.12 408 LYS B CA 1
ATOM 10684 C C . LYS B 1 411 ? 121.566 -12.715 76.860 1.00 33.56 408 LYS B C 1
ATOM 10685 O O . LYS B 1 411 ? 122.001 -11.812 77.579 1.00 34.41 408 LYS B O 1
ATOM 10691 N N . ASP B 1 412 ? 121.901 -13.993 77.020 1.00 36.27 409 ASP B N 1
ATOM 10692 C CA . ASP B 1 412 ? 122.766 -14.437 78.103 1.00 31.75 409 ASP B CA 1
ATOM 10693 C C . ASP B 1 412 ? 124.129 -13.760 78.022 1.00 33.74 409 ASP B C 1
ATOM 10694 O O . ASP B 1 412 ? 124.578 -13.335 76.957 1.00 30.94 409 ASP B O 1
ATOM 10699 N N . SER B 1 413 ? 124.784 -13.639 79.177 1.00 32.43 410 SER B N 1
ATOM 10700 C CA . SER B 1 413 ? 126.135 -13.090 79.182 1.00 36.85 410 SER B CA 1
ATOM 10701 C C . SER B 1 413 ? 127.144 -14.107 78.690 1.00 29.28 410 SER B C 1
ATOM 10702 O O . SER B 1 413 ? 128.182 -13.733 78.135 1.00 38.64 410 SER B O 1
ATOM 10705 N N . GLU B 1 414 ? 126.879 -15.386 78.921 1.00 29.45 411 GLU B N 1
ATOM 10706 C CA . GLU B 1 414 ? 127.828 -16.430 78.574 1.00 27.67 411 GLU B CA 1
ATOM 10707 C C . GLU B 1 414 ? 127.688 -16.792 77.101 1.00 24.94 411 GLU B C 1
ATOM 10708 O O . GLU B 1 414 ? 126.596 -17.112 76.636 1.00 29.57 411 GLU B O 1
ATOM 10714 N N . ALA B 1 415 ? 128.801 -16.725 76.369 1.00 29.43 412 ALA B N 1
ATOM 10715 C CA . ALA B 1 415 ? 128.782 -17.057 74.951 1.00 30.04 412 ALA B CA 1
ATOM 10716 C C . ALA B 1 415 ? 128.319 -18.491 74.731 1.00 31.30 412 ALA B C 1
ATOM 10717 O O . ALA B 1 415 ? 127.673 -18.794 73.726 1.00 34.31 412 ALA B O 1
ATOM 10719 N N . VAL B 1 416 ? 128.622 -19.369 75.678 1.00 28.28 413 VAL B N 1
ATOM 10720 C CA . VAL B 1 416 ? 128.256 -20.771 75.572 1.00 28.99 413 VAL B CA 1
ATOM 10721 C C . VAL B 1 416 ? 126.749 -20.926 75.585 1.00 28.85 413 VAL B C 1
ATOM 10722 O O . VAL B 1 416 ? 126.199 -21.810 74.918 1.00 30.81 413 VAL B O 1
ATOM 10726 N N . VAL B 1 417 ? 126.056 -20.086 76.362 1.00 32.78 414 VAL B N 1
ATOM 10727 C CA . VAL B 1 417 ? 124.598 -20.126 76.362 1.00 21.95 414 VAL B CA 1
ATOM 10728 C C . VAL B 1 417 ? 124.048 -19.515 75.085 1.00 23.89 414 VAL B C 1
ATOM 10729 O O . VAL B 1 417 ? 123.070 -20.011 74.519 1.00 35.00 414 VAL B O 1
ATOM 10733 N N . GLN B 1 418 ? 124.640 -18.416 74.622 1.00 20.53 415 GLN B N 1
ATOM 10734 C CA . GLN B 1 418 ? 124.177 -17.812 73.377 1.00 24.49 415 GLN B CA 1
ATOM 10735 C C . GLN B 1 418 ? 124.301 -18.791 72.213 1.00 26.44 415 GLN B C 1
ATOM 10736 O O . GLN B 1 418 ? 123.381 -18.925 71.393 1.00 26.61 415 GLN B O 1
ATOM 10742 N N . LEU B 1 419 ? 125.430 -19.499 72.141 1.00 19.57 416 LEU B N 1
ATOM 10743 C CA . LEU B 1 419 ? 125.616 -20.516 71.115 1.00 19.21 416 LEU B CA 1
ATOM 10744 C C . LEU B 1 419 ? 124.587 -21.623 71.249 1.00 22.78 416 LEU B C 1
ATOM 10745 O O . LEU B 1 419 ? 124.071 -22.133 70.246 1.00 24.04 416 LEU B O 1
ATOM 10750 N N . ALA B 1 420 ? 124.294 -22.029 72.474 1.00 19.41 417 ALA B N 1
ATOM 10751 C CA . ALA B 1 420 ? 123.282 -23.043 72.652 1.00 19.08 417 ALA B CA 1
ATOM 10752 C C . ALA B 1 420 ? 121.930 -22.554 72.119 1.00 27.45 417 ALA B C 1
ATOM 10753 O O . ALA B 1 420 ? 121.246 -23.275 71.388 1.00 17.21 417 ALA B O 1
ATOM 10755 N N . ALA B 1 421 ? 121.557 -21.311 72.433 1.00 17.66 418 ALA B N 1
ATOM 10756 C CA . ALA B 1 421 ? 120.323 -20.755 71.894 1.00 16.66 418 ALA B CA 1
ATOM 10757 C C . ALA B 1 421 ? 120.363 -20.701 70.369 1.00 15.82 418 ALA B C 1
ATOM 10758 O O . ALA B 1 421 ? 119.380 -21.050 69.715 1.00 19.46 418 ALA B O 1
ATOM 10760 N N . LEU B 1 422 ? 121.501 -20.299 69.785 1.00 15.93 419 LEU B N 1
ATOM 10761 C CA . LEU B 1 422 ? 121.632 -20.281 68.325 1.00 17.35 419 LEU B CA 1
ATOM 10762 C C . LEU B 1 422 ? 121.495 -21.686 67.731 1.00 15.02 419 LEU B C 1
ATOM 10763 O O . LEU B 1 422 ? 120.854 -21.873 66.699 1.00 14.22 419 LEU B O 1
ATOM 10768 N N . LYS B 1 423 ? 122.086 -22.688 68.368 1.00 15.82 420 LYS B N 1
ATOM 10769 C CA . LYS B 1 423 ? 121.910 -24.046 67.882 1.00 15.72 420 LYS B CA 1
ATOM 10770 C C . LYS B 1 423 ? 120.454 -24.461 67.967 1.00 15.13 420 LYS B C 1
ATOM 10771 O O . LYS B 1 423 ? 119.952 -25.175 67.099 1.00 21.47 420 LYS B O 1
ATOM 10777 N N . CYS B 1 424 ? 119.769 -24.052 69.030 1.00 15.30 421 CYS B N 1
ATOM 10778 C CA . CYS B 1 424 ? 118.365 -24.387 69.178 1.00 19.44 421 CYS B CA 1
ATOM 10779 C C . CYS B 1 424 ? 117.531 -23.778 68.047 1.00 20.18 421 CYS B C 1
ATOM 10780 O O . CYS B 1 424 ? 116.701 -24.461 67.428 1.00 27.68 421 CYS B O 1
ATOM 10783 N N . ILE B 1 425 ? 117.762 -22.495 67.745 1.00 14.05 422 ILE B N 1
ATOM 10784 C CA . ILE B 1 425 ? 117.017 -21.819 66.682 1.00 12.72 422 ILE B CA 1
ATOM 10785 C C . ILE B 1 425 ? 117.281 -22.471 65.327 1.00 12.26 422 ILE B C 1
ATOM 10786 O O . ILE B 1 425 ? 116.361 -22.655 64.525 1.00 19.21 422 ILE B O 1
ATOM 10791 N N . VAL B 1 426 ? 118.545 -22.776 65.021 1.00 12.60 423 VAL B N 1
ATOM 10792 C CA . VAL B 1 426 ? 118.855 -23.448 63.767 1.00 12.26 423 VAL B CA 1
ATOM 10793 C C . VAL B 1 426 ? 118.018 -24.707 63.644 1.00 12.12 423 VAL B C 1
ATOM 10794 O O . VAL B 1 426 ? 117.419 -24.993 62.595 1.00 16.67 423 VAL B O 1
ATOM 10798 N N . GLN B 1 427 ? 117.915 -25.451 64.733 1.00 12.70 424 GLN B N 1
ATOM 10799 C CA . GLN B 1 427 ? 117.208 -26.715 64.694 1.00 13.58 424 GLN B CA 1
ATOM 10800 C C . GLN B 1 427 ? 115.711 -26.500 64.512 1.00 18.97 424 GLN B C 1
ATOM 10801 O O . GLN B 1 427 ? 115.069 -27.213 63.734 1.00 21.69 424 GLN B O 1
ATOM 10807 N N . LEU B 1 428 ? 115.141 -25.504 65.204 1.00 16.88 425 LEU B N 1
ATOM 10808 C CA . LEU B 1 428 ? 113.741 -25.172 64.988 1.00 11.61 425 LEU B CA 1
ATOM 10809 C C . LEU B 1 428 ? 113.494 -24.765 63.538 1.00 10.90 425 LEU B C 1
ATOM 10810 O O . LEU B 1 428 ? 112.530 -25.227 62.929 1.00 16.53 425 LEU B O 1
ATOM 10815 N N . SER B 1 429 ? 114.362 -23.932 62.946 1.00 13.70 426 SER B N 1
ATOM 10816 C CA . SER B 1 429 ? 114.131 -23.526 61.553 1.00 10.79 426 SER B CA 1
ATOM 10817 C C . SER B 1 429 ? 114.172 -24.726 60.620 1.00 11.40 426 SER B C 1
ATOM 10818 O O . SER B 1 429 ? 113.325 -24.866 59.734 1.00 19.68 426 SER B O 1
ATOM 10821 N N . THR B 1 430 ? 115.135 -25.616 60.820 1.00 10.47 427 THR B N 1
ATOM 10822 C CA . THR B 1 430 ? 115.255 -26.779 59.947 1.00 13.16 427 THR B CA 1
ATOM 10823 C C . THR B 1 430 ? 113.975 -27.590 59.923 1.00 10.56 427 THR B C 1
ATOM 10824 O O . THR B 1 430 ? 113.557 -28.045 58.864 1.00 19.23 427 THR B O 1
ATOM 10828 N N . ASN B 1 431 ? 113.334 -27.784 61.078 1.00 10.43 428 ASN B N 1
ATOM 10829 C CA . ASN B 1 431 ? 112.168 -28.644 61.147 1.00 10.43 428 ASN B CA 1
ATOM 10830 C C . ASN B 1 431 ? 110.833 -27.898 61.114 1.00 22.18 428 ASN B C 1
ATOM 10831 O O . ASN B 1 431 ? 109.824 -28.498 60.736 1.00 25.01 428 ASN B O 1
ATOM 10836 N N . LEU B 1 432 ? 110.791 -26.628 61.507 1.00 15.84 429 LEU B N 1
ATOM 10837 C CA . LEU B 1 432 ? 109.553 -25.857 61.616 1.00 18.66 429 LEU B CA 1
ATOM 10838 C C . LEU B 1 432 ? 109.719 -24.509 60.895 1.00 25.89 429 LEU B C 1
ATOM 10839 O O . LEU B 1 432 ? 109.552 -23.433 61.462 1.00 45.13 429 LEU B O 1
ATOM 10844 N N . GLN B 1 433 ? 109.962 -24.583 59.595 1.00 25.38 430 GLN B N 1
ATOM 10845 C CA . GLN B 1 433 ? 110.605 -23.537 58.803 1.00 20.95 430 GLN B CA 1
ATOM 10846 C C . GLN B 1 433 ? 109.945 -22.165 58.877 1.00 15.62 430 GLN B C 1
ATOM 10847 O O . GLN B 1 433 ? 110.489 -21.228 59.464 1.00 15.48 430 GLN B O 1
ATOM 10853 N N . ASP B 1 434 ? 108.772 -22.020 58.284 1.00 13.82 431 ASP B N 1
ATOM 10854 C CA . ASP B 1 434 ? 108.152 -20.704 58.318 1.00 17.46 431 ASP B CA 1
ATOM 10855 C C . ASP B 1 434 ? 107.585 -20.361 59.684 1.00 17.47 431 ASP B C 1
ATOM 10856 O O . ASP B 1 434 ? 107.361 -19.178 59.960 1.00 19.74 431 ASP B O 1
ATOM 10861 N N . GLU B 1 435 ? 107.359 -21.357 60.550 1.00 12.03 432 GLU B N 1
ATOM 10862 C CA . GLU B 1 435 ? 106.841 -21.071 61.892 1.00 9.85 432 GLU B CA 1
ATOM 10863 C C . GLU B 1 435 ? 107.853 -20.344 62.750 1.00 21.14 432 GLU B C 1
ATOM 10864 O O . GLU B 1 435 ? 107.470 -19.628 63.680 1.00 31.33 432 GLU B O 1
ATOM 10870 N N . VAL B 1 436 ? 109.140 -20.631 62.571 1.00 16.72 433 VAL B N 1
ATOM 10871 C CA . VAL B 1 436 ? 110.128 -19.868 63.319 1.00 15.19 433 VAL B CA 1
ATOM 10872 C C . VAL B 1 436 ? 110.325 -18.514 62.679 1.00 12.55 433 VAL B C 1
ATOM 10873 O O . VAL B 1 436 ? 110.433 -17.496 63.371 1.00 13.63 433 VAL B O 1
ATOM 10877 N N . ALA B 1 437 ? 110.349 -18.476 61.343 1.00 10.41 434 ALA B N 1
ATOM 10878 C CA . ALA B 1 437 ? 110.642 -17.219 60.663 1.00 15.90 434 ALA B CA 1
ATOM 10879 C C . ALA B 1 437 ? 109.642 -16.132 61.030 1.00 18.43 434 ALA B C 1
ATOM 10880 O O . ALA B 1 437 ? 109.980 -14.945 60.944 1.00 29.22 434 ALA B O 1
ATOM 10882 N N . ARG B 1 438 ? 108.437 -16.512 61.484 1.00 10.48 435 ARG B N 1
ATOM 10883 C CA . ARG B 1 438 ? 107.442 -15.537 61.937 1.00 14.87 435 ARG B CA 1
ATOM 10884 C C . ARG B 1 438 ? 107.943 -14.651 63.059 1.00 18.03 435 ARG B C 1
ATOM 10885 O O . ARG B 1 438 ? 107.462 -13.517 63.210 1.00 24.79 435 ARG B O 1
ATOM 10893 N N . TYR B 1 439 ? 108.853 -15.148 63.891 1.00 13.18 436 TYR B N 1
ATOM 10894 C CA . TYR B 1 439 ? 109.380 -14.326 64.971 1.00 11.50 436 TYR B CA 1
ATOM 10895 C C . TYR B 1 439 ? 110.567 -13.488 64.538 1.00 12.98 436 TYR B C 1
ATOM 10896 O O . TYR B 1 439 ? 111.358 -13.068 65.388 1.00 22.77 436 TYR B O 1
ATOM 10905 N N . HIS B 1 440 ? 110.719 -13.231 63.239 1.00 13.24 437 HIS B N 1
ATOM 10906 C CA . HIS B 1 440 ? 111.945 -12.574 62.792 1.00 19.77 437 HIS B CA 1
ATOM 10907 C C . HIS B 1 440 ? 112.157 -11.228 63.475 1.00 22.41 437 HIS B C 1
ATOM 10908 O O . HIS B 1 440 ? 113.288 -10.888 63.832 1.00 24.97 437 HIS B O 1
ATOM 10915 N N . GLU B 1 441 ? 111.089 -10.482 63.746 1.00 21.66 438 GLU B N 1
ATOM 10916 C CA . GLU B 1 441 ? 111.282 -9.146 64.305 1.00 20.67 438 GLU B CA 1
ATOM 10917 C C . GLU B 1 441 ? 112.053 -9.171 65.623 1.00 25.04 438 GLU B C 1
ATOM 10918 O O . GLU B 1 441 ? 112.916 -8.317 65.851 1.00 32.03 438 GLU B O 1
ATOM 10924 N N . GLN B 1 442 ? 111.792 -10.152 66.495 1.00 26.85 439 GLN B N 1
ATOM 10925 C CA . GLN B 1 442 ? 112.598 -10.270 67.712 1.00 23.26 439 GLN B CA 1
ATOM 10926 C C . GLN B 1 442 ? 113.986 -10.813 67.403 1.00 26.72 439 GLN B C 1
ATOM 10927 O O . GLN B 1 442 ? 114.981 -10.371 67.987 1.00 35.36 439 GLN B O 1
ATOM 10933 N N . TYR B 1 443 ? 114.066 -11.802 66.514 1.00 19.39 440 TYR B N 1
ATOM 10934 C CA . TYR B 1 443 ? 115.308 -12.526 66.307 1.00 18.57 440 TYR B CA 1
ATOM 10935 C C . TYR B 1 443 ? 116.354 -11.703 65.559 1.00 21.57 440 TYR B C 1
ATOM 10936 O O . TYR B 1 443 ? 117.539 -11.735 65.919 1.00 19.71 440 TYR B O 1
ATOM 10945 N N . LEU B 1 444 ? 115.965 -11.028 64.468 1.00 23.20 441 LEU B N 1
ATOM 10946 C CA . LEU B 1 444 ? 116.975 -10.454 63.573 1.00 20.75 441 LEU B CA 1
ATOM 10947 C C . LEU B 1 444 ? 117.898 -9.456 64.254 1.00 24.26 441 LEU B C 1
ATOM 10948 O O . LEU B 1 444 ? 119.130 -9.604 64.140 1.00 22.91 441 LEU B O 1
ATOM 10953 N N . PRO B 1 445 ? 117.405 -8.466 64.998 1.00 27.95 442 PRO B N 1
ATOM 10954 C CA . PRO B 1 445 ? 118.339 -7.584 65.728 1.00 21.35 442 PRO B CA 1
ATOM 10955 C C . PRO B 1 445 ? 119.225 -8.324 66.711 1.00 27.24 442 PRO B C 1
ATOM 10956 O O . PRO B 1 445 ? 120.430 -8.036 66.815 1.00 24.15 442 PRO B O 1
ATOM 10960 N N . LEU B 1 446 ? 118.684 -9.312 67.424 1.00 27.40 443 LEU B N 1
ATOM 10961 C CA . LEU B 1 446 ? 119.534 -10.019 68.372 1.00 22.45 443 LEU B CA 1
ATOM 10962 C C . LEU B 1 446 ? 120.617 -10.800 67.644 1.00 23.22 443 LEU B C 1
ATOM 10963 O O . LEU B 1 446 ? 121.791 -10.772 68.038 1.00 25.32 443 LEU B O 1
ATOM 10968 N N . VAL B 1 447 ? 120.249 -11.471 66.558 1.00 16.11 444 VAL B N 1
ATOM 10969 C CA . VAL B 1 447 ? 121.201 -12.304 65.839 1.00 22.72 444 VAL B CA 1
ATOM 10970 C C . VAL B 1 447 ? 122.273 -11.459 65.151 1.00 25.39 444 VAL B C 1
ATOM 10971 O O . VAL B 1 447 ? 123.457 -11.827 65.152 1.00 17.40 444 VAL B O 1
ATOM 10975 N N . ILE B 1 448 ? 121.882 -10.330 64.533 1.00 21.66 445 ILE B N 1
ATOM 10976 C CA . ILE B 1 448 ? 122.873 -9.466 63.893 1.00 19.96 445 ILE B CA 1
ATOM 10977 C C . ILE B 1 448 ? 123.838 -8.942 64.942 1.00 30.11 445 ILE B C 1
ATOM 10978 O O . ILE B 1 448 ? 125.064 -8.989 64.778 1.00 38.97 445 ILE B O 1
ATOM 10983 N N . ASP B 1 449 ? 123.292 -8.501 66.068 1.00 27.48 446 ASP B N 1
ATOM 10984 C CA . ASP B 1 449 ? 124.113 -7.956 67.133 1.00 34.85 446 ASP B CA 1
ATOM 10985 C C . ASP B 1 449 ? 125.167 -8.948 67.563 1.00 39.06 446 ASP B C 1
ATOM 10986 O O . ASP B 1 449 ? 126.318 -8.575 67.829 1.00 47.17 446 ASP B O 1
ATOM 10991 N N . ILE B 1 450 ? 124.789 -10.220 67.647 1.00 32.02 447 ILE B N 1
ATOM 10992 C CA . ILE B 1 450 ? 125.755 -11.227 68.030 1.00 26.32 447 ILE B CA 1
ATOM 10993 C C . ILE B 1 450 ? 126.815 -11.355 66.950 1.00 31.96 447 ILE B C 1
ATOM 10994 O O . ILE B 1 450 ? 128.011 -11.484 67.250 1.00 29.93 447 ILE B O 1
ATOM 10999 N N . ILE B 1 451 ? 126.405 -11.275 65.677 1.00 26.60 448 ILE B N 1
ATOM 11000 C CA . ILE B 1 451 ? 127.385 -11.344 64.593 1.00 33.75 448 ILE B CA 1
ATOM 11001 C C . ILE B 1 451 ? 128.397 -10.209 64.725 1.00 35.91 448 ILE B C 1
ATOM 11002 O O . ILE B 1 451 ? 129.615 -10.432 64.714 1.00 33.72 448 ILE B O 1
ATOM 11007 N N . ASP B 1 452 ? 127.906 -8.983 64.926 1.00 31.85 449 ASP B N 1
ATOM 11008 C CA . ASP B 1 452 ? 128.796 -7.827 65.001 1.00 32.06 449 ASP B CA 1
ATOM 11009 C C . ASP B 1 452 ? 129.736 -7.895 66.205 1.00 32.77 449 ASP B C 1
ATOM 11010 O O . ASP B 1 452 ? 130.900 -7.497 66.115 1.00 37.05 449 ASP B O 1
ATOM 11015 N N . SER B 1 453 ? 129.267 -8.403 67.339 1.00 28.99 450 SER B N 1
ATOM 11016 C CA . SER B 1 453 ? 130.098 -8.411 68.536 1.00 35.89 450 SER B CA 1
ATOM 11017 C C . SER B 1 453 ? 130.657 -9.792 68.854 1.00 38.50 450 SER B C 1
ATOM 11018 O O . SER B 1 453 ? 131.044 -10.053 69.998 1.00 47.24 450 SER B O 1
ATOM 11021 N N . ALA B 1 454 ? 130.700 -10.685 67.873 1.00 34.19 451 ALA B N 1
ATOM 11022 C CA . ALA B 1 454 ? 131.227 -12.019 68.112 1.00 36.64 451 ALA B CA 1
ATOM 11023 C C . ALA B 1 454 ? 132.748 -11.991 68.203 1.00 41.23 451 ALA B C 1
ATOM 11024 O O . ALA B 1 454 ? 133.424 -11.340 67.397 1.00 36.46 451 ALA B O 1
ATOM 11026 N N . LYS B 1 455 ? 133.286 -12.726 69.180 1.00 42.53 452 LYS B N 1
ATOM 11027 C CA . LYS B 1 455 ? 134.727 -12.912 69.312 1.00 41.16 452 LYS B CA 1
ATOM 11028 C C . LYS B 1 455 ? 135.150 -14.361 69.114 1.00 46.46 452 LYS B C 1
ATOM 11029 O O . LYS B 1 455 ? 136.326 -14.675 69.301 1.00 56.21 452 LYS B O 1
ATOM 11035 N N . HIS B 1 456 ? 134.231 -15.261 68.754 1.00 42.91 453 HIS B N 1
ATOM 11036 C CA . HIS B 1 456 ? 134.591 -16.647 68.473 1.00 40.57 453 HIS B CA 1
ATOM 11037 C C . HIS B 1 456 ? 134.020 -17.062 67.126 1.00 30.58 453 HIS B C 1
ATOM 11038 O O . HIS B 1 456 ? 132.910 -16.664 66.775 1.00 33.14 453 HIS B O 1
ATOM 11045 N N . VAL B 1 457 ? 134.765 -17.883 66.383 1.00 24.46 454 VAL B N 1
ATOM 11046 C CA . VAL B 1 457 ? 134.327 -18.233 65.037 1.00 31.37 454 VAL B CA 1
ATOM 11047 C C . VAL B 1 457 ? 133.078 -19.122 65.071 1.00 37.21 454 VAL B C 1
ATOM 11048 O O . VAL B 1 457 ? 132.228 -19.040 64.183 1.00 28.24 454 VAL B O 1
ATOM 11052 N N . VAL B 1 458 ? 132.939 -19.975 66.087 1.00 43.38 455 VAL B N 1
ATOM 11053 C CA . VAL B 1 458 ? 131.811 -20.892 66.117 1.00 30.82 455 VAL B CA 1
ATOM 11054 C C . VAL B 1 458 ? 130.525 -20.139 66.383 1.00 27.98 455 VAL B C 1
ATOM 11055 O O . VAL B 1 458 ? 129.462 -20.515 65.875 1.00 32.57 455 VAL B O 1
ATOM 11059 N N . ILE B 1 459 ? 130.592 -19.073 67.178 1.00 20.74 456 ILE B N 1
ATOM 11060 C CA . ILE B 1 459 ? 129.426 -18.216 67.368 1.00 22.04 456 ILE B CA 1
ATOM 11061 C C . ILE B 1 459 ? 129.114 -17.468 66.092 1.00 25.31 456 ILE B C 1
ATOM 11062 O O . ILE B 1 459 ? 127.948 -17.332 65.707 1.00 30.50 456 ILE B O 1
ATOM 11067 N N . TYR B 1 460 ? 130.151 -16.947 65.431 1.00 20.29 457 TYR B N 1
ATOM 11068 C CA . TYR B 1 460 ? 129.943 -16.258 64.165 1.00 23.20 457 TYR B CA 1
ATOM 11069 C C . TYR B 1 460 ? 129.276 -17.172 63.138 1.00 20.53 457 TYR B C 1
ATOM 11070 O O . TYR B 1 460 ? 128.415 -16.729 62.371 1.00 20.24 457 TYR B O 1
ATOM 11079 N N . LYS B 1 461 ? 129.687 -18.440 63.077 1.00 18.21 458 LYS B N 1
ATOM 11080 C CA . LYS B 1 461 ? 129.063 -19.349 62.132 1.00 17.11 458 LYS B CA 1
ATOM 11081 C C . LYS B 1 461 ? 127.600 -19.582 62.479 1.00 21.91 458 LYS B C 1
ATOM 11082 O O . LYS B 1 461 ? 126.703 -19.357 61.658 1.00 26.61 458 LYS B O 1
ATOM 11088 N N . TYR B 1 462 ? 127.343 -20.019 63.705 1.00 20.27 459 TYR B N 1
ATOM 11089 C CA . TYR B 1 462 ? 125.991 -20.393 64.058 1.00 17.36 459 TYR B CA 1
ATOM 11090 C C . TYR B 1 462 ? 125.057 -19.196 64.043 1.00 18.51 459 TYR B C 1
ATOM 11091 O O . TYR B 1 462 ? 123.880 -19.350 63.711 1.00 27.40 459 TYR B O 1
ATOM 11100 N N . ALA B 1 463 ? 125.568 -17.990 64.325 1.00 18.26 460 ALA B N 1
ATOM 11101 C CA . ALA B 1 463 ? 124.757 -16.787 64.168 1.00 15.18 460 ALA B CA 1
ATOM 11102 C C . ALA B 1 463 ? 124.407 -16.568 62.705 1.00 21.99 460 ALA B C 1
ATOM 11103 O O . ALA B 1 463 ? 123.257 -16.263 62.368 1.00 17.52 460 ALA B O 1
ATOM 11105 N N . THR B 1 464 ? 125.398 -16.682 61.812 1.00 21.88 461 THR B N 1
ATOM 11106 C CA . THR B 1 464 ? 125.085 -16.570 60.392 1.00 13.36 461 THR B CA 1
ATOM 11107 C C . THR B 1 464 ? 124.114 -17.668 59.968 1.00 18.98 461 THR B C 1
ATOM 11108 O O . THR B 1 464 ? 123.205 -17.441 59.167 1.00 18.41 461 THR B O 1
ATOM 11112 N N . LEU B 1 465 ? 124.309 -18.881 60.471 1.00 14.68 462 LEU B N 1
ATOM 11113 C CA . LEU B 1 465 ? 123.433 -19.983 60.078 1.00 12.47 462 LEU B CA 1
ATOM 11114 C C . LEU B 1 465 ? 122.015 -19.784 60.619 1.00 14.95 462 LEU B C 1
ATOM 11115 O O . LEU B 1 465 ? 121.041 -20.091 59.927 1.00 15.09 462 LEU B O 1
ATOM 11120 N N . ALA B 1 466 ? 121.872 -19.227 61.831 1.00 12.23 463 ALA B N 1
ATOM 11121 C CA . ALA B 1 466 ? 120.538 -18.886 62.322 1.00 19.78 463 ALA B CA 1
ATOM 11122 C C . ALA B 1 466 ? 119.901 -17.803 61.464 1.00 24.18 463 ALA B C 1
ATOM 11123 O O . ALA B 1 466 ? 118.711 -17.878 61.124 1.00 27.57 463 ALA B O 1
ATOM 11125 N N . LEU B 1 467 ? 120.674 -16.778 61.120 1.00 20.80 464 LEU B N 1
ATOM 11126 C CA . LEU B 1 467 ? 120.162 -15.736 60.252 1.00 16.12 464 LEU B CA 1
ATOM 11127 C C . LEU B 1 467 ? 119.718 -16.321 58.918 1.00 22.76 464 LEU B C 1
ATOM 11128 O O . LEU B 1 467 ? 118.619 -16.016 58.420 1.00 13.95 464 LEU B O 1
ATOM 11133 N N . ASP B 1 468 ? 120.551 -17.201 58.348 1.00 16.70 465 ASP B N 1
ATOM 11134 C CA . ASP B 1 468 ? 120.218 -17.895 57.101 1.00 14.49 465 ASP B CA 1
ATOM 11135 C C . ASP B 1 468 ? 118.852 -18.586 57.193 1.00 17.47 465 ASP B C 1
ATOM 11136 O O . ASP B 1 468 ? 117.976 -18.383 56.335 1.00 13.45 465 ASP B O 1
ATOM 11141 N N . GLY B 1 469 ? 118.646 -19.386 58.252 1.00 13.39 466 GLY B N 1
ATOM 11142 C CA . GLY B 1 469 ? 117.435 -20.193 58.341 1.00 11.44 466 GLY B CA 1
ATOM 11143 C C . GLY B 1 469 ? 116.186 -19.360 58.531 1.00 14.47 466 GLY B C 1
ATOM 11144 O O . GLY B 1 469 ? 115.119 -19.701 58.014 1.00 14.58 466 GLY B O 1
ATOM 11145 N N . LEU B 1 470 ? 116.306 -18.249 59.269 1.00 17.28 467 LEU B N 1
ATOM 11146 C CA . LEU B 1 470 ? 115.212 -17.292 59.388 1.00 9.15 467 LEU B CA 1
ATOM 11147 C C . LEU B 1 470 ? 114.895 -16.647 58.050 1.00 19.45 467 LEU B C 1
ATOM 11148 O O . LEU B 1 470 ? 113.733 -16.597 57.630 1.00 29.33 467 LEU B O 1
ATOM 11153 N N . LEU B 1 471 ? 115.913 -16.090 57.388 1.00 23.61 468 LEU B N 1
ATOM 11154 C CA . LEU B 1 471 ? 115.679 -15.306 56.174 1.00 18.32 468 LEU B CA 1
ATOM 11155 C C . LEU B 1 471 ? 114.993 -16.135 55.102 1.00 13.76 468 LEU B C 1
ATOM 11156 O O . LEU B 1 471 ? 114.153 -15.624 54.355 1.00 23.04 468 LEU B O 1
ATOM 11161 N N . GLU B 1 472 ? 115.347 -17.419 55.017 1.00 20.95 469 GLU B N 1
ATOM 11162 C CA . GLU B 1 472 ? 114.862 -18.282 53.952 1.00 12.50 469 GLU B CA 1
ATOM 11163 C C . GLU B 1 472 ? 113.340 -18.427 53.977 1.00 15.87 469 GLU B C 1
ATOM 11164 O O . GLU B 1 472 ? 112.715 -18.591 52.926 1.00 15.58 469 GLU B O 1
ATOM 11170 N N . PHE B 1 473 ? 112.723 -18.379 55.152 1.00 16.41 470 PHE B N 1
ATOM 11171 C CA . PHE B 1 473 ? 111.291 -18.609 55.261 1.00 11.35 470 PHE B CA 1
ATOM 11172 C C . PHE B 1 473 ? 110.528 -17.377 55.722 1.00 12.57 470 PHE B C 1
ATOM 11173 O O . PHE B 1 473 ? 109.349 -17.476 56.087 1.00 15.00 470 PHE B O 1
ATOM 11181 N N . ILE B 1 474 ? 111.151 -16.208 55.686 1.00 12.52 471 ILE B N 1
ATOM 11182 C CA . ILE B 1 474 ? 110.393 -15.003 55.986 1.00 16.12 471 ILE B CA 1
ATOM 11183 C C . ILE B 1 474 ? 109.323 -14.810 54.918 1.00 19.14 471 ILE B C 1
ATOM 11184 O O . ILE B 1 474 ? 109.522 -15.125 53.735 1.00 23.64 471 ILE B O 1
ATOM 11189 N N . ALA B 1 475 ? 108.169 -14.317 55.345 1.00 24.72 472 ALA B N 1
ATOM 11190 C CA . ALA B 1 475 ? 107.097 -13.985 54.418 1.00 31.21 472 ALA B CA 1
ATOM 11191 C C . ALA B 1 475 ? 107.573 -12.976 53.393 1.00 36.62 472 ALA B C 1
ATOM 11192 O O . ALA B 1 475 ? 108.330 -12.053 53.700 1.00 31.41 472 ALA B O 1
ATOM 11194 N N . HIS B 1 476 ? 107.076 -13.142 52.174 1.00 51.66 473 HIS B N 1
ATOM 11195 C CA . HIS B 1 476 ? 107.567 -12.364 51.048 1.00 51.95 473 HIS B CA 1
ATOM 11196 C C . HIS B 1 476 ? 107.448 -10.869 51.301 1.00 44.01 473 HIS B C 1
ATOM 11197 O O . HIS B 1 476 ? 108.388 -10.114 51.030 1.00 48.27 473 HIS B O 1
ATOM 11204 N N . ASN B 1 477 ? 106.309 -10.429 51.842 1.00 35.82 474 ASN B N 1
ATOM 11205 C CA . ASN B 1 477 ? 106.109 -9.015 52.147 1.00 42.81 474 ASN B CA 1
ATOM 11206 C C . ASN B 1 477 ? 107.202 -8.481 53.059 1.00 44.55 474 ASN B C 1
ATOM 11207 O O . ASN B 1 477 ? 107.754 -7.397 52.822 1.00 45.06 474 ASN B O 1
ATOM 11212 N N . ASP B 1 478 ? 107.492 -9.217 54.139 1.00 34.76 475 ASP B N 1
ATOM 11213 C CA . ASP B 1 478 ? 108.423 -8.741 55.153 1.00 29.03 475 ASP B CA 1
ATOM 11214 C C . ASP B 1 478 ? 109.857 -8.709 54.640 1.00 26.52 475 ASP B C 1
ATOM 11215 O O . ASP B 1 478 ? 110.635 -7.830 55.019 1.00 34.07 475 ASP B O 1
ATOM 11220 N N . ILE B 1 479 ? 110.251 -9.678 53.820 1.00 22.98 476 ILE B N 1
ATOM 11221 C CA . ILE B 1 479 ? 111.646 -9.671 53.402 1.00 23.21 476 ILE B CA 1
ATOM 11222 C C . ILE B 1 479 ? 111.934 -8.418 52.595 1.00 23.76 476 ILE B C 1
ATOM 11223 O O . ILE B 1 479 ? 113.058 -7.908 52.615 1.00 30.23 476 ILE B O 1
ATOM 11228 N N . ILE B 1 480 ? 110.937 -7.895 51.875 1.00 21.71 477 ILE B N 1
ATOM 11229 C CA . ILE B 1 480 ? 111.205 -6.742 51.016 1.00 30.92 477 ILE B CA 1
ATOM 11230 C C . ILE B 1 480 ? 111.558 -5.523 51.857 1.00 35.95 477 ILE B C 1
ATOM 11231 O O . ILE B 1 480 ? 112.468 -4.763 51.515 1.00 42.85 477 ILE B O 1
ATOM 11236 N N . LYS B 1 481 ? 110.875 -5.336 52.987 1.00 30.10 478 LYS B N 1
ATOM 11237 C CA . LYS B 1 481 ? 111.244 -4.264 53.907 1.00 32.36 478 LYS B CA 1
ATOM 11238 C C . LYS B 1 481 ? 112.670 -4.413 54.425 1.00 40.09 478 LYS B C 1
ATOM 11239 O O . LYS B 1 481 ? 113.313 -3.413 54.755 1.00 49.38 478 LYS B O 1
ATOM 11245 N N . TYR B 1 482 ? 113.183 -5.639 54.519 1.00 32.58 479 TYR B N 1
ATOM 11246 C CA . TYR B 1 482 ? 114.530 -5.876 55.021 1.00 30.16 479 TYR B CA 1
ATOM 11247 C C . TYR B 1 482 ? 115.565 -6.015 53.913 1.00 26.51 479 TYR B C 1
ATOM 11248 O O . TYR B 1 482 ? 116.767 -5.984 54.198 1.00 33.39 479 TYR B O 1
ATOM 11257 N N . LEU B 1 483 ? 115.124 -6.207 52.671 1.00 31.70 480 LEU B N 1
ATOM 11258 C CA . LEU B 1 483 ? 115.975 -6.819 51.652 1.00 26.80 480 LEU B CA 1
ATOM 11259 C C . LEU B 1 483 ? 117.239 -6.008 51.401 1.00 32.20 480 LEU B C 1
ATOM 11260 O O . LEU B 1 483 ? 118.331 -6.578 51.271 1.00 34.21 480 LEU B O 1
ATOM 11265 N N . ASP B 1 484 ? 117.114 -4.673 51.317 1.00 31.84 481 ASP B N 1
ATOM 11266 C CA . ASP B 1 484 ? 118.269 -3.850 50.953 1.00 32.32 481 ASP B CA 1
ATOM 11267 C C . ASP B 1 484 ? 119.281 -3.710 52.091 1.00 30.77 481 ASP B C 1
ATOM 11268 O O . ASP B 1 484 ? 120.483 -3.933 51.859 1.00 34.84 481 ASP B O 1
ATOM 11273 N N . PRO B 1 485 ? 118.897 -3.362 53.312 1.00 23.97 482 PRO B N 1
ATOM 11274 C CA . PRO B 1 485 ? 119.889 -3.370 54.393 1.00 32.40 482 PRO B CA 1
ATOM 11275 C C . PRO B 1 485 ? 120.478 -4.748 54.634 1.00 33.17 482 PRO B C 1
ATOM 11276 O O . PRO B 1 485 ? 121.651 -4.871 55.007 1.00 34.65 482 PRO B O 1
ATOM 11280 N N . LEU B 1 486 ? 119.683 -5.795 54.439 1.00 32.09 483 LEU B N 1
ATOM 11281 C CA . LEU B 1 486 ? 120.185 -7.141 54.643 1.00 27.77 483 LEU B CA 1
ATOM 11282 C C . LEU B 1 486 ? 121.288 -7.459 53.652 1.00 24.26 483 LEU B C 1
ATOM 11283 O O . LEU B 1 486 ? 122.372 -7.937 54.027 1.00 22.41 483 LEU B O 1
ATOM 11296 N N . ASN B 1 488 ? 123.218 -5.355 52.051 1.00 27.34 485 ASN B N 1
ATOM 11297 C CA . ASN B 1 488 ? 124.454 -4.611 52.269 1.00 29.05 485 ASN B CA 1
ATOM 11298 C C . ASN B 1 488 ? 125.259 -5.235 53.385 1.00 28.70 485 ASN B C 1
ATOM 11299 O O . ASN B 1 488 ? 126.490 -5.297 53.304 1.00 32.87 485 ASN B O 1
ATOM 11304 N N . LYS B 1 489 ? 124.576 -5.729 54.423 1.00 29.95 486 LYS B N 1
ATOM 11305 C CA . LYS B 1 489 ? 125.282 -6.321 55.557 1.00 28.45 486 LYS B CA 1
ATOM 11306 C C . LYS B 1 489 ? 125.926 -7.655 55.182 1.00 25.84 486 LYS B C 1
ATOM 11307 O O . LYS B 1 489 ? 127.073 -7.928 55.546 1.00 30.91 486 LYS B O 1
ATOM 11313 N N . LEU B 1 490 ? 125.228 -8.484 54.419 1.00 27.30 487 LEU B N 1
ATOM 11314 C CA . LEU B 1 490 ? 125.794 -9.784 54.089 1.00 25.44 487 LEU B CA 1
ATOM 11315 C C . LEU B 1 490 ? 127.030 -9.642 53.213 1.00 29.97 487 LEU B C 1
ATOM 11316 O O . LEU B 1 490 ? 128.026 -10.347 53.425 1.00 36.78 487 LEU B O 1
ATOM 11321 N N . PHE B 1 491 ? 127.004 -8.732 52.235 1.00 27.83 488 PHE B N 1
ATOM 11322 C CA . PHE B 1 491 ? 128.181 -8.577 51.379 1.00 24.11 488 PHE B CA 1
ATOM 11323 C C . PHE B 1 491 ? 129.326 -7.878 52.110 1.00 28.06 488 PHE B C 1
ATOM 11324 O O . PHE B 1 491 ? 130.489 -8.231 51.898 1.00 34.13 488 PHE B O 1
ATOM 11332 N N . GLN B 1 492 ? 129.046 -6.921 52.995 1.00 23.94 489 GLN B N 1
ATOM 11333 C CA . GLN B 1 492 ? 130.136 -6.415 53.831 1.00 37.43 489 GLN B CA 1
ATOM 11334 C C . GLN B 1 492 ? 130.768 -7.554 54.611 1.00 37.74 489 GLN B C 1
ATOM 11335 O O . GLN B 1 492 ? 132.000 -7.683 54.657 1.00 45.73 489 GLN B O 1
ATOM 11349 N N . LEU B 1 494 ? 130.768 -10.751 53.850 1.00 26.71 491 LEU B N 1
ATOM 11350 C CA . LEU B 1 494 ? 131.498 -11.597 52.921 1.00 23.64 491 LEU B CA 1
ATOM 11351 C C . LEU B 1 494 ? 132.865 -11.000 52.597 1.00 35.06 491 LEU B C 1
ATOM 11352 O O . LEU B 1 494 ? 133.849 -11.733 52.436 1.00 37.88 491 LEU B O 1
ATOM 11357 N N . GLU B 1 495 ? 132.936 -9.670 52.458 1.00 35.30 492 GLU B N 1
ATOM 11358 C CA . GLU B 1 495 ? 134.211 -9.004 52.221 1.00 42.31 492 GLU B CA 1
ATOM 11359 C C . GLU B 1 495 ? 135.120 -9.134 53.425 1.00 45.93 492 GLU B C 1
ATOM 11360 O O . GLU B 1 495 ? 136.248 -9.633 53.323 1.00 49.76 492 GLU B O 1
ATOM 11366 N N . THR B 1 496 ? 134.613 -8.728 54.584 1.00 40.30 493 THR B N 1
ATOM 11367 C CA . THR B 1 496 ? 135.423 -8.668 55.786 1.00 38.26 493 THR B CA 1
ATOM 11368 C C . THR B 1 496 ? 135.962 -10.041 56.141 1.00 44.72 493 THR B C 1
ATOM 11369 O O . THR B 1 496 ? 137.149 -10.199 56.438 1.00 53.72 493 THR B O 1
ATOM 11373 N N . GLN B 1 497 ? 135.108 -11.051 56.098 1.00 43.17 494 GLN B N 1
ATOM 11374 C CA . GLN B 1 497 ? 135.488 -12.372 56.563 1.00 38.28 494 GLN B CA 1
ATOM 11375 C C . GLN B 1 497 ? 136.360 -13.069 55.537 1.00 34.71 494 GLN B C 1
ATOM 11376 O O . GLN B 1 497 ? 136.118 -12.983 54.329 1.00 36.76 494 GLN B O 1
ATOM 11382 N N . GLN B 1 498 ? 137.362 -13.796 56.026 1.00 37.26 495 GLN B N 1
ATOM 11383 C CA . GLN B 1 498 ? 138.290 -14.482 55.143 1.00 45.33 495 GLN B CA 1
ATOM 11384 C C . GLN B 1 498 ? 138.191 -15.991 55.234 1.00 39.38 495 GLN B C 1
ATOM 11385 O O . GLN B 1 498 ? 138.530 -16.676 54.264 1.00 37.27 495 GLN B O 1
ATOM 11391 N N . SER B 1 499 ? 137.687 -16.508 56.343 1.00 32.68 496 SER B N 1
ATOM 11392 C CA . SER B 1 499 ? 137.523 -17.940 56.500 1.00 33.73 496 SER B CA 1
ATOM 11393 C C . SER B 1 499 ? 136.621 -18.492 55.402 1.00 37.35 496 SER B C 1
ATOM 11394 O O . SER B 1 499 ? 135.559 -17.914 55.128 1.00 33.08 496 SER B O 1
ATOM 11397 N N . PRO B 1 500 ? 136.999 -19.585 54.745 1.00 33.96 497 PRO B N 1
ATOM 11398 C CA . PRO B 1 500 ? 136.058 -20.194 53.800 1.00 31.81 497 PRO B CA 1
ATOM 11399 C C . PRO B 1 500 ? 134.847 -20.798 54.504 1.00 34.70 497 PRO B C 1
ATOM 11400 O O . PRO B 1 500 ? 133.750 -20.811 53.936 1.00 27.06 497 PRO B O 1
ATOM 11404 N N . LYS B 1 501 ? 135.003 -21.241 55.753 1.00 30.76 498 LYS B N 1
ATOM 11405 C CA . LYS B 1 501 ? 133.874 -21.755 56.520 1.00 24.44 498 LYS B CA 1
ATOM 11406 C C . LYS B 1 501 ? 132.829 -20.673 56.762 1.00 30.38 498 LYS B C 1
ATOM 11407 O O . LYS B 1 501 ? 131.621 -20.923 56.635 1.00 42.42 498 LYS B O 1
ATOM 11413 N N . LEU B 1 502 ? 133.270 -19.470 57.130 1.00 25.58 499 LEU B N 1
ATOM 11414 C CA . LEU B 1 502 ? 132.340 -18.367 57.345 1.00 19.44 499 LEU B CA 1
ATOM 11415 C C . LEU B 1 502 ? 131.810 -17.818 56.025 1.00 20.25 499 LEU B C 1
ATOM 11416 O O . LEU B 1 502 ? 130.619 -17.502 55.905 1.00 29.25 499 LEU B O 1
ATOM 11421 N N . ARG B 1 503 ? 132.658 -17.709 55.012 1.00 18.52 500 ARG B N 1
ATOM 11422 C CA . ARG B 1 503 ? 132.153 -17.231 53.730 1.00 33.21 500 ARG B CA 1
ATOM 11423 C C . ARG B 1 503 ? 131.061 -18.155 53.194 1.00 23.28 500 ARG B C 1
ATOM 11424 O O . ARG B 1 503 ? 130.055 -17.698 52.648 1.00 24.44 500 ARG B O 1
ATOM 11432 N N . ALA B 1 504 ? 131.231 -19.456 53.368 1.00 19.53 501 ALA B N 1
ATOM 11433 C CA . ALA B 1 504 ? 130.236 -20.387 52.874 1.00 17.14 501 ALA B CA 1
ATOM 11434 C C . ALA B 1 504 ? 128.886 -20.142 53.538 1.00 24.58 501 ALA B C 1
ATOM 11435 O O . ALA B 1 504 ? 127.843 -20.159 52.877 1.00 18.63 501 ALA B O 1
ATOM 11437 N N . ALA B 1 505 ? 128.880 -19.911 54.849 1.00 16.85 502 ALA B N 1
ATOM 11438 C CA . ALA B 1 505 ? 127.610 -19.677 55.525 1.00 13.92 502 ALA B CA 1
ATOM 11439 C C . ALA B 1 505 ? 126.972 -18.355 55.111 1.00 17.17 502 ALA B C 1
ATOM 11440 O O . ALA B 1 505 ? 125.744 -18.232 55.129 1.00 24.04 502 ALA B O 1
ATOM 11442 N N . ILE B 1 506 ? 127.784 -17.348 54.784 1.00 14.92 503 ILE B N 1
ATOM 11443 C CA . ILE B 1 506 ? 127.270 -16.057 54.330 1.00 14.40 503 ILE B CA 1
ATOM 11444 C C . ILE B 1 506 ? 126.685 -16.192 52.935 1.00 18.92 503 ILE B C 1
ATOM 11445 O O . ILE B 1 506 ? 125.658 -15.577 52.601 1.00 21.93 503 ILE B O 1
ATOM 11450 N N . VAL B 1 507 ? 127.329 -16.992 52.091 1.00 15.20 504 VAL B N 1
ATOM 11451 C CA . VAL B 1 507 ? 126.795 -17.200 50.747 1.00 16.45 504 VAL B CA 1
ATOM 11452 C C . VAL B 1 507 ? 125.408 -17.821 50.824 1.00 21.73 504 VAL B C 1
ATOM 11453 O O . VAL B 1 507 ? 124.486 -17.415 50.107 1.00 23.39 504 VAL B O 1
ATOM 11457 N N . SER B 1 508 ? 125.223 -18.779 51.737 1.00 20.32 505 SER B N 1
ATOM 11458 C CA . SER B 1 508 ? 123.920 -19.420 51.894 1.00 18.14 505 SER B CA 1
ATOM 11459 C C . SER B 1 508 ? 122.850 -18.425 52.330 1.00 10.30 505 SER B C 1
ATOM 11460 O O . SER B 1 508 ? 121.733 -18.450 51.810 1.00 9.66 505 SER B O 1
ATOM 11463 N N . ALA B 1 509 ? 123.175 -17.551 53.294 1.00 10.75 506 ALA B N 1
ATOM 11464 C CA . ALA B 1 509 ? 122.251 -16.512 53.731 1.00 10.55 506 ALA B CA 1
ATOM 11465 C C . ALA B 1 509 ? 121.847 -15.605 52.577 1.00 18.65 506 ALA B C 1
ATOM 11466 O O . ALA B 1 509 ? 120.680 -15.209 52.461 1.00 27.18 506 ALA B O 1
ATOM 11468 N N . ILE B 1 510 ? 122.795 -15.271 51.704 1.00 13.14 507 ILE B N 1
ATOM 11469 C CA . ILE B 1 510 ? 122.480 -14.461 50.527 1.00 13.75 507 ILE B CA 1
ATOM 11470 C C . ILE B 1 510 ? 121.506 -15.207 49.610 1.00 10.89 507 ILE B C 1
ATOM 11471 O O . ILE B 1 510 ? 120.451 -14.684 49.239 1.00 22.61 507 ILE B O 1
ATOM 11476 N N . GLY B 1 511 ? 121.804 -16.451 49.268 1.00 10.60 508 GLY B N 1
ATOM 11477 C CA . GLY B 1 511 ? 120.853 -17.197 48.459 1.00 9.94 508 GLY B CA 1
ATOM 11478 C C . GLY B 1 511 ? 119.478 -17.300 49.116 1.00 17.42 508 GLY B C 1
ATOM 11479 O O . GLY B 1 511 ? 118.449 -17.218 48.446 1.00 13.93 508 GLY B O 1
ATOM 11480 N N . SER B 1 512 ? 119.443 -17.455 50.443 1.00 8.91 509 SER B N 1
ATOM 11481 C CA . SER B 1 512 ? 118.170 -17.505 51.146 1.00 9.90 509 SER B CA 1
ATOM 11482 C C . SER B 1 512 ? 117.392 -16.205 51.011 1.00 11.13 509 SER B C 1
ATOM 11483 O O . SER B 1 512 ? 116.162 -16.249 50.884 1.00 22.11 509 SER B O 1
ATOM 11486 N N . CYS B 1 513 ? 118.079 -15.052 50.960 1.00 10.96 510 CYS B N 1
ATOM 11487 C CA . CYS B 1 513 ? 117.397 -13.794 50.644 1.00 9.51 510 CYS B CA 1
ATOM 11488 C C . CYS B 1 513 ? 116.739 -13.860 49.284 1.00 14.13 510 CYS B C 1
ATOM 11489 O O . CYS B 1 513 ? 115.580 -13.458 49.115 1.00 17.98 510 CYS B O 1
ATOM 11492 N N . ALA B 1 514 ? 117.472 -14.324 48.282 1.00 11.35 511 ALA B N 1
ATOM 11493 C CA . ALA B 1 514 ? 116.856 -14.455 46.973 1.00 18.24 511 ALA B CA 1
ATOM 11494 C C . ALA B 1 514 ? 115.634 -15.373 47.027 1.00 18.47 511 ALA B C 1
ATOM 11495 O O . ALA B 1 514 ? 114.576 -15.049 46.490 1.00 22.16 511 ALA B O 1
ATOM 11497 N N . PHE B 1 515 ? 115.760 -16.521 47.693 1.00 18.65 512 PHE B N 1
ATOM 11498 C CA . PHE B 1 515 ? 114.661 -17.487 47.739 1.00 10.40 512 PHE B CA 1
ATOM 11499 C C . PHE B 1 515 ? 113.402 -16.841 48.298 1.00 8.42 512 PHE B C 1
ATOM 11500 O O . PHE B 1 515 ? 112.316 -16.970 47.726 1.00 14.96 512 PH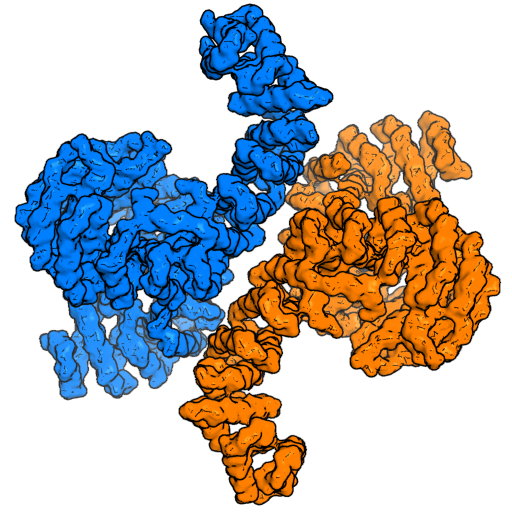E B O 1
ATOM 11508 N N . ALA B 1 516 ? 113.545 -16.095 49.393 1.00 7.56 513 ALA B N 1
ATOM 11509 C CA . ALA B 1 516 ? 112.399 -15.450 50.017 1.00 7.50 513 ALA B CA 1
ATOM 11510 C C . ALA B 1 516 ? 111.867 -14.319 49.158 1.00 21.93 513 ALA B C 1
ATOM 11511 O O . ALA B 1 516 ? 110.649 -14.128 49.062 1.00 19.33 513 ALA B O 1
ATOM 11513 N N . ALA B 1 517 ? 112.755 -13.538 48.535 1.00 22.70 514 ALA B N 1
ATOM 11514 C CA . ALA B 1 517 ? 112.296 -12.359 47.802 1.00 14.91 514 ALA B CA 1
ATOM 11515 C C . ALA B 1 517 ? 111.735 -12.675 46.414 1.00 20.00 514 ALA B C 1
ATOM 11516 O O . ALA B 1 517 ? 110.986 -11.863 45.864 1.00 21.60 514 ALA B O 1
ATOM 11518 N N . GLY B 1 518 ? 112.114 -13.783 45.794 1.00 21.00 515 GLY B N 1
ATOM 11519 C CA . GLY B 1 518 ? 111.620 -14.014 44.440 1.00 19.85 515 GLY B CA 1
ATOM 11520 C C . GLY B 1 518 ? 112.013 -12.894 43.485 1.00 20.34 515 GLY B C 1
ATOM 11521 O O . GLY B 1 518 ? 113.192 -12.548 43.327 1.00 21.54 515 GLY B O 1
ATOM 11522 N N . SER B 1 519 ? 111.013 -12.322 42.821 1.00 22.64 516 SER B N 1
ATOM 11523 C CA . SER B 1 519 ? 111.256 -11.271 41.834 1.00 17.25 516 SER B CA 1
ATOM 11524 C C . SER B 1 519 ? 111.747 -9.976 42.448 1.00 13.91 516 SER B C 1
ATOM 11525 O O . SER B 1 519 ? 112.360 -9.175 41.741 1.00 27.11 516 SER B O 1
ATOM 11528 N N . GLY B 1 520 ? 111.500 -9.749 43.737 1.00 12.08 517 GLY B N 1
ATOM 11529 C CA . GLY B 1 520 ? 112.133 -8.631 44.425 1.00 20.04 517 GLY B CA 1
ATOM 11530 C C . GLY B 1 520 ? 113.646 -8.722 44.480 1.00 25.90 517 GLY B C 1
ATOM 11531 O O . GLY B 1 520 ? 114.294 -7.753 44.880 1.00 30.51 517 GLY B O 1
ATOM 11532 N N . PHE B 1 521 ? 114.221 -9.862 44.110 1.00 18.10 518 PHE B N 1
ATOM 11533 C CA . PHE B 1 521 ? 115.661 -9.985 44.076 1.00 17.16 518 PHE B CA 1
ATOM 11534 C C . PHE B 1 521 ? 116.275 -9.410 42.801 1.00 18.83 518 PHE B C 1
ATOM 11535 O O . PHE B 1 521 ? 117.484 -9.165 42.770 1.00 18.82 518 PHE B O 1
ATOM 11543 N N . VAL B 1 522 ? 115.482 -9.150 41.767 1.00 22.59 519 VAL B N 1
ATOM 11544 C CA . VAL B 1 522 ? 116.032 -8.745 40.473 1.00 22.35 519 VAL B CA 1
ATOM 11545 C C . VAL B 1 522 ? 117.024 -7.582 40.588 1.00 16.22 519 VAL B C 1
ATOM 11546 O O . VAL B 1 522 ? 118.088 -7.634 39.953 1.00 27.37 519 VAL B O 1
ATOM 11550 N N . PRO B 1 523 ? 116.762 -6.533 41.377 1.00 21.91 520 PRO B N 1
ATOM 11551 C CA . PRO B 1 523 ? 117.734 -5.420 41.453 1.00 23.63 520 PRO B CA 1
ATOM 11552 C C . PRO B 1 523 ? 119.107 -5.846 41.945 1.00 31.19 520 PRO B C 1
ATOM 11553 O O . PRO B 1 523 ? 120.095 -5.164 41.655 1.00 30.94 520 PRO B O 1
ATOM 11557 N N . TYR B 1 524 ? 119.205 -6.949 42.685 1.00 34.67 521 TYR B N 1
ATOM 11558 C CA . TYR B 1 524 ? 120.474 -7.412 43.236 1.00 22.69 521 TYR B CA 1
ATOM 11559 C C . TYR B 1 524 ? 121.109 -8.531 42.436 1.00 19.02 521 TYR B C 1
ATOM 11560 O O . TYR B 1 524 ? 122.217 -8.947 42.763 1.00 25.00 521 TYR B O 1
ATOM 11569 N N . PHE B 1 525 ? 120.456 -9.022 41.391 1.00 21.31 522 PHE B N 1
ATOM 11570 C CA . PHE B 1 525 ? 120.948 -10.226 40.735 1.00 20.49 522 PHE B CA 1
ATOM 11571 C C . PHE B 1 525 ? 122.316 -9.987 40.110 1.00 21.00 522 PHE B C 1
ATOM 11572 O O . PHE B 1 525 ? 123.280 -10.700 40.401 1.00 35.79 522 PHE B O 1
ATOM 11580 N N . LYS B 1 526 ? 122.417 -8.988 39.237 1.00 27.21 523 LYS B N 1
ATOM 11581 C CA . LYS B 1 526 ? 123.647 -8.795 38.474 1.00 25.36 523 LYS B CA 1
ATOM 11582 C C . LYS B 1 526 ? 124.847 -8.567 39.395 1.00 26.65 523 LYS B C 1
ATOM 11583 O O . LYS B 1 526 ? 125.874 -9.232 39.251 1.00 29.15 523 LYS B O 1
ATOM 11589 N N . THR B 1 527 ? 124.738 -7.647 40.368 1.00 22.82 524 THR B N 1
ATOM 11590 C CA . THR B 1 527 ? 125.893 -7.395 41.227 1.00 27.73 524 THR B CA 1
ATOM 11591 C C . THR B 1 527 ? 126.268 -8.633 42.033 1.00 27.78 524 THR B C 1
ATOM 11592 O O . THR B 1 527 ? 127.454 -8.968 42.154 1.00 40.36 524 THR B O 1
ATOM 11596 N N . SER B 1 528 ? 125.273 -9.328 42.586 1.00 20.05 525 SER B N 1
ATOM 11597 C CA . SER B 1 528 ? 125.534 -10.524 43.387 1.00 24.56 525 SER B CA 1
ATOM 11598 C C . SER B 1 528 ? 126.271 -11.591 42.588 1.00 26.79 525 SER B C 1
ATOM 11599 O O . SER B 1 528 ? 127.194 -12.232 43.100 1.00 19.16 525 SER B O 1
ATOM 11602 N N . VAL B 1 529 ? 125.832 -11.851 41.353 1.00 24.00 526 VAL B N 1
ATOM 11603 C CA . VAL B 1 529 ? 126.492 -12.880 40.554 1.00 22.47 526 VAL B CA 1
ATOM 11604 C C . VAL B 1 529 ? 127.920 -12.461 40.215 1.00 34.83 526 VAL B C 1
ATOM 11605 O O . VAL B 1 529 ? 128.868 -13.253 40.320 1.00 40.35 526 VAL B O 1
ATOM 11609 N N . GLN B 1 530 ? 128.107 -11.205 39.821 1.00 38.55 527 GLN B N 1
ATOM 11610 C CA . GLN B 1 530 ? 129.461 -10.732 39.578 1.00 38.70 527 GLN B CA 1
ATOM 11611 C C . GLN B 1 530 ? 130.342 -11.044 40.771 1.00 42.24 527 GLN B C 1
ATOM 11612 O O . GLN B 1 530 ? 131.391 -11.681 40.635 1.00 48.26 527 GLN B O 1
ATOM 11618 N N . TYR B 1 531 ? 129.902 -10.647 41.964 1.00 32.01 528 TYR B N 1
ATOM 11619 C CA . TYR B 1 531 ? 130.736 -10.851 43.136 1.00 29.98 528 TYR B CA 1
ATOM 11620 C C . TYR B 1 531 ? 130.945 -12.339 43.382 1.00 35.29 528 TYR B C 1
ATOM 11621 O O . TYR B 1 531 ? 132.076 -12.809 43.534 1.00 41.81 528 TYR B O 1
ATOM 11630 N N . LEU B 1 532 ? 129.858 -13.104 43.392 1.00 35.85 529 LEU B N 1
ATOM 11631 C CA . LEU B 1 532 ? 129.936 -14.516 43.736 1.00 27.22 529 LEU B CA 1
ATOM 11632 C C . LEU B 1 532 ? 130.619 -15.345 42.654 1.00 28.22 529 LEU B C 1
ATOM 11633 O O . LEU B 1 532 ? 131.151 -16.419 42.954 1.00 36.37 529 LEU B O 1
ATOM 11638 N N . GLN B 1 533 ? 130.658 -14.870 41.410 1.00 25.40 530 GLN B N 1
ATOM 11639 C CA . GLN B 1 533 ? 131.407 -15.631 40.420 1.00 32.80 530 GLN B CA 1
ATOM 11640 C C . GLN B 1 533 ? 132.859 -15.816 40.828 1.00 29.82 530 GLN B C 1
ATOM 11641 O O . GLN B 1 533 ? 133.504 -16.765 40.368 1.00 34.42 530 GLN B O 1
ATOM 11647 N N . GLN B 1 534 ? 133.382 -14.965 41.706 1.00 22.06 531 GLN B N 1
ATOM 11648 C CA . GLN B 1 534 ? 134.782 -15.123 42.076 1.00 34.47 531 GLN B CA 1
ATOM 11649 C C . GLN B 1 534 ? 135.023 -16.467 42.761 1.00 33.96 531 GLN B C 1
ATOM 11650 O O . GLN B 1 534 ? 136.094 -17.044 42.603 1.00 38.85 531 GLN B O 1
ATOM 11656 N N . PHE B 1 535 ? 134.021 -17.018 43.466 1.00 38.65 532 PHE B N 1
ATOM 11657 C CA . PHE B 1 535 ? 134.177 -18.284 44.190 1.00 25.57 532 PHE B CA 1
ATOM 11658 C C . PHE B 1 535 ? 133.973 -19.535 43.335 1.00 26.67 532 PHE B C 1
ATOM 11659 O O . PHE B 1 535 ? 134.069 -20.644 43.870 1.00 26.60 532 PHE B O 1
ATOM 11667 N N . ILE B 1 536 ? 133.667 -19.418 42.046 1.00 24.52 533 ILE B N 1
ATOM 11668 C CA . ILE B 1 536 ? 133.500 -20.610 41.220 1.00 26.47 533 ILE B CA 1
ATOM 11669 C C . ILE B 1 536 ? 134.412 -20.448 40.023 1.00 34.40 533 ILE B C 1
ATOM 11670 O O . ILE B 1 536 ? 133.968 -20.469 38.871 1.00 35.27 533 ILE B O 1
ATOM 11675 N N . GLN B 1 537 ? 135.683 -20.205 40.304 1.00 42.46 534 GLN B N 1
ATOM 11676 C CA . GLN B 1 537 ? 136.747 -20.210 39.317 1.00 39.84 534 GLN B CA 1
ATOM 11677 C C . GLN B 1 537 ? 137.499 -21.535 39.431 1.00 35.38 534 GLN B C 1
ATOM 11678 O O . GLN B 1 537 ? 137.537 -22.153 40.498 1.00 32.58 534 GLN B O 1
ATOM 11684 N N . ASN B 1 538 ? 138.041 -22.012 38.316 1.00 33.36 535 ASN B N 1
ATOM 11685 C CA . ASN B 1 538 ? 138.853 -23.222 38.340 1.00 38.73 535 ASN B CA 1
ATOM 11686 C C . ASN B 1 538 ? 138.118 -24.400 38.982 1.00 34.46 535 ASN B C 1
ATOM 11687 O O . ASN B 1 538 ? 138.666 -25.109 39.827 1.00 35.82 535 ASN B O 1
ATOM 11692 N N . VAL B 1 539 ? 136.885 -24.641 38.531 1.00 32.32 536 VAL B N 1
ATOM 11693 C CA . VAL B 1 539 ? 136.051 -25.686 39.124 1.00 29.76 536 VAL B CA 1
ATOM 11694 C C . VAL B 1 539 ? 136.770 -27.031 39.130 1.00 31.17 536 VAL B C 1
ATOM 11695 O O . VAL B 1 539 ? 136.739 -27.760 40.128 1.00 31.40 536 VAL B O 1
ATOM 11699 N N . SER B 1 540 ? 137.443 -27.376 38.028 1.00 35.46 537 SER B N 1
ATOM 11700 C CA . SER B 1 540 ? 138.044 -28.705 37.904 1.00 37.59 537 SER B CA 1
ATOM 11701 C C . SER B 1 540 ? 139.192 -28.959 38.878 1.00 37.08 537 SER B C 1
ATOM 11702 O O . SER B 1 540 ? 139.510 -30.122 39.144 1.00 40.76 537 SER B O 1
ATOM 11705 N N . GLN B 1 541 ? 139.850 -27.922 39.385 1.00 34.45 538 GLN B N 1
ATOM 11706 C CA . GLN B 1 541 ? 141.039 -28.117 40.206 1.00 35.98 538 GLN B CA 1
ATOM 11707 C C . GLN B 1 541 ? 140.601 -28.489 41.620 1.00 35.88 538 GLN B C 1
ATOM 11708 O O . GLN B 1 541 ? 140.090 -27.646 42.366 1.00 38.27 538 GLN B O 1
ATOM 11714 N N . ILE B 1 542 ? 140.774 -29.757 41.980 1.00 38.48 539 ILE B N 1
ATOM 11715 C CA . ILE B 1 542 ? 140.396 -30.257 43.296 1.00 41.60 539 ILE B CA 1
ATOM 11716 C C . ILE B 1 542 ? 141.608 -30.391 44.207 1.00 49.63 539 ILE B C 1
ATOM 11717 O O . ILE B 1 542 ? 141.525 -30.107 45.401 1.00 55.34 539 ILE B O 1
ATOM 11722 N N . GLU B 1 543 ? 142.741 -30.791 43.650 1.00 51.37 540 GLU B N 1
ATOM 11723 C CA . GLU B 1 543 ? 143.902 -31.102 44.467 1.00 55.36 540 GLU B CA 1
ATOM 11724 C C . GLU B 1 543 ? 144.356 -29.881 45.265 1.00 47.22 540 GLU B C 1
ATOM 11725 O O . GLU B 1 543 ? 144.489 -28.778 44.725 1.00 38.97 540 GLU B O 1
ATOM 11731 N N . GLY B 1 544 ? 144.605 -30.089 46.557 1.00 42.06 541 GLY B N 1
ATOM 11732 C CA . GLY B 1 544 ? 145.120 -29.043 47.410 1.00 41.06 541 GLY B CA 1
ATOM 11733 C C . GLY B 1 544 ? 144.079 -28.131 48.025 1.00 49.55 541 GLY B C 1
ATOM 11734 O O . GLY B 1 544 ? 144.448 -27.180 48.730 1.00 56.64 541 GLY B O 1
ATOM 11735 N N . LEU B 1 545 ? 142.799 -28.392 47.814 1.00 41.03 542 LEU B N 1
ATOM 11736 C CA . LEU B 1 545 ? 141.770 -27.558 48.409 1.00 39.24 542 LEU B CA 1
ATOM 11737 C C . LEU B 1 545 ? 141.264 -28.211 49.683 1.00 28.64 542 LEU B C 1
ATOM 11738 O O . LEU B 1 545 ? 141.131 -29.432 49.749 1.00 28.74 542 LEU B O 1
ATOM 11743 N N . SER B 1 546 ? 140.997 -27.398 50.695 1.00 28.22 543 SER B N 1
ATOM 11744 C CA . SER B 1 546 ? 140.417 -27.976 51.892 1.00 27.73 543 SER B CA 1
ATOM 11745 C C . SER B 1 546 ? 138.948 -28.301 51.661 1.00 40.16 543 SER B C 1
ATOM 11746 O O . SER B 1 546 ? 138.308 -27.801 50.728 1.00 40.75 543 SER B O 1
ATOM 11749 N N . GLU B 1 547 ? 138.420 -29.166 52.526 1.00 27.77 544 GLU B N 1
ATOM 11750 C CA . GLU B 1 547 ? 136.993 -29.442 52.485 1.00 31.40 544 GLU B CA 1
ATOM 11751 C C . GLU B 1 547 ? 136.198 -28.145 52.492 1.00 38.42 544 GLU B C 1
ATOM 11752 O O . GLU B 1 547 ? 135.246 -27.986 51.724 1.00 47.14 544 GLU B O 1
ATOM 11758 N N . ASP B 1 548 ? 136.624 -27.176 53.299 1.00 41.09 545 ASP B N 1
ATOM 11759 C CA . ASP B 1 548 ? 135.905 -25.906 53.370 1.00 40.76 545 ASP B CA 1
ATOM 11760 C C . ASP B 1 548 ? 136.012 -25.127 52.067 1.00 34.65 545 ASP B C 1
ATOM 11761 O O . ASP B 1 548 ? 135.097 -24.374 51.720 1.00 27.36 545 ASP B O 1
ATOM 11766 N N . ASP B 1 549 ? 137.157 -25.215 51.382 1.00 30.82 546 ASP B N 1
ATOM 11767 C CA . ASP B 1 549 ? 137.278 -24.553 50.086 1.00 32.56 546 ASP B CA 1
ATOM 11768 C C . ASP B 1 549 ? 136.309 -25.144 49.078 1.00 27.42 546 ASP B C 1
ATOM 11769 O O . ASP B 1 549 ? 135.739 -24.426 48.251 1.00 25.11 546 ASP B O 1
ATOM 11774 N N . ILE B 1 550 ? 136.139 -26.464 49.119 1.00 26.53 547 ILE B N 1
ATOM 11775 C CA . ILE B 1 550 ? 135.208 -27.134 48.231 1.00 30.06 547 ILE B CA 1
ATOM 11776 C C . ILE B 1 550 ? 133.781 -26.727 48.570 1.00 32.93 547 ILE B C 1
ATOM 11777 O O . ILE B 1 550 ? 132.986 -26.403 47.682 1.00 30.08 547 ILE B O 1
ATOM 11782 N N . GLU B 1 551 ? 133.459 -26.687 49.865 1.00 30.18 548 GLU B N 1
ATOM 11783 C CA . GLU B 1 551 ? 132.119 -26.328 50.311 1.00 19.90 548 GLU B CA 1
ATOM 11784 C C . GLU B 1 551 ? 131.758 -24.921 49.878 1.00 22.46 548 GLU B C 1
ATOM 11785 O O . GLU B 1 551 ? 130.612 -24.663 49.512 1.00 31.42 548 GLU B O 1
ATOM 11791 N N . LEU B 1 552 ? 132.706 -23.986 49.923 1.00 23.91 549 LEU B N 1
ATOM 11792 C CA . LEU B 1 552 ? 132.386 -22.625 49.497 1.00 25.13 549 LEU B CA 1
ATOM 11793 C C . LEU B 1 552 ? 132.030 -22.582 48.009 1.00 22.85 549 LEU B C 1
ATOM 11794 O O . LEU B 1 552 ? 131.091 -21.877 47.604 1.00 20.85 549 LEU B O 1
ATOM 11799 N N . LYS B 1 553 ? 132.756 -23.340 47.176 1.00 20.31 550 LYS B N 1
ATOM 11800 C CA . LYS B 1 553 ? 132.415 -23.399 45.753 1.00 22.35 550 LYS B CA 1
ATOM 11801 C C . LYS B 1 553 ? 131.043 -24.012 45.541 1.00 20.64 550 LYS B C 1
ATOM 11802 O O . LYS B 1 553 ? 130.227 -23.489 44.780 1.00 25.55 550 LYS B O 1
ATOM 11808 N N . ALA B 1 554 ? 130.783 -25.136 46.206 1.00 17.47 551 ALA B N 1
ATOM 11809 C CA . ALA B 1 554 ? 129.522 -25.832 46.041 1.00 19.39 551 ALA B CA 1
ATOM 11810 C C . ALA B 1 554 ? 128.362 -24.957 46.487 1.00 19.61 551 ALA B C 1
ATOM 11811 O O . ALA B 1 554 ? 127.357 -24.827 45.788 1.00 23.35 551 ALA B O 1
ATOM 11813 N N . LEU B 1 555 ? 128.489 -24.321 47.638 1.00 16.08 552 LEU B N 1
ATOM 11814 C CA . LEU B 1 555 ? 127.393 -23.485 48.085 1.00 20.68 552 LEU B CA 1
ATOM 11815 C C . LEU B 1 555 ? 127.170 -22.315 47.139 1.00 23.95 552 LEU B C 1
ATOM 11816 O O . LEU B 1 555 ? 126.052 -21.791 47.053 1.00 21.46 552 LEU B O 1
ATOM 11821 N N . THR B 1 556 ? 128.218 -21.856 46.456 1.00 23.55 553 THR B N 1
ATOM 11822 C CA . THR B 1 556 ? 128.017 -20.762 45.516 1.00 17.17 553 THR B CA 1
ATOM 11823 C C . THR B 1 556 ? 127.219 -21.242 44.312 1.00 29.60 553 THR B C 1
ATOM 11824 O O . THR B 1 556 ? 126.246 -20.584 43.900 1.00 13.20 553 THR B O 1
ATOM 11828 N N . PHE B 1 557 ? 127.554 -22.427 43.790 1.00 14.63 554 PHE B N 1
ATOM 11829 C CA . PHE B 1 557 ? 126.747 -22.993 42.717 1.00 15.77 554 PHE B CA 1
ATOM 11830 C C . PHE B 1 557 ? 125.284 -23.120 43.167 1.00 27.05 554 PHE B C 1
ATOM 11831 O O . PHE B 1 557 ? 124.346 -22.749 42.446 1.00 20.95 554 PHE B O 1
ATOM 11839 N N . GLU B 1 558 ? 125.072 -23.646 44.365 1.00 11.70 555 GLU B N 1
ATOM 11840 C CA . GLU B 1 558 ? 123.712 -23.922 44.778 1.00 21.14 555 GLU B CA 1
ATOM 11841 C C . GLU B 1 558 ? 122.945 -22.619 44.927 1.00 21.79 555 GLU B C 1
ATOM 11842 O O . GLU B 1 558 ? 121.810 -22.488 44.439 1.00 21.48 555 GLU B O 1
ATOM 11848 N N . ASN B 1 559 ? 123.573 -21.629 45.549 1.00 14.70 556 ASN B N 1
ATOM 11849 C CA . ASN B 1 559 ? 122.874 -20.384 45.795 1.00 18.19 556 ASN B CA 1
ATOM 11850 C C . ASN B 1 559 ? 122.767 -19.513 44.552 1.00 23.60 556 ASN B C 1
ATOM 11851 O O . ASN B 1 559 ? 121.799 -18.752 44.429 1.00 13.35 556 ASN B O 1
ATOM 11856 N N . ILE B 1 560 ? 123.699 -19.615 43.609 1.00 11.87 557 ILE B N 1
ATOM 11857 C CA . ILE B 1 560 ? 123.468 -18.891 42.368 1.00 22.21 557 ILE B CA 1
ATOM 11858 C C . ILE B 1 560 ? 122.278 -19.487 41.626 1.00 15.67 557 ILE B C 1
ATOM 11859 O O . ILE B 1 560 ? 121.410 -18.762 41.141 1.00 26.30 557 ILE B O 1
ATOM 11864 N N . SER B 1 561 ? 122.177 -20.800 41.564 1.00 16.56 558 SER B N 1
ATOM 11865 C CA . SER B 1 561 ? 121.011 -21.358 40.892 1.00 16.90 558 SER B CA 1
ATOM 11866 C C . SER B 1 561 ? 119.723 -20.984 41.620 1.00 19.91 558 SER B C 1
ATOM 11867 O O . SER B 1 561 ? 118.676 -20.830 40.985 1.00 16.95 558 SER B O 1
ATOM 11870 N N . THR B 1 562 ? 119.787 -20.783 42.939 1.00 16.34 559 THR B N 1
ATOM 11871 C CA . THR B 1 562 ? 118.598 -20.383 43.685 1.00 15.28 559 THR B CA 1
ATOM 11872 C C . THR B 1 562 ? 118.180 -18.977 43.288 1.00 19.07 559 THR B C 1
ATOM 11873 O O . THR B 1 562 ? 116.984 -18.674 43.185 1.00 20.08 559 THR B O 1
ATOM 11885 N N . GLY B 1 564 ? 118.660 -17.835 40.306 1.00 19.15 561 GLY B N 1
ATOM 11886 C CA . GLY B 1 564 ? 117.947 -18.108 39.061 1.00 21.23 561 GLY B CA 1
ATOM 11887 C C . GLY B 1 564 ? 116.503 -18.545 39.269 1.00 17.64 561 GLY B C 1
ATOM 11888 O O . GLY B 1 564 ? 115.653 -18.298 38.428 1.00 19.75 561 GLY B O 1
ATOM 11889 N N . ARG B 1 565 ? 116.213 -19.222 40.375 1.00 16.02 562 ARG B N 1
ATOM 11890 C CA . ARG B 1 565 ? 114.831 -19.574 40.684 1.00 9.32 562 ARG B CA 1
ATOM 11891 C C . ARG B 1 565 ? 114.022 -18.354 41.088 1.00 13.64 562 ARG B C 1
ATOM 11892 O O . ARG B 1 565 ? 112.815 -18.304 40.840 1.00 26.59 562 ARG B O 1
ATOM 11900 N N . ALA B 1 566 ? 114.652 -17.396 41.779 1.00 15.37 563 ALA B N 1
ATOM 11901 C CA . ALA B 1 566 ? 113.961 -16.187 42.213 1.00 13.74 563 ALA B CA 1
ATOM 11902 C C . ALA B 1 566 ? 113.649 -15.277 41.037 1.00 20.86 563 ALA B C 1
ATOM 11903 O O . ALA B 1 566 ? 112.493 -14.920 40.804 1.00 25.78 563 ALA B O 1
ATOM 11905 N N . VAL B 1 567 ? 114.657 -14.852 40.319 1.00 24.80 564 VAL B N 1
ATOM 11906 C CA . VAL B 1 567 ? 114.450 -14.104 39.083 1.00 26.21 564 VAL B CA 1
ATOM 11907 C C . VAL B 1 567 ? 114.285 -15.163 38.017 1.00 41.38 564 VAL B C 1
ATOM 11908 O O . VAL B 1 567 ? 114.882 -16.230 38.121 1.00 54.17 564 VAL B O 1
ATOM 11912 N N . LYS B 1 568 ? 113.490 -14.942 37.014 1.00 38.37 565 LYS B N 1
ATOM 11913 C CA . LYS B 1 568 ? 113.250 -16.121 36.196 1.00 22.85 565 LYS B CA 1
ATOM 11914 C C . LYS B 1 568 ? 114.210 -16.108 35.004 1.00 21.57 565 LYS B C 1
ATOM 11915 O O . LYS B 1 568 ? 115.269 -15.472 35.066 1.00 25.24 565 LYS B O 1
ATOM 11921 N N . SER B 1 569 ? 113.852 -16.804 33.912 1.00 22.34 566 SER B N 1
ATOM 11922 C CA . SER B 1 569 ? 114.814 -17.068 32.836 1.00 23.97 566 SER B CA 1
ATOM 11923 C C . SER B 1 569 ? 115.296 -15.788 32.157 1.00 30.29 566 SER B C 1
ATOM 11924 O O . SER B 1 569 ? 116.500 -15.619 31.921 1.00 36.60 566 SER B O 1
ATOM 11927 N N . ALA B 1 570 ? 114.383 -14.862 31.844 1.00 28.44 567 ALA B N 1
ATOM 11928 C CA . ALA B 1 570 ? 114.817 -13.648 31.157 1.00 31.99 567 ALA B CA 1
ATOM 11929 C C . ALA B 1 570 ? 115.824 -12.875 32.008 1.00 33.76 567 ALA B C 1
ATOM 11930 O O . ALA B 1 570 ? 116.834 -12.377 31.492 1.00 34.85 567 ALA B O 1
ATOM 11932 N N . ALA B 1 571 ? 115.566 -12.758 33.315 1.00 32.28 568 ALA B N 1
ATOM 11933 C CA . ALA B 1 571 ? 116.498 -12.040 34.186 1.00 27.25 568 ALA B CA 1
ATOM 11934 C C . ALA B 1 571 ? 117.820 -12.784 34.389 1.00 32.30 568 ALA B C 1
ATOM 11935 O O . ALA B 1 571 ? 118.803 -12.162 34.807 1.00 38.49 568 ALA B O 1
ATOM 11937 N N . PHE B 1 572 ? 117.863 -14.096 34.136 1.00 26.72 569 PHE B N 1
ATOM 11938 C CA . PHE B 1 572 ? 119.066 -14.917 34.285 1.00 26.46 569 PHE B CA 1
ATOM 11939 C C . PHE B 1 572 ? 119.921 -14.951 33.026 1.00 26.75 569 PHE B C 1
ATOM 11940 O O . PHE B 1 572 ? 120.995 -15.564 33.033 1.00 29.57 569 PHE B O 1
ATOM 11948 N N . ALA B 1 573 ? 119.447 -14.339 31.936 1.00 30.57 570 ALA B N 1
ATOM 11949 C CA . ALA B 1 573 ? 120.043 -14.573 30.624 1.00 24.80 570 ALA B CA 1
ATOM 11950 C C . ALA B 1 573 ? 121.492 -14.111 30.563 1.00 26.26 570 ALA B C 1
ATOM 11951 O O . ALA B 1 573 ? 122.321 -14.737 29.899 1.00 29.62 570 ALA B O 1
ATOM 11953 N N . GLU B 1 574 ? 121.825 -13.017 31.245 1.00 27.77 571 GLU B N 1
ATOM 11954 C CA . GLU B 1 574 ? 123.176 -12.487 31.104 1.00 37.78 571 GLU B CA 1
ATOM 11955 C C . GLU B 1 574 ? 124.230 -13.540 31.443 1.00 43.81 571 GLU B C 1
ATOM 11956 O O . GLU B 1 574 ? 125.235 -13.666 30.737 1.00 44.87 571 GLU B O 1
ATOM 11962 N N . TYR B 1 575 ? 124.035 -14.298 32.523 1.00 41.87 572 TYR B N 1
ATOM 11963 C CA . TYR B 1 575 ? 125.071 -15.206 32.997 1.00 32.98 572 TYR B CA 1
ATOM 11964 C C . TYR B 1 575 ? 124.788 -16.683 32.759 1.00 26.53 572 TYR B C 1
ATOM 11965 O O . TYR B 1 575 ? 125.595 -17.519 33.162 1.00 37.96 572 TYR B O 1
ATOM 11974 N N . ALA B 1 576 ? 123.689 -17.028 32.099 1.00 26.85 573 ALA B N 1
ATOM 11975 C CA . ALA B 1 576 ? 123.273 -18.424 32.048 1.00 23.66 573 ALA B CA 1
ATOM 11976 C C . ALA B 1 576 ? 124.337 -19.304 31.433 1.00 33.22 573 ALA B C 1
ATOM 11977 O O . ALA B 1 576 ? 124.628 -20.385 31.939 1.00 36.52 573 ALA B O 1
ATOM 11979 N N . GLU B 1 577 ? 124.924 -18.861 30.334 1.00 45.08 574 GLU B N 1
ATOM 11980 C CA . GLU B 1 577 ? 125.812 -19.744 29.581 1.00 44.16 574 GLU B CA 1
ATOM 11981 C C . GLU B 1 577 ? 127.070 -20.089 30.363 1.00 32.14 574 GLU B C 1
ATOM 11982 O O . GLU B 1 577 ? 127.340 -21.281 30.581 1.00 20.80 574 GLU B O 1
ATOM 11988 N N . PRO B 1 578 ? 127.858 -19.135 30.835 1.00 29.23 575 PRO B N 1
ATOM 11989 C CA . PRO B 1 578 ? 129.044 -19.529 31.608 1.00 31.99 575 PRO B CA 1
ATOM 11990 C C . PRO B 1 578 ? 128.687 -20.342 32.847 1.00 29.48 575 PRO B C 1
ATOM 11991 O O . PRO B 1 578 ? 129.380 -21.322 33.147 1.00 35.96 575 PRO B O 1
ATOM 11995 N N . LEU B 1 579 ? 127.608 -19.977 33.554 1.00 28.26 576 LEU B N 1
ATOM 11996 C CA . LEU B 1 579 ? 127.216 -20.686 34.775 1.00 28.43 576 LEU B CA 1
ATOM 11997 C C . LEU B 1 579 ? 126.833 -22.138 34.486 1.00 26.43 576 LEU B C 1
ATOM 11998 O O . LEU B 1 579 ? 127.269 -23.066 35.180 1.00 26.37 576 LEU B O 1
ATOM 12003 N N . VAL B 1 580 ? 126.042 -22.365 33.447 1.00 26.68 577 VAL B N 1
ATOM 12004 C CA . VAL B 1 580 ? 125.712 -23.741 33.098 1.00 25.78 577 VAL B CA 1
ATOM 12005 C C . VAL B 1 580 ? 126.974 -24.506 32.750 1.00 24.32 577 VAL B C 1
ATOM 12006 O O . VAL B 1 580 ? 127.185 -25.631 33.206 1.00 24.95 577 VAL B O 1
ATOM 12010 N N . ASN B 1 581 ? 127.868 -23.891 31.988 1.00 30.74 578 ASN B N 1
ATOM 12011 C CA . ASN B 1 581 ? 129.062 -24.626 31.586 1.00 29.07 578 ASN B CA 1
ATOM 12012 C C . ASN B 1 581 ? 129.903 -24.978 32.810 1.00 26.85 578 ASN B C 1
ATOM 12013 O O . ASN B 1 581 ? 130.355 -26.119 32.963 1.00 30.12 578 ASN B O 1
ATOM 12018 N N . ALA B 1 582 ? 130.055 -24.026 33.730 1.00 19.71 579 ALA B N 1
ATOM 12019 C CA . ALA B 1 582 ? 130.732 -24.296 34.991 1.00 19.55 579 ALA B CA 1
ATOM 12020 C C . ALA B 1 582 ? 130.069 -25.441 35.772 1.00 31.88 579 ALA B C 1
ATOM 12021 O O . ALA B 1 582 ? 130.766 -26.269 36.368 1.00 36.03 579 ALA B O 1
ATOM 12023 N N . ALA B 1 583 ? 128.728 -25.515 35.790 1.00 23.56 580 ALA B N 1
ATOM 12024 C CA . ALA B 1 583 ? 128.091 -26.600 36.540 1.00 30.82 580 ALA B CA 1
ATOM 12025 C C . ALA B 1 583 ? 128.402 -27.950 35.913 1.00 31.30 580 ALA B C 1
ATOM 12026 O O . ALA B 1 583 ? 128.597 -28.940 36.633 1.00 28.19 580 ALA B O 1
ATOM 12028 N N . TYR B 1 584 ? 128.452 -28.005 34.576 1.00 29.30 581 TYR B N 1
ATOM 12029 C CA . TYR B 1 584 ? 128.946 -29.193 33.887 1.00 32.25 581 TYR B CA 1
ATOM 12030 C C . TYR B 1 584 ? 130.317 -29.565 34.397 1.00 30.13 581 TYR B C 1
ATOM 12031 O O . TYR B 1 584 ? 130.587 -30.728 34.705 1.00 40.74 581 TYR B O 1
ATOM 12040 N N . GLU B 1 585 ? 131.222 -28.587 34.423 1.00 25.63 582 GLU B N 1
ATOM 12041 C CA . GLU B 1 585 ? 132.554 -28.836 34.945 1.00 31.56 582 GLU B CA 1
ATOM 12042 C C . GLU B 1 585 ? 132.453 -29.466 36.325 1.00 30.62 582 GLU B C 1
ATOM 12043 O O . GLU B 1 585 ? 133.051 -30.517 36.581 1.00 28.02 582 GLU B O 1
ATOM 12049 N N . ALA B 1 586 ? 131.630 -28.872 37.203 1.00 23.85 583 ALA B N 1
ATOM 12050 C CA . ALA B 1 586 ? 131.503 -29.391 38.567 1.00 27.78 583 ALA B CA 1
ATOM 12051 C C . ALA B 1 586 ? 131.118 -30.863 38.568 1.00 26.04 583 ALA B C 1
ATOM 12052 O O . ALA B 1 586 ? 131.732 -31.683 39.264 1.00 25.34 583 ALA B O 1
ATOM 12054 N N . ILE B 1 587 ? 130.105 -31.206 37.773 1.00 25.17 584 ILE B N 1
ATOM 12055 C CA . ILE B 1 587 ? 129.549 -32.550 37.711 1.00 22.81 584 ILE B CA 1
ATOM 12056 C C . ILE B 1 587 ? 130.576 -33.564 37.214 1.00 26.50 584 ILE B C 1
ATOM 12057 O O . ILE B 1 587 ? 130.459 -34.763 37.503 1.00 25.47 584 ILE B O 1
ATOM 12062 N N . LYS B 1 588 ? 131.566 -33.125 36.426 1.00 32.62 585 LYS B N 1
ATOM 12063 C CA . LYS B 1 588 ? 132.620 -34.019 35.938 1.00 39.63 585 LYS B CA 1
ATOM 12064 C C . LYS B 1 588 ? 133.780 -34.135 36.907 1.00 40.12 585 LYS B C 1
ATOM 12065 O O . LYS B 1 588 ? 134.660 -34.976 36.717 1.00 55.33 585 LYS B O 1
ATOM 12071 N N . THR B 1 589 ? 133.795 -33.287 37.915 1.00 37.71 586 THR B N 1
ATOM 12072 C CA . THR B 1 589 ? 134.844 -33.183 38.900 1.00 30.06 586 THR B CA 1
ATOM 12073 C C . THR B 1 589 ? 134.944 -34.465 39.738 1.00 36.40 586 THR B C 1
ATOM 12074 O O . THR B 1 589 ? 134.110 -35.373 39.659 1.00 36.05 586 THR B O 1
ATOM 12078 N N . ASP B 1 590 ? 135.993 -34.520 40.556 1.00 35.98 587 ASP B N 1
ATOM 12079 C CA . ASP B 1 590 ? 136.321 -35.664 41.385 1.00 39.51 587 ASP B CA 1
ATOM 12080 C C . ASP B 1 590 ? 135.898 -35.499 42.840 1.00 43.93 587 ASP B C 1
ATOM 12081 O O . ASP B 1 590 ? 136.136 -36.397 43.654 1.00 51.69 587 ASP B O 1
ATOM 12086 N N . SER B 1 591 ? 135.284 -34.375 43.181 1.00 37.86 588 SER B N 1
ATOM 12087 C CA . SER B 1 591 ? 134.674 -34.140 44.483 1.00 34.05 588 SER B CA 1
ATOM 12088 C C . SER B 1 591 ? 133.185 -34.476 44.423 1.00 36.04 588 SER B C 1
ATOM 12089 O O . SER B 1 591 ? 132.454 -33.899 43.609 1.00 36.35 588 SER B O 1
ATOM 12092 N N . ALA B 1 592 ? 132.728 -35.393 45.285 1.00 34.55 589 ALA B N 1
ATOM 12093 C CA . ALA B 1 592 ? 131.291 -35.671 45.369 1.00 25.67 589 ALA B CA 1
ATOM 12094 C C . ALA B 1 592 ? 130.517 -34.464 45.892 1.00 22.84 589 ALA B C 1
ATOM 12095 O O . ALA B 1 592 ? 129.399 -34.203 45.452 1.00 29.95 589 ALA B O 1
ATOM 12097 N N . ARG B 1 593 ? 131.083 -33.720 46.833 1.00 23.20 590 ARG B N 1
ATOM 12098 C CA . ARG B 1 593 ? 130.397 -32.529 47.293 1.00 17.50 590 ARG B CA 1
ATOM 12099 C C . ARG B 1 593 ? 130.223 -31.556 46.142 1.00 23.76 590 ARG B C 1
ATOM 12100 O O . ARG B 1 593 ? 129.156 -30.957 45.968 1.00 28.92 590 ARG B O 1
ATOM 12108 N N . LEU B 1 594 ? 131.259 -31.423 45.327 1.00 23.45 591 LEU B N 1
ATOM 12109 C CA . LEU B 1 594 ? 131.230 -30.505 44.201 1.00 25.43 591 LEU B CA 1
ATOM 12110 C C . LEU B 1 594 ? 130.307 -31.011 43.102 1.00 23.60 591 LEU B C 1
ATOM 12111 O O . LEU B 1 594 ? 129.573 -30.220 42.494 1.00 29.89 591 LEU B O 1
ATOM 12116 N N . ARG B 1 595 ? 130.334 -32.315 42.824 1.00 17.44 592 ARG B N 1
ATOM 12117 C CA . ARG B 1 595 ? 129.373 -32.881 41.888 1.00 16.84 592 ARG B CA 1
ATOM 12118 C C . ARG B 1 595 ? 127.948 -32.683 42.386 1.00 22.68 592 ARG B C 1
ATOM 12119 O O . ARG B 1 595 ? 127.059 -32.311 41.613 1.00 24.75 592 ARG B O 1
ATOM 12127 N N . GLU B 1 596 ? 127.726 -32.873 43.690 1.00 18.47 593 GLU B N 1
ATOM 12128 C CA . GLU B 1 596 ? 126.402 -32.666 44.254 1.00 17.65 593 GLU B CA 1
ATOM 12129 C C . GLU B 1 596 ? 125.897 -31.265 43.931 1.00 26.48 593 GLU B C 1
ATOM 12130 O O . GLU B 1 596 ? 124.744 -31.093 43.518 1.00 24.26 593 GLU B O 1
ATOM 12136 N N . SER B 1 597 ? 126.757 -30.248 44.077 1.00 26.27 594 SER B N 1
ATOM 12137 C CA . SER B 1 597 ? 126.300 -28.887 43.824 1.00 19.97 594 SER B CA 1
ATOM 12138 C C . SER B 1 597 ? 126.039 -28.666 42.335 1.00 16.98 594 SER B C 1
ATOM 12139 O O . SER B 1 597 ? 125.153 -27.893 41.967 1.00 17.76 594 SER B O 1
ATOM 12142 N N . GLY B 1 598 ? 126.735 -29.381 41.458 1.00 14.59 595 GLY B N 1
ATOM 12143 C CA . GLY B 1 598 ? 126.388 -29.291 40.051 1.00 14.23 595 GLY B CA 1
ATOM 12144 C C . GLY B 1 598 ? 124.980 -29.793 39.807 1.00 14.91 595 GLY B C 1
ATOM 12145 O O . GLY B 1 598 ? 124.181 -29.151 39.121 1.00 21.76 595 GLY B O 1
ATOM 12146 N N . TYR B 1 599 ? 124.640 -30.921 40.417 1.00 18.53 596 TYR B N 1
ATOM 12147 C CA . TYR B 1 599 ? 123.309 -31.477 40.240 1.00 16.92 596 TYR B CA 1
ATOM 12148 C C . TYR B 1 599 ? 122.235 -30.579 40.848 1.00 18.30 596 TYR B C 1
ATOM 12149 O O . TYR B 1 599 ? 121.168 -30.392 40.250 1.00 16.62 596 TYR B O 1
ATOM 12158 N N . ALA B 1 600 ? 122.484 -30.010 42.033 1.00 15.99 597 ALA B N 1
ATOM 12159 C CA . ALA B 1 600 ? 121.525 -29.053 42.571 1.00 10.21 597 ALA B CA 1
ATOM 12160 C C . ALA B 1 600 ? 121.368 -27.878 41.627 1.00 10.16 597 ALA B C 1
ATOM 12161 O O . ALA B 1 600 ? 120.265 -27.347 41.462 1.00 18.06 597 ALA B O 1
ATOM 12163 N N . PHE B 1 601 ? 122.465 -27.464 40.987 1.00 14.47 598 PHE B N 1
ATOM 12164 C CA . PHE B 1 601 ? 122.399 -26.362 40.041 1.00 15.86 598 PHE B CA 1
ATOM 12165 C C . PHE B 1 601 ? 121.502 -26.718 38.876 1.00 18.57 598 PHE B C 1
ATOM 12166 O O . PHE B 1 601 ? 120.622 -25.946 38.493 1.00 17.18 598 PHE B O 1
ATOM 12174 N N . ILE B 1 602 ? 121.702 -27.910 38.319 1.00 18.13 599 ILE B N 1
ATOM 12175 C CA . ILE B 1 602 ? 120.899 -28.366 37.192 1.00 11.71 599 ILE B CA 1
ATOM 12176 C C . ILE B 1 602 ? 119.441 -28.511 37.577 1.00 19.42 599 ILE B C 1
ATOM 12177 O O . ILE B 1 602 ? 118.549 -28.209 36.782 1.00 22.03 599 ILE B O 1
ATOM 12182 N N . ALA B 1 603 ? 119.167 -29.019 38.776 1.00 15.89 600 ALA B N 1
ATOM 12183 C CA . ALA B 1 603 ? 117.780 -29.219 39.167 1.00 18.51 600 ALA B CA 1
ATOM 12184 C C . ALA B 1 603 ? 117.016 -27.916 39.058 1.00 20.09 600 ALA B C 1
ATOM 12185 O O . ALA B 1 603 ? 115.937 -27.863 38.459 1.00 13.64 600 ALA B O 1
ATOM 12187 N N . ASN B 1 604 ? 117.618 -26.832 39.556 1.00 22.16 601 ASN B N 1
ATOM 12188 C CA . ASN B 1 604 ? 117.008 -25.515 39.456 1.00 17.43 601 ASN B CA 1
ATOM 12189 C C . ASN B 1 604 ? 116.914 -25.027 38.015 1.00 15.67 601 ASN B C 1
ATOM 12190 O O . ASN B 1 604 ? 115.955 -24.324 37.657 1.00 15.31 601 ASN B O 1
ATOM 12203 N N . ALA B 1 606 ? 116.289 -26.755 35.516 1.00 18.17 603 ALA B N 1
ATOM 12204 C CA . ALA B 1 606 ? 115.130 -27.422 34.931 1.00 15.40 603 ALA B CA 1
ATOM 12205 C C . ALA B 1 606 ? 113.851 -26.680 35.277 1.00 21.02 603 ALA B C 1
ATOM 12206 O O . ALA B 1 606 ? 112.973 -26.515 34.429 1.00 21.52 603 ALA B O 1
ATOM 12208 N N . LYS B 1 607 ? 113.736 -26.210 36.519 1.00 17.86 604 LYS B N 1
ATOM 12209 C CA . LYS B 1 607 ? 112.621 -25.344 36.874 1.00 13.91 604 LYS B CA 1
ATOM 12210 C C . LYS B 1 607 ? 112.692 -24.022 36.121 1.00 21.12 604 LYS B C 1
ATOM 12211 O O . LYS B 1 607 ? 111.663 -23.464 35.738 1.00 22.62 604 LYS B O 1
ATOM 12217 N N . VAL B 1 608 ? 113.896 -23.483 35.908 1.00 20.69 605 VAL B N 1
ATOM 12218 C CA . VAL B 1 608 ? 113.949 -22.161 35.298 1.00 15.24 605 VAL B CA 1
ATOM 12219 C C . VAL B 1 608 ? 113.611 -22.237 33.813 1.00 26.68 605 VAL B C 1
ATOM 12220 O O . VAL B 1 608 ? 112.863 -21.403 33.288 1.00 26.27 605 VAL B O 1
ATOM 12224 N N . TYR B 1 609 ? 114.118 -23.251 33.122 1.00 22.71 606 TYR B N 1
ATOM 12225 C CA . TYR B 1 609 ? 114.072 -23.274 31.673 1.00 19.96 606 TYR B CA 1
ATOM 12226 C C . TYR B 1 609 ? 113.081 -24.265 31.079 1.00 19.03 606 TYR B C 1
ATOM 12227 O O . TYR B 1 609 ? 112.897 -24.260 29.858 1.00 26.71 606 TYR B O 1
ATOM 12236 N N . GLY B 1 610 ? 112.435 -25.095 31.884 1.00 18.18 607 GLY B N 1
ATOM 12237 C CA . GLY B 1 610 ? 111.469 -26.045 31.343 1.00 20.30 607 GLY B CA 1
ATOM 12238 C C . GLY B 1 610 ? 111.996 -26.826 30.142 1.00 25.15 607 GLY B C 1
ATOM 12239 O O . GLY B 1 610 ? 113.130 -27.319 30.129 1.00 22.56 607 GLY B O 1
ATOM 12240 N N . LYS B 1 611 ? 111.176 -26.921 29.094 1.00 26.01 608 LYS B N 1
ATOM 12241 C CA . LYS B 1 611 ? 111.558 -27.725 27.938 1.00 21.64 608 LYS B CA 1
ATOM 12242 C C . LYS B 1 611 ? 112.782 -27.173 27.221 1.00 26.16 608 LYS B C 1
ATOM 12243 O O . LYS B 1 611 ? 113.454 -27.917 26.501 1.00 36.27 608 LYS B O 1
ATOM 12249 N N . ASP B 1 612 ? 113.105 -25.899 27.414 1.00 23.68 609 ASP B N 1
ATOM 12250 C CA . ASP B 1 612 ? 114.306 -25.349 26.806 1.00 24.22 609 ASP B CA 1
ATOM 12251 C C . ASP B 1 612 ? 115.585 -25.960 27.363 1.00 26.84 609 ASP B C 1
ATOM 12252 O O . ASP B 1 612 ? 116.644 -25.788 26.763 1.00 30.75 609 ASP B O 1
ATOM 12257 N N . PHE B 1 613 ? 115.531 -26.642 28.502 1.00 27.23 610 PHE B N 1
ATOM 12258 C CA . PHE B 1 613 ? 116.742 -27.309 28.943 1.00 21.22 610 PHE B CA 1
ATOM 12259 C C . PHE B 1 613 ? 116.985 -28.638 28.231 1.00 27.31 610 PHE B C 1
ATOM 12260 O O . PHE B 1 613 ? 118.059 -29.221 28.399 1.00 34.67 610 PHE B O 1
ATOM 12268 N N . ALA B 1 614 ? 116.069 -29.082 27.371 1.00 31.42 611 ALA B N 1
ATOM 12269 C CA . ALA B 1 614 ? 116.220 -30.381 26.724 1.00 25.18 611 ALA B CA 1
ATOM 12270 C C . ALA B 1 614 ? 117.528 -30.586 25.963 1.00 28.58 611 ALA B C 1
ATOM 12271 O O . ALA B 1 614 ? 117.967 -31.745 25.877 1.00 37.10 611 ALA B O 1
ATOM 12273 N N . PRO B 1 615 ? 118.157 -29.579 25.350 1.00 31.06 612 PRO B N 1
ATOM 12274 C CA . PRO B 1 615 ? 119.402 -29.858 24.612 1.00 29.02 612 PRO B CA 1
ATOM 12275 C C . PRO B 1 615 ? 120.519 -30.382 25.486 1.00 37.62 612 PRO B C 1
ATOM 12276 O O . PRO B 1 615 ? 121.484 -30.935 24.953 1.00 40.95 612 PRO B O 1
ATOM 12280 N N . PHE B 1 616 ? 120.453 -30.176 26.802 1.00 36.83 613 PHE B N 1
ATOM 12281 C CA . PHE B 1 616 ? 121.499 -30.619 27.712 1.00 30.07 613 PHE B CA 1
ATOM 12282 C C . PHE B 1 616 ? 121.296 -32.034 28.234 1.00 27.09 613 PHE B C 1
ATOM 12283 O O . PHE B 1 616 ? 122.188 -32.554 28.921 1.00 24.64 613 PHE B O 1
ATOM 12291 N N . LEU B 1 617 ? 120.151 -32.663 27.936 1.00 30.74 614 LEU B N 1
ATOM 12292 C CA . LEU B 1 617 ? 119.856 -33.989 28.477 1.00 24.71 614 LEU B CA 1
ATOM 12293 C C . LEU B 1 617 ? 120.887 -35.004 28.029 1.00 28.24 614 LEU B C 1
ATOM 12294 O O . LEU B 1 617 ? 121.417 -35.774 28.838 1.00 29.89 614 LEU B O 1
ATOM 12299 N N . GLN B 1 618 ? 121.193 -35.003 26.734 1.00 29.85 615 GLN B N 1
ATOM 12300 C CA . GLN B 1 618 ? 122.086 -36.011 26.174 1.00 31.64 615 GLN B CA 1
ATOM 12301 C C . GLN B 1 618 ? 123.431 -36.040 26.900 1.00 29.97 615 GLN B C 1
ATOM 12302 O O . GLN B 1 618 ? 124.027 -37.109 27.083 1.00 32.87 615 GLN B O 1
ATOM 12308 N N . THR B 1 619 ? 123.933 -34.872 27.306 1.00 27.91 616 THR B N 1
ATOM 12309 C CA . THR B 1 619 ? 125.192 -34.807 28.039 1.00 36.74 616 THR B CA 1
ATOM 12310 C C . THR B 1 619 ? 125.002 -35.037 29.544 1.00 36.86 616 THR B C 1
ATOM 12311 O O . THR B 1 619 ? 125.850 -35.672 30.185 1.00 39.25 616 THR B O 1
ATOM 12315 N N . ILE B 1 620 ? 123.913 -34.528 30.136 1.00 29.58 617 ILE B N 1
ATOM 12316 C CA . ILE B 1 620 ? 123.773 -34.598 31.589 1.00 25.99 617 ILE B CA 1
ATOM 12317 C C . ILE B 1 620 ? 123.344 -35.981 32.067 1.00 26.68 617 ILE B C 1
ATOM 12318 O O . ILE B 1 620 ? 123.845 -36.472 33.087 1.00 25.86 617 ILE B O 1
ATOM 12323 N N . ILE B 1 621 ? 122.385 -36.616 31.390 1.00 33.06 618 ILE B N 1
ATOM 12324 C CA . ILE B 1 621 ? 121.829 -37.872 31.905 1.00 30.31 618 ILE B CA 1
ATOM 12325 C C . ILE B 1 621 ? 122.925 -38.908 32.133 1.00 33.82 618 ILE B C 1
ATOM 12326 O O . ILE B 1 621 ? 122.934 -39.548 33.197 1.00 32.20 618 ILE B O 1
ATOM 12331 N N . PRO B 1 622 ? 123.857 -39.117 31.215 1.00 37.37 619 PRO B N 1
ATOM 12332 C CA . PRO B 1 622 ? 124.894 -40.127 31.470 1.00 36.92 619 PRO B CA 1
ATOM 12333 C C . PRO B 1 622 ? 125.683 -39.847 32.736 1.00 30.66 619 PRO B C 1
ATOM 12334 O O . PRO B 1 622 ? 126.059 -40.790 33.446 1.00 23.71 619 PRO B O 1
ATOM 12338 N N . GLU B 1 623 ? 125.937 -38.573 33.052 1.00 28.76 620 GLU B N 1
ATOM 12339 C CA . GLU B 1 623 ? 126.618 -38.281 34.306 1.00 24.20 620 GLU B CA 1
ATOM 12340 C C . GLU B 1 623 ? 125.748 -38.676 35.495 1.00 27.21 620 GLU B C 1
ATOM 12341 O O . GLU B 1 623 ? 126.241 -39.254 36.469 1.00 24.09 620 GLU B O 1
ATOM 12347 N N . ILE B 1 624 ? 124.445 -38.395 35.426 1.00 22.56 621 ILE B N 1
ATOM 12348 C CA . ILE B 1 624 ? 123.567 -38.753 36.534 1.00 24.91 621 ILE B CA 1
ATOM 12349 C C . ILE B 1 624 ? 123.544 -40.262 36.722 1.00 27.76 621 ILE B C 1
ATOM 12350 O O . ILE B 1 624 ? 123.661 -40.769 37.845 1.00 30.96 621 ILE B O 1
ATOM 12355 N N . PHE B 1 625 ? 123.407 -41.005 35.629 1.00 27.59 622 PHE B N 1
ATOM 12356 C CA . PHE B 1 625 ? 123.358 -42.455 35.750 1.00 26.35 622 PHE B CA 1
ATOM 12357 C C . PHE B 1 625 ? 124.629 -42.974 36.398 1.00 30.59 622 PHE B C 1
ATOM 12358 O O . PHE B 1 625 ? 124.573 -43.858 37.261 1.00 30.17 622 PHE B O 1
ATOM 12366 N N . LYS B 1 626 ? 125.780 -42.394 36.032 1.00 34.36 623 LYS B N 1
ATOM 12367 C CA . LYS B 1 626 ? 127.044 -42.797 36.643 1.00 34.10 623 LYS B CA 1
ATOM 12368 C C . LYS B 1 626 ? 127.029 -42.517 38.135 1.00 36.83 623 LYS B C 1
ATOM 12369 O O . LYS B 1 626 ? 127.445 -43.360 38.940 1.00 41.29 623 LYS B O 1
ATOM 12375 N N . THR B 1 627 ? 126.537 -41.336 38.524 1.00 41.99 624 THR B N 1
ATOM 12376 C CA . THR B 1 627 ? 126.465 -40.980 39.938 1.00 33.27 624 THR B CA 1
ATOM 12377 C C . THR B 1 627 ? 125.597 -41.956 40.722 1.00 29.26 624 THR B C 1
ATOM 12378 O O . THR B 1 627 ? 125.965 -42.366 41.829 1.00 35.18 624 THR B O 1
ATOM 12382 N N . LEU B 1 628 ? 124.440 -42.339 40.167 1.00 24.65 625 LEU B N 1
ATOM 12383 C CA . LEU B 1 628 ? 123.498 -43.175 40.912 1.00 25.42 625 LEU B CA 1
ATOM 12384 C C . LEU B 1 628 ? 124.038 -44.587 41.135 1.00 29.98 625 LEU B C 1
ATOM 12385 O O . LEU B 1 628 ? 123.716 -45.228 42.140 1.00 25.73 625 LEU B O 1
ATOM 12390 N N . GLU B 1 629 ? 124.864 -45.077 40.220 1.00 33.11 626 GLU B N 1
ATOM 12391 C CA . GLU B 1 629 ? 125.387 -46.437 40.252 1.00 37.14 626 GLU B CA 1
ATOM 12392 C C . GLU B 1 629 ? 126.647 -46.597 41.117 1.00 43.21 626 GLU B C 1
ATOM 12393 O O . GLU B 1 629 ? 127.042 -47.738 41.394 1.00 44.37 626 GLU B O 1
ATOM 12399 N N . GLN B 1 630 ? 127.281 -45.499 41.550 1.00 39.66 627 GLN B N 1
ATOM 12400 C CA . GLN B 1 630 ? 128.534 -45.588 42.300 1.00 35.12 627 GLN B CA 1
ATOM 12401 C C . GLN B 1 630 ? 128.414 -46.547 43.473 1.00 36.05 627 GLN B C 1
ATOM 12402 O O . GLN B 1 630 ? 127.354 -46.682 44.095 1.00 38.63 627 GLN B O 1
ATOM 12408 N N . GLU B 1 631 ? 129.528 -47.202 43.786 1.00 41.41 628 GLU B N 1
ATOM 12409 C CA . GLU B 1 631 ? 129.607 -47.987 45.007 1.00 43.76 628 GLU B CA 1
ATOM 12410 C C . GLU B 1 631 ? 129.493 -47.061 46.214 1.00 40.51 628 GLU B C 1
ATOM 12411 O O . GLU B 1 631 ? 130.093 -45.984 46.256 1.00 40.25 628 GLU B O 1
ATOM 12417 N N . GLU B 1 632 ? 128.723 -47.480 47.209 1.00 36.47 629 GLU B N 1
ATOM 12418 C CA . GLU B 1 632 ? 128.432 -46.604 48.326 1.00 39.58 629 GLU B CA 1
ATOM 12419 C C . GLU B 1 632 ? 129.367 -46.810 49.510 1.00 43.67 629 GLU B C 1
ATOM 12420 O O . GLU B 1 632 ? 129.351 -45.993 50.443 1.00 43.09 629 GLU B O 1
ATOM 12426 N N . TYR B 1 633 ? 130.149 -47.882 49.520 1.00 54.78 630 TYR B N 1
ATOM 12427 C CA . TYR B 1 633 ? 131.166 -48.049 50.561 1.00 57.16 630 TYR B CA 1
ATOM 12428 C C . TYR B 1 633 ? 132.581 -47.749 50.084 1.00 56.90 630 TYR B C 1
ATOM 12429 O O . TYR B 1 633 ? 133.439 -47.399 50.894 1.00 65.55 630 TYR B O 1
ATOM 12438 N N . THR B 1 660 ? 132.997 -45.851 56.824 1.00 63.62 657 THR B N 1
ATOM 12439 C CA . THR B 1 660 ? 132.895 -46.940 55.856 1.00 67.14 657 THR B CA 1
ATOM 12440 C C . THR B 1 660 ? 131.779 -46.664 54.839 1.00 65.70 657 THR B C 1
ATOM 12441 O O . THR B 1 660 ? 131.984 -46.827 53.631 1.00 67.10 657 THR B O 1
ATOM 12445 N N . VAL B 1 661 ? 130.607 -46.259 55.329 1.00 61.23 658 VAL B N 1
ATOM 12446 C CA . VAL B 1 661 ? 129.592 -45.666 54.462 1.00 58.73 658 VAL B CA 1
ATOM 12447 C C . VAL B 1 661 ? 130.080 -44.291 54.016 1.00 53.40 658 VAL B C 1
ATOM 12448 O O . VAL B 1 661 ? 130.420 -43.443 54.849 1.00 48.23 658 VAL B O 1
ATOM 12452 N N . ASN B 1 662 ? 130.164 -44.087 52.696 1.00 48.88 659 ASN B N 1
ATOM 12453 C CA . ASN B 1 662 ? 130.642 -42.831 52.104 1.00 47.15 659 ASN B CA 1
ATOM 12454 C C . ASN B 1 662 ? 129.508 -41.801 52.095 1.00 45.31 659 ASN B C 1
ATOM 12455 O O . ASN B 1 662 ? 128.615 -41.838 51.240 1.00 43.56 659 ASN B O 1
ATOM 12460 N N . THR B 1 663 ? 129.525 -40.890 53.072 1.00 41.40 660 THR B N 1
ATOM 12461 C CA . THR B 1 663 ? 128.432 -39.935 53.223 1.00 41.44 660 THR B CA 1
ATOM 12462 C C . THR B 1 663 ? 128.352 -38.960 52.048 1.00 38.06 660 THR B C 1
ATOM 12463 O O . THR B 1 663 ? 127.248 -38.588 51.618 1.00 32.81 660 THR B O 1
ATOM 12467 N N . GLY B 1 664 ? 129.508 -38.514 51.536 1.00 27.90 661 GLY B N 1
ATOM 12468 C CA . GLY B 1 664 ? 129.506 -37.594 50.410 1.00 24.01 661 GLY B CA 1
ATOM 12469 C C . GLY B 1 664 ? 128.820 -38.183 49.192 1.00 29.45 661 GLY B C 1
ATOM 12470 O O . GLY B 1 664 ? 128.008 -37.516 48.544 1.00 28.97 661 GLY B O 1
ATOM 12471 N N . ILE B 1 665 ? 129.067 -39.468 48.917 1.00 23.10 662 ILE B N 1
ATOM 12472 C CA . ILE B 1 665 ? 128.365 -40.122 47.815 1.00 23.25 662 ILE B CA 1
ATOM 12473 C C . ILE B 1 665 ? 126.862 -40.224 48.102 1.00 28.36 662 ILE B C 1
ATOM 12474 O O . ILE B 1 665 ? 126.036 -40.131 47.185 1.00 26.72 662 ILE B O 1
ATOM 12479 N N . ALA B 1 666 ? 126.470 -40.394 49.364 1.00 29.02 663 ALA B N 1
ATOM 12480 C CA . ALA B 1 666 ? 125.053 -40.611 49.631 1.00 24.83 663 ALA B CA 1
ATOM 12481 C C . ALA B 1 666 ? 124.255 -39.338 49.387 1.00 22.90 663 ALA B C 1
ATOM 12482 O O . ALA B 1 666 ? 123.168 -39.374 48.798 1.00 21.50 663 ALA B O 1
ATOM 12484 N N . TYR B 1 667 ? 124.806 -38.207 49.813 1.00 19.38 664 TYR B N 1
ATOM 12485 C CA . TYR B 1 667 ? 124.212 -36.907 49.543 1.00 25.87 664 TYR B CA 1
ATOM 12486 C C . TYR B 1 667 ? 124.190 -36.618 48.045 1.00 21.80 664 TYR B C 1
ATOM 12487 O O . TYR B 1 667 ? 123.174 -36.171 47.498 1.00 13.54 664 TYR B O 1
ATOM 12496 N N . GLU B 1 668 ? 125.305 -36.888 47.369 1.00 15.10 665 GLU B N 1
ATOM 12497 C CA . GLU B 1 668 ? 125.370 -36.701 45.928 1.00 22.07 665 GLU B CA 1
ATOM 12498 C C . GLU B 1 668 ? 124.274 -37.477 45.213 1.00 20.59 665 GLU B C 1
ATOM 12499 O O . GLU B 1 668 ? 123.613 -36.946 44.315 1.00 22.78 665 GLU B O 1
ATOM 12505 N N . LYS B 1 669 ? 124.062 -38.735 45.593 1.00 19.96 666 LYS B N 1
ATOM 12506 C CA . LYS B 1 669 ? 123.015 -39.512 44.944 1.00 20.04 666 LYS B CA 1
ATOM 12507 C C . LYS B 1 669 ? 121.632 -38.924 45.222 1.00 21.33 666 LYS B C 1
ATOM 12508 O O . LYS B 1 669 ? 120.769 -38.919 44.340 1.00 21.59 666 LYS B O 1
ATOM 12514 N N . GLU B 1 670 ? 121.397 -38.435 46.445 1.00 22.02 667 GLU B N 1
ATOM 12515 C CA . GLU B 1 670 ? 120.111 -37.809 46.761 1.00 22.82 667 GLU B CA 1
ATOM 12516 C C . GLU B 1 670 ? 119.827 -36.655 45.812 1.00 19.22 667 GLU B C 1
ATOM 12517 O O . GLU B 1 670 ? 118.720 -36.522 45.286 1.00 11.01 667 GLU B O 1
ATOM 12523 N N . VAL B 1 671 ? 120.827 -35.808 45.570 1.00 25.02 668 VAL B N 1
ATOM 12524 C CA . VAL B 1 671 ? 120.591 -34.611 44.770 1.00 15.36 668 VAL B CA 1
ATOM 12525 C C . VAL B 1 671 ? 120.525 -34.953 43.284 1.00 11.27 668 VAL B C 1
ATOM 12526 O O . VAL B 1 671 ? 119.683 -34.438 42.552 1.00 16.90 668 VAL B O 1
ATOM 12530 N N . ALA B 1 672 ? 121.336 -35.901 42.831 1.00 20.78 669 ALA B N 1
ATOM 12531 C CA . ALA B 1 672 ? 121.246 -36.332 41.442 1.00 19.42 669 ALA B CA 1
ATOM 12532 C C . ALA B 1 672 ? 119.883 -36.917 41.133 1.00 18.78 669 ALA B C 1
ATOM 12533 O O . ALA B 1 672 ? 119.349 -36.719 40.035 1.00 20.50 669 ALA B O 1
ATOM 12535 N N . ALA B 1 673 ? 119.323 -37.688 42.069 1.00 13.59 670 ALA B N 1
ATOM 12536 C CA . ALA B 1 673 ? 118.007 -38.266 41.830 1.00 12.92 670 ALA B CA 1
ATOM 12537 C C . ALA B 1 673 ? 116.964 -37.176 41.707 1.00 10.50 670 ALA B C 1
ATOM 12538 O O . ALA B 1 673 ? 116.054 -37.257 40.871 1.00 11.47 670 ALA B O 1
ATOM 12540 N N . ALA B 1 674 ? 117.064 -36.161 42.556 1.00 10.13 671 ALA B N 1
ATOM 12541 C CA . ALA B 1 674 ? 116.142 -35.041 42.476 1.00 17.23 671 ALA B CA 1
ATOM 12542 C C . ALA B 1 674 ? 116.333 -34.278 41.166 1.00 19.97 671 ALA B C 1
ATOM 12543 O O . ALA B 1 674 ? 115.369 -33.788 40.577 1.00 20.02 671 ALA B O 1
ATOM 12545 N N . ALA B 1 675 ? 117.577 -34.137 40.718 1.00 12.10 672 ALA B N 1
ATOM 12546 C CA . ALA B 1 675 ? 117.839 -33.516 39.427 1.00 12.40 672 ALA B CA 1
ATOM 12547 C C . ALA B 1 675 ? 117.169 -34.298 38.303 1.00 17.51 672 ALA B C 1
ATOM 12548 O O . ALA B 1 675 ? 116.468 -33.725 37.465 1.00 30.42 672 ALA B O 1
ATOM 12550 N N . LEU B 1 676 ? 117.343 -35.617 38.287 1.00 16.99 673 LEU B N 1
ATOM 12551 C CA . LEU B 1 676 ? 116.721 -36.422 37.241 1.00 15.90 673 LEU B CA 1
ATOM 12552 C C . LEU B 1 676 ? 115.221 -36.225 37.239 1.00 20.42 673 LEU B C 1
ATOM 12553 O O . LEU B 1 676 ? 114.592 -36.115 36.179 1.00 18.27 673 LEU B O 1
ATOM 12558 N N . SER B 1 677 ? 114.633 -36.175 38.427 1.00 14.53 674 SER B N 1
ATOM 12559 C CA . SER B 1 677 ? 113.198 -36.006 38.509 1.00 18.73 674 SER B CA 1
ATOM 12560 C C . SER B 1 677 ? 112.808 -34.672 37.912 1.00 16.71 674 SER B C 1
ATOM 12561 O O . SER B 1 677 ? 111.916 -34.599 37.066 1.00 21.37 674 SER B O 1
ATOM 12564 N N . GLU B 1 678 ? 113.496 -33.606 38.325 1.00 14.06 675 GLU B N 1
ATOM 12565 C CA . GLU B 1 678 ? 113.158 -32.278 37.838 1.00 10.62 675 GLU B CA 1
ATOM 12566 C C . GLU B 1 678 ? 113.336 -32.193 36.334 1.00 15.15 675 GLU B C 1
ATOM 12567 O O . GLU B 1 678 ? 112.552 -31.520 35.650 1.00 17.45 675 GLU B O 1
ATOM 12573 N N . LEU B 1 679 ? 114.397 -32.822 35.808 1.00 14.94 676 LEU B N 1
ATOM 12574 C CA . LEU B 1 679 ? 114.617 -32.810 34.366 1.00 18.05 676 LEU B CA 1
ATOM 12575 C C . LEU B 1 679 ? 113.478 -33.521 33.629 1.00 18.41 676 LEU B C 1
ATOM 12576 O O . LEU B 1 679 ? 113.025 -33.047 32.584 1.00 21.22 676 LEU B O 1
ATOM 12581 N N . ALA B 1 680 ? 112.975 -34.636 34.175 1.00 21.10 677 ALA B N 1
ATOM 12582 C CA . ALA B 1 680 ? 111.855 -35.338 33.536 1.00 25.08 677 ALA B CA 1
ATOM 12583 C C . ALA B 1 680 ? 110.593 -34.482 33.523 1.00 21.54 677 ALA B C 1
ATOM 12584 O O . ALA B 1 680 ? 109.980 -34.279 32.471 1.00 22.19 677 ALA B O 1
ATOM 12586 N N . ILE B 1 681 ? 110.220 -33.917 34.669 1.00 17.59 678 ILE B N 1
ATOM 12587 C CA . ILE B 1 681 ? 109.033 -33.069 34.690 1.00 21.04 678 ILE B CA 1
ATOM 12588 C C . ILE B 1 681 ? 109.225 -31.881 33.754 1.00 25.02 678 ILE B C 1
ATOM 12589 O O . ILE B 1 681 ? 108.284 -31.441 33.078 1.00 32.78 678 ILE B O 1
ATOM 12594 N N . ALA B 1 682 ? 110.436 -31.323 33.726 1.00 21.06 679 ALA B N 1
ATOM 12595 C CA . ALA B 1 682 ? 110.703 -30.123 32.932 1.00 15.59 679 ALA B CA 1
ATOM 12596 C C . ALA B 1 682 ? 110.701 -30.409 31.429 1.00 25.31 679 ALA B C 1
ATOM 12597 O O . ALA B 1 682 ? 110.154 -29.625 30.650 1.00 31.94 679 ALA B O 1
ATOM 12599 N N . SER B 1 683 ? 111.314 -31.523 31.008 1.00 24.88 680 SER B N 1
ATOM 12600 C CA . SER B 1 683 ? 111.546 -31.838 29.599 1.00 21.05 680 SER B CA 1
ATOM 12601 C C . SER B 1 683 ? 110.330 -32.375 28.861 1.00 28.16 680 SER B C 1
ATOM 12602 O O . SER B 1 683 ? 110.268 -32.258 27.633 1.00 33.65 680 SER B O 1
ATOM 12605 N N . LYS B 1 684 ? 109.406 -33.031 29.555 1.00 28.33 681 LYS B N 1
ATOM 12606 C CA . LYS B 1 684 ? 108.188 -33.601 28.957 1.00 29.77 681 LYS B CA 1
ATOM 12607 C C . LYS B 1 684 ? 108.522 -34.571 27.825 1.00 28.89 681 LYS B C 1
ATOM 12608 O O . LYS B 1 684 ? 109.248 -35.550 28.065 1.00 27.03 681 LYS B O 1
ATOM 12614 N N . GLU B 1 685 ? 108.060 -34.341 26.591 1.00 28.97 682 GLU B N 1
ATOM 12615 C CA . GLU B 1 685 ? 108.313 -35.285 25.503 1.00 24.65 682 GLU B CA 1
ATOM 12616 C C . GLU B 1 685 ? 109.801 -35.519 25.272 1.00 31.45 682 GLU B C 1
ATOM 12617 O O . GLU B 1 685 ? 110.205 -36.629 24.903 1.00 35.08 682 GLU B O 1
ATOM 12623 N N . HIS B 1 686 ? 110.634 -34.503 25.503 1.00 27.76 683 HIS B N 1
ATOM 12624 C CA . HIS B 1 686 ? 112.063 -34.658 25.260 1.00 28.90 683 HIS B CA 1
ATOM 12625 C C . HIS B 1 686 ? 112.698 -35.716 26.157 1.00 33.68 683 HIS B C 1
ATOM 12626 O O . HIS B 1 686 ? 113.836 -36.138 25.898 1.00 37.49 683 HIS B O 1
ATOM 12633 N N . PHE B 1 687 ? 112.030 -36.097 27.239 1.00 25.50 684 PHE B N 1
ATOM 12634 C CA . PHE B 1 687 ? 112.565 -37.087 28.162 1.00 27.86 684 PHE B CA 1
ATOM 12635 C C . PHE B 1 687 ? 112.181 -38.511 27.780 1.00 29.54 684 PHE B C 1
ATOM 12636 O O . PHE B 1 687 ? 112.589 -39.463 28.451 1.00 29.33 684 PHE B O 1
ATOM 12644 N N . LEU B 1 688 ? 111.438 -38.674 26.691 1.00 36.33 685 LEU B N 1
ATOM 12645 C CA . LEU B 1 688 ? 110.849 -39.967 26.370 1.00 35.35 685 LEU B CA 1
ATOM 12646 C C . LEU B 1 688 ? 111.903 -41.059 26.239 1.00 28.35 685 LEU B C 1
ATOM 12647 O O . LEU B 1 688 ? 111.773 -42.137 26.834 1.00 27.48 685 LEU B O 1
ATOM 12652 N N . GLU B 1 689 ? 112.949 -40.806 25.445 1.00 29.86 686 GLU B N 1
ATOM 12653 C CA . GLU B 1 689 ? 113.998 -41.809 25.251 1.00 37.55 686 GLU B CA 1
ATOM 12654 C C . GLU B 1 689 ? 114.734 -42.159 26.546 1.00 40.41 686 GLU B C 1
ATOM 12655 O O . GLU B 1 689 ? 115.432 -43.178 26.594 1.00 38.67 686 GLU B O 1
ATOM 12661 N N . TYR B 1 690 ? 114.630 -41.330 27.582 1.00 34.72 687 TYR B N 1
ATOM 12662 C CA . TYR B 1 690 ? 115.322 -41.593 28.836 1.00 30.35 687 TYR B CA 1
ATOM 12663 C C . TYR B 1 690 ? 114.429 -42.247 29.890 1.00 31.23 687 TYR B C 1
ATOM 12664 O O . TYR B 1 690 ? 114.923 -42.611 30.960 1.00 34.55 687 TYR B O 1
ATOM 12673 N N . VAL B 1 691 ? 113.135 -42.426 29.609 1.00 28.66 688 VAL B N 1
ATOM 12674 C CA . VAL B 1 691 ? 112.205 -42.939 30.617 1.00 28.23 688 VAL B CA 1
ATOM 12675 C C . VAL B 1 691 ? 112.596 -44.350 31.064 1.00 29.78 688 VAL B C 1
ATOM 12676 O O . VAL B 1 691 ? 112.856 -44.595 32.248 1.00 31.95 688 VAL B O 1
ATOM 12680 N N . GLU B 1 692 ? 112.616 -45.302 30.132 1.00 27.41 689 GLU B N 1
ATOM 12681 C CA A GLU B 1 692 ? 112.943 -46.682 30.492 0.53 31.54 689 GLU B CA 1
ATOM 12682 C CA B GLU B 1 692 ? 112.942 -46.680 30.504 0.47 31.43 689 GLU B CA 1
ATOM 12683 C C . GLU B 1 692 ? 114.327 -46.809 31.117 1.00 30.78 689 GLU B C 1
ATOM 12684 O O . GLU B 1 692 ? 114.454 -47.478 32.159 1.00 31.50 689 GLU B O 1
ATOM 12695 N N . PRO B 1 693 ? 115.392 -46.222 30.557 1.00 30.05 690 PRO B N 1
ATOM 12696 C CA . PRO B 1 693 ? 116.698 -46.358 31.224 1.00 26.96 690 PRO B CA 1
ATOM 12697 C C . PRO B 1 693 ? 116.697 -45.740 32.608 1.00 30.30 690 PRO B C 1
ATOM 12698 O O . PRO B 1 693 ? 117.272 -46.319 33.539 1.00 38.58 690 PRO B O 1
ATOM 12702 N N . SER B 1 694 ? 116.024 -44.597 32.785 1.00 30.58 691 SER B N 1
ATOM 12703 C CA . SER B 1 694 ? 115.934 -43.992 34.120 1.00 30.94 691 SER B CA 1
ATOM 12704 C C . SER B 1 694 ? 115.215 -44.909 35.110 1.00 29.80 691 SER B C 1
ATOM 12705 O O . SER B 1 694 ? 115.672 -45.093 36.243 1.00 25.81 691 SER B O 1
ATOM 12708 N N . LEU B 1 695 ? 114.088 -45.494 34.707 1.00 26.81 692 LEU B N 1
ATOM 12709 C CA . LEU B 1 695 ? 113.398 -46.417 35.605 1.00 27.22 692 LEU B CA 1
ATOM 12710 C C . LEU B 1 695 ? 114.271 -47.615 35.966 1.00 31.80 692 LEU B C 1
ATOM 12711 O O . LEU B 1 695 ? 114.278 -48.063 37.120 1.00 38.77 692 LEU B O 1
ATOM 12716 N N . LYS B 1 696 ? 115.027 -48.147 35.009 1.00 31.67 693 LYS B N 1
ATOM 12717 C CA . LYS B 1 696 ? 115.848 -49.310 35.332 1.00 37.39 693 LYS B CA 1
ATOM 12718 C C . LYS B 1 696 ? 116.986 -48.942 36.281 1.00 31.65 693 LYS B C 1
ATOM 12719 O O . LYS B 1 696 ? 117.320 -49.719 37.183 1.00 30.73 693 LYS B O 1
ATOM 12725 N N . VAL B 1 697 ? 117.611 -47.779 36.098 1.00 24.60 694 VAL B N 1
ATOM 12726 C CA . VAL B 1 697 ? 118.667 -47.395 37.027 1.00 26.00 694 VAL B CA 1
ATOM 12727 C C . VAL B 1 697 ? 118.098 -47.205 38.426 1.00 24.59 694 VAL B C 1
ATOM 12728 O O . VAL B 1 697 ? 118.671 -47.676 39.414 1.00 36.90 694 VAL B O 1
ATOM 12732 N N . LEU B 1 698 ? 116.954 -46.519 38.532 1.00 24.64 695 LEU B N 1
ATOM 12733 C CA . LEU B 1 698 ? 116.379 -46.232 39.844 1.00 22.59 695 LEU B CA 1
ATOM 12734 C C . LEU B 1 698 ? 115.907 -47.506 40.535 1.00 31.15 695 LEU B C 1
ATOM 12735 O O . LEU B 1 698 ? 116.201 -47.718 41.716 1.00 34.00 695 LEU B O 1
ATOM 12740 N N . ALA B 1 699 ? 115.230 -48.396 39.802 1.00 33.34 696 ALA B N 1
ATOM 12741 C CA . ALA B 1 699 ? 114.834 -49.684 40.377 1.00 28.41 696 ALA B CA 1
ATOM 12742 C C . ALA B 1 699 ? 116.026 -50.449 40.946 1.00 26.33 696 ALA B C 1
ATOM 12743 O O . ALA B 1 699 ? 115.922 -51.079 42.009 1.00 28.45 696 ALA B O 1
ATOM 12745 N N . GLU B 1 700 ? 117.171 -50.411 40.267 1.00 27.37 697 GLU B N 1
ATOM 12746 C CA . GLU B 1 700 ? 118.334 -51.113 40.812 1.00 25.00 697 GLU B CA 1
ATOM 12747 C C . GLU B 1 700 ? 118.755 -50.504 42.138 1.00 25.05 697 GLU B C 1
ATOM 12748 O O . GLU B 1 700 ? 119.064 -51.224 43.095 1.00 28.14 697 GLU B O 1
ATOM 12754 N N . GLN B 1 701 ? 118.731 -49.171 42.226 1.00 25.17 698 GLN B N 1
ATOM 12755 C CA . GLN B 1 701 ? 119.041 -48.505 43.488 1.00 22.77 698 GLN B CA 1
ATOM 12756 C C . GLN B 1 701 ? 118.019 -48.838 44.587 1.00 31.76 698 GLN B C 1
ATOM 12757 O O . GLN B 1 701 ? 118.392 -48.966 45.761 1.00 26.31 698 GLN B O 1
ATOM 12763 N N . VAL B 1 702 ? 116.720 -48.945 44.247 1.00 17.29 699 VAL B N 1
ATOM 12764 C CA . VAL B 1 702 ? 115.764 -49.349 45.277 1.00 25.76 699 VAL B CA 1
ATOM 12765 C C . VAL B 1 702 ? 116.112 -50.734 45.813 1.00 40.65 699 VAL B C 1
ATOM 12766 O O . VAL B 1 702 ? 116.037 -50.985 47.023 1.00 41.95 699 VAL B O 1
ATOM 12770 N N . ASN B 1 703 ? 116.488 -51.658 44.920 1.00 39.74 700 ASN B N 1
ATOM 12771 C CA . ASN B 1 703 ? 116.772 -53.025 45.347 1.00 41.81 700 ASN B CA 1
ATOM 12772 C C . ASN B 1 703 ? 118.025 -53.105 46.202 1.00 44.02 700 ASN B C 1
ATOM 12773 O O . ASN B 1 703 ? 118.046 -53.823 47.211 1.00 45.87 700 ASN B O 1
ATOM 12778 N N . GLU B 1 704 ? 119.081 -52.389 45.814 1.00 42.05 701 GLU B N 1
ATOM 12779 C CA . GLU B 1 704 ? 120.399 -52.632 46.378 1.00 42.45 701 GLU B CA 1
ATOM 12780 C C . GLU B 1 704 ? 121.079 -51.461 47.057 1.00 36.45 701 GLU B C 1
ATOM 12781 O O . GLU B 1 704 ? 122.227 -51.616 47.477 1.00 37.44 701 GLU B O 1
ATOM 12787 N N . SER B 1 705 ? 120.456 -50.295 47.139 1.00 42.51 702 SER B N 1
ATOM 12788 C CA . SER B 1 705 ? 121.139 -49.137 47.695 1.00 38.17 702 SER B CA 1
ATOM 12789 C C . SER B 1 705 ? 120.936 -49.087 49.199 1.00 36.82 702 SER B C 1
ATOM 12790 O O . SER B 1 705 ? 119.839 -49.333 49.701 1.00 37.61 702 SER B O 1
ATOM 12793 N N . TYR B 1 706 ? 121.994 -48.710 49.907 1.00 39.75 703 TYR B N 1
ATOM 12794 C CA . TYR B 1 706 ? 121.903 -48.561 51.352 1.00 50.48 703 TYR B CA 1
ATOM 12795 C C . TYR B 1 706 ? 120.960 -47.437 51.739 1.00 48.12 703 TYR B C 1
ATOM 12796 O O . TYR B 1 706 ? 120.030 -47.647 52.521 1.00 60.55 703 TYR B O 1
ATOM 12805 N N . GLY B 1 707 ? 121.165 -46.243 51.197 1.00 42.36 704 GLY B N 1
ATOM 12806 C CA . GLY B 1 707 ? 120.407 -45.119 51.701 1.00 38.46 704 GLY B CA 1
ATOM 12807 C C . GLY B 1 707 ? 119.549 -44.367 50.707 1.00 31.65 704 GLY B C 1
ATOM 12808 O O . GLY B 1 707 ? 118.939 -43.363 51.075 1.00 23.96 704 GLY B O 1
ATOM 12809 N N . LEU B 1 708 ? 119.455 -44.839 49.464 1.00 29.93 705 LEU B N 1
ATOM 12810 C CA . LEU B 1 708 ? 118.721 -44.114 48.433 1.00 29.58 705 LEU B CA 1
ATOM 12811 C C . LEU B 1 708 ? 117.379 -44.736 48.091 1.00 28.52 705 LEU B C 1
ATOM 12812 O O . LEU B 1 708 ? 116.694 -44.228 47.199 1.00 27.54 705 LEU B O 1
ATOM 12817 N N . LYS B 1 709 ? 116.973 -45.795 48.796 1.00 27.84 706 LYS B N 1
ATOM 12818 C CA . LYS B 1 709 ? 115.760 -46.515 48.430 1.00 25.66 706 LYS B CA 1
ATOM 12819 C C . LYS B 1 709 ? 114.559 -45.575 48.369 1.00 26.41 706 LYS B C 1
ATOM 12820 O O . LYS B 1 709 ? 113.854 -45.525 47.357 1.00 26.83 706 LYS B O 1
ATOM 12826 N N . GLU B 1 710 ? 114.305 -44.829 49.446 1.00 23.47 707 GLU B N 1
ATOM 12827 C CA . GLU B 1 710 ? 113.114 -43.997 49.478 1.00 35.21 707 GLU B CA 1
ATOM 12828 C C . GLU B 1 710 ? 113.154 -42.976 48.366 1.00 28.81 707 GLU B C 1
ATOM 12829 O O . GLU B 1 710 ? 112.187 -42.831 47.608 1.00 26.90 707 GLU B O 1
ATOM 12835 N N . THR B 1 711 ? 114.276 -42.266 48.246 1.00 23.16 708 THR B N 1
ATOM 12836 C CA . THR B 1 711 ? 114.386 -41.232 47.225 1.00 20.89 708 THR B CA 1
ATOM 12837 C C . THR B 1 711 ? 114.335 -41.844 45.833 1.00 29.13 708 THR B C 1
ATOM 12838 O O . THR B 1 711 ? 113.623 -41.347 44.947 1.00 30.38 708 THR B O 1
ATOM 12842 N N . ALA B 1 712 ? 115.034 -42.959 45.642 1.00 26.59 709 ALA B N 1
ATOM 12843 C CA . ALA B 1 712 ? 114.985 -43.634 44.354 1.00 26.26 709 ALA B CA 1
ATOM 12844 C C . ALA B 1 712 ? 113.547 -43.937 43.962 1.00 25.09 709 ALA B C 1
ATOM 12845 O O . ALA B 1 712 ? 113.141 -43.708 42.818 1.00 23.18 709 ALA B O 1
ATOM 12847 N N . LEU B 1 713 ? 112.754 -44.450 44.906 1.00 24.52 710 LEU B N 1
ATOM 12848 C CA . LEU B 1 713 ? 111.382 -44.810 44.576 1.00 27.07 710 LEU B CA 1
ATOM 12849 C C . LEU B 1 713 ? 110.546 -43.566 44.328 1.00 24.11 710 LEU B C 1
ATOM 12850 O O . LEU B 1 713 ? 109.720 -43.523 43.407 1.00 23.12 710 LEU B O 1
ATOM 12855 N N . HIS B 1 714 ? 110.768 -42.539 45.126 1.00 21.40 711 HIS B N 1
ATOM 12856 C CA . HIS B 1 714 ? 110.072 -41.289 44.905 1.00 20.35 711 HIS B CA 1
ATOM 12857 C C . HIS B 1 714 ? 110.380 -40.729 43.509 1.00 23.15 711 HIS B C 1
ATOM 12858 O O . HIS B 1 714 ? 109.494 -40.213 42.825 1.00 20.29 711 HIS B O 1
ATOM 12865 N N . SER B 1 715 ? 111.630 -40.848 43.060 1.00 22.42 712 SER B N 1
ATOM 12866 C CA . SER B 1 715 ? 111.994 -40.353 41.741 1.00 23.87 712 SER B CA 1
ATOM 12867 C C . SER B 1 715 ? 111.308 -41.136 40.639 1.00 26.29 712 SER B C 1
ATOM 12868 O O . SER B 1 715 ? 110.972 -40.567 39.598 1.00 29.37 712 SER B O 1
ATOM 12879 N N . TRP B 1 717 ? 108.361 -42.230 40.705 1.00 31.16 714 TRP B N 1
ATOM 12880 C CA . TRP B 1 717 ? 107.017 -41.689 40.565 1.00 26.83 714 TRP B CA 1
ATOM 12881 C C . TRP B 1 717 ? 107.050 -40.311 39.951 1.00 23.80 714 TRP B C 1
ATOM 12882 O O . TRP B 1 717 ? 106.079 -39.904 39.299 1.00 32.29 714 TRP B O 1
ATOM 12893 N N . ALA B 1 718 ? 108.131 -39.575 40.186 1.00 21.53 715 ALA B N 1
ATOM 12894 C CA . ALA B 1 718 ? 108.298 -38.289 39.520 1.00 20.97 715 ALA B CA 1
ATOM 12895 C C . ALA B 1 718 ? 108.338 -38.485 38.017 1.00 22.19 715 ALA B C 1
ATOM 12896 O O . ALA B 1 718 ? 107.692 -37.748 37.268 1.00 26.76 715 ALA B O 1
ATOM 12898 N N . ILE B 1 719 ? 109.075 -39.492 37.565 1.00 23.05 716 ILE B N 1
ATOM 12899 C CA . ILE B 1 719 ? 109.118 -39.820 36.148 1.00 24.46 716 ILE B CA 1
ATOM 12900 C C . ILE B 1 719 ? 107.748 -40.239 35.649 1.00 25.75 716 ILE B C 1
ATOM 12901 O O . ILE B 1 719 ? 107.348 -39.884 34.535 1.00 32.93 716 ILE B O 1
ATOM 12906 N N . VAL B 1 720 ? 107.012 -41.023 36.436 1.00 30.41 717 VAL B N 1
ATOM 12907 C CA . VAL B 1 720 ? 105.653 -41.360 36.011 1.00 28.86 717 VAL B CA 1
ATOM 12908 C C . VAL B 1 720 ? 104.829 -40.088 35.888 1.00 26.72 717 VAL B C 1
ATOM 12909 O O . VAL B 1 720 ? 104.144 -39.864 34.889 1.00 27.91 717 VAL B O 1
ATOM 12913 N N . LYS B 1 721 ? 104.930 -39.210 36.874 1.00 29.14 718 LYS B N 1
ATOM 12914 C CA . LYS B 1 721 ? 104.215 -37.948 36.789 1.00 29.00 718 LYS B CA 1
ATOM 12915 C C . LYS B 1 721 ? 104.602 -37.198 35.518 1.00 25.11 718 LYS B C 1
ATOM 12916 O O . LYS B 1 721 ? 103.739 -36.675 34.809 1.00 26.00 718 LYS B O 1
ATOM 12922 N N . ALA B 1 722 ? 105.890 -37.203 35.177 1.00 24.82 719 ALA B N 1
ATOM 12923 C CA . ALA B 1 722 ? 106.337 -36.531 33.971 1.00 25.45 719 ALA B CA 1
ATOM 12924 C C . ALA B 1 722 ? 105.735 -37.182 32.732 1.00 30.62 719 ALA B C 1
ATOM 12925 O O . ALA B 1 722 ? 105.237 -36.489 31.836 1.00 29.37 719 ALA B O 1
ATOM 12927 N N . VAL B 1 723 ? 105.762 -38.520 32.667 1.00 28.46 720 VAL B N 1
ATOM 12928 C CA . VAL B 1 723 ? 105.142 -39.235 31.550 1.00 30.66 720 VAL B CA 1
ATOM 12929 C C . VAL B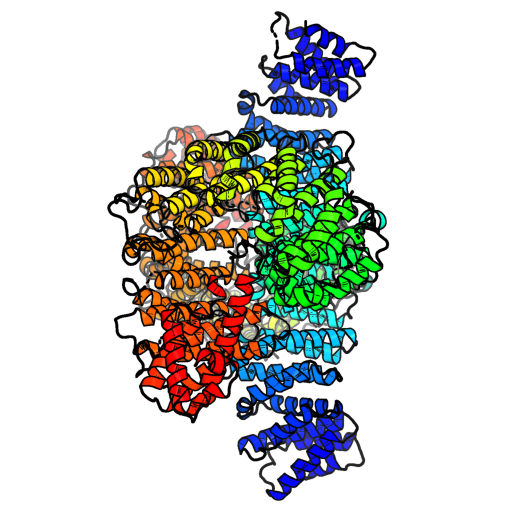 1 723 ? 103.648 -38.954 31.482 1.00 31.45 720 VAL B C 1
ATOM 12930 O O . VAL B 1 723 ? 103.083 -38.796 30.398 1.00 42.52 720 VAL B O 1
ATOM 12934 N N . LEU B 1 724 ? 102.975 -38.913 32.621 1.00 30.44 721 LEU B N 1
ATOM 12935 C CA . LEU B 1 724 ? 101.535 -38.663 32.565 1.00 32.58 721 LEU B CA 1
ATOM 12936 C C . LEU B 1 724 ? 101.233 -37.223 32.158 1.00 40.94 721 LEU B C 1
ATOM 12937 O O . LEU B 1 724 ? 100.249 -36.971 31.468 1.00 32.54 721 LEU B O 1
ATOM 12942 N N . LEU B 1 725 ? 102.048 -36.252 32.593 1.00 32.25 722 LEU B N 1
ATOM 12943 C CA . LEU B 1 725 ? 101.806 -34.884 32.148 1.00 30.03 722 LEU B CA 1
ATOM 12944 C C . LEU B 1 725 ? 102.107 -34.733 30.661 1.00 36.44 722 LEU B C 1
ATOM 12945 O O . LEU B 1 725 ? 101.314 -34.139 29.922 1.00 37.37 722 LEU B O 1
ATOM 12950 N N . THR B 1 726 ? 103.203 -35.333 30.190 1.00 34.32 723 THR B N 1
ATOM 12951 C CA . THR B 1 726 ? 103.515 -35.278 28.765 1.00 33.41 723 THR B CA 1
ATOM 12952 C C . THR B 1 726 ? 102.387 -35.836 27.916 1.00 37.50 723 THR B C 1
ATOM 12953 O O . THR B 1 726 ? 102.231 -35.429 26.759 1.00 42.11 723 THR B O 1
ATOM 12957 N N . ALA B 1 727 ? 101.602 -36.763 28.461 1.00 37.68 724 ALA B N 1
ATOM 12958 C CA . ALA B 1 727 ? 100.430 -37.304 27.777 1.00 43.62 724 ALA B CA 1
ATOM 12959 C C . ALA B 1 727 ? 99.195 -36.417 27.911 1.00 46.39 724 ALA B C 1
ATOM 12960 O O . ALA B 1 727 ? 98.125 -36.797 27.451 1.00 50.69 724 ALA B O 1
ATOM 12962 N N . ASN B 1 728 ? 99.322 -35.240 28.506 1.00 53.83 725 ASN B N 1
ATOM 12963 C CA . ASN B 1 728 ? 98.202 -34.318 28.671 1.00 58.39 725 ASN B CA 1
ATOM 12964 C C . ASN B 1 728 ? 97.102 -34.905 29.547 1.00 58.79 725 ASN B C 1
ATOM 12965 O O . ASN B 1 728 ? 95.914 -34.667 29.322 1.00 67.30 725 ASN B O 1
ATOM 12970 N N . LEU B 1 729 ? 97.493 -35.628 30.589 1.00 51.44 726 LEU B N 1
ATOM 12971 C CA . LEU B 1 729 ? 96.593 -35.925 31.694 1.00 43.35 726 LEU B CA 1
ATOM 12972 C C . LEU B 1 729 ? 96.705 -34.766 32.673 1.00 44.44 726 LEU B C 1
ATOM 12973 O O . LEU B 1 729 ? 97.728 -34.609 33.339 1.00 55.57 726 LEU B O 1
ATOM 12978 N N . LYS B 1 730 ? 95.680 -33.932 32.742 1.00 50.90 727 LYS B N 1
ATOM 12979 C CA . LYS B 1 730 ? 95.755 -32.779 33.624 1.00 45.50 727 LYS B CA 1
ATOM 12980 C C . LYS B 1 730 ? 95.421 -33.167 35.062 1.00 36.86 727 LYS B C 1
ATOM 12981 O O . LYS B 1 730 ? 94.561 -34.010 35.324 1.00 38.62 727 LYS B O 1
ATOM 12987 N N . GLU B 1 731 ? 96.104 -32.517 35.997 1.00 35.89 728 GLU B N 1
ATOM 12988 C CA . GLU B 1 731 ? 96.032 -32.905 37.398 1.00 29.21 728 GLU B CA 1
ATOM 12989 C C . GLU B 1 731 ? 94.616 -32.807 37.937 1.00 40.64 728 GLU B C 1
ATOM 12990 O O . GLU B 1 731 ? 93.904 -31.838 37.675 1.00 49.12 728 GLU B O 1
ATOM 12996 N N . GLY B 1 732 ? 94.203 -33.839 38.670 1.00 42.88 729 GLY B N 1
ATOM 12997 C CA . GLY B 1 732 ? 92.870 -33.930 39.226 1.00 36.95 729 GLY B CA 1
ATOM 12998 C C . GLY B 1 732 ? 91.769 -34.145 38.219 1.00 41.69 729 GLY B C 1
ATOM 12999 O O . GLY B 1 732 ? 90.600 -34.221 38.614 1.00 49.26 729 GLY B O 1
ATOM 13000 N N . GLU B 1 733 ? 92.091 -34.259 36.934 1.00 41.02 730 GLU B N 1
ATOM 13001 C CA . GLU B 1 733 ? 91.061 -34.442 35.915 1.00 43.00 730 GLU B CA 1
ATOM 13002 C C . GLU B 1 733 ? 91.003 -35.860 35.364 1.00 40.54 730 GLU B C 1
ATOM 13003 O O . GLU B 1 733 ? 91.132 -36.054 34.159 1.00 58.50 730 GLU B O 1
ATOM 13009 N N . TYR B 1 734 ? 90.858 -36.841 36.206 1.00 37.45 731 TYR B N 1
ATOM 13010 C CA . TYR B 1 734 ? 90.728 -38.230 35.797 1.00 36.51 731 TYR B CA 1
ATOM 13011 C C . TYR B 1 734 ? 89.278 -38.689 35.922 1.00 43.66 731 TYR B C 1
ATOM 13012 O O . TYR B 1 734 ? 88.466 -38.051 36.590 1.00 37.87 731 TYR B O 1
ATOM 13021 N N . PRO B 1 735 ? 88.904 -39.776 35.248 1.00 46.52 732 PRO B N 1
ATOM 13022 C CA . PRO B 1 735 ? 87.564 -40.346 35.435 1.00 42.35 732 PRO B CA 1
ATOM 13023 C C . PRO B 1 735 ? 87.439 -41.123 36.742 1.00 42.44 732 PRO B C 1
ATOM 13024 O O . PRO B 1 735 ? 88.197 -42.063 36.985 1.00 49.20 732 PRO B O 1
ATOM 13028 N N . LYS B 1 736 ? 86.423 -40.783 37.544 1.00 41.93 733 LYS B N 1
ATOM 13029 C CA . LYS B 1 736 ? 86.164 -41.441 38.820 1.00 40.76 733 LYS B CA 1
ATOM 13030 C C . LYS B 1 736 ? 85.731 -42.893 38.630 1.00 43.03 733 LYS B C 1
ATOM 13031 O O . LYS B 1 736 ? 85.336 -43.308 37.551 1.00 47.15 733 LYS B O 1
ATOM 13037 N N . GLY B 1 737 ? 85.801 -43.666 39.704 1.00 42.56 734 GLY B N 1
ATOM 13038 C CA . GLY B 1 737 ? 85.295 -45.024 39.711 1.00 44.80 734 GLY B CA 1
ATOM 13039 C C . GLY B 1 737 ? 86.373 -46.079 39.499 1.00 45.08 734 GLY B C 1
ATOM 13040 O O . GLY B 1 737 ? 87.505 -45.801 39.092 1.00 55.20 734 GLY B O 1
ATOM 13041 N N . VAL B 1 738 ? 86.003 -47.322 39.802 1.00 46.88 735 VAL B N 1
ATOM 13042 C CA . VAL B 1 738 ? 86.947 -48.434 39.613 1.00 48.09 735 VAL B CA 1
ATOM 13043 C C . VAL B 1 738 ? 87.289 -48.534 38.137 1.00 53.54 735 VAL B C 1
ATOM 13044 O O . VAL B 1 738 ? 86.373 -48.572 37.297 1.00 69.53 735 VAL B O 1
ATOM 13048 N N . PRO B 1 739 ? 88.564 -48.596 37.752 1.00 54.20 736 PRO B N 1
ATOM 13049 C CA . PRO B 1 739 ? 88.883 -48.657 36.315 1.00 60.74 736 PRO B CA 1
ATOM 13050 C C . PRO B 1 739 ? 88.717 -50.066 35.751 1.00 61.09 736 PRO B C 1
ATOM 13051 O O . PRO B 1 739 ? 89.406 -51.005 36.155 1.00 64.35 736 PRO B O 1
ATOM 13055 N N . SER B 1 740 ? 87.778 -50.210 34.820 1.00 55.24 737 SER B N 1
ATOM 13056 C CA . SER B 1 740 ? 87.551 -51.474 34.128 1.00 58.56 737 SER B CA 1
ATOM 13057 C C . SER B 1 740 ? 88.619 -51.762 33.081 1.00 59.20 737 SER B C 1
ATOM 13058 O O . SER B 1 740 ? 88.934 -52.926 32.816 1.00 61.21 737 SER B O 1
ATOM 13061 N N . GLY B 1 741 ? 89.132 -50.719 32.442 1.00 61.66 738 GLY B N 1
ATOM 13062 C CA . GLY B 1 741 ? 90.208 -50.818 31.484 1.00 58.05 738 GLY B CA 1
ATOM 13063 C C . GLY B 1 741 ? 91.269 -49.793 31.797 1.00 54.68 738 GLY B C 1
ATOM 13064 O O . GLY B 1 741 ? 91.950 -49.905 32.815 1.00 52.59 738 GLY B O 1
ATOM 13065 N N . SER B 1 742 ? 91.407 -48.780 30.943 1.00 54.29 739 SER B N 1
ATOM 13066 C CA . SER B 1 742 ? 92.460 -47.791 31.098 1.00 51.41 739 SER B CA 1
ATOM 13067 C C . SER B 1 742 ? 92.055 -46.464 30.474 1.00 51.04 739 SER B C 1
ATOM 13068 O O . SER B 1 742 ? 91.501 -46.432 29.378 1.00 53.40 739 SER B O 1
ATOM 13071 N N . TYR B 1 743 ? 92.341 -45.366 31.168 1.00 48.25 740 TYR B N 1
ATOM 13072 C CA . TYR B 1 743 ? 92.193 -44.047 30.577 1.00 47.76 740 TYR B CA 1
ATOM 13073 C C . TYR B 1 743 ? 93.530 -43.414 30.187 1.00 48.93 740 TYR B C 1
ATOM 13074 O O . TYR B 1 743 ? 93.571 -42.224 29.871 1.00 47.49 740 TYR B O 1
ATOM 13083 N N . VAL B 1 744 ? 94.615 -44.186 30.172 1.00 45.88 741 VAL B N 1
ATOM 13084 C CA . VAL B 1 744 ? 95.906 -43.711 29.698 1.00 48.05 741 VAL B CA 1
ATOM 13085 C C . VAL B 1 744 ? 96.402 -44.707 28.658 1.00 46.99 741 VAL B C 1
ATOM 13086 O O . VAL B 1 744 ? 96.055 -45.889 28.703 1.00 48.70 741 VAL B O 1
ATOM 13090 N N . ASP B 1 745 ? 97.212 -44.226 27.713 1.00 47.14 742 ASP B N 1
ATOM 13091 C CA . ASP B 1 745 ? 97.674 -45.080 26.631 1.00 56.49 742 ASP B CA 1
ATOM 13092 C C . ASP B 1 745 ? 98.641 -46.135 27.171 1.00 52.43 742 ASP B C 1
ATOM 13093 O O . ASP B 1 745 ? 99.074 -46.085 28.321 1.00 55.59 742 ASP B O 1
ATOM 13098 N N . ALA B 1 746 ? 98.934 -47.135 26.338 1.00 51.25 743 ALA B N 1
ATOM 13099 C CA . ALA B 1 746 ? 99.644 -48.312 26.824 1.00 51.38 743 ALA B CA 1
ATOM 13100 C C . ALA B 1 746 ? 101.048 -47.972 27.283 1.00 48.90 743 ALA B C 1
ATOM 13101 O O . ALA B 1 746 ? 101.546 -48.543 28.258 1.00 48.32 743 ALA B O 1
ATOM 13103 N N . SER B 1 747 ? 101.714 -47.048 26.593 1.00 60.60 744 SER B N 1
ATOM 13104 C CA . SER B 1 747 ? 103.062 -46.681 27.011 1.00 45.94 744 SER B CA 1
ATOM 13105 C C . SER B 1 747 ? 103.040 -46.080 28.408 1.00 43.11 744 SER B C 1
ATOM 13106 O O . SER B 1 747 ? 103.942 -46.330 29.215 1.00 41.61 744 SER B O 1
ATOM 13109 N N . ALA B 1 748 ? 102.017 -45.269 28.700 1.00 42.50 745 ALA B N 1
ATOM 13110 C CA . ALA B 1 748 ? 101.875 -44.686 30.027 1.00 48.47 745 ALA B CA 1
ATOM 13111 C C . ALA B 1 748 ? 101.539 -45.749 31.065 1.00 50.07 745 ALA B C 1
ATOM 13112 O O . ALA B 1 748 ? 102.108 -45.752 32.168 1.00 38.32 745 ALA B O 1
ATOM 13114 N N . LEU B 1 749 ? 100.608 -46.649 30.735 1.00 42.46 746 LEU B N 1
ATOM 13115 C CA . LEU B 1 749 ? 100.186 -47.661 31.696 1.00 42.86 746 LEU B CA 1
ATOM 13116 C C . LEU B 1 749 ? 101.331 -48.609 32.025 1.00 50.21 746 LEU B C 1
ATOM 13117 O O . LEU B 1 749 ? 101.521 -48.995 33.187 1.00 41.84 746 LEU B O 1
ATOM 13122 N N . ALA B 1 750 ? 102.142 -48.948 31.027 1.00 44.01 747 ALA B N 1
ATOM 13123 C CA . ALA B 1 750 ? 103.271 -49.827 31.288 1.00 44.14 747 ALA B CA 1
ATOM 13124 C C . ALA B 1 750 ? 104.233 -49.170 32.257 1.00 41.33 747 ALA B C 1
ATOM 13125 O O . ALA B 1 750 ? 104.750 -49.817 33.175 1.00 40.90 747 ALA B O 1
ATOM 13127 N N . VAL B 1 751 ? 104.466 -47.873 32.084 1.00 41.75 748 VAL B N 1
ATOM 13128 C CA . VAL B 1 751 ? 105.283 -47.127 33.038 1.00 36.97 748 VAL B CA 1
ATOM 13129 C C . VAL B 1 751 ? 104.642 -47.120 34.420 1.00 35.82 748 VAL B C 1
ATOM 13130 O O . VAL B 1 751 ? 105.318 -47.303 35.438 1.00 34.66 748 VAL B O 1
ATOM 13134 N N . ILE B 1 752 ? 103.326 -46.916 34.480 1.00 36.28 749 ILE B N 1
ATOM 13135 C CA . ILE B 1 752 ? 102.637 -46.906 35.764 1.00 35.36 749 ILE B CA 1
ATOM 13136 C C . ILE B 1 752 ? 102.787 -48.250 36.455 1.00 39.89 749 ILE B C 1
ATOM 13137 O O . ILE B 1 752 ? 103.123 -48.328 37.641 1.00 45.45 749 ILE B O 1
ATOM 13142 N N . GLN B 1 753 ? 102.545 -49.334 35.719 1.00 38.84 750 GLN B N 1
ATOM 13143 C CA . GLN B 1 753 ? 102.536 -50.645 36.344 1.00 40.22 750 GLN B CA 1
ATOM 13144 C C . GLN B 1 753 ? 103.908 -50.987 36.887 1.00 39.43 750 GLN B C 1
ATOM 13145 O O . GLN B 1 753 ? 104.024 -51.607 37.950 1.00 39.43 750 GLN B O 1
ATOM 13151 N N . THR B 1 754 ? 104.965 -50.573 36.185 1.00 38.84 751 THR B N 1
ATOM 13152 C CA . THR B 1 754 ? 106.314 -50.811 36.678 1.00 38.09 751 THR B CA 1
ATOM 13153 C C . THR B 1 754 ? 106.446 -50.296 38.101 1.00 39.36 751 THR B C 1
ATOM 13154 O O . THR B 1 754 ? 106.799 -51.040 39.023 1.00 44.64 751 THR B O 1
ATOM 13158 N N . VAL B 1 755 ? 106.146 -49.010 38.295 1.00 34.11 752 VAL B N 1
ATOM 13159 C CA . VAL B 1 755 ? 106.378 -48.375 39.591 1.00 33.75 752 VAL B CA 1
ATOM 13160 C C . VAL B 1 755 ? 105.379 -48.877 40.632 1.00 32.57 752 VAL B C 1
ATOM 13161 O O . VAL B 1 755 ? 105.719 -49.039 41.810 1.00 31.95 752 VAL B O 1
ATOM 13165 N N . ARG B 1 756 ? 104.136 -49.134 40.213 1.00 33.79 753 ARG B N 1
ATOM 13166 C CA . ARG B 1 756 ? 103.141 -49.688 41.121 1.00 34.48 753 ARG B CA 1
ATOM 13167 C C . ARG B 1 756 ? 103.637 -50.990 41.732 1.00 42.30 753 ARG B C 1
ATOM 13168 O O . ARG B 1 756 ? 103.490 -51.222 42.937 1.00 47.39 753 ARG B O 1
ATOM 13176 N N . GLU B 1 757 ? 104.272 -51.830 40.922 1.00 37.45 754 GLU B N 1
ATOM 13177 C CA . GLU B 1 757 ? 104.808 -53.097 41.409 1.00 44.40 754 GLU B CA 1
ATOM 13178 C C . GLU B 1 757 ? 105.909 -52.886 42.448 1.00 41.59 754 GLU B C 1
ATOM 13179 O O . GLU B 1 757 ? 105.899 -53.513 43.517 1.00 40.99 754 GLU B O 1
ATOM 13185 N N . VAL B 1 758 ? 106.881 -52.019 42.140 1.00 35.99 755 VAL B N 1
ATOM 13186 C CA . VAL B 1 758 ? 107.959 -51.725 43.083 1.00 34.71 755 VAL B CA 1
ATOM 13187 C C . VAL B 1 758 ? 107.413 -51.120 44.374 1.00 43.28 755 VAL B C 1
ATOM 13188 O O . VAL B 1 758 ? 107.900 -51.432 45.469 1.00 41.38 755 VAL B O 1
ATOM 13192 N N . SER B 1 759 ? 106.406 -50.240 44.276 1.00 38.46 756 SER B N 1
ATOM 13193 C CA . SER B 1 759 ? 105.841 -49.647 45.486 1.00 31.39 756 SER B CA 1
ATOM 13194 C C . SER B 1 759 ? 105.304 -50.723 46.405 1.00 32.96 756 SER B C 1
ATOM 13195 O O . SER B 1 759 ? 105.554 -50.705 47.613 1.00 36.03 756 SER B O 1
ATOM 13198 N N . LEU B 1 760 ? 104.500 -51.633 45.857 1.00 35.74 757 LEU B N 1
ATOM 13199 C CA . LEU B 1 760 ? 103.860 -52.641 46.687 1.00 36.21 757 LEU B CA 1
ATOM 13200 C C . LEU B 1 760 ? 104.864 -53.642 47.233 1.00 38.92 757 LEU B C 1
ATOM 13201 O O . LEU B 1 760 ? 104.687 -54.139 48.347 1.00 47.37 757 LEU B O 1
ATOM 13206 N N . ASN B 1 761 ? 105.924 -53.951 46.487 1.00 37.89 758 ASN B N 1
ATOM 13207 C CA . ASN B 1 761 ? 106.935 -54.842 47.047 1.00 39.12 758 ASN B CA 1
ATOM 13208 C C . ASN B 1 761 ? 107.712 -54.192 48.182 1.00 37.93 758 ASN B C 1
ATOM 13209 O O . ASN B 1 761 ? 108.294 -54.902 49.004 1.00 47.75 758 ASN B O 1
ATOM 13214 N N . ASN B 1 762 ? 107.733 -52.869 48.253 1.00 35.19 759 ASN B N 1
ATOM 13215 C CA . ASN B 1 762 ? 108.455 -52.182 49.305 1.00 33.81 759 ASN B CA 1
ATOM 13216 C C . ASN B 1 762 ? 107.578 -51.778 50.475 1.00 36.66 759 ASN B C 1
ATOM 13217 O O . ASN B 1 762 ? 108.006 -50.968 51.296 1.00 39.30 759 ASN B O 1
ATOM 13222 N N . VAL B 1 763 ? 106.352 -52.283 50.549 1.00 38.56 760 VAL B N 1
ATOM 13223 C CA . VAL B 1 763 ? 105.556 -52.118 51.754 1.00 41.54 760 VAL B CA 1
ATOM 13224 C C . VAL B 1 763 ? 105.162 -53.491 52.293 1.00 42.37 760 VAL B C 1
ATOM 13225 O O . VAL B 1 763 ? 105.129 -53.713 53.508 1.00 46.16 760 VAL B O 1
ATOM 13229 N N . ILE B 1 764 ? 104.919 -54.444 51.401 1.00 47.00 761 ILE B N 1
ATOM 13230 C CA . ILE B 1 764 ? 104.660 -55.809 51.836 1.00 41.05 761 ILE B CA 1
ATOM 13231 C C . ILE B 1 764 ? 105.884 -56.332 52.577 1.00 45.16 761 ILE B C 1
ATOM 13232 O O . ILE B 1 764 ? 106.984 -56.420 52.014 1.00 48.67 761 ILE B O 1
ATOM 13237 N N . GLU B 1 765 ? 105.701 -56.677 53.851 1.00 45.19 762 GLU B N 1
ATOM 13238 C CA . GLU B 1 765 ? 106.762 -57.197 54.714 1.00 49.81 762 GLU B CA 1
ATOM 13239 C C . GLU B 1 765 ? 107.867 -56.182 54.972 1.00 48.19 762 GLU B C 1
ATOM 13240 O O . GLU B 1 765 ? 108.987 -56.556 55.341 1.00 53.09 762 GLU B O 1
ATOM 13246 N N . GLU B 1 766 ? 107.602 -54.898 54.790 1.00 45.87 763 GLU B N 1
ATOM 13247 C CA . GLU B 1 766 ? 108.653 -53.918 54.982 1.00 42.20 763 GLU B CA 1
ATOM 13248 C C . GLU B 1 766 ? 108.820 -53.650 56.475 1.00 48.30 763 GLU B C 1
ATOM 13249 O O . GLU B 1 766 ? 107.839 -53.390 57.184 1.00 37.36 763 GLU B O 1
ATOM 13255 N N . VAL B 1 767 ? 110.059 -53.760 56.962 1.00 41.66 764 VAL B N 1
ATOM 13256 C CA . VAL B 1 767 ? 110.287 -53.565 58.389 1.00 41.36 764 VAL B CA 1
ATOM 13257 C C . VAL B 1 767 ? 110.489 -52.089 58.726 1.00 39.71 764 VAL B C 1
ATOM 13258 O O . VAL B 1 767 ? 110.196 -51.657 59.848 1.00 38.54 764 VAL B O 1
ATOM 13262 N N . GLU B 1 768 ? 110.986 -51.293 57.789 1.00 34.34 765 GLU B N 1
ATOM 13263 C CA . GLU B 1 768 ? 111.295 -49.895 58.069 1.00 34.46 765 GLU B CA 1
ATOM 13264 C C . GLU B 1 768 ? 110.036 -49.043 57.974 1.00 34.58 765 GLU B C 1
ATOM 13265 O O . GLU B 1 768 ? 109.347 -49.048 56.946 1.00 36.45 765 GLU B O 1
ATOM 13271 N N . THR B 1 769 ? 109.737 -48.312 59.045 1.00 31.80 766 THR B N 1
ATOM 13272 C CA . THR B 1 769 ? 108.569 -47.447 59.036 1.00 28.94 766 THR B CA 1
ATOM 13273 C C . THR B 1 769 ? 108.768 -46.285 58.078 1.00 36.52 766 THR B C 1
ATOM 13274 O O . THR B 1 769 ? 107.844 -45.889 57.356 1.00 36.55 766 THR B O 1
ATOM 13278 N N . SER B 1 770 ? 109.993 -45.779 58.004 1.00 31.31 767 SER B N 1
ATOM 13279 C CA . SER B 1 770 ? 110.278 -44.692 57.089 1.00 24.71 767 SER B CA 1
ATOM 13280 C C . SER B 1 770 ? 109.963 -45.101 55.660 1.00 25.05 767 SER B C 1
ATOM 13281 O O . SER B 1 770 ? 109.412 -44.305 54.898 1.00 25.20 767 SER B O 1
ATOM 13292 N N . VAL B 1 772 ? 107.649 -47.486 54.691 1.00 27.26 769 VAL B N 1
ATOM 13293 C CA . VAL B 1 772 ? 106.193 -47.551 54.573 1.00 27.41 769 VAL B CA 1
ATOM 13294 C C . VAL B 1 772 ? 105.613 -46.151 54.471 1.00 25.59 769 VAL B C 1
ATOM 13295 O O . VAL B 1 772 ? 104.810 -45.861 53.583 1.00 28.49 769 VAL B O 1
ATOM 13299 N N . ILE B 1 773 ? 106.001 -45.265 55.394 1.00 25.37 770 ILE B N 1
ATOM 13300 C CA . ILE B 1 773 ? 105.517 -43.891 55.361 1.00 23.08 770 ILE B CA 1
ATOM 13301 C C . ILE B 1 773 ? 105.722 -43.309 53.979 1.00 23.46 770 ILE B C 1
ATOM 13302 O O . ILE B 1 773 ? 104.817 -42.691 53.397 1.00 21.53 770 ILE B O 1
ATOM 13307 N N . SER B 1 774 ? 106.923 -43.508 53.436 1.00 22.17 771 SER B N 1
ATOM 13308 C CA . SER B 1 774 ? 107.289 -42.868 52.177 1.00 23.01 771 SER B CA 1
ATOM 13309 C C . SER B 1 774 ? 106.499 -43.443 51.018 1.00 22.61 771 SER B C 1
ATOM 13310 O O . SER B 1 774 ? 106.017 -42.687 50.166 1.00 22.70 771 SER B O 1
ATOM 13313 N N . VAL B 1 775 ? 106.358 -44.772 50.970 1.00 23.49 772 VAL B N 1
ATOM 13314 C CA . VAL B 1 775 ? 105.563 -45.408 49.924 1.00 25.41 772 VAL B CA 1
ATOM 13315 C C . VAL B 1 775 ? 104.111 -44.959 49.999 1.00 24.23 772 VAL B C 1
ATOM 13316 O O . VAL B 1 775 ? 103.482 -44.696 48.972 1.00 24.25 772 VAL B O 1
ATOM 13320 N N . PHE B 1 776 ? 103.540 -44.910 51.201 1.00 24.22 773 PHE B N 1
ATOM 13321 C CA . PHE B 1 776 ? 102.146 -44.486 51.317 1.00 28.47 773 PHE B CA 1
ATOM 13322 C C . PHE B 1 776 ? 101.974 -43.048 50.848 1.00 25.41 773 PHE B C 1
ATOM 13323 O O . PHE B 1 776 ? 101.009 -42.730 50.143 1.00 22.69 773 PHE B O 1
ATOM 13331 N N . GLN B 1 777 ? 102.924 -42.180 51.198 1.00 21.38 774 GLN B N 1
ATOM 13332 C CA . GLN B 1 777 ? 102.866 -40.778 50.796 1.00 20.09 774 GLN B CA 1
ATOM 13333 C C . GLN B 1 777 ? 102.899 -40.628 49.281 1.00 20.42 774 GLN B C 1
ATOM 13334 O O . GLN B 1 777 ? 102.146 -39.835 48.718 1.00 22.98 774 GLN B O 1
ATOM 13340 N N . ASP B 1 778 ? 103.809 -41.340 48.605 1.00 20.69 775 ASP B N 1
ATOM 13341 C CA . ASP B 1 778 ? 103.832 -41.273 47.151 1.00 21.00 775 ASP B CA 1
ATOM 13342 C C . ASP B 1 778 ? 102.509 -41.762 46.561 1.00 22.12 775 ASP B C 1
ATOM 13343 O O . ASP B 1 778 ? 101.981 -41.144 45.631 1.00 27.82 775 ASP B O 1
ATOM 13348 N N . LEU B 1 779 ? 101.965 -42.873 47.062 1.00 23.28 776 LEU B N 1
ATOM 13349 C CA . LEU B 1 779 ? 100.748 -43.403 46.447 1.00 24.60 776 LEU B CA 1
ATOM 13350 C C . LEU B 1 779 ? 99.570 -42.450 46.630 1.00 24.09 776 LEU B C 1
ATOM 13351 O O . LEU B 1 779 ? 98.781 -42.252 45.702 1.00 29.83 776 LEU B O 1
ATOM 13356 N N . SER B 1 780 ? 99.425 -41.852 47.817 1.00 24.95 777 SER B N 1
ATOM 13357 C CA . SER B 1 780 ? 98.342 -40.887 48.026 1.00 25.97 777 SER B CA 1
ATOM 13358 C C . SER B 1 780 ? 98.462 -39.703 47.088 1.00 21.90 777 SER B C 1
ATOM 13359 O O . SER B 1 780 ? 97.462 -39.264 46.509 1.00 22.35 777 SER B O 1
ATOM 13362 N N . GLU B 1 781 ? 99.673 -39.187 46.907 1.00 20.94 778 GLU B N 1
ATOM 13363 C CA . GLU B 1 781 ? 99.830 -38.009 46.065 1.00 20.33 778 GLU B CA 1
ATOM 13364 C C . GLU B 1 781 ? 99.501 -38.334 44.613 1.00 21.59 778 GLU B C 1
ATOM 13365 O O . GLU B 1 781 ? 98.786 -37.581 43.948 1.00 22.78 778 GLU B O 1
ATOM 13379 N N . LEU B 1 783 ? 97.660 -41.000 43.402 1.00 25.51 780 LEU B N 1
ATOM 13380 C CA . LEU B 1 783 ? 96.228 -41.236 43.333 1.00 26.74 780 LEU B CA 1
ATOM 13381 C C . LEU B 1 783 ? 95.492 -39.915 43.233 1.00 26.15 780 LEU B C 1
ATOM 13382 O O . LEU B 1 783 ? 94.622 -39.757 42.388 1.00 27.31 780 LEU B O 1
ATOM 13387 N N . ARG B 1 784 ? 95.919 -38.920 44.008 1.00 24.48 781 ARG B N 1
ATOM 13388 C CA . ARG B 1 784 ? 95.271 -37.615 43.997 1.00 23.97 781 ARG B CA 1
ATOM 13389 C C . ARG B 1 784 ? 95.435 -36.884 42.679 1.00 24.31 781 ARG B C 1
ATOM 13390 O O . ARG B 1 784 ? 94.497 -36.254 42.203 1.00 25.00 781 ARG B O 1
ATOM 13398 N N . LEU B 1 785 ? 96.633 -36.876 42.113 1.00 23.89 782 LEU B N 1
ATOM 13399 C CA . LEU B 1 785 ? 96.820 -36.121 40.884 1.00 24.28 782 LEU B CA 1
ATOM 13400 C C . LEU B 1 785 ? 96.212 -36.824 39.677 1.00 30.00 782 LEU B C 1
ATOM 13401 O O . LEU B 1 785 ? 95.648 -36.159 38.806 1.00 30.54 782 LEU B O 1
ATOM 13406 N N . PHE B 1 786 ? 96.333 -38.156 39.583 1.00 29.11 783 PHE B N 1
ATOM 13407 C CA . PHE B 1 786 ? 96.025 -38.859 38.347 1.00 29.10 783 PHE B CA 1
ATOM 13408 C C . PHE B 1 786 ? 94.972 -39.954 38.465 1.00 31.70 783 PHE B C 1
ATOM 13409 O O . PHE B 1 786 ? 94.634 -40.575 37.448 1.00 38.39 783 PHE B O 1
ATOM 13417 N N . GLY B 1 787 ? 94.448 -40.218 39.660 1.00 30.23 784 GLY B N 1
ATOM 13418 C CA . GLY B 1 787 ? 93.304 -41.090 39.821 1.00 31.87 784 GLY B CA 1
ATOM 13419 C C . GLY B 1 787 ? 93.647 -42.556 40.000 1.00 35.45 784 GLY B C 1
ATOM 13420 O O . GLY B 1 787 ? 94.819 -42.948 40.122 1.00 35.58 784 GLY B O 1
ATOM 13421 N N . PRO B 1 788 ? 92.612 -43.403 39.979 1.00 37.68 785 PRO B N 1
ATOM 13422 C CA . PRO B 1 788 ? 92.781 -44.798 40.409 1.00 35.76 785 PRO B CA 1
ATOM 13423 C C . PRO B 1 788 ? 93.662 -45.615 39.488 1.00 36.85 785 PRO B C 1
ATOM 13424 O O . PRO B 1 788 ? 94.086 -46.710 39.874 1.00 37.52 785 PRO B O 1
ATOM 13428 N N . ILE B 1 789 ? 93.945 -45.121 38.282 1.00 38.15 786 ILE B N 1
ATOM 13429 C CA . ILE B 1 789 ? 94.831 -45.814 37.364 1.00 38.24 786 ILE B CA 1
ATOM 13430 C C . ILE B 1 789 ? 96.206 -46.036 37.968 1.00 36.69 786 ILE B C 1
ATOM 13431 O O . ILE B 1 789 ? 96.927 -46.941 37.549 1.00 39.43 786 ILE B O 1
ATOM 13436 N N . ILE B 1 790 ? 96.594 -45.235 38.954 1.00 36.78 787 ILE B N 1
ATOM 13437 C CA . ILE B 1 790 ? 97.885 -45.441 39.603 1.00 33.08 787 ILE B CA 1
ATOM 13438 C C . ILE B 1 790 ? 97.946 -46.828 40.249 1.00 34.26 787 ILE B C 1
ATOM 13439 O O . ILE B 1 790 ? 98.970 -47.511 40.188 1.00 34.51 787 ILE B O 1
ATOM 13444 N N . ILE B 1 791 ? 96.857 -47.261 40.889 1.00 35.33 788 ILE B N 1
ATOM 13445 C CA . ILE B 1 791 ? 96.843 -48.506 41.655 1.00 36.26 788 ILE B CA 1
ATOM 13446 C C . ILE B 1 791 ? 96.178 -49.668 40.918 1.00 39.09 788 ILE B C 1
ATOM 13447 O O . ILE B 1 791 ? 96.409 -50.833 41.281 1.00 40.45 788 ILE B O 1
ATOM 13460 N N . ASP B 1 793 ? 94.056 -51.180 37.135 1.00 47.00 790 ASP B N 1
ATOM 13461 C CA . ASP B 1 793 ? 93.597 -51.038 35.768 1.00 48.98 790 ASP B CA 1
ATOM 13462 C C . ASP B 1 793 ? 92.943 -52.346 35.342 1.00 58.20 790 ASP B C 1
ATOM 13463 O O . ASP B 1 793 ? 93.210 -53.408 35.906 1.00 62.67 790 ASP B O 1
ATOM 13468 N N . ASN B 1 794 ? 92.072 -52.253 34.346 1.00 54.21 791 ASN B N 1
ATOM 13469 C CA . ASN B 1 794 ? 91.502 -53.436 33.691 1.00 67.33 791 ASN B CA 1
ATOM 13470 C C . ASN B 1 794 ? 90.868 -54.405 34.696 1.00 67.62 791 ASN B C 1
ATOM 13471 O O . ASN B 1 794 ? 91.058 -55.623 34.622 1.00 73.67 791 ASN B O 1
ATOM 13476 N N . GLY B 1 795 ? 90.125 -53.857 35.655 1.00 57.56 792 GLY B N 1
ATOM 13477 C CA . GLY B 1 795 ? 89.336 -54.666 36.552 1.00 58.87 792 GLY B CA 1
ATOM 13478 C C . GLY B 1 795 ? 90.120 -55.587 37.460 1.00 58.66 792 GLY B C 1
ATOM 13479 O O . GLY B 1 795 ? 89.538 -56.391 38.189 1.00 60.09 792 GLY B O 1
ATOM 13480 N N . ASP B 1 796 ? 91.435 -55.501 37.439 1.00 57.07 793 ASP B N 1
ATOM 13481 C CA . ASP B 1 796 ? 92.267 -56.376 38.251 1.00 57.04 793 ASP B CA 1
ATOM 13482 C C . ASP B 1 796 ? 92.656 -55.609 39.514 1.00 53.84 793 ASP B C 1
ATOM 13483 O O . ASP B 1 796 ? 93.400 -54.628 39.446 1.00 58.68 793 ASP B O 1
ATOM 13488 N N . SER B 1 797 ? 92.160 -56.059 40.666 1.00 54.12 794 SER B N 1
ATOM 13489 C CA . SER B 1 797 ? 92.372 -55.354 41.916 1.00 51.43 794 SER B CA 1
ATOM 13490 C C . SER B 1 797 ? 93.444 -56.003 42.797 1.00 52.30 794 SER B C 1
ATOM 13491 O O . SER B 1 797 ? 93.467 -55.756 44.005 1.00 49.65 794 SER B O 1
ATOM 13494 N N . THR B 1 798 ? 94.367 -56.776 42.217 1.00 52.23 795 THR B N 1
ATOM 13495 C CA . THR B 1 798 ? 95.399 -57.420 43.028 1.00 52.10 795 THR B CA 1
ATOM 13496 C C . THR B 1 798 ? 96.150 -56.400 43.872 1.00 49.44 795 THR B C 1
ATOM 13497 O O . THR B 1 798 ? 96.274 -56.553 45.093 1.00 54.46 795 THR B O 1
ATOM 13501 N N . HIS B 1 799 ? 96.635 -55.332 43.234 1.00 49.04 796 HIS B N 1
ATOM 13502 C CA . HIS B 1 799 ? 97.432 -54.331 43.936 1.00 43.90 796 HIS B CA 1
ATOM 13503 C C . HIS B 1 799 ? 96.575 -53.442 44.824 1.00 42.35 796 HIS B C 1
ATOM 13504 O O . HIS B 1 799 ? 97.027 -53.010 45.887 1.00 46.94 796 HIS B O 1
ATOM 13511 N N . LEU B 1 800 ? 95.352 -53.127 44.400 1.00 42.93 797 LEU B N 1
ATOM 13512 C CA . LEU B 1 800 ? 94.452 -52.373 45.259 1.00 41.77 797 LEU B CA 1
ATOM 13513 C C . LEU B 1 800 ? 94.182 -53.128 46.555 1.00 42.58 797 LEU B C 1
ATOM 13514 O O . LEU B 1 800 ? 94.355 -52.585 47.652 1.00 40.95 797 LEU B O 1
ATOM 13519 N N . ASP B 1 801 ? 93.813 -54.409 46.449 1.00 45.27 798 ASP B N 1
ATOM 13520 C CA . ASP B 1 801 ? 93.533 -55.204 47.643 1.00 46.41 798 ASP B CA 1
ATOM 13521 C C . ASP B 1 801 ? 94.786 -55.359 48.497 1.00 45.43 798 ASP B C 1
ATOM 13522 O O . ASP B 1 801 ? 94.703 -55.381 49.729 1.00 45.10 798 ASP B O 1
ATOM 13527 N N . GLN B 1 802 ? 95.953 -55.518 47.860 1.00 45.19 799 GLN B N 1
ATOM 13528 C CA . GLN B 1 802 ? 97.205 -55.547 48.615 1.00 47.70 799 GLN B CA 1
ATOM 13529 C C . GLN B 1 802 ? 97.429 -54.248 49.383 1.00 41.33 799 GLN B C 1
ATOM 13530 O O . GLN B 1 802 ? 97.839 -54.266 50.552 1.00 40.86 799 GLN B O 1
ATOM 13536 N N . LEU B 1 803 ? 97.189 -53.108 48.734 1.00 39.59 800 LEU B N 1
ATOM 13537 C CA . LEU B 1 803 ? 97.442 -51.831 49.387 1.00 37.02 800 LEU B CA 1
ATOM 13538 C C . LEU B 1 803 ? 96.520 -51.645 50.585 1.00 36.93 800 LEU B C 1
ATOM 13539 O O . LEU B 1 803 ? 96.960 -51.222 51.661 1.00 43.43 800 LEU B O 1
ATOM 13544 N N . CYS B 1 804 ? 95.245 -51.989 50.432 1.00 38.32 801 CYS B N 1
ATOM 13545 C CA . CYS B 1 804 ? 94.309 -51.861 51.546 1.00 40.93 801 CYS B CA 1
ATOM 13546 C C . CYS B 1 804 ? 94.640 -52.841 52.663 1.00 39.74 801 CYS B C 1
ATOM 13547 O O . CYS B 1 804 ? 94.525 -52.503 53.845 1.00 42.32 801 CYS B O 1
ATOM 13550 N N . ARG B 1 805 ? 95.078 -54.048 52.313 1.00 41.72 802 ARG B N 1
ATOM 13551 C CA . ARG B 1 805 ? 95.472 -55.004 53.336 1.00 43.19 802 ARG B CA 1
ATOM 13552 C C . ARG B 1 805 ? 96.595 -54.443 54.187 1.00 41.47 802 ARG B C 1
ATOM 13553 O O . ARG B 1 805 ? 96.551 -54.512 55.420 1.00 41.67 802 ARG B O 1
ATOM 13561 N N . GLU B 1 806 ? 97.625 -53.902 53.541 1.00 39.96 803 GLU B N 1
ATOM 13562 C CA . GLU B 1 806 ? 98.723 -53.296 54.283 1.00 40.48 803 GLU B CA 1
ATOM 13563 C C . GLU B 1 806 ? 98.245 -52.088 55.086 1.00 41.00 803 GLU B C 1
ATOM 13564 O O . GLU B 1 806 ? 98.537 -51.970 56.283 1.00 36.33 803 GLU B O 1
ATOM 13570 N N . ALA B 1 807 ? 97.500 -51.183 54.440 1.00 39.31 804 ALA B N 1
ATOM 13571 C CA . ALA B 1 807 ? 97.036 -49.979 55.122 1.00 40.16 804 ALA B CA 1
ATOM 13572 C C . ALA B 1 807 ? 96.151 -50.337 56.310 1.00 38.26 804 ALA B C 1
ATOM 13573 O O . ALA B 1 807 ? 96.299 -49.781 57.409 1.00 33.84 804 ALA B O 1
ATOM 13575 N N . LEU B 1 808 ? 95.217 -51.260 56.105 1.00 36.58 805 LEU B N 1
ATOM 13576 C CA . LEU B 1 808 ? 94.373 -51.679 57.217 1.00 48.88 805 LEU B CA 1
ATOM 13577 C C . LEU B 1 808 ? 95.222 -52.224 58.348 1.00 51.09 805 LEU B C 1
ATOM 13578 O O . LEU B 1 808 ? 94.970 -51.947 59.527 1.00 38.49 805 LEU B O 1
ATOM 13583 N N . SER B 1 809 ? 96.225 -53.025 58.001 1.00 43.34 806 SER B N 1
ATOM 13584 C CA . SER B 1 809 ? 97.082 -53.614 59.014 1.00 44.34 806 SER B CA 1
ATOM 13585 C C . SER B 1 809 ? 97.829 -52.533 59.780 1.00 43.13 806 SER B C 1
ATOM 13586 O O . SER B 1 809 ? 97.897 -52.567 61.016 1.00 39.51 806 SER B O 1
ATOM 13589 N N . VAL B 1 810 ? 98.379 -51.550 59.061 1.00 36.35 807 VAL B N 1
ATOM 13590 C CA . VAL B 1 810 ? 99.022 -50.429 59.729 1.00 34.55 807 VAL B CA 1
ATOM 13591 C C . VAL B 1 810 ? 98.042 -49.760 60.676 1.00 34.14 807 VAL B C 1
ATOM 13592 O O . VAL B 1 810 ? 98.398 -49.420 61.807 1.00 34.03 807 VAL B O 1
ATOM 13596 N N . LEU B 1 811 ? 96.788 -49.571 60.240 1.00 34.09 808 LEU B N 1
ATOM 13597 C CA . LEU B 1 811 ? 95.802 -48.957 61.127 1.00 33.83 808 LEU B CA 1
ATOM 13598 C C . LEU B 1 811 ? 95.624 -49.761 62.405 1.00 37.02 808 LEU B C 1
ATOM 13599 O O . LEU B 1 811 ? 95.418 -49.187 63.478 1.00 39.15 808 LEU B O 1
ATOM 13604 N N . LYS B 1 812 ? 95.679 -51.092 62.310 1.00 45.42 809 LYS B N 1
ATOM 13605 C CA . LYS B 1 812 ? 95.535 -51.970 63.466 1.00 39.93 809 LYS B CA 1
ATOM 13606 C C . LYS B 1 812 ? 96.810 -52.121 64.278 1.00 40.26 809 LYS B C 1
ATOM 13607 O O . LYS B 1 812 ? 96.760 -52.727 65.352 1.00 44.19 809 LYS B O 1
ATOM 13613 N N . GLY B 1 813 ? 97.950 -51.644 63.785 1.00 38.84 810 GLY B N 1
ATOM 13614 C CA . GLY B 1 813 ? 99.183 -51.821 64.516 1.00 39.36 810 GLY B CA 1
ATOM 13615 C C . GLY B 1 813 ? 99.838 -53.161 64.304 1.00 41.46 810 GLY B C 1
ATOM 13616 O O . GLY B 1 813 ? 100.685 -53.553 65.104 1.00 45.96 810 GLY B O 1
ATOM 13617 N N . GLU B 1 814 ? 99.486 -53.872 63.236 1.00 42.14 811 GLU B N 1
ATOM 13618 C CA . GLU B 1 814 ? 99.893 -55.254 63.039 1.00 44.57 811 GLU B CA 1
ATOM 13619 C C . GLU B 1 814 ? 100.852 -55.460 61.860 1.00 53.71 811 GLU B C 1
ATOM 13620 O O . GLU B 1 814 ? 101.165 -56.606 61.527 1.00 58.10 811 GLU B O 1
ATOM 13626 N N . HIS B 1 815 ? 101.335 -54.390 61.233 1.00 41.62 812 HIS B N 1
ATOM 13627 C CA . HIS B 1 815 ? 102.197 -54.505 60.068 1.00 41.11 812 HIS B CA 1
ATOM 13628 C C . HIS B 1 815 ? 103.627 -54.840 60.484 1.00 49.48 812 HIS B C 1
ATOM 13629 O O . HIS B 1 815 ? 104.062 -54.519 61.593 1.00 48.45 812 HIS B O 1
ATOM 13636 N N . ALA B 1 816 ? 104.369 -55.466 59.564 1.00 52.46 813 ALA B N 1
ATOM 13637 C CA . ALA B 1 816 ? 105.746 -55.852 59.853 1.00 46.41 813 ALA B CA 1
ATOM 13638 C C . ALA B 1 816 ? 106.547 -54.686 60.397 1.00 45.80 813 ALA B C 1
ATOM 13639 O O . ALA B 1 816 ? 107.363 -54.855 61.308 1.00 54.58 813 ALA B O 1
ATOM 13641 N N . CYS B 1 817 ? 106.325 -53.488 59.857 1.00 38.82 814 CYS B N 1
ATOM 13642 C CA . CYS B 1 817 ? 107.121 -52.348 60.278 1.00 37.08 814 CYS B CA 1
ATOM 13643 C C . CYS B 1 817 ? 106.775 -51.912 61.692 1.00 37.20 814 CYS B C 1
ATOM 13644 O O . CYS B 1 817 ? 107.537 -51.155 62.298 1.00 37.14 814 CYS B O 1
ATOM 13647 N N . GLN B 1 818 ? 105.651 -52.372 62.230 1.00 38.29 815 GLN B N 1
ATOM 13648 C CA . GLN B 1 818 ? 105.290 -52.063 63.606 1.00 46.68 815 GLN B CA 1
ATOM 13649 C C . GLN B 1 818 ? 105.620 -53.179 64.594 1.00 54.59 815 GLN B C 1
ATOM 13650 O O . GLN B 1 818 ? 105.807 -52.892 65.780 1.00 60.14 815 GLN B O 1
ATOM 13656 N N . THR B 1 819 ? 105.686 -54.440 64.156 1.00 53.80 816 THR B N 1
ATOM 13657 C CA . THR B 1 819 ? 105.907 -55.566 65.067 1.00 57.24 816 THR B CA 1
ATOM 13658 C C . THR B 1 819 ? 107.410 -55.878 65.108 1.00 65.48 816 THR B C 1
ATOM 13659 O O . THR B 1 819 ? 107.939 -56.624 64.278 1.00 64.88 816 THR B O 1
ATOM 13663 N N . ILE B 1 820 ? 108.094 -55.296 66.090 1.00 74.53 817 ILE B N 1
ATOM 13664 C CA . ILE B 1 820 ? 109.534 -55.449 66.271 1.00 79.79 817 ILE B CA 1
ATOM 13665 C C . ILE B 1 820 ? 109.837 -56.717 67.053 1.00 84.50 817 ILE B C 1
ATOM 13666 O O . ILE B 1 820 ? 110.960 -57.216 67.023 1.00 90.95 817 ILE B O 1
ATOM 13671 N N . ASP B 1 833 ? 99.648 -44.035 73.613 1.00 63.77 830 ASP B N 1
ATOM 13672 C CA . ASP B 1 833 ? 100.494 -42.880 73.312 1.00 69.85 830 ASP B CA 1
ATOM 13673 C C . ASP B 1 833 ? 101.576 -43.190 72.254 1.00 58.32 830 ASP B C 1
ATOM 13674 O O . ASP B 1 833 ? 102.582 -43.830 72.527 1.00 45.86 830 ASP B O 1
ATOM 13679 N N . ALA B 1 834 ? 101.368 -42.718 71.033 1.00 54.27 831 ALA B N 1
ATOM 13680 C CA . ALA B 1 834 ? 102.293 -43.013 69.953 1.00 48.82 831 ALA B CA 1
ATOM 13681 C C . ALA B 1 834 ? 103.404 -41.971 69.898 1.00 42.94 831 ALA B C 1
ATOM 13682 O O . ALA B 1 834 ? 103.217 -40.823 70.309 1.00 41.60 831 ALA B O 1
ATOM 13684 N N . SER B 1 835 ? 104.571 -42.387 69.398 1.00 30.62 832 SER B N 1
ATOM 13685 C CA . SER B 1 835 ? 105.571 -41.428 68.960 1.00 29.38 832 SER B CA 1
ATOM 13686 C C . SER B 1 835 ? 105.035 -40.632 67.772 1.00 27.31 832 SER B C 1
ATOM 13687 O O . SER B 1 835 ? 104.094 -41.039 67.108 1.00 34.41 832 SER B O 1
ATOM 13690 N N . GLU B 1 836 ? 105.668 -39.502 67.476 1.00 26.14 833 GLU B N 1
ATOM 13691 C CA . GLU B 1 836 ? 105.213 -38.729 66.323 1.00 25.35 833 GLU B CA 1
ATOM 13692 C C . GLU B 1 836 ? 105.452 -39.494 65.020 1.00 23.90 833 GLU B C 1
ATOM 13693 O O . GLU B 1 836 ? 104.632 -39.446 64.102 1.00 26.86 833 GLU B O 1
ATOM 13699 N N . THR B 1 837 ? 106.547 -40.236 64.927 1.00 25.96 834 THR B N 1
ATOM 13700 C CA . THR B 1 837 ? 106.731 -41.071 63.752 1.00 24.46 834 THR B CA 1
ATOM 13701 C C . THR B 1 837 ? 105.584 -42.062 63.619 1.00 25.18 834 THR B C 1
ATOM 13702 O O . THR B 1 837 ? 105.019 -42.231 62.537 1.00 25.52 834 THR B O 1
ATOM 13706 N N . GLU B 1 838 ? 105.213 -42.721 64.721 1.00 26.68 835 GLU B N 1
ATOM 13707 C CA . GLU B 1 838 ? 104.120 -43.681 64.662 1.00 27.59 835 GLU B CA 1
ATOM 13708 C C . GLU B 1 838 ? 102.804 -43.000 64.309 1.00 31.07 835 GLU B C 1
ATOM 13709 O O . GLU B 1 838 ? 101.951 -43.596 63.645 1.00 42.26 835 GLU B O 1
ATOM 13715 N N . ALA B 1 839 ? 102.628 -41.747 64.724 1.00 25.54 836 ALA B N 1
ATOM 13716 C CA . ALA B 1 839 ? 101.447 -40.980 64.342 1.00 24.54 836 ALA B CA 1
ATOM 13717 C C . ALA B 1 839 ? 101.468 -40.618 62.857 1.00 23.24 836 ALA B C 1
ATOM 13718 O O . ALA B 1 839 ? 100.422 -40.567 62.201 1.00 22.92 836 ALA B O 1
ATOM 13720 N N . THR B 1 840 ? 102.649 -40.344 62.311 1.00 22.59 837 THR B N 1
ATOM 13721 C CA . THR B 1 840 ? 102.744 -40.094 60.883 1.00 21.57 837 THR B CA 1
ATOM 13722 C C . THR B 1 840 ? 102.356 -41.337 60.090 1.00 30.97 837 THR B C 1
ATOM 13723 O O . THR B 1 840 ? 101.660 -41.243 59.076 1.00 23.11 837 THR B O 1
ATOM 13727 N N . LEU B 1 841 ? 102.801 -42.513 60.542 1.00 27.67 838 LEU B N 1
ATOM 13728 C CA . LEU B 1 841 ? 102.397 -43.762 59.905 1.00 24.81 838 LEU B CA 1
ATOM 13729 C C . LEU B 1 841 ? 100.877 -43.910 59.906 1.00 33.74 838 LEU B C 1
ATOM 13730 O O . LEU B 1 841 ? 100.277 -44.288 58.892 1.00 25.38 838 LEU B O 1
ATOM 13735 N N . LEU B 1 842 ? 100.230 -43.603 61.034 1.00 25.47 839 LEU B N 1
ATOM 13736 C CA . LEU B 1 842 ? 98.775 -43.674 61.072 1.00 28.06 839 LEU B CA 1
ATOM 13737 C C . LEU B 1 842 ? 98.170 -42.712 60.067 1.00 24.55 839 LEU B C 1
ATOM 13738 O O . LEU B 1 842 ? 97.335 -43.092 59.244 1.00 24.94 839 LEU B O 1
ATOM 13743 N N . ASP B 1 843 ? 98.616 -41.467 60.106 1.00 23.17 840 ASP B N 1
ATOM 13744 C CA . ASP B 1 843 ? 98.072 -40.428 59.253 1.00 22.03 840 ASP B CA 1
ATOM 13745 C C . ASP B 1 843 ? 98.168 -40.808 57.777 1.00 21.95 840 ASP B C 1
ATOM 13746 O O . ASP B 1 843 ? 97.187 -40.687 57.032 1.00 22.04 840 ASP B O 1
ATOM 13751 N N . VAL B 1 844 ? 99.344 -41.250 57.328 1.00 21.92 841 VAL B N 1
ATOM 13752 C CA . VAL B 1 844 ? 99.492 -41.530 55.907 1.00 21.89 841 VAL B CA 1
ATOM 13753 C C . VAL B 1 844 ? 98.700 -42.770 55.530 1.00 23.37 841 VAL B C 1
ATOM 13754 O O . VAL B 1 844 ? 98.267 -42.912 54.382 1.00 23.61 841 VAL B O 1
ATOM 13758 N N . ALA B 1 845 ? 98.507 -43.700 56.465 1.00 26.30 842 ALA B N 1
ATOM 13759 C CA . ALA B 1 845 ? 97.687 -44.857 56.147 1.00 26.21 842 ALA B CA 1
ATOM 13760 C C . ALA B 1 845 ? 96.227 -44.451 56.045 1.00 26.31 842 ALA B C 1
ATOM 13761 O O . ALA B 1 845 ? 95.516 -44.881 55.131 1.00 27.12 842 ALA B O 1
ATOM 13763 N N . LEU B 1 846 ? 95.761 -43.614 56.966 1.00 25.64 843 LEU B N 1
ATOM 13764 C CA . LEU B 1 846 ? 94.419 -43.086 56.815 1.00 25.66 843 LEU B CA 1
ATOM 13765 C C . LEU B 1 846 ? 94.272 -42.399 55.474 1.00 31.87 843 LEU B C 1
ATOM 13766 O O . LEU B 1 846 ? 93.211 -42.483 54.846 1.00 25.62 843 LEU B O 1
ATOM 13771 N N . ASP B 1 847 ? 95.343 -41.759 55.001 1.00 23.71 844 ASP B N 1
ATOM 13772 C CA . ASP B 1 847 ? 95.255 -40.912 53.829 1.00 22.98 844 ASP B CA 1
ATOM 13773 C C . ASP B 1 847 ? 95.222 -41.702 52.528 1.00 25.36 844 ASP B C 1
ATOM 13774 O O . ASP B 1 847 ? 94.777 -41.170 51.505 1.00 23.84 844 ASP B O 1
ATOM 13779 N N . ILE B 1 848 ? 95.706 -42.943 52.538 1.00 24.95 845 ILE B N 1
ATOM 13780 C CA . ILE B 1 848 ? 95.408 -43.877 51.462 1.00 26.35 845 ILE B CA 1
ATOM 13781 C C . ILE B 1 848 ? 93.891 -43.986 51.269 1.00 27.44 845 ILE B C 1
ATOM 13782 O O . ILE B 1 848 ? 93.368 -43.823 50.163 1.00 27.92 845 ILE B O 1
ATOM 13787 N N . TYR B 1 849 ? 93.160 -44.240 52.356 1.00 27.96 846 TYR B N 1
ATOM 13788 C CA . TYR B 1 849 ? 91.710 -44.371 52.244 1.00 32.35 846 TYR B CA 1
ATOM 13789 C C . TYR B 1 849 ? 91.069 -43.072 51.787 1.00 28.20 846 TYR B C 1
ATOM 13790 O O . TYR B 1 849 ? 90.148 -43.090 50.964 1.00 29.19 846 TYR B O 1
ATOM 13799 N N . VAL B 1 850 ? 91.538 -41.937 52.309 1.00 26.51 847 VAL B N 1
ATOM 13800 C CA . VAL B 1 850 ? 91.012 -40.642 51.883 1.00 25.72 847 VAL B CA 1
ATOM 13801 C C . VAL B 1 850 ? 91.122 -40.485 50.373 1.00 25.99 847 VAL B C 1
ATOM 13802 O O . VAL B 1 850 ? 90.133 -40.210 49.687 1.00 26.79 847 VAL B O 1
ATOM 13806 N N . ALA B 1 851 ? 92.344 -40.607 49.847 1.00 25.40 848 ALA B N 1
ATOM 13807 C CA . ALA B 1 851 ? 92.581 -40.485 48.418 1.00 25.72 848 ALA B CA 1
ATOM 13808 C C . ALA B 1 851 ? 91.713 -41.451 47.621 1.00 38.08 848 ALA B C 1
ATOM 13809 O O . ALA B 1 851 ? 91.184 -41.102 46.559 1.00 28.39 848 ALA B O 1
ATOM 13811 N N . LEU B 1 852 ? 91.554 -42.677 48.114 1.00 28.84 849 LEU B N 1
ATOM 13812 C CA . LEU B 1 852 ? 90.758 -43.645 47.381 1.00 30.96 849 LEU B CA 1
ATOM 13813 C C . LEU B 1 852 ? 89.277 -43.276 47.398 1.00 36.76 849 LEU B C 1
ATOM 13814 O O . LEU B 1 852 ? 88.567 -43.488 46.402 1.00 33.34 849 LEU B O 1
ATOM 13819 N N . SER B 1 853 ? 88.776 -42.751 48.524 1.00 31.06 850 SER B N 1
ATOM 13820 C CA . SER B 1 853 ? 87.387 -42.309 48.543 1.00 31.85 850 SER B CA 1
ATOM 13821 C C . SER B 1 853 ? 87.141 -41.266 47.467 1.00 31.66 850 SER B C 1
ATOM 13822 O O . SER B 1 853 ? 86.071 -41.236 46.861 1.00 33.11 850 SER B O 1
ATOM 13825 N N . THR B 1 854 ? 88.128 -40.431 47.181 1.00 30.09 851 THR B N 1
ATOM 13826 C CA . THR B 1 854 ? 87.946 -39.409 46.156 1.00 30.31 851 THR B CA 1
ATOM 13827 C C . THR B 1 854 ? 88.112 -39.987 44.757 1.00 38.52 851 THR B C 1
ATOM 13828 O O . THR B 1 854 ? 87.398 -39.581 43.834 1.00 35.53 851 THR B O 1
ATOM 13832 N N . ASN B 1 855 ? 89.067 -40.908 44.575 1.00 40.05 852 ASN B N 1
ATOM 13833 C CA . ASN B 1 855 ? 89.175 -41.637 43.314 1.00 33.10 852 ASN B CA 1
ATOM 13834 C C . ASN B 1 855 ? 87.886 -42.383 43.020 1.00 37.23 852 ASN B C 1
ATOM 13835 O O . ASN B 1 855 ? 87.251 -42.182 41.980 1.00 43.87 852 ASN B O 1
ATOM 13840 N N . LEU B 1 856 ? 87.480 -43.247 43.945 1.00 36.01 853 LEU B N 1
ATOM 13841 C CA . LEU B 1 856 ? 86.493 -44.282 43.678 1.00 38.50 853 LEU B CA 1
ATOM 13842 C C . LEU B 1 856 ? 85.039 -43.823 43.822 1.00 50.74 853 LEU B C 1
ATOM 13843 O O . LEU B 1 856 ? 84.191 -44.255 43.032 1.00 54.78 853 LEU B O 1
ATOM 13848 N N . VAL B 1 857 ? 84.720 -43.020 44.848 1.00 48.96 854 VAL B N 1
ATOM 13849 C CA . VAL B 1 857 ? 83.446 -42.306 44.983 1.00 38.59 854 VAL B CA 1
ATOM 13850 C C . VAL B 1 857 ? 82.239 -43.210 45.108 1.00 47.07 854 VAL B C 1
ATOM 13851 O O . VAL B 1 857 ? 81.341 -43.165 44.259 1.00 65.45 854 VAL B O 1
ATOM 13855 N N . GLY B 1 858 ? 82.140 -44.006 46.146 1.00 43.47 855 GLY B N 1
ATOM 13856 C CA . GLY B 1 858 ? 80.904 -44.790 46.127 1.00 50.86 855 GLY B CA 1
ATOM 13857 C C . GLY B 1 858 ? 81.178 -46.174 45.600 1.00 45.54 855 GLY B C 1
ATOM 13858 O O . GLY B 1 858 ? 80.744 -47.163 46.188 1.00 46.97 855 GLY B O 1
ATOM 13859 N N . GLY B 1 859 ? 81.952 -46.255 44.519 1.00 45.63 856 GLY B N 1
ATOM 13860 C CA . GLY B 1 859 ? 82.740 -47.452 44.291 1.00 46.52 856 GLY B CA 1
ATOM 13861 C C . GLY B 1 859 ? 83.784 -47.673 45.354 1.00 47.80 856 GLY B C 1
ATOM 13862 O O . GLY B 1 859 ? 84.478 -48.694 45.336 1.00 59.92 856 GLY B O 1
ATOM 13863 N N . PHE B 1 860 ? 83.909 -46.735 46.277 1.00 42.44 857 PHE B N 1
ATOM 13864 C CA . PHE B 1 860 ? 84.772 -46.876 47.429 1.00 40.83 857 PHE B CA 1
ATOM 13865 C C . PHE B 1 860 ? 84.155 -47.733 48.521 1.00 42.02 857 PHE B C 1
ATOM 13866 O O . PHE B 1 860 ? 84.883 -48.234 49.383 1.00 41.47 857 PHE B O 1
ATOM 13874 N N . ALA B 1 861 ? 82.834 -47.915 48.501 1.00 47.63 858 ALA B N 1
ATOM 13875 C CA . ALA B 1 861 ? 82.146 -48.542 49.625 1.00 44.82 858 ALA B CA 1
ATOM 13876 C C . ALA B 1 861 ? 82.697 -49.928 49.919 1.00 46.20 858 ALA B C 1
ATOM 13877 O O . ALA B 1 861 ? 82.829 -50.319 51.084 1.00 46.07 858 ALA B O 1
ATOM 13879 N N . GLN B 1 862 ? 83.028 -50.687 48.880 1.00 47.68 859 GLN B N 1
ATOM 13880 C CA . GLN B 1 862 ? 83.411 -52.073 49.108 1.00 56.76 859 GLN B CA 1
ATOM 13881 C C . GLN B 1 862 ? 84.759 -52.156 49.807 1.00 54.45 859 GLN B C 1
ATOM 13882 O O . GLN B 1 862 ? 84.910 -52.871 50.803 1.00 63.60 859 GLN B O 1
ATOM 13888 N N . VAL B 1 863 ? 85.751 -51.417 49.317 1.00 48.84 860 VAL B N 1
ATOM 13889 C CA . VAL B 1 863 ? 87.061 -51.469 49.950 1.00 44.15 860 VAL B CA 1
ATOM 13890 C C . VAL B 1 863 ? 87.001 -50.894 51.354 1.00 42.64 860 VAL B C 1
ATOM 13891 O O . VAL B 1 863 ? 87.841 -51.221 52.205 1.00 42.13 860 VAL B O 1
ATOM 13895 N N . PHE B 1 864 ? 86.071 -49.971 51.602 1.00 41.91 861 PHE B N 1
ATOM 13896 C CA . PHE B 1 864 ? 86.018 -49.288 52.894 1.00 40.43 861 PHE B CA 1
ATOM 13897 C C . PHE B 1 864 ? 85.507 -50.198 54.009 1.00 43.61 861 PHE B C 1
ATOM 13898 O O . PHE B 1 864 ? 85.848 -49.998 55.177 1.00 44.53 861 PHE B O 1
ATOM 13906 N N . THR B 1 865 ? 84.730 -51.224 53.671 1.00 48.41 862 THR B N 1
ATOM 13907 C CA . THR B 1 865 ? 83.936 -51.920 54.683 1.00 46.56 862 THR B CA 1
ATOM 13908 C C . THR B 1 865 ? 84.801 -52.466 55.811 1.00 47.33 862 THR B C 1
ATOM 13909 O O . THR B 1 865 ? 84.392 -52.464 56.980 1.00 46.46 862 THR B O 1
ATOM 13913 N N . THR B 1 866 ? 85.993 -52.960 55.474 1.00 48.14 863 THR B N 1
ATOM 13914 C CA . THR B 1 866 ? 86.875 -53.543 56.477 1.00 50.55 863 THR B CA 1
ATOM 13915 C C . THR B 1 866 ? 87.495 -52.475 57.366 1.00 45.39 863 THR B C 1
ATOM 13916 O O . THR B 1 866 ? 87.676 -52.682 58.570 1.00 46.55 863 THR B O 1
ATOM 13920 N N . ALA B 1 867 ? 87.845 -51.337 56.793 1.00 41.52 864 ALA B N 1
ATOM 13921 C CA . ALA B 1 867 ? 88.519 -50.318 57.580 1.00 43.54 864 ALA B CA 1
ATOM 13922 C C . ALA B 1 867 ? 87.544 -49.472 58.382 1.00 44.96 864 ALA B C 1
ATOM 13923 O O . ALA B 1 867 ? 87.950 -48.857 59.374 1.00 49.30 864 ALA B O 1
ATOM 13925 N N . LYS B 1 868 ? 86.270 -49.447 57.986 1.00 41.49 865 LYS B N 1
ATOM 13926 C CA . LYS B 1 868 ? 85.310 -48.540 58.609 1.00 39.06 865 LYS B CA 1
ATOM 13927 C C . LYS B 1 868 ? 85.171 -48.778 60.110 1.00 43.97 865 LYS B C 1
ATOM 13928 O O . LYS B 1 868 ? 85.239 -47.802 60.876 1.00 44.82 865 LYS B O 1
ATOM 13934 N N . PRO B 1 869 ? 84.984 -50.008 60.598 1.00 41.81 866 PRO B N 1
ATOM 13935 C CA . PRO B 1 869 ? 84.951 -50.219 62.061 1.00 42.45 866 PRO B CA 1
ATOM 13936 C C . PRO B 1 869 ? 86.244 -49.845 62.767 1.00 41.04 866 PRO B C 1
ATOM 13937 O O . PRO B 1 869 ? 86.218 -49.316 63.883 1.00 40.58 866 PRO B O 1
ATOM 13941 N N . VAL B 1 870 ? 87.387 -50.134 62.146 1.00 40.52 867 VAL B N 1
ATOM 13942 C CA . VAL B 1 870 ? 88.674 -49.780 62.731 1.00 39.28 867 VAL B CA 1
ATOM 13943 C C . VAL B 1 870 ? 88.842 -48.270 62.846 1.00 43.26 867 VAL B C 1
ATOM 13944 O O . VAL B 1 870 ? 89.381 -47.768 63.843 1.00 42.08 867 VAL B O 1
ATOM 13948 N N . ILE B 1 871 ? 88.424 -47.523 61.821 1.00 37.79 868 ILE B N 1
ATOM 13949 C CA . ILE B 1 871 ? 88.565 -46.070 61.859 1.00 33.59 868 ILE B CA 1
ATOM 13950 C C . ILE B 1 871 ? 87.594 -45.457 62.859 1.00 33.70 868 ILE B C 1
ATOM 13951 O O . ILE B 1 871 ? 87.957 -44.554 63.621 1.00 32.58 868 ILE B O 1
ATOM 13956 N N . LEU B 1 872 ? 86.347 -45.938 62.877 1.00 46.73 869 LEU B N 1
ATOM 13957 C CA . LEU B 1 872 ? 85.385 -45.496 63.886 1.00 35.61 869 LEU B CA 1
ATOM 13958 C C . LEU B 1 872 ? 85.887 -45.777 65.299 1.00 36.18 869 LEU B C 1
ATOM 13959 O O . LEU B 1 872 ? 85.690 -44.970 66.206 1.00 35.67 869 LEU B O 1
ATOM 13964 N N . GLN B 1 873 ? 86.556 -46.908 65.506 1.00 39.60 870 GLN B N 1
ATOM 13965 C CA . GLN B 1 873 ? 87.081 -47.196 66.834 1.00 38.16 870 GLN B CA 1
ATOM 13966 C C . GLN B 1 873 ? 88.205 -46.230 67.188 1.00 36.37 870 GLN B C 1
ATOM 13967 O O . GLN B 1 873 ? 88.299 -45.772 68.331 1.00 39.13 870 GLN B O 1
ATOM 13973 N N . LEU B 1 874 ? 89.062 -45.904 66.216 1.00 34.91 871 LEU B N 1
ATOM 13974 C CA . LEU B 1 874 ? 90.125 -44.932 66.448 1.00 33.25 871 LEU B CA 1
ATOM 13975 C C . LEU B 1 874 ? 89.591 -43.552 66.816 1.00 37.74 871 LEU B C 1
ATOM 13976 O O . LEU B 1 874 ? 90.283 -42.793 67.502 1.00 40.20 871 LEU B O 1
ATOM 13981 N N . CYS B 1 875 ? 88.393 -43.187 66.339 1.00 35.69 872 CYS B N 1
ATOM 13982 C CA . CYS B 1 875 ? 87.753 -41.945 66.773 1.00 36.37 872 CYS B CA 1
ATOM 13983 C C . CYS B 1 875 ? 87.507 -41.912 68.274 1.00 42.57 872 CYS B C 1
ATOM 13984 O O . CYS B 1 875 ? 87.340 -40.829 68.845 1.00 43.51 872 CYS B O 1
ATOM 13987 N N . GLN B 1 876 ? 87.462 -43.073 68.921 1.00 43.94 873 GLN B N 1
ATOM 13988 C CA . GLN B 1 876 ? 87.233 -43.157 70.353 1.00 44.30 873 GLN B CA 1
ATOM 13989 C C . GLN B 1 876 ? 88.515 -43.410 71.126 1.00 35.68 873 GLN B C 1
ATOM 13990 O O . GLN B 1 876 ? 88.467 -43.653 72.331 1.00 39.32 873 GLN B O 1
ATOM 13996 N N . SER B 1 877 ? 89.658 -43.350 70.462 1.00 34.55 874 SER B N 1
ATOM 13997 C CA . SER B 1 877 ? 90.907 -43.724 71.106 1.00 36.61 874 SER B CA 1
ATOM 13998 C C . SER B 1 877 ? 91.184 -42.872 72.341 1.00 41.83 874 SER B C 1
ATOM 13999 O O . SER B 1 877 ? 90.806 -41.701 72.433 1.00 42.20 874 SER B O 1
ATOM 14002 N N . LYS B 1 878 ? 91.869 -43.484 73.300 1.00 43.85 875 LYS B N 1
ATOM 14003 C CA . LYS B 1 878 ? 92.378 -42.739 74.440 1.00 46.52 875 LYS B CA 1
ATOM 14004 C C . LYS B 1 878 ? 93.372 -41.663 74.016 1.00 37.78 875 LYS B C 1
ATOM 14005 O O . LYS B 1 878 ? 93.617 -40.716 74.773 1.00 37.42 875 LYS B O 1
ATOM 14011 N N . SER B 1 879 ? 93.940 -41.773 72.819 1.00 37.66 876 SER B N 1
ATOM 14012 C CA . SER B 1 879 ? 94.921 -40.811 72.343 1.00 37.64 876 SER B CA 1
ATOM 14013 C C . SER B 1 879 ? 94.201 -39.679 71.625 1.00 41.88 876 SER B C 1
ATOM 14014 O O . SER B 1 879 ? 93.416 -39.914 70.694 1.00 37.15 876 SER B O 1
ATOM 14017 N N . LYS B 1 880 ? 94.438 -38.455 72.086 1.00 47.12 877 LYS B N 1
ATOM 14018 C CA . LYS B 1 880 ? 93.742 -37.320 71.501 1.00 44.13 877 LYS B CA 1
ATOM 14019 C C . LYS B 1 880 ? 94.134 -37.155 70.042 1.00 35.05 877 LYS B C 1
ATOM 14020 O O . LYS B 1 880 ? 93.274 -36.942 69.181 1.00 26.11 877 LYS B O 1
ATOM 14026 N N . ASN B 1 881 ? 95.429 -37.281 69.748 1.00 26.38 878 ASN B N 1
ATOM 14027 C CA . ASN B 1 881 ? 95.903 -37.101 68.385 1.00 28.06 878 ASN B CA 1
ATOM 14028 C C . ASN B 1 881 ? 95.285 -38.136 67.461 1.00 29.37 878 ASN B C 1
ATOM 14029 O O . ASN B 1 881 ? 94.834 -37.806 66.360 1.00 36.32 878 ASN B O 1
ATOM 14034 N N . LYS B 1 882 ? 95.199 -39.388 67.911 1.00 30.54 879 LYS B N 1
ATOM 14035 C CA . LYS B 1 882 ? 94.557 -40.399 67.081 1.00 33.76 879 LYS B CA 1
ATOM 14036 C C . LYS B 1 882 ? 93.106 -40.042 66.807 1.00 32.62 879 LYS B C 1
ATOM 14037 O O . LYS B 1 882 ? 92.632 -40.189 65.676 1.00 41.57 879 LYS B O 1
ATOM 14043 N N . ARG B 1 883 ? 92.381 -39.562 67.822 1.00 27.45 880 ARG B N 1
ATOM 14044 C CA . ARG B 1 883 ? 90.993 -39.176 67.588 1.00 33.06 880 ARG B CA 1
ATOM 14045 C C . ARG B 1 883 ? 90.924 -38.057 66.560 1.00 29.49 880 ARG B C 1
ATOM 14046 O O . ARG B 1 883 ? 90.032 -38.021 65.705 1.00 34.63 880 ARG B O 1
ATOM 14054 N N . SER B 1 884 ? 91.872 -37.141 66.629 1.00 24.86 881 SER B N 1
ATOM 14055 C CA . SER B 1 884 ? 91.911 -36.045 65.689 1.00 26.34 881 SER B CA 1
ATOM 14056 C C . SER B 1 884 ? 92.137 -36.544 64.264 1.00 23.57 881 SER B C 1
ATOM 14057 O O . SER B 1 884 ? 91.450 -36.107 63.334 1.00 25.03 881 SER B O 1
ATOM 14060 N N . PHE B 1 885 ? 93.077 -37.475 64.075 1.00 23.21 882 PHE B N 1
ATOM 14061 C CA . PHE B 1 885 ? 93.365 -37.996 62.734 1.00 25.32 882 PHE B CA 1
ATOM 14062 C C . PHE B 1 885 ? 92.179 -38.749 62.171 1.00 23.76 882 PHE B C 1
ATOM 14063 O O . PHE B 1 885 ? 91.842 -38.603 60.993 1.00 25.92 882 PHE B O 1
ATOM 14071 N N . ALA B 1 886 ? 91.572 -39.603 62.994 1.00 25.09 883 ALA B N 1
ATOM 14072 C CA . ALA B 1 886 ? 90.493 -40.453 62.528 1.00 26.23 883 ALA B CA 1
ATOM 14073 C C . ALA B 1 886 ? 89.270 -39.621 62.150 1.00 32.48 883 ALA B C 1
ATOM 14074 O O . ALA B 1 886 ? 88.668 -39.827 61.089 1.00 31.89 883 ALA B O 1
ATOM 14076 N N . VAL B 1 887 ? 88.879 -38.688 63.016 1.00 25.71 884 VAL B N 1
ATOM 14077 C CA . VAL B 1 887 ? 87.742 -37.830 62.715 1.00 25.60 884 VAL B CA 1
ATOM 14078 C C . VAL B 1 887 ? 88.023 -36.978 61.484 1.00 24.46 884 VAL B C 1
ATOM 14079 O O . VAL B 1 887 ? 87.159 -36.818 60.622 1.00 24.74 884 VAL B O 1
ATOM 14083 N N . GLY B 1 888 ? 89.234 -36.447 61.360 1.00 23.32 885 GLY B N 1
ATOM 14084 C CA . GLY B 1 888 ? 89.574 -35.717 60.149 1.00 22.39 885 GLY B CA 1
ATOM 14085 C C . GLY B 1 888 ? 89.465 -36.578 58.902 1.00 22.84 885 GLY B C 1
ATOM 14086 O O . GLY B 1 888 ? 88.966 -36.129 57.869 1.00 22.79 885 GLY B O 1
ATOM 14087 N N . ALA B 1 889 ? 89.911 -37.836 58.986 1.00 23.48 886 ALA B N 1
ATOM 14088 C CA . ALA B 1 889 ? 89.895 -38.715 57.819 1.00 24.09 886 ALA B CA 1
ATOM 14089 C C . ALA B 1 889 ? 88.476 -39.193 57.491 1.00 34.21 886 ALA B C 1
ATOM 14090 O O . ALA B 1 889 ? 88.132 -39.344 56.314 1.00 32.15 886 ALA B O 1
ATOM 14092 N N . LEU B 1 890 ? 87.638 -39.450 58.506 1.00 26.28 887 LEU B N 1
ATOM 14093 C CA . LEU B 1 890 ? 86.258 -39.812 58.210 1.00 36.68 887 LEU B CA 1
ATOM 14094 C C . LEU B 1 890 ? 85.564 -38.690 57.463 1.00 34.59 887 LEU B C 1
ATOM 14095 O O . LEU B 1 890 ? 84.748 -38.935 56.567 1.00 28.22 887 LEU B O 1
ATOM 14100 N N . SER B 1 891 ? 85.870 -37.451 57.832 1.00 25.98 888 SER B N 1
ATOM 14101 C CA . SER B 1 891 ? 85.257 -36.313 57.175 1.00 26.45 888 SER B CA 1
ATOM 14102 C C . SER B 1 891 ? 85.711 -36.196 55.723 1.00 25.45 888 SER B C 1
ATOM 14103 O O . SER B 1 891 ? 84.902 -35.907 54.841 1.00 31.96 888 SER B O 1
ATOM 14106 N N . GLU B 1 892 ? 86.997 -36.403 55.455 1.00 24.57 889 GLU B N 1
ATOM 14107 C CA . GLU B 1 892 ? 87.466 -36.331 54.082 1.00 24.42 889 GLU B CA 1
ATOM 14108 C C . GLU B 1 892 ? 86.922 -37.485 53.259 1.00 25.90 889 GLU B C 1
ATOM 14109 O O . GLU B 1 892 ? 86.552 -37.303 52.095 1.00 36.22 889 GLU B O 1
ATOM 14115 N N . ILE B 1 893 ? 86.833 -38.675 53.854 1.00 26.74 890 ILE B N 1
ATOM 14116 C CA . ILE B 1 893 ? 86.201 -39.794 53.168 1.00 28.45 890 ILE B CA 1
ATOM 14117 C C . ILE B 1 893 ? 84.751 -39.454 52.837 1.00 43.09 890 ILE B C 1
ATOM 14118 O O . ILE B 1 893 ? 84.236 -39.822 51.770 1.00 37.83 890 ILE B O 1
ATOM 14123 N N . ALA B 1 894 ? 84.059 -38.765 53.756 1.00 29.35 891 ALA B N 1
ATOM 14124 C CA . ALA B 1 894 ? 82.682 -38.355 53.490 1.00 30.46 891 ALA B CA 1
ATOM 14125 C C . ALA B 1 894 ? 82.609 -37.387 52.314 1.00 38.94 891 ALA B C 1
ATOM 14126 O O . ALA B 1 894 ? 81.661 -37.431 51.528 1.00 32.58 891 ALA B O 1
ATOM 14128 N N . LEU B 1 895 ? 83.571 -36.470 52.201 1.00 28.67 892 LEU B N 1
ATOM 14129 C CA . LEU B 1 895 ? 83.602 -35.606 51.029 1.00 28.62 892 LEU B CA 1
ATOM 14130 C C . LEU B 1 895 ? 83.871 -36.411 49.763 1.00 32.39 892 LEU B C 1
ATOM 14131 O O . LEU B 1 895 ? 83.276 -36.150 48.712 1.00 30.65 892 LEU B O 1
ATOM 14136 N N . GLY B 1 896 ? 84.751 -37.412 49.852 1.00 29.29 893 GLY B N 1
ATOM 14137 C CA . GLY B 1 896 ? 85.055 -38.220 48.680 1.00 30.28 893 GLY B CA 1
ATOM 14138 C C . GLY B 1 896 ? 83.861 -38.996 48.150 1.00 34.29 893 GLY B C 1
ATOM 14139 O O . GLY B 1 896 ? 83.630 -39.045 46.942 1.00 34.82 893 GLY B O 1
ATOM 14148 N N . ARG B 1 898 ? 80.637 -38.394 48.803 1.00 35.26 895 ARG B N 1
ATOM 14149 C CA . ARG B 1 898 ? 79.544 -37.439 48.511 1.00 36.05 895 ARG B CA 1
ATOM 14150 C C . ARG B 1 898 ? 78.188 -38.106 48.770 1.00 38.11 895 ARG B C 1
ATOM 14151 O O . ARG B 1 898 ? 78.004 -38.853 49.744 1.00 38.26 895 ARG B O 1
ATOM 14159 N N . ASP B 1 899 ? 77.241 -37.908 47.870 1.00 39.91 896 ASP B N 1
ATOM 14160 C CA . ASP B 1 899 ? 75.885 -38.425 47.992 1.00 51.97 896 ASP B CA 1
ATOM 14161 C C . ASP B 1 899 ? 75.788 -39.898 47.651 1.00 50.38 896 ASP B C 1
ATOM 14162 O O . ASP B 1 899 ? 74.718 -40.486 47.837 1.00 45.79 896 ASP B O 1
ATOM 14167 N N . GLU B 1 900 ? 76.877 -40.498 47.171 1.00 43.30 897 GLU B N 1
ATOM 14168 C CA . GLU B 1 900 ? 76.909 -41.909 46.839 1.00 44.99 897 GLU B CA 1
ATOM 14169 C C . GLU B 1 900 ? 77.347 -42.752 48.019 1.00 44.32 897 GLU B C 1
ATOM 14170 O O . GLU B 1 900 ? 77.634 -43.938 47.855 1.00 53.85 897 GLU B O 1
ATOM 14176 N N . ASN B 1 901 ? 77.361 -42.172 49.209 1.00 42.74 898 ASN B N 1
ATOM 14177 C CA . ASN B 1 901 ? 77.923 -42.812 50.386 1.00 43.99 898 ASN B CA 1
ATOM 14178 C C . ASN B 1 901 ? 76.841 -43.657 51.048 1.00 43.88 898 ASN B C 1
ATOM 14179 O O . ASN B 1 901 ? 75.883 -43.092 51.593 1.00 47.62 898 ASN B O 1
ATOM 14184 N N . PRO B 1 902 ? 76.958 -44.990 51.060 1.00 48.60 899 PRO B N 1
ATOM 14185 C CA . PRO B 1 902 ? 75.910 -45.832 51.645 1.00 47.55 899 PRO B CA 1
ATOM 14186 C C . PRO B 1 902 ? 75.895 -45.868 53.159 1.00 46.77 899 PRO B C 1
ATOM 14187 O O . PRO B 1 902 ? 75.100 -46.613 53.720 1.00 57.73 899 PRO B O 1
ATOM 14191 N N . PHE B 1 903 ? 76.771 -45.154 53.853 1.00 44.34 900 PHE B N 1
ATOM 14192 C CA . PHE B 1 903 ? 76.808 -45.219 55.306 1.00 43.78 900 PHE B CA 1
ATOM 14193 C C . PHE B 1 903 ? 76.537 -43.860 55.955 1.00 42.15 900 PHE B C 1
ATOM 14194 O O . PHE B 1 903 ? 76.976 -43.619 57.082 1.00 40.99 900 PHE B O 1
ATOM 14202 N N . ILE B 1 904 ? 75.838 -42.951 55.279 1.00 42.19 901 ILE B N 1
ATOM 14203 C CA . ILE B 1 904 ? 75.812 -41.572 55.762 1.00 40.49 901 ILE B CA 1
ATOM 14204 C C . ILE B 1 904 ? 75.329 -41.497 57.203 1.00 40.55 901 ILE B C 1
ATOM 14205 O O . ILE B 1 904 ? 75.935 -40.814 58.031 1.00 40.12 901 ILE B O 1
ATOM 14210 N N . GLN B 1 905 ? 74.226 -42.171 57.529 1.00 42.59 902 GLN B N 1
ATOM 14211 C CA . GLN B 1 905 ? 73.698 -41.990 58.875 1.00 46.08 902 GLN B CA 1
ATOM 14212 C C . GLN B 1 905 ? 74.549 -42.704 59.925 1.00 42.28 902 GLN B C 1
ATOM 14213 O O . GLN B 1 905 ? 74.714 -42.179 61.032 1.00 41.36 902 GLN B O 1
ATOM 14219 N N . GLU B 1 906 ? 75.142 -43.859 59.614 1.00 45.26 903 GLU B N 1
ATOM 14220 C CA . GLU B 1 906 ? 76.073 -44.443 60.582 1.00 45.30 903 GLU B CA 1
ATOM 14221 C C . GLU B 1 906 ? 77.216 -43.476 60.896 1.00 40.01 903 GLU B C 1
ATOM 14222 O O . GLU B 1 906 ? 77.587 -43.293 62.058 1.00 39.41 903 GLU B O 1
ATOM 14228 N N . LEU B 1 907 ? 77.800 -42.862 59.869 1.00 38.69 904 LEU B N 1
ATOM 14229 C CA . LEU B 1 907 ? 78.918 -41.949 60.086 1.00 36.45 904 LEU B CA 1
ATOM 14230 C C . LEU B 1 907 ? 78.444 -40.630 60.678 1.00 35.55 904 LEU B C 1
ATOM 14231 O O . LEU B 1 907 ? 79.132 -40.026 61.512 1.00 34.27 904 LEU B O 1
ATOM 14236 N N . LEU B 1 908 ? 77.269 -40.160 60.245 1.00 48.96 905 LEU B N 1
ATOM 14237 C CA . LEU B 1 908 ? 76.706 -38.940 60.808 1.00 35.81 905 LEU B CA 1
ATOM 14238 C C . LEU B 1 908 ? 76.546 -39.073 62.310 1.00 36.11 905 LEU B C 1
ATOM 14239 O O . LEU B 1 908 ? 76.949 -38.197 63.071 1.00 47.40 905 LEU B O 1
ATOM 14244 N N . GLU B 1 909 ? 76.007 -40.194 62.753 1.00 37.78 906 GLU B N 1
ATOM 14245 C CA . GLU B 1 909 ? 75.730 -40.369 64.169 1.00 38.40 906 GLU B CA 1
ATOM 14246 C C . GLU B 1 909 ? 77.010 -40.552 64.973 1.00 37.39 906 GLU B C 1
ATOM 14247 O O . GLU B 1 909 ? 77.055 -40.199 66.157 1.00 42.32 906 GLU B O 1
ATOM 14253 N N . ALA B 1 910 ? 78.059 -41.091 64.359 1.00 36.77 907 ALA B N 1
ATOM 14254 C CA . ALA B 1 910 ? 79.320 -41.247 65.073 1.00 35.90 907 ALA B CA 1
ATOM 14255 C C . ALA B 1 910 ? 80.053 -39.912 65.206 1.00 38.06 907 ALA B C 1
ATOM 14256 O O . ALA B 1 910 ? 80.695 -39.636 66.229 1.00 36.46 907 ALA B O 1
ATOM 14258 N N . LEU B 1 911 ? 80.018 -39.086 64.163 1.00 33.86 908 LEU B N 1
ATOM 14259 C CA . LEU B 1 911 ? 80.670 -37.790 64.272 1.00 31.27 908 LEU B CA 1
ATOM 14260 C C . LEU B 1 911 ? 79.876 -36.847 65.162 1.00 31.47 908 LEU B C 1
ATOM 14261 O O . LEU B 1 911 ? 80.455 -35.942 65.772 1.00 32.18 908 LEU B O 1
ATOM 14266 N N . ILE B 1 912 ? 78.555 -37.026 65.244 1.00 32.83 909 ILE B N 1
ATOM 14267 C CA . ILE B 1 912 ? 77.781 -36.203 66.166 1.00 33.21 909 ILE B CA 1
ATOM 14268 C C . ILE B 1 912 ? 78.138 -36.544 67.608 1.00 33.63 909 ILE B C 1
ATOM 14269 O O . ILE B 1 912 ? 78.165 -35.665 68.478 1.00 39.08 909 ILE B O 1
ATOM 14274 N N . ILE B 1 913 ? 78.441 -37.810 67.888 1.00 36.90 910 ILE B N 1
ATOM 14275 C CA . ILE B 1 913 ? 78.893 -38.167 69.230 1.00 39.85 910 ILE B CA 1
ATOM 14276 C C . ILE B 1 913 ? 80.210 -37.473 69.555 1.00 33.76 910 ILE B C 1
ATOM 14277 O O . ILE B 1 913 ? 80.393 -36.963 70.668 1.00 33.67 910 ILE B O 1
ATOM 14282 N N . SER B 1 914 ? 81.142 -37.437 68.598 1.00 32.27 911 SER B N 1
ATOM 14283 C CA . SER B 1 914 ? 82.391 -36.717 68.808 1.00 30.93 911 SER B CA 1
ATOM 14284 C C . SER B 1 914 ? 82.134 -35.229 68.999 1.00 31.03 911 SER B C 1
ATOM 14285 O O . SER B 1 914 ? 82.675 -34.598 69.914 1.00 30.00 911 SER B O 1
ATOM 14288 N N . LEU B 1 915 ? 81.314 -34.651 68.125 1.00 29.99 912 LEU B N 1
ATOM 14289 C CA . LEU B 1 915 ? 81.018 -33.233 68.220 1.00 29.49 912 LEU B CA 1
ATOM 14290 C C . LEU B 1 915 ? 80.422 -32.904 69.573 1.00 33.47 912 LEU B C 1
ATOM 14291 O O . LEU B 1 915 ? 80.709 -31.848 70.150 1.00 30.15 912 LEU B O 1
ATOM 14296 N N . THR B 1 916 ? 79.560 -33.785 70.077 1.00 31.88 913 THR B N 1
ATOM 14297 C CA . THR B 1 916 ? 78.845 -33.512 71.315 1.00 38.73 913 THR B CA 1
ATOM 14298 C C . THR B 1 916 ? 79.696 -33.764 72.551 1.00 41.50 913 THR B C 1
ATOM 14299 O O . THR B 1 916 ? 79.653 -32.974 73.501 1.00 44.96 913 THR B O 1
ATOM 14303 N N . ASN B 1 917 ? 80.447 -34.869 72.585 1.00 38.18 914 ASN B N 1
ATOM 14304 C CA . ASN B 1 917 ? 80.985 -35.345 73.853 1.00 34.45 914 ASN B CA 1
ATOM 14305 C C . ASN B 1 917 ? 82.496 -35.320 73.951 1.00 42.05 914 ASN B C 1
ATOM 14306 O O . ASN B 1 917 ? 83.018 -35.464 75.059 1.00 50.96 914 ASN B O 1
ATOM 14311 N N . ASP B 1 918 ? 83.220 -35.119 72.860 1.00 32.12 915 ASP B N 1
ATOM 14312 C CA . ASP B 1 918 ? 84.662 -35.186 72.980 1.00 31.47 915 ASP B CA 1
ATOM 14313 C C . ASP B 1 918 ? 85.195 -34.012 73.787 1.00 40.79 915 ASP B C 1
ATOM 14314 O O . ASP B 1 918 ? 84.769 -32.870 73.618 1.00 40.14 915 ASP B O 1
ATOM 14319 N N . LYS B 1 919 ? 86.150 -34.308 74.664 1.00 46.37 916 LYS B N 1
ATOM 14320 C CA . LYS B 1 919 ? 86.764 -33.298 75.506 1.00 46.59 916 LYS B CA 1
ATOM 14321 C C . LYS B 1 919 ? 87.736 -32.413 74.748 1.00 37.68 916 LYS B C 1
ATOM 14322 O O . LYS B 1 919 ? 88.017 -31.302 75.201 1.00 44.75 916 LYS B O 1
ATOM 14328 N N . SER B 1 920 ? 88.268 -32.872 73.627 1.00 31.09 917 SER B N 1
ATOM 14329 C CA . SER B 1 920 ? 89.221 -32.065 72.880 1.00 27.88 917 SER B CA 1
ATOM 14330 C C . SER B 1 920 ? 88.496 -31.094 71.964 1.00 34.25 917 SER B C 1
ATOM 14331 O O . SER B 1 920 ? 87.647 -31.499 71.159 1.00 32.87 917 SER B O 1
ATOM 14334 N N . LEU B 1 921 ? 88.854 -29.811 72.073 1.00 33.01 918 LEU B N 1
ATOM 14335 C CA . LEU B 1 921 ? 88.274 -28.807 71.189 1.00 31.57 918 LEU B CA 1
ATOM 14336 C C . LEU B 1 921 ? 88.635 -29.095 69.739 1.00 27.80 918 LEU B C 1
ATOM 14337 O O . LEU B 1 921 ? 87.798 -28.950 68.844 1.00 26.76 918 LEU B O 1
ATOM 14342 N N . GLU B 1 922 ? 89.870 -29.529 69.491 1.00 24.77 919 GLU B N 1
ATOM 14343 C CA . GLU B 1 922 ? 90.313 -29.755 68.123 1.00 22.95 919 GLU B CA 1
ATOM 14344 C C . GLU B 1 922 ? 89.597 -30.944 67.494 1.00 26.86 919 GLU B C 1
ATOM 14345 O O . GLU B 1 922 ? 89.275 -30.927 66.298 1.00 27.33 919 GLU B O 1
ATOM 14351 N N . VAL B 1 923 ? 89.366 -31.996 68.277 1.00 24.09 920 VAL B N 1
ATOM 14352 C CA . VAL B 1 923 ? 88.568 -33.114 67.797 1.00 24.59 920 VAL B CA 1
ATOM 14353 C C . VAL B 1 923 ? 87.153 -32.645 67.498 1.00 29.66 920 VAL B C 1
ATOM 14354 O O . VAL B 1 923 ? 86.564 -33.004 66.470 1.00 24.84 920 VAL B O 1
ATOM 14358 N N . ARG B 1 924 ? 86.580 -31.836 68.383 1.00 25.41 921 ARG B N 1
ATOM 14359 C CA . ARG B 1 924 ? 85.235 -31.362 68.100 1.00 29.51 921 ARG B CA 1
ATOM 14360 C C . ARG B 1 924 ? 85.233 -30.481 66.865 1.00 29.06 921 ARG B C 1
ATOM 14361 O O . ARG B 1 924 ? 84.271 -30.487 66.089 1.00 28.64 921 ARG B O 1
ATOM 14369 N N . CYS B 1 925 ? 86.313 -29.742 66.668 1.00 23.97 922 CYS B N 1
ATOM 14370 C CA . CYS B 1 925 ? 86.432 -28.864 65.517 1.00 23.20 922 CYS B CA 1
ATOM 14371 C C . CYS B 1 925 ? 86.511 -29.661 64.220 1.00 22.79 922 CYS B C 1
ATOM 14372 O O . CYS B 1 925 ? 85.904 -29.285 63.210 1.00 22.78 922 CYS B O 1
ATOM 14375 N N . ASN B 1 926 ? 87.273 -30.749 64.227 1.00 22.62 923 ASN B N 1
ATOM 14376 C CA . ASN B 1 926 ? 87.386 -31.602 63.047 1.00 25.14 923 ASN B CA 1
ATOM 14377 C C . ASN B 1 926 ? 86.072 -32.296 62.755 1.00 23.43 923 ASN B C 1
ATOM 14378 O O . ASN B 1 926 ? 85.702 -32.468 61.591 1.00 23.50 923 ASN B O 1
ATOM 14383 N N . ALA B 1 927 ? 85.335 -32.649 63.807 1.00 27.09 924 ALA B N 1
ATOM 14384 C CA . ALA B 1 927 ? 84.065 -33.321 63.640 1.00 25.52 924 ALA B CA 1
ATOM 14385 C C . ALA B 1 927 ? 83.037 -32.401 63.006 1.00 25.73 924 ALA B C 1
ATOM 14386 O O . ALA B 1 927 ? 82.163 -32.865 62.260 1.00 30.76 924 ALA B O 1
ATOM 14388 N N . SER B 1 928 ? 83.077 -31.109 63.330 1.00 25.29 925 SER B N 1
ATOM 14389 C CA . SER B 1 928 ? 82.038 -30.220 62.824 1.00 25.75 925 SER B CA 1
ATOM 14390 C C . SER B 1 928 ? 82.103 -30.097 61.298 1.00 25.46 925 SER B C 1
ATOM 14391 O O . SER B 1 928 ? 81.083 -29.824 60.644 1.00 35.75 925 SER B O 1
ATOM 14394 N N . TYR B 1 929 ? 83.273 -30.318 60.712 1.00 24.50 926 TYR B N 1
ATOM 14395 C CA . TYR B 1 929 ? 83.385 -30.334 59.258 1.00 24.37 926 TYR B CA 1
ATOM 14396 C C . TYR B 1 929 ? 82.649 -31.541 58.657 1.00 25.40 926 TYR B C 1
ATOM 14397 O O . TYR B 1 929 ? 81.844 -31.408 57.726 1.00 26.19 926 TYR B O 1
ATOM 14406 N N . GLY B 1 930 ? 82.891 -32.722 59.207 1.00 25.63 927 GLY B N 1
ATOM 14407 C CA . GLY B 1 930 ? 82.250 -33.915 58.710 1.00 26.79 927 GLY B CA 1
ATOM 14408 C C . GLY B 1 930 ? 80.766 -33.915 58.946 1.00 28.16 927 GLY B C 1
ATOM 14409 O O . GLY B 1 930 ? 80.020 -34.522 58.174 1.00 35.44 927 GLY B O 1
ATOM 14410 N N . VAL B 1 931 ? 80.313 -33.265 60.022 1.00 28.21 928 VAL B N 1
ATOM 14411 C CA . VAL B 1 931 ? 78.882 -33.257 60.318 1.00 29.61 928 VAL B CA 1
ATOM 14412 C C . VAL B 1 931 ? 78.126 -32.483 59.244 1.00 30.12 928 VAL B C 1
ATOM 14413 O O . VAL B 1 931 ? 77.148 -32.976 58.686 1.00 31.49 928 VAL B O 1
ATOM 14417 N N . GLY B 1 932 ? 78.611 -31.291 58.894 1.00 29.19 929 GLY B N 1
ATOM 14418 C CA . GLY B 1 932 ? 77.961 -30.503 57.855 1.00 29.81 929 GLY B CA 1
ATOM 14419 C C . GLY B 1 932 ? 77.976 -31.178 56.497 1.00 30.35 929 GLY B C 1
ATOM 14420 O O . GLY B 1 932 ? 77.016 -31.091 55.743 1.00 31.67 929 GLY B O 1
ATOM 14421 N N . LEU B 1 933 ? 79.076 -31.834 56.156 1.00 29.48 930 LEU B N 1
ATOM 14422 C CA . LEU B 1 933 ? 79.154 -32.552 54.892 1.00 30.10 930 LEU B CA 1
ATOM 14423 C C . LEU B 1 933 ? 78.132 -33.667 54.848 1.00 31.79 930 LEU B C 1
ATOM 14424 O O . LEU B 1 933 ? 77.356 -33.774 53.898 1.00 33.17 930 LEU B O 1
ATOM 14429 N N . LEU B 1 934 ? 78.118 -34.513 55.878 1.00 31.90 931 LEU B N 1
ATOM 14430 C CA . LEU B 1 934 ? 77.201 -35.638 55.885 1.00 33.65 931 LEU B CA 1
ATOM 14431 C C . LEU B 1 934 ? 75.753 -35.160 55.812 1.00 39.99 931 LEU B C 1
ATOM 14432 O O . LEU B 1 934 ? 74.922 -35.774 55.129 1.00 36.84 931 LEU B O 1
ATOM 14437 N N . ILE B 1 935 ? 75.436 -34.050 56.483 1.00 34.61 932 ILE B N 1
ATOM 14438 C CA . ILE B 1 935 ? 74.101 -33.479 56.354 1.00 36.30 932 ILE B CA 1
ATOM 14439 C C . ILE B 1 935 ? 73.854 -32.999 54.927 1.00 36.73 932 ILE B C 1
ATOM 14440 O O . ILE B 1 935 ? 72.772 -33.216 54.372 1.00 49.66 932 ILE B O 1
ATOM 14445 N N . GLU B 1 936 ? 74.850 -32.370 54.300 1.00 35.44 933 GLU B N 1
ATOM 14446 C CA . GLU B 1 936 ? 74.668 -31.890 52.935 1.00 36.22 933 GLU B CA 1
ATOM 14447 C C . GLU B 1 936 ? 74.407 -33.036 51.956 1.00 38.16 933 GLU B C 1
ATOM 14448 O O . GLU B 1 936 ? 73.607 -32.894 51.020 1.00 39.35 933 GLU B O 1
ATOM 14454 N N . TYR B 1 937 ? 75.054 -34.181 52.165 1.00 37.25 934 TYR B N 1
ATOM 14455 C CA . TYR B 1 937 ? 74.870 -35.359 51.322 1.00 38.74 934 TYR B CA 1
ATOM 14456 C C . TYR B 1 937 ? 73.713 -36.258 51.765 1.00 40.65 934 TYR B C 1
ATOM 14457 O O . TYR B 1 937 ? 73.277 -37.105 50.982 1.00 42.43 934 TYR B O 1
ATOM 14466 N N . SER B 1 938 ? 73.222 -36.125 52.993 1.00 40.47 935 SER B N 1
ATOM 14467 C CA . SER B 1 938 ? 72.165 -37.017 53.460 1.00 46.33 935 SER B CA 1
ATOM 14468 C C . SER B 1 938 ? 70.906 -36.850 52.608 1.00 44.60 935 SER B C 1
ATOM 14469 O O . SER B 1 938 ? 70.696 -35.823 51.961 1.00 44.63 935 SER B O 1
ATOM 14472 N N . SER B 1 939 ? 70.093 -37.896 52.562 1.00 46.70 936 SER B N 1
ATOM 14473 C CA . SER B 1 939 ? 68.799 -37.827 51.895 1.00 50.57 936 SER B CA 1
ATOM 14474 C C . SER B 1 939 ? 67.663 -38.248 52.810 1.00 50.68 936 SER B C 1
ATOM 14475 O O . SER B 1 939 ? 66.506 -38.256 52.376 1.00 59.48 936 SER B O 1
ATOM 14478 N N . PHE B 1 940 ? 67.961 -38.619 54.043 1.00 49.68 937 PHE B N 1
ATOM 14479 C CA . PHE B 1 940 ? 66.979 -39.045 55.017 1.00 51.04 937 PHE B CA 1
ATOM 14480 C C . PHE B 1 940 ? 66.653 -37.896 55.964 1.00 50.00 937 PHE B C 1
ATOM 14481 O O . PHE B 1 940 ? 67.230 -36.809 55.901 1.00 48.23 937 PHE B O 1
ATOM 14489 N N . ASP B 1 941 ? 65.729 -38.159 56.879 1.00 55.18 938 ASP B N 1
ATOM 14490 C CA . ASP B 1 941 ? 65.170 -37.101 57.701 1.00 56.79 938 ASP B CA 1
ATOM 14491 C C . ASP B 1 941 ? 66.130 -36.805 58.831 1.00 48.58 938 ASP B C 1
ATOM 14492 O O . ASP B 1 941 ? 66.439 -37.690 59.631 1.00 48.53 938 ASP B O 1
ATOM 14497 N N . VAL B 1 942 ? 66.570 -35.557 58.915 1.00 46.95 939 VAL B N 1
ATOM 14498 C CA . VAL B 1 942 ? 67.527 -35.125 59.923 1.00 44.87 939 VAL B CA 1
ATOM 14499 C C . VAL B 1 942 ? 66.920 -34.058 60.825 1.00 44.91 939 VAL B C 1
ATOM 14500 O O . VAL B 1 942 ? 67.630 -33.383 61.548 1.00 43.27 939 VAL B O 1
ATOM 14504 N N . SER B 1 943 ? 65.591 -33.916 60.789 1.00 46.78 940 SER B N 1
ATOM 14505 C CA . SER B 1 943 ? 64.944 -32.891 61.596 1.00 51.20 940 SER B CA 1
ATOM 14506 C C . SER B 1 943 ? 65.181 -33.110 63.089 1.00 52.18 940 SER B C 1
ATOM 14507 O O . SER B 1 943 ? 65.318 -32.141 63.848 1.00 54.31 940 SER B O 1
ATOM 14510 N N . ALA B 1 944 ? 65.268 -34.367 63.523 1.00 46.97 941 ALA B N 1
ATOM 14511 C CA . ALA B 1 944 ? 65.465 -34.641 64.941 1.00 46.74 941 ALA B CA 1
ATOM 14512 C C . ALA B 1 944 ? 66.844 -34.209 65.440 1.00 50.99 941 ALA B C 1
ATOM 14513 O O . ALA B 1 944 ? 66.981 -33.829 66.608 1.00 52.56 941 ALA B O 1
ATOM 14515 N N . ILE B 1 945 ? 67.871 -34.247 64.590 1.00 43.11 942 ILE B N 1
ATOM 14516 C CA . ILE B 1 945 ? 69.218 -33.921 65.057 1.00 46.94 942 ILE B CA 1
ATOM 14517 C C . ILE B 1 945 ? 69.579 -32.435 64.975 1.00 39.88 942 ILE B C 1
ATOM 14518 O O . ILE B 1 945 ? 70.543 -32.016 65.626 1.00 39.40 942 ILE B O 1
ATOM 14523 N N . TYR B 1 946 ? 68.837 -31.620 64.214 1.00 40.47 943 TYR B N 1
ATOM 14524 C CA . TYR B 1 946 ? 69.278 -30.244 63.967 1.00 39.39 943 TYR B CA 1
ATOM 14525 C C . TYR B 1 946 ? 69.414 -29.440 65.258 1.00 39.00 943 TYR B C 1
ATOM 14526 O O . TYR B 1 946 ? 70.366 -28.666 65.402 1.00 37.64 943 TYR B O 1
ATOM 14535 N N . SER B 1 947 ? 68.456 -29.572 66.196 1.00 40.34 944 SER B N 1
ATOM 14536 C CA . SER B 1 947 ? 68.548 -28.810 67.446 1.00 40.19 944 SER B CA 1
ATOM 14537 C C . SER B 1 947 ? 69.708 -29.258 68.328 1.00 46.83 944 SER B C 1
ATOM 14538 O O . SER B 1 947 ? 70.451 -28.396 68.826 1.00 38.14 944 SER B O 1
ATOM 14541 N N . PRO B 1 948 ? 69.910 -30.546 68.588 1.00 39.28 945 PRO B N 1
ATOM 14542 C CA . PRO B 1 948 ? 71.067 -30.936 69.397 1.00 38.34 945 PRO B CA 1
ATOM 14543 C C . PRO B 1 948 ? 72.381 -30.550 68.761 1.00 43.14 945 PRO B C 1
ATOM 14544 O O . PRO B 1 948 ? 73.294 -30.065 69.441 1.00 35.67 945 PRO B O 1
ATOM 14548 N N . VAL B 1 949 ? 72.512 -30.763 67.457 1.00 36.08 946 VAL B N 1
ATOM 14549 C CA . VAL B 1 949 ? 73.762 -30.419 66.800 1.00 34.44 946 VAL B CA 1
ATOM 14550 C C . VAL B 1 949 ? 74.009 -28.922 66.889 1.00 33.80 946 VAL B C 1
ATOM 14551 O O . VAL B 1 949 ? 75.128 -28.489 67.160 1.00 32.65 946 VAL B O 1
ATOM 14555 N N . LEU B 1 950 ? 72.969 -28.107 66.679 1.00 34.71 947 LEU B N 1
ATOM 14556 C CA . LEU B 1 950 ? 73.143 -26.658 66.737 1.00 34.38 947 LEU B CA 1
ATOM 14557 C C . LEU B 1 950 ? 73.557 -26.218 68.131 1.00 34.29 947 LEU B C 1
ATOM 14558 O O . LEU B 1 950 ? 74.412 -25.337 68.291 1.00 33.48 947 LEU B O 1
ATOM 14563 N N . LYS B 1 951 ? 72.975 -26.827 69.156 1.00 35.27 948 LYS B N 1
ATOM 14564 C CA . LYS B 1 951 ? 73.372 -26.483 70.508 1.00 35.40 948 LYS B CA 1
ATOM 14565 C C . LYS B 1 951 ? 74.841 -26.814 70.730 1.00 34.12 948 LYS B C 1
ATOM 14566 O O . LYS B 1 951 ? 75.583 -26.013 71.307 1.00 33.72 948 LYS B O 1
ATOM 14572 N N . SER B 1 952 ? 75.287 -27.969 70.241 1.00 33.60 949 SER B N 1
ATOM 14573 C CA . SER B 1 952 ? 76.682 -28.358 70.397 1.00 32.49 949 SER B CA 1
ATOM 14574 C C . SER B 1 952 ? 77.633 -27.445 69.609 1.00 32.84 949 SER B C 1
ATOM 14575 O O . SER B 1 952 ? 78.732 -27.132 70.081 1.00 30.47 949 SER B O 1
ATOM 14578 N N . LEU B 1 953 ? 77.255 -27.070 68.382 1.00 30.89 950 LEU B N 1
ATOM 14579 C CA . LEU B 1 953 ? 78.070 -26.154 67.594 1.00 29.83 950 LEU B CA 1
ATOM 14580 C C . LEU B 1 953 ? 78.223 -24.814 68.295 1.00 30.03 950 LEU B C 1
ATOM 14581 O O . LEU B 1 953 ? 79.299 -24.207 68.268 1.00 29.21 950 LEU B O 1
ATOM 14586 N N . TYR B 1 954 ? 77.161 -24.337 68.929 1.00 31.25 951 TYR B N 1
ATOM 14587 C CA . TYR B 1 954 ? 77.252 -23.082 69.660 1.00 35.34 951 TYR B CA 1
ATOM 14588 C C . TYR B 1 954 ? 78.150 -23.196 70.896 1.00 31.61 951 TYR B C 1
ATOM 14589 O O . TYR B 1 954 ? 78.893 -22.265 71.212 1.00 31.44 951 TYR B O 1
ATOM 14598 N N . GLU B 1 955 ? 78.068 -24.301 71.636 1.00 38.40 952 GLU B N 1
ATOM 14599 C CA . GLU B 1 955 ? 78.961 -24.472 72.779 1.00 32.02 952 GLU B CA 1
ATOM 14600 C C . GLU B 1 955 ? 80.397 -24.495 72.322 1.00 36.84 952 GLU B C 1
ATOM 14601 O O . GLU B 1 955 ? 81.273 -23.897 72.953 1.00 35.75 952 GLU B O 1
ATOM 14607 N N . ILE B 1 956 ? 80.659 -25.203 71.224 1.00 38.73 953 ILE B N 1
ATOM 14608 C CA . ILE B 1 956 ? 82.008 -25.249 70.675 1.00 28.84 953 ILE B CA 1
ATOM 14609 C C . ILE B 1 956 ? 82.471 -23.846 70.333 1.00 28.13 953 ILE B C 1
ATOM 14610 O O . ILE B 1 956 ? 83.629 -23.483 70.567 1.00 35.80 953 ILE B O 1
ATOM 14615 N N . LEU B 1 957 ? 81.564 -23.032 69.794 1.00 28.55 954 LEU B N 1
ATOM 14616 C CA . LEU B 1 957 ? 81.886 -21.665 69.429 1.00 28.49 954 LEU B CA 1
ATOM 14617 C C . LEU B 1 957 ? 82.284 -20.851 70.642 1.00 29.25 954 LEU B C 1
ATOM 14618 O O . LEU B 1 957 ? 83.240 -20.075 70.583 1.00 28.96 954 LEU B O 1
ATOM 14623 N N . SER B 1 958 ? 81.539 -20.986 71.740 1.00 30.39 955 SER B N 1
ATOM 14624 C CA . SER B 1 958 ? 81.845 -20.229 72.955 1.00 37.09 955 SER B CA 1
ATOM 14625 C C . SER B 1 958 ? 83.130 -20.717 73.615 1.00 33.98 955 SER B C 1
ATOM 14626 O O . SER B 1 958 ? 83.817 -19.931 74.273 1.00 34.76 955 SER B O 1
ATOM 14629 N N . VAL B 1 959 ? 83.453 -22.005 73.492 1.00 30.33 956 VAL B N 1
ATOM 14630 C CA . VAL B 1 959 ? 84.733 -22.481 74.004 1.00 30.03 956 VAL B CA 1
ATOM 14631 C C . VAL B 1 959 ? 85.886 -21.846 73.233 1.00 40.04 956 VAL B C 1
ATOM 14632 O O . VAL B 1 959 ? 86.875 -21.393 73.823 1.00 41.17 956 VAL B O 1
ATOM 14636 N N . ALA B 1 960 ? 85.774 -21.794 71.901 1.00 29.72 957 ALA B N 1
ATOM 14637 C CA . ALA B 1 960 ? 86.794 -21.135 71.093 1.00 28.24 957 ALA B CA 1
ATOM 14638 C C . ALA B 1 960 ? 86.830 -19.634 71.352 1.00 31.31 957 ALA B C 1
ATOM 14639 O O . ALA B 1 960 ? 87.903 -19.014 71.269 1.00 33.93 957 ALA B O 1
ATOM 14641 N N . ASP B 1 961 ? 85.675 -19.029 71.635 1.00 28.96 958 ASP B N 1
ATOM 14642 C CA . ASP B 1 961 ? 85.655 -17.605 71.934 1.00 37.02 958 ASP B CA 1
ATOM 14643 C C . ASP B 1 961 ? 86.437 -17.309 73.202 1.00 43.51 958 ASP B C 1
ATOM 14644 O O . ASP B 1 961 ? 87.127 -16.287 73.297 1.00 39.33 958 ASP B O 1
ATOM 14649 N N . GLU B 1 962 ? 86.309 -18.173 74.205 1.00 53.28 959 GLU B N 1
ATOM 14650 C CA . GLU B 1 962 ? 87.007 -17.921 75.455 1.00 59.78 959 GLU B CA 1
ATOM 14651 C C . GLU B 1 962 ? 88.506 -18.066 75.275 1.00 58.32 959 GLU B C 1
ATOM 14652 O O . GLU B 1 962 ? 89.281 -17.222 75.738 1.00 67.28 959 GLU B O 1
ATOM 14658 N N . LYS B 1 963 ? 88.935 -19.134 74.605 1.00 46.67 960 LYS B N 1
ATOM 14659 C CA . LYS B 1 963 ? 90.355 -19.282 74.328 1.00 34.76 960 LYS B CA 1
ATOM 14660 C C . LYS B 1 963 ? 90.881 -18.097 73.534 1.00 44.21 960 LYS B C 1
ATOM 14661 O O . LYS B 1 963 ? 92.021 -17.659 73.727 1.00 49.42 960 LYS B O 1
ATOM 14667 N N . ASN B 1 964 ? 90.061 -17.564 72.633 1.00 50.12 961 ASN B N 1
ATOM 14668 C CA . ASN B 1 964 ? 90.503 -16.457 71.796 1.00 53.29 961 ASN B CA 1
ATOM 14669 C C . ASN B 1 964 ? 90.857 -15.203 72.603 1.00 55.50 961 ASN B C 1
ATOM 14670 O O . ASN B 1 964 ? 91.660 -14.385 72.140 1.00 59.56 961 ASN B O 1
ATOM 14675 N N . LEU B 1 965 ? 90.298 -15.035 73.804 1.00 53.51 962 LEU B N 1
ATOM 14676 C CA . LEU B 1 965 ? 90.536 -13.813 74.589 1.00 53.56 962 LEU B CA 1
ATOM 14677 C C . LEU B 1 965 ? 91.994 -13.668 75.033 1.00 58.66 962 LEU B C 1
ATOM 14678 O O . LEU B 1 965 ? 92.708 -14.657 75.195 1.00 61.63 962 LEU B O 1
ATOM 14683 N N . ASP B 1 969 ? 99.780 -22.778 74.209 1.00 70.98 966 ASP B N 1
ATOM 14684 C CA . ASP B 1 969 ? 98.889 -21.740 73.641 1.00 68.53 966 ASP B CA 1
ATOM 14685 C C . ASP B 1 969 ? 99.422 -21.173 72.340 1.00 54.24 966 ASP B C 1
ATOM 14686 O O . ASP B 1 969 ? 99.763 -21.891 71.434 1.00 57.58 966 ASP B O 1
ATOM 14691 N N . ASP B 1 970 ? 99.400 -19.877 72.242 1.00 51.33 967 ASP B N 1
ATOM 14692 C CA . ASP B 1 970 ? 99.887 -19.095 71.119 1.00 58.36 967 ASP B CA 1
ATOM 14693 C C . ASP B 1 970 ? 99.459 -19.415 69.739 1.00 58.42 967 ASP B C 1
ATOM 14694 O O . ASP B 1 970 ? 98.328 -19.682 69.535 1.00 60.02 967 ASP B O 1
ATOM 14699 N N . GLU B 1 971 ? 100.361 -19.470 68.783 1.00 58.03 968 GLU B N 1
ATOM 14700 C CA . GLU B 1 971 ? 99.929 -19.746 67.420 1.00 64.02 968 GLU B CA 1
ATOM 14701 C C . GLU B 1 971 ? 99.213 -21.064 67.221 1.00 58.94 968 GLU B C 1
ATOM 14702 O O . GLU B 1 971 ? 98.292 -21.135 66.440 1.00 54.85 968 GLU B O 1
ATOM 14708 N N . ALA B 1 972 ? 99.658 -22.086 67.947 1.00 49.87 969 ALA B N 1
ATOM 14709 C CA . ALA B 1 972 ? 99.099 -23.395 67.904 1.00 49.37 969 ALA B CA 1
ATOM 14710 C C . ALA B 1 972 ? 97.608 -23.455 68.292 1.00 40.84 969 ALA B C 1
ATOM 14711 O O . ALA B 1 972 ? 96.846 -24.115 67.623 1.00 36.44 969 ALA B O 1
ATOM 14713 N N . THR B 1 973 ? 97.296 -22.797 69.399 1.00 26.59 970 THR B N 1
ATOM 14714 C CA . THR B 1 973 ? 96.032 -22.631 69.966 1.00 33.71 970 THR B CA 1
ATOM 14715 C C . THR B 1 973 ? 95.277 -21.718 69.073 1.00 40.70 970 THR B C 1
ATOM 14716 O O . THR B 1 973 ? 94.190 -21.991 68.763 1.00 44.36 970 THR B O 1
ATOM 14720 N N . LYS B 1 974 ? 95.900 -20.670 68.584 1.00 31.62 971 LYS B N 1
ATOM 14721 C CA . LYS B 1 974 ? 95.230 -19.795 67.683 1.00 31.66 971 LYS B CA 1
ATOM 14722 C C . LYS B 1 974 ? 94.786 -20.479 66.408 1.00 24.52 971 LYS B C 1
ATOM 14723 O O . LYS B 1 974 ? 93.779 -20.174 65.918 1.00 21.90 971 LYS B O 1
ATOM 14729 N N . GLU B 1 975 ? 95.580 -21.361 65.857 1.00 20.78 972 GLU B N 1
ATOM 14730 C CA . GLU B 1 975 ? 95.154 -22.093 64.747 1.00 19.89 972 GLU B CA 1
ATOM 14731 C C . GLU B 1 975 ? 93.998 -23.002 65.088 1.00 22.50 972 GLU B C 1
ATOM 14732 O O . GLU B 1 975 ? 93.166 -23.170 64.300 1.00 21.80 972 GLU B O 1
ATOM 14738 N N . ILE B 1 976 ? 93.990 -23.620 66.247 1.00 20.60 973 ILE B N 1
ATOM 14739 C CA . ILE B 1 976 ? 92.879 -24.448 66.585 1.00 25.20 973 ILE B CA 1
ATOM 14740 C C . ILE B 1 976 ? 91.604 -23.607 66.674 1.00 22.77 973 ILE B C 1
ATOM 14741 O O . ILE B 1 976 ? 90.645 -23.946 66.139 1.00 21.54 973 ILE B O 1
ATOM 14746 N N . VAL B 1 977 ? 91.698 -22.485 67.325 1.00 22.28 974 VAL B N 1
ATOM 14747 C CA . VAL B 1 977 ? 90.615 -21.606 67.503 1.00 24.33 974 VAL B CA 1
ATOM 14748 C C . VAL B 1 977 ? 90.066 -21.002 66.222 1.00 28.35 974 VAL B C 1
ATOM 14749 O O . VAL B 1 977 ? 88.896 -20.943 66.033 1.00 23.08 974 VAL B O 1
ATOM 14753 N N . ASP B 1 978 ? 90.957 -20.598 65.344 1.00 22.10 975 ASP B N 1
ATOM 14754 C CA . ASP B 1 978 ? 90.581 -20.086 64.067 1.00 21.89 975 ASP B CA 1
ATOM 14755 C C . ASP B 1 978 ? 90.016 -21.186 63.222 1.00 21.33 975 ASP B C 1
ATOM 14756 O O . ASP B 1 978 ? 89.090 -20.987 62.554 1.00 21.67 975 ASP B O 1
ATOM 14761 N N . ARG B 1 979 ? 90.592 -22.366 63.256 1.00 20.65 976 ARG B N 1
ATOM 14762 C CA . ARG B 1 979 ? 89.984 -23.446 62.487 1.00 24.63 976 ARG B CA 1
ATOM 14763 C C . ARG B 1 979 ? 88.591 -23.784 63.009 1.00 21.17 976 ARG B C 1
ATOM 14764 O O . ARG B 1 979 ? 87.722 -24.192 62.236 1.00 23.62 976 ARG B O 1
ATOM 14772 N N . THR B 1 980 ? 88.360 -23.648 64.307 1.00 21.77 977 THR B N 1
ATOM 14773 C CA . THR B 1 980 ? 87.028 -23.906 64.832 1.00 22.64 977 THR B CA 1
ATOM 14774 C C . THR B 1 980 ? 86.023 -22.917 64.276 1.00 30.24 977 THR B C 1
ATOM 14775 O O . THR B 1 980 ? 84.914 -23.297 63.881 1.00 33.22 977 THR B O 1
ATOM 14779 N N . PHE B 1 981 ? 86.395 -21.635 64.238 1.00 26.88 978 PHE B N 1
ATOM 14780 C CA . PHE B 1 981 ? 85.485 -20.617 63.727 1.00 25.29 978 PHE B CA 1
ATOM 14781 C C . PHE B 1 981 ? 85.110 -20.920 62.289 1.00 30.98 978 PHE B C 1
ATOM 14782 O O . PHE B 1 981 ? 83.932 -20.839 61.911 1.00 24.73 978 PHE B O 1
ATOM 14790 N N . SER B 1 982 ? 86.108 -21.278 61.474 1.00 22.99 979 SER B N 1
ATOM 14791 C CA . SER B 1 982 ? 85.842 -21.604 60.084 1.00 22.89 979 SER B CA 1
ATOM 14792 C C . SER B 1 982 ? 84.950 -22.832 59.970 1.00 23.14 979 SER B C 1
ATOM 14793 O O . SER B 1 982 ? 83.967 -22.809 59.235 1.00 23.89 979 SER B O 1
ATOM 14796 N N . ASN B 1 983 ? 85.272 -23.910 60.699 1.00 22.72 980 ASN B N 1
ATOM 14797 C CA . ASN B 1 983 ? 84.525 -25.150 60.534 1.00 23.07 980 ASN B CA 1
ATOM 14798 C C . ASN B 1 983 ? 83.099 -25.027 61.057 1.00 28.86 980 ASN B C 1
ATOM 14799 O O . ASN B 1 983 ? 82.150 -25.476 60.398 1.00 29.94 980 ASN B O 1
ATOM 14804 N N . VAL B 1 984 ? 82.905 -24.422 62.227 1.00 25.29 981 VAL B N 1
ATOM 14805 C CA . VAL B 1 984 ? 81.540 -24.330 62.750 1.00 25.77 981 VAL B CA 1
ATOM 14806 C C . VAL B 1 984 ? 80.691 -23.465 61.835 1.00 30.11 981 VAL B C 1
ATOM 14807 O O . VAL B 1 984 ? 79.539 -23.809 61.516 1.00 27.48 981 VAL B O 1
ATOM 14811 N N . CYS B 1 985 ? 81.236 -22.325 61.396 1.00 26.30 982 CYS B N 1
ATOM 14812 C CA . CYS B 1 985 ? 80.487 -21.487 60.462 1.00 34.56 982 CYS B CA 1
ATOM 14813 C C . CYS B 1 985 ? 80.232 -22.232 59.154 1.00 29.55 982 CYS B C 1
ATOM 14814 O O . CYS B 1 985 ? 79.142 -22.151 58.581 1.00 28.43 982 CYS B O 1
ATOM 14817 N N . GLY B 1 986 ? 81.225 -22.975 58.669 1.00 26.21 983 GLY B N 1
ATOM 14818 C CA . GLY B 1 986 ? 81.015 -23.733 57.453 1.00 26.42 983 GLY B CA 1
ATOM 14819 C C . GLY B 1 986 ? 79.913 -24.762 57.601 1.00 27.31 983 GLY B C 1
ATOM 14820 O O . GLY B 1 986 ? 79.082 -24.926 56.707 1.00 28.35 983 GLY B O 1
ATOM 14821 N N . CYS B 1 987 ? 79.892 -25.460 58.735 1.00 27.08 984 CYS B N 1
ATOM 14822 C CA . CYS B 1 987 ? 78.889 -26.475 58.997 1.00 28.02 984 CYS B CA 1
ATOM 14823 C C . CYS B 1 987 ? 77.495 -25.859 59.121 1.00 34.32 984 CYS B C 1
ATOM 14824 O O . CYS B 1 987 ? 76.520 -26.396 58.586 1.00 30.60 984 CYS B O 1
ATOM 14827 N N . VAL B 1 988 ? 77.387 -24.732 59.827 1.00 29.54 985 VAL B N 1
ATOM 14828 C CA . VAL B 1 988 ? 76.112 -24.060 59.973 1.00 30.97 985 VAL B CA 1
ATOM 14829 C C . VAL B 1 988 ? 75.619 -23.590 58.620 1.00 31.84 985 VAL B C 1
ATOM 14830 O O . VAL B 1 988 ? 74.429 -23.705 58.305 1.00 33.29 985 VAL B O 1
ATOM 14834 N N . ALA B 1 989 ? 76.512 -23.065 57.787 1.00 31.14 986 ALA B N 1
ATOM 14835 C CA . ALA B 1 989 ? 76.055 -22.661 56.467 1.00 32.16 986 ALA B CA 1
ATOM 14836 C C . ALA B 1 989 ? 75.513 -23.855 55.697 1.00 32.85 986 ALA B C 1
ATOM 14837 O O . ALA B 1 989 ? 74.436 -23.778 55.093 1.00 34.46 986 ALA B O 1
ATOM 14839 N N . ARG B 1 990 ? 76.214 -24.986 55.763 1.00 31.85 987 ARG B N 1
ATOM 14840 C CA . ARG B 1 990 ? 75.763 -26.164 55.040 1.00 32.63 987 ARG B CA 1
ATOM 14841 C C . ARG B 1 990 ? 74.374 -26.582 55.486 1.00 34.17 987 ARG B C 1
ATOM 14842 O O . ARG B 1 990 ? 73.546 -26.977 54.663 1.00 35.65 987 ARG B O 1
ATOM 14858 N N . ILE B 1 992 ? 71.978 -24.808 56.941 1.00 36.70 989 ILE B N 1
ATOM 14859 C CA . ILE B 1 992 ? 70.988 -23.831 56.519 1.00 38.33 989 ILE B CA 1
ATOM 14860 C C . ILE B 1 992 ? 70.620 -24.047 55.066 1.00 39.54 989 ILE B C 1
ATOM 14861 O O . ILE B 1 992 ? 69.443 -23.984 54.692 1.00 41.46 989 ILE B O 1
ATOM 14866 N N . LEU B 1 993 ? 71.625 -24.306 54.230 1.00 38.57 990 LEU B N 1
ATOM 14867 C CA . LEU B 1 993 ? 71.408 -24.545 52.810 1.00 39.74 990 LEU B CA 1
ATOM 14868 C C . LEU B 1 993 ? 70.652 -25.843 52.575 1.00 40.92 990 LEU B C 1
ATOM 14869 O O . LEU B 1 993 ? 69.898 -25.949 51.609 1.00 42.76 990 LEU B O 1
ATOM 14874 N N . LYS B 1 994 ? 70.891 -26.857 53.411 1.00 40.04 991 LYS B N 1
ATOM 14875 C CA . LYS B 1 994 ? 70.239 -28.158 53.250 1.00 41.23 991 LYS B CA 1
ATOM 14876 C C . LYS B 1 994 ? 68.783 -28.130 53.703 1.00 43.13 991 LYS B C 1
ATOM 14877 O O . LYS B 1 994 ? 67.905 -28.646 53.010 1.00 45.07 991 LYS B O 1
ATOM 14883 N N . HIS B 1 995 ? 68.510 -27.570 54.886 1.00 42.72 992 HIS B N 1
ATOM 14884 C CA . HIS B 1 995 ? 67.144 -27.532 55.465 1.00 44.47 992 HIS B CA 1
ATOM 14885 C C . HIS B 1 995 ? 66.945 -26.178 56.150 1.00 44.28 992 HIS B C 1
ATOM 14886 O O . HIS B 1 995 ? 67.101 -26.044 57.368 1.00 43.41 992 HIS B O 1
ATOM 14893 N N . GLN B 1 996 ? 66.636 -25.153 55.354 1.00 45.23 993 GLN B N 1
ATOM 14894 C CA . GLN B 1 996 ? 66.489 -23.815 55.923 1.00 52.09 993 GLN B CA 1
ATOM 14895 C C . GLN B 1 996 ? 65.348 -23.751 56.943 1.00 53.29 993 GLN B C 1
ATOM 14896 O O . GLN B 1 996 ? 65.357 -22.897 57.837 1.00 49.62 993 GLN B O 1
ATOM 14902 N N . ASN B 1 997 ? 64.367 -24.650 56.839 1.00 48.02 994 ASN B N 1
ATOM 14903 C CA . ASN B 1 997 ? 63.219 -24.598 57.741 1.00 61.80 994 ASN B CA 1
ATOM 14904 C C . ASN B 1 997 ? 63.555 -25.067 59.156 1.00 57.31 994 ASN B C 1
ATOM 14905 O O . ASN B 1 997 ? 62.773 -24.818 60.078 1.00 68.30 994 ASN B O 1
ATOM 14910 N N . LEU B 1 998 ? 64.678 -25.743 59.348 1.00 46.26 995 LEU B N 1
ATOM 14911 C CA . LEU B 1 998 ? 65.101 -26.189 60.671 1.00 51.19 995 LEU B CA 1
ATOM 14912 C C . LEU B 1 998 ? 66.039 -25.214 61.383 1.00 46.59 995 LEU B C 1
ATOM 14913 O O . LEU B 1 998 ? 66.308 -25.409 62.574 1.00 42.85 995 LEU B O 1
ATOM 14918 N N . VAL B 1 999 ? 66.553 -24.195 60.704 1.00 43.00 996 VAL B N 1
ATOM 14919 C CA . VAL B 1 999 ? 67.460 -23.233 61.321 1.00 42.44 996 VAL B CA 1
ATOM 14920 C C . VAL B 1 999 ? 66.740 -21.898 61.491 1.00 51.72 996 VAL B C 1
ATOM 14921 O O . VAL B 1 999 ? 66.352 -21.285 60.492 1.00 61.81 996 VAL B O 1
ATOM 14925 N N . PRO B 1 1000 ? 66.607 -21.371 62.724 1.00 58.01 997 PRO B N 1
ATOM 14926 C CA . PRO B 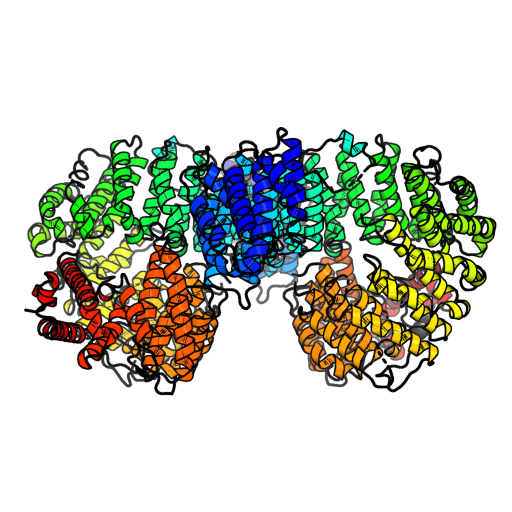1 1000 ? 66.075 -20.014 62.926 1.00 53.76 997 PRO B CA 1
ATOM 14927 C C . PRO B 1 1000 ? 67.143 -18.968 62.637 1.00 48.84 997 PRO B C 1
ATOM 14928 O O . PRO B 1 1000 ? 68.087 -18.787 63.414 1.00 59.63 997 PRO B O 1
ATOM 14932 N N . LEU B 1 1001 ? 66.988 -18.262 61.515 1.00 45.20 998 LEU B N 1
ATOM 14933 C CA . LEU B 1 1001 ? 68.048 -17.378 61.035 1.00 51.53 998 LEU B CA 1
ATOM 14934 C C . LEU B 1 1001 ? 68.299 -16.196 61.962 1.00 56.22 998 LEU B C 1
ATOM 14935 O O . LEU B 1 1001 ? 69.412 -15.654 61.976 1.00 54.88 998 LEU B O 1
ATOM 14940 N N . GLU B 1 1002 ? 67.285 -15.757 62.709 1.00 63.55 999 GLU B N 1
ATOM 14941 C CA . GLU B 1 1002 ? 67.442 -14.573 63.548 1.00 69.18 999 GLU B CA 1
ATOM 14942 C C . GLU B 1 1002 ? 68.590 -14.759 64.534 1.00 69.06 999 GLU B C 1
ATOM 14943 O O . GLU B 1 1002 ? 69.396 -13.849 64.742 1.00 64.60 999 GLU B O 1
ATOM 14949 N N . HIS B 1 1003 ? 68.666 -15.937 65.163 1.00 74.67 1000 HIS B N 1
ATOM 14950 C CA . HIS B 1 1003 ? 69.798 -16.265 66.027 1.00 81.30 1000 HIS B CA 1
ATOM 14951 C C . HIS B 1 1003 ? 71.084 -16.414 65.221 1.00 77.39 1000 HIS B C 1
ATOM 14952 O O . HIS B 1 1003 ? 72.131 -15.857 65.576 1.00 80.33 1000 HIS B O 1
ATOM 14959 N N . THR B 1 1004 ? 71.011 -17.161 64.120 1.00 63.31 1001 THR B N 1
ATOM 14960 C CA . THR B 1 1004 ? 72.176 -17.836 63.563 1.00 40.02 1001 THR B CA 1
ATOM 14961 C C . THR B 1 1004 ? 73.033 -16.911 62.710 1.00 38.66 1001 THR B C 1
ATOM 14962 O O . THR B 1 1004 ? 74.266 -16.960 62.796 1.00 35.50 1001 THR B O 1
ATOM 14966 N N . ILE B 1 1005 ? 72.408 -16.085 61.857 1.00 38.23 1002 ILE B N 1
ATOM 14967 C CA . ILE B 1 1005 ? 73.186 -15.215 60.968 1.00 41.87 1002 ILE B CA 1
ATOM 14968 C C . ILE B 1 1005 ? 74.070 -14.228 61.715 1.00 44.05 1002 ILE B C 1
ATOM 14969 O O . ILE B 1 1005 ? 75.247 -14.076 61.337 1.00 50.12 1002 ILE B O 1
ATOM 14974 N N . PRO B 1 1006 ? 73.620 -13.558 62.771 1.00 40.95 1003 PRO B N 1
ATOM 14975 C CA . PRO B 1 1006 ? 74.549 -12.666 63.486 1.00 44.63 1003 PRO B CA 1
ATOM 14976 C C . PRO B 1 1006 ? 75.759 -13.383 64.049 1.00 44.87 1003 PRO B C 1
ATOM 14977 O O . PRO B 1 1006 ? 76.865 -12.823 64.035 1.00 42.70 1003 PRO B O 1
ATOM 14981 N N . ALA B 1 1007 ? 75.592 -14.613 64.540 1.00 41.75 1004 ALA B N 1
ATOM 14982 C CA . ALA B 1 1007 ? 76.747 -15.344 65.047 1.00 34.30 1004 ALA B CA 1
ATOM 14983 C C . ALA B 1 1007 ? 77.718 -15.698 63.927 1.00 32.98 1004 ALA B C 1
ATOM 14984 O O . ALA B 1 1007 ? 78.946 -15.690 64.131 1.00 36.92 1004 ALA B O 1
ATOM 14986 N N . LEU B 1 1008 ? 77.196 -16.035 62.746 1.00 33.13 1005 LEU B N 1
ATOM 14987 C CA . LEU B 1 1008 ? 78.070 -16.272 61.603 1.00 32.10 1005 LEU B CA 1
ATOM 14988 C C . LEU B 1 1008 ? 78.828 -15.009 61.219 1.00 32.33 1005 LEU B C 1
ATOM 14989 O O . LEU B 1 1008 ? 80.040 -15.047 60.999 1.00 31.21 1005 LEU B O 1
ATOM 14994 N N . LEU B 1 1009 ? 78.123 -13.876 61.122 1.00 33.92 1006 LEU B N 1
ATOM 14995 C CA . LEU B 1 1009 ? 78.773 -12.664 60.644 1.00 34.43 1006 LEU B CA 1
ATOM 14996 C C . LEU B 1 1009 ? 79.862 -12.211 61.600 1.00 40.81 1006 LEU B C 1
ATOM 14997 O O . LEU B 1 1009 ? 80.899 -11.699 61.165 1.00 46.40 1006 LEU B O 1
ATOM 15002 N N . SER B 1 1010 ? 79.679 -12.437 62.896 1.00 33.89 1007 SER B N 1
ATOM 15003 C CA . SER B 1 1010 ? 80.688 -12.009 63.849 1.00 33.62 1007 SER B CA 1
ATOM 15004 C C . SER B 1 1010 ? 81.985 -12.793 63.726 1.00 37.09 1007 SER B C 1
ATOM 15005 O O . SER B 1 1010 ? 83.005 -12.364 64.274 1.00 35.25 1007 SER B O 1
ATOM 15008 N N . HIS B 1 1011 ? 81.980 -13.944 63.065 1.00 36.36 1008 HIS B N 1
ATOM 15009 C CA . HIS B 1 1011 ? 83.204 -14.718 62.933 1.00 29.12 1008 HIS B CA 1
ATOM 15010 C C . HIS B 1 1011 ? 83.795 -14.640 61.539 1.00 28.56 1008 HIS B C 1
ATOM 15011 O O . HIS B 1 1011 ? 84.759 -15.349 61.241 1.00 27.28 1008 HIS B O 1
ATOM 15018 N N . LEU B 1 1012 ? 83.252 -13.769 60.694 1.00 29.65 1009 LEU B N 1
ATOM 15019 C CA . LEU B 1 1012 ? 83.730 -13.474 59.372 1.00 35.59 1009 LEU B CA 1
ATOM 15020 C C . LEU B 1 1012 ? 84.387 -12.103 59.373 1.00 30.37 1009 LEU B C 1
ATOM 15021 O O . LEU B 1 1012 ? 83.883 -11.193 60.027 1.00 36.81 1009 LEU B O 1
ATOM 15026 N N . PRO B 1 1013 ? 85.497 -11.907 58.654 1.00 33.00 1010 PRO B N 1
ATOM 15027 C CA . PRO B 1 1013 ? 86.219 -12.862 57.805 1.00 31.97 1010 PRO B CA 1
ATOM 15028 C C . PRO B 1 1013 ? 86.873 -13.955 58.577 1.00 33.29 1010 PRO B C 1
ATOM 15029 O O . PRO B 1 1013 ? 87.054 -13.817 59.782 1.00 47.19 1010 PRO B O 1
ATOM 15033 N N . PHE B 1 1014 ? 87.219 -15.035 57.889 1.00 28.22 1011 PHE B N 1
ATOM 15034 C CA . PHE B 1 1014 ? 88.050 -16.068 58.478 1.00 25.88 1011 PHE B CA 1
ATOM 15035 C C . PHE B 1 1014 ? 89.524 -15.665 58.392 1.00 30.33 1011 PHE B C 1
ATOM 15036 O O . PHE B 1 1014 ? 89.918 -14.813 57.593 1.00 28.56 1011 PHE B O 1
ATOM 15044 N N . ASN B 1 1015 ? 90.353 -16.330 59.201 1.00 32.54 1012 ASN B N 1
ATOM 15045 C CA . ASN B 1 1015 ? 91.802 -16.158 59.169 1.00 24.67 1012 ASN B CA 1
ATOM 15046 C C . ASN B 1 1015 ? 92.535 -17.385 58.654 1.00 27.91 1012 ASN B C 1
ATOM 15047 O O . ASN B 1 1015 ? 93.743 -17.312 58.403 1.00 31.27 1012 ASN B O 1
ATOM 15052 N N . THR B 1 1016 ? 91.841 -18.505 58.501 1.00 26.20 1013 THR B N 1
ATOM 15053 C CA . THR B 1 1016 ? 92.421 -19.736 57.994 1.00 23.28 1013 THR B CA 1
ATOM 15054 C C . THR B 1 1016 ? 91.271 -20.617 57.524 1.00 32.16 1013 THR B C 1
ATOM 15055 O O . THR B 1 1016 ? 90.098 -20.327 57.780 1.00 32.83 1013 THR B O 1
ATOM 15059 N N . ALA B 1 1017 ? 91.618 -21.715 56.848 1.00 28.02 1014 ALA B N 1
ATOM 15060 C CA . ALA B 1 1017 ? 90.617 -22.647 56.335 1.00 29.67 1014 ALA B CA 1
ATOM 15061 C C . ALA B 1 1017 ? 89.619 -21.932 55.415 1.00 33.08 1014 ALA B C 1
ATOM 15062 O O . ALA B 1 1017 ? 88.395 -22.017 55.579 1.00 21.16 1014 ALA B O 1
ATOM 15064 N N . PHE B 1 1018 ? 90.151 -21.219 54.429 1.00 20.48 1015 PHE B N 1
ATOM 15065 C CA . PHE B 1 1018 ? 89.279 -20.440 53.568 1.00 22.62 1015 PHE B CA 1
ATOM 15066 C C . PHE B 1 1018 ? 88.333 -21.302 52.732 1.00 29.76 1015 PHE B C 1
ATOM 15067 O O . PHE B 1 1018 ? 87.348 -20.772 52.209 1.00 23.71 1015 PHE B O 1
ATOM 15075 N N . GLU B 1 1019 ? 88.560 -22.614 52.645 1.00 21.54 1016 GLU B N 1
ATOM 15076 C CA . GLU B 1 1019 ? 87.613 -23.479 51.952 1.00 22.27 1016 GLU B CA 1
ATOM 15077 C C . GLU B 1 1019 ? 86.223 -23.425 52.573 1.00 23.19 1016 GLU B C 1
ATOM 15078 O O . GLU B 1 1019 ? 85.245 -23.783 51.909 1.00 27.97 1016 GLU B O 1
ATOM 15084 N N . GLU B 1 1020 ? 86.103 -23.026 53.837 1.00 22.97 1017 GLU B N 1
ATOM 15085 C CA . GLU B 1 1020 ? 84.777 -22.974 54.437 1.00 23.91 1017 GLU B CA 1
ATOM 15086 C C . GLU B 1 1020 ? 83.968 -21.773 53.971 1.00 25.13 1017 GLU B C 1
ATOM 15087 O O . GLU B 1 1020 ? 82.756 -21.738 54.196 1.00 26.18 1017 GLU B O 1
ATOM 15093 N N . TYR B 1 1021 ? 84.606 -20.816 53.302 1.00 25.17 1018 TYR B N 1
ATOM 15094 C CA . TYR B 1 1021 ? 83.883 -19.738 52.652 1.00 26.56 1018 TYR B CA 1
ATOM 15095 C C . TYR B 1 1021 ? 82.880 -20.265 51.633 1.00 27.75 1018 TYR B C 1
ATOM 15096 O O . TYR B 1 1021 ? 81.871 -19.605 51.363 1.00 30.65 1018 TYR B O 1
ATOM 15105 N N . ASP B 1 1022 ? 83.132 -21.448 51.062 1.00 28.63 1019 ASP B N 1
ATOM 15106 C CA . ASP B 1 1022 ? 82.316 -21.923 49.947 1.00 28.62 1019 ASP B CA 1
ATOM 15107 C C . ASP B 1 1022 ? 80.842 -22.087 50.316 1.00 31.62 1019 ASP B C 1
ATOM 15108 O O . ASP B 1 1022 ? 79.984 -21.511 49.625 1.00 31.53 1019 ASP B O 1
ATOM 15113 N N . PRO B 1 1023 ? 80.472 -22.826 51.362 1.00 29.49 1020 PRO B N 1
ATOM 15114 C CA . PRO B 1 1023 ? 79.060 -22.832 51.767 1.00 37.79 1020 PRO B CA 1
ATOM 15115 C C . PRO B 1 1023 ? 78.565 -21.474 52.231 1.00 32.90 1020 PRO B C 1
ATOM 15116 O O . PRO B 1 1023 ? 77.376 -21.187 52.094 1.00 33.12 1020 PRO B O 1
ATOM 15120 N N . ILE B 1 1024 ? 79.431 -20.632 52.800 1.00 37.48 1021 ILE B N 1
ATOM 15121 C CA . ILE B 1 1024 ? 78.959 -19.346 53.305 1.00 31.44 1021 ILE B CA 1
ATOM 15122 C C . ILE B 1 1024 ? 78.639 -18.406 52.152 1.00 32.90 1021 ILE B C 1
ATOM 15123 O O . ILE B 1 1024 ? 77.631 -17.693 52.183 1.00 34.46 1021 ILE B O 1
ATOM 15128 N N . PHE B 1 1025 ? 79.482 -18.384 51.113 1.00 32.58 1022 PHE B N 1
ATOM 15129 C CA . PHE B 1 1025 ? 79.164 -17.568 49.938 1.00 42.78 1022 PHE B CA 1
ATOM 15130 C C . PHE B 1 1025 ? 77.884 -18.045 49.277 1.00 35.91 1022 PHE B C 1
ATOM 15131 O O . PHE B 1 1025 ? 77.064 -17.237 48.841 1.00 37.77 1022 PHE B O 1
ATOM 15139 N N . LYS B 1 1026 ? 77.718 -19.356 49.151 1.00 35.50 1023 LYS B N 1
ATOM 15140 C CA . LYS B 1 1026 ? 76.484 -19.873 48.593 1.00 37.27 1023 LYS B CA 1
ATOM 15141 C C . LYS B 1 1026 ? 75.297 -19.462 49.444 1.00 38.33 1023 LYS B C 1
ATOM 15142 O O . LYS B 1 1026 ? 74.245 -19.100 48.910 1.00 43.86 1023 LYS B O 1
ATOM 15148 N N . LEU B 1 1027 ? 75.459 -19.463 50.767 1.00 37.11 1024 LEU B N 1
ATOM 15149 C CA . LEU B 1 1027 ? 74.368 -19.032 51.635 1.00 38.14 1024 LEU B CA 1
ATOM 15150 C C . LEU B 1 1027 ? 74.051 -17.561 51.412 1.00 39.53 1024 LEU B C 1
ATOM 15151 O O . LEU B 1 1027 ? 72.880 -17.181 51.284 1.00 41.44 1024 LEU B O 1
ATOM 15156 N N . PHE B 1 1028 ? 75.083 -16.721 51.319 1.00 38.78 1025 PHE B N 1
ATOM 15157 C CA . PHE B 1 1028 ? 74.842 -15.305 51.051 1.00 40.29 1025 PHE B CA 1
ATOM 15158 C C . PHE B 1 1028 ? 74.167 -15.107 49.704 1.00 42.38 1025 PHE B C 1
ATOM 15159 O O . PHE B 1 1028 ? 73.310 -14.236 49.560 1.00 44.38 1025 PHE B O 1
ATOM 15167 N N . LEU B 1 1029 ? 74.556 -15.891 48.699 1.00 42.11 1026 LEU B N 1
ATOM 15168 C CA . LEU B 1 1029 ? 73.891 -15.809 47.402 1.00 44.28 1026 LEU B CA 1
ATOM 15169 C C . LEU B 1 1029 ? 72.440 -16.285 47.482 1.00 45.96 1026 LEU B C 1
ATOM 15170 O O . LEU B 1 1029 ? 71.539 -15.649 46.925 1.00 48.33 1026 LEU B O 1
ATOM 15175 N N . LYS B 1 1030 ? 72.196 -17.395 48.177 1.00 44.92 1027 LYS B N 1
ATOM 15176 C CA . LYS B 1 1030 ? 70.846 -17.942 48.251 1.00 46.55 1027 LYS B CA 1
ATOM 15177 C C . LYS B 1 1030 ? 69.911 -17.003 48.976 1.00 47.86 1027 LYS B C 1
ATOM 15178 O O . LYS B 1 1030 ? 68.764 -16.819 48.563 1.00 60.54 1027 LYS B O 1
ATOM 15184 N N . LEU B 1 1031 ? 70.371 -16.421 50.076 1.00 46.53 1028 LEU B N 1
ATOM 15185 C CA . LEU B 1 1031 ? 69.530 -15.509 50.832 1.00 47.79 1028 LEU B CA 1
ATOM 15186 C C . LEU B 1 1031 ? 69.240 -14.248 50.030 1.00 49.92 1028 LEU B C 1
ATOM 15187 O O . LEU B 1 1031 ? 68.108 -13.756 50.036 1.00 63.30 1028 LEU B O 1
ATOM 15192 N N . PHE B 1 1032 ? 70.243 -13.701 49.340 1.00 49.48 1029 PHE B N 1
ATOM 15193 C CA . PHE B 1 1032 ? 69.980 -12.556 48.470 1.00 51.75 1029 PHE B CA 1
ATOM 15194 C C . PHE B 1 1032 ? 69.131 -12.952 47.256 1.00 61.34 1029 PHE B C 1
ATOM 15195 O O . PHE B 1 1032 ? 68.269 -12.181 46.822 1.00 60.27 1029 PHE B O 1
ATOM 15203 N N . GLN B 1 1033 ? 69.354 -14.147 46.688 1.00 65.37 1030 GLN B N 1
ATOM 15204 C CA . GLN B 1 1033 ? 68.532 -14.597 45.562 1.00 74.63 1030 GLN B CA 1
ATOM 15205 C C . GLN B 1 1033 ? 67.078 -14.773 45.967 1.00 77.72 1030 GLN B C 1
ATOM 15206 O O . GLN B 1 1033 ? 66.169 -14.455 45.194 1.00 83.76 1030 GLN B O 1
ATOM 15212 N N . GLU B 1 1034 ? 66.834 -15.290 47.165 1.00 73.74 1031 GLU B N 1
ATOM 15213 C CA . GLU B 1 1034 ? 65.482 -15.359 47.696 1.00 69.49 1031 GLU B CA 1
ATOM 15214 C C . GLU B 1 1034 ? 65.088 -14.083 48.433 1.00 68.27 1031 GLU B C 1
ATOM 15215 O O . GLU B 1 1034 ? 64.024 -14.053 49.057 1.00 74.38 1031 GLU B O 1
ATOM 15221 N N . GLN B 1 1035 ? 65.919 -13.037 48.386 1.00 57.98 1032 GLN B N 1
ATOM 15222 C CA . GLN B 1 1035 ? 65.598 -11.758 49.035 1.00 59.04 1032 GLN B CA 1
ATOM 15223 C C . GLN B 1 1035 ? 65.214 -11.902 50.503 1.00 58.07 1032 GLN B C 1
ATOM 15224 O O . GLN B 1 1035 ? 64.282 -11.268 50.984 1.00 59.81 1032 GLN B O 1
ATOM 15230 N N . ASN B 1 1036 ? 65.975 -12.699 51.241 1.00 66.19 1033 ASN B N 1
ATOM 15231 C CA . ASN B 1 1036 ? 65.722 -12.857 52.669 1.00 60.16 1033 ASN B CA 1
ATOM 15232 C C . ASN B 1 1036 ? 65.858 -11.542 53.427 1.00 57.22 1033 ASN B C 1
ATOM 15233 O O . ASN B 1 1036 ? 66.756 -10.737 53.172 1.00 58.44 1033 ASN B O 1
ATOM 15238 N N . SER B 1 1037 ? 64.944 -11.324 54.368 1.00 60.03 1034 SER B N 1
ATOM 15239 C CA . SER B 1 1037 ? 64.958 -10.078 55.120 1.00 60.07 1034 SER B CA 1
ATOM 15240 C C . SER B 1 1037 ? 66.218 -9.928 55.969 1.00 54.19 1034 SER B C 1
ATOM 15241 O O . SER B 1 1037 ? 66.844 -8.865 55.976 1.00 59.34 1034 SER B O 1
ATOM 15244 N N . THR B 1 1038 ? 66.615 -10.984 56.689 1.00 52.05 1035 THR B N 1
ATOM 15245 C CA . THR B 1 1038 ? 67.701 -10.848 57.667 1.00 58.74 1035 THR B CA 1
ATOM 15246 C C . THR B 1 1038 ? 69.046 -10.523 57.004 1.00 57.00 1035 THR B C 1
ATOM 15247 O O . THR B 1 1038 ? 69.778 -9.648 57.481 1.00 56.48 1035 THR B O 1
ATOM 15251 N N . ILE B 1 1039 ? 69.406 -11.227 55.921 1.00 51.90 1036 ILE B N 1
ATOM 15252 C CA . ILE B 1 1039 ? 70.685 -10.939 55.259 1.00 47.08 1036 ILE B CA 1
ATOM 15253 C C . ILE B 1 1039 ? 70.663 -9.585 54.564 1.00 58.67 1036 ILE B C 1
ATOM 15254 O O . ILE B 1 1039 ? 71.711 -8.946 54.410 1.00 61.49 1036 ILE B O 1
ATOM 15259 N N . ILE B 1 1040 ? 69.498 -9.141 54.089 1.00 64.57 1037 ILE B N 1
ATOM 15260 C CA . ILE B 1 1040 ? 69.420 -7.823 53.465 1.00 61.95 1037 ILE B CA 1
ATOM 15261 C C . ILE B 1 1040 ? 69.740 -6.741 54.486 1.00 60.72 1037 ILE B C 1
ATOM 15262 O O . ILE B 1 1040 ? 70.382 -5.735 54.167 1.00 64.88 1037 ILE B O 1
ATOM 15267 N N . ASN B 1 1041 ? 69.314 -6.943 55.736 1.00 59.29 1038 ASN B N 1
ATOM 15268 C CA . ASN B 1 1041 ? 69.551 -5.958 56.782 1.00 60.88 1038 ASN B CA 1
ATOM 15269 C C . ASN B 1 1041 ? 71.016 -5.860 57.183 1.00 63.97 1038 ASN B C 1
ATOM 15270 O O . ASN B 1 1041 ? 71.432 -4.817 57.700 1.00 64.26 1038 ASN B O 1
ATOM 15275 N N . GLU B 1 1042 ? 71.803 -6.909 56.952 1.00 62.36 1039 GLU B N 1
ATOM 15276 C CA . GLU B 1 1042 ? 73.206 -6.960 57.340 1.00 56.78 1039 GLU B CA 1
ATOM 15277 C C . GLU B 1 1042 ? 74.140 -6.676 56.174 1.00 57.19 1039 GLU B C 1
ATOM 15278 O O . GLU B 1 1042 ? 75.348 -6.899 56.292 1.00 57.75 1039 GLU B O 1
ATOM 15284 N N . ALA B 1 1043 ? 73.609 -6.149 55.072 1.00 55.18 1040 ALA B N 1
ATOM 15285 C CA . ALA B 1 1043 ? 74.381 -6.035 53.841 1.00 57.88 1040 ALA B CA 1
ATOM 15286 C C . ALA B 1 1043 ? 75.646 -5.190 53.965 1.00 61.39 1040 ALA B C 1
ATOM 15287 O O . ALA B 1 1043 ? 76.607 -5.475 53.229 1.00 69.96 1040 ALA B O 1
ATOM 15289 N N . PRO B 1 1044 ? 75.717 -4.152 54.803 1.00 53.92 1041 PRO B N 1
ATOM 15290 C CA . PRO B 1 1044 ? 77.003 -3.439 54.940 1.00 51.21 1041 PRO B CA 1
ATOM 15291 C C . PRO B 1 1044 ? 78.115 -4.335 55.457 1.00 53.14 1041 PRO B C 1
ATOM 15292 O O . PRO B 1 1044 ? 79.220 -4.346 54.897 1.00 58.96 1041 PRO B O 1
ATOM 15296 N N . LYS B 1 1045 ? 77.840 -5.117 56.501 1.00 54.72 1042 LYS B N 1
ATOM 15297 C CA . LYS B 1 1045 ? 78.836 -6.054 57.006 1.00 42.81 1042 LYS B CA 1
ATOM 15298 C C . LYS B 1 1045 ? 79.208 -7.091 55.953 1.00 41.35 1042 LYS B C 1
ATOM 15299 O O . LYS B 1 1045 ? 80.348 -7.555 55.914 1.00 41.19 1042 LYS B O 1
ATOM 15305 N N . VAL B 1 1046 ? 78.258 -7.479 55.111 1.00 42.12 1043 VAL B N 1
ATOM 15306 C CA . VAL B 1 1046 ? 78.533 -8.467 54.082 1.00 41.02 1043 VAL B CA 1
ATOM 15307 C C . VAL B 1 1046 ? 79.467 -7.877 53.043 1.00 49.13 1043 VAL B C 1
ATOM 15308 O O . VAL B 1 1046 ? 80.359 -8.562 52.528 1.00 49.92 1043 VAL B O 1
ATOM 15312 N N . ILE B 1 1047 ? 79.257 -6.606 52.684 1.00 49.83 1044 ILE B N 1
ATOM 15313 C CA . ILE B 1 1047 ? 80.161 -5.995 51.718 1.00 45.61 1044 ILE B CA 1
ATOM 15314 C C . ILE B 1 1047 ? 81.514 -5.752 52.361 1.00 42.52 1044 ILE B C 1
ATOM 15315 O O . ILE B 1 1047 ? 82.550 -5.832 51.697 1.00 48.35 1044 ILE B O 1
ATOM 15320 N N . ALA B 1 1048 ? 81.540 -5.482 53.659 1.00 42.27 1045 ALA B N 1
ATOM 15321 C CA . ALA B 1 1048 ? 82.819 -5.351 54.336 1.00 41.02 1045 ALA B CA 1
ATOM 15322 C C . ALA B 1 1048 ? 83.578 -6.673 54.335 1.00 49.72 1045 ALA B C 1
ATOM 15323 O O . ALA B 1 1048 ? 84.808 -6.688 54.206 1.00 57.20 1045 ALA B O 1
ATOM 15325 N N . ILE B 1 1049 ? 82.870 -7.797 54.473 1.00 42.76 1046 ILE B N 1
ATOM 15326 C CA . ILE B 1 1049 ? 83.553 -9.087 54.417 1.00 36.79 1046 ILE B CA 1
ATOM 15327 C C . ILE B 1 1049 ? 84.094 -9.331 53.020 1.00 40.05 1046 ILE B C 1
ATOM 15328 O O . ILE B 1 1049 ? 85.248 -9.740 52.851 1.00 47.55 1046 ILE B O 1
ATOM 15333 N N . PHE B 1 1050 ? 83.287 -9.075 51.995 1.00 36.57 1047 PHE B N 1
ATOM 15334 C CA . PHE B 1 1050 ? 83.811 -9.246 50.651 1.00 38.11 1047 PHE B CA 1
ATOM 15335 C C . PHE B 1 1050 ? 84.961 -8.283 50.368 1.00 42.38 1047 PHE B C 1
ATOM 15336 O O . PHE B 1 1050 ? 85.810 -8.562 49.508 1.00 45.28 1047 PHE B O 1
ATOM 15344 N N . ALA B 1 1051 ? 85.015 -7.161 51.078 1.00 42.46 1048 ALA B N 1
ATOM 15345 C CA . ALA B 1 1051 ? 86.144 -6.261 50.915 1.00 46.85 1048 ALA B CA 1
ATOM 15346 C C . ALA B 1 1051 ? 87.429 -6.920 51.386 1.00 36.22 1048 ALA B C 1
ATOM 15347 O O . ALA B 1 1051 ? 88.466 -6.811 50.723 1.00 52.66 1048 ALA B O 1
ATOM 15349 N N . THR B 1 1052 ? 87.382 -7.618 52.523 1.00 37.59 1049 THR B N 1
ATOM 15350 C CA . THR B 1 1052 ? 88.543 -8.397 52.972 1.00 36.87 1049 THR B CA 1
ATOM 15351 C C . THR B 1 1052 ? 88.859 -9.524 52.001 1.00 31.52 1049 THR B C 1
ATOM 15352 O O . THR B 1 1052 ? 90.013 -9.716 51.609 1.00 36.94 1049 THR B O 1
ATOM 15356 N N . VAL B 1 1053 ? 87.839 -10.280 51.591 1.00 31.52 1050 VAL B N 1
ATOM 15357 C CA . VAL B 1 1053 ? 88.089 -11.454 50.764 1.00 30.38 1050 VAL B CA 1
ATOM 15358 C C . VAL B 1 1053 ? 88.788 -11.058 49.471 1.00 37.19 1050 VAL B C 1
ATOM 15359 O O . VAL B 1 1053 ? 89.700 -11.750 49.007 1.00 43.24 1050 VAL B O 1
ATOM 15363 N N . PHE B 1 1054 ? 88.391 -9.932 48.872 1.00 36.18 1051 PHE B N 1
ATOM 15364 C CA . PHE B 1 1054 ? 88.984 -9.556 47.593 1.00 35.14 1051 PHE B CA 1
ATOM 15365 C C . PHE B 1 1054 ? 90.380 -8.930 47.736 1.00 37.05 1051 PHE B C 1
ATOM 15366 O O . PHE B 1 1054 ? 91.230 -9.140 46.863 1.00 39.16 1051 PHE B O 1
ATOM 15374 N N . GLU B 1 1055 ? 90.654 -8.191 48.816 1.00 33.43 1052 GLU B N 1
ATOM 15375 C CA . GLU B 1 1055 ? 92.030 -7.794 49.101 1.00 32.91 1052 GLU B CA 1
ATOM 15376 C C . GLU B 1 1055 ? 92.931 -9.019 49.189 1.00 36.65 1052 GLU B C 1
ATOM 15377 O O . GLU B 1 1055 ? 93.969 -9.097 48.520 1.00 33.95 1052 GLU B O 1
ATOM 15383 N N . LYS B 1 1056 ? 92.509 -10.014 49.981 1.00 31.93 1053 LYS B N 1
ATOM 15384 C CA . LYS B 1 1056 ? 93.327 -11.203 50.180 1.00 27.44 1053 LYS B CA 1
ATOM 15385 C C . LYS B 1 1056 ? 93.560 -11.900 48.863 1.00 27.11 1053 LYS B C 1
ATOM 15386 O O . LYS B 1 1056 ? 94.647 -12.437 48.612 1.00 33.15 1053 LYS B O 1
ATOM 15392 N N . GLU B 1 1057 ? 92.535 -11.916 48.013 1.00 28.15 1054 GLU B N 1
ATOM 15393 C CA . GLU B 1 1057 ? 92.662 -12.561 46.716 1.00 28.13 1054 GLU B CA 1
ATOM 15394 C C . GLU B 1 1057 ? 93.680 -11.833 45.842 1.00 28.79 1054 GLU B C 1
ATOM 15395 O O . GLU B 1 1057 ? 94.470 -12.462 45.131 1.00 34.27 1054 GLU B O 1
ATOM 15401 N N . SER B 1 1058 ? 93.689 -10.504 45.886 1.00 30.27 1055 SER B N 1
ATOM 15402 C CA . SER B 1 1058 ? 94.661 -9.780 45.079 1.00 32.55 1055 SER B CA 1
ATOM 15403 C C . SER B 1 1058 ? 96.070 -9.973 45.630 1.00 35.56 1055 SER B C 1
ATOM 15404 O O . SER B 1 1058 ? 97.005 -10.280 44.873 1.00 40.61 1055 SER B O 1
ATOM 15407 N N . GLU B 1 1059 ? 96.229 -9.870 46.957 1.00 28.94 1056 GLU B N 1
ATOM 15408 C CA . GLU B 1 1059 ? 97.520 -10.148 47.577 1.00 31.72 1056 GLU B CA 1
ATOM 15409 C C . GLU B 1 1059 ? 97.991 -11.541 47.202 1.00 26.75 1056 GLU B C 1
ATOM 15410 O O . GLU B 1 1059 ? 99.167 -11.750 46.908 1.00 34.95 1056 GLU B O 1
ATOM 15416 N N . ARG B 1 1060 ? 97.072 -12.501 47.175 1.00 28.51 1057 ARG B N 1
ATOM 15417 C CA . ARG B 1 1060 ? 97.450 -13.859 46.814 1.00 24.14 1057 ARG B CA 1
ATOM 15418 C C . ARG B 1 1060 ? 97.945 -13.932 45.376 1.00 26.57 1057 ARG B C 1
ATOM 15419 O O . ARG B 1 1060 ? 98.896 -14.660 45.080 1.00 27.42 1057 ARG B O 1
ATOM 15427 N N . ILE B 1 1061 ? 97.305 -13.201 44.462 1.00 30.73 1058 ILE B N 1
ATOM 15428 C CA . ILE B 1 1061 ? 97.702 -13.272 43.061 1.00 27.30 1058 ILE B CA 1
ATOM 15429 C C . ILE B 1 1061 ? 99.064 -12.630 42.865 1.00 31.33 1058 ILE B C 1
ATOM 15430 O O . ILE B 1 1061 ? 99.894 -13.134 42.097 1.00 35.13 1058 ILE B O 1
ATOM 15435 N N . GLU B 1 1062 ? 99.331 -11.515 43.563 1.00 27.53 1059 GLU B N 1
ATOM 15436 C CA . GLU B 1 1062 ? 100.666 -10.932 43.465 1.00 28.19 1059 GLU B CA 1
ATOM 15437 C C . GLU B 1 1062 ? 101.709 -11.866 44.074 1.00 28.86 1059 GLU B C 1
ATOM 15438 O O . GLU B 1 1062 ? 102.748 -12.139 43.458 1.00 33.95 1059 GLU B O 1
ATOM 15444 N N . LEU B 1 1063 ? 101.419 -12.429 45.244 1.00 27.34 1060 LEU B N 1
ATOM 15445 C CA . LEU B 1 1063 ? 102.379 -13.332 45.866 1.00 23.86 1060 LEU B CA 1
ATOM 15446 C C . LEU B 1 1063 ? 102.718 -14.486 44.936 1.00 22.33 1060 LEU B C 1
ATOM 15447 O O . LEU B 1 1063 ? 103.887 -14.845 44.786 1.00 35.10 1060 LEU B O 1
ATOM 15452 N N . GLU B 1 1064 ? 101.720 -15.038 44.248 1.00 39.27 1061 GLU B N 1
ATOM 15453 C CA . GLU B 1 1064 ? 101.979 -16.178 43.374 1.00 35.89 1061 GLU B CA 1
ATOM 15454 C C . GLU B 1 1064 ? 102.831 -15.784 42.174 1.00 34.51 1061 GLU B C 1
ATOM 15455 O O . GLU B 1 1064 ? 103.687 -16.560 41.733 1.00 33.21 1061 GLU B O 1
ATOM 15461 N N . THR B 1 1065 ? 102.588 -14.607 41.604 1.00 25.11 1062 THR B N 1
ATOM 15462 C CA . THR B 1 1065 ? 103.357 -14.226 40.435 1.00 31.98 1062 THR B CA 1
ATOM 15463 C C . THR B 1 1065 ? 104.756 -13.757 40.829 1.00 34.09 1062 THR B C 1
ATOM 15464 O O . THR B 1 1065 ? 105.733 -14.035 40.126 1.00 33.85 1062 THR B O 1
ATOM 15468 N N . ASN B 1 1066 ? 104.883 -13.075 41.962 1.00 30.19 1063 ASN B N 1
ATOM 15469 C CA . ASN B 1 1066 ? 106.198 -12.600 42.366 1.00 31.32 1063 ASN B CA 1
ATOM 15470 C C . ASN B 1 1066 ? 107.085 -13.733 42.916 1.00 33.87 1063 ASN B C 1
ATOM 15471 O O . ASN B 1 1066 ? 108.314 -13.629 42.876 1.00 41.02 1063 ASN B O 1
ATOM 15476 N N . SER B 1 1067 ? 106.505 -14.832 43.390 1.00 22.54 1064 SER B N 1
ATOM 15477 C CA . SER B 1 1067 ? 107.264 -15.747 44.223 1.00 22.88 1064 SER B CA 1
ATOM 15478 C C . SER B 1 1067 ? 108.351 -16.488 43.422 1.00 30.11 1064 SER B C 1
ATOM 15479 O O . SER B 1 1067 ? 108.397 -16.462 42.189 1.00 26.34 1064 SER B O 1
ATOM 15482 N N . THR B 1 1068 ? 109.262 -17.120 44.165 1.00 19.18 1065 THR B N 1
ATOM 15483 C CA . THR B 1 1068 ? 110.317 -17.942 43.593 1.00 18.73 1065 THR B CA 1
ATOM 15484 C C . THR B 1 1068 ? 109.692 -19.180 42.971 1.00 18.21 1065 THR B C 1
ATOM 15485 O O . THR B 1 1068 ? 108.697 -19.702 43.474 1.00 21.67 1065 THR B O 1
ATOM 15489 N N . LEU B 1 1069 ? 110.260 -19.641 41.866 1.00 18.43 1066 LEU B N 1
ATOM 15490 C CA . LEU B 1 1069 ? 109.699 -20.791 41.169 1.00 18.22 1066 LEU B CA 1
ATOM 15491 C C . LEU B 1 1069 ? 109.658 -22.013 42.069 1.00 21.74 1066 LEU B C 1
ATOM 15492 O O . LEU B 1 1069 ? 110.566 -22.252 42.872 1.00 30.21 1066 LEU B O 1
ATOM 15497 N N . GLY B 1 1070 ? 108.606 -22.802 41.929 1.00 18.44 1067 GLY B N 1
ATOM 15498 C CA . GLY B 1 1070 ? 108.559 -24.069 42.635 1.00 27.06 1067 GLY B CA 1
ATOM 15499 C C . GLY B 1 1070 ? 108.265 -24.003 44.115 1.00 28.41 1067 GLY B C 1
ATOM 15500 O O . GLY B 1 1070 ? 108.763 -24.841 44.870 1.00 29.23 1067 GLY B O 1
ATOM 15501 N N . ARG B 1 1071 ? 107.478 -23.025 44.549 1.00 23.85 1068 ARG B N 1
ATOM 15502 C CA . ARG B 1 1071 ? 106.966 -22.941 45.914 1.00 30.88 1068 ARG B CA 1
ATOM 15503 C C . ARG B 1 1071 ? 105.444 -23.119 45.961 1.00 40.20 1068 ARG B C 1
ATOM 15504 O O . ARG B 1 1071 ? 104.718 -22.256 46.471 1.00 44.91 1068 ARG B O 1
ATOM 15512 N N . GLU B 1 1072 ? 104.938 -24.221 45.429 1.00 48.01 1069 GLU B N 1
ATOM 15513 C CA . GLU B 1 1072 ? 103.505 -24.356 45.283 1.00 58.08 1069 GLU B CA 1
ATOM 15514 C C . GLU B 1 1072 ? 102.823 -25.079 46.445 1.00 49.93 1069 GLU B C 1
ATOM 15515 O O . GLU B 1 1072 ? 101.632 -25.396 46.339 1.00 52.58 1069 GLU B O 1
ATOM 15521 N N . GLU B 1 1073 ? 103.515 -25.291 47.568 1.00 43.00 1070 GLU B N 1
ATOM 15522 C CA . GLU B 1 1073 ? 102.954 -26.120 48.634 1.00 49.30 1070 GLU B CA 1
ATOM 15523 C C . GLU B 1 1073 ? 101.670 -25.525 49.219 1.00 52.00 1070 GLU B C 1
ATOM 15524 O O . GLU B 1 1073 ? 100.727 -26.261 49.529 1.00 55.07 1070 GLU B O 1
ATOM 15530 N N . ASN B 1 1074 ? 101.616 -24.204 49.402 1.00 58.48 1071 ASN B N 1
ATOM 15531 C CA . ASN B 1 1074 ? 100.451 -23.543 49.987 1.00 59.70 1071 ASN B CA 1
ATOM 15532 C C . ASN B 1 1074 ? 99.502 -22.977 48.932 1.00 61.71 1071 ASN B C 1
ATOM 15533 O O . ASN B 1 1074 ? 98.743 -22.048 49.219 1.00 66.02 1071 ASN B O 1
ATOM 15538 N N . LEU B 1 1075 ? 99.527 -23.520 47.721 1.00 54.01 1072 LEU B N 1
ATOM 15539 C CA . LEU B 1 1075 ? 98.829 -22.878 46.617 1.00 48.93 1072 LEU B CA 1
ATOM 15540 C C . LEU B 1 1075 ? 97.315 -22.977 46.788 1.00 50.11 1072 LEU B C 1
ATOM 15541 O O . LEU B 1 1075 ? 96.604 -21.965 46.727 1.00 42.71 1072 LEU B O 1
ATOM 15546 N N . GLU B 1 1076 ? 96.805 -24.196 46.996 1.00 43.87 1073 GLU B N 1
ATOM 15547 C CA . GLU B 1 1076 ? 95.370 -24.381 47.148 1.00 37.42 1073 GLU B CA 1
ATOM 15548 C C . GLU B 1 1076 ? 94.852 -23.729 48.423 1.00 36.06 1073 GLU B C 1
ATOM 15549 O O . GLU B 1 1076 ? 93.776 -23.127 48.417 1.00 38.64 1073 GLU B O 1
ATOM 15555 N N . LYS B 1 1077 ? 95.613 -23.812 49.519 1.00 30.10 1074 LYS B N 1
ATOM 15556 C CA . LYS B 1 1077 ? 95.104 -23.360 50.812 1.00 30.82 1074 LYS B CA 1
ATOM 15557 C C . LYS B 1 1077 ? 94.933 -21.845 50.893 1.00 25.47 1074 LYS B C 1
ATOM 15558 O O . LYS B 1 1077 ? 94.091 -21.374 51.658 1.00 21.53 1074 LYS B O 1
ATOM 15564 N N . ARG B 1 1078 ? 95.722 -21.051 50.164 1.00 27.26 1075 ARG B N 1
ATOM 15565 C CA . ARG B 1 1078 ? 95.535 -19.609 50.298 1.00 33.06 1075 ARG B CA 1
ATOM 15566 C C . ARG B 1 1078 ? 94.405 -19.052 49.437 1.00 35.94 1075 ARG B C 1
ATOM 15567 O O . ARG B 1 1078 ? 94.050 -17.878 49.593 1.00 34.59 1075 ARG B O 1
ATOM 15575 N N . LYS B 1 1079 ? 93.831 -19.853 48.543 1.00 35.40 1076 LYS B N 1
ATOM 15576 C CA . LYS B 1 1079 ? 92.753 -19.381 47.690 1.00 22.10 1076 LYS B CA 1
ATOM 15577 C C . LYS B 1 1079 ? 91.559 -18.939 48.520 1.00 22.73 1076 LYS B C 1
ATOM 15578 O O . LYS B 1 1079 ? 91.143 -19.633 49.445 1.00 24.48 1076 LYS B O 1
ATOM 15584 N N . GLN B 1 1080 ? 90.968 -17.799 48.145 1.00 29.34 1077 GLN B N 1
ATOM 15585 C CA . GLN B 1 1080 ? 89.715 -17.350 48.747 1.00 26.79 1077 GLN B CA 1
ATOM 15586 C C . GLN B 1 1080 ? 88.486 -17.972 48.100 1.00 26.81 1077 GLN B C 1
ATOM 15587 O O . GLN B 1 1080 ? 87.439 -18.019 48.747 1.00 33.94 1077 GLN B O 1
ATOM 15593 N N . PHE B 1 1081 ? 88.584 -18.462 46.859 1.00 26.31 1078 PHE B N 1
ATOM 15594 C CA . PHE B 1 1081 ? 87.458 -19.040 46.133 1.00 27.48 1078 PHE B CA 1
ATOM 15595 C C . PHE B 1 1081 ? 87.796 -20.448 45.666 1.00 30.34 1078 PHE B C 1
ATOM 15596 O O . PHE B 1 1081 ? 88.831 -20.668 45.039 1.00 38.57 1078 PHE B O 1
ATOM 15604 N N . GLN B 1 1082 ? 86.905 -21.393 45.945 1.00 27.02 1079 GLN B N 1
ATOM 15605 C CA . GLN B 1 1082 ? 87.110 -22.777 45.545 1.00 36.10 1079 GLN B CA 1
ATOM 15606 C C . GLN B 1 1082 ? 86.849 -23.012 44.058 1.00 43.51 1079 GLN B C 1
ATOM 15607 O O . GLN B 1 1082 ? 87.245 -24.060 43.521 1.00 42.74 1079 GLN B O 1
ATOM 15613 N N . SER B 1 1083 ? 86.199 -22.071 43.378 1.00 39.91 1080 SER B N 1
ATOM 15614 C CA . SER B 1 1083 ? 85.938 -22.239 41.960 1.00 34.04 1080 SER B CA 1
ATOM 15615 C C . SER B 1 1083 ? 85.851 -20.883 41.272 1.00 36.67 1080 SER B C 1
ATOM 15616 O O . SER B 1 1083 ? 85.400 -19.886 41.847 1.00 35.69 1080 SER B O 1
ATOM 15619 N N . GLU B 1 1084 ? 86.260 -20.863 40.006 1.00 44.51 1081 GLU B N 1
ATOM 15620 C CA . GLU B 1 1084 ? 86.085 -19.641 39.244 1.00 43.80 1081 GLU B CA 1
ATOM 15621 C C . GLU B 1 1084 ? 84.616 -19.267 39.173 1.00 47.93 1081 GLU B C 1
ATOM 15622 O O . GLU B 1 1084 ? 84.268 -18.077 39.212 1.00 50.03 1081 GLU B O 1
ATOM 15628 N N . GLU B 1 1085 ? 83.738 -20.274 39.129 1.00 46.73 1082 GLU B N 1
ATOM 15629 C CA . GLU B 1 1085 ? 82.312 -20.007 39.014 1.00 44.63 1082 GLU B CA 1
ATOM 15630 C C . GLU B 1 1085 ? 81.777 -19.250 40.226 1.00 44.15 1082 GLU B C 1
ATOM 15631 O O . GLU B 1 1085 ? 81.043 -18.264 40.080 1.00 41.08 1082 GLU B O 1
ATOM 15637 N N . ILE B 1 1086 ? 82.100 -19.706 41.439 1.00 41.63 1083 ILE B N 1
ATOM 15638 C CA . ILE B 1 1086 ? 81.497 -19.022 42.577 1.00 38.79 1083 ILE B CA 1
ATOM 15639 C C . ILE B 1 1086 ? 82.153 -17.665 42.753 1.00 36.97 1083 ILE B C 1
ATOM 15640 O O . ILE B 1 1086 ? 81.549 -16.738 43.306 1.00 37.73 1083 ILE B O 1
ATOM 15645 N N . LYS B 1 1087 ? 83.400 -17.525 42.297 1.00 36.47 1084 LYS B N 1
ATOM 15646 C CA . LYS B 1 1087 ? 84.049 -16.218 42.324 1.00 38.73 1084 LYS B CA 1
ATOM 15647 C C . LYS B 1 1087 ? 83.289 -15.223 41.462 1.00 43.24 1084 LYS B C 1
ATOM 15648 O O . LYS B 1 1087 ? 82.913 -14.143 41.932 1.00 42.39 1084 LYS B O 1
ATOM 15654 N N . GLN B 1 1088 ? 83.027 -15.573 40.198 1.00 48.67 1085 GLN B N 1
ATOM 15655 C CA . GLN B 1 1088 ? 82.299 -14.621 39.358 1.00 58.57 1085 GLN B CA 1
ATOM 15656 C C . GLN B 1 1088 ? 80.862 -14.487 39.831 1.00 59.67 1085 GLN B C 1
ATOM 15657 O O . GLN B 1 1088 ? 80.302 -13.385 39.790 1.00 61.26 1085 GLN B O 1
ATOM 15663 N N . GLN B 1 1089 ? 80.269 -15.580 40.323 1.00 56.37 1086 GLN B N 1
ATOM 15664 C CA . GLN B 1 1089 ? 78.932 -15.509 40.905 1.00 44.75 1086 GLN B CA 1
ATOM 15665 C C . GLN B 1 1089 ? 78.861 -14.457 41.999 1.00 44.37 1086 GLN B C 1
ATOM 15666 O O . GLN B 1 1089 ? 77.894 -13.695 42.076 1.00 46.24 1086 GLN B O 1
ATOM 15672 N N . VAL B 1 1090 ? 79.876 -14.408 42.862 1.00 54.09 1087 VAL B N 1
ATOM 15673 C CA . VAL B 1 1090 ? 79.928 -13.399 43.912 1.00 54.64 1087 VAL B CA 1
ATOM 15674 C C . VAL B 1 1090 ? 80.117 -12.022 43.303 1.00 43.56 1087 VAL B C 1
ATOM 15675 O O . VAL B 1 1090 ? 79.645 -11.020 43.846 1.00 44.63 1087 VAL B O 1
ATOM 15679 N N . ILE B 1 1091 ? 80.863 -11.942 42.204 1.00 49.75 1088 ILE B N 1
ATOM 15680 C CA . ILE B 1 1091 ? 81.074 -10.661 41.539 1.00 50.80 1088 ILE B CA 1
ATOM 15681 C C . ILE B 1 1091 ? 79.746 -10.140 41.012 1.00 48.76 1088 ILE B C 1
ATOM 15682 O O . ILE B 1 1091 ? 79.365 -8.982 41.248 1.00 50.36 1088 ILE B O 1
ATOM 15687 N N . GLU B 1 1092 ? 78.989 -11.022 40.345 1.00 51.97 1089 GLU B N 1
ATOM 15688 C CA . GLU B 1 1092 ? 77.651 -10.669 39.883 1.00 52.45 1089 GLU B CA 1
ATOM 15689 C C . GLU B 1 1092 ? 76.805 -10.213 41.060 1.00 52.60 1089 GLU B C 1
ATOM 15690 O O . GLU B 1 1092 ? 76.092 -9.209 40.975 1.00 55.91 1089 GLU B O 1
ATOM 15696 N N . LEU B 1 1093 ? 76.905 -10.927 42.185 1.00 51.68 1090 LEU B N 1
ATOM 15697 C CA . LEU B 1 1093 ? 76.137 -10.570 43.369 1.00 50.28 1090 LEU B CA 1
ATOM 15698 C C . LEU B 1 1093 ? 76.488 -9.172 43.860 1.00 50.86 1090 LEU B C 1
ATOM 15699 O O . LEU B 1 1093 ? 75.598 -8.384 44.195 1.00 54.40 1090 LEU B O 1
ATOM 15704 N N . LEU B 1 1094 ? 77.777 -8.840 43.897 1.00 49.50 1091 LEU B N 1
ATOM 15705 C CA . LEU B 1 1094 ? 78.187 -7.499 44.309 1.00 55.02 1091 LEU B CA 1
ATOM 15706 C C . LEU B 1 1094 ? 77.760 -6.454 43.291 1.00 60.98 1091 LEU B C 1
ATOM 15707 O O . LEU B 1 1094 ? 77.591 -5.276 43.637 1.00 59.52 1091 LEU B O 1
ATOM 15712 N N . LYS B 1 1095 ? 77.587 -6.872 42.037 1.00 64.01 1092 LYS B N 1
ATOM 15713 C CA . LYS B 1 1095 ? 77.009 -5.998 41.028 1.00 62.53 1092 LYS B CA 1
ATOM 15714 C C . LYS B 1 1095 ? 75.577 -5.653 41.398 1.00 74.15 1092 LYS B C 1
ATOM 15715 O O . LYS B 1 1095 ? 75.214 -4.477 41.512 1.00 88.97 1092 LYS B O 1
ATOM 15721 N N . HIS B 1 1096 ? 74.739 -6.672 41.587 1.00 78.01 1093 HIS B N 1
ATOM 15722 C CA . HIS B 1 1096 ? 73.364 -6.397 41.980 1.00 78.36 1093 HIS B CA 1
ATOM 15723 C C . HIS B 1 1096 ? 73.318 -5.618 43.283 1.00 70.67 1093 HIS B C 1
ATOM 15724 O O . HIS B 1 1096 ? 72.488 -4.719 43.432 1.00 81.01 1093 HIS B O 1
ATOM 15731 N N . LEU B 1 1097 ? 74.221 -5.910 44.223 1.00 70.31 1094 LEU B N 1
ATOM 15732 C CA . LEU B 1 1097 ? 74.147 -5.233 45.517 1.00 69.41 1094 LEU B CA 1
ATOM 15733 C C . LEU B 1 1097 ? 74.397 -3.734 45.397 1.00 72.06 1094 LEU B C 1
ATOM 15734 O O . LEU B 1 1097 ? 73.757 -2.944 46.099 1.00 68.09 1094 LEU B O 1
ATOM 15739 N N . ASN B 1 1098 ? 75.316 -3.309 44.522 1.00 78.87 1095 ASN B N 1
ATOM 15740 C CA . ASN B 1 1098 ? 75.475 -1.870 44.305 1.00 87.09 1095 ASN B CA 1
ATOM 15741 C C . ASN B 1 1098 ? 74.293 -1.288 43.528 1.00 90.99 1095 ASN B C 1
ATOM 15742 O O . ASN B 1 1098 ? 73.953 -0.111 43.709 1.00 98.36 1095 ASN B O 1
ATOM 15747 N N . GLN B 1 1099 ? 73.661 -2.087 42.655 1.00 89.03 1096 GLN B N 1
ATOM 15748 C CA . GLN B 1 1099 ? 72.423 -1.667 41.992 1.00 83.92 1096 GLN B CA 1
ATOM 15749 C C . GLN B 1 1099 ? 71.181 -1.772 42.882 1.00 84.45 1096 GLN B C 1
ATOM 15750 O O . GLN B 1 1099 ? 70.179 -1.123 42.580 1.00 85.63 1096 GLN B O 1
ATOM 15756 N N . GLN B 1 1100 ? 71.198 -2.604 43.930 1.00 78.67 1097 GLN B N 1
ATOM 15757 C CA . GLN B 1 1100 ? 70.071 -2.719 44.859 1.00 82.73 1097 GLN B CA 1
ATOM 15758 C C . GLN B 1 1100 ? 70.150 -1.771 46.061 1.00 84.28 1097 GLN B C 1
ATOM 15759 O O . GLN B 1 1100 ? 69.285 -0.908 46.225 1.00 90.87 1097 GLN B O 1
ATOM 15765 N N . PHE B 1 1101 ? 71.178 -1.895 46.899 1.00 90.64 1098 PHE B N 1
ATOM 15766 C CA . PHE B 1 1101 ? 71.148 -1.201 48.195 1.00 98.32 1098 PHE B CA 1
ATOM 15767 C C . PHE B 1 1101 ? 71.539 0.272 48.101 1.00 101.48 1098 PHE B C 1
ATOM 15768 O O . PHE B 1 1101 ? 70.702 1.157 48.295 1.00 109.88 1098 PHE B O 1
ATOM 15776 N N . ASN B 1 1102 ? 72.824 0.545 47.887 1.00 101.49 1099 ASN B N 1
ATOM 15777 C CA . ASN B 1 1102 ? 73.326 1.896 47.678 1.00 102.75 1099 ASN B CA 1
ATOM 15778 C C . ASN B 1 1102 ? 74.472 1.783 46.684 1.00 105.05 1099 ASN B C 1
ATOM 15779 O O . ASN B 1 1102 ? 74.975 0.688 46.415 1.00 108.18 1099 ASN B O 1
ATOM 15784 N N . GLY B 1 1103 ? 74.905 2.918 46.135 1.00 100.33 1100 GLY B N 1
ATOM 15785 C CA . GLY B 1 1103 ? 76.126 2.858 45.346 1.00 93.92 1100 GLY B CA 1
ATOM 15786 C C . GLY B 1 1103 ? 77.308 2.248 46.091 1.00 85.34 1100 GLY B C 1
ATOM 15787 O O . GLY B 1 1103 ? 78.220 1.700 45.457 1.00 74.62 1100 GLY B O 1
ATOM 15788 N N . ALA B 1 1104 ? 77.289 2.299 47.443 1.00 85.11 1101 ALA B N 1
ATOM 15789 C CA . ALA B 1 1104 ? 78.390 2.063 48.394 1.00 84.40 1101 ALA B CA 1
ATOM 15790 C C . ALA B 1 1104 ? 78.977 0.646 48.354 1.00 80.28 1101 ALA B C 1
ATOM 15791 O O . ALA B 1 1104 ? 79.815 0.364 49.222 1.00 76.06 1101 ALA B O 1
ATOM 15793 N N . VAL B 1 1105 ? 78.579 -0.256 47.453 1.00 82.62 1102 VAL B N 1
ATOM 15794 C CA . VAL B 1 1105 ? 79.424 -1.409 47.163 1.00 80.15 1102 VAL B CA 1
ATOM 15795 C C . VAL B 1 1105 ? 80.578 -0.984 46.268 1.00 79.22 1102 VAL B C 1
ATOM 15796 O O . VAL B 1 1105 ? 81.734 -1.344 46.511 1.00 80.49 1102 VAL B O 1
ATOM 15800 N N . ALA B 1 1106 ? 80.284 -0.190 45.237 1.00 79.03 1103 ALA B N 1
ATOM 15801 C CA . ALA B 1 1106 ? 81.308 0.444 44.420 1.00 78.34 1103 ALA B CA 1
ATOM 15802 C C . ALA B 1 1106 ? 82.000 1.601 45.132 1.00 76.61 1103 ALA B C 1
ATOM 15803 O O . ALA B 1 1106 ? 83.016 2.094 44.626 1.00 80.95 1103 ALA B O 1
ATOM 15805 N N . GLN B 1 1107 ? 81.473 2.049 46.278 1.00 61.60 1104 GLN B N 1
ATOM 15806 C CA . GLN B 1 1107 ? 82.197 2.995 47.120 1.00 60.84 1104 GLN B CA 1
ATOM 15807 C C . GLN B 1 1107 ? 83.525 2.434 47.587 1.00 66.08 1104 GLN B C 1
ATOM 15808 O O . GLN B 1 1107 ? 84.468 3.194 47.840 1.00 67.24 1104 GLN B O 1
ATOM 15814 N N . ASN B 1 1108 ? 83.602 1.122 47.752 1.00 65.02 1105 ASN B N 1
ATOM 15815 C CA . ASN B 1 1108 ? 84.782 0.493 48.308 1.00 58.36 1105 ASN B CA 1
ATOM 15816 C C . ASN B 1 1108 ? 85.869 0.367 47.239 1.00 64.07 1105 ASN B C 1
ATOM 15817 O O . ASN B 1 1108 ? 85.625 -0.244 46.185 1.00 54.88 1105 ASN B O 1
ATOM 15822 N N . PRO B 1 1109 ? 87.078 0.899 47.470 1.00 63.75 1106 PRO B N 1
ATOM 15823 C CA . PRO B 1 1109 ? 88.090 0.876 46.398 1.00 63.46 1106 PRO B CA 1
ATOM 15824 C C . PRO B 1 1109 ? 88.357 -0.522 45.875 1.00 56.04 1106 PRO B C 1
ATOM 15825 O O . PRO B 1 1109 ? 88.503 -0.704 44.657 1.00 50.77 1106 PRO B O 1
ATOM 15829 N N . VAL B 1 1110 ? 88.421 -1.513 46.773 1.00 53.21 1107 VAL B N 1
ATOM 15830 C CA . VAL B 1 1110 ? 88.695 -2.895 46.373 1.00 47.98 1107 VAL B CA 1
ATOM 15831 C C . VAL B 1 1110 ? 87.588 -3.434 45.468 1.00 49.15 1107 VAL B C 1
ATOM 15832 O O . VAL B 1 1110 ? 87.854 -4.068 44.440 1.00 55.40 1107 VAL B O 1
ATOM 15836 N N . LEU B 1 1111 ? 86.326 -3.216 45.852 1.00 46.31 1108 LEU B N 1
ATOM 15837 C CA . LEU B 1 1111 ? 85.214 -3.825 45.129 1.00 51.15 1108 LEU B CA 1
ATOM 15838 C C . LEU B 1 1111 ? 84.869 -3.070 43.838 1.00 60.92 1108 LEU B C 1
ATOM 15839 O O . LEU B 1 1111 ? 84.352 -3.670 42.882 1.00 56.89 1108 LEU B O 1
ATOM 15844 N N . ALA B 1 1112 ? 85.139 -1.763 43.785 1.00 61.34 1109 ALA B N 1
ATOM 15845 C CA . ALA B 1 1112 ? 84.927 -1.022 42.546 1.00 67.57 1109 ALA B CA 1
ATOM 15846 C C . ALA B 1 1112 ? 85.659 -1.673 41.377 1.00 78.34 1109 ALA B C 1
ATOM 15847 O O . ALA B 1 1112 ? 85.117 -1.757 40.264 1.00 82.02 1109 ALA B O 1
ATOM 15849 N N . GLN B 1 1113 ? 86.903 -2.124 41.610 1.00 77.69 1110 GLN B N 1
ATOM 15850 C CA . GLN B 1 1113 ? 87.690 -2.771 40.562 1.00 77.18 1110 GLN B CA 1
ATOM 15851 C C . GLN B 1 1113 ? 87.165 -4.156 40.205 1.00 77.08 1110 GLN B C 1
ATOM 15852 O O . GLN B 1 1113 ? 87.214 -4.551 39.032 1.00 75.10 1110 GLN B O 1
ATOM 15858 N N . VAL B 1 1114 ? 86.662 -4.915 41.186 1.00 76.17 1111 VAL B N 1
ATOM 15859 C CA . VAL B 1 1114 ? 86.236 -6.273 40.862 1.00 70.46 1111 VAL B CA 1
ATOM 15860 C C . VAL B 1 1114 ? 85.015 -6.223 39.953 1.00 67.67 1111 VAL B C 1
ATOM 15861 O O . VAL B 1 1114 ? 84.841 -7.093 39.086 1.00 63.60 1111 VAL B O 1
ATOM 15865 N N . ILE B 1 1115 ? 84.171 -5.199 40.117 1.00 73.25 1112 ILE B N 1
ATOM 15866 C CA . ILE B 1 1115 ? 83.004 -4.994 39.258 1.00 81.99 1112 ILE B CA 1
ATOM 15867 C C . ILE B 1 1115 ? 83.392 -4.322 37.937 1.00 86.43 1112 ILE B C 1
ATOM 15868 O O . ILE B 1 1115 ? 82.780 -4.577 36.893 1.00 89.79 1112 ILE B O 1
ATOM 15873 N N . ALA B 1 1116 ? 84.371 -3.418 37.976 1.00 86.38 1113 ALA B N 1
ATOM 15874 C CA . ALA B 1 1116 ? 84.748 -2.604 36.821 1.00 90.79 1113 ALA B CA 1
ATOM 15875 C C . ALA B 1 1116 ? 86.265 -2.395 36.715 1.00 88.47 1113 ALA B C 1
ATOM 15876 O O . ALA B 1 1116 ? 86.934 -2.944 35.832 1.00 88.75 1113 ALA B O 1
#